Protein 5F0V (pdb70)

Structure (mmCIF, N/CA/C/O backbone):
data_5F0V
#
_entry.id   5F0V
#
_cell.length_a   190.930
_cell.length_b   75.310
_cell.length_c   147.410
_cell.angle_alpha   90.00
_cell.angle_beta   131.42
_cell.angle_gamma   90.00
#
_symmetry.space_group_name_H-M   'C 1 2 1'
#
loop_
_entity.id
_entity.type
_entity.pdbx_description
1 polymer 'Acetyl-CoA acetyltransferase'
2 non-polymer 1,2-ETHANEDIOL
3 water water
#
loop_
_atom_site.group_PDB
_atom_site.id
_atom_site.type_symbol
_atom_site.label_atom_id
_atom_site.label_alt_id
_atom_site.label_comp_id
_atom_site.label_asym_id
_atom_site.label_entity_id
_atom_site.label_seq_id
_atom_site.pdbx_PDB_ins_code
_atom_site.Cartn_x
_atom_site.Cartn_y
_atom_site.Cartn_z
_atom_site.occupancy
_atom_site.B_iso_or_equiv
_atom_site.auth_seq_id
_atom_site.auth_comp_id
_atom_site.auth_asym_id
_atom_site.auth_atom_id
_atom_site.pdbx_PDB_model_num
ATOM 1 N N . ALA A 1 1 ? 89.213 -30.931 0.153 1.00 53.08 -1 ALA A N 1
ATOM 2 C CA . ALA A 1 1 ? 88.273 -29.882 0.654 1.00 51.48 -1 ALA A CA 1
ATOM 3 C C . ALA A 1 1 ? 88.802 -29.383 2.000 1.00 50.84 -1 ALA A C 1
ATOM 4 O O . ALA A 1 1 ? 89.371 -30.162 2.741 1.00 57.77 -1 ALA A O 1
ATOM 5 N N . SER A 1 2 ? 88.658 -28.099 2.296 1.00 46.54 0 SER A N 1
ATOM 6 C CA . SER A 1 2 ? 88.948 -27.584 3.642 1.00 46.99 0 SER A CA 1
ATOM 7 C C . SER A 1 2 ? 87.638 -27.234 4.426 1.00 43.27 0 SER A C 1
ATOM 8 O O . SER A 1 2 ? 86.608 -26.988 3.840 1.00 42.70 0 SER A O 1
ATOM 11 N N . MET A 1 3 ? 87.700 -27.273 5.744 1.00 41.38 1 MET A N 1
ATOM 12 C CA . MET A 1 3 ? 86.554 -27.047 6.617 1.00 37.77 1 MET A CA 1
ATOM 13 C C . MET A 1 3 ? 86.065 -25.631 6.474 1.00 35.82 1 MET A C 1
ATOM 14 O O . MET A 1 3 ? 86.847 -24.707 6.196 1.00 34.92 1 MET A O 1
ATOM 19 N N . LYS A 1 4 ? 84.772 -25.429 6.632 1.00 31.04 2 LYS A N 1
ATOM 20 C CA . LYS A 1 4 ? 84.174 -24.090 6.508 1.00 31.14 2 LYS A CA 1
ATOM 21 C C . LYS A 1 4 ? 83.791 -23.606 7.902 1.00 30.58 2 LYS A C 1
ATOM 22 O O . LYS A 1 4 ? 83.696 -24.387 8.844 1.00 29.04 2 LYS A O 1
ATOM 26 N N . ASN A 1 5 ? 83.550 -22.322 8.014 1.00 30.12 3 ASN A N 1
ATOM 27 C CA . ASN A 1 5 ? 83.051 -21.730 9.236 1.00 30.88 3 ASN A CA 1
ATOM 28 C C . ASN A 1 5 ? 81.531 -21.715 9.212 1.00 27.50 3 ASN A C 1
ATOM 29 O O . ASN A 1 5 ? 80.923 -21.446 8.167 1.00 27.89 3 ASN A O 1
ATOM 34 N N . CYS A 1 6 ? 80.957 -21.886 10.397 1.00 25.30 4 CYS A N 1
ATOM 35 C CA . CYS A 1 6 ? 79.525 -21.901 10.562 1.00 24.52 4 CYS A CA 1
ATOM 36 C C . CYS A 1 6 ? 79.110 -20.718 11.442 1.00 22.66 4 CYS A C 1
ATOM 37 O O . CYS A 1 6 ? 79.703 -20.502 12.490 1.00 24.09 4 CYS A O 1
ATOM 40 N N . VAL A 1 7 ? 78.076 -19.983 11.062 1.00 23.73 5 VAL A N 1
ATOM 41 C CA . VAL A 1 7 ? 77.532 -18.895 11.887 1.00 23.09 5 VAL A CA 1
ATOM 42 C C . VAL A 1 7 ? 76.037 -19.036 12.181 1.00 23.01 5 VAL A C 1
ATOM 43 O O . VAL A 1 7 ? 75.279 -19.595 11.413 1.00 22.42 5 VAL A O 1
ATOM 47 N N . ILE A 1 8 ? 75.634 -18.523 13.337 1.00 22.46 6 ILE A N 1
ATOM 48 C CA . ILE A 1 8 ? 74.281 -18.331 13.686 1.00 22.34 6 ILE A CA 1
ATOM 49 C C . ILE A 1 8 ? 73.772 -17.059 13.107 1.00 23.67 6 ILE A C 1
ATOM 50 O O . ILE A 1 8 ? 74.386 -16.005 13.303 1.00 24.20 6 ILE A O 1
ATOM 55 N N . VAL A 1 9 ? 72.604 -17.128 12.461 1.00 23.14 7 VAL A N 1
ATOM 56 C CA . VAL A 1 9 ? 71.982 -15.963 11.827 1.00 25.07 7 VAL A CA 1
ATOM 57 C C . VAL A 1 9 ? 70.711 -15.507 12.522 1.00 23.15 7 VAL A C 1
ATOM 58 O O . VAL A 1 9 ? 70.282 -14.384 12.339 1.00 23.69 7 VAL A O 1
ATOM 62 N N . SER A 1 10 ? 70.072 -16.401 13.268 1.00 21.92 8 SER A N 1
ATOM 63 C CA . SER A 1 10 ? 68.959 -16.059 14.050 1.00 20.88 8 SER A CA 1
ATOM 64 C C . SER A 1 10 ? 68.791 -17.106 15.149 1.00 19.09 8 SER A C 1
ATOM 65 O O . SER A 1 10 ? 69.307 -18.200 15.054 1.00 18.82 8 SER A O 1
ATOM 68 N N . ALA A 1 11 ? 68.045 -16.712 16.182 1.00 18.96 9 ALA A N 1
ATOM 69 C CA . ALA A 1 11 ? 67.827 -17.529 17.345 1.00 18.59 9 ALA A CA 1
ATOM 70 C C . ALA A 1 11 ? 66.529 -17.155 17.978 1.00 18.73 9 ALA A C 1
ATOM 71 O O . ALA A 1 11 ? 66.331 -15.991 18.369 1.00 20.33 9 ALA A O 1
ATOM 73 N N . VAL A 1 12 ? 65.662 -18.130 18.183 1.00 17.27 10 VAL A N 1
ATOM 74 C CA . VAL A 1 12 ? 64.369 -17.824 18.744 1.00 19.15 10 VAL A CA 1
ATOM 75 C C . VAL A 1 12 ? 63.823 -18.993 19.555 1.00 18.65 10 VAL A C 1
ATOM 76 O O . VAL A 1 12 ? 64.200 -20.127 19.335 1.00 18.05 10 VAL A O 1
ATOM 80 N N . ARG A 1 13 ? 62.917 -18.694 20.462 1.00 17.37 11 ARG A N 1
ATOM 81 C CA . ARG A 1 13 ? 62.280 -19.684 21.274 1.00 17.26 11 ARG A CA 1
ATOM 82 C C . ARG A 1 13 ? 60.863 -19.305 21.628 1.00 17.73 11 ARG A C 1
ATOM 83 O O . ARG A 1 13 ? 60.503 -18.142 21.595 1.00 18.04 11 ARG A O 1
ATOM 91 N N . THR A 1 14 ? 60.041 -20.284 21.967 1.00 17.08 12 THR A N 1
ATOM 92 C CA . THR A 1 14 ? 58.758 -19.931 22.600 1.00 18.17 12 THR A CA 1
ATOM 93 C C . THR A 1 14 ? 59.021 -19.596 24.044 1.00 19.47 12 THR A C 1
ATOM 94 O O . THR A 1 14 ? 60.054 -19.945 24.607 1.00 18.95 12 THR A O 1
ATOM 98 N N . ALA A 1 15 ? 58.067 -18.910 24.647 1.00 18.69 13 ALA A N 1
ATOM 99 C CA . ALA A 1 15 ? 58.005 -18.920 26.078 1.00 18.73 13 ALA A CA 1
ATOM 100 C C . ALA A 1 15 ? 57.762 -20.351 26.509 1.00 18.64 13 ALA A C 1
ATOM 101 O O . ALA A 1 15 ? 57.348 -21.170 25.717 1.00 20.68 13 ALA A O 1
ATOM 103 N N . ILE A 1 16 ? 58.180 -20.667 27.723 1.00 18.01 14 ILE A N 1
ATOM 104 C CA . ILE A 1 16 ? 58.143 -22.066 28.217 1.00 19.34 14 ILE A CA 1
ATOM 105 C C . ILE A 1 16 ? 56.887 -22.194 29.044 1.00 18.65 14 ILE A C 1
ATOM 106 O O . ILE A 1 16 ? 56.663 -21.431 30.006 1.00 19.75 14 ILE A O 1
ATOM 111 N N . GLY A 1 17 ? 56.107 -23.159 28.710 1.00 16.94 15 GLY A N 1
ATOM 112 C CA . GLY A 1 17 ? 54.873 -23.392 29.442 1.00 18.67 15 GLY A CA 1
ATOM 113 C C . GLY A 1 17 ? 55.037 -24.326 30.590 1.00 19.26 15 GLY A C 1
ATOM 114 O O . GLY A 1 17 ? 55.923 -25.233 30.560 1.00 17.51 15 GLY A O 1
ATOM 115 N N . SER A 1 18 ? 54.163 -24.168 31.601 1.00 18.58 16 SER A N 1
ATOM 116 C CA . SER A 1 18 ? 54.022 -25.140 32.681 1.00 19.95 16 SER A CA 1
ATOM 117 C C . SER A 1 18 ? 53.265 -26.389 32.271 1.00 18.93 16 SER A C 1
ATOM 118 O O . SER A 1 18 ? 52.531 -26.415 31.300 1.00 19.15 16 SER A O 1
ATOM 121 N N . PHE A 1 19 ? 53.458 -27.449 33.033 1.00 21.65 17 PHE A N 1
ATOM 122 C CA . PHE A 1 19 ? 52.749 -28.717 32.849 1.00 19.68 17 PHE A CA 1
ATOM 123 C C . PHE A 1 19 ? 51.263 -28.437 32.963 1.00 21.61 17 PHE A C 1
ATOM 124 O O . PHE A 1 19 ? 50.822 -27.809 33.958 1.00 21.74 17 PHE A O 1
ATOM 132 N N . ASN A 1 20 ? 50.479 -28.822 31.949 1.00 20.38 18 ASN A N 1
ATOM 133 C CA A ASN A 1 20 ? 49.036 -28.567 31.835 0.50 22.44 18 ASN A CA 1
ATOM 134 C CA B ASN A 1 20 ? 49.007 -28.525 31.903 0.50 22.29 18 ASN A CA 1
ATOM 135 C C . ASN A 1 20 ? 48.754 -27.040 31.804 1.00 22.79 18 ASN A C 1
ATOM 136 O O . ASN A 1 20 ? 47.669 -26.558 32.130 1.00 25.26 18 ASN A O 1
ATOM 145 N N . GLY A 1 21 ? 49.752 -26.264 31.389 1.00 22.76 19 GLY A N 1
ATOM 146 C CA . GLY A 1 21 ? 49.650 -24.804 31.329 1.00 20.94 19 GLY A CA 1
ATOM 147 C C . GLY A 1 21 ? 49.325 -24.273 29.934 1.00 20.97 19 GLY A C 1
ATOM 148 O O . GLY A 1 21 ? 48.578 -24.882 29.172 1.00 21.28 19 GLY A O 1
ATOM 149 N N . SER A 1 22 ? 49.874 -23.101 29.615 1.00 21.65 20 SER A N 1
ATOM 150 C CA . SER A 1 22 ? 49.468 -22.350 28.450 1.00 20.84 20 SER A CA 1
ATOM 151 C C . SER A 1 22 ? 49.717 -23.025 27.091 1.00 20.50 20 SER A C 1
ATOM 152 O O . SER A 1 22 ? 48.973 -22.770 26.175 1.00 20.51 20 SER A O 1
ATOM 155 N N . LEU A 1 23 ? 50.733 -23.859 26.977 1.00 19.44 21 LEU A N 1
ATOM 156 C CA . LEU A 1 23 ? 51.066 -24.585 25.767 1.00 19.42 21 LEU A CA 1
ATOM 157 C C . LEU A 1 23 ? 50.548 -26.026 25.761 1.00 21.68 21 LEU A C 1
ATOM 158 O O . LEU A 1 23 ? 50.832 -26.823 24.807 1.00 21.53 21 LEU A O 1
ATOM 163 N N . ALA A 1 24 ? 49.785 -26.396 26.788 1.00 21.35 22 ALA A N 1
ATOM 164 C CA . ALA A 1 24 ? 49.357 -27.784 26.936 1.00 22.48 22 ALA A CA 1
ATOM 165 C C . ALA A 1 24 ? 48.418 -28.307 25.850 1.00 23.20 22 ALA A C 1
ATOM 166 O O . ALA A 1 24 ? 48.191 -29.539 25.779 1.00 24.11 22 ALA A O 1
ATOM 168 N N . SER A 1 25 ? 47.911 -27.439 24.998 1.00 23.96 23 SER A N 1
ATOM 169 C CA . SER A 1 25 ? 47.108 -27.876 23.879 1.00 23.91 23 SER A CA 1
ATOM 170 C C . SER A 1 25 ? 47.809 -27.701 22.529 1.00 23.89 23 SER A C 1
ATOM 171 O O . SER A 1 25 ? 47.136 -27.840 21.509 1.00 25.25 23 SER A O 1
ATOM 174 N N . THR A 1 26 ? 49.087 -27.299 22.527 1.00 21.23 24 THR A N 1
ATOM 175 C CA . THR A 1 26 ? 49.814 -27.005 21.291 1.00 20.54 24 THR A CA 1
ATOM 176 C C . THR A 1 26 ? 50.890 -28.069 21.076 1.00 18.26 24 THR A C 1
ATOM 177 O O . THR A 1 26 ? 51.845 -28.136 21.845 1.00 19.55 24 THR A O 1
ATOM 181 N N . SER A 1 27 ? 50.732 -28.866 20.023 1.00 18.29 25 SER A N 1
ATOM 182 C CA . SER A 1 27 ? 51.561 -30.035 19.851 1.00 17.98 25 SER A CA 1
ATOM 183 C C . SER A 1 27 ? 53.051 -29.631 19.839 1.00 17.98 25 SER A C 1
ATOM 184 O O . SER A 1 27 ? 53.353 -28.559 19.327 1.00 17.18 25 SER A O 1
ATOM 187 N N . ALA A 1 28 ? 53.925 -30.582 20.154 1.00 19.25 26 ALA A N 1
ATOM 188 C CA . ALA A 1 28 ? 55.356 -30.351 20.013 1.00 18.57 26 ALA A CA 1
ATOM 189 C C . ALA A 1 28 ? 55.689 -29.944 18.580 1.00 19.55 26 ALA A C 1
ATOM 190 O O . ALA A 1 28 ? 56.505 -29.014 18.362 1.00 19.00 26 ALA A O 1
ATOM 192 N N . ILE A 1 29 ? 55.096 -30.632 17.644 1.00 19.41 27 ILE A N 1
ATOM 193 C CA . ILE A 1 29 ? 55.334 -30.337 16.193 1.00 20.79 27 ILE A CA 1
ATOM 194 C C . ILE A 1 29 ? 54.871 -28.948 15.788 1.00 20.48 27 ILE A C 1
ATOM 195 O O . ILE A 1 29 ? 55.578 -28.268 15.054 1.00 19.29 27 ILE A O 1
ATOM 200 N N . ASP A 1 30 ? 53.740 -28.460 16.314 1.00 18.23 28 ASP A N 1
ATOM 201 C CA . ASP A 1 30 ? 53.336 -27.101 16.088 1.00 19.69 28 ASP A CA 1
ATOM 202 C C . ASP A 1 30 ? 54.183 -26.066 16.760 1.00 19.31 28 ASP A C 1
ATOM 203 O O . ASP A 1 30 ? 54.485 -25.070 16.203 1.00 18.34 28 ASP A O 1
ATOM 208 N N . LEU A 1 31 ? 54.639 -26.360 17.959 1.00 19.42 29 LEU A N 1
ATOM 209 C CA . LEU A 1 31 ? 55.669 -25.489 18.586 1.00 19.53 29 LEU A CA 1
ATOM 210 C C . LEU A 1 31 ? 56.944 -25.455 17.746 1.00 17.93 29 LEU A C 1
ATOM 211 O O . LEU A 1 31 ? 57.517 -24.395 17.536 1.00 17.49 29 LEU A O 1
ATOM 216 N N . GLY A 1 32 ? 57.344 -26.628 17.245 1.00 15.92 30 GLY A N 1
ATOM 217 C CA . GLY A 1 32 ? 58.570 -26.678 16.395 1.00 16.58 30 GLY A CA 1
ATOM 218 C C . GLY A 1 32 ? 58.343 -25.874 15.118 1.00 16.13 30 GLY A C 1
ATOM 219 O O . GLY A 1 32 ? 59.236 -25.101 14.700 1.00 16.64 30 GLY A O 1
ATOM 220 N N . ALA A 1 33 ? 57.180 -26.046 14.499 1.00 16.01 31 ALA A N 1
ATOM 221 C CA . ALA A 1 33 ? 56.879 -25.308 13.276 1.00 18.15 31 ALA A CA 1
ATOM 222 C C . ALA A 1 33 ? 56.917 -23.781 13.524 1.00 18.82 31 ALA A C 1
ATOM 223 O O . ALA A 1 33 ? 57.419 -22.977 12.702 1.00 18.24 31 ALA A O 1
ATOM 225 N N . THR A 1 34 ? 56.436 -23.386 14.690 1.00 19.10 32 THR A N 1
ATOM 226 C CA . THR A 1 34 ? 56.427 -21.967 15.058 1.00 19.54 32 THR A CA 1
ATOM 227 C C . THR A 1 34 ? 57.813 -21.388 15.159 1.00 18.14 32 THR A C 1
ATOM 228 O O . THR A 1 34 ? 58.088 -20.348 14.545 1.00 19.44 32 THR A O 1
ATOM 232 N N . VAL A 1 35 ? 58.727 -22.096 15.801 1.00 17.98 33 VAL A N 1
ATOM 233 C CA . VAL A 1 35 ? 60.086 -21.585 15.922 1.00 17.51 33 VAL A CA 1
ATOM 234 C C . VAL A 1 35 ? 60.883 -21.708 14.658 1.00 18.93 33 VAL A C 1
ATOM 235 O O . VAL A 1 35 ? 61.757 -20.855 14.394 1.00 18.84 33 VAL A O 1
ATOM 239 N N . ILE A 1 36 ? 60.612 -22.731 13.863 1.00 17.77 34 ILE A N 1
ATOM 240 C CA . ILE A 1 36 ? 61.311 -22.831 12.570 1.00 20.00 34 ILE A CA 1
ATOM 241 C C . ILE A 1 36 ? 60.979 -21.630 11.662 1.00 19.72 34 ILE A C 1
ATOM 242 O O . ILE A 1 36 ? 61.852 -20.972 11.111 1.00 19.73 34 ILE A O 1
ATOM 247 N N . LYS A 1 37 ? 59.697 -21.357 11.518 1.00 20.16 35 LYS A N 1
ATOM 248 C CA . LYS A 1 37 ? 59.239 -20.214 10.755 1.00 21.64 35 LYS A CA 1
ATOM 249 C C . LYS A 1 37 ? 59.721 -18.907 11.268 1.00 20.42 35 LYS A C 1
ATOM 250 O O . LYS A 1 37 ? 60.203 -18.082 10.513 1.00 21.08 35 LYS A O 1
ATOM 256 N N . ALA A 1 38 ? 59.646 -18.703 12.586 1.00 21.13 36 ALA A N 1
ATOM 257 C CA . ALA A 1 38 ? 60.216 -17.505 13.194 1.00 20.47 36 ALA A CA 1
ATOM 258 C C . ALA A 1 38 ? 61.742 -17.357 13.027 1.00 20.23 36 ALA A C 1
ATOM 259 O O . ALA A 1 38 ? 62.209 -16.224 12.682 1.00 19.95 36 ALA A O 1
ATOM 261 N N . ALA A 1 39 ? 62.485 -18.456 13.103 1.00 19.50 37 ALA A N 1
ATOM 262 C CA . ALA A 1 39 ? 63.917 -18.369 12.944 1.00 20.33 37 ALA A CA 1
ATOM 263 C C . ALA A 1 39 ? 64.223 -17.979 11.489 1.00 21.24 37 ALA A C 1
ATOM 264 O O . ALA A 1 39 ? 65.117 -17.161 11.230 1.00 21.67 37 ALA A O 1
ATOM 266 N N . ILE A 1 40 ? 63.468 -18.550 10.563 1.00 22.40 38 ILE A N 1
ATOM 267 C CA . ILE A 1 40 ? 63.647 -18.189 9.138 1.00 21.59 38 ILE A CA 1
ATOM 268 C C . ILE A 1 40 ? 63.378 -16.688 8.922 1.00 22.47 38 ILE A C 1
ATOM 269 O O . ILE A 1 40 ? 64.170 -15.992 8.281 1.00 20.92 38 ILE A O 1
ATOM 274 N N . GLU A 1 41 ? 62.250 -16.207 9.440 1.00 23.42 39 GLU A N 1
ATOM 275 C CA . GLU A 1 41 ? 61.866 -14.866 9.283 1.00 26.07 39 GLU A CA 1
ATOM 276 C C . GLU A 1 41 ? 62.943 -13.950 9.821 1.00 27.71 39 GLU A C 1
ATOM 277 O O . GLU A 1 41 ? 63.314 -12.965 9.177 1.00 25.85 39 GLU A O 1
ATOM 283 N N . ARG A 1 42 ? 63.362 -14.213 11.030 1.00 25.71 40 ARG A N 1
ATOM 284 C CA . ARG A 1 42 ? 64.292 -13.315 11.718 1.00 27.20 40 ARG A CA 1
ATOM 285 C C . ARG A 1 42 ? 65.642 -13.325 11.066 1.00 26.73 40 ARG A C 1
ATOM 286 O O . ARG A 1 42 ? 66.340 -12.347 11.160 1.00 25.85 40 ARG A O 1
ATOM 294 N N . ALA A 1 43 ? 66.033 -14.436 10.448 1.00 23.36 41 ALA A N 1
ATOM 295 C CA . ALA A 1 43 ? 67.313 -14.487 9.751 1.00 25.27 41 ALA A CA 1
ATOM 296 C C . ALA A 1 43 ? 67.293 -13.660 8.454 1.00 26.15 41 ALA A C 1
ATOM 297 O O . ALA A 1 43 ? 68.355 -13.347 7.965 1.00 28.35 41 ALA A O 1
ATOM 299 N N . LYS A 1 44 ? 66.093 -13.424 7.893 1.00 26.32 42 LYS A N 1
ATOM 300 C CA . LYS A 1 44 ? 65.908 -12.784 6.580 1.00 29.63 42 LYS A CA 1
ATOM 301 C C . LYS A 1 44 ? 66.508 -13.589 5.437 1.00 31.26 42 LYS A C 1
ATOM 302 O O . LYS A 1 44 ? 66.804 -13.037 4.375 1.00 30.55 42 LYS A O 1
ATOM 306 N N . ILE A 1 45 ? 66.657 -14.902 5.641 1.00 29.44 43 ILE A N 1
ATOM 307 C CA . ILE A 1 45 ? 67.066 -15.764 4.554 1.00 31.34 43 ILE A CA 1
ATOM 308 C C . ILE A 1 45 ? 65.894 -16.032 3.603 1.00 31.47 43 ILE A C 1
ATOM 309 O O . ILE A 1 45 ? 64.718 -15.932 3.965 1.00 36.60 43 ILE A O 1
ATOM 314 N N . ASP A 1 46 ? 66.242 -16.394 2.389 1.00 32.71 44 ASP A N 1
ATOM 315 C CA . ASP A 1 46 ? 65.290 -16.885 1.427 1.00 32.68 44 ASP A CA 1
ATOM 316 C C . ASP A 1 46 ? 64.891 -18.276 1.910 1.00 31.04 44 ASP A C 1
ATOM 317 O O . ASP A 1 46 ? 65.747 -19.146 2.015 1.00 29.68 44 ASP A O 1
ATOM 322 N N . SER A 1 47 ? 63.615 -18.492 2.193 1.00 29.71 45 SER A N 1
ATOM 323 C CA . SER A 1 47 ? 63.213 -19.792 2.763 1.00 31.82 45 SER A CA 1
ATOM 324 C C . SER A 1 47 ? 63.375 -20.962 1.762 1.00 31.71 45 SER A C 1
ATOM 325 O O . SER A 1 47 ? 63.312 -22.115 2.171 1.00 28.39 45 SER A O 1
ATOM 328 N N . GLN A 1 48 ? 63.549 -20.682 0.466 1.00 28.74 46 GLN A N 1
ATOM 329 C CA . GLN A 1 48 ? 63.827 -21.738 -0.481 1.00 31.10 46 GLN A CA 1
ATOM 330 C C . GLN A 1 48 ? 65.302 -22.132 -0.462 1.00 31.10 46 GLN A C 1
ATOM 331 O O . GLN A 1 48 ? 65.679 -22.984 -1.198 1.00 31.44 46 GLN A O 1
ATOM 337 N N . HIS A 1 49 ? 66.128 -21.506 0.363 1.00 29.40 47 HIS A N 1
ATOM 338 C CA . HIS A 1 49 ? 67.551 -21.847 0.426 1.00 31.96 47 HIS A CA 1
ATOM 339 C C . HIS A 1 49 ? 67.899 -22.709 1.679 1.00 30.06 47 HIS A C 1
ATOM 340 O O . HIS A 1 49 ? 69.050 -23.012 1.900 1.00 33.21 47 HIS A O 1
ATOM 347 N N . VAL A 1 50 ? 66.891 -23.173 2.414 1.00 26.39 48 VAL A N 1
ATOM 348 C CA . VAL A 1 50 ? 67.117 -24.038 3.589 1.00 23.22 48 VAL A CA 1
ATOM 349 C C . VAL A 1 50 ? 67.419 -25.469 3.071 1.00 21.72 48 VAL A C 1
ATOM 350 O O . VAL A 1 50 ? 66.569 -26.041 2.365 1.00 19.68 48 VAL A O 1
ATOM 354 N N . ASP A 1 51 ? 68.551 -26.032 3.503 1.00 19.81 49 ASP A N 1
ATOM 355 C CA . ASP A 1 51 ? 68.992 -27.318 3.079 1.00 20.22 49 ASP A CA 1
ATOM 356 C C . ASP A 1 51 ? 68.469 -28.464 3.948 1.00 19.26 49 ASP A C 1
ATOM 357 O O . ASP A 1 51 ? 68.369 -29.612 3.478 1.00 20.40 49 ASP A O 1
ATOM 362 N N . GLU A 1 52 ? 68.168 -28.183 5.197 1.00 18.71 50 GLU A N 1
ATOM 363 C CA . GLU A 1 52 ? 67.757 -29.249 6.138 1.00 17.48 50 GLU A CA 1
ATOM 364 C C . GLU A 1 52 ? 67.246 -28.602 7.384 1.00 16.99 50 GLU A C 1
ATOM 365 O O . GLU A 1 52 ? 67.612 -27.454 7.724 1.00 15.82 50 GLU A O 1
ATOM 371 N N . VAL A 1 53 ? 66.415 -29.364 8.079 1.00 16.55 51 VAL A N 1
ATOM 372 C CA . VAL A 1 53 ? 65.924 -29.030 9.366 1.00 17.39 51 VAL A CA 1
ATOM 373 C C . VAL A 1 53 ? 66.251 -30.185 10.294 1.00 17.24 51 VAL A C 1
ATOM 374 O O . VAL A 1 53 ? 65.940 -31.359 9.973 1.00 17.46 51 VAL A O 1
ATOM 378 N N . ILE A 1 54 ? 66.803 -29.880 11.445 1.00 15.80 52 ILE A N 1
ATOM 379 C CA . ILE A 1 54 ? 67.189 -30.925 12.416 1.00 16.40 52 ILE A CA 1
ATOM 380 C C . ILE A 1 54 ? 66.558 -30.497 13.729 1.00 16.44 52 ILE A C 1
ATOM 381 O O . ILE A 1 54 ? 66.904 -29.452 14.294 1.00 15.27 52 ILE A O 1
ATOM 386 N N . MET A 1 55 ? 65.726 -31.365 14.296 1.00 15.97 53 MET A N 1
ATOM 387 C CA . MET A 1 55 ? 65.069 -31.012 15.556 1.00 15.59 53 MET A CA 1
ATOM 388 C C . MET A 1 55 ? 65.173 -32.127 16.563 1.00 15.58 53 MET A C 1
ATOM 389 O O . MET A 1 55 ? 64.993 -33.309 16.250 1.00 14.40 53 MET A O 1
ATOM 394 N N . GLY A 1 56 ? 65.497 -31.716 17.797 1.00 15.41 54 GLY A N 1
ATOM 395 C CA . GLY A 1 56 ? 65.429 -32.614 18.968 1.00 14.87 54 GLY A CA 1
ATOM 396 C C . GLY A 1 56 ? 64.046 -32.834 19.437 1.00 14.64 54 GLY A C 1
ATOM 397 O O . GLY A 1 56 ? 63.229 -31.881 19.450 1.00 14.84 54 GLY A O 1
ATOM 398 N N . ASN A 1 57 ? 63.772 -34.048 19.915 1.00 14.03 55 ASN A N 1
ATOM 399 C CA . ASN A 1 57 ? 62.452 -34.364 20.429 1.00 15.34 55 ASN A CA 1
ATOM 400 C C . ASN A 1 57 ? 62.569 -35.688 21.127 1.00 15.74 55 ASN A C 1
ATOM 401 O O . ASN A 1 57 ? 63.052 -36.694 20.487 1.00 16.27 55 ASN A O 1
ATOM 406 N N . VAL A 1 58 ? 62.263 -35.714 22.411 1.00 16.14 56 VAL A N 1
ATOM 407 C CA . VAL A 1 58 ? 62.556 -36.929 23.193 1.00 16.79 56 VAL A CA 1
ATOM 408 C C . VAL A 1 58 ? 61.332 -37.846 23.285 1.00 16.95 56 VAL A C 1
ATOM 409 O O . VAL A 1 58 ? 61.444 -39.066 23.171 1.00 16.89 56 VAL A O 1
ATOM 413 N N . LEU A 1 59 ? 60.172 -37.248 23.533 1.00 16.32 57 LEU A N 1
ATOM 414 C CA . LEU A 1 59 ? 58.976 -38.042 23.702 1.00 15.87 57 LEU A CA 1
ATOM 415 C C . LEU A 1 59 ? 58.304 -38.118 22.331 1.00 15.04 57 LEU A C 1
ATOM 416 O O . LEU A 1 59 ? 57.273 -37.495 22.087 1.00 16.92 57 LEU A O 1
ATOM 421 N N . GLN A 1 60 ? 58.841 -39.007 21.470 1.00 14.73 58 GLN A N 1
ATOM 422 C CA . GLN A 1 60 ? 58.369 -39.133 20.108 1.00 15.46 58 GLN A CA 1
ATOM 423 C C . GLN A 1 60 ? 57.119 -40.032 20.022 1.00 16.17 58 GLN A C 1
ATOM 424 O O . GLN A 1 60 ? 56.468 -40.066 19.000 1.00 17.40 58 GLN A O 1
ATOM 430 N N . ALA A 1 61 ? 56.816 -40.770 21.091 1.00 18.07 59 ALA A N 1
ATOM 431 C CA . ALA A 1 61 ? 55.721 -41.749 21.081 1.00 18.25 59 ALA A CA 1
ATOM 432 C C . ALA A 1 61 ? 54.422 -41.158 20.632 1.00 17.99 59 ALA A C 1
ATOM 433 O O . ALA A 1 61 ? 53.884 -40.134 21.208 1.00 21.52 59 ALA A O 1
ATOM 435 N N . GLY A 1 62 ? 53.914 -41.703 19.556 1.00 18.16 60 GLY A N 1
ATOM 436 C CA . GLY A 1 62 ? 52.587 -41.342 19.091 1.00 18.09 60 GLY A CA 1
ATOM 437 C C . GLY A 1 62 ? 52.564 -40.072 18.293 1.00 17.47 60 GLY A C 1
ATOM 438 O O . GLY A 1 62 ? 51.522 -39.697 17.789 1.00 18.69 60 GLY A O 1
ATOM 439 N N . LEU A 1 63 ? 53.721 -39.458 18.066 1.00 16.29 61 LEU A N 1
ATOM 440 C CA . LEU A 1 63 ? 53.690 -38.173 17.339 1.00 16.93 61 LEU A CA 1
ATOM 441 C C . LEU A 1 63 ? 53.685 -38.343 15.794 1.00 17.69 61 LEU A C 1
ATOM 442 O O . LEU A 1 63 ? 53.601 -37.357 15.073 1.00 18.33 61 LEU A O 1
ATOM 447 N N . GLY A 1 64 ? 53.883 -39.571 15.341 1.00 18.36 62 GLY A N 1
ATOM 448 C CA . GLY A 1 64 ? 53.855 -39.803 13.899 1.00 19.01 62 GLY A CA 1
ATOM 449 C C . GLY A 1 64 ? 55.262 -39.813 13.313 1.00 18.51 62 GLY A C 1
ATOM 450 O O . GLY A 1 64 ? 56.219 -39.375 13.941 1.00 18.79 62 GLY A O 1
ATOM 451 N N . GLN A 1 65 ? 55.346 -40.294 12.075 1.00 17.16 63 GLN A N 1
ATOM 452 C CA . GLN A 1 65 ? 56.618 -40.419 11.375 1.00 18.09 63 GLN A CA 1
ATOM 453 C C . GLN A 1 65 ? 57.451 -39.103 11.509 1.00 17.48 63 GLN A C 1
ATOM 454 O O . GLN A 1 65 ? 56.988 -38.031 11.119 1.00 16.43 63 GLN A O 1
ATOM 460 N N . ASN A 1 66 ? 58.685 -39.264 12.017 1.00 17.81 64 ASN A N 1
ATOM 461 C CA . ASN A 1 66 ? 59.721 -38.217 11.975 1.00 15.74 64 ASN A CA 1
ATOM 462 C C . ASN A 1 66 ? 59.224 -36.825 12.304 1.00 15.47 64 ASN A C 1
ATOM 463 O O . ASN A 1 66 ? 59.041 -35.970 11.389 1.00 16.95 64 ASN A O 1
ATOM 468 N N . PRO A 1 67 ? 59.021 -36.525 13.588 1.00 15.00 65 PRO A N 1
ATOM 469 C CA . PRO A 1 67 ? 58.506 -35.223 14.022 1.00 15.77 65 PRO A CA 1
ATOM 470 C C . PRO A 1 67 ? 59.171 -34.006 13.412 1.00 15.07 65 PRO A C 1
ATOM 471 O O . PRO A 1 67 ? 58.485 -33.089 13.054 1.00 15.27 65 PRO A O 1
ATOM 475 N N . ALA A 1 68 ? 60.478 -34.034 13.236 1.00 14.58 66 ALA A N 1
ATOM 476 C CA . ALA A 1 68 ? 61.175 -32.933 12.610 1.00 14.32 66 ALA A CA 1
ATOM 477 C C . ALA A 1 68 ? 60.708 -32.599 11.217 1.00 14.72 66 ALA A C 1
ATOM 478 O O . ALA A 1 68 ? 60.547 -31.415 10.862 1.00 14.57 66 ALA A O 1
ATOM 480 N N . ARG A 1 69 ? 60.499 -33.617 10.388 1.00 15.75 67 ARG A N 1
ATOM 481 C CA . ARG A 1 69 ? 59.960 -33.438 9.058 1.00 17.78 67 ARG A CA 1
ATOM 482 C C . ARG A 1 69 ? 58.487 -32.900 9.091 1.00 17.83 67 ARG A C 1
ATOM 483 O O . ARG A 1 69 ? 58.127 -32.023 8.310 1.00 17.08 67 ARG A O 1
ATOM 491 N N . GLN A 1 70 ? 57.694 -33.365 10.039 1.00 17.90 68 GLN A N 1
ATOM 492 C CA . GLN A 1 70 ? 56.340 -32.826 10.154 1.00 17.51 68 GLN A CA 1
ATOM 493 C C . GLN A 1 70 ? 56.408 -31.352 10.502 1.00 16.85 68 GLN A C 1
ATOM 494 O O . GLN A 1 70 ? 55.622 -30.553 10.016 1.00 17.94 68 GLN A O 1
ATOM 500 N N . ALA A 1 71 ? 57.337 -30.993 11.357 1.00 16.86 69 ALA A N 1
ATOM 501 C CA . ALA A 1 71 ? 57.454 -29.627 11.825 1.00 17.75 69 ALA A CA 1
ATOM 502 C C . ALA A 1 71 ? 57.937 -28.711 10.689 1.00 18.01 69 ALA A C 1
ATOM 503 O O . ALA A 1 71 ? 57.460 -27.633 10.511 1.00 17.80 69 ALA A O 1
ATOM 505 N N . LEU A 1 72 ? 58.880 -29.200 9.908 1.00 18.14 70 LEU A N 1
ATOM 506 C CA . LEU A 1 72 ? 59.371 -28.373 8.795 1.00 19.08 70 LEU A CA 1
ATOM 507 C C . LEU A 1 72 ? 58.271 -28.163 7.760 1.00 18.60 70 LEU A C 1
ATOM 508 O O . LEU A 1 72 ? 58.086 -27.044 7.276 1.00 21.20 70 LEU A O 1
ATOM 513 N N . LEU A 1 73 ? 57.479 -29.195 7.470 1.00 17.91 71 LEU A N 1
ATOM 514 C CA . LEU A 1 73 ? 56.376 -29.088 6.552 1.00 19.56 71 LEU A CA 1
ATOM 515 C C . LEU A 1 73 ? 55.326 -28.094 7.103 1.00 21.76 71 LEU A C 1
ATOM 516 O O . LEU A 1 73 ? 54.873 -27.196 6.393 1.00 21.70 71 LEU A O 1
ATOM 521 N N . LYS A 1 74 ? 54.958 -28.268 8.365 1.00 21.32 72 LYS A N 1
ATOM 522 C CA . LYS A 1 74 ? 53.995 -27.363 8.992 1.00 22.64 72 LYS A CA 1
ATOM 523 C C . LYS A 1 74 ? 54.488 -25.927 9.034 1.00 22.63 72 LYS A C 1
ATOM 524 O O . LYS A 1 74 ? 53.688 -25.002 9.036 1.00 26.85 72 LYS A O 1
ATOM 530 N N . SER A 1 75 ? 55.793 -25.684 9.079 1.00 23.51 73 SER A N 1
ATOM 531 C CA . SER A 1 75 ? 56.360 -24.358 9.051 1.00 21.67 73 SER A CA 1
ATOM 532 C C . SER A 1 75 ? 56.160 -23.667 7.701 1.00 24.01 73 SER A C 1
ATOM 533 O O . SER A 1 75 ? 56.362 -22.443 7.625 1.00 24.90 73 SER A O 1
ATOM 536 N N . GLY A 1 76 ? 55.875 -24.431 6.660 1.00 23.58 74 GLY A N 1
ATOM 537 C CA . GLY A 1 76 ? 55.692 -23.891 5.322 1.00 24.85 74 GLY A CA 1
ATOM 538 C C . GLY A 1 76 ? 56.820 -24.163 4.364 1.00 25.02 74 GLY A C 1
ATOM 539 O O . GLY A 1 76 ? 56.763 -23.705 3.215 1.00 23.79 74 GLY A O 1
ATOM 540 N N . LEU A 1 77 ? 57.879 -24.805 4.829 1.00 22.66 75 LEU A N 1
ATOM 541 C CA . LEU A 1 77 ? 59.000 -25.127 3.977 1.00 25.48 75 LEU A CA 1
ATOM 542 C C . LEU A 1 77 ? 58.579 -26.118 2.896 1.00 24.67 75 LEU A C 1
ATOM 543 O O . LEU A 1 77 ? 57.650 -26.915 3.073 1.00 24.49 75 LEU A O 1
ATOM 548 N N . ALA A 1 78 ? 59.276 -26.072 1.775 1.00 24.11 76 ALA A N 1
ATOM 549 C CA . ALA A 1 78 ? 58.931 -26.920 0.640 1.00 23.13 76 ALA A CA 1
ATOM 550 C C . ALA A 1 78 ? 59.228 -28.411 0.951 1.00 22.95 76 ALA A C 1
ATOM 551 O O . ALA A 1 78 ? 60.116 -28.719 1.762 1.00 21.15 76 ALA A O 1
ATOM 553 N N . GLU A 1 79 ? 58.463 -29.297 0.327 1.00 22.33 77 GLU A N 1
ATOM 554 C CA . GLU A 1 79 ? 58.651 -30.756 0.429 1.00 22.80 77 GLU A CA 1
ATOM 555 C C . GLU A 1 79 ? 60.057 -31.287 0.072 1.00 20.56 77 GLU A C 1
ATOM 556 O O . GLU A 1 79 ? 60.402 -32.401 0.434 1.00 19.37 77 GLU A O 1
ATOM 562 N N . THR A 1 80 ? 60.809 -30.500 -0.661 1.00 19.37 78 THR A N 1
ATOM 563 C CA . THR A 1 80 ? 62.184 -30.818 -1.054 1.00 19.61 78 THR A CA 1
ATOM 564 C C . THR A 1 80 ? 63.168 -30.614 0.053 1.00 19.53 78 THR A C 1
ATOM 565 O O . THR A 1 80 ? 64.305 -31.020 -0.032 1.00 20.78 78 THR A O 1
ATOM 569 N N . VAL A 1 81 ? 62.741 -29.987 1.158 1.00 18.58 79 VAL A N 1
ATOM 570 C CA . VAL A 1 81 ? 63.624 -29.709 2.279 1.00 18.37 79 VAL A CA 1
ATOM 571 C C . VAL A 1 81 ? 63.638 -30.915 3.232 1.00 17.48 79 VAL A C 1
ATOM 572 O O . VAL A 1 81 ? 62.586 -31.299 3.749 1.00 17.07 79 VAL A O 1
ATOM 576 N N . CYS A 1 82 ? 64.825 -31.519 3.369 1.00 16.94 80 CYS A N 1
ATOM 577 C CA . CYS A 1 82 ? 64.952 -32.735 4.214 1.00 16.08 80 CYS A CA 1
ATOM 578 C C . CYS A 1 82 ? 64.984 -32.375 5.679 1.00 15.33 80 CYS A C 1
ATOM 579 O O . CYS A 1 82 ? 65.320 -31.239 6.099 1.00 16.17 80 CYS A O 1
ATOM 582 N N . GLY A 1 83 ? 64.660 -33.376 6.514 1.00 13.92 81 GLY A N 1
ATOM 583 C CA . GLY A 1 83 ? 64.863 -33.212 7.934 1.00 14.33 81 GLY A CA 1
ATOM 584 C C . GLY A 1 83 ? 64.832 -34.519 8.677 1.00 13.60 81 GLY A C 1
ATOM 585 O O . GLY A 1 83 ? 64.309 -35.522 8.185 1.00 14.91 81 GLY A O 1
ATOM 586 N N . PHE A 1 84 ? 65.314 -34.472 9.895 1.00 14.64 82 PHE A N 1
ATOM 587 C CA . PHE A 1 84 ? 65.321 -35.604 10.789 1.00 14.17 82 PHE A CA 1
ATOM 588 C C . PHE A 1 84 ? 65.322 -35.188 12.226 1.00 14.65 82 PHE A C 1
ATOM 589 O O . PHE A 1 84 ? 65.613 -34.062 12.578 1.00 15.42 82 PHE A O 1
ATOM 597 N N . THR A 1 85 ? 64.959 -36.157 13.066 1.00 15.77 83 THR A N 1
ATOM 598 C CA . THR A 1 85 ? 64.706 -35.948 14.440 1.00 15.41 83 THR A CA 1
ATOM 599 C C . THR A 1 85 ? 65.778 -36.659 15.280 1.00 16.67 83 THR A C 1
ATOM 600 O O . THR A 1 85 ? 66.180 -37.845 15.001 1.00 15.84 83 THR A O 1
ATOM 604 N N . VAL A 1 86 ? 66.265 -35.954 16.276 1.00 15.13 84 VAL A N 1
ATOM 605 C CA . VAL A 1 86 ? 67.372 -36.347 17.078 1.00 15.90 84 VAL A CA 1
ATOM 606 C C . VAL A 1 86 ? 66.879 -36.612 18.518 1.00 16.09 84 VAL A C 1
ATOM 607 O O . VAL A 1 86 ? 66.133 -35.790 19.101 1.00 15.41 84 VAL A O 1
ATOM 611 N N . ASN A 1 87 ? 67.340 -37.708 19.060 1.00 14.63 85 ASN A N 1
ATOM 612 C CA . ASN A 1 87 ? 67.093 -38.034 20.490 1.00 16.24 85 ASN A CA 1
ATOM 613 C C . ASN A 1 87 ? 68.430 -38.357 21.118 1.00 15.80 85 ASN A C 1
ATOM 614 O O . ASN A 1 87 ? 69.013 -39.452 20.902 1.00 16.52 85 ASN A O 1
ATOM 630 N N . VAL A 1 89 ? 68.272 -37.423 24.514 1.00 19.07 87 VAL A N 1
ATOM 631 C CA . VAL A 1 89 ? 67.479 -36.992 25.725 1.00 18.26 87 VAL A CA 1
ATOM 632 C C . VAL A 1 89 ? 67.563 -35.455 25.934 1.00 18.69 87 VAL A C 1
ATOM 633 O O . VAL A 1 89 ? 67.246 -34.704 24.964 1.00 16.52 87 VAL A O 1
ATOM 637 N N . CYS A 1 90 ? 67.972 -34.966 27.137 1.00 16.74 88 CYS A N 1
ATOM 638 C CA . CYS A 1 90 ? 68.011 -33.553 27.456 1.00 17.93 88 CYS A CA 1
ATOM 639 C C . CYS A 1 90 ? 68.966 -32.802 26.527 1.00 17.46 88 CYS A C 1
ATOM 640 O O . CYS A 1 90 ? 68.900 -31.599 26.419 1.00 19.08 88 CYS A O 1
ATOM 643 N N . GLY A 1 91 ? 69.918 -33.514 25.907 1.00 15.95 89 GLY A N 1
ATOM 644 C CA . GLY A 1 91 ? 70.899 -32.869 25.009 1.00 15.79 89 GLY A CA 1
ATOM 645 C C . GLY A 1 91 ? 70.407 -32.704 23.596 1.00 16.73 89 GLY A C 1
ATOM 646 O O . GLY A 1 91 ? 71.097 -32.049 22.776 1.00 17.54 89 GLY A O 1
ATOM 647 N N . SER A 1 92 ? 69.214 -33.217 23.297 1.00 15.35 90 SER A N 1
ATOM 648 C CA . SER A 1 92 ? 68.689 -33.297 21.873 1.00 14.77 90 SER A CA 1
ATOM 649 C C . SER A 1 92 ? 68.695 -31.958 21.113 1.00 15.51 90 SER A C 1
ATOM 650 O O . SER A 1 92 ? 69.081 -31.920 19.953 1.00 14.60 90 SER A O 1
ATOM 653 N N . GLY A 1 93 ? 68.230 -30.885 21.760 1.00 15.17 91 GLY A N 1
ATOM 654 C CA . GLY A 1 93 ? 68.129 -29.596 21.107 1.00 15.41 91 GLY A CA 1
ATOM 655 C C . GLY A 1 93 ? 69.471 -28.979 20.846 1.00 15.75 91 GLY A C 1
ATOM 656 O O . GLY A 1 93 ? 69.637 -28.311 19.821 1.00 16.14 91 GLY A O 1
ATOM 657 N N . LEU A 1 94 ? 70.478 -29.204 21.699 1.00 15.07 92 LEU A N 1
ATOM 658 C CA . LEU A 1 94 ? 71.801 -28.673 21.395 1.00 16.47 92 LEU A CA 1
ATOM 659 C C . LEU A 1 94 ? 72.534 -29.596 20.400 1.00 15.39 92 LEU A C 1
ATOM 660 O O . LEU A 1 94 ? 73.268 -29.120 19.507 1.00 16.59 92 LEU A O 1
ATOM 665 N N . LYS A 1 95 ? 72.331 -30.911 20.554 1.00 14.40 93 LYS A N 1
ATOM 666 C CA . LYS A 1 95 ? 72.933 -31.841 19.568 1.00 14.58 93 LYS A CA 1
ATOM 667 C C . LYS A 1 95 ? 72.519 -31.570 18.144 1.00 15.72 93 LYS A C 1
ATOM 668 O O . LYS A 1 95 ? 73.332 -31.668 17.203 1.00 15.53 93 LYS A O 1
ATOM 674 N N . SER A 1 96 ? 71.254 -31.199 17.940 1.00 14.53 94 SER A N 1
ATOM 675 C CA . SER A 1 96 ? 70.753 -30.808 16.653 1.00 14.78 94 SER A CA 1
ATOM 676 C C . SER A 1 96 ? 71.495 -29.622 16.045 1.00 15.09 94 SER A C 1
ATOM 677 O O . SER A 1 96 ? 71.865 -29.651 14.866 1.00 15.33 94 SER A O 1
ATOM 680 N N . VAL A 1 97 ? 71.774 -28.651 16.868 1.00 15.48 95 VAL A N 1
ATOM 681 C CA . VAL A 1 97 ? 72.530 -27.470 16.406 1.00 16.67 95 VAL A CA 1
ATOM 682 C C . VAL A 1 97 ? 73.987 -27.863 16.085 1.00 17.75 95 VAL A C 1
ATOM 683 O O . VAL A 1 97 ? 74.559 -27.431 15.072 1.00 17.29 95 VAL A O 1
ATOM 687 N N . ALA A 1 98 ? 74.574 -28.687 16.926 1.00 16.92 96 ALA A N 1
ATOM 688 C CA . ALA A 1 98 ? 75.936 -29.214 16.674 1.00 17.28 96 ALA A CA 1
ATOM 689 C C . ALA A 1 98 ? 76.072 -30.018 15.397 1.00 16.85 96 ALA A C 1
ATOM 690 O O . ALA A 1 98 ? 77.032 -29.848 14.602 1.00 18.10 96 ALA A O 1
ATOM 692 N N . LEU A 1 99 ? 75.064 -30.802 15.106 1.00 17.13 97 LEU A N 1
ATOM 693 C CA . LEU A 1 99 ? 75.005 -31.528 13.806 1.00 16.09 97 LEU A CA 1
ATOM 694 C C . LEU A 1 99 ? 74.816 -30.633 12.630 1.00 17.29 97 LEU A C 1
ATOM 695 O O . LEU A 1 99 ? 75.421 -30.829 11.585 1.00 16.43 97 LEU A O 1
ATOM 700 N N . ALA A 1 100 ? 74.006 -29.570 12.791 1.00 16.24 98 ALA A N 1
ATOM 701 C CA . ALA A 1 100 ? 73.870 -28.594 11.748 1.00 17.07 98 ALA A CA 1
ATOM 702 C C . ALA A 1 100 ? 75.195 -27.916 11.469 1.00 17.92 98 ALA A C 1
ATOM 703 O O . ALA A 1 100 ? 75.591 -27.759 10.307 1.00 17.12 98 ALA A O 1
ATOM 705 N N . ALA A 1 101 ? 75.893 -27.534 12.520 1.00 18.34 99 ALA A N 1
ATOM 706 C CA . ALA A 1 101 ? 77.158 -26.847 12.372 1.00 19.79 99 ALA A CA 1
ATOM 707 C C . ALA A 1 101 ? 78.139 -27.795 11.676 1.00 20.36 99 ALA A C 1
ATOM 708 O O . ALA A 1 101 ? 78.864 -27.379 10.738 1.00 22.00 99 ALA A O 1
ATOM 710 N N . GLN A 1 102 ? 78.145 -29.050 12.084 1.00 18.63 100 GLN A N 1
ATOM 711 C CA . GLN A 1 102 ? 79.072 -30.021 11.490 1.00 19.31 100 GLN A CA 1
ATOM 712 C C . GLN A 1 102 ? 78.850 -30.228 9.987 1.00 20.80 100 GLN A C 1
ATOM 713 O O . GLN A 1 102 ? 79.802 -30.356 9.205 1.00 21.36 100 GLN A O 1
ATOM 719 N N . ALA A 1 103 ? 77.572 -30.316 9.602 1.00 18.33 101 ALA A N 1
ATOM 720 C CA . ALA A 1 103 ? 77.199 -30.480 8.211 1.00 20.14 101 ALA A CA 1
ATOM 721 C C . ALA A 1 103 ? 77.658 -29.293 7.390 1.00 20.08 101 ALA A C 1
ATOM 722 O O . ALA A 1 103 ? 78.167 -29.446 6.278 1.00 21.54 101 ALA A O 1
ATOM 724 N N . ILE A 1 104 ? 77.510 -28.123 7.967 1.00 19.52 102 ILE A N 1
ATOM 725 C CA . ILE A 1 104 ? 77.952 -26.862 7.312 1.00 22.29 102 ILE A CA 1
ATOM 726 C C . ILE A 1 104 ? 79.483 -26.832 7.246 1.00 23.24 102 ILE A C 1
ATOM 727 O O . ILE A 1 104 ? 80.085 -26.526 6.188 1.00 24.88 102 ILE A O 1
ATOM 732 N N . GLN A 1 105 ? 80.131 -27.105 8.359 1.00 24.05 103 GLN A N 1
ATOM 733 C CA . GLN A 1 105 ? 81.612 -27.081 8.363 1.00 24.67 103 GLN A CA 1
ATOM 734 C C . GLN A 1 105 ? 82.178 -28.063 7.372 1.00 25.21 103 GLN A C 1
ATOM 735 O O . GLN A 1 105 ? 83.236 -27.784 6.722 1.00 27.73 103 GLN A O 1
ATOM 741 N N . ALA A 1 106 ? 81.525 -29.198 7.260 1.00 24.14 104 ALA A N 1
ATOM 742 C CA . ALA A 1 106 ? 81.921 -30.226 6.307 1.00 25.62 104 ALA A CA 1
ATOM 743 C C . ALA A 1 106 ? 81.570 -29.966 4.815 1.00 26.25 104 ALA A C 1
ATOM 744 O O . ALA A 1 106 ? 81.848 -30.826 3.960 1.00 27.68 104 ALA A O 1
ATOM 746 N N . GLY A 1 107 ? 80.927 -28.857 4.515 1.00 26.41 105 GLY A N 1
ATOM 747 C CA . GLY A 1 107 ? 80.584 -28.519 3.151 1.00 27.71 105 GLY A CA 1
ATOM 748 C C . GLY A 1 107 ? 79.378 -29.266 2.639 1.00 28.75 105 GLY A C 1
ATOM 749 O O . GLY A 1 107 ? 79.181 -29.337 1.418 1.00 28.79 105 GLY A O 1
ATOM 750 N N . GLN A 1 108 ? 78.613 -29.895 3.511 1.00 25.93 106 GLN A N 1
ATOM 751 C CA . GLN A 1 108 ? 77.522 -30.741 3.070 1.00 29.05 106 GLN A CA 1
ATOM 752 C C . GLN A 1 108 ? 76.232 -29.977 2.950 1.00 25.51 106 GLN A C 1
ATOM 753 O O . GLN A 1 108 ? 75.239 -30.476 2.413 1.00 26.53 106 GLN A O 1
ATOM 759 N N . ALA A 1 109 ? 76.185 -28.804 3.531 1.00 25.24 107 ALA A N 1
ATOM 760 C CA . ALA A 1 109 ? 74.992 -27.941 3.486 1.00 25.26 107 ALA A CA 1
ATOM 761 C C . ALA A 1 109 ? 75.498 -26.510 3.661 1.00 23.61 107 ALA A C 1
ATOM 762 O O . ALA A 1 109 ? 76.610 -26.279 4.169 1.00 22.67 107 ALA A O 1
ATOM 764 N N . GLN A 1 110 ? 74.677 -25.570 3.273 1.00 25.35 108 GLN A N 1
ATOM 765 C CA . GLN A 1 110 ? 74.968 -24.156 3.497 1.00 26.07 108 GLN A CA 1
ATOM 766 C C . GLN A 1 110 ? 74.059 -23.473 4.523 1.00 24.40 108 GLN A C 1
ATOM 767 O O . GLN A 1 110 ? 74.428 -22.455 5.088 1.00 24.17 108 GLN A O 1
ATOM 773 N N . SER A 1 111 ? 72.819 -23.964 4.654 1.00 23.18 109 SER A N 1
ATOM 774 C CA A SER A 1 111 ? 71.813 -23.325 5.499 0.50 21.03 109 SER A CA 1
ATOM 775 C CA B SER A 1 111 ? 71.803 -23.295 5.492 0.50 21.54 109 SER A CA 1
ATOM 776 C C . SER A 1 111 ? 70.940 -24.399 6.128 1.00 19.67 109 SER A C 1
ATOM 777 O O . SER A 1 111 ? 70.371 -25.212 5.406 1.00 19.33 109 SER A O 1
ATOM 782 N N . ILE A 1 112 ? 70.856 -24.391 7.444 1.00 17.30 110 ILE A N 1
ATOM 783 C CA . ILE A 1 112 ? 70.072 -25.393 8.193 1.00 17.11 110 ILE A CA 1
ATOM 784 C C . ILE A 1 112 ? 69.334 -24.694 9.337 1.00 18.65 110 ILE A C 1
ATOM 785 O O . ILE A 1 112 ? 69.865 -23.749 9.928 1.00 19.32 110 ILE A O 1
ATOM 790 N N . VAL A 1 113 ? 68.082 -25.151 9.622 1.00 16.30 111 VAL A N 1
ATOM 791 C CA . VAL A 1 113 ? 67.439 -24.704 10.769 1.00 16.83 111 VAL A CA 1
ATOM 792 C C . VAL A 1 113 ? 67.554 -25.829 11.763 1.00 16.81 111 VAL A C 1
ATOM 793 O O . VAL A 1 113 ? 67.199 -26.955 11.436 1.00 16.62 111 VAL A O 1
ATOM 797 N N . ALA A 1 114 ? 67.957 -25.503 12.985 1.00 16.05 112 ALA A N 1
ATOM 798 C CA . ALA A 1 114 ? 68.099 -26.567 13.982 1.00 16.44 112 ALA A CA 1
ATOM 799 C C . ALA A 1 114 ? 67.620 -26.111 15.346 1.00 15.73 112 ALA A C 1
ATOM 800 O O . ALA A 1 114 ? 67.708 -24.942 15.715 1.00 16.76 112 ALA A O 1
ATOM 802 N N . GLY A 1 115 ? 67.177 -27.078 16.121 1.00 16.54 113 GLY A N 1
ATOM 803 C CA . GLY A 1 115 ? 66.726 -26.731 17.449 1.00 15.87 113 GLY A CA 1
ATOM 804 C C . GLY A 1 115 ? 66.084 -27.952 18.098 1.00 15.92 113 GLY A C 1
ATOM 805 O O . GLY A 1 115 ? 66.511 -29.075 17.919 1.00 15.15 113 GLY A O 1
ATOM 806 N N . GLY A 1 116 ? 65.021 -27.689 18.848 1.00 15.48 114 GLY A N 1
ATOM 807 C CA . GLY A 1 116 ? 64.297 -28.779 19.511 1.00 14.73 114 GLY A CA 1
ATOM 808 C C . GLY A 1 116 ? 62.913 -28.359 19.921 1.00 14.94 114 GLY A C 1
ATOM 809 O O . GLY A 1 116 ? 62.566 -27.163 19.959 1.00 16.94 114 GLY A O 1
ATOM 810 N N . MET A 1 117 ? 62.122 -29.358 20.322 1.00 15.50 115 MET A N 1
ATOM 811 C CA . MET A 1 117 ? 60.702 -29.144 20.614 1.00 15.38 115 MET A CA 1
ATOM 812 C C . MET A 1 117 ? 60.218 -30.259 21.519 1.00 15.21 115 MET A C 1
ATOM 813 O O . MET A 1 117 ? 60.602 -31.410 21.398 1.00 16.81 115 MET A O 1
ATOM 818 N N . GLU A 1 118 ? 59.335 -29.905 22.407 1.00 16.06 116 GLU A N 1
ATOM 819 C CA . GLU A 1 118 ? 58.816 -30.885 23.365 1.00 15.01 116 GLU A CA 1
ATOM 820 C C . GLU A 1 118 ? 57.499 -30.400 23.910 1.00 15.76 116 GLU A C 1
ATOM 821 O O . GLU A 1 118 ? 57.378 -29.247 24.342 1.00 16.56 116 GLU A O 1
ATOM 827 N N . ASN A 1 119 ? 56.518 -31.302 23.943 1.00 17.36 117 ASN A N 1
ATOM 828 C CA . ASN A 1 119 ? 55.338 -31.008 24.697 1.00 17.49 117 ASN A CA 1
ATOM 829 C C . ASN A 1 119 ? 55.126 -32.174 25.625 1.00 17.20 117 ASN A C 1
ATOM 830 O O . ASN A 1 119 ? 54.656 -33.234 25.238 1.00 17.10 117 ASN A O 1
ATOM 835 N N . MET A 1 120 ? 55.434 -31.912 26.885 1.00 17.92 118 MET A N 1
ATOM 836 C CA . MET A 1 120 ? 55.337 -32.973 27.884 1.00 18.12 118 MET A CA 1
ATOM 837 C C . MET A 1 120 ? 53.924 -33.110 28.370 1.00 19.60 118 MET A C 1
ATOM 838 O O . MET A 1 120 ? 53.517 -34.260 28.738 1.00 17.58 118 MET A O 1
ATOM 843 N N . SER A 1 121 ? 53.193 -32.007 28.450 1.00 19.50 119 SER A N 1
ATOM 844 C CA . SER A 1 121 ? 51.763 -32.089 28.799 1.00 20.70 119 SER A CA 1
ATOM 845 C C . SER A 1 121 ? 50.962 -33.008 27.933 1.00 21.78 119 SER A C 1
ATOM 846 O O . SER A 1 121 ? 50.044 -33.716 28.390 1.00 21.87 119 SER A O 1
ATOM 849 N N . LEU A 1 122 ? 51.318 -33.122 26.650 1.00 22.02 120 LEU A N 1
ATOM 850 C CA . LEU A 1 122 ? 50.658 -34.025 25.730 1.00 21.07 120 LEU A CA 1
ATOM 851 C C . LEU A 1 122 ? 51.292 -35.459 25.539 1.00 22.92 120 LEU A C 1
ATOM 852 O O . LEU A 1 122 ? 50.843 -36.235 24.657 1.00 23.33 120 LEU A O 1
ATOM 857 N N . ALA A 1 123 ? 52.303 -35.817 26.338 1.00 20.68 121 ALA A N 1
ATOM 858 C CA . ALA A 1 123 ? 52.858 -37.104 26.246 1.00 19.73 121 ALA A CA 1
ATOM 859 C C . ALA A 1 123 ? 51.800 -38.188 26.524 1.00 20.41 121 ALA A C 1
ATOM 860 O O . ALA A 1 123 ? 50.968 -37.994 27.377 1.00 20.61 121 ALA A O 1
ATOM 862 N N . PRO A 1 124 ? 51.895 -39.319 25.847 1.00 20.22 122 PRO A N 1
ATOM 863 C CA . PRO A 1 124 ? 50.860 -40.374 25.931 1.00 19.78 122 PRO A CA 1
ATOM 864 C C . PRO A 1 124 ? 51.163 -41.395 27.027 1.00 21.09 122 PRO A C 1
ATOM 865 O O . PRO A 1 124 ? 52.113 -41.224 27.794 1.00 20.59 122 PRO A O 1
ATOM 869 N N . TYR A 1 125 ? 50.316 -42.424 27.083 1.00 20.37 123 TYR A N 1
ATOM 870 C CA . TYR A 1 125 ? 50.514 -43.612 27.901 1.00 21.21 123 TYR A CA 1
ATOM 871 C C . TYR A 1 125 ? 50.647 -44.833 26.996 1.00 19.37 123 TYR A C 1
ATOM 872 O O . TYR A 1 125 ? 50.154 -44.841 25.869 1.00 20.96 123 TYR A O 1
ATOM 881 N N . LEU A 1 126 ? 51.356 -45.817 27.477 1.00 22.24 124 LEU A N 1
ATOM 882 C CA . LEU A 1 126 ? 51.509 -47.093 26.778 1.00 22.96 124 LEU A CA 1
ATOM 883 C C . LEU A 1 126 ? 50.793 -48.228 27.542 1.00 23.03 124 LEU A C 1
ATOM 884 O O . LEU A 1 126 ? 50.849 -48.313 28.796 1.00 21.46 124 LEU A O 1
ATOM 889 N N . LEU A 1 127 ? 50.165 -49.078 26.767 1.00 21.22 125 LEU A N 1
ATOM 890 C CA . LEU A 1 127 ? 49.649 -50.353 27.306 1.00 24.95 125 LEU A CA 1
ATOM 891 C C . LEU A 1 127 ? 50.756 -51.364 27.622 1.00 27.66 125 LEU A C 1
ATOM 892 O O . LEU A 1 127 ? 51.848 -51.265 27.088 1.00 24.25 125 LEU A O 1
ATOM 897 N N . ASP A 1 128 ? 50.527 -52.302 28.568 1.00 31.71 126 ASP A N 1
ATOM 898 C CA . ASP A 1 128 ? 51.657 -53.150 28.890 1.00 32.20 126 ASP A CA 1
ATOM 899 C C . ASP A 1 128 ? 51.980 -54.091 27.752 1.00 29.99 126 ASP A C 1
ATOM 900 O O . ASP A 1 128 ? 51.269 -54.173 26.759 1.00 29.86 126 ASP A O 1
ATOM 905 N N . ALA A 1 129 ? 53.084 -54.778 27.888 1.00 32.13 127 ALA A N 1
ATOM 906 C CA . ALA A 1 129 ? 53.579 -55.656 26.778 1.00 31.80 127 ALA A CA 1
ATOM 907 C C . ALA A 1 129 ? 52.560 -56.718 26.317 1.00 29.35 127 ALA A C 1
ATOM 908 O O . ALA A 1 129 ? 52.599 -57.141 25.172 1.00 29.51 127 ALA A O 1
ATOM 910 N N . LYS A 1 130 ? 51.667 -57.161 27.180 1.00 28.85 128 LYS A N 1
ATOM 911 C CA . LYS A 1 130 ? 50.639 -58.144 26.806 1.00 29.26 128 LYS A CA 1
ATOM 912 C C . LYS A 1 130 ? 49.530 -57.656 25.812 1.00 28.61 128 LYS A C 1
ATOM 913 O O . LYS A 1 130 ? 48.785 -58.451 25.318 1.00 27.50 128 LYS A O 1
ATOM 915 N N . ALA A 1 131 ? 49.387 -56.361 25.549 1.00 25.66 129 ALA A N 1
ATOM 916 C CA . ALA A 1 131 ? 48.199 -55.900 24.782 1.00 25.54 129 ALA A CA 1
ATOM 917 C C . ALA A 1 131 ? 48.092 -56.432 23.361 1.00 26.31 129 ALA A C 1
ATOM 918 O O . ALA A 1 131 ? 46.974 -56.680 22.829 1.00 24.03 129 ALA A O 1
ATOM 920 N N . ARG A 1 132 ? 49.235 -56.548 22.681 1.00 25.01 130 ARG A N 1
ATOM 921 C CA A ARG A 1 132 ? 49.188 -57.017 21.310 0.50 25.88 130 ARG A CA 1
ATOM 922 C CA B ARG A 1 132 ? 49.178 -57.016 21.308 0.50 23.19 130 ARG A CA 1
ATOM 923 C C . ARG A 1 132 ? 48.716 -58.458 21.249 1.00 24.66 130 ARG A C 1
ATOM 924 O O . ARG A 1 132 ? 47.867 -58.806 20.383 1.00 24.96 130 ARG A O 1
ATOM 939 N N . SER A 1 133 ? 49.254 -59.305 22.102 1.00 24.19 131 SER A N 1
ATOM 940 C CA . SER A 1 133 ? 48.898 -60.742 22.032 1.00 28.21 131 SER A CA 1
ATOM 941 C C . SER A 1 133 ? 47.748 -61.087 22.916 1.00 28.18 131 SER A C 1
ATOM 942 O O . SER A 1 133 ? 47.186 -62.194 22.823 1.00 30.35 131 SER A O 1
ATOM 945 N N . GLY A 1 134 ? 47.404 -60.164 23.800 1.00 26.47 132 GLY A N 1
ATOM 946 C CA . GLY A 1 134 ? 46.235 -60.321 24.617 1.00 27.81 132 GLY A CA 1
ATOM 947 C C . GLY A 1 134 ? 46.528 -60.320 26.091 1.00 28.51 132 GLY A C 1
ATOM 948 O O . GLY A 1 134 ? 47.358 -61.094 26.543 1.00 29.90 132 GLY A O 1
ATOM 949 N N . TYR A 1 135 ? 45.788 -59.530 26.873 1.00 28.21 133 TYR A N 1
ATOM 950 C CA . TYR A 1 135 ? 45.913 -59.599 28.330 1.00 29.87 133 TYR A CA 1
ATOM 951 C C . TYR A 1 135 ? 45.489 -60.951 28.913 1.00 30.14 133 TYR A C 1
ATOM 952 O O . TYR A 1 135 ? 45.968 -61.329 29.944 1.00 29.00 133 TYR A O 1
ATOM 961 N N . ARG A 1 136 ? 44.527 -61.586 28.272 1.00 30.94 134 ARG A N 1
ATOM 962 C CA . ARG A 1 136 ? 43.976 -62.897 28.613 1.00 31.74 134 ARG A CA 1
ATOM 963 C C . ARG A 1 136 ? 43.152 -62.895 29.869 1.00 30.29 134 ARG A C 1
ATOM 964 O O . ARG A 1 136 ? 41.959 -63.219 29.835 1.00 30.34 134 ARG A O 1
ATOM 971 N N . LEU A 1 137 ? 43.805 -62.672 31.006 1.00 28.88 135 LEU A N 1
ATOM 972 C CA . LEU A 1 137 ? 43.157 -62.774 32.299 1.00 29.65 135 LEU A CA 1
ATOM 973 C C . LEU A 1 137 ? 44.044 -62.103 33.305 1.00 29.62 135 LEU A C 1
ATOM 974 O O . LEU A 1 137 ? 45.247 -62.292 33.282 1.00 30.03 135 LEU A O 1
ATOM 979 N N . GLY A 1 138 ? 43.475 -61.257 34.142 1.00 29.99 136 GLY A N 1
ATOM 980 C CA . GLY A 1 138 ? 44.266 -60.509 35.108 1.00 31.01 136 GLY A CA 1
ATOM 981 C C . GLY A 1 138 ? 44.534 -59.060 34.720 1.00 30.21 136 GLY A C 1
ATOM 982 O O . GLY A 1 138 ? 44.507 -58.712 33.572 1.00 30.27 136 GLY A O 1
ATOM 983 N N . ASP A 1 139 ? 44.689 -58.207 35.728 1.00 33.19 137 ASP A N 1
ATOM 984 C CA . ASP A 1 139 ? 44.925 -56.777 35.493 1.00 34.61 137 ASP A CA 1
ATOM 985 C C . ASP A 1 139 ? 46.278 -56.503 34.833 1.00 36.72 137 ASP A C 1
ATOM 986 O O . ASP A 1 139 ? 47.137 -57.385 34.760 1.00 36.38 137 ASP A O 1
ATOM 991 N N . GLY A 1 140 ? 46.425 -55.296 34.293 1.00 34.25 138 GLY A N 1
ATOM 992 C CA . GLY A 1 140 ? 47.613 -54.914 33.591 1.00 34.89 138 GLY A CA 1
ATOM 993 C C . GLY A 1 140 ? 47.961 -53.516 33.990 1.00 33.22 138 GLY A C 1
ATOM 994 O O . GLY A 1 140 ? 47.357 -52.951 34.895 1.00 31.67 138 GLY A O 1
ATOM 995 N N . GLN A 1 141 ? 48.916 -52.956 33.301 1.00 32.91 139 GLN A N 1
ATOM 996 C CA . GLN A 1 141 ? 49.382 -51.629 33.626 1.00 35.04 139 GLN A CA 1
ATOM 997 C C . GLN A 1 141 ? 49.282 -50.714 32.477 1.00 30.14 139 GLN A C 1
ATOM 998 O O . GLN A 1 141 ? 49.283 -51.148 31.344 1.00 30.73 139 GLN A O 1
ATOM 1004 N N . VAL A 1 142 ? 49.299 -49.429 32.777 1.00 26.68 140 VAL A N 1
ATOM 1005 C CA . VAL A 1 142 ? 49.525 -48.418 31.761 1.00 27.41 140 VAL A CA 1
ATOM 1006 C C . VAL A 1 142 ? 50.731 -47.601 32.176 1.00 27.23 140 VAL A C 1
ATOM 1007 O O . VAL A 1 142 ? 50.873 -47.248 33.387 1.00 26.99 140 VAL A O 1
ATOM 1011 N N . TYR A 1 143 ? 51.622 -47.316 31.217 1.00 25.17 141 TYR A N 1
ATOM 1012 C CA . TYR A 1 143 ? 52.899 -46.678 31.534 1.00 26.01 141 TYR A CA 1
ATOM 1013 C C . TYR A 1 143 ? 52.975 -45.250 31.041 1.00 23.79 141 TYR A C 1
ATOM 1014 O O . TYR A 1 143 ? 52.733 -44.990 29.877 1.00 21.31 141 TYR A O 1
ATOM 1023 N N . ASP A 1 144 ? 53.343 -44.331 31.926 1.00 21.85 142 ASP A N 1
ATOM 1024 C CA . ASP A 1 144 ? 53.513 -42.914 31.607 1.00 21.07 142 ASP A CA 1
ATOM 1025 C C . ASP A 1 144 ? 54.780 -42.706 30.772 1.00 20.56 142 ASP A C 1
ATOM 1026 O O . ASP A 1 144 ? 55.905 -43.041 31.186 1.00 19.88 142 ASP A O 1
ATOM 1031 N N . VAL A 1 145 ? 54.602 -42.218 29.571 1.00 20.69 143 VAL A N 1
ATOM 1032 C CA . VAL A 1 145 ? 55.746 -42.041 28.639 1.00 19.06 143 VAL A CA 1
ATOM 1033 C C . VAL A 1 145 ? 56.725 -40.975 29.057 1.00 18.20 143 VAL A C 1
ATOM 1034 O O . VAL A 1 145 ? 57.959 -41.126 28.813 1.00 16.84 143 VAL A O 1
ATOM 1038 N N . ILE A 1 146 ? 56.271 -39.926 29.752 1.00 18.58 144 ILE A N 1
ATOM 1039 C CA . ILE A 1 146 ? 57.195 -38.983 30.334 1.00 18.92 144 ILE A CA 1
ATOM 1040 C C . ILE A 1 146 ? 58.223 -39.703 31.136 1.00 19.17 144 ILE A C 1
ATOM 1041 O O . ILE A 1 146 ? 59.426 -39.421 31.047 1.00 19.51 144 ILE A O 1
ATOM 1046 N N . LEU A 1 147 ? 57.740 -40.562 32.064 1.00 19.09 145 LEU A N 1
ATOM 1047 C CA . LEU A 1 147 ? 58.621 -41.272 32.919 1.00 20.63 145 LEU A CA 1
ATOM 1048 C C . LEU A 1 147 ? 59.433 -42.310 32.123 1.00 20.37 145 LEU A C 1
ATOM 1049 O O . LEU A 1 147 ? 60.651 -42.390 32.277 1.00 19.93 145 LEU A O 1
ATOM 1054 N N . ARG A 1 148 ? 58.762 -43.082 31.323 1.00 20.65 146 ARG A N 1
ATOM 1055 C CA A ARG A 1 148 ? 59.428 -44.213 30.675 0.50 22.96 146 ARG A CA 1
ATOM 1056 C CA B ARG A 1 148 ? 59.458 -44.210 30.660 0.50 21.57 146 ARG A CA 1
ATOM 1057 C C . ARG A 1 148 ? 60.539 -43.779 29.708 1.00 20.70 146 ARG A C 1
ATOM 1058 O O . ARG A 1 148 ? 61.656 -44.302 29.736 1.00 20.24 146 ARG A O 1
ATOM 1073 N N . ASP A 1 149 ? 60.219 -42.829 28.874 1.00 21.30 147 ASP A N 1
ATOM 1074 C CA . ASP A 1 149 ? 61.190 -42.391 27.814 1.00 20.33 147 ASP A CA 1
ATOM 1075 C C . ASP A 1 149 ? 61.948 -41.117 28.102 1.00 20.56 147 ASP A C 1
ATOM 1076 O O . ASP A 1 149 ? 62.914 -40.768 27.390 1.00 19.82 147 ASP A O 1
ATOM 1081 N N . GLY A 1 150 ? 61.528 -40.362 29.120 1.00 19.55 148 GLY A N 1
ATOM 1082 C CA . GLY A 1 150 ? 62.081 -39.038 29.379 1.00 19.10 148 GLY A CA 1
ATOM 1083 C C . GLY A 1 150 ? 62.805 -38.892 30.729 1.00 20.60 148 GLY A C 1
ATOM 1084 O O . GLY A 1 150 ? 63.993 -38.493 30.770 1.00 18.72 148 GLY A O 1
ATOM 1085 N N . LEU A 1 151 ? 62.161 -39.324 31.810 1.00 20.31 149 LEU A N 1
ATOM 1086 C CA . LEU A 1 151 ? 62.622 -38.960 33.173 1.00 22.69 149 LEU A CA 1
ATOM 1087 C C . LEU A 1 151 ? 63.097 -40.089 34.068 1.00 26.65 149 LEU A C 1
ATOM 1088 O O . LEU A 1 151 ? 63.590 -39.794 35.154 1.00 26.14 149 LEU A O 1
ATOM 1093 N N . MET A 1 152 ? 63.050 -41.334 33.612 1.00 23.82 150 MET A N 1
ATOM 1094 C CA . MET A 1 152 ? 63.587 -42.450 34.355 1.00 24.76 150 MET A CA 1
ATOM 1095 C C . MET A 1 152 ? 64.812 -42.943 33.656 1.00 24.64 150 MET A C 1
ATOM 1096 O O . MET A 1 152 ? 64.861 -42.975 32.410 1.00 24.00 150 MET A O 1
ATOM 1101 N N . CYS A 1 153 ? 65.764 -43.398 34.450 1.00 23.06 151 CYS A N 1
ATOM 1102 C CA . CYS A 1 153 ? 66.988 -43.953 33.969 1.00 24.05 151 CYS A CA 1
ATOM 1103 C C . CYS A 1 153 ? 66.705 -45.312 33.393 1.00 24.64 151 CYS A C 1
ATOM 1104 O O . CYS A 1 153 ? 66.221 -46.195 34.076 1.00 26.12 151 CYS A O 1
ATOM 1107 N N . ALA A 1 154 ? 67.052 -45.492 32.135 1.00 22.77 152 ALA A N 1
ATOM 1108 C CA . ALA A 1 154 ? 66.984 -46.834 31.572 1.00 24.18 152 ALA A CA 1
ATOM 1109 C C . ALA A 1 154 ? 67.989 -47.831 32.124 1.00 27.74 152 ALA A C 1
ATOM 1110 O O . ALA A 1 154 ? 67.773 -49.044 31.988 1.00 30.54 152 ALA A O 1
ATOM 1112 N N . THR A 1 155 ? 69.130 -47.362 32.614 1.00 27.22 153 THR A N 1
ATOM 1113 C CA . THR A 1 155 ? 70.110 -48.259 33.177 1.00 27.60 153 THR A CA 1
ATOM 1114 C C . THR A 1 155 ? 69.735 -48.681 34.604 1.00 29.62 153 THR A C 1
ATOM 1115 O O . THR A 1 155 ? 69.811 -49.840 34.939 1.00 28.73 153 THR A O 1
ATOM 1119 N N . HIS A 1 156 ? 69.292 -47.740 35.432 1.00 27.28 154 HIS A N 1
ATOM 1120 C CA . HIS A 1 156 ? 69.056 -48.047 36.826 1.00 29.81 154 HIS A CA 1
ATOM 1121 C C . HIS A 1 156 ? 67.588 -48.147 37.195 1.00 30.65 154 HIS A C 1
ATOM 1122 O O . HIS A 1 156 ? 67.274 -48.624 38.267 1.00 30.54 154 HIS A O 1
ATOM 1129 N N . GLY A 1 157 ? 66.691 -47.669 36.366 1.00 29.56 155 GLY A N 1
ATOM 1130 C CA . GLY A 1 157 ? 65.262 -47.817 36.649 1.00 30.35 155 GLY A CA 1
ATOM 1131 C C . GLY A 1 157 ? 64.731 -46.831 37.679 1.00 33.32 155 GLY A C 1
ATOM 1132 O O . GLY A 1 157 ? 63.607 -46.978 38.136 1.00 38.39 155 GLY A O 1
ATOM 1133 N N . TYR A 1 158 ? 65.513 -45.819 38.053 1.00 27.52 156 TYR A N 1
ATOM 1134 C CA . TYR A 1 158 ? 65.020 -44.801 38.985 1.00 26.71 156 TYR A CA 1
ATOM 1135 C C . TYR A 1 158 ? 65.019 -43.446 38.301 1.00 25.51 156 TYR A C 1
ATOM 1136 O O . TYR A 1 158 ? 65.553 -43.296 37.201 1.00 24.27 156 TYR A O 1
ATOM 1145 N N . HIS A 1 159 ? 64.350 -42.479 38.918 1.00 25.06 157 HIS A N 1
ATOM 1146 C CA . HIS A 1 159 ? 64.152 -41.149 38.341 1.00 22.81 157 HIS A CA 1
ATOM 1147 C C . HIS A 1 159 ? 65.449 -40.362 38.219 1.00 24.35 157 HIS A C 1
ATOM 1148 O O . HIS A 1 159 ? 66.427 -40.610 38.956 1.00 23.75 157 HIS A O 1
ATOM 1155 N N . MET A 1 160 ? 65.490 -39.465 37.231 1.00 20.67 158 MET A N 1
ATOM 1156 C CA . MET A 1 160 ? 66.622 -38.528 37.094 1.00 22.15 158 MET A CA 1
ATOM 1157 C C . MET A 1 160 ? 66.906 -37.820 38.447 1.00 21.10 158 MET A C 1
ATOM 1158 O O . MET A 1 160 ? 68.032 -37.559 38.779 1.00 22.32 158 MET A O 1
ATOM 1163 N N . GLY A 1 161 ? 65.867 -37.552 39.195 1.00 21.69 159 GLY A N 1
ATOM 1164 C CA . GLY A 1 161 ? 65.953 -36.939 40.526 1.00 23.07 159 GLY A CA 1
ATOM 1165 C C . GLY A 1 161 ? 66.793 -37.775 41.502 1.00 24.33 159 GLY A C 1
ATOM 1166 O O . GLY A 1 161 ? 67.526 -37.207 42.281 1.00 24.57 159 GLY A O 1
ATOM 1167 N N . ILE A 1 162 ? 66.739 -39.113 41.375 1.00 23.92 160 ILE A N 1
ATOM 1168 C CA . ILE A 1 162 ? 67.639 -39.973 42.111 1.00 26.25 160 ILE A CA 1
ATOM 1169 C C . ILE A 1 162 ? 69.113 -39.808 41.655 1.00 26.46 160 ILE A C 1
ATOM 1170 O O . ILE A 1 162 ? 70.021 -39.805 42.476 1.00 22.98 160 ILE A O 1
ATOM 1175 N N . THR A 1 163 ? 69.350 -39.667 40.339 1.00 23.87 161 THR A N 1
ATOM 1176 C CA . THR A 1 163 ? 70.716 -39.360 39.897 1.00 24.24 161 THR A CA 1
ATOM 1177 C C . THR A 1 163 ? 71.185 -38.042 40.477 1.00 22.53 161 THR A C 1
ATOM 1178 O O . THR A 1 163 ? 72.364 -37.892 40.805 1.00 24.69 161 THR A O 1
ATOM 1182 N N . ALA A 1 164 ? 70.263 -37.120 40.699 1.00 21.71 162 ALA A N 1
ATOM 1183 C CA . ALA A 1 164 ? 70.600 -35.849 41.311 1.00 21.83 162 ALA A CA 1
ATOM 1184 C C . ALA A 1 164 ? 70.981 -36.034 42.792 1.00 23.23 162 ALA A C 1
ATOM 1185 O O . ALA A 1 164 ? 71.960 -35.408 43.256 1.00 22.56 162 ALA A O 1
ATOM 1187 N N . GLU A 1 165 ? 70.245 -36.911 43.492 1.00 22.63 163 GLU A N 1
ATOM 1188 C CA . GLU A 1 165 ? 70.624 -37.261 44.874 1.00 24.57 163 GLU A CA 1
ATOM 1189 C C . GLU A 1 165 ? 71.986 -37.869 44.898 1.00 22.94 163 GLU A C 1
ATOM 1190 O O . GLU A 1 165 ? 72.779 -37.557 45.749 1.00 24.09 163 GLU A O 1
ATOM 1196 N N . ASN A 1 166 ? 72.287 -38.744 43.933 1.00 23.80 164 ASN A N 1
ATOM 1197 C CA . ASN A 1 166 ? 73.627 -39.370 43.885 1.00 24.48 164 ASN A CA 1
ATOM 1198 C C . ASN A 1 166 ? 74.748 -38.327 43.785 1.00 25.81 164 ASN A C 1
ATOM 1199 O O . ASN A 1 166 ? 75.769 -38.401 44.468 1.00 24.21 164 ASN A O 1
ATOM 1204 N N . VAL A 1 167 ? 74.557 -37.380 42.864 1.00 22.88 165 VAL A N 1
ATOM 1205 C CA . VAL A 1 167 ? 75.481 -36.305 42.682 1.00 23.45 165 VAL A CA 1
ATOM 1206 C C . VAL A 1 167 ? 75.583 -35.434 43.948 1.00 22.55 165 VAL A C 1
ATOM 1207 O O . VAL A 1 167 ? 76.702 -35.087 44.381 1.00 25.65 165 VAL A O 1
ATOM 1211 N N . ALA A 1 168 ? 74.466 -35.125 44.557 1.00 22.17 166 ALA A N 1
ATOM 1212 C CA . ALA A 1 168 ? 74.498 -34.342 45.807 1.00 23.56 166 ALA A CA 1
ATOM 1213 C C . ALA A 1 168 ? 75.360 -34.979 46.871 1.00 25.93 166 ALA A C 1
ATOM 1214 O O . ALA A 1 168 ? 76.204 -34.324 47.502 1.00 26.56 166 ALA A O 1
ATOM 1216 N N . LYS A 1 169 ? 75.194 -36.287 47.017 1.00 29.20 167 LYS A N 1
ATOM 1217 C CA . LYS A 1 169 ? 75.974 -37.029 48.003 1.00 31.57 167 LYS A CA 1
ATOM 1218 C C . LYS A 1 169 ? 77.455 -37.089 47.589 1.00 33.22 167 LYS A C 1
ATOM 1219 O O . LYS A 1 169 ? 78.340 -36.866 48.414 1.00 32.85 167 LYS A O 1
ATOM 1225 N N . GLU A 1 170 ? 77.731 -37.398 46.330 1.00 32.50 168 GLU A N 1
ATOM 1226 C CA . GLU A 1 170 ? 79.084 -37.603 45.855 1.00 34.76 168 GLU A CA 1
ATOM 1227 C C . GLU A 1 170 ? 79.897 -36.316 45.918 1.00 34.04 168 GLU A C 1
ATOM 1228 O O . GLU A 1 170 ? 81.070 -36.358 46.228 1.00 34.17 168 GLU A O 1
ATOM 1234 N N . TYR A 1 171 ? 79.260 -35.172 45.694 1.00 31.84 169 TYR A N 1
ATOM 1235 C CA . TYR A 1 171 ? 79.991 -33.886 45.648 1.00 31.81 169 TYR A CA 1
ATOM 1236 C C . TYR A 1 171 ? 79.676 -32.968 46.804 1.00 32.84 169 TYR A C 1
ATOM 1237 O O . TYR A 1 171 ? 80.106 -31.820 46.816 1.00 32.25 169 TYR A O 1
ATOM 1246 N N . GLY A 1 172 ? 78.986 -33.489 47.815 1.00 33.11 170 GLY A N 1
ATOM 1247 C CA . GLY A 1 172 ? 78.694 -32.737 49.009 1.00 33.06 170 GLY A CA 1
ATOM 1248 C C . GLY A 1 172 ? 77.869 -31.492 48.790 1.00 32.62 170 GLY A C 1
ATOM 1249 O O . GLY A 1 172 ? 78.147 -30.457 49.351 1.00 33.05 170 GLY A O 1
ATOM 1250 N N . ILE A 1 173 ? 76.791 -31.622 48.018 1.00 31.83 171 ILE A N 1
ATOM 1251 C CA . ILE A 1 173 ? 75.933 -30.524 47.733 1.00 29.54 171 ILE A CA 1
ATOM 1252 C C . ILE A 1 173 ? 74.703 -30.623 48.622 1.00 28.25 171 ILE A C 1
ATOM 1253 O O . ILE A 1 173 ? 73.817 -31.458 48.385 1.00 30.24 171 ILE A O 1
ATOM 1258 N N . THR A 1 174 ? 74.613 -29.729 49.609 1.00 30.03 172 THR A N 1
ATOM 1259 C CA . THR A 1 174 ? 73.565 -29.833 50.607 1.00 28.82 172 THR A CA 1
ATOM 1260 C C . THR A 1 174 ? 72.186 -29.286 50.170 1.00 29.63 172 THR A C 1
ATOM 1261 O O . THR A 1 174 ? 72.096 -28.499 49.211 1.00 27.50 172 THR A O 1
ATOM 1265 N N . ARG A 1 175 ? 71.153 -29.642 50.917 1.00 27.73 173 ARG A N 1
ATOM 1266 C CA . ARG A 1 175 ? 69.846 -29.109 50.713 1.00 28.92 173 ARG A CA 1
ATOM 1267 C C . ARG A 1 175 ? 69.875 -27.555 50.757 1.00 29.94 173 ARG A C 1
ATOM 1268 O O . ARG A 1 175 ? 69.269 -26.896 49.903 1.00 28.99 173 ARG A O 1
ATOM 1276 N N . GLU A 1 176 ? 70.627 -26.979 51.694 1.00 28.61 174 GLU A N 1
ATOM 1277 C CA A GLU A 1 176 ? 70.639 -25.520 51.831 0.50 29.00 174 GLU A CA 1
ATOM 1278 C CA B GLU A 1 176 ? 70.666 -25.525 51.815 0.50 29.11 174 GLU A CA 1
ATOM 1279 C C . GLU A 1 176 ? 71.365 -24.907 50.607 1.00 28.65 174 GLU A C 1
ATOM 1280 O O . GLU A 1 176 ? 70.933 -23.889 50.092 1.00 29.14 174 GLU A O 1
ATOM 1285 N N . MET A 1 177 ? 72.447 -25.524 50.149 1.00 27.20 175 MET A N 1
ATOM 1286 C CA . MET A 1 177 ? 73.137 -25.033 48.947 1.00 27.57 175 MET A CA 1
ATOM 1287 C C . MET A 1 177 ? 72.180 -25.059 47.731 1.00 26.68 175 MET A C 1
ATOM 1288 O O . MET A 1 177 ? 72.108 -24.131 46.946 1.00 23.64 175 MET A O 1
ATOM 1293 N N . GLN A 1 178 ? 71.458 -26.138 47.587 1.00 24.74 176 GLN A N 1
ATOM 1294 C CA . GLN A 1 178 ? 70.491 -26.314 46.495 1.00 25.88 176 GLN A CA 1
ATOM 1295 C C . GLN A 1 178 ? 69.358 -25.309 46.553 1.00 25.92 176 GLN A C 1
ATOM 1296 O O . GLN A 1 178 ? 69.011 -24.722 45.522 1.00 22.73 176 GLN A O 1
ATOM 1302 N N . ASP A 1 179 ? 68.823 -25.057 47.761 1.00 25.47 177 ASP A N 1
ATOM 1303 C CA . ASP A 1 179 ? 67.797 -24.023 47.929 1.00 25.54 177 ASP A CA 1
ATOM 1304 C C . ASP A 1 179 ? 68.299 -22.605 47.703 1.00 25.01 177 ASP A C 1
ATOM 1305 O O . ASP A 1 179 ? 67.537 -21.791 47.187 1.00 25.78 177 ASP A O 1
ATOM 1310 N N . GLU A 1 180 ? 69.520 -22.279 48.142 1.00 27.58 178 GLU A N 1
ATOM 1311 C CA . GLU A 1 180 ? 70.081 -20.929 47.857 1.00 26.55 178 GLU A CA 1
ATOM 1312 C C . GLU A 1 180 ? 70.203 -20.742 46.332 1.00 24.57 178 GLU A C 1
ATOM 1313 O O . GLU A 1 180 ? 69.866 -19.701 45.798 1.00 24.78 178 GLU A O 1
ATOM 1316 N N . LEU A 1 181 ? 70.642 -21.768 45.630 1.00 24.20 179 LEU A N 1
ATOM 1317 C CA . LEU A 1 181 ? 70.804 -21.705 44.179 1.00 24.05 179 LEU A CA 1
ATOM 1318 C C . LEU A 1 181 ? 69.447 -21.487 43.511 1.00 24.47 179 LEU A C 1
ATOM 1319 O O . LEU A 1 181 ? 69.304 -20.632 42.628 1.00 21.82 179 LEU A O 1
ATOM 1324 N N . ALA A 1 182 ? 68.452 -22.265 43.919 1.00 21.87 180 ALA A N 1
ATOM 1325 C CA . ALA A 1 182 ? 67.138 -22.107 43.410 1.00 22.45 180 ALA A CA 1
ATOM 1326 C C . ALA A 1 182 ? 66.589 -20.683 43.582 1.00 22.87 180 ALA A C 1
ATOM 1327 O O . ALA A 1 182 ? 65.968 -20.153 42.663 1.00 22.84 180 ALA A O 1
ATOM 1329 N N . LEU A 1 183 ? 66.752 -20.097 44.798 1.00 23.18 181 LEU A N 1
ATOM 1330 C CA . LEU A 1 183 ? 66.224 -18.802 45.042 1.00 24.04 181 LEU A CA 1
ATOM 1331 C C . LEU A 1 183 ? 66.952 -17.791 44.137 1.00 24.05 181 LEU A C 1
ATOM 1332 O O . LEU A 1 183 ? 66.323 -16.918 43.608 1.00 26.12 181 LEU A O 1
ATOM 1337 N N . HIS A 1 184 ? 68.245 -17.989 43.910 1.00 23.01 182 HIS A N 1
ATOM 1338 C CA . HIS A 1 184 ? 69.025 -17.136 43.027 1.00 26.00 182 HIS A CA 1
ATOM 1339 C C . HIS A 1 184 ? 68.471 -17.189 41.583 1.00 24.58 182 HIS A C 1
ATOM 1340 O O . HIS A 1 184 ? 68.333 -16.153 40.888 1.00 24.26 182 HIS A O 1
ATOM 1347 N N . SER A 1 185 ? 68.182 -18.392 41.129 1.00 22.98 183 SER A N 1
ATOM 1348 C CA . SER A 1 185 ? 67.626 -18.571 39.804 1.00 22.52 183 SER A CA 1
ATOM 1349 C C . SER A 1 185 ? 66.284 -17.882 39.698 1.00 23.14 183 SER A C 1
ATOM 1350 O O . SER A 1 185 ? 65.990 -17.210 38.698 1.00 22.57 183 SER A O 1
ATOM 1353 N N . GLN A 1 186 ? 65.422 -18.101 40.681 1.00 23.28 184 GLN A N 1
ATOM 1354 C CA . GLN A 1 186 ? 64.110 -17.420 40.720 1.00 23.70 184 GLN A CA 1
ATOM 1355 C C . GLN A 1 186 ? 64.243 -15.912 40.655 1.00 23.96 184 GLN A C 1
ATOM 1356 O O . GLN A 1 186 ? 63.476 -15.261 39.969 1.00 22.88 184 GLN A O 1
ATOM 1362 N N . ARG A 1 187 ? 65.200 -15.379 41.405 1.00 24.54 185 ARG A N 1
ATOM 1363 C CA . ARG A 1 187 ? 65.360 -13.937 41.461 1.00 26.59 185 ARG A CA 1
ATOM 1364 C C . ARG A 1 187 ? 65.885 -13.382 40.123 1.00 24.86 185 ARG A C 1
ATOM 1365 O O . ARG A 1 187 ? 65.392 -12.363 39.654 1.00 24.13 185 ARG A O 1
ATOM 1373 N N . LYS A 1 188 ? 66.846 -14.067 39.517 1.00 23.42 186 LYS A N 1
ATOM 1374 C CA . LYS A 1 188 ? 67.397 -13.606 38.267 1.00 22.55 186 LYS A CA 1
ATOM 1375 C C . LYS A 1 188 ? 66.359 -13.704 37.161 1.00 22.65 186 LYS A C 1
ATOM 1376 O O . LYS A 1 188 ? 66.308 -12.837 36.274 1.00 21.97 186 LYS A O 1
ATOM 1382 N N . ALA A 1 189 ? 65.573 -14.769 37.144 1.00 20.24 187 ALA A N 1
ATOM 1383 C CA . ALA A 1 189 ? 64.562 -14.922 36.146 1.00 20.49 187 ALA A CA 1
ATOM 1384 C C . ALA A 1 189 ? 63.534 -13.816 36.293 1.00 22.58 187 ALA A C 1
ATOM 1385 O O . ALA A 1 189 ? 63.075 -13.250 35.287 1.00 21.30 187 ALA A O 1
ATOM 1387 N N . ALA A 1 190 ? 63.119 -13.529 37.538 1.00 23.69 188 ALA A N 1
ATOM 1388 C CA . ALA A 1 190 ? 62.101 -12.507 37.741 1.00 25.89 188 ALA A CA 1
ATOM 1389 C C . ALA A 1 190 ? 62.580 -11.150 37.245 1.00 26.43 188 ALA A C 1
ATOM 1390 O O . ALA A 1 190 ? 61.820 -10.422 36.634 1.00 29.79 188 ALA A O 1
ATOM 1392 N N . ALA A 1 191 ? 63.836 -10.830 37.515 1.00 25.20 189 ALA A N 1
ATOM 1393 C CA . ALA A 1 191 ? 64.390 -9.576 37.100 1.00 26.25 189 ALA A CA 1
ATOM 1394 C C . ALA A 1 191 ? 64.560 -9.494 35.571 1.00 23.85 189 ALA A C 1
ATOM 1395 O O . ALA A 1 191 ? 64.377 -8.438 34.996 1.00 24.66 189 ALA A O 1
ATOM 1397 N N . ALA A 1 192 ? 64.939 -10.616 34.938 1.00 22.70 190 ALA A N 1
ATOM 1398 C CA . ALA A 1 192 ? 65.039 -10.670 33.497 1.00 24.02 190 ALA A CA 1
ATOM 1399 C C . ALA A 1 192 ? 63.662 -10.476 32.836 1.00 24.79 190 ALA A C 1
ATOM 1400 O O . ALA A 1 192 ? 63.521 -9.735 31.889 1.00 25.49 190 ALA A O 1
ATOM 1402 N N . ILE A 1 193 ? 62.657 -11.138 33.352 1.00 24.12 191 ILE A N 1
ATOM 1403 C CA . ILE A 1 193 ? 61.324 -10.996 32.836 1.00 27.77 191 ILE A CA 1
ATOM 1404 C C . ILE A 1 193 ? 60.878 -9.545 32.971 1.00 29.80 191 ILE A C 1
ATOM 1405 O O . ILE A 1 193 ? 60.485 -8.918 31.973 1.00 30.30 191 ILE A O 1
ATOM 1410 N N . GLU A 1 194 ? 61.024 -8.996 34.166 1.00 28.89 192 GLU A N 1
ATOM 1411 C CA . GLU A 1 194 ? 60.518 -7.648 34.434 1.00 30.42 192 GLU A CA 1
ATOM 1412 C C . GLU A 1 194 ? 61.270 -6.587 33.589 1.00 31.76 192 GLU A C 1
ATOM 1413 O O . GLU A 1 194 ? 60.701 -5.564 33.261 1.00 33.38 192 GLU A O 1
ATOM 1416 N N . SER A 1 195 ? 62.539 -6.800 33.259 1.00 28.53 193 SER A N 1
ATOM 1417 C CA . SER A 1 195 ? 63.309 -5.786 32.559 1.00 28.89 193 SER A CA 1
ATOM 1418 C C . SER A 1 195 ? 63.137 -5.941 31.049 1.00 29.20 193 SER A C 1
ATOM 1419 O O . SER A 1 195 ? 63.710 -5.170 30.289 1.00 26.50 193 SER A O 1
ATOM 1422 N N . GLY A 1 196 ? 62.430 -6.977 30.604 1.00 27.48 194 GLY A N 1
ATOM 1423 C CA . GLY A 1 196 ? 62.311 -7.209 29.156 1.00 27.47 194 GLY A CA 1
ATOM 1424 C C . GLY A 1 196 ? 63.465 -7.945 28.517 1.00 26.54 194 GLY A C 1
ATOM 1425 O O . GLY A 1 196 ? 63.594 -7.951 27.281 1.00 25.94 194 GLY A O 1
ATOM 1426 N N . ALA A 1 197 ? 64.251 -8.640 29.311 1.00 26.45 195 ALA A N 1
ATOM 1427 C CA . ALA A 1 197 ? 65.471 -9.277 28.813 1.00 25.99 195 ALA A CA 1
ATOM 1428 C C . ALA A 1 197 ? 65.156 -10.417 27.844 1.00 23.87 195 ALA A C 1
ATOM 1429 O O . ALA A 1 197 ? 66.015 -10.798 27.069 1.00 25.17 195 ALA A O 1
ATOM 1431 N N . PHE A 1 198 ? 63.962 -11.025 27.952 1.00 23.10 196 PHE A N 1
ATOM 1432 C CA . PHE A 1 198 ? 63.585 -12.133 27.061 1.00 22.76 196 PHE A CA 1
ATOM 1433 C C . PHE A 1 198 ? 62.722 -11.715 25.855 1.00 24.01 196 PHE A C 1
ATOM 1434 O O . PHE A 1 198 ? 62.335 -12.562 25.060 1.00 21.28 196 PHE A O 1
ATOM 1442 N N . THR A 1 199 ? 62.398 -10.425 25.762 1.00 23.93 197 THR A N 1
ATOM 1443 C CA . THR A 1 199 ? 61.507 -9.959 24.748 1.00 24.82 197 THR A CA 1
ATOM 1444 C C . THR A 1 199 ? 62.039 -10.269 23.386 1.00 25.49 197 THR A C 1
ATOM 1445 O O . THR A 1 199 ? 61.294 -10.649 22.502 1.00 22.65 197 THR A O 1
ATOM 1449 N N . ALA A 1 200 ? 63.322 -10.071 23.194 1.00 25.27 198 ALA A N 1
ATOM 1450 C CA . ALA A 1 200 ? 63.905 -10.214 21.866 1.00 25.68 198 ALA A CA 1
ATOM 1451 C C . ALA A 1 200 ? 63.900 -11.663 21.399 1.00 23.76 198 ALA A C 1
ATOM 1452 O O . ALA A 1 200 ? 63.845 -11.939 20.187 1.00 23.11 198 ALA A O 1
ATOM 1454 N N . GLU A 1 201 ? 64.020 -12.604 22.325 1.00 22.15 199 GLU A N 1
ATOM 1455 C CA . GLU A 1 201 ? 64.277 -14.001 21.942 1.00 21.39 199 GLU A CA 1
ATOM 1456 C C . GLU A 1 201 ? 62.994 -14.807 21.823 1.00 20.81 199 GLU A C 1
ATOM 1457 O O . GLU A 1 201 ? 62.990 -15.861 21.210 1.00 20.34 199 GLU A O 1
ATOM 1463 N N . ILE A 1 202 ? 61.908 -14.283 22.339 1.00 19.93 200 ILE A N 1
ATOM 1464 C CA . ILE A 1 202 ? 60.660 -15.032 22.394 1.00 21.19 200 ILE A CA 1
ATOM 1465 C C . ILE A 1 202 ? 59.700 -14.689 21.252 1.00 22.56 200 ILE A C 1
ATOM 1466 O O . ILE A 1 202 ? 59.428 -13.532 20.973 1.00 25.37 200 ILE A O 1
ATOM 1471 N N . VAL A 1 203 ? 59.250 -15.735 20.583 1.00 21.18 201 VAL A N 1
ATOM 1472 C CA . VAL A 1 203 ? 58.175 -15.649 19.639 1.00 21.16 201 VAL A CA 1
ATOM 1473 C C . VAL A 1 203 ? 56.863 -15.990 20.348 1.00 21.45 201 VAL A C 1
ATOM 1474 O O . VAL A 1 203 ? 56.687 -17.059 20.909 1.00 22.35 201 VAL A O 1
ATOM 1478 N N . PRO A 1 204 ? 55.916 -15.069 20.342 1.00 23.88 202 PRO A N 1
ATOM 1479 C CA . PRO A 1 204 ? 54.596 -15.407 20.957 1.00 25.41 202 PRO A CA 1
ATOM 1480 C C . PRO A 1 204 ? 53.860 -16.516 20.253 1.00 23.96 202 PRO A C 1
ATOM 1481 O O . PRO A 1 204 ? 53.987 -16.671 19.040 1.00 23.95 202 PRO A O 1
ATOM 1485 N N . VAL A 1 205 ? 53.066 -17.280 20.989 1.00 22.62 203 VAL A N 1
ATOM 1486 C CA . VAL A 1 205 ? 52.253 -18.310 20.448 1.00 23.04 203 VAL A CA 1
ATOM 1487 C C . VAL A 1 205 ? 50.750 -17.943 20.653 1.00 24.15 203 VAL A C 1
ATOM 1488 O O . VAL A 1 205 ? 50.348 -17.673 21.791 1.00 23.87 203 VAL A O 1
ATOM 1492 N N . ASN A 1 206 ? 49.944 -17.948 19.590 1.00 21.59 204 ASN A N 1
ATOM 1493 C CA . ASN A 1 206 ? 48.471 -17.743 19.764 1.00 24.85 204 ASN A CA 1
ATOM 1494 C C . ASN A 1 206 ? 47.829 -19.028 20.175 1.00 23.46 204 ASN A C 1
ATOM 1495 O O . ASN A 1 206 ? 47.992 -20.063 19.505 1.00 24.29 204 ASN A O 1
ATOM 1500 N N . VAL A 1 207 ? 47.222 -19.038 21.332 1.00 22.39 205 VAL A N 1
ATOM 1501 C CA . VAL A 1 207 ? 46.640 -20.304 21.870 1.00 24.85 205 VAL A CA 1
ATOM 1502 C C . VAL A 1 207 ? 45.133 -20.232 21.820 1.00 27.45 205 VAL A C 1
ATOM 1503 O O . VAL A 1 207 ? 44.521 -19.316 22.414 1.00 28.77 205 VAL A O 1
ATOM 1507 N N . VAL A 1 208 ? 44.517 -21.147 21.091 1.00 28.25 206 VAL A N 1
ATOM 1508 C CA . VAL A 1 208 ? 43.060 -21.104 20.912 1.00 30.70 206 VAL A CA 1
ATOM 1509 C C . VAL A 1 208 ? 42.485 -22.390 21.437 1.00 32.82 206 VAL A C 1
ATOM 1510 O O . VAL A 1 208 ? 42.872 -23.465 20.969 1.00 30.14 206 VAL A O 1
ATOM 1514 N N . THR A 1 209 ? 41.534 -22.277 22.362 1.00 34.52 207 THR A N 1
ATOM 1515 C CA . THR A 1 209 ? 40.749 -23.438 22.787 1.00 37.93 207 THR A CA 1
ATOM 1516 C C . THR A 1 209 ? 39.258 -23.070 22.819 1.00 44.84 207 THR A C 1
ATOM 1517 O O . THR A 1 209 ? 38.890 -21.889 22.702 1.00 49.52 207 THR A O 1
ATOM 1521 N N . ARG A 1 210 ? 38.404 -24.071 23.036 1.00 42.32 208 ARG A N 1
ATOM 1522 C CA . ARG A 1 210 ? 36.975 -23.831 23.153 1.00 46.94 208 ARG A CA 1
ATOM 1523 C C . ARG A 1 210 ? 36.777 -22.782 24.234 1.00 49.91 208 ARG A C 1
ATOM 1524 O O . ARG A 1 210 ? 35.995 -21.857 24.070 1.00 54.54 208 ARG A O 1
ATOM 1525 N N . LYS A 1 211 ? 37.509 -22.896 25.344 1.00 51.68 209 LYS A N 1
ATOM 1526 C CA . LYS A 1 211 ? 37.260 -22.030 26.497 1.00 50.01 209 LYS A CA 1
ATOM 1527 C C . LYS A 1 211 ? 37.740 -20.603 26.225 1.00 52.62 209 LYS A C 1
ATOM 1528 O O . LYS A 1 211 ? 37.035 -19.647 26.544 1.00 48.47 209 LYS A O 1
ATOM 1530 N N . LYS A 1 212 ? 38.939 -20.454 25.646 1.00 43.10 210 LYS A N 1
ATOM 1531 C CA . LYS A 1 212 ? 39.554 -19.146 25.565 1.00 40.24 210 LYS A CA 1
ATOM 1532 C C . LYS A 1 212 ? 40.627 -19.086 24.467 1.00 38.93 210 LYS A C 1
ATOM 1533 O O . LYS A 1 212 ? 41.250 -20.108 24.077 1.00 39.48 210 LYS A O 1
ATOM 1537 N N . THR A 1 213 ? 40.870 -17.859 24.044 1.00 36.31 211 THR A N 1
ATOM 1538 C CA . THR A 1 213 ? 41.982 -17.526 23.198 1.00 35.24 211 THR A CA 1
ATOM 1539 C C . THR A 1 213 ? 42.839 -16.536 23.912 1.00 32.76 211 THR A C 1
ATOM 1540 O O . THR A 1 213 ? 42.332 -15.621 24.524 1.00 29.82 211 THR A O 1
ATOM 1544 N N . PHE A 1 214 ? 44.168 -16.715 23.821 1.00 29.15 212 PHE A N 1
ATOM 1545 C CA . PHE A 1 214 ? 45.074 -15.780 24.390 1.00 29.78 212 PHE A CA 1
ATOM 1546 C C . PHE A 1 214 ? 46.453 -15.961 23.766 1.00 29.54 212 PHE A C 1
ATOM 1547 O O . PHE A 1 214 ? 46.707 -16.944 23.085 1.00 29.51 212 PHE A O 1
ATOM 1555 N N . VAL A 1 215 ? 47.300 -14.946 23.918 1.00 28.63 213 VAL A N 1
ATOM 1556 C CA . VAL A 1 215 ? 48.652 -14.995 23.359 1.00 27.97 213 VAL A CA 1
ATOM 1557 C C . VAL A 1 215 ? 49.624 -15.336 24.485 1.00 26.12 213 VAL A C 1
ATOM 1558 O O . VAL A 1 215 ? 49.585 -14.674 25.528 1.00 25.21 213 VAL A O 1
ATOM 1562 N N . PHE A 1 216 ? 50.458 -16.334 24.292 1.00 24.15 214 PHE A N 1
ATOM 1563 C CA . PHE A 1 216 ? 51.422 -16.736 25.300 1.00 24.15 214 PHE A CA 1
ATOM 1564 C C . PHE A 1 216 ? 52.793 -16.202 24.878 1.00 22.64 214 PHE A C 1
ATOM 1565 O O . PHE A 1 216 ? 53.362 -16.610 23.821 1.00 24.16 214 PHE A O 1
ATOM 1573 N N . SER A 1 217 ? 53.331 -15.328 25.708 1.00 21.79 215 SER A N 1
ATOM 1574 C CA . SER A 1 217 ? 54.641 -14.691 25.453 1.00 22.29 215 SER A CA 1
ATOM 1575 C C . SER A 1 217 ? 55.598 -14.510 26.632 1.00 22.86 215 SER A C 1
ATOM 1576 O O . SER A 1 217 ? 56.693 -13.950 26.430 1.00 24.08 215 SER A O 1
ATOM 1579 N N . GLN A 1 218 ? 55.212 -14.974 27.818 1.00 22.20 216 GLN A N 1
ATOM 1580 C CA . GLN A 1 218 ? 56.011 -14.822 29.008 1.00 22.44 216 GLN A CA 1
ATOM 1581 C C . GLN A 1 218 ? 56.105 -16.134 29.701 1.00 23.10 216 GLN A C 1
ATOM 1582 O O . GLN A 1 218 ? 55.081 -16.803 29.950 1.00 22.57 216 GLN A O 1
ATOM 1588 N N . ASP A 1 219 ? 57.335 -16.509 29.975 1.00 21.54 217 ASP A N 1
ATOM 1589 C CA . ASP A 1 219 ? 57.655 -17.731 30.702 1.00 22.08 217 ASP A CA 1
ATOM 1590 C C . ASP A 1 219 ? 56.843 -17.837 31.981 1.00 22.43 217 ASP A C 1
ATOM 1591 O O . ASP A 1 219 ? 56.797 -16.870 32.768 1.00 23.18 217 ASP A O 1
ATOM 1596 N N . GLU A 1 220 ? 56.116 -18.957 32.164 1.00 21.50 218 GLU A N 1
ATOM 1597 C CA . GLU A 1 220 ? 55.097 -19.012 33.229 1.00 22.45 218 GLU A CA 1
ATOM 1598 C C . GLU A 1 220 ? 55.480 -19.915 34.370 1.00 24.78 218 GLU A C 1
ATOM 1599 O O . GLU A 1 220 ? 54.752 -19.966 35.396 1.00 22.27 218 GLU A O 1
ATOM 1605 N N . PHE A 1 221 ? 56.605 -20.626 34.247 1.00 22.10 219 PHE A N 1
ATOM 1606 C CA . PHE A 1 221 ? 57.040 -21.524 35.311 1.00 22.45 219 PHE A CA 1
ATOM 1607 C C . PHE A 1 221 ? 57.557 -20.771 36.538 1.00 20.94 219 PHE A C 1
ATOM 1608 O O . PHE A 1 221 ? 57.532 -21.346 37.616 1.00 22.58 219 PHE A O 1
ATOM 1616 N N . PRO A 1 222 ? 58.125 -19.563 36.371 1.00 21.22 220 PRO A N 1
ATOM 1617 C CA . PRO A 1 222 ? 58.765 -18.957 37.544 1.00 21.70 220 PRO A CA 1
ATOM 1618 C C . PRO A 1 222 ? 57.800 -18.862 38.717 1.00 22.07 220 PRO A C 1
ATOM 1619 O O . PRO A 1 222 ? 56.623 -18.664 38.501 1.00 25.18 220 PRO A O 1
ATOM 1623 N N . LYS A 1 223 ? 58.311 -19.018 39.937 1.00 23.83 221 LYS A N 1
ATOM 1624 C CA . LYS A 1 223 ? 57.485 -18.977 41.136 1.00 25.54 221 LYS A CA 1
ATOM 1625 C C . LYS A 1 223 ? 57.695 -17.633 41.872 1.00 27.16 221 LYS A C 1
ATOM 1626 O O . LYS A 1 223 ? 58.741 -17.355 42.465 1.00 28.94 221 LYS A O 1
ATOM 1632 N N . ALA A 1 224 ? 56.716 -16.785 41.708 1.00 29.99 222 ALA A N 1
ATOM 1633 C CA . ALA A 1 224 ? 56.740 -15.438 42.294 1.00 35.72 222 ALA A CA 1
ATOM 1634 C C . ALA A 1 224 ? 56.870 -15.488 43.810 1.00 34.47 222 ALA A C 1
ATOM 1635 O O . ALA A 1 224 ? 56.361 -16.401 44.454 1.00 33.32 222 ALA A O 1
ATOM 1637 N N . ASN A 1 225 ? 57.548 -14.489 44.393 1.00 37.94 223 ASN A N 1
ATOM 1638 C CA . ASN A 1 225 ? 57.786 -14.466 45.842 1.00 36.65 223 ASN A CA 1
ATOM 1639 C C . ASN A 1 225 ? 58.383 -15.772 46.422 1.00 38.08 223 ASN A C 1
ATOM 1640 O O . ASN A 1 225 ? 58.009 -16.200 47.501 1.00 34.71 223 ASN A O 1
ATOM 1644 N N . SER A 1 226 ? 59.272 -16.448 45.682 1.00 34.13 224 SER A N 1
ATOM 1645 C CA . SER A 1 226 ? 59.991 -17.557 46.254 1.00 32.27 224 SER A CA 1
ATOM 1646 C C . SER A 1 226 ? 60.776 -17.076 47.472 1.00 33.46 224 SER A C 1
ATOM 1647 O O . SER A 1 226 ? 61.330 -16.007 47.449 1.00 32.38 224 SER A O 1
ATOM 1650 N N . THR A 1 227 ? 60.898 -17.893 48.519 1.00 34.14 225 THR A N 1
ATOM 1651 C CA . THR A 1 227 ? 61.709 -17.492 49.687 1.00 34.13 225 THR A CA 1
ATOM 1652 C C . THR A 1 227 ? 62.503 -18.663 50.204 1.00 34.91 225 THR A C 1
ATOM 1653 O O . THR A 1 227 ? 62.113 -19.835 49.976 1.00 34.31 225 THR A O 1
ATOM 1657 N N . ALA A 1 228 ? 63.599 -18.372 50.920 1.00 34.60 226 ALA A N 1
ATOM 1658 C CA . ALA A 1 228 ? 64.428 -19.442 51.493 1.00 35.28 226 ALA A CA 1
ATOM 1659 C C . ALA A 1 228 ? 63.576 -20.298 52.452 1.00 36.78 226 ALA A C 1
ATOM 1660 O O . ALA A 1 228 ? 63.761 -21.509 52.558 1.00 38.59 226 ALA A O 1
ATOM 1662 N N . GLU A 1 229 ? 62.634 -19.643 53.124 1.00 39.32 227 GLU A N 1
ATOM 1663 C CA . GLU A 1 229 ? 61.762 -20.307 54.113 1.00 41.19 227 GLU A CA 1
ATOM 1664 C C . GLU A 1 229 ? 60.786 -21.254 53.451 1.00 39.15 227 GLU A C 1
ATOM 1665 O O . GLU A 1 229 ? 60.666 -22.391 53.873 1.00 42.72 227 GLU A O 1
ATOM 1668 N N . ALA A 1 230 ? 60.054 -20.778 52.453 1.00 35.50 228 ALA A N 1
ATOM 1669 C CA . ALA A 1 230 ? 59.156 -21.644 51.709 1.00 35.85 228 ALA A CA 1
ATOM 1670 C C . ALA A 1 230 ? 59.922 -22.850 51.075 1.00 34.38 228 ALA A C 1
ATOM 1671 O O . ALA A 1 230 ? 59.457 -23.986 51.124 1.00 33.36 228 ALA A O 1
ATOM 1673 N N . LEU A 1 231 ? 61.124 -22.598 50.555 1.00 33.76 229 LEU A N 1
ATOM 1674 C CA . LEU A 1 231 ? 61.927 -23.663 49.936 1.00 30.87 229 LEU A CA 1
ATOM 1675 C C . LEU A 1 231 ? 62.342 -24.675 50.967 1.00 34.47 229 LEU A C 1
ATOM 1676 O O . LEU A 1 231 ? 62.303 -25.880 50.719 1.00 32.25 229 LEU A O 1
ATOM 1681 N N . GLY A 1 232 ? 62.733 -24.182 52.156 1.00 36.34 230 GLY A N 1
ATOM 1682 C CA . GLY A 1 232 ? 63.247 -25.071 53.197 1.00 39.41 230 GLY A CA 1
ATOM 1683 C C . GLY A 1 232 ? 62.197 -25.973 53.790 1.00 37.73 230 GLY A C 1
ATOM 1684 O O . GLY A 1 232 ? 62.525 -26.978 54.400 1.00 43.07 230 GLY A O 1
ATOM 1685 N N . ALA A 1 233 ? 60.939 -25.604 53.595 1.00 38.57 231 ALA A N 1
ATOM 1686 C CA . ALA A 1 233 ? 59.776 -26.341 54.099 1.00 38.02 231 ALA A CA 1
ATOM 1687 C C . ALA A 1 233 ? 59.231 -27.403 53.135 1.00 36.40 231 ALA A C 1
ATOM 1688 O O . ALA A 1 233 ? 58.402 -28.213 53.496 1.00 34.34 231 ALA A O 1
ATOM 1690 N N . LEU A 1 234 ? 59.694 -27.403 51.895 1.00 33.75 232 LEU A N 1
ATOM 1691 C CA . LEU A 1 234 ? 59.237 -28.415 50.974 1.00 32.56 232 LEU A CA 1
ATOM 1692 C C . LEU A 1 234 ? 59.715 -29.784 51.390 1.00 33.33 232 LEU A C 1
ATOM 1693 O O . LEU A 1 234 ? 60.786 -29.917 51.975 1.00 34.05 232 LEU A O 1
ATOM 1698 N N . ARG A 1 235 ? 58.951 -30.796 51.012 1.00 32.24 233 ARG A N 1
ATOM 1699 C CA . ARG A 1 235 ? 59.343 -32.186 51.197 1.00 33.43 233 ARG A CA 1
ATOM 1700 C C . ARG A 1 235 ? 60.142 -32.634 50.007 1.00 30.95 233 ARG A C 1
ATOM 1701 O O . ARG A 1 235 ? 59.907 -32.162 48.920 1.00 28.86 233 ARG A O 1
ATOM 1709 N N . PRO A 1 236 ? 61.046 -33.582 50.208 1.00 30.99 234 PRO A N 1
ATOM 1710 C CA . PRO A 1 236 ? 61.770 -34.149 49.037 1.00 31.05 234 PRO A CA 1
ATOM 1711 C C . PRO A 1 236 ? 60.845 -34.815 48.071 1.00 33.22 234 PRO A C 1
ATOM 1712 O O . PRO A 1 236 ? 59.819 -35.398 48.469 1.00 32.02 234 PRO A O 1
ATOM 1716 N N . ALA A 1 237 ? 61.191 -34.690 46.799 1.00 30.23 235 ALA A N 1
ATOM 1717 C CA . ALA A 1 237 ? 60.297 -35.105 45.728 1.00 30.85 235 ALA A CA 1
ATOM 1718 C C . ALA A 1 237 ? 60.536 -36.549 45.353 1.00 30.78 235 ALA A C 1
ATOM 1719 O O . ALA A 1 237 ? 59.603 -37.217 44.889 1.00 31.02 235 ALA A O 1
ATOM 1721 N N . PHE A 1 238 ? 61.756 -37.054 45.528 1.00 30.80 236 PHE A N 1
ATOM 1722 C CA . PHE A 1 238 ? 62.088 -38.410 45.001 1.00 31.96 236 PHE A CA 1
ATOM 1723 C C . PHE A 1 238 ? 62.478 -39.434 46.004 1.00 34.25 236 PHE A C 1
ATOM 1724 O O . PHE A 1 238 ? 62.418 -40.616 45.730 1.00 36.08 236 PHE A O 1
ATOM 1732 N N . ASP A 1 239 ? 62.957 -38.981 47.158 1.00 34.20 237 ASP A N 1
ATOM 1733 C CA . ASP A 1 239 ? 63.402 -39.849 48.215 1.00 35.95 237 ASP A CA 1
ATOM 1734 C C . ASP A 1 239 ? 63.115 -39.086 49.521 1.00 35.14 237 ASP A C 1
ATOM 1735 O O . ASP A 1 239 ? 63.579 -37.949 49.676 1.00 31.86 237 ASP A O 1
ATOM 1740 N N . LYS A 1 240 ? 62.430 -39.735 50.464 1.00 35.36 238 LYS A N 1
ATOM 1741 C CA . LYS A 1 240 ? 62.132 -39.114 51.742 1.00 35.95 238 LYS A CA 1
ATOM 1742 C C . LYS A 1 240 ? 63.355 -38.637 52.504 1.00 34.64 238 LYS A C 1
ATOM 1743 O O . LYS A 1 240 ? 63.243 -37.756 53.360 1.00 33.42 238 LYS A O 1
ATOM 1746 N N . ALA A 1 241 ? 64.484 -39.317 52.311 1.00 32.24 239 ALA A N 1
ATOM 1747 C CA . ALA A 1 241 ? 65.704 -38.989 52.982 1.00 32.36 239 ALA A CA 1
ATOM 1748 C C . ALA A 1 241 ? 66.587 -38.070 52.161 1.00 30.46 239 ALA A C 1
ATOM 1749 O O . ALA A 1 241 ? 67.704 -37.833 52.528 1.00 30.91 239 ALA A O 1
ATOM 1751 N N . GLY A 1 242 ? 66.067 -37.540 51.065 1.00 30.76 240 GLY A N 1
ATOM 1752 C CA . GLY A 1 242 ? 66.893 -36.819 50.145 1.00 30.03 240 GLY A CA 1
ATOM 1753 C C . GLY A 1 242 ? 66.811 -35.318 50.276 1.00 31.02 240 GLY A C 1
ATOM 1754 O O . GLY A 1 242 ? 66.301 -34.753 51.255 1.00 28.63 240 GLY A O 1
ATOM 1755 N N . THR A 1 243 ? 67.390 -34.674 49.270 1.00 29.09 241 THR A N 1
ATOM 1756 C CA . THR A 1 243 ? 67.602 -33.238 49.248 1.00 28.80 241 THR A CA 1
ATOM 1757 C C . THR A 1 243 ? 66.855 -32.541 48.117 1.00 26.10 241 THR A C 1
ATOM 1758 O O . THR A 1 243 ? 66.679 -31.293 48.175 1.00 24.65 241 THR A O 1
ATOM 1762 N N . VAL A 1 244 ? 66.462 -33.293 47.081 1.00 26.87 242 VAL A N 1
ATOM 1763 C CA . VAL A 1 244 ? 65.925 -32.703 45.887 1.00 23.98 242 VAL A CA 1
ATOM 1764 C C . VAL A 1 244 ? 64.400 -32.564 46.059 1.00 25.29 242 VAL A C 1
ATOM 1765 O O . VAL A 1 244 ? 63.697 -33.510 46.456 1.00 24.77 242 VAL A O 1
ATOM 1769 N N . THR A 1 245 ? 63.917 -31.343 45.819 1.00 23.56 243 THR A N 1
ATOM 1770 C CA . THR A 1 245 ? 62.532 -31.007 45.919 1.00 24.94 243 THR A CA 1
ATOM 1771 C C . THR A 1 245 ? 62.015 -30.394 44.619 1.00 25.03 243 THR A C 1
ATOM 1772 O O . THR A 1 245 ? 62.796 -30.097 43.665 1.00 26.01 243 THR A O 1
ATOM 1776 N N . ALA A 1 246 ? 60.693 -30.186 44.552 1.00 25.70 244 ALA A N 1
ATOM 1777 C CA . ALA A 1 246 ? 60.089 -29.443 43.448 1.00 24.76 244 ALA A CA 1
ATOM 1778 C C . ALA A 1 246 ? 60.598 -27.991 43.381 1.00 25.71 244 ALA A C 1
ATOM 1779 O O . ALA A 1 246 ? 60.557 -27.353 42.323 1.00 22.22 244 ALA A O 1
ATOM 1781 N N . GLY A 1 247 ? 61.141 -27.486 44.491 1.00 23.83 245 GLY A N 1
ATOM 1782 C CA . GLY A 1 247 ? 61.657 -26.151 44.499 1.00 23.74 245 GLY A CA 1
ATOM 1783 C C . GLY A 1 247 ? 63.105 -25.987 44.085 1.00 23.24 245 GLY A C 1
ATOM 1784 O O . GLY A 1 247 ? 63.538 -24.867 43.805 1.00 24.88 245 GLY A O 1
ATOM 1785 N N . ASN A 1 248 ? 63.886 -27.050 44.120 1.00 21.95 246 ASN A N 1
ATOM 1786 C CA . ASN A 1 248 ? 65.288 -26.967 43.696 1.00 21.10 246 ASN A CA 1
ATOM 1787 C C . ASN A 1 248 ? 65.621 -27.841 42.472 1.00 20.48 246 ASN A C 1
ATOM 1788 O O . ASN A 1 248 ? 66.759 -28.138 42.206 1.00 22.24 246 ASN A O 1
ATOM 1793 N N . ALA A 1 249 ? 64.565 -28.209 41.750 1.00 19.95 247 ALA A N 1
ATOM 1794 C CA . ALA A 1 249 ? 64.666 -28.941 40.483 1.00 21.29 247 ALA A CA 1
ATOM 1795 C C . ALA A 1 249 ? 63.843 -28.194 39.487 1.00 19.17 247 ALA A C 1
ATOM 1796 O O . ALA A 1 249 ? 62.953 -27.414 39.871 1.00 20.65 247 ALA A O 1
ATOM 1798 N N . SER A 1 250 ? 64.129 -28.358 38.206 1.00 19.43 248 SER A N 1
ATOM 1799 C CA . SER A 1 250 ? 63.254 -27.839 37.183 1.00 19.35 248 SER A CA 1
ATOM 1800 C C . SER A 1 250 ? 61.959 -28.685 37.131 1.00 20.72 248 SER A C 1
ATOM 1801 O O . SER A 1 250 ? 61.709 -29.563 37.991 1.00 21.16 248 SER A O 1
ATOM 1804 N N . GLY A 1 251 ? 61.123 -28.366 36.176 1.00 20.41 249 GLY A N 1
ATOM 1805 C CA . GLY A 1 251 ? 59.765 -28.921 36.077 1.00 20.10 249 GLY A CA 1
ATOM 1806 C C . GLY A 1 251 ? 59.593 -29.876 34.921 1.00 20.15 249 GLY A C 1
ATOM 1807 O O . GLY A 1 251 ? 60.581 -30.285 34.254 1.00 21.85 249 GLY A O 1
ATOM 1808 N N . ILE A 1 252 ? 58.326 -30.198 34.671 1.00 19.58 250 ILE A N 1
ATOM 1809 C CA . ILE A 1 252 ? 57.861 -30.812 33.403 1.00 19.36 250 ILE A CA 1
ATOM 1810 C C . ILE A 1 252 ? 57.255 -29.645 32.634 1.00 18.70 250 ILE A C 1
ATOM 1811 O O . ILE A 1 252 ? 56.417 -28.928 33.181 1.00 21.66 250 ILE A O 1
ATOM 1816 N N . ASN A 1 253 ? 57.628 -29.459 31.370 1.00 17.06 251 ASN A N 1
ATOM 1817 C CA . ASN A 1 253 ? 57.336 -28.201 30.681 1.00 17.44 251 ASN A CA 1
ATOM 1818 C C . ASN A 1 253 ? 57.240 -28.439 29.196 1.00 17.94 251 ASN A C 1
ATOM 1819 O O . ASN A 1 253 ? 57.715 -29.458 28.678 1.00 17.57 251 ASN A O 1
ATOM 1824 N N . ASP A 1 254 ? 56.722 -27.426 28.523 1.00 17.92 252 ASP A N 1
ATOM 1825 C CA . ASP A 1 254 ? 56.424 -27.464 27.097 1.00 16.82 252 ASP A CA 1
ATOM 1826 C C . ASP A 1 254 ? 57.026 -26.272 26.412 1.00 15.73 252 ASP A C 1
ATOM 1827 O O . ASP A 1 254 ? 57.086 -25.203 26.977 1.00 17.62 252 ASP A O 1
ATOM 1832 N N . GLY A 1 255 ? 57.602 -26.483 25.230 1.00 16.54 253 GLY A N 1
ATOM 1833 C CA . GLY A 1 255 ? 58.292 -25.390 24.518 1.00 16.32 253 GLY A CA 1
ATOM 1834 C C . GLY A 1 255 ? 59.119 -25.805 23.304 1.00 17.13 253 GLY A C 1
ATOM 1835 O O . GLY A 1 255 ? 59.342 -26.982 23.095 1.00 17.75 253 GLY A O 1
ATOM 1836 N N . ALA A 1 256 ? 59.658 -24.807 22.582 1.00 16.74 254 ALA A N 1
ATOM 1837 C CA . ALA A 1 256 ? 60.539 -25.119 21.480 1.00 16.82 254 ALA A CA 1
ATOM 1838 C C . ALA A 1 256 ? 61.512 -23.978 21.247 1.00 16.99 254 ALA A C 1
ATOM 1839 O O . ALA A 1 256 ? 61.286 -22.857 21.719 1.00 16.05 254 ALA A O 1
ATOM 1841 N N . ALA A 1 257 ? 62.535 -24.261 20.486 1.00 16.49 255 ALA A N 1
ATOM 1842 C CA . ALA A 1 257 ? 63.560 -23.255 20.117 1.00 16.58 255 ALA A CA 1
ATOM 1843 C C . ALA A 1 257 ? 64.224 -23.643 18.816 1.00 16.62 255 ALA A C 1
ATOM 1844 O O . ALA A 1 257 ? 64.358 -24.843 18.512 1.00 15.83 255 ALA A O 1
ATOM 1846 N N . ALA A 1 258 ? 64.683 -22.666 18.048 1.00 16.32 256 ALA A N 1
ATOM 1847 C CA . ALA A 1 258 ? 65.364 -22.970 16.800 1.00 17.17 256 ALA A CA 1
ATOM 1848 C C . ALA A 1 258 ? 66.261 -21.818 16.404 1.00 17.46 256 ALA A C 1
ATOM 1849 O O . ALA A 1 258 ? 66.047 -20.679 16.861 1.00 17.75 256 ALA A O 1
ATOM 1851 N N . LEU A 1 259 ? 67.249 -22.173 15.592 1.00 17.60 257 LEU A N 1
ATOM 1852 C CA . LEU A 1 259 ? 68.263 -21.254 15.069 1.00 17.47 257 LEU A CA 1
ATOM 1853 C C . LEU A 1 259 ? 68.511 -21.521 13.615 1.00 18.44 257 LEU A C 1
ATOM 1854 O O . LEU A 1 259 ? 68.456 -22.674 13.172 1.00 17.89 257 LEU A O 1
ATOM 1859 N N . VAL A 1 260 ? 68.727 -20.462 12.853 1.00 18.34 258 VAL A N 1
ATOM 1860 C CA . VAL A 1 260 ? 69.224 -20.589 11.503 1.00 19.35 258 VAL A CA 1
ATOM 1861 C C . VAL A 1 260 ? 70.744 -20.584 11.645 1.00 20.18 258 VAL A C 1
ATOM 1862 O O . VAL A 1 260 ? 71.356 -19.617 12.176 1.00 18.92 258 VAL A O 1
ATOM 1866 N N . ILE A 1 261 ? 71.341 -21.615 11.086 1.00 19.69 259 ILE A N 1
ATOM 1867 C CA . ILE A 1 261 ? 72.811 -21.699 10.977 1.00 22.14 259 ILE A CA 1
ATOM 1868 C C . ILE A 1 261 ? 73.236 -21.726 9.514 1.00 22.79 259 ILE A C 1
ATOM 1869 O O . ILE A 1 261 ? 72.571 -22.364 8.690 1.00 19.89 259 ILE A O 1
ATOM 1874 N N . MET A 1 262 ? 74.312 -21.043 9.179 1.00 22.40 260 MET A N 1
ATOM 1875 C CA . MET A 1 262 ? 74.713 -20.926 7.765 1.00 22.53 260 MET A CA 1
ATOM 1876 C C . MET A 1 262 ? 76.217 -20.898 7.596 1.00 23.47 260 MET A C 1
ATOM 1877 O O . MET A 1 262 ? 76.940 -20.618 8.534 1.00 21.37 260 MET A O 1
ATOM 1882 N N . GLU A 1 263 ? 76.672 -21.307 6.417 1.00 22.95 261 GLU A N 1
ATOM 1883 C CA . GLU A 1 263 ? 78.076 -21.222 6.095 1.00 24.71 261 GLU A CA 1
ATOM 1884 C C . GLU A 1 263 ? 78.390 -19.725 6.019 1.00 26.15 261 GLU A C 1
ATOM 1885 O O . GLU A 1 263 ? 77.618 -18.947 5.506 1.00 26.49 261 GLU A O 1
ATOM 1891 N N . GLU A 1 264 ? 79.487 -19.331 6.614 1.00 29.00 262 GLU A N 1
ATOM 1892 C CA . GLU A 1 264 ? 79.744 -17.924 6.837 1.00 32.37 262 GLU A CA 1
ATOM 1893 C C . GLU A 1 264 ? 79.847 -17.107 5.513 1.00 32.67 262 GLU A C 1
ATOM 1894 O O . GLU A 1 264 ? 79.210 -16.064 5.387 1.00 31.59 262 GLU A O 1
ATOM 1900 N N . SER A 1 265 ? 80.610 -17.584 4.546 1.00 31.83 263 SER A N 1
ATOM 1901 C CA . SER A 1 265 ? 80.779 -16.790 3.316 1.00 34.65 263 SER A CA 1
ATOM 1902 C C . SER A 1 265 ? 79.426 -16.639 2.640 1.00 35.75 263 SER A C 1
ATOM 1903 O O . SER A 1 265 ? 79.093 -15.578 2.129 1.00 36.02 263 SER A O 1
ATOM 1906 N N . ALA A 1 266 ? 78.612 -17.693 2.697 1.00 34.11 264 ALA A N 1
ATOM 1907 C CA . ALA A 1 266 ? 77.310 -17.674 2.042 1.00 33.06 264 ALA A CA 1
ATOM 1908 C C . ALA A 1 266 ? 76.354 -16.693 2.735 1.00 31.40 264 ALA A C 1
ATOM 1909 O O . ALA A 1 266 ? 75.616 -15.969 2.072 1.00 33.05 264 ALA A O 1
ATOM 1911 N N . ALA A 1 267 ? 76.380 -16.623 4.060 1.00 30.62 265 ALA A N 1
ATOM 1912 C CA . ALA A 1 267 ? 75.552 -15.647 4.776 1.00 30.59 265 ALA A CA 1
ATOM 1913 C C . ALA A 1 267 ? 75.924 -14.198 4.389 1.00 33.52 265 ALA A C 1
ATOM 1914 O O . ALA A 1 267 ? 75.066 -13.376 4.095 1.00 35.14 265 ALA A O 1
ATOM 1916 N N . LEU A 1 268 ? 77.215 -13.920 4.394 1.00 33.56 266 LEU A N 1
ATOM 1917 C CA . LEU A 1 268 ? 77.728 -12.626 3.954 1.00 37.71 266 LEU A CA 1
ATOM 1918 C C . LEU A 1 268 ? 77.394 -12.279 2.515 1.00 38.06 266 LEU A C 1
ATOM 1919 O O . LEU A 1 268 ? 76.955 -11.179 2.236 1.00 45.43 266 LEU A O 1
ATOM 1924 N N . ALA A 1 269 ? 77.525 -13.225 1.608 1.00 38.39 267 ALA A N 1
ATOM 1925 C CA . ALA A 1 269 ? 77.218 -12.998 0.214 1.00 39.13 267 ALA A CA 1
ATOM 1926 C C . ALA A 1 269 ? 75.727 -12.726 0.027 1.00 38.95 267 ALA A C 1
ATOM 1927 O O . ALA A 1 269 ? 75.352 -12.001 -0.874 1.00 39.82 267 ALA A O 1
ATOM 1929 N N . ALA A 1 270 ? 74.894 -13.279 0.893 1.00 36.16 268 ALA A N 1
ATOM 1930 C CA . ALA A 1 270 ? 73.470 -13.054 0.815 1.00 34.12 268 ALA A CA 1
ATOM 1931 C C . ALA A 1 270 ? 73.088 -11.774 1.511 1.00 36.62 268 ALA A C 1
ATOM 1932 O O . ALA A 1 270 ? 71.911 -11.444 1.553 1.00 37.15 268 ALA A O 1
ATOM 1934 N N . GLY A 1 271 ? 74.042 -11.018 2.037 1.00 38.69 269 GLY A N 1
ATOM 1935 C CA . GLY A 1 271 ? 73.695 -9.749 2.701 1.00 39.70 269 GLY A CA 1
ATOM 1936 C C . GLY A 1 271 ? 73.108 -9.909 4.084 1.00 41.03 269 GLY A C 1
ATOM 1937 O O . GLY A 1 271 ? 72.483 -8.985 4.615 1.00 42.83 269 GLY A O 1
ATOM 1938 N N . LEU A 1 272 ? 73.291 -11.084 4.679 1.00 38.36 270 LEU A N 1
ATOM 1939 C CA . LEU A 1 272 ? 72.760 -11.346 5.994 1.00 36.11 270 LEU A CA 1
ATOM 1940 C C . LEU A 1 272 ? 73.785 -10.988 7.028 1.00 36.03 270 LEU A C 1
ATOM 1941 O O . LEU A 1 272 ? 74.941 -10.749 6.722 1.00 35.00 270 LEU A O 1
ATOM 1946 N N . THR A 1 273 ? 73.355 -10.945 8.280 1.00 36.02 271 THR A N 1
ATOM 1947 C CA . THR A 1 273 ? 74.229 -10.510 9.380 1.00 35.08 271 THR A CA 1
ATOM 1948 C C . THR A 1 273 ? 74.521 -11.655 10.350 1.00 35.50 271 THR A C 1
ATOM 1949 O O . THR A 1 273 ? 73.633 -12.028 11.123 1.00 31.19 271 THR A O 1
ATOM 1953 N N . PRO A 1 274 ? 75.753 -12.205 10.319 1.00 32.78 272 PRO A N 1
ATOM 1954 C CA . PRO A 1 274 ? 76.066 -13.237 11.253 1.00 31.23 272 PRO A CA 1
ATOM 1955 C C . PRO A 1 274 ? 75.972 -12.679 12.649 1.00 30.59 272 PRO A C 1
ATOM 1956 O O . PRO A 1 274 ? 76.488 -11.599 12.912 1.00 30.73 272 PRO A O 1
ATOM 1960 N N . LEU A 1 275 ? 75.332 -13.425 13.549 1.00 28.25 273 LEU A N 1
ATOM 1961 C CA . LEU A 1 275 ? 75.254 -13.043 14.947 1.00 27.85 273 LEU A CA 1
ATOM 1962 C C . LEU A 1 275 ? 76.403 -13.615 15.810 1.00 26.53 273 LEU A C 1
ATOM 1963 O O . LEU A 1 275 ? 76.772 -12.999 16.783 1.00 25.25 273 LEU A O 1
ATOM 1968 N N . ALA A 1 276 ? 76.905 -14.803 15.465 1.00 23.69 274 ALA A N 1
ATOM 1969 C CA . ALA A 1 276 ? 77.965 -15.475 16.181 1.00 23.28 274 ALA A CA 1
ATOM 1970 C C . ALA A 1 276 ? 78.496 -16.604 15.330 1.00 23.88 274 ALA A C 1
ATOM 1971 O O . ALA A 1 276 ? 77.765 -17.143 14.510 1.00 23.65 274 ALA A O 1
ATOM 1973 N N . ARG A 1 277 ? 79.741 -16.974 15.545 1.00 22.75 275 ARG A N 1
ATOM 1974 C CA . ARG A 1 277 ? 80.324 -18.102 14.921 1.00 24.05 275 ARG A CA 1
ATOM 1975 C C . ARG A 1 277 ? 80.235 -19.235 15.925 1.00 23.76 275 ARG A C 1
ATOM 1976 O O . ARG A 1 277 ? 80.437 -19.016 17.113 1.00 24.01 275 ARG A O 1
ATOM 1984 N N . ILE A 1 278 ? 79.930 -20.428 15.466 1.00 23.91 276 ILE A N 1
ATOM 1985 C CA . ILE A 1 278 ? 79.978 -21.607 16.315 1.00 24.88 276 ILE A CA 1
ATOM 1986 C C . ILE A 1 278 ? 81.449 -22.052 16.317 1.00 23.80 276 ILE A C 1
ATOM 1987 O O . ILE A 1 278 ? 82.011 -22.364 15.304 1.00 23.79 276 ILE A O 1
ATOM 1992 N N . LYS A 1 279 ? 82.078 -21.992 17.463 1.00 24.98 277 LYS A N 1
ATOM 1993 C CA . LYS A 1 279 ? 83.540 -22.185 17.552 1.00 25.95 277 LYS A CA 1
ATOM 1994 C C . LYS A 1 279 ? 83.913 -23.616 17.797 1.00 25.02 277 LYS A C 1
ATOM 1995 O O . LYS A 1 279 ? 84.881 -24.124 17.235 1.00 25.07 277 LYS A O 1
ATOM 2001 N N . SER A 1 280 ? 83.163 -24.311 18.654 1.00 22.69 278 SER A N 1
ATOM 2002 C CA . SER A 1 280 ? 83.367 -25.694 18.870 1.00 22.33 278 SER A CA 1
ATOM 2003 C C . SER A 1 280 ? 82.117 -26.301 19.544 1.00 21.67 278 SER A C 1
ATOM 2004 O O . SER A 1 280 ? 81.232 -25.610 20.031 1.00 20.71 278 SER A O 1
ATOM 2007 N N . TYR A 1 281 ? 82.114 -27.604 19.579 1.00 21.42 279 TYR A N 1
ATOM 2008 C CA . TYR A 1 281 ? 81.056 -28.369 20.253 1.00 21.07 279 TYR A CA 1
ATOM 2009 C C . TYR A 1 281 ? 81.612 -29.756 20.585 1.00 23.16 279 TYR A C 1
ATOM 2010 O O . TYR A 1 281 ? 82.560 -30.251 19.889 1.00 21.79 279 TYR A O 1
ATOM 2019 N N . ALA A 1 282 ? 81.005 -30.408 21.593 1.00 21.81 280 ALA A N 1
ATOM 2020 C CA . ALA A 1 282 ? 81.480 -31.724 21.965 1.00 21.70 280 ALA A CA 1
ATOM 2021 C C . ALA A 1 282 ? 80.488 -32.372 22.879 1.00 20.08 280 ALA A C 1
ATOM 2022 O O . ALA A 1 282 ? 79.751 -31.679 23.602 1.00 19.87 280 ALA A O 1
ATOM 2024 N N . SER A 1 283 ? 80.570 -33.671 22.930 1.00 19.15 281 SER A N 1
ATOM 2025 C CA . SER A 1 283 ? 79.785 -34.453 23.900 1.00 20.52 281 SER A CA 1
ATOM 2026 C C . SER A 1 283 ? 80.690 -35.243 24.796 1.00 22.22 281 SER A C 1
ATOM 2027 O O . SER A 1 283 ? 81.851 -35.545 24.453 1.00 23.41 281 SER A O 1
ATOM 2030 N N . GLY A 1 284 ? 80.161 -35.634 25.935 1.00 21.78 282 GLY A N 1
ATOM 2031 C CA . GLY A 1 284 ? 80.935 -36.373 26.911 1.00 23.34 282 GLY A CA 1
ATOM 2032 C C . GLY A 1 284 ? 80.049 -37.427 27.579 1.00 21.01 282 GLY A C 1
ATOM 2033 O O . GLY A 1 284 ? 78.825 -37.286 27.627 1.00 22.88 282 GLY A O 1
ATOM 2034 N N . GLY A 1 285 ? 80.692 -38.491 28.050 1.00 22.16 283 GLY A N 1
ATOM 2035 C CA . GLY A 1 285 ? 79.975 -39.585 28.722 1.00 19.84 283 GLY A CA 1
ATOM 2036 C C . GLY A 1 285 ? 80.469 -39.700 30.186 1.00 22.24 283 GLY A C 1
ATOM 2037 O O . GLY A 1 285 ? 81.680 -39.586 30.464 1.00 22.85 283 GLY A O 1
ATOM 2038 N N . VAL A 1 286 ? 79.555 -40.068 31.067 1.00 19.99 284 VAL A N 1
ATOM 2039 C CA . VAL A 1 286 ? 79.823 -40.292 32.500 1.00 22.37 284 VAL A CA 1
ATOM 2040 C C . VAL A 1 286 ? 78.917 -41.445 32.913 1.00 22.22 284 VAL A C 1
ATOM 2041 O O . VAL A 1 286 ? 78.070 -41.876 32.127 1.00 23.01 284 VAL A O 1
ATOM 2045 N N . PRO A 1 287 ? 79.056 -41.937 34.144 1.00 25.16 285 PRO A N 1
ATOM 2046 C CA . PRO A 1 287 ? 78.169 -42.979 34.597 1.00 25.31 285 PRO A CA 1
ATOM 2047 C C . PRO A 1 287 ? 76.711 -42.534 34.584 1.00 24.35 285 PRO A C 1
ATOM 2048 O O . PRO A 1 287 ? 76.382 -41.395 34.984 1.00 24.45 285 PRO A O 1
ATOM 2052 N N . PRO A 1 288 ? 75.816 -43.408 34.144 1.00 24.85 286 PRO A N 1
ATOM 2053 C CA . PRO A 1 288 ? 74.401 -43.015 34.219 1.00 24.18 286 PRO A CA 1
ATOM 2054 C C . PRO A 1 288 ? 73.963 -42.543 35.593 1.00 23.66 286 PRO A C 1
ATOM 2055 O O . PRO A 1 288 ? 73.077 -41.660 35.693 1.00 25.40 286 PRO A O 1
ATOM 2059 N N . ALA A 1 289 ? 74.441 -43.224 36.632 1.00 25.33 287 ALA A N 1
ATOM 2060 C CA . ALA A 1 289 ? 74.034 -42.869 38.017 1.00 25.46 287 ALA A CA 1
ATOM 2061 C C . ALA A 1 289 ? 74.378 -41.428 38.361 1.00 25.39 287 ALA A C 1
ATOM 2062 O O . ALA A 1 289 ? 73.783 -40.852 39.259 1.00 27.48 287 ALA A O 1
ATOM 2064 N N . LEU A 1 290 ? 75.427 -40.891 37.696 1.00 25.68 288 LEU A N 1
ATOM 2065 C CA . LEU A 1 290 ? 75.900 -39.543 37.904 1.00 25.33 288 LEU A CA 1
ATOM 2066 C C . LEU A 1 290 ? 75.729 -38.660 36.665 1.00 23.69 288 LEU A C 1
ATOM 2067 O O . LEU A 1 290 ? 76.589 -37.814 36.366 1.00 24.18 288 LEU A O 1
ATOM 2072 N N . MET A 1 291 ? 74.610 -38.800 36.004 1.00 23.32 289 MET A N 1
ATOM 2073 C CA . MET A 1 291 ? 74.392 -38.184 34.655 1.00 23.13 289 MET A CA 1
ATOM 2074 C C . MET A 1 291 ? 74.529 -36.674 34.706 1.00 23.65 289 MET A C 1
ATOM 2075 O O . MET A 1 291 ? 74.948 -36.046 33.747 1.00 22.46 289 MET A O 1
ATOM 2080 N N . GLY A 1 292 ? 74.226 -36.099 35.873 1.00 22.73 290 GLY A N 1
ATOM 2081 C CA . GLY A 1 292 ? 74.278 -34.699 36.033 1.00 21.72 290 GLY A CA 1
ATOM 2082 C C . GLY A 1 292 ? 75.660 -34.068 35.870 1.00 22.54 290 GLY A C 1
ATOM 2083 O O . GLY A 1 292 ? 75.747 -32.873 35.706 1.00 21.79 290 GLY A O 1
ATOM 2084 N N . MET A 1 293 ? 76.695 -34.905 35.892 1.00 22.17 291 MET A N 1
ATOM 2085 C CA . MET A 1 293 ? 78.077 -34.451 35.710 1.00 24.05 291 MET A CA 1
ATOM 2086 C C . MET A 1 293 ? 78.511 -34.462 34.255 1.00 22.14 291 MET A C 1
ATOM 2087 O O . MET A 1 293 ? 79.651 -34.067 33.953 1.00 24.39 291 MET A O 1
ATOM 2092 N N . GLY A 1 294 ? 77.602 -34.832 33.360 1.00 22.57 292 GLY A N 1
ATOM 2093 C CA . GLY A 1 294 ? 77.870 -34.828 31.907 1.00 21.74 292 GLY A CA 1
ATOM 2094 C C . GLY A 1 294 ? 78.584 -33.612 31.349 1.00 20.64 292 GLY A C 1
ATOM 2095 O O . GLY A 1 294 ? 79.445 -33.744 30.474 1.00 19.19 292 GLY A O 1
ATOM 2096 N N . PRO A 1 295 ? 78.210 -32.406 31.832 1.00 19.69 293 PRO A N 1
ATOM 2097 C CA . PRO A 1 295 ? 78.786 -31.222 31.285 1.00 19.82 293 PRO A CA 1
ATOM 2098 C C . PRO A 1 295 ? 80.257 -31.102 31.486 1.00 21.19 293 PRO A C 1
ATOM 2099 O O . PRO A 1 295 ? 80.887 -30.303 30.756 1.00 23.80 293 PRO A O 1
ATOM 2103 N N . VAL A 1 296 ? 80.823 -31.811 32.493 1.00 22.83 294 VAL A N 1
ATOM 2104 C CA . VAL A 1 296 ? 82.237 -31.700 32.793 1.00 22.61 294 VAL A CA 1
ATOM 2105 C C . VAL A 1 296 ? 83.113 -32.156 31.592 1.00 21.93 294 VAL A C 1
ATOM 2106 O O . VAL A 1 296 ? 83.873 -31.309 31.014 1.00 24.64 294 VAL A O 1
ATOM 2110 N N . PRO A 1 297 ? 83.053 -33.407 31.217 1.00 23.15 295 PRO A N 1
ATOM 2111 C CA . PRO A 1 297 ? 83.850 -33.777 30.029 1.00 23.40 295 PRO A CA 1
ATOM 2112 C C . PRO A 1 297 ? 83.430 -33.112 28.700 1.00 21.81 295 PRO A C 1
ATOM 2113 O O . PRO A 1 297 ? 84.301 -32.738 27.910 1.00 24.45 295 PRO A O 1
ATOM 2117 N N . ALA A 1 298 ? 82.142 -32.835 28.518 1.00 21.20 296 ALA A N 1
ATOM 2118 C CA . ALA A 1 298 ? 81.692 -32.139 27.308 1.00 19.75 296 ALA A CA 1
ATOM 2119 C C . ALA A 1 298 ? 82.342 -30.779 27.233 1.00 20.44 296 ALA A C 1
ATOM 2120 O O . ALA A 1 298 ? 82.901 -30.366 26.181 1.00 21.02 296 ALA A O 1
ATOM 2122 N N . THR A 1 299 ? 82.331 -30.053 28.357 1.00 19.92 297 THR A N 1
ATOM 2123 C CA . THR A 1 299 ? 82.880 -28.734 28.368 1.00 21.58 297 THR A CA 1
ATOM 2124 C C . THR A 1 299 ? 84.381 -28.755 28.171 1.00 22.74 297 THR A C 1
ATOM 2125 O O . THR A 1 299 ? 84.961 -27.880 27.459 1.00 24.01 297 THR A O 1
ATOM 2129 N N . GLN A 1 300 ? 85.049 -29.660 28.864 1.00 24.01 298 GLN A N 1
ATOM 2130 C CA . GLN A 1 300 ? 86.517 -29.763 28.713 1.00 25.20 298 GLN A CA 1
ATOM 2131 C C . GLN A 1 300 ? 86.936 -29.996 27.277 1.00 23.79 298 GLN A C 1
ATOM 2132 O O . GLN A 1 300 ? 87.810 -29.279 26.744 1.00 26.57 298 GLN A O 1
ATOM 2138 N N . LYS A 1 301 ? 86.249 -30.912 26.628 1.00 23.61 299 LYS A N 1
ATOM 2139 C CA . LYS A 1 301 ? 86.469 -31.208 25.197 1.00 25.24 299 LYS A CA 1
ATOM 2140 C C . LYS A 1 301 ? 86.155 -30.050 24.274 1.00 25.70 299 LYS A C 1
ATOM 2141 O O . LYS A 1 301 ? 86.959 -29.669 23.410 1.00 26.60 299 LYS A O 1
ATOM 2147 N N . ALA A 1 302 ? 85.061 -29.362 24.554 1.00 25.49 300 ALA A N 1
ATOM 2148 C CA . ALA A 1 302 ? 84.676 -28.214 23.765 1.00 25.30 300 ALA A CA 1
ATOM 2149 C C . ALA A 1 302 ? 85.683 -27.095 23.850 1.00 24.01 300 ALA A C 1
ATOM 2150 O O . ALA A 1 302 ? 86.022 -26.423 22.841 1.00 23.53 300 ALA A O 1
ATOM 2152 N N . LEU A 1 303 ? 86.136 -26.809 25.071 1.00 25.05 301 LEU A N 1
ATOM 2153 C CA . LEU A 1 303 ? 87.085 -25.759 25.261 1.00 26.22 301 LEU A CA 1
ATOM 2154 C C . LEU A 1 303 ? 88.406 -26.105 24.548 1.00 26.94 301 LEU A C 1
ATOM 2155 O O . LEU A 1 303 ? 89.051 -25.231 23.922 1.00 28.62 301 LEU A O 1
ATOM 2160 N N . GLN A 1 304 ? 88.776 -27.377 24.616 1.00 27.31 302 GLN A N 1
ATOM 2161 C CA . GLN A 1 304 ? 90.037 -27.802 23.968 1.00 29.65 302 GLN A CA 1
ATOM 2162 C C . GLN A 1 304 ? 89.949 -27.618 22.462 1.00 29.99 302 GLN A C 1
ATOM 2163 O O . GLN A 1 304 ? 90.891 -27.065 21.819 1.00 31.30 302 GLN A O 1
ATOM 2169 N N . LEU A 1 305 ? 88.805 -28.008 21.903 1.00 26.98 303 LEU A N 1
ATOM 2170 C CA . LEU A 1 305 ? 88.571 -27.883 20.465 1.00 27.56 303 LEU A CA 1
ATOM 2171 C C . LEU A 1 305 ? 88.530 -26.448 20.025 1.00 27.48 303 LEU A C 1
ATOM 2172 O O . LEU A 1 305 ? 88.834 -26.171 18.881 1.00 28.89 303 LEU A O 1
ATOM 2177 N N . ALA A 1 306 ? 88.150 -25.525 20.909 1.00 26.43 304 ALA A N 1
ATOM 2178 C CA . ALA A 1 306 ? 88.095 -24.114 20.616 1.00 29.04 304 ALA A CA 1
ATOM 2179 C C . ALA A 1 306 ? 89.482 -23.422 20.837 1.00 29.96 304 ALA A C 1
ATOM 2180 O O . ALA A 1 306 ? 89.629 -22.233 20.565 1.00 30.63 304 ALA A O 1
ATOM 2182 N N . GLY A 1 307 ? 90.445 -24.149 21.403 1.00 29.81 305 GLY A N 1
ATOM 2183 C CA . GLY A 1 307 ? 91.693 -23.532 21.813 1.00 29.97 305 GLY A CA 1
ATOM 2184 C C . GLY A 1 307 ? 91.549 -22.484 22.917 1.00 29.93 305 GLY A C 1
ATOM 2185 O O . GLY A 1 307 ? 92.314 -21.507 22.966 1.00 28.91 305 GLY A O 1
ATOM 2186 N N . LEU A 1 308 ? 90.625 -22.720 23.847 1.00 27.80 306 LEU A N 1
ATOM 2187 C CA . LEU A 1 308 ? 90.365 -21.761 24.941 1.00 28.00 306 LEU A CA 1
ATOM 2188 C C . LEU A 1 308 ? 90.529 -22.374 26.340 1.00 27.36 306 LEU A C 1
ATOM 2189 O O . LEU A 1 308 ? 90.484 -23.583 26.505 1.00 28.01 306 LEU A O 1
ATOM 2194 N N . GLN A 1 309 ? 90.606 -21.497 27.331 1.00 27.74 307 GLN A N 1
ATOM 2195 C CA . GLN A 1 309 ? 90.461 -21.849 28.717 1.00 30.27 307 GLN A CA 1
ATOM 2196 C C . GLN A 1 309 ? 89.095 -21.362 29.178 1.00 29.11 307 GLN A C 1
ATOM 2197 O O . GLN A 1 309 ? 88.570 -20.391 28.643 1.00 26.71 307 GLN A O 1
ATOM 2202 N N . LEU A 1 310 ? 88.564 -22.025 30.197 1.00 28.72 308 LEU A N 1
ATOM 2203 C CA . LEU A 1 310 ? 87.273 -21.657 30.782 1.00 28.63 308 LEU A CA 1
ATOM 2204 C C . LEU A 1 310 ? 87.197 -20.193 31.097 1.00 27.50 308 LEU A C 1
ATOM 2205 O O . LEU A 1 310 ? 86.228 -19.545 30.795 1.00 26.22 308 LEU A O 1
ATOM 2210 N N . ALA A 1 311 ? 88.257 -19.622 31.659 1.00 27.57 309 ALA A N 1
ATOM 2211 C CA . ALA A 1 311 ? 88.238 -18.200 31.993 1.00 28.81 309 ALA A CA 1
ATOM 2212 C C . ALA A 1 311 ? 88.060 -17.278 30.798 1.00 27.93 309 ALA A C 1
ATOM 2213 O O . ALA A 1 311 ? 87.624 -16.147 30.966 1.00 27.43 309 ALA A O 1
ATOM 2215 N N . ASP A 1 312 ? 88.366 -17.737 29.585 1.00 25.58 310 ASP A N 1
ATOM 2216 C CA . ASP A 1 312 ? 88.161 -16.891 28.401 1.00 27.01 310 ASP A CA 1
ATOM 2217 C C . ASP A 1 312 ? 86.684 -16.666 28.102 1.00 26.23 310 ASP A C 1
ATOM 2218 O O . ASP A 1 312 ? 86.316 -15.717 27.393 1.00 29.17 310 ASP A O 1
ATOM 2223 N N . ILE A 1 313 ? 85.843 -17.565 28.576 1.00 23.93 311 ILE A N 1
ATOM 2224 C CA . ILE A 1 313 ? 84.396 -17.471 28.344 1.00 23.63 311 ILE A CA 1
ATOM 2225 C C . ILE A 1 313 ? 83.744 -16.349 29.170 1.00 23.46 311 ILE A C 1
ATOM 2226 O O . ILE A 1 313 ? 83.895 -16.298 30.370 1.00 24.17 311 ILE A O 1
ATOM 2231 N N . ASP A 1 314 ? 83.047 -15.466 28.504 1.00 24.94 312 ASP A N 1
ATOM 2232 C CA . ASP A 1 314 ? 82.400 -14.298 29.139 1.00 26.12 312 ASP A CA 1
ATOM 2233 C C . ASP A 1 314 ? 81.068 -14.663 29.789 1.00 26.16 312 ASP A C 1
ATOM 2234 O O . ASP A 1 314 ? 80.728 -14.141 30.837 1.00 25.45 312 ASP A O 1
ATOM 2239 N N . LEU A 1 315 ? 80.298 -15.511 29.139 1.00 25.65 313 LEU A N 1
ATOM 2240 C CA . LEU A 1 315 ? 78.946 -15.905 29.648 1.00 24.36 313 LEU A CA 1
ATOM 2241 C C . LEU A 1 315 ? 78.699 -17.380 29.433 1.00 23.95 313 LEU A C 1
ATOM 2242 O O . LEU A 1 315 ? 79.092 -17.961 28.411 1.00 20.99 313 LEU A O 1
ATOM 2247 N N . ILE A 1 316 ? 78.009 -17.972 30.409 1.00 21.96 314 ILE A N 1
ATOM 2248 C CA . ILE A 1 316 ? 77.783 -19.418 30.460 1.00 21.43 314 ILE A CA 1
ATOM 2249 C C . ILE A 1 316 ? 76.287 -19.652 30.677 1.00 22.16 314 ILE A C 1
ATOM 2250 O O . ILE A 1 316 ? 75.695 -19.050 31.555 1.00 21.00 314 ILE A O 1
ATOM 2255 N N . GLU A 1 317 ? 75.693 -20.525 29.862 1.00 19.82 315 GLU A N 1
ATOM 2256 C CA . GLU A 1 317 ? 74.442 -21.143 30.180 1.00 20.13 315 GLU A CA 1
ATOM 2257 C C . GLU A 1 317 ? 74.671 -22.583 30.479 1.00 19.49 315 GLU A C 1
ATOM 2258 O O . GLU A 1 317 ? 75.023 -23.365 29.584 1.00 21.82 315 GLU A O 1
ATOM 2264 N N . ALA A 1 318 ? 74.454 -22.955 31.713 1.00 20.54 316 ALA A N 1
ATOM 2265 C CA . ALA A 1 318 ? 74.598 -24.337 32.182 1.00 20.37 316 ALA A CA 1
ATOM 2266 C C . ALA A 1 318 ? 73.236 -24.741 32.738 1.00 19.81 316 ALA A C 1
ATOM 2267 O O . ALA A 1 318 ? 72.714 -24.118 33.661 1.00 19.55 316 ALA A O 1
ATOM 2269 N N . ASN A 1 319 ? 72.610 -25.723 32.137 1.00 21.85 317 ASN A N 1
ATOM 2270 C CA . ASN A 1 319 ? 71.210 -26.021 32.470 1.00 21.50 317 ASN A CA 1
ATOM 2271 C C . ASN A 1 319 ? 71.002 -26.430 33.922 1.00 22.17 317 ASN A C 1
ATOM 2272 O O . ASN A 1 319 ? 71.877 -27.033 34.533 1.00 25.95 317 ASN A O 1
ATOM 2277 N N . GLU A 1 320 ? 69.880 -26.031 34.491 1.00 21.03 318 GLU A N 1
ATOM 2278 C CA . GLU A 1 320 ? 69.576 -26.327 35.887 1.00 21.61 318 GLU A CA 1
ATOM 2279 C C . GLU A 1 320 ? 68.461 -27.415 35.975 1.00 20.52 318 GLU A C 1
ATOM 2280 O O . GLU A 1 320 ? 67.411 -27.167 36.565 1.00 22.73 318 GLU A O 1
ATOM 2286 N N . ALA A 1 321 ? 68.666 -28.609 35.428 1.00 19.37 319 ALA A N 1
ATOM 2287 C CA . ALA A 1 321 ? 67.722 -29.676 35.627 1.00 19.02 319 ALA A CA 1
ATOM 2288 C C . ALA A 1 321 ? 67.476 -29.942 37.099 1.00 19.04 319 ALA A C 1
ATOM 2289 O O . ALA A 1 321 ? 66.339 -30.069 37.540 1.00 19.49 319 ALA A O 1
ATOM 2291 N N . PHE A 1 322 ? 68.557 -29.943 37.852 1.00 18.29 320 PHE A N 1
ATOM 2292 C CA . PHE A 1 322 ? 68.578 -30.027 39.328 1.00 20.54 320 PHE A CA 1
ATOM 2293 C C . PHE A 1 322 ? 69.674 -29.169 39.867 1.00 21.32 320 PHE A C 1
ATOM 2294 O O . PHE A 1 322 ? 70.889 -29.267 39.436 1.00 21.81 320 PHE A O 1
ATOM 2302 N N . ALA A 1 323 ? 69.336 -28.370 40.869 1.00 21.93 321 ALA A N 1
ATOM 2303 C CA . ALA A 1 323 ? 70.345 -27.621 41.579 1.00 22.02 321 ALA A CA 1
ATOM 2304 C C . ALA A 1 323 ? 71.537 -28.450 41.992 1.00 22.20 321 ALA A C 1
ATOM 2305 O O . ALA A 1 323 ? 72.707 -28.011 41.888 1.00 21.45 321 ALA A O 1
ATOM 2307 N N . ALA A 1 324 ? 71.281 -29.678 42.435 1.00 22.24 322 ALA A N 1
ATOM 2308 C CA . ALA A 1 324 ? 72.379 -30.555 42.899 1.00 22.75 322 ALA A CA 1
ATOM 2309 C C . ALA A 1 324 ? 73.455 -30.752 41.868 1.00 22.86 322 ALA A C 1
ATOM 2310 O O . ALA A 1 324 ? 74.649 -30.636 42.160 1.00 24.27 322 ALA A O 1
ATOM 2312 N N . GLN A 1 325 ? 73.020 -31.001 40.634 1.00 24.41 323 GLN A N 1
ATOM 2313 C CA . GLN A 1 325 ? 73.992 -31.256 39.564 1.00 22.08 323 GLN A CA 1
ATOM 2314 C C . GLN A 1 325 ? 74.519 -29.977 39.003 1.00 21.43 323 GLN A C 1
ATOM 2315 O O . GLN A 1 325 ? 75.731 -29.903 38.685 1.00 22.36 323 GLN A O 1
ATOM 2321 N N . PHE A 1 326 ? 73.695 -28.950 38.965 1.00 21.82 324 PHE A N 1
ATOM 2322 C CA . PHE A 1 326 ? 74.183 -27.629 38.531 1.00 21.80 324 PHE A CA 1
ATOM 2323 C C . PHE A 1 326 ? 75.389 -27.229 39.386 1.00 23.58 324 PHE A C 1
ATOM 2324 O O . PHE A 1 326 ? 76.473 -26.810 38.861 1.00 22.32 324 PHE A O 1
ATOM 2332 N N . LEU A 1 327 ? 75.208 -27.324 40.705 1.00 23.97 325 LEU A N 1
ATOM 2333 C CA . LEU A 1 327 ? 76.270 -26.919 41.659 1.00 24.96 325 LEU A CA 1
ATOM 2334 C C . LEU A 1 327 ? 77.512 -27.799 41.577 1.00 24.46 325 LEU A C 1
ATOM 2335 O O . LEU A 1 327 ? 78.651 -27.276 41.555 1.00 26.25 325 LEU A O 1
ATOM 2340 N N . ALA A 1 328 ? 77.320 -29.102 41.488 1.00 23.44 326 ALA A N 1
ATOM 2341 C CA . ALA A 1 328 ? 78.429 -30.013 41.398 1.00 23.23 326 ALA A CA 1
ATOM 2342 C C . ALA A 1 328 ? 79.255 -29.784 40.142 1.00 24.35 326 ALA A C 1
ATOM 2343 O O . ALA A 1 328 ? 80.467 -29.801 40.196 1.00 25.75 326 ALA A O 1
ATOM 2345 N N . VAL A 1 329 ? 78.599 -29.476 39.039 1.00 22.90 327 VAL A N 1
ATOM 2346 C CA . VAL A 1 329 ? 79.294 -29.165 37.808 1.00 22.79 327 VAL A CA 1
ATOM 2347 C C . VAL A 1 329 ? 80.085 -27.934 37.964 1.00 23.62 327 VAL A C 1
ATOM 2348 O O . VAL A 1 329 ? 81.271 -27.863 37.493 1.00 22.87 327 VAL A O 1
ATOM 2352 N N . GLY A 1 330 ? 79.448 -26.901 38.574 1.00 23.55 328 GLY A N 1
ATOM 2353 C CA . GLY A 1 330 ? 80.127 -25.629 38.704 1.00 25.04 328 GLY A CA 1
ATOM 2354 C C . GLY A 1 330 ? 81.357 -25.691 39.590 1.00 27.27 328 GLY A C 1
ATOM 2355 O O . GLY A 1 330 ? 82.411 -25.103 39.287 1.00 31.55 328 GLY A O 1
ATOM 2356 N N . LYS A 1 331 ? 81.236 -26.469 40.646 1.00 27.29 329 LYS A N 1
ATOM 2357 C CA . LYS A 1 331 ? 82.330 -26.702 41.593 1.00 29.39 329 LYS A CA 1
ATOM 2358 C C . LYS A 1 331 ? 83.472 -27.449 40.881 1.00 28.73 329 LYS A C 1
ATOM 2359 O O . LYS A 1 331 ? 84.598 -27.022 40.905 1.00 31.03 329 LYS A O 1
ATOM 2361 N N . ASN A 1 332 ? 83.171 -28.510 40.176 1.00 30.54 330 ASN A N 1
ATOM 2362 C CA . ASN A 1 332 ? 84.163 -29.285 39.442 1.00 31.29 330 ASN A CA 1
ATOM 2363 C C . ASN A 1 332 ? 84.846 -28.437 38.362 1.00 33.29 330 ASN A C 1
ATOM 2364 O O . ASN A 1 332 ? 86.080 -28.389 38.322 1.00 33.52 330 ASN A O 1
ATOM 2369 N N . LEU A 1 333 ? 84.103 -27.650 37.582 1.00 29.99 331 LEU A N 1
ATOM 2370 C CA . LEU A 1 333 ? 84.749 -26.886 36.524 1.00 31.43 331 LEU A CA 1
ATOM 2371 C C . LEU A 1 333 ? 85.338 -25.552 37.003 1.00 29.82 331 LEU A C 1
ATOM 2372 O O . LEU A 1 333 ? 86.201 -24.992 36.328 1.00 32.54 331 LEU A O 1
ATOM 2377 N N . GLY A 1 334 ? 84.888 -25.048 38.147 1.00 30.13 332 GLY A N 1
ATOM 2378 C CA . GLY A 1 334 ? 85.309 -23.745 38.678 1.00 30.16 332 GLY A CA 1
ATOM 2379 C C . GLY A 1 334 ? 84.637 -22.562 37.971 1.00 28.59 332 GLY A C 1
ATOM 2380 O O . GLY A 1 334 ? 85.285 -21.540 37.635 1.00 25.96 332 GLY A O 1
ATOM 2381 N N . PHE A 1 335 ? 83.348 -22.692 37.678 1.00 29.00 333 PHE A N 1
ATOM 2382 C CA . PHE A 1 335 ? 82.573 -21.646 37.025 1.00 28.67 333 PHE A CA 1
ATOM 2383 C C . PHE A 1 335 ? 82.620 -20.369 37.878 1.00 29.48 333 PHE A C 1
ATOM 2384 O O . PHE A 1 335 ? 82.476 -20.443 39.070 1.00 31.29 333 PHE A O 1
ATOM 2392 N N . ASP A 1 336 ? 82.802 -19.224 37.258 1.00 29.10 334 ASP A N 1
ATOM 2393 C CA . ASP A 1 336 ? 82.597 -17.952 37.900 1.00 28.92 334 ASP A CA 1
ATOM 2394 C C . ASP A 1 336 ? 81.099 -17.740 37.969 1.00 28.92 334 ASP A C 1
ATOM 2395 O O . ASP A 1 336 ? 80.454 -17.507 36.957 1.00 27.12 334 ASP A O 1
ATOM 2400 N N . SER A 1 337 ? 80.532 -17.803 39.164 1.00 30.44 335 SER A N 1
ATOM 2401 C CA . SER A 1 337 ? 79.063 -17.777 39.318 1.00 29.39 335 SER A CA 1
ATOM 2402 C C . SER A 1 337 ? 78.375 -16.536 38.724 1.00 28.55 335 SER A C 1
ATOM 2403 O O . SER A 1 337 ? 77.212 -16.606 38.279 1.00 26.10 335 SER A O 1
ATOM 2406 N N . GLU A 1 338 ? 79.102 -15.433 38.635 1.00 28.15 336 GLU A N 1
ATOM 2407 C CA . GLU A 1 338 ? 78.551 -14.186 38.098 1.00 30.00 336 GLU A CA 1
ATOM 2408 C C . GLU A 1 338 ? 78.401 -14.237 36.591 1.00 26.45 336 GLU A C 1
ATOM 2409 O O . GLU A 1 338 ? 77.651 -13.467 36.014 1.00 26.25 336 GLU A O 1
ATOM 2415 N N . LYS A 1 339 ? 79.083 -15.184 35.940 1.00 24.88 337 LYS A N 1
ATOM 2416 C CA . LYS A 1 339 ? 78.937 -15.335 34.487 1.00 24.64 337 LYS A CA 1
ATOM 2417 C C . LYS A 1 339 ? 77.825 -16.350 34.046 1.00 24.04 337 LYS A C 1
ATOM 2418 O O . LYS A 1 339 ? 77.597 -16.491 32.854 1.00 23.09 337 LYS A O 1
ATOM 2424 N N . VAL A 1 340 ? 77.219 -17.064 34.985 1.00 24.06 338 VAL A N 1
ATOM 2425 C CA . VAL A 1 340 ? 76.350 -18.216 34.676 1.00 22.85 338 VAL A CA 1
ATOM 2426 C C . VAL A 1 340 ? 74.877 -17.838 34.820 1.00 21.89 338 VAL A C 1
ATOM 2427 O O . VAL A 1 340 ? 74.474 -17.202 35.802 1.00 21.00 338 VAL A O 1
ATOM 2431 N N . ASN A 1 341 ? 74.104 -18.193 33.828 1.00 20.48 339 ASN A N 1
ATOM 2432 C CA . ASN A 1 341 ? 72.644 -18.109 33.815 1.00 20.99 339 ASN A CA 1
ATOM 2433 C C . ASN A 1 341 ? 72.213 -16.743 34.270 1.00 21.57 339 ASN A C 1
ATOM 2434 O O . ASN A 1 341 ? 71.447 -16.595 35.211 1.00 20.10 339 ASN A O 1
ATOM 2439 N N . VAL A 1 342 ? 72.720 -15.718 33.581 1.00 22.74 340 VAL A N 1
ATOM 2440 C CA . VAL A 1 342 ? 72.579 -14.380 34.105 1.00 22.42 340 VAL A CA 1
ATOM 2441 C C . VAL A 1 342 ? 71.156 -13.904 34.114 1.00 23.52 340 VAL A C 1
ATOM 2442 O O . VAL A 1 342 ? 70.828 -12.956 34.887 1.00 24.03 340 VAL A O 1
ATOM 2446 N N . ASN A 1 343 ? 70.293 -14.550 33.298 1.00 21.54 341 ASN A N 1
ATOM 2447 C CA . ASN A 1 343 ? 68.869 -14.242 33.284 1.00 21.64 341 ASN A CA 1
ATOM 2448 C C . ASN A 1 343 ? 68.027 -15.289 33.979 1.00 21.08 341 ASN A C 1
ATOM 2449 O O . ASN A 1 343 ? 66.816 -15.388 33.761 1.00 21.87 341 ASN A O 1
ATOM 2454 N N . GLY A 1 344 ? 68.665 -16.067 34.825 1.00 21.67 342 GLY A N 1
ATOM 2455 C CA . GLY A 1 344 ? 67.954 -17.198 35.474 1.00 20.54 342 GLY A CA 1
ATOM 2456 C C . GLY A 1 344 ? 68.047 -18.449 34.648 1.00 20.75 342 GLY A C 1
ATOM 2457 O O . GLY A 1 344 ? 68.456 -18.418 33.439 1.00 21.41 342 GLY A O 1
ATOM 2458 N N . GLY A 1 345 ? 67.649 -19.548 35.275 1.00 18.21 343 GLY A N 1
ATOM 2459 C CA . GLY A 1 345 ? 67.818 -20.861 34.623 1.00 19.53 343 GLY A CA 1
ATOM 2460 C C . GLY A 1 345 ? 66.607 -21.749 34.844 1.00 19.11 343 GLY A C 1
ATOM 2461 O O . GLY A 1 345 ? 65.553 -21.264 35.290 1.00 20.68 343 GLY A O 1
ATOM 2462 N N . ALA A 1 346 ? 66.747 -22.994 34.460 1.00 18.97 344 ALA A N 1
ATOM 2463 C CA . ALA A 1 346 ? 65.622 -23.906 34.355 1.00 19.09 344 ALA A CA 1
ATOM 2464 C C . ALA A 1 346 ? 64.844 -24.094 35.631 1.00 19.06 344 ALA A C 1
ATOM 2465 O O . ALA A 1 346 ? 63.674 -24.433 35.570 1.00 18.86 344 ALA A O 1
ATOM 2467 N N . ILE A 1 347 ? 65.446 -23.898 36.780 1.00 19.06 345 ILE A N 1
ATOM 2468 C CA . ILE A 1 347 ? 64.658 -24.075 38.035 1.00 19.88 345 ILE A CA 1
ATOM 2469 C C . ILE A 1 347 ? 63.517 -23.088 38.032 1.00 20.05 345 ILE A C 1
ATOM 2470 O O . ILE A 1 347 ? 62.381 -23.414 38.448 1.00 22.07 345 ILE A O 1
ATOM 2475 N N . ALA A 1 348 ? 63.784 -21.909 37.474 1.00 19.11 346 ALA A N 1
ATOM 2476 C CA . ALA A 1 348 ? 62.739 -20.897 37.364 1.00 20.97 346 ALA A CA 1
ATOM 2477 C C . ALA A 1 348 ? 62.002 -21.041 36.038 1.00 19.58 346 ALA A C 1
ATOM 2478 O O . ALA A 1 348 ? 60.772 -20.884 35.963 1.00 19.61 346 ALA A O 1
ATOM 2480 N N . LEU A 1 349 ? 62.749 -21.273 34.961 1.00 20.06 347 LEU A N 1
ATOM 2481 C CA . LEU A 1 349 ? 62.198 -21.180 33.614 1.00 20.97 347 LEU A CA 1
ATOM 2482 C C . LEU A 1 349 ? 61.547 -22.462 33.047 1.00 20.53 347 LEU A C 1
ATOM 2483 O O . LEU A 1 349 ? 60.719 -22.351 32.194 1.00 22.18 347 LEU A O 1
ATOM 2488 N N . GLY A 1 350 ? 61.976 -23.652 33.467 1.00 22.93 348 GLY A N 1
ATOM 2489 C CA . GLY A 1 350 ? 61.372 -24.903 33.001 1.00 20.06 348 GLY A CA 1
ATOM 2490 C C . GLY A 1 350 ? 62.331 -25.689 32.114 1.00 20.53 348 GLY A C 1
ATOM 2491 O O . GLY A 1 350 ? 63.349 -25.128 31.634 1.00 19.53 348 GLY A O 1
ATOM 2492 N N . HIS A 1 351 ? 61.968 -26.927 31.849 1.00 20.33 349 HIS A N 1
ATOM 2493 C CA . HIS A 1 351 ? 62.846 -27.886 31.148 1.00 20.30 349 HIS A CA 1
ATOM 2494 C C . HIS A 1 351 ? 62.052 -28.786 30.205 1.00 18.87 349 HIS A C 1
ATOM 2495 O O . HIS A 1 351 ? 61.827 -29.981 30.472 1.00 17.71 349 HIS A O 1
ATOM 2502 N N . PRO A 1 352 ? 61.656 -28.216 29.063 1.00 18.97 350 PRO A N 1
ATOM 2503 C CA . PRO A 1 352 ? 61.075 -28.986 27.997 1.00 18.88 350 PRO A CA 1
ATOM 2504 C C . PRO A 1 352 ? 62.154 -29.779 27.307 1.00 18.73 350 PRO A C 1
ATOM 2505 O O . PRO A 1 352 ? 62.856 -29.270 26.463 1.00 18.22 350 PRO A O 1
ATOM 2509 N N . ILE A 1 353 ? 62.198 -31.048 27.613 1.00 19.59 351 ILE A N 1
ATOM 2510 C CA . ILE A 1 353 ? 63.467 -31.797 27.515 1.00 18.99 351 ILE A CA 1
ATOM 2511 C C . ILE A 1 353 ? 64.137 -31.753 26.172 1.00 16.74 351 ILE A C 1
ATOM 2512 O O . ILE A 1 353 ? 65.311 -31.371 26.086 1.00 17.47 351 ILE A O 1
ATOM 2517 N N . GLY A 1 354 ? 63.391 -31.943 25.102 1.00 15.87 352 GLY A N 1
ATOM 2518 C CA . GLY A 1 354 ? 64.002 -32.024 23.793 1.00 16.17 352 GLY A CA 1
ATOM 2519 C C . GLY A 1 354 ? 64.334 -30.628 23.229 1.00 16.28 352 GLY A C 1
ATOM 2520 O O . GLY A 1 354 ? 65.091 -30.530 22.250 1.00 17.28 352 GLY A O 1
ATOM 2521 N N . ALA A 1 355 ? 63.760 -29.585 23.801 1.00 16.24 353 ALA A N 1
ATOM 2522 C CA . ALA A 1 355 ? 64.038 -28.197 23.409 1.00 16.10 353 ALA A CA 1
ATOM 2523 C C . ALA A 1 355 ? 65.091 -27.505 24.235 1.00 16.19 353 ALA A C 1
ATOM 2524 O O . ALA A 1 355 ? 65.692 -26.584 23.732 1.00 16.82 353 ALA A O 1
ATOM 2526 N N . SER A 1 356 ? 65.323 -27.905 25.478 1.00 16.23 354 SER A N 1
ATOM 2527 C CA . SER A 1 356 ? 66.150 -27.154 26.388 1.00 17.16 354 SER A CA 1
ATOM 2528 C C . SER A 1 356 ? 67.569 -26.833 25.903 1.00 16.54 354 SER A C 1
ATOM 2529 O O . SER A 1 356 ? 68.065 -25.755 26.145 1.00 17.53 354 SER A O 1
ATOM 2532 N N . GLY A 1 357 ? 68.182 -27.767 25.188 1.00 16.89 355 GLY A N 1
ATOM 2533 C CA . GLY A 1 357 ? 69.533 -27.565 24.739 1.00 17.01 355 GLY A CA 1
ATOM 2534 C C . GLY A 1 357 ? 69.650 -26.461 23.709 1.00 16.96 355 GLY A C 1
ATOM 2535 O O . GLY A 1 357 ? 70.642 -25.714 23.652 1.00 17.37 355 GLY A O 1
ATOM 2536 N N . ALA A 1 358 ? 68.605 -26.307 22.924 1.00 16.60 356 ALA A N 1
ATOM 2537 C CA . ALA A 1 358 ? 68.529 -25.211 21.966 1.00 16.03 356 ALA A CA 1
ATOM 2538 C C . ALA A 1 358 ? 68.068 -23.915 22.688 1.00 16.94 356 ALA A C 1
ATOM 2539 O O . ALA A 1 358 ? 68.546 -22.812 22.380 1.00 16.41 356 ALA A O 1
ATOM 2541 N N . ARG A 1 359 ? 67.180 -24.083 23.637 1.00 16.23 357 ARG A N 1
ATOM 2542 C CA . ARG A 1 359 ? 66.657 -22.977 24.416 1.00 17.16 357 ARG A CA 1
ATOM 2543 C C . ARG A 1 359 ? 67.775 -22.211 25.117 1.00 17.60 357 ARG A C 1
ATOM 2544 O O . ARG A 1 359 ? 67.825 -20.935 25.042 1.00 19.81 357 ARG A O 1
ATOM 2552 N N . ILE A 1 360 ? 68.675 -22.910 25.774 1.00 17.50 358 ILE A N 1
ATOM 2553 C CA . ILE A 1 360 ? 69.766 -22.276 26.474 1.00 17.44 358 ILE A CA 1
ATOM 2554 C C . ILE A 1 360 ? 70.722 -21.566 25.548 1.00 18.78 358 ILE A C 1
ATOM 2555 O O . ILE A 1 360 ? 71.291 -20.541 25.904 1.00 17.50 358 ILE A O 1
ATOM 2560 N N . LEU A 1 361 ? 70.877 -22.127 24.341 1.00 17.64 359 LEU A N 1
ATOM 2561 C CA . LEU A 1 361 ? 71.743 -21.471 23.345 1.00 17.92 359 LEU A CA 1
ATOM 2562 C C . LEU A 1 361 ? 71.140 -20.139 22.893 1.00 16.55 359 LEU A C 1
ATOM 2563 O O . LEU A 1 361 ? 71.828 -19.154 22.734 1.00 16.59 359 LEU A O 1
ATOM 2568 N N . VAL A 1 362 ? 69.853 -20.133 22.630 1.00 16.57 360 VAL A N 1
ATOM 2569 C CA . VAL A 1 362 ? 69.076 -18.921 22.314 1.00 16.73 360 VAL A CA 1
ATOM 2570 C C . VAL A 1 362 ? 69.240 -17.860 23.414 1.00 17.12 360 VAL A C 1
ATOM 2571 O O . VAL A 1 362 ? 69.605 -16.726 23.124 1.00 16.40 360 VAL A O 1
ATOM 2575 N N . THR A 1 363 ? 69.017 -18.245 24.667 1.00 15.84 361 THR A N 1
ATOM 2576 C CA . THR A 1 363 ? 69.158 -17.355 25.807 1.00 17.99 361 THR A CA 1
ATOM 2577 C C . THR A 1 363 ? 70.602 -16.844 25.930 1.00 19.73 361 THR A C 1
ATOM 2578 O O . THR A 1 363 ? 70.827 -15.654 26.128 1.00 21.15 361 THR A O 1
ATOM 2582 N N . LEU A 1 364 ? 71.578 -17.728 25.716 1.00 18.46 362 LEU A N 1
ATOM 2583 C CA . LEU A 1 364 ? 72.979 -17.363 25.791 1.00 20.16 362 LEU A CA 1
ATOM 2584 C C . LEU A 1 364 ? 73.305 -16.256 24.752 1.00 22.22 362 LEU A C 1
ATOM 2585 O O . LEU A 1 364 ? 73.865 -15.223 25.128 1.00 21.90 362 LEU A O 1
ATOM 2590 N N . LEU A 1 365 ? 72.907 -16.472 23.496 1.00 21.70 363 LEU A N 1
ATOM 2591 C CA . LEU A 1 365 ? 73.281 -15.526 22.439 1.00 21.25 363 LEU A CA 1
ATOM 2592 C C . LEU A 1 365 ? 72.697 -14.169 22.787 1.00 21.74 363 LEU A C 1
ATOM 2593 O O . LEU A 1 365 ? 73.382 -13.147 22.670 1.00 21.98 363 LEU A O 1
ATOM 2598 N N . HIS A 1 366 ? 71.408 -14.142 23.128 1.00 21.40 364 HIS A N 1
ATOM 2599 C CA . HIS A 1 366 ? 70.751 -12.865 23.402 1.00 21.87 364 HIS A CA 1
ATOM 2600 C C . HIS A 1 366 ? 71.331 -12.167 24.600 1.00 22.55 364 HIS A C 1
ATOM 2601 O O . HIS A 1 366 ? 71.525 -10.940 24.565 1.00 24.29 364 HIS A O 1
ATOM 2608 N N . ALA A 1 367 ? 71.695 -12.903 25.633 1.00 21.71 365 ALA A N 1
ATOM 2609 C CA . ALA A 1 367 ? 72.369 -12.308 26.788 1.00 22.43 365 ALA A CA 1
ATOM 2610 C C . ALA A 1 367 ? 73.769 -11.743 26.442 1.00 23.48 365 ALA A C 1
ATOM 2611 O O . ALA A 1 367 ? 74.156 -10.699 26.975 1.00 26.20 365 ALA A O 1
ATOM 2613 N N . MET A 1 368 ? 74.524 -12.422 25.557 1.00 23.23 366 MET A N 1
ATOM 2614 C CA . MET A 1 368 ? 75.831 -11.930 25.072 1.00 25.44 366 MET A CA 1
ATOM 2615 C C . MET A 1 368 ? 75.644 -10.637 24.308 1.00 26.87 366 MET A C 1
ATOM 2616 O O . MET A 1 368 ? 76.467 -9.698 24.390 1.00 28.90 366 MET A O 1
ATOM 2621 N N . GLN A 1 369 ? 74.578 -10.566 23.511 1.00 27.84 367 GLN A N 1
ATOM 2622 C CA . GLN A 1 369 ? 74.293 -9.336 22.743 1.00 27.97 367 GLN A CA 1
ATOM 2623 C C . GLN A 1 369 ? 73.937 -8.192 23.684 1.00 30.45 367 GLN A C 1
ATOM 2624 O O . GLN A 1 369 ? 74.447 -7.068 23.536 1.00 30.47 367 GLN A O 1
ATOM 2630 N N . ALA A 1 370 ? 73.094 -8.469 24.669 1.00 30.06 368 ALA A N 1
ATOM 2631 C CA . ALA A 1 370 ? 72.672 -7.436 25.598 1.00 30.93 368 ALA A CA 1
ATOM 2632 C C . ALA A 1 370 ? 73.845 -6.888 26.389 1.00 31.19 368 ALA A C 1
ATOM 2633 O O . ALA A 1 370 ? 73.843 -5.701 26.749 1.00 30.76 368 ALA A O 1
ATOM 2635 N N . ARG A 1 371 ? 74.825 -7.725 26.685 1.00 29.48 369 ARG A N 1
ATOM 2636 C CA . ARG A 1 371 ? 75.936 -7.333 27.516 1.00 30.10 369 ARG A CA 1
ATOM 2637 C C . ARG A 1 371 ? 77.213 -7.088 26.712 1.00 33.62 369 ARG A C 1
ATOM 2638 O O . ARG A 1 371 ? 78.286 -6.941 27.287 1.00 33.05 369 ARG A O 1
ATOM 2646 N N . ASP A 1 372 ? 77.091 -7.113 25.387 1.00 34.36 370 ASP A N 1
ATOM 2647 C CA . ASP A 1 372 ? 78.211 -6.997 24.472 1.00 35.45 370 ASP A CA 1
ATOM 2648 C C . ASP A 1 372 ? 79.421 -7.864 24.857 1.00 34.59 370 ASP A C 1
ATOM 2649 O O . ASP A 1 372 ? 80.533 -7.381 25.030 1.00 32.20 370 ASP A O 1
ATOM 2654 N N . LYS A 1 373 ? 79.182 -9.155 25.028 1.00 31.63 371 LYS A N 1
ATOM 2655 C CA . LYS A 1 373 ? 80.225 -10.083 25.357 1.00 31.61 371 LYS A CA 1
ATOM 2656 C C . LYS A 1 373 ? 80.641 -10.868 24.125 1.00 31.08 371 LYS A C 1
ATOM 2657 O O . LYS A 1 373 ? 79.842 -11.105 23.201 1.00 30.68 371 LYS A O 1
ATOM 2663 N N . THR A 1 374 ? 81.842 -11.403 24.196 1.00 28.68 372 THR A N 1
ATOM 2664 C CA . THR A 1 374 ? 82.434 -12.062 23.052 1.00 29.43 372 THR A CA 1
ATOM 2665 C C . THR A 1 374 ? 82.308 -13.569 22.999 1.00 26.41 372 THR A C 1
ATOM 2666 O O . THR A 1 374 ? 82.145 -14.105 21.924 1.00 25.90 372 THR A O 1
ATOM 2670 N N . LEU A 1 375 ? 82.509 -14.262 24.100 1.00 25.94 373 LEU A N 1
ATOM 2671 C CA . LEU A 1 375 ? 82.603 -15.714 24.078 1.00 24.58 373 LEU A CA 1
ATOM 2672 C C . LEU A 1 375 ? 81.586 -16.267 25.004 1.00 23.74 373 LEU A C 1
ATOM 2673 O O . LEU A 1 375 ? 81.438 -15.809 26.145 1.00 23.05 373 LEU A O 1
ATOM 2678 N N . GLY A 1 376 ? 80.913 -17.319 24.548 1.00 22.92 374 GLY A N 1
ATOM 2679 C CA . GLY A 1 376 ? 79.833 -17.967 25.370 1.00 20.77 374 GLY A CA 1
ATOM 2680 C C . GLY A 1 376 ? 79.887 -19.464 25.305 1.00 21.13 374 GLY A C 1
ATOM 2681 O O . GLY A 1 376 ? 80.356 -20.068 24.298 1.00 21.04 374 GLY A O 1
ATOM 2682 N N . LEU A 1 377 ? 79.433 -20.083 26.372 1.00 20.89 375 LEU A N 1
ATOM 2683 C CA . LEU A 1 377 ? 79.413 -21.524 26.504 1.00 21.87 375 LEU A CA 1
ATOM 2684 C C . LEU A 1 377 ? 77.991 -21.964 26.892 1.00 20.55 375 LEU A C 1
ATOM 2685 O O . LEU A 1 377 ? 77.409 -21.424 27.828 1.00 22.07 375 LEU A O 1
ATOM 2690 N N . ALA A 1 378 ? 77.452 -22.944 26.199 1.00 20.58 376 ALA A N 1
ATOM 2691 C CA . ALA A 1 378 ? 76.180 -23.533 26.574 1.00 18.47 376 ALA A CA 1
ATOM 2692 C C . ALA A 1 378 ? 76.450 -24.993 26.811 1.00 19.56 376 ALA A C 1
ATOM 2693 O O . ALA A 1 378 ? 77.122 -25.670 26.004 1.00 20.54 376 ALA A O 1
ATOM 2695 N N . THR A 1 379 ? 75.942 -25.514 27.911 1.00 18.95 377 THR A N 1
ATOM 2696 C CA . THR A 1 379 ? 76.157 -26.890 28.240 1.00 18.59 377 THR A CA 1
ATOM 2697 C C . THR A 1 379 ? 75.041 -27.454 29.113 1.00 18.89 377 THR A C 1
ATOM 2698 O O . THR A 1 379 ? 74.417 -26.742 29.892 1.00 19.13 377 THR A O 1
ATOM 2702 N N . LEU A 1 380 ? 74.800 -28.743 28.979 1.00 19.45 378 LEU A N 1
ATOM 2703 C CA . LEU A 1 380 ? 73.815 -29.414 29.787 1.00 19.87 378 LEU A CA 1
ATOM 2704 C C . LEU A 1 380 ? 74.016 -30.861 29.939 1.00 20.54 378 LEU A C 1
ATOM 2705 O O . LEU A 1 380 ? 74.606 -31.551 29.097 1.00 19.89 378 LEU A O 1
ATOM 2710 N N . CYS A 1 381 ? 73.522 -31.381 31.074 1.00 20.54 379 CYS A N 1
ATOM 2711 C CA . CYS A 1 381 ? 73.582 -32.832 31.340 1.00 21.91 379 CYS A CA 1
ATOM 2712 C C . CYS A 1 381 ? 72.455 -33.569 30.605 1.00 20.34 379 CYS A C 1
ATOM 2713 O O . CYS A 1 381 ? 71.461 -32.953 30.183 1.00 20.74 379 CYS A O 1
ATOM 2716 N N . ILE A 1 382 ? 72.645 -34.881 30.457 1.00 19.80 380 ILE A N 1
ATOM 2717 C CA . ILE A 1 382 ? 71.830 -35.730 29.623 1.00 18.33 380 ILE A CA 1
ATOM 2718 C C . ILE A 1 382 ? 71.579 -37.046 30.354 1.00 18.71 380 ILE A C 1
ATOM 2719 O O . ILE A 1 382 ? 72.525 -37.759 30.752 1.00 19.09 380 ILE A O 1
ATOM 2724 N N . GLY A 1 383 ? 70.326 -37.371 30.519 1.00 18.69 381 GLY A N 1
ATOM 2725 C CA . GLY A 1 383 ? 69.974 -38.677 31.064 1.00 20.73 381 GLY A CA 1
ATOM 2726 C C . GLY A 1 383 ? 70.651 -39.813 30.318 1.00 20.59 381 GLY A C 1
ATOM 2727 O O . GLY A 1 383 ? 70.723 -39.788 29.046 1.00 21.43 381 GLY A O 1
ATOM 2728 N N . GLY A 1 384 ? 71.042 -40.838 31.051 1.00 19.88 382 GLY A N 1
ATOM 2729 C CA . GLY A 1 384 ? 71.777 -41.969 30.491 1.00 20.66 382 GLY A CA 1
ATOM 2730 C C . GLY A 1 384 ? 73.276 -41.746 30.637 1.00 20.37 382 GLY A C 1
ATOM 2731 O O . GLY A 1 384 ? 74.070 -42.585 30.262 1.00 22.12 382 GLY A O 1
ATOM 2732 N N . GLY A 1 385 ? 73.671 -40.602 31.189 1.00 20.76 383 GLY A N 1
ATOM 2733 C CA . GLY A 1 385 ? 75.065 -40.359 31.511 1.00 21.84 383 GLY A CA 1
ATOM 2734 C C . GLY A 1 385 ? 75.857 -39.666 30.407 1.00 20.82 383 GLY A C 1
ATOM 2735 O O . GLY A 1 385 ? 76.936 -40.181 29.986 1.00 20.88 383 GLY A O 1
ATOM 2736 N N . GLN A 1 386 ? 75.323 -38.557 29.909 1.00 19.74 384 GLN A N 1
ATOM 2737 C CA . GLN A 1 386 ? 76.040 -37.728 28.884 1.00 21.06 384 GLN A CA 1
ATOM 2738 C C . GLN A 1 386 ? 75.952 -36.271 29.159 1.00 20.39 384 GLN A C 1
ATOM 2739 O O . GLN A 1 386 ? 75.327 -35.854 30.138 1.00 20.93 384 GLN A O 1
ATOM 2745 N N . GLY A 1 387 ? 76.724 -35.485 28.398 1.00 21.25 385 GLY A N 1
ATOM 2746 C CA . GLY A 1 387 ? 76.682 -34.082 28.450 1.00 20.14 385 GLY A CA 1
ATOM 2747 C C . GLY A 1 387 ? 76.975 -33.590 27.038 1.00 21.10 385 GLY A C 1
ATOM 2748 O O . GLY A 1 387 ? 77.580 -34.313 26.217 1.00 21.01 385 GLY A O 1
ATOM 2749 N N . ILE A 1 388 ? 76.617 -32.351 26.785 1.00 19.37 386 ILE A N 1
ATOM 2750 C CA . ILE A 1 388 ? 76.953 -31.705 25.529 1.00 18.79 386 ILE A CA 1
ATOM 2751 C C . ILE A 1 388 ? 77.288 -30.266 25.801 1.00 18.18 386 ILE A C 1
ATOM 2752 O O . ILE A 1 388 ? 76.740 -29.644 26.730 1.00 19.28 386 ILE A O 1
ATOM 2757 N N . ALA A 1 389 ? 78.203 -29.705 24.995 1.00 19.93 387 ALA A N 1
ATOM 2758 C CA . ALA A 1 389 ? 78.610 -28.348 25.184 1.00 20.53 387 ALA A CA 1
ATOM 2759 C C . ALA A 1 389 ? 78.899 -27.712 23.842 1.00 21.07 387 ALA A C 1
ATOM 2760 O O . ALA A 1 389 ? 79.337 -28.388 22.891 1.00 23.05 387 ALA A O 1
ATOM 2762 N N . MET A 1 390 ? 78.703 -26.419 23.779 1.00 20.67 388 MET A N 1
ATOM 2763 C CA . MET A 1 390 ? 79.001 -25.658 22.573 1.00 20.44 388 MET A CA 1
ATOM 2764 C C . MET A 1 390 ? 79.584 -24.313 22.981 1.00 21.01 388 MET A C 1
ATOM 2765 O O . MET A 1 390 ? 79.110 -23.681 23.906 1.00 21.48 388 MET A O 1
ATOM 2770 N N . VAL A 1 391 ? 80.566 -23.846 22.225 1.00 20.53 389 VAL A N 1
ATOM 2771 C CA . VAL A 1 391 ? 81.158 -22.531 22.409 1.00 20.45 389 VAL A CA 1
ATOM 2772 C C . VAL A 1 391 ? 80.888 -21.663 21.186 1.00 21.16 389 VAL A C 1
ATOM 2773 O O . VAL A 1 391 ? 81.046 -22.152 20.040 1.00 20.96 389 VAL A O 1
ATOM 2777 N N . ILE A 1 392 ? 80.437 -20.429 21.419 1.00 20.47 390 ILE A N 1
ATOM 2778 C CA . ILE A 1 392 ? 80.110 -19.526 20.368 1.00 22.32 390 ILE A CA 1
ATOM 2779 C C . ILE A 1 392 ? 80.875 -18.216 20.593 1.00 24.32 390 ILE A C 1
ATOM 2780 O O . ILE A 1 392 ? 81.167 -17.806 21.729 1.00 24.97 390 ILE A O 1
ATOM 2785 N N . GLU A 1 393 ? 81.086 -17.525 19.516 1.00 25.78 391 GLU A N 1
ATOM 2786 C CA . GLU A 1 393 ? 81.841 -16.271 19.522 1.00 29.82 391 GLU A CA 1
ATOM 2787 C C . GLU A 1 393 ? 81.062 -15.208 18.800 1.00 31.42 391 GLU A C 1
ATOM 2788 O O . GLU A 1 393 ? 80.735 -15.343 17.602 1.00 26.64 391 GLU A O 1
ATOM 2794 N N . ARG A 1 394 ? 80.739 -14.143 19.508 1.00 34.83 392 ARG A N 1
ATOM 2795 C CA A ARG A 1 394 ? 79.946 -13.064 18.923 0.50 40.49 392 ARG A CA 1
ATOM 2796 C CA B ARG A 1 394 ? 79.953 -13.065 18.924 0.50 37.68 392 ARG A CA 1
ATOM 2797 C C . ARG A 1 394 ? 80.661 -12.276 17.863 1.00 42.02 392 ARG A C 1
ATOM 2798 O O . ARG A 1 394 ? 81.899 -12.009 17.969 1.00 41.09 392 ARG A O 1
ATOM 2813 N N . LEU A 1 395 ? 79.836 -11.915 16.856 1.00 47.73 393 LEU A N 1
ATOM 2814 C CA . LEU A 1 395 ? 80.239 -11.125 15.724 1.00 49.15 393 LEU A CA 1
ATOM 2815 C C . LEU A 1 395 ? 79.395 -9.828 15.703 1.00 48.19 393 LEU A C 1
ATOM 2820 N N . ALA B 1 1 ? 91.511 -26.031 8.520 1.00 52.66 -1 ALA B N 1
ATOM 2821 C CA . ALA B 1 1 ? 91.604 -27.503 8.719 1.00 52.01 -1 ALA B CA 1
ATOM 2822 C C . ALA B 1 1 ? 91.156 -28.187 7.424 1.00 54.89 -1 ALA B C 1
ATOM 2823 O O . ALA B 1 1 ? 90.298 -27.686 6.710 1.00 55.44 -1 ALA B O 1
ATOM 2825 N N . SER B 1 2 ? 91.731 -29.333 7.123 1.00 52.76 0 SER B N 1
ATOM 2826 C CA . SER B 1 2 ? 91.400 -30.068 5.925 1.00 52.85 0 SER B CA 1
ATOM 2827 C C . SER B 1 2 ? 90.403 -31.235 6.235 1.00 48.38 0 SER B C 1
ATOM 2828 O O . SER B 1 2 ? 90.456 -31.816 7.283 1.00 46.81 0 SER B O 1
ATOM 2831 N N . MET B 1 3 ? 89.487 -31.553 5.319 1.00 48.17 1 MET B N 1
ATOM 2832 C CA . MET B 1 3 ? 88.562 -32.694 5.455 1.00 44.43 1 MET B CA 1
ATOM 2833 C C . MET B 1 3 ? 89.318 -34.013 5.380 1.00 42.32 1 MET B C 1
ATOM 2834 O O . MET B 1 3 ? 90.275 -34.138 4.614 1.00 42.52 1 MET B O 1
ATOM 2839 N N . LYS B 1 4 ? 88.828 -35.014 6.078 1.00 36.56 2 LYS B N 1
ATOM 2840 C CA . LYS B 1 4 ? 89.469 -36.304 6.130 1.00 37.24 2 LYS B CA 1
ATOM 2841 C C . LYS B 1 4 ? 88.640 -37.327 5.346 1.00 36.49 2 LYS B C 1
ATOM 2842 O O . LYS B 1 4 ? 87.451 -37.112 5.067 1.00 35.62 2 LYS B O 1
ATOM 2845 N N . ASN B 1 5 ? 89.260 -38.441 4.998 1.00 34.38 3 ASN B N 1
ATOM 2846 C CA . ASN B 1 5 ? 88.566 -39.561 4.399 1.00 34.35 3 ASN B CA 1
ATOM 2847 C C . ASN B 1 5 ? 88.052 -40.485 5.446 1.00 31.27 3 ASN B C 1
ATOM 2848 O O . ASN B 1 5 ? 88.725 -40.740 6.458 1.00 32.18 3 ASN B O 1
ATOM 2853 N N . CYS B 1 6 ? 86.907 -41.093 5.137 1.00 28.81 4 CYS B N 1
ATOM 2854 C CA . CYS B 1 6 ? 86.238 -42.055 6.058 1.00 28.42 4 CYS B CA 1
ATOM 2855 C C . CYS B 1 6 ? 86.204 -43.436 5.407 1.00 27.31 4 CYS B C 1
ATOM 2856 O O . CYS B 1 6 ? 85.839 -43.542 4.205 1.00 29.72 4 CYS B O 1
ATOM 2859 N N . VAL B 1 7 ? 86.521 -44.497 6.134 1.00 27.04 5 VAL B N 1
ATOM 2860 C CA . VAL B 1 7 ? 86.437 -45.869 5.593 1.00 25.88 5 VAL B CA 1
ATOM 2861 C C . VAL B 1 7 ? 85.600 -46.762 6.494 1.00 25.58 5 VAL B C 1
ATOM 2862 O O . VAL B 1 7 ? 85.497 -46.550 7.694 1.00 27.33 5 VAL B O 1
ATOM 2866 N N . ILE B 1 8 ? 84.957 -47.734 5.879 1.00 25.18 6 ILE B N 1
ATOM 2867 C CA . ILE B 1 8 ? 84.304 -48.844 6.584 1.00 24.39 6 ILE B CA 1
ATOM 2868 C C . ILE B 1 8 ? 85.319 -49.917 6.884 1.00 26.89 6 ILE B C 1
ATOM 2869 O O . ILE B 1 8 ? 86.055 -50.337 6.004 1.00 24.76 6 ILE B O 1
ATOM 2874 N N . VAL B 1 9 ? 85.346 -50.346 8.143 1.00 25.79 7 VAL B N 1
ATOM 2875 C CA . VAL B 1 9 ? 86.268 -51.334 8.602 1.00 28.33 7 VAL B CA 1
ATOM 2876 C C . VAL B 1 9 ? 85.601 -52.644 8.949 1.00 27.35 7 VAL B C 1
ATOM 2877 O O . VAL B 1 9 ? 86.269 -53.703 8.970 1.00 27.91 7 VAL B O 1
ATOM 2881 N N . SER B 1 10 ? 84.310 -52.615 9.200 1.00 24.29 8 SER B N 1
ATOM 2882 C CA . SER B 1 10 ? 83.519 -53.827 9.373 1.00 24.86 8 SER B CA 1
ATOM 2883 C C . SER B 1 10 ? 82.063 -53.529 9.102 1.00 23.65 8 SER B C 1
ATOM 2884 O O . SER B 1 10 ? 81.624 -52.350 9.136 1.00 22.95 8 SER B O 1
ATOM 2887 N N . ALA B 1 11 ? 81.313 -54.575 8.808 1.00 23.38 9 ALA B N 1
ATOM 2888 C CA . ALA B 1 11 ? 79.900 -54.459 8.496 1.00 23.75 9 ALA B CA 1
ATOM 2889 C C . ALA B 1 11 ? 79.188 -55.747 8.825 1.00 24.44 9 ALA B C 1
ATOM 2890 O O . ALA B 1 11 ? 79.549 -56.833 8.360 1.00 25.89 9 ALA B O 1
ATOM 2892 N N . VAL B 1 12 ? 78.165 -55.638 9.631 1.00 23.53 10 VAL B N 1
ATOM 2893 C CA . VAL B 1 12 ? 77.475 -56.810 10.086 1.00 23.44 10 VAL B CA 1
ATOM 2894 C C . VAL B 1 12 ? 75.988 -56.559 10.301 1.00 22.05 10 VAL B C 1
ATOM 2895 O O . VAL B 1 12 ? 75.583 -55.438 10.581 1.00 21.76 10 VAL B O 1
ATOM 2899 N N . ARG B 1 13 ? 75.182 -57.623 10.249 1.00 22.39 11 ARG B N 1
ATOM 2900 C CA . ARG B 1 13 ? 73.724 -57.512 10.533 1.00 20.69 11 ARG B CA 1
ATOM 2901 C C . ARG B 1 13 ? 73.193 -58.796 11.156 1.00 22.82 11 ARG B C 1
ATOM 2902 O O . ARG B 1 13 ? 73.845 -59.850 11.089 1.00 22.88 11 ARG B O 1
ATOM 2910 N N . THR B 1 14 ? 72.052 -58.693 11.840 1.00 21.74 12 THR B N 1
ATOM 2911 C CA . THR B 1 14 ? 71.387 -59.914 12.228 1.00 23.12 12 THR B CA 1
ATOM 2912 C C . THR B 1 14 ? 70.706 -60.469 11.017 1.00 23.95 12 THR B C 1
ATOM 2913 O O . THR B 1 14 ? 70.405 -59.726 10.061 1.00 25.00 12 THR B O 1
ATOM 2917 N N . ALA B 1 15 ? 70.335 -61.735 11.090 1.00 24.67 13 ALA B N 1
ATOM 2918 C CA . ALA B 1 15 ? 69.254 -62.198 10.263 1.00 24.74 13 ALA B CA 1
ATOM 2919 C C . ALA B 1 15 ? 68.013 -61.408 10.590 1.00 22.55 13 ALA B C 1
ATOM 2920 O O . ALA B 1 15 ? 67.909 -60.846 11.636 1.00 22.03 13 ALA B O 1
ATOM 2922 N N . ILE B 1 16 ? 67.089 -61.325 9.625 1.00 23.74 14 ILE B N 1
ATOM 2923 C CA . ILE B 1 16 ? 65.877 -60.517 9.765 1.00 22.90 14 ILE B CA 1
ATOM 2924 C C . ILE B 1 16 ? 64.715 -61.405 10.125 1.00 24.30 14 ILE B C 1
ATOM 2925 O O . ILE B 1 16 ? 64.450 -62.401 9.486 1.00 23.95 14 ILE B O 1
ATOM 2930 N N . GLY B 1 17 ? 64.087 -61.077 11.247 1.00 23.48 15 GLY B N 1
ATOM 2931 C CA . GLY B 1 17 ? 63.006 -61.879 11.765 1.00 24.38 15 GLY B CA 1
ATOM 2932 C C . GLY B 1 17 ? 61.684 -61.440 11.204 1.00 24.34 15 GLY B C 1
ATOM 2933 O O . GLY B 1 17 ? 61.501 -60.270 10.862 1.00 23.86 15 GLY B O 1
ATOM 2934 N N . SER B 1 18 ? 60.742 -62.396 11.129 1.00 24.93 16 SER B N 1
ATOM 2935 C CA . SER B 1 18 ? 59.366 -62.102 10.799 1.00 24.07 16 SER B CA 1
ATOM 2936 C C . SER B 1 18 ? 58.623 -61.490 12.003 1.00 24.22 16 SER B C 1
ATOM 2937 O O . SER B 1 18 ? 59.022 -61.669 13.144 1.00 24.04 16 SER B O 1
ATOM 2940 N N . PHE B 1 19 ? 57.483 -60.882 11.705 1.00 23.19 17 PHE B N 1
ATOM 2941 C CA . PHE B 1 19 ? 56.610 -60.356 12.721 1.00 23.43 17 PHE B CA 1
ATOM 2942 C C . PHE B 1 19 ? 56.171 -61.523 13.619 1.00 24.37 17 PHE B C 1
ATOM 2943 O O . PHE B 1 19 ? 55.679 -62.543 13.106 1.00 23.52 17 PHE B O 1
ATOM 2951 N N . ASN B 1 20 ? 56.384 -61.378 14.928 1.00 23.59 18 ASN B N 1
ATOM 2952 C CA . ASN B 1 20 ? 56.120 -62.422 15.874 1.00 25.60 18 ASN B CA 1
ATOM 2953 C C . ASN B 1 20 ? 56.972 -63.687 15.655 1.00 26.69 18 ASN B C 1
ATOM 2954 O O . ASN B 1 20 ? 56.633 -64.764 16.158 1.00 28.00 18 ASN B O 1
ATOM 2959 N N . GLY B 1 21 ? 58.088 -63.538 14.966 1.00 25.08 19 GLY B N 1
ATOM 2960 C CA . GLY B 1 21 ? 58.969 -64.630 14.666 1.00 26.27 19 GLY B CA 1
ATOM 2961 C C . GLY B 1 21 ? 60.184 -64.726 15.621 1.00 27.10 19 GLY B C 1
ATOM 2962 O O . GLY B 1 21 ? 60.082 -64.499 16.850 1.00 26.73 19 GLY B O 1
ATOM 2963 N N . SER B 1 22 ? 61.297 -65.163 15.072 1.00 27.10 20 SER B N 1
ATOM 2964 C CA . SER B 1 22 ? 62.441 -65.620 15.874 1.00 29.09 20 SER B CA 1
ATOM 2965 C C . SER B 1 22 ? 63.075 -64.552 16.795 1.00 27.80 20 SER B C 1
ATOM 2966 O O . SER B 1 22 ? 63.628 -64.896 17.816 1.00 28.40 20 SER B O 1
ATOM 2969 N N . LEU B 1 23 ? 63.015 -63.280 16.383 1.00 26.51 21 LEU B N 1
ATOM 2970 C CA . LEU B 1 23 ? 63.555 -62.180 17.140 1.00 24.84 21 LEU B CA 1
ATOM 2971 C C . LEU B 1 23 ? 62.489 -61.426 17.907 1.00 24.66 21 LEU B C 1
ATOM 2972 O O . LEU B 1 23 ? 62.782 -60.424 18.569 1.00 25.69 21 LEU B O 1
ATOM 2977 N N . ALA B 1 24 ? 61.252 -61.911 17.892 1.00 24.21 22 ALA B N 1
ATOM 2978 C CA . ALA B 1 24 ? 60.163 -61.174 18.562 1.00 24.06 22 ALA B CA 1
ATOM 2979 C C . ALA B 1 24 ? 60.256 -61.048 20.098 1.00 25.96 22 ALA B C 1
ATOM 2980 O O . ALA B 1 24 ? 59.468 -60.319 20.686 1.00 25.88 22 ALA B O 1
ATOM 2982 N N . SER B 1 25 ? 61.166 -61.777 20.748 1.00 26.61 23 SER B N 1
ATOM 2983 C CA . SER B 1 25 ? 61.370 -61.586 22.175 1.00 26.98 23 SER B CA 1
ATOM 2984 C C . SER B 1 25 ? 62.706 -60.930 22.464 1.00 27.78 23 SER B C 1
ATOM 2985 O O . SER B 1 25 ? 63.069 -60.820 23.650 1.00 26.20 23 SER B O 1
ATOM 2988 N N . THR B 1 26 ? 63.436 -60.496 21.425 1.00 26.07 24 THR B N 1
ATOM 2989 C CA . THR B 1 26 ? 64.743 -59.836 21.592 1.00 27.15 24 THR B CA 1
ATOM 2990 C C . THR B 1 26 ? 64.651 -58.307 21.299 1.00 25.24 24 THR B C 1
ATOM 2991 O O . THR B 1 26 ? 64.398 -57.903 20.165 1.00 25.87 24 THR B O 1
ATOM 2995 N N . SER B 1 27 ? 64.779 -57.500 22.342 1.00 24.23 25 SER B N 1
ATOM 2996 C CA . SER B 1 27 ? 64.512 -56.070 22.236 1.00 25.28 25 SER B CA 1
ATOM 2997 C C . SER B 1 27 ? 65.394 -55.420 21.149 1.00 24.12 25 SER B C 1
ATOM 2998 O O . SER B 1 27 ? 66.489 -55.913 20.860 1.00 24.80 25 SER B O 1
ATOM 3001 N N . ALA B 1 28 ? 64.923 -54.360 20.567 1.00 22.81 26 ALA B N 1
ATOM 3002 C CA . ALA B 1 28 ? 65.673 -53.649 19.574 1.00 21.82 26 ALA B CA 1
ATOM 3003 C C . ALA B 1 28 ? 67.039 -53.282 20.098 1.00 22.00 26 ALA B C 1
ATOM 3004 O O . ALA B 1 28 ? 68.041 -53.363 19.394 1.00 20.60 26 ALA B O 1
ATOM 3006 N N . ILE B 1 29 ? 67.082 -52.817 21.358 1.00 22.59 27 ILE B N 1
ATOM 3007 C CA . ILE B 1 29 ? 68.284 -52.415 21.957 1.00 22.95 27 ILE B CA 1
ATOM 3008 C C . ILE B 1 29 ? 69.241 -53.573 22.119 1.00 22.74 27 ILE B C 1
ATOM 3009 O O . ILE B 1 29 ? 70.449 -53.411 21.940 1.00 22.25 27 ILE B O 1
ATOM 3014 N N . ASP B 1 30 ? 68.735 -54.746 22.476 1.00 23.21 28 ASP B N 1
ATOM 3015 C CA . ASP B 1 30 ? 69.576 -55.947 22.527 1.00 24.48 28 ASP B CA 1
ATOM 3016 C C . ASP B 1 30 ? 70.061 -56.346 21.173 1.00 21.60 28 ASP B C 1
ATOM 3017 O O . ASP B 1 30 ? 71.214 -56.785 21.001 1.00 23.75 28 ASP B O 1
ATOM 3022 N N . LEU B 1 31 ? 69.248 -56.212 20.168 1.00 22.16 29 LEU B N 1
ATOM 3023 C CA . LEU B 1 31 ? 69.731 -56.477 18.757 1.00 21.63 29 LEU B CA 1
ATOM 3024 C C . LEU B 1 31 ? 70.798 -55.483 18.360 1.00 22.00 29 LEU B C 1
ATOM 3025 O O . LEU B 1 31 ? 71.803 -55.834 17.772 1.00 21.23 29 LEU B O 1
ATOM 3030 N N . GLY B 1 32 ? 70.576 -54.223 18.723 1.00 19.59 30 GLY B N 1
ATOM 3031 C CA . GLY B 1 32 ? 71.600 -53.197 18.522 1.00 19.63 30 GLY B CA 1
ATOM 3032 C C . GLY B 1 32 ? 72.895 -53.495 19.221 1.00 20.80 30 GLY B C 1
ATOM 3033 O O . GLY B 1 32 ? 73.983 -53.379 18.621 1.00 22.37 30 GLY B O 1
ATOM 3034 N N . ALA B 1 33 ? 72.824 -53.887 20.495 1.00 23.07 31 ALA B N 1
ATOM 3035 C CA . ALA B 1 33 ? 74.029 -54.238 21.268 1.00 23.19 31 ALA B CA 1
ATOM 3036 C C . ALA B 1 33 ? 74.793 -55.399 20.607 1.00 23.15 31 ALA B C 1
ATOM 3037 O O . ALA B 1 33 ? 76.034 -55.414 20.495 1.00 23.87 31 ALA B O 1
ATOM 3039 N N . THR B 1 34 ? 74.058 -56.334 20.104 1.00 22.67 32 THR B N 1
ATOM 3040 C CA . THR B 1 34 ? 74.677 -57.490 19.381 1.00 24.36 32 THR B CA 1
ATOM 3041 C C . THR B 1 34 ? 75.498 -57.067 18.177 1.00 23.62 32 THR B C 1
ATOM 3042 O O . THR B 1 34 ? 76.604 -57.504 18.031 1.00 24.96 32 THR B O 1
ATOM 3046 N N . VAL B 1 35 ? 74.924 -56.219 17.325 1.00 22.64 33 VAL B N 1
ATOM 3047 C CA . VAL B 1 35 ? 75.600 -55.833 16.111 1.00 22.08 33 VAL B CA 1
ATOM 3048 C C . VAL B 1 35 ? 76.720 -54.869 16.412 1.00 23.09 33 VAL B C 1
ATOM 3049 O O . VAL B 1 35 ? 77.716 -54.826 15.677 1.00 24.17 33 VAL B O 1
ATOM 3053 N N . ILE B 1 36 ? 76.568 -54.044 17.441 1.00 22.57 34 ILE B N 1
ATOM 3054 C CA . ILE B 1 36 ? 77.660 -53.141 17.829 1.00 22.74 34 ILE B CA 1
ATOM 3055 C C . ILE B 1 36 ? 78.883 -53.938 18.239 1.00 24.76 34 ILE B C 1
ATOM 3056 O O . ILE B 1 36 ? 80.002 -53.670 17.788 1.00 23.56 34 ILE B O 1
ATOM 3061 N N . LYS B 1 37 ? 78.675 -54.903 19.122 1.00 25.65 35 LYS B N 1
ATOM 3062 C CA . LYS B 1 37 ? 79.732 -55.710 19.603 1.00 27.83 35 LYS B CA 1
ATOM 3063 C C . LYS B 1 37 ? 80.360 -56.506 18.468 1.00 26.91 35 LYS B C 1
ATOM 3064 O O . LYS B 1 37 ? 81.580 -56.571 18.376 1.00 28.68 35 LYS B O 1
ATOM 3069 N N . ALA B 1 38 ? 79.553 -57.085 17.633 1.00 26.63 36 ALA B N 1
ATOM 3070 C CA . ALA B 1 38 ? 80.091 -57.873 16.507 1.00 27.38 36 ALA B CA 1
ATOM 3071 C C . ALA B 1 38 ? 80.872 -56.985 15.522 1.00 27.26 36 ALA B C 1
ATOM 3072 O O . ALA B 1 38 ? 81.926 -57.385 15.017 1.00 25.70 36 ALA B O 1
ATOM 3074 N N . ALA B 1 39 ? 80.385 -55.778 15.279 1.00 25.49 37 ALA B N 1
ATOM 3075 C CA . ALA B 1 39 ? 81.047 -54.918 14.329 1.00 26.72 37 ALA B CA 1
ATOM 3076 C C . ALA B 1 39 ? 82.442 -54.558 14.910 1.00 26.84 37 ALA B C 1
ATOM 3077 O O . ALA B 1 39 ? 83.422 -54.469 14.167 1.00 27.50 37 ALA B O 1
ATOM 3079 N N . ILE B 1 40 ? 82.481 -54.294 16.211 1.00 27.19 38 ILE B N 1
ATOM 3080 C CA . ILE B 1 40 ? 83.727 -53.981 16.869 1.00 27.29 38 ILE B CA 1
ATOM 3081 C C . ILE B 1 40 ? 84.733 -55.147 16.790 1.00 28.96 38 ILE B C 1
ATOM 3082 O O . ILE B 1 40 ? 85.890 -54.957 16.386 1.00 28.39 38 ILE B O 1
ATOM 3087 N N . GLU B 1 41 ? 84.244 -56.330 17.085 1.00 27.62 39 GLU B N 1
ATOM 3088 C CA . GLU B 1 41 ? 85.046 -57.523 16.995 1.00 30.40 39 GLU B CA 1
ATOM 3089 C C . GLU B 1 41 ? 85.588 -57.699 15.590 1.00 30.46 39 GLU B C 1
ATOM 3090 O O . GLU B 1 41 ? 86.776 -57.947 15.404 1.00 29.18 39 GLU B O 1
ATOM 3096 N N . ARG B 1 42 ? 84.720 -57.600 14.605 1.00 29.97 40 ARG B N 1
ATOM 3097 C CA . ARG B 1 42 ? 85.117 -57.897 13.237 1.00 31.09 40 ARG B CA 1
ATOM 3098 C C . ARG B 1 42 ? 86.050 -56.885 12.680 1.00 31.41 40 ARG B C 1
ATOM 3099 O O . ARG B 1 42 ? 86.871 -57.219 11.817 1.00 30.68 40 ARG B O 1
ATOM 3107 N N . ALA B 1 43 ? 85.977 -55.657 13.164 1.00 29.38 41 ALA B N 1
ATOM 3108 C CA . ALA B 1 43 ? 86.912 -54.636 12.750 1.00 29.52 41 ALA B CA 1
ATOM 3109 C C . ALA B 1 43 ? 88.306 -54.839 13.324 1.00 31.52 41 ALA B C 1
ATOM 3110 O O . ALA B 1 43 ? 89.249 -54.257 12.788 1.00 34.04 41 ALA B O 1
ATOM 3112 N N . LYS B 1 44 ? 88.410 -55.567 14.442 1.00 34.15 42 LYS B N 1
ATOM 3113 C CA . LYS B 1 44 ? 89.664 -55.745 15.200 1.00 38.10 42 LYS B CA 1
ATOM 3114 C C . LYS B 1 44 ? 90.214 -54.438 15.743 1.00 38.54 42 LYS B C 1
ATOM 3115 O O . LYS B 1 44 ? 91.398 -54.338 16.045 1.00 38.77 42 LYS B O 1
ATOM 3119 N N . ILE B 1 45 ? 89.330 -53.469 15.923 1.00 36.07 43 ILE B N 1
ATOM 3120 C CA . ILE B 1 45 ? 89.657 -52.239 16.598 1.00 39.63 43 ILE B CA 1
ATOM 3121 C C . ILE B 1 45 ? 89.771 -52.497 18.132 1.00 40.40 43 ILE B C 1
ATOM 3122 O O . ILE B 1 45 ? 89.138 -53.385 18.688 1.00 41.58 43 ILE B O 1
ATOM 3127 N N . ASP B 1 46 ? 90.575 -51.690 18.798 1.00 40.69 44 ASP B N 1
ATOM 3128 C CA . ASP B 1 46 ? 90.550 -51.589 20.245 1.00 42.72 44 ASP B CA 1
ATOM 3129 C C . ASP B 1 46 ? 89.203 -50.961 20.626 1.00 38.46 44 ASP B C 1
ATOM 3130 O O . ASP B 1 46 ? 88.923 -49.837 20.241 1.00 38.05 44 ASP B O 1
ATOM 3135 N N . SER B 1 47 ? 88.372 -51.658 21.381 1.00 37.39 45 SER B N 1
ATOM 3136 C CA . SER B 1 47 ? 87.052 -51.099 21.737 1.00 36.47 45 SER B CA 1
ATOM 3137 C C . SER B 1 47 ? 87.096 -49.851 22.638 1.00 37.90 45 SER B C 1
ATOM 3138 O O . SER B 1 47 ? 86.115 -49.157 22.783 1.00 35.94 45 SER B O 1
ATOM 3141 N N . GLN B 1 48 ? 88.229 -49.567 23.239 1.00 37.81 46 GLN B N 1
ATOM 3142 C CA . GLN B 1 48 ? 88.373 -48.320 23.976 1.00 39.22 46 GLN B CA 1
ATOM 3143 C C . GLN B 1 48 ? 88.630 -47.148 23.016 1.00 39.97 46 GLN B C 1
ATOM 3144 O O . GLN B 1 48 ? 88.721 -46.004 23.478 1.00 41.45 46 GLN B O 1
ATOM 3146 N N . HIS B 1 49 ? 88.774 -47.397 21.715 1.00 36.09 47 HIS B N 1
ATOM 3147 C CA . HIS B 1 49 ? 89.076 -46.323 20.798 1.00 36.18 47 HIS B CA 1
ATOM 3148 C C . HIS B 1 49 ? 87.793 -45.852 20.031 1.00 36.71 47 HIS B C 1
ATOM 3149 O O . HIS B 1 49 ? 87.882 -44.953 19.195 1.00 41.63 47 HIS B O 1
ATOM 3156 N N . VAL B 1 50 ? 86.606 -46.350 20.394 1.00 31.31 48 VAL B N 1
ATOM 3157 C CA . VAL B 1 50 ? 85.335 -45.901 19.810 1.00 28.73 48 VAL B CA 1
ATOM 3158 C C . VAL B 1 50 ? 84.893 -44.526 20.391 1.00 26.43 48 VAL B C 1
ATOM 3159 O O . VAL B 1 50 ? 84.812 -44.378 21.628 1.00 26.32 48 VAL B O 1
ATOM 3163 N N . ASP B 1 51 ? 84.705 -43.555 19.510 1.00 24.26 49 ASP B N 1
ATOM 3164 C CA . ASP B 1 51 ? 84.408 -42.200 19.906 1.00 24.50 49 ASP B CA 1
ATOM 3165 C C . ASP B 1 51 ? 82.896 -41.959 20.065 1.00 23.43 49 ASP B C 1
ATOM 3166 O O . ASP B 1 51 ? 82.482 -41.030 20.798 1.00 25.13 49 ASP B O 1
ATOM 3171 N N . GLU B 1 52 ? 82.060 -42.749 19.383 1.00 22.38 50 GLU B N 1
ATOM 3172 C CA . GLU B 1 52 ? 80.610 -42.522 19.434 1.00 20.95 50 GLU B CA 1
ATOM 3173 C C . GLU B 1 52 ? 79.899 -43.685 18.787 1.00 20.84 50 GLU B C 1
ATOM 3174 O O . GLU B 1 52 ? 80.473 -44.412 17.928 1.00 20.64 50 GLU B O 1
ATOM 3180 N N . VAL B 1 53 ? 78.633 -43.845 19.168 1.00 19.75 51 VAL B N 1
ATOM 3181 C CA . VAL B 1 53 ? 77.746 -44.801 18.593 1.00 20.38 51 VAL B CA 1
ATOM 3182 C C . VAL B 1 53 ? 76.475 -44.046 18.139 1.00 19.21 51 VAL B C 1
ATOM 3183 O O . VAL B 1 53 ? 75.878 -43.267 18.890 1.00 18.73 51 VAL B O 1
ATOM 3187 N N . ILE B 1 54 ? 76.108 -44.228 16.872 1.00 18.49 52 ILE B N 1
ATOM 3188 C CA . ILE B 1 54 ? 74.962 -43.547 16.287 1.00 18.64 52 ILE B CA 1
ATOM 3189 C C . ILE B 1 54 ? 74.010 -44.632 15.728 1.00 18.28 52 ILE B C 1
ATOM 3190 O O . ILE B 1 54 ? 74.388 -45.409 14.789 1.00 18.02 52 ILE B O 1
ATOM 3195 N N . MET B 1 55 ? 72.813 -44.741 16.273 1.00 17.71 53 MET B N 1
ATOM 3196 C CA . MET B 1 55 ? 71.904 -45.812 15.811 1.00 16.81 53 MET B CA 1
ATOM 3197 C C . MET B 1 55 ? 70.520 -45.249 15.434 1.00 15.77 53 MET B C 1
ATOM 3198 O O . MET B 1 55 ? 69.954 -44.416 16.151 1.00 16.22 53 MET B O 1
ATOM 3203 N N . GLY B 1 56 ? 70.008 -45.700 14.323 1.00 15.72 54 GLY B N 1
ATOM 3204 C CA . GLY B 1 56 ? 68.659 -45.466 13.866 1.00 15.88 54 GLY B CA 1
ATOM 3205 C C . GLY B 1 56 ? 67.676 -46.322 14.646 1.00 16.51 54 GLY B C 1
ATOM 3206 O O . GLY B 1 56 ? 67.941 -47.485 14.867 1.00 18.04 54 GLY B O 1
ATOM 3207 N N . ASN B 1 57 ? 66.501 -45.760 14.928 1.00 16.42 55 ASN B N 1
ATOM 3208 C CA . ASN B 1 57 ? 65.457 -46.495 15.598 1.00 17.12 55 ASN B CA 1
ATOM 3209 C C . ASN B 1 57 ? 64.182 -45.638 15.451 1.00 17.72 55 ASN B C 1
ATOM 3210 O O . ASN B 1 57 ? 64.188 -44.446 15.838 1.00 18.02 55 ASN B O 1
ATOM 3215 N N . VAL B 1 58 ? 63.134 -46.223 14.907 1.00 16.20 56 VAL B N 1
ATOM 3216 C CA . VAL B 1 58 ? 61.943 -45.460 14.550 1.00 16.61 56 VAL B CA 1
ATOM 3217 C C . VAL B 1 58 ? 60.865 -45.579 15.585 1.00 17.65 56 VAL B C 1
ATOM 3218 O O . VAL B 1 58 ? 60.253 -44.548 15.966 1.00 18.56 56 VAL B O 1
ATOM 3222 N N . LEU B 1 59 ? 60.666 -46.814 16.035 1.00 18.52 57 LEU B N 1
ATOM 3223 C CA . LEU B 1 59 ? 59.622 -47.044 17.014 1.00 20.97 57 LEU B CA 1
ATOM 3224 C C . LEU B 1 59 ? 60.249 -46.958 18.419 1.00 19.05 57 LEU B C 1
ATOM 3225 O O . LEU B 1 59 ? 60.422 -48.002 19.111 1.00 18.40 57 LEU B O 1
ATOM 3230 N N . GLN B 1 60 ? 60.484 -45.721 18.854 1.00 16.72 58 GLN B N 1
ATOM 3231 C CA . GLN B 1 60 ? 61.204 -45.511 20.102 1.00 17.43 58 GLN B CA 1
ATOM 3232 C C . GLN B 1 60 ? 60.276 -45.681 21.315 1.00 18.18 58 GLN B C 1
ATOM 3233 O O . GLN B 1 60 ? 60.726 -45.663 22.452 1.00 18.63 58 GLN B O 1
ATOM 3239 N N . ALA B 1 61 ? 58.949 -45.623 21.068 1.00 19.02 59 ALA B N 1
ATOM 3240 C CA . ALA B 1 61 ? 57.988 -45.541 22.156 1.00 18.84 59 ALA B CA 1
ATOM 3241 C C . ALA B 1 61 ? 58.196 -46.674 23.210 1.00 18.14 59 ALA B C 1
ATOM 3242 O O . ALA B 1 61 ? 58.192 -47.867 22.882 1.00 18.55 59 ALA B O 1
ATOM 3244 N N . GLY B 1 62 ? 58.345 -46.261 24.475 1.00 19.50 60 GLY B N 1
ATOM 3245 C CA . GLY B 1 62 ? 58.468 -47.145 25.592 1.00 20.97 60 GLY B CA 1
ATOM 3246 C C . GLY B 1 62 ? 59.820 -47.798 25.700 1.00 23.17 60 GLY B C 1
ATOM 3247 O O . GLY B 1 62 ? 60.021 -48.580 26.619 1.00 22.09 60 GLY B O 1
ATOM 3248 N N . LEU B 1 63 ? 60.782 -47.474 24.793 1.00 19.71 61 LEU B N 1
ATOM 3249 C CA . LEU B 1 63 ? 62.079 -48.135 24.849 1.00 19.68 61 LEU B CA 1
ATOM 3250 C C . LEU B 1 63 ? 63.015 -47.570 25.896 1.00 20.17 61 LEU B C 1
ATOM 3251 O O . LEU B 1 63 ? 64.121 -48.124 26.153 1.00 21.10 61 LEU B O 1
ATOM 3256 N N . GLY B 1 64 ? 62.663 -46.428 26.440 1.00 20.19 62 GLY B N 1
ATOM 3257 C CA . GLY B 1 64 ? 63.475 -45.815 27.502 1.00 20.72 62 GLY B CA 1
ATOM 3258 C C . GLY B 1 64 ? 64.442 -44.757 26.907 1.00 20.80 62 GLY B C 1
ATOM 3259 O O . GLY B 1 64 ? 64.600 -44.656 25.696 1.00 18.77 62 GLY B O 1
ATOM 3260 N N . GLN B 1 65 ? 64.996 -43.968 27.770 1.00 20.52 63 GLN B N 1
ATOM 3261 C CA . GLN B 1 65 ? 65.944 -42.888 27.336 1.00 20.19 63 GLN B CA 1
ATOM 3262 C C . GLN B 1 65 ? 66.961 -43.345 26.277 1.00 20.37 63 GLN B C 1
ATOM 3263 O O . GLN B 1 65 ? 67.720 -44.280 26.517 1.00 21.90 63 GLN B O 1
ATOM 3269 N N . ASN B 1 66 ? 66.971 -42.637 25.149 1.00 20.73 64 ASN B N 1
ATOM 3270 C CA . ASN B 1 66 ? 68.028 -42.699 24.118 1.00 20.17 64 ASN B CA 1
ATOM 3271 C C . ASN B 1 66 ? 68.440 -44.113 23.825 1.00 18.19 64 ASN B C 1
ATOM 3272 O O . ASN B 1 66 ? 69.522 -44.574 24.258 1.00 19.87 64 ASN B O 1
ATOM 3277 N N . PRO B 1 67 ? 67.626 -44.832 23.062 1.00 18.90 65 PRO B N 1
ATOM 3278 C CA . PRO B 1 67 ? 67.948 -46.238 22.705 1.00 18.19 65 PRO B CA 1
ATOM 3279 C C . PRO B 1 67 ? 69.379 -46.523 22.220 1.00 18.84 65 PRO B C 1
ATOM 3280 O O . PRO B 1 67 ? 69.969 -47.485 22.657 1.00 20.50 65 PRO B O 1
ATOM 3284 N N . ALA B 1 68 ? 69.993 -45.639 21.432 1.00 18.74 66 ALA B N 1
ATOM 3285 C CA . ALA B 1 68 ? 71.361 -45.861 21.001 1.00 19.11 66 ALA B CA 1
ATOM 3286 C C . ALA B 1 68 ? 72.358 -45.978 22.169 1.00 19.01 66 ALA B C 1
ATOM 3287 O O . ALA B 1 68 ? 73.277 -46.774 22.160 1.00 18.17 66 ALA B O 1
ATOM 3289 N N . ARG B 1 69 ? 72.206 -45.135 23.172 1.00 19.34 67 ARG B N 1
ATOM 3290 C CA . ARG B 1 69 ? 73.064 -45.131 24.338 1.00 19.14 67 ARG B CA 1
ATOM 3291 C C . ARG B 1 69 ? 72.872 -46.418 25.157 1.00 19.36 67 ARG B C 1
ATOM 3292 O O . ARG B 1 69 ? 73.814 -47.023 25.639 1.00 20.56 67 ARG B O 1
ATOM 3300 N N . GLN B 1 70 ? 71.635 -46.877 25.296 1.00 18.84 68 GLN B N 1
ATOM 3301 C CA . GLN B 1 70 ? 71.416 -48.145 26.017 1.00 19.96 68 GLN B CA 1
ATOM 3302 C C . GLN B 1 70 ? 72.093 -49.283 25.254 1.00 20.91 68 GLN B C 1
ATOM 3303 O O . GLN B 1 70 ? 72.601 -50.160 25.857 1.00 22.02 68 GLN B O 1
ATOM 3309 N N . ALA B 1 71 ? 72.004 -49.248 23.915 1.00 19.29 69 ALA B N 1
ATOM 3310 C CA . ALA B 1 71 ? 72.575 -50.285 23.120 1.00 19.23 69 ALA B CA 1
ATOM 3311 C C . ALA B 1 71 ? 74.097 -50.289 23.243 1.00 20.39 69 ALA B C 1
ATOM 3312 O O . ALA B 1 71 ? 74.710 -51.337 23.357 1.00 23.04 69 ALA B O 1
ATOM 3314 N N . LEU B 1 72 ? 74.710 -49.112 23.213 1.00 20.56 70 LEU B N 1
ATOM 3315 C CA . LEU B 1 72 ? 76.152 -49.073 23.360 1.00 22.30 70 LEU B CA 1
ATOM 3316 C C . LEU B 1 72 ? 76.633 -49.568 24.711 1.00 23.30 70 LEU B C 1
ATOM 3317 O O . LEU B 1 72 ? 77.585 -50.333 24.820 1.00 25.41 70 LEU B O 1
ATOM 3322 N N . LEU B 1 73 ? 75.922 -49.177 25.764 1.00 23.77 71 LEU B N 1
ATOM 3323 C CA . LEU B 1 73 ? 76.250 -49.700 27.120 1.00 24.72 71 LEU B CA 1
ATOM 3324 C C . LEU B 1 73 ? 76.064 -51.218 27.188 1.00 25.80 71 LEU B C 1
ATOM 3325 O O . LEU B 1 73 ? 76.935 -51.909 27.710 1.00 29.93 71 LEU B O 1
ATOM 3330 N N . LYS B 1 74 ? 74.964 -51.739 26.674 1.00 28.49 72 LYS B N 1
ATOM 3331 C CA . LYS B 1 74 ? 74.733 -53.201 26.668 1.00 30.06 72 LYS B CA 1
ATOM 3332 C C . LYS B 1 74 ? 75.747 -53.962 25.842 1.00 30.27 72 LYS B C 1
ATOM 3333 O O . LYS B 1 74 ? 76.067 -55.105 26.153 1.00 30.58 72 LYS B O 1
ATOM 3338 N N . SER B 1 75 ? 76.291 -53.341 24.803 1.00 28.20 73 SER B N 1
ATOM 3339 C CA . SER B 1 75 ? 77.374 -53.952 24.020 1.00 27.24 73 SER B CA 1
ATOM 3340 C C . SER B 1 75 ? 78.700 -54.095 24.800 1.00 29.26 73 SER B C 1
ATOM 3341 O O . SER B 1 75 ? 79.580 -54.820 24.344 1.00 29.61 73 SER B O 1
ATOM 3344 N N . GLY B 1 76 ? 78.839 -53.394 25.949 1.00 29.06 74 GLY B N 1
ATOM 3345 C CA . GLY B 1 76 ? 80.026 -53.441 26.790 1.00 29.89 74 GLY B CA 1
ATOM 3346 C C . GLY B 1 76 ? 80.981 -52.269 26.633 1.00 29.65 74 GLY B C 1
ATOM 3347 O O . GLY B 1 76 ? 82.059 -52.280 27.182 1.00 29.53 74 GLY B O 1
ATOM 3348 N N . LEU B 1 77 ? 80.617 -51.281 25.823 1.00 27.31 75 LEU B N 1
ATOM 3349 C CA . LEU B 1 77 ? 81.461 -50.122 25.682 1.00 28.61 75 LEU B CA 1
ATOM 3350 C C . LEU B 1 77 ? 81.455 -49.293 26.962 1.00 28.17 75 LEU B C 1
ATOM 3351 O O . LEU B 1 77 ? 80.484 -49.298 27.718 1.00 26.28 75 LEU B O 1
ATOM 3356 N N . ALA B 1 78 ? 82.539 -48.534 27.183 1.00 29.93 76 ALA B N 1
ATOM 3357 C CA . ALA B 1 78 ? 82.673 -47.735 28.411 1.00 28.13 76 ALA B CA 1
ATOM 3358 C C . ALA B 1 78 ? 81.665 -46.561 28.443 1.00 28.59 76 ALA B C 1
ATOM 3359 O O . ALA B 1 78 ? 81.182 -46.102 27.394 1.00 26.90 76 ALA B O 1
ATOM 3361 N N . GLU B 1 79 ? 81.295 -46.155 29.646 1.00 27.49 77 GLU B N 1
ATOM 3362 C CA . GLU B 1 79 ? 80.353 -45.081 29.865 1.00 28.23 77 GLU B CA 1
ATOM 3363 C C . GLU B 1 79 ? 80.785 -43.732 29.309 1.00 25.99 77 GLU B C 1
ATOM 3364 O O . GLU B 1 79 ? 79.978 -42.836 29.174 1.00 26.70 77 GLU B O 1
ATOM 3370 N N . THR B 1 80 ? 82.069 -43.594 29.012 1.00 26.84 78 THR B N 1
ATOM 3371 C CA . THR B 1 80 ? 82.618 -42.390 28.410 1.00 26.38 78 THR B CA 1
ATOM 3372 C C . THR B 1 80 ? 82.305 -42.316 26.926 1.00 25.97 78 THR B C 1
ATOM 3373 O O . THR B 1 80 ? 82.564 -41.288 26.317 1.00 27.95 78 THR B O 1
ATOM 3377 N N . VAL B 1 81 ? 81.845 -43.416 26.325 1.00 25.05 79 VAL B N 1
ATOM 3378 C CA . VAL B 1 81 ? 81.521 -43.446 24.899 1.00 25.62 79 VAL B CA 1
ATOM 3379 C C . VAL B 1 81 ? 80.086 -42.844 24.710 1.00 24.47 79 VAL B C 1
ATOM 3380 O O . VAL B 1 81 ? 79.086 -43.399 25.210 1.00 24.11 79 VAL B O 1
ATOM 3384 N N . CYS B 1 82 ? 80.010 -41.773 23.923 1.00 22.09 80 CYS B N 1
ATOM 3385 C CA . CYS B 1 82 ? 78.752 -41.096 23.675 1.00 22.30 80 CYS B CA 1
ATOM 3386 C C . CYS B 1 82 ? 77.928 -41.762 22.625 1.00 20.59 80 CYS B C 1
ATOM 3387 O O . CYS B 1 82 ? 78.443 -42.524 21.748 1.00 19.31 80 CYS B O 1
ATOM 3390 N N . GLY B 1 83 ? 76.624 -41.519 22.673 1.00 19.65 81 GLY 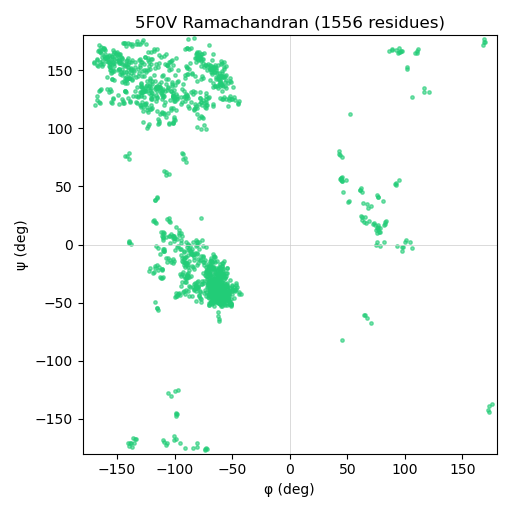B N 1
ATOM 3391 C CA . GLY B 1 83 ? 75.765 -41.974 21.598 1.00 18.25 81 GLY B CA 1
ATOM 3392 C C . GLY B 1 83 ? 74.453 -41.283 21.527 1.00 17.16 81 GLY B C 1
ATOM 3393 O O . GLY B 1 83 ? 74.000 -40.685 22.503 1.00 16.75 81 GLY B O 1
ATOM 3394 N N . PHE B 1 84 ? 73.820 -41.380 20.344 1.00 17.09 82 PHE B N 1
ATOM 3395 C CA . PHE B 1 84 ? 72.469 -40.801 20.127 1.00 17.32 82 PHE B CA 1
ATOM 3396 C C . PHE B 1 84 ? 71.685 -41.542 19.095 1.00 17.20 82 PHE B C 1
ATOM 3397 O O . PHE B 1 84 ? 72.271 -42.325 18.280 1.00 17.12 82 PHE B O 1
ATOM 3405 N N . THR B 1 85 ? 70.371 -41.344 19.144 1.00 15.86 83 THR B N 1
ATOM 3406 C CA . THR B 1 85 ? 69.430 -42.087 18.347 1.00 16.56 83 THR B CA 1
ATOM 3407 C C . THR B 1 85 ? 68.843 -41.202 17.256 1.00 15.61 83 THR B C 1
ATOM 3408 O O . THR B 1 85 ? 68.447 -40.042 17.515 1.00 15.63 83 THR B O 1
ATOM 3412 N N . VAL B 1 86 ? 68.840 -41.741 16.049 1.00 14.83 84 VAL B N 1
ATOM 3413 C CA . VAL B 1 86 ? 68.412 -41.060 14.874 1.00 15.55 84 VAL B CA 1
ATOM 3414 C C . VAL B 1 86 ? 67.046 -41.590 14.413 1.00 15.72 84 VAL B C 1
ATOM 3415 O O . VAL B 1 86 ? 66.855 -42.800 14.267 1.00 16.77 84 VAL B O 1
ATOM 3419 N N . ASN B 1 87 ? 66.133 -40.673 14.107 1.00 16.03 85 ASN B N 1
ATOM 3420 C CA . ASN B 1 87 ? 64.854 -40.975 13.431 1.00 15.10 85 ASN B CA 1
ATOM 3421 C C . ASN B 1 87 ? 64.665 -40.141 12.133 1.00 16.19 85 ASN B C 1
ATOM 3422 O O . ASN B 1 87 ? 64.340 -38.968 12.202 1.00 14.07 85 ASN B O 1
ATOM 3438 N N . VAL B 1 89 ? 62.787 -42.025 9.841 1.00 20.65 87 VAL B N 1
ATOM 3439 C CA . VAL B 1 89 ? 61.963 -43.217 9.504 1.00 17.34 87 VAL B CA 1
ATOM 3440 C C . VAL B 1 89 ? 62.795 -44.345 8.823 1.00 17.35 87 VAL B C 1
ATOM 3441 O O . VAL B 1 89 ? 63.807 -44.742 9.368 1.00 17.00 87 VAL B O 1
ATOM 3445 N N . CYS B 1 90 ? 62.362 -44.793 7.643 1.00 17.52 88 CYS B N 1
ATOM 3446 C CA . CYS B 1 90 ? 63.024 -45.862 6.912 1.00 17.20 88 CYS B CA 1
ATOM 3447 C C . CYS B 1 90 ? 64.491 -45.519 6.606 1.00 16.84 88 CYS B C 1
ATOM 3448 O O . CYS B 1 90 ? 65.282 -46.415 6.364 1.00 17.87 88 CYS B O 1
ATOM 3451 N N . GLY B 1 91 ? 64.856 -44.232 6.594 1.00 16.21 89 GLY B N 1
ATOM 3452 C CA . GLY B 1 91 ? 66.245 -43.831 6.274 1.00 16.92 89 GLY B CA 1
ATOM 3453 C C . GLY B 1 91 ? 67.183 -43.849 7.460 1.00 15.32 89 GLY B C 1
ATOM 3454 O O . GLY B 1 91 ? 68.367 -43.641 7.283 1.00 16.52 89 GLY B O 1
ATOM 3455 N N . SER B 1 92 ? 66.660 -44.105 8.659 1.00 15.69 90 SER B N 1
ATOM 3456 C CA . SER B 1 92 ? 67.409 -43.903 9.894 1.00 15.13 90 SER B CA 1
ATOM 3457 C C . SER B 1 92 ? 68.728 -44.648 9.984 1.00 15.91 90 SER B C 1
ATOM 3458 O O . SER B 1 92 ? 69.742 -44.091 10.448 1.00 15.46 90 SER B O 1
ATOM 3461 N N . GLY B 1 93 ? 68.746 -45.897 9.544 1.00 17.05 91 GLY B N 1
ATOM 3462 C CA . GLY B 1 93 ? 69.971 -46.711 9.624 1.00 18.40 91 GLY B CA 1
ATOM 3463 C C . GLY B 1 93 ? 71.050 -46.236 8.668 1.00 19.15 91 GLY B C 1
ATOM 3464 O O . GLY B 1 93 ? 72.225 -46.306 8.996 1.00 19.45 91 GLY B O 1
ATOM 3465 N N . LEU B 1 94 ? 70.659 -45.734 7.503 1.00 17.34 92 LEU B N 1
ATOM 3466 C CA . LEU B 1 94 ? 71.654 -45.204 6.580 1.00 16.95 92 LEU B CA 1
ATOM 3467 C C . LEU B 1 94 ? 72.049 -43.800 6.983 1.00 16.59 92 LEU B C 1
ATOM 3468 O O . LEU B 1 94 ? 73.241 -43.406 6.912 1.00 17.03 92 LEU B O 1
ATOM 3473 N N . LYS B 1 95 ? 71.092 -43.026 7.459 1.00 15.23 93 LYS B N 1
ATOM 3474 C CA . LYS B 1 95 ? 71.403 -41.718 7.956 1.00 16.52 93 LYS B CA 1
ATOM 3475 C C . LYS B 1 95 ? 72.463 -41.735 9.083 1.00 16.48 93 LYS B C 1
ATOM 3476 O O . LYS B 1 95 ? 73.364 -40.857 9.130 1.00 17.02 93 LYS B O 1
ATOM 3482 N N . SER B 1 96 ? 72.363 -42.705 9.991 1.00 15.54 94 SER B N 1
ATOM 3483 C CA . SER B 1 96 ? 73.347 -42.859 11.051 1.00 15.99 94 SER B CA 1
ATOM 3484 C C . SER B 1 96 ? 74.768 -43.055 10.540 1.00 16.68 94 SER B C 1
ATOM 3485 O O . SER B 1 96 ? 75.713 -42.461 11.066 1.00 16.32 94 SER B O 1
ATOM 3488 N N . VAL B 1 97 ? 74.881 -43.834 9.463 1.00 16.12 95 VAL B N 1
ATOM 3489 C CA . VAL B 1 97 ? 76.188 -44.086 8.901 1.00 17.18 95 VAL B CA 1
ATOM 3490 C C . VAL B 1 97 ? 76.675 -42.815 8.294 1.00 17.65 95 VAL B C 1
ATOM 3491 O O . VAL B 1 97 ? 77.875 -42.501 8.366 1.00 19.22 95 VAL B O 1
ATOM 3495 N N . ALA B 1 98 ? 75.788 -42.132 7.572 1.00 17.75 96 ALA B N 1
ATOM 3496 C CA . ALA B 1 98 ? 76.166 -40.845 6.916 1.00 18.09 96 ALA B CA 1
ATOM 3497 C C . ALA B 1 98 ? 76.638 -39.825 7.948 1.00 18.82 96 ALA B C 1
ATOM 3498 O O . ALA B 1 98 ? 77.655 -39.133 7.732 1.00 19.13 96 ALA B O 1
ATOM 3500 N N . LEU B 1 99 ? 75.927 -39.741 9.084 1.00 18.51 97 LEU B N 1
ATOM 3501 C CA . LEU B 1 99 ? 76.357 -38.870 10.161 1.00 19.15 97 LEU B CA 1
ATOM 3502 C C . LEU B 1 99 ? 77.725 -39.266 10.789 1.00 19.18 97 LEU B C 1
ATOM 3503 O O . LEU B 1 99 ? 78.547 -38.381 11.109 1.00 19.51 97 LEU B O 1
ATOM 3508 N N . ALA B 1 100 ? 77.981 -40.554 10.886 1.00 19.31 98 ALA B N 1
ATOM 3509 C CA . ALA B 1 100 ? 79.266 -41.031 11.368 1.00 20.42 98 ALA B CA 1
ATOM 3510 C C . ALA B 1 100 ? 80.359 -40.596 10.393 1.00 21.64 98 ALA B C 1
ATOM 3511 O O . ALA B 1 100 ? 81.417 -40.123 10.790 1.00 21.38 98 ALA B O 1
ATOM 3513 N N . ALA B 1 101 ? 80.105 -40.794 9.104 1.00 20.97 99 ALA B N 1
ATOM 3514 C CA . ALA B 1 101 ? 81.093 -40.453 8.116 1.00 22.54 99 ALA B CA 1
ATOM 3515 C C . ALA B 1 101 ? 81.368 -38.996 8.163 1.00 22.56 99 ALA B C 1
ATOM 3516 O O . ALA B 1 101 ? 82.549 -38.551 8.103 1.00 25.81 99 ALA B O 1
ATOM 3518 N N . GLN B 1 102 ? 80.339 -38.201 8.269 1.00 20.64 100 GLN B N 1
ATOM 3519 C CA . GLN B 1 102 ? 80.487 -36.758 8.314 1.00 21.75 100 GLN B CA 1
ATOM 3520 C C . GLN B 1 102 ? 81.311 -36.275 9.522 1.00 21.10 100 GLN B C 1
ATOM 3521 O O . GLN B 1 102 ? 82.128 -35.338 9.407 1.00 21.32 100 GLN B O 1
ATOM 3527 N N . ALA B 1 103 ? 81.038 -36.863 10.680 1.00 19.94 101 ALA B N 1
ATOM 3528 C CA . ALA B 1 103 ? 81.779 -36.512 11.855 1.00 22.23 101 ALA B CA 1
ATOM 3529 C C . ALA B 1 103 ? 83.276 -36.814 11.695 1.00 24.98 101 ALA B C 1
ATOM 3530 O O . ALA B 1 103 ? 84.124 -36.026 12.137 1.00 25.55 101 ALA B O 1
ATOM 3532 N N . ILE B 1 104 ? 83.579 -37.948 11.061 1.00 25.25 102 ILE B N 1
ATOM 3533 C CA . ILE B 1 104 ? 84.923 -38.325 10.788 1.00 26.94 102 ILE B CA 1
ATOM 3534 C C . ILE B 1 104 ? 85.535 -37.381 9.787 1.00 29.35 102 ILE B C 1
ATOM 3535 O O . ILE B 1 104 ? 86.676 -36.913 9.958 1.00 31.73 102 ILE B O 1
ATOM 3540 N N . GLN B 1 105 ? 84.825 -37.135 8.711 1.00 27.46 103 GLN B N 1
ATOM 3541 C CA . GLN B 1 105 ? 85.376 -36.271 7.665 1.00 28.97 103 GLN B CA 1
ATOM 3542 C C . GLN B 1 105 ? 85.667 -34.901 8.210 1.00 28.38 103 GLN B C 1
ATOM 3543 O O . GLN B 1 105 ? 86.661 -34.253 7.796 1.00 29.85 103 GLN B O 1
ATOM 3549 N N . ALA B 1 106 ? 84.781 -34.444 9.091 1.00 27.18 104 ALA B N 1
ATOM 3550 C CA . ALA B 1 106 ? 84.942 -33.143 9.778 1.00 28.77 104 ALA B CA 1
ATOM 3551 C C . ALA B 1 106 ? 85.977 -33.084 10.941 1.00 31.46 104 ALA B C 1
ATOM 3552 O O . ALA B 1 106 ? 86.133 -32.022 11.556 1.00 32.53 104 ALA B O 1
ATOM 3554 N N . GLY B 1 107 ? 86.702 -34.167 11.186 1.00 31.21 105 GLY B N 1
ATOM 3555 C CA . GLY B 1 107 ? 87.738 -34.154 12.207 1.00 32.85 105 GLY B CA 1
ATOM 3556 C C . GLY B 1 107 ? 87.160 -34.168 13.611 1.00 33.88 105 GLY B C 1
ATOM 3557 O O . GLY B 1 107 ? 87.899 -33.912 14.540 1.00 34.72 105 GLY B O 1
ATOM 3558 N N . GLN B 1 108 ? 85.873 -34.523 13.788 1.00 29.91 106 GLN B N 1
ATOM 3559 C CA . GLN B 1 108 ? 85.260 -34.483 15.105 1.00 29.49 106 GLN B CA 1
ATOM 3560 C C . GLN B 1 108 ? 85.333 -35.822 15.812 1.00 27.80 106 GLN B C 1
ATOM 3561 O O . GLN B 1 108 ? 85.069 -35.924 17.018 1.00 30.05 106 GLN B O 1
ATOM 3567 N N . ALA B 1 109 ? 85.697 -36.840 15.092 1.00 26.96 107 ALA B N 1
ATOM 3568 C CA . ALA B 1 109 ? 85.864 -38.161 15.652 1.00 28.59 107 ALA B CA 1
ATOM 3569 C C . ALA B 1 109 ? 86.819 -38.945 14.737 1.00 27.62 107 ALA B C 1
ATOM 3570 O O . ALA B 1 109 ? 87.014 -38.602 13.555 1.00 28.40 107 ALA B O 1
ATOM 3572 N N . GLN B 1 110 ? 87.349 -40.024 15.259 1.00 28.35 108 GLN B N 1
ATOM 3573 C CA . GLN B 1 110 ? 88.147 -40.963 14.460 1.00 30.34 108 GLN B CA 1
ATOM 3574 C C . GLN B 1 110 ? 87.556 -42.345 14.240 1.00 29.11 108 GLN B C 1
ATOM 3575 O O . GLN B 1 110 ? 87.898 -43.023 13.258 1.00 29.01 108 GLN B O 1
ATOM 3581 N N . SER B 1 111 ? 86.732 -42.800 15.172 1.00 26.93 109 SER B N 1
ATOM 3582 C CA . SER B 1 111 ? 86.169 -44.141 15.112 1.00 28.60 109 SER B CA 1
ATOM 3583 C C . SER B 1 111 ? 84.743 -44.101 15.671 1.00 26.03 109 SER B C 1
ATOM 3584 O O . SER B 1 111 ? 84.524 -43.612 16.778 1.00 25.62 109 SER B O 1
ATOM 3587 N N . ILE B 1 112 ? 83.774 -44.521 14.848 1.00 26.34 110 ILE B N 1
ATOM 3588 C CA . ILE B 1 112 ? 82.354 -44.559 15.242 1.00 24.96 110 ILE B CA 1
ATOM 3589 C C . ILE B 1 112 ? 81.747 -45.874 14.843 1.00 24.00 110 ILE B C 1
ATOM 3590 O O . ILE B 1 112 ? 82.006 -46.405 13.740 1.00 23.64 110 ILE B O 1
ATOM 3595 N N . VAL B 1 113 ? 80.846 -46.381 15.666 1.00 22.86 111 VAL B N 1
ATOM 3596 C CA . VAL B 1 113 ? 79.980 -47.456 15.265 1.00 22.28 111 VAL B CA 1
ATOM 3597 C C . VAL B 1 113 ? 78.621 -46.885 14.928 1.00 21.32 111 VAL B C 1
ATOM 3598 O O . VAL B 1 113 ? 78.023 -46.142 15.716 1.00 20.88 111 VAL B O 1
ATOM 3602 N N . ALA B 1 114 ? 78.112 -47.207 13.741 1.00 20.58 112 ALA B N 1
ATOM 3603 C CA . ALA B 1 114 ? 76.831 -46.693 13.318 1.00 20.37 112 ALA B CA 1
ATOM 3604 C C . ALA B 1 114 ? 75.942 -47.722 12.630 1.00 19.75 112 ALA B C 1
ATOM 3605 O O . ALA B 1 114 ? 76.442 -48.664 11.932 1.00 19.35 112 ALA B O 1
ATOM 3607 N N . GLY B 1 115 ? 74.634 -47.530 12.732 1.00 17.46 113 GLY B N 1
ATOM 3608 C CA . GLY B 1 115 ? 73.744 -48.428 12.108 1.00 18.53 113 GLY B CA 1
ATOM 3609 C C . GLY B 1 115 ? 72.322 -48.177 12.454 1.00 17.38 113 GLY B C 1
ATOM 3610 O O . GLY B 1 115 ? 71.928 -47.034 12.647 1.00 17.79 113 GLY B O 1
ATOM 3611 N N . GLY B 1 116 ? 71.574 -49.255 12.687 1.00 17.85 114 GLY B N 1
ATOM 3612 C CA . GLY B 1 116 ? 70.187 -49.099 13.105 1.00 17.19 114 GLY B CA 1
ATOM 3613 C C . GLY B 1 116 ? 69.636 -50.424 13.619 1.00 19.26 114 GLY B C 1
ATOM 3614 O O . GLY B 1 116 ? 70.253 -51.500 13.518 1.00 17.92 114 GLY B O 1
ATOM 3615 N N . MET B 1 117 ? 68.497 -50.301 14.278 1.00 18.03 115 MET B N 1
ATOM 3616 C CA . MET B 1 117 ? 67.926 -51.417 15.034 1.00 18.27 115 MET B CA 1
ATOM 3617 C C . MET B 1 117 ? 66.381 -51.174 15.095 1.00 17.34 115 MET B C 1
ATOM 3618 O O . MET B 1 117 ? 65.915 -50.043 15.327 1.00 17.55 115 MET B O 1
ATOM 3623 N N . GLU B 1 118 ? 65.622 -52.248 14.993 1.00 17.12 116 GLU B N 1
ATOM 3624 C CA . GLU B 1 118 ? 64.201 -52.144 15.114 1.00 16.94 116 GLU B CA 1
ATOM 3625 C C . GLU B 1 118 ? 63.613 -53.446 15.535 1.00 18.51 116 GLU B C 1
ATOM 3626 O O . GLU B 1 118 ? 63.978 -54.530 15.000 1.00 20.14 116 GLU B O 1
ATOM 3632 N N . ASN B 1 119 ? 62.712 -53.411 16.505 1.00 17.34 117 ASN B N 1
ATOM 3633 C CA . ASN B 1 119 ? 61.866 -54.567 16.743 1.00 19.39 117 ASN B CA 1
ATOM 3634 C C . ASN B 1 119 ? 60.443 -54.141 16.643 1.00 18.93 117 ASN B C 1
ATOM 3635 O O . ASN B 1 119 ? 59.897 -53.505 17.591 1.00 19.94 117 ASN B O 1
ATOM 3640 N N . MET B 1 120 ? 59.834 -54.446 15.526 1.00 18.86 118 MET B N 1
ATOM 3641 C CA . MET B 1 120 ? 58.493 -54.033 15.243 1.00 18.38 118 MET B CA 1
ATOM 3642 C C . MET B 1 120 ? 57.509 -54.961 15.973 1.00 20.93 118 MET B C 1
ATOM 3643 O O . MET B 1 120 ? 56.474 -54.511 16.448 1.00 21.56 118 MET B O 1
ATOM 3648 N N . SER B 1 121 ? 57.888 -56.219 16.148 1.00 20.44 119 SER B N 1
ATOM 3649 C CA . SER B 1 121 ? 57.030 -57.171 16.945 1.00 21.64 119 SER B CA 1
ATOM 3650 C C . SER B 1 121 ? 56.750 -56.576 18.342 1.00 24.00 119 SER B C 1
ATOM 3651 O O . SER B 1 121 ? 55.680 -56.822 18.895 1.00 24.37 119 SER B O 1
ATOM 3654 N N . LEU B 1 122 ? 57.742 -55.912 18.937 1.00 23.17 120 LEU B N 1
ATOM 3655 C CA . LEU B 1 122 ? 57.622 -55.485 20.328 1.00 23.32 120 LEU B CA 1
ATOM 3656 C C . LEU B 1 122 ? 57.125 -54.069 20.438 1.00 23.50 120 LEU B C 1
ATOM 3657 O O . LEU B 1 122 ? 57.038 -53.516 21.578 1.00 22.24 120 LEU B O 1
ATOM 3662 N N . ALA B 1 123 ? 56.784 -53.411 19.313 1.00 22.49 121 ALA B N 1
ATOM 3663 C CA . ALA B 1 123 ? 56.236 -52.047 19.403 1.00 21.53 121 ALA B CA 1
ATOM 3664 C C . ALA B 1 123 ? 54.940 -52.063 20.226 1.00 22.49 121 ALA B C 1
ATOM 3665 O O . ALA B 1 123 ? 54.164 -52.993 20.136 1.00 23.00 121 ALA B O 1
ATOM 3667 N N . PRO B 1 124 ? 54.735 -51.020 21.062 1.00 20.58 122 PRO B N 1
ATOM 3668 C CA . PRO B 1 124 ? 53.599 -51.055 22.019 1.00 21.14 122 PRO B CA 1
ATOM 3669 C C . PRO B 1 124 ? 52.339 -50.505 21.427 1.00 22.05 122 PRO B C 1
ATOM 3670 O O . PRO B 1 124 ? 52.305 -50.073 20.278 1.00 21.58 122 PRO B O 1
ATOM 3674 N N . TYR B 1 125 ? 51.282 -50.569 22.219 1.00 20.85 123 TYR B N 1
ATOM 3675 C CA . TYR B 1 125 ? 50.058 -49.876 21.962 1.00 21.64 123 TYR B CA 1
ATOM 3676 C C . TYR B 1 125 ? 49.987 -48.657 22.865 1.00 22.19 123 TYR B C 1
ATOM 3677 O O . TYR B 1 125 ? 50.472 -48.713 24.003 1.00 22.22 123 TYR B O 1
ATOM 3686 N N . LEU B 1 126 ? 49.298 -47.613 22.389 1.00 22.59 124 LEU B N 1
ATOM 3687 C CA . LEU B 1 126 ? 49.319 -46.349 22.972 1.00 22.67 124 LEU B CA 1
ATOM 3688 C C . LEU B 1 126 ? 47.967 -45.651 23.154 1.00 23.31 124 LEU B C 1
ATOM 3689 O O . LEU B 1 126 ? 47.111 -45.631 22.272 1.00 24.64 124 LEU B O 1
ATOM 3694 N N . LEU B 1 127 ? 47.749 -45.126 24.347 1.00 22.53 125 LEU B N 1
ATOM 3695 C CA . LEU B 1 127 ? 46.653 -44.229 24.567 1.00 22.28 125 LEU B CA 1
ATOM 3696 C C . LEU B 1 127 ? 47.176 -42.814 24.374 1.00 22.73 125 LEU B C 1
ATOM 3697 O O . LEU B 1 127 ? 48.276 -42.475 24.872 1.00 23.36 125 LEU B O 1
ATOM 3702 N N . ASP B 1 128 ? 46.413 -41.955 23.709 1.00 22.73 126 ASP B N 1
ATOM 3703 C CA . ASP B 1 128 ? 46.900 -40.610 23.348 1.00 23.62 126 ASP B CA 1
ATOM 3704 C C . ASP B 1 128 ? 46.783 -39.651 24.554 1.00 23.11 126 ASP B C 1
ATOM 3705 O O . ASP B 1 128 ? 46.598 -40.115 25.682 1.00 22.98 126 ASP B O 1
ATOM 3710 N N . ALA B 1 129 ? 47.015 -38.368 24.315 1.00 21.37 127 ALA B N 1
ATOM 3711 C CA . ALA B 1 129 ? 47.106 -37.406 25.416 1.00 22.30 127 ALA B CA 1
ATOM 3712 C C . ALA B 1 129 ? 45.870 -37.384 26.249 1.00 22.16 127 ALA B C 1
ATOM 3713 O O . ALA B 1 129 ? 45.917 -37.028 27.422 1.00 23.91 127 ALA B O 1
ATOM 3715 N N . LYS B 1 130 ? 44.745 -37.777 25.691 1.00 24.05 128 LYS B N 1
ATOM 3716 C CA . LYS B 1 130 ? 43.498 -37.763 26.526 1.00 25.17 128 LYS B CA 1
ATOM 3717 C C . LYS B 1 130 ? 43.581 -38.695 27.719 1.00 25.38 128 LYS B C 1
ATOM 3718 O O . LYS B 1 130 ? 42.891 -38.489 28.691 1.00 26.78 128 LYS B O 1
ATOM 3724 N N . ALA B 1 131 ? 44.356 -39.768 27.663 1.00 23.64 129 ALA B N 1
ATOM 3725 C CA . ALA B 1 131 ? 44.552 -40.613 28.825 1.00 24.69 129 ALA B CA 1
ATOM 3726 C C . ALA B 1 131 ? 45.196 -39.826 29.973 1.00 25.84 129 ALA B C 1
ATOM 3727 O O . ALA B 1 131 ? 44.934 -40.059 31.151 1.00 25.94 129 ALA B O 1
ATOM 3729 N N . ARG B 1 132 ? 46.053 -38.866 29.624 1.00 23.45 130 ARG B N 1
ATOM 3730 C CA . ARG B 1 132 ? 46.752 -38.065 30.616 1.00 21.76 130 ARG B CA 1
ATOM 3731 C C . ARG B 1 132 ? 45.875 -36.913 31.147 1.00 23.23 130 ARG B C 1
ATOM 3732 O O . ARG B 1 132 ? 45.806 -36.718 32.358 1.00 22.25 130 ARG B O 1
ATOM 3740 N N . SER B 1 133 ? 45.246 -36.146 30.269 1.00 21.19 131 SER B N 1
ATOM 3741 C CA . SER B 1 133 ? 44.457 -34.986 30.705 1.00 22.31 131 SER B CA 1
ATOM 3742 C C . SER B 1 133 ? 42.985 -35.256 30.735 1.00 22.80 131 SER B C 1
ATOM 3743 O O . SER B 1 133 ? 42.162 -34.365 31.157 1.00 23.63 131 SER B O 1
ATOM 3746 N N . GLY B 1 134 ? 42.618 -36.510 30.436 1.00 21.86 132 GLY B N 1
ATOM 3747 C CA . GLY B 1 134 ? 41.216 -36.875 30.633 1.00 23.85 132 GLY B CA 1
ATOM 3748 C C . GLY B 1 134 ? 40.380 -37.020 29.357 1.00 25.31 132 GLY B C 1
ATOM 3749 O O . GLY B 1 134 ? 40.432 -36.147 28.478 1.00 23.88 132 GLY B O 1
ATOM 3750 N N . TYR B 1 135 ? 39.710 -38.156 29.175 1.00 23.99 133 TYR B N 1
ATOM 3751 C CA . TYR B 1 135 ? 38.840 -38.369 28.020 1.00 24.21 133 TYR B CA 1
ATOM 3752 C C . TYR B 1 135 ? 37.556 -37.501 28.098 1.00 24.20 133 TYR B C 1
ATOM 3753 O O . TYR B 1 135 ? 37.024 -37.126 27.074 1.00 23.18 133 TYR B O 1
ATOM 3762 N N . ARG B 1 136 ? 37.162 -37.138 29.307 1.00 24.82 134 ARG B N 1
ATOM 3763 C CA . ARG B 1 136 ? 36.023 -36.282 29.659 1.00 27.35 134 ARG B CA 1
ATOM 3764 C C . ARG B 1 136 ? 34.646 -36.817 29.316 1.00 26.48 134 ARG B C 1
ATOM 3765 O O . ARG B 1 136 ? 33.861 -37.041 30.234 1.00 27.53 134 ARG B O 1
ATOM 3773 N N . LEU B 1 137 ? 34.384 -37.0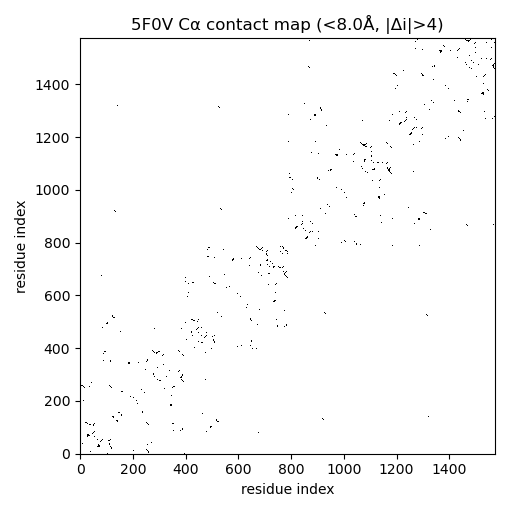54 28.011 1.00 24.89 135 LEU B N 1
ATOM 3774 C CA . LEU B 1 137 ? 33.085 -37.541 27.522 1.00 25.50 135 LEU B CA 1
ATOM 3775 C C . LEU B 1 137 ? 33.230 -37.974 26.113 1.00 25.02 135 LEU B C 1
ATOM 3776 O O . LEU B 1 137 ? 33.928 -37.274 25.328 1.00 24.15 135 LEU B O 1
ATOM 3781 N N . GLY B 1 138 ? 32.802 -39.180 25.796 1.00 24.08 136 GLY B N 1
ATOM 3782 C CA . GLY B 1 138 ? 32.984 -39.709 24.484 1.00 24.63 136 GLY B CA 1
ATOM 3783 C C . GLY B 1 138 ? 34.221 -40.572 24.299 1.00 24.31 136 GLY B C 1
ATOM 3784 O O . GLY B 1 138 ? 35.162 -40.500 25.110 1.00 24.32 136 GLY B O 1
ATOM 3785 N N . ASP B 1 139 ? 34.222 -41.299 23.190 1.00 24.55 137 ASP B N 1
ATOM 3786 C CA . ASP B 1 139 ? 35.217 -42.333 22.948 1.00 25.74 137 ASP B CA 1
ATOM 3787 C C . ASP B 1 139 ? 36.568 -41.783 22.579 1.00 26.88 137 ASP B C 1
ATOM 3788 O O . ASP B 1 139 ? 36.728 -40.617 22.184 1.00 27.76 137 ASP B O 1
ATOM 3793 N N . GLY B 1 140 ? 37.573 -42.645 22.658 1.00 26.67 138 GLY B N 1
ATOM 3794 C CA . GLY B 1 140 ? 38.920 -42.280 22.218 1.00 25.51 138 GLY B CA 1
ATOM 3795 C C . GLY B 1 140 ? 39.407 -43.492 21.430 1.00 25.95 138 GLY B C 1
ATOM 3796 O O . GLY B 1 140 ? 38.631 -44.398 21.154 1.00 24.45 138 GLY B O 1
ATOM 3797 N N . GLN B 1 141 ? 40.702 -43.526 21.169 1.00 26.78 139 GLN B N 1
ATOM 3798 C CA . GLN B 1 141 ? 41.316 -44.623 20.443 1.00 27.90 139 GLN B CA 1
ATOM 3799 C C . GLN B 1 141 ? 42.596 -45.136 21.068 1.00 23.94 139 GLN B C 1
ATOM 3800 O O . GLN B 1 141 ? 43.245 -44.440 21.830 1.00 23.48 139 GLN B O 1
ATOM 3806 N N . VAL B 1 142 ? 42.942 -46.377 20.753 1.00 23.03 140 VAL B N 1
ATOM 3807 C CA . VAL B 1 142 ? 44.157 -46.982 21.223 1.00 25.01 140 VAL B CA 1
ATOM 3808 C C . VAL B 1 142 ? 44.946 -47.313 19.949 1.00 23.16 140 VAL B C 1
ATOM 3809 O O . VAL B 1 142 ? 44.391 -47.902 19.031 1.00 23.65 140 VAL B O 1
ATOM 3813 N N . TYR B 1 143 ? 46.195 -46.866 19.923 1.00 22.03 141 TYR B N 1
ATOM 3814 C CA . TYR B 1 143 ? 46.930 -46.813 18.705 1.00 22.32 141 TYR B CA 1
ATOM 3815 C C . TYR B 1 143 ? 48.053 -47.820 18.694 1.00 21.55 141 TYR B C 1
ATOM 3816 O O . TYR B 1 143 ? 48.817 -47.912 19.615 1.00 20.19 141 TYR B O 1
ATOM 3825 N N . ASP B 1 144 ? 48.160 -48.546 17.593 1.00 20.65 142 ASP B N 1
ATOM 3826 C CA . ASP B 1 144 ? 49.257 -49.413 17.344 1.00 21.43 142 ASP B CA 1
ATOM 3827 C C . ASP B 1 144 ? 50.419 -48.501 16.934 1.00 21.24 142 ASP B C 1
ATOM 3828 O O . ASP B 1 144 ? 50.353 -47.804 15.909 1.00 22.15 142 ASP B O 1
ATOM 3833 N N . VAL B 1 145 ? 51.488 -48.550 17.689 1.00 20.26 143 VAL B N 1
ATOM 3834 C CA . VAL B 1 145 ? 52.641 -47.706 17.411 1.00 19.74 143 VAL B CA 1
ATOM 3835 C C . VAL B 1 145 ? 53.314 -48.036 16.060 1.00 20.04 143 VAL B C 1
ATOM 3836 O O . VAL B 1 145 ? 53.842 -47.116 15.417 1.00 20.39 143 VAL B O 1
ATOM 3840 N N . ILE B 1 146 ? 53.273 -49.299 15.657 1.00 20.88 144 ILE B N 1
ATOM 3841 C CA . ILE B 1 146 ? 53.797 -49.662 14.320 1.00 20.84 144 ILE B CA 1
ATOM 3842 C C . ILE B 1 146 ? 53.179 -48.762 13.275 1.00 20.76 144 ILE B C 1
ATOM 3843 O O . ILE B 1 146 ? 53.858 -48.125 12.433 1.00 20.71 144 ILE B O 1
ATOM 3848 N N . LEU B 1 147 ? 51.866 -48.666 13.319 1.00 21.42 145 LEU B N 1
ATOM 3849 C CA . LEU B 1 147 ? 51.143 -47.810 12.399 1.00 21.42 145 LEU B CA 1
ATOM 3850 C C . LEU B 1 147 ? 51.343 -46.349 12.648 1.00 21.22 145 LEU B C 1
ATOM 3851 O O . LEU B 1 147 ? 51.621 -45.567 11.753 1.00 19.96 145 LEU B O 1
ATOM 3856 N N . ARG B 1 148 ? 51.162 -45.922 13.908 1.00 20.05 146 ARG B N 1
ATOM 3857 C CA A ARG B 1 148 ? 51.182 -44.496 14.194 0.50 20.48 146 ARG B CA 1
ATOM 3858 C CA B ARG B 1 148 ? 51.188 -44.493 14.218 0.50 21.45 146 ARG B CA 1
ATOM 3859 C C . ARG B 1 148 ? 52.540 -43.801 13.929 1.00 18.76 146 ARG B C 1
ATOM 3860 O O . ARG B 1 148 ? 52.585 -42.753 13.319 1.00 20.73 146 ARG B O 1
ATOM 3875 N N . ASP B 1 149 ? 53.627 -44.437 14.325 1.00 17.81 147 ASP B N 1
ATOM 3876 C CA . ASP B 1 149 ? 54.952 -43.820 14.230 1.00 18.45 147 ASP B CA 1
ATOM 3877 C C . ASP B 1 149 ? 55.815 -44.407 13.088 1.00 19.39 147 ASP B C 1
ATOM 3878 O O . ASP B 1 149 ? 56.801 -43.806 12.751 1.00 21.19 147 ASP B O 1
ATOM 3883 N N . GLY B 1 150 ? 55.384 -45.517 12.492 1.00 19.17 148 GLY B N 1
ATOM 3884 C CA . GLY B 1 150 ? 56.165 -46.231 11.493 1.00 20.57 148 GLY B CA 1
ATOM 3885 C C . GLY B 1 150 ? 55.570 -46.279 10.076 1.00 22.74 148 GLY B C 1
ATOM 3886 O O . GLY B 1 150 ? 56.219 -45.860 9.094 1.00 20.54 148 GLY B O 1
ATOM 3887 N N . LEU B 1 151 ? 54.339 -46.747 9.986 1.00 22.57 149 LEU B N 1
ATOM 3888 C CA . LEU B 1 151 ? 53.785 -47.174 8.688 1.00 23.85 149 LEU B CA 1
ATOM 3889 C C . LEU B 1 151 ? 52.656 -46.326 8.156 1.00 22.53 149 LEU B C 1
ATOM 3890 O O . LEU B 1 151 ? 52.204 -46.545 7.017 1.00 22.25 149 LEU B O 1
ATOM 3895 N N . MET B 1 152 ? 52.138 -45.376 8.936 1.00 21.07 150 MET B N 1
ATOM 3896 C CA . MET B 1 152 ? 51.132 -44.443 8.440 1.00 22.12 150 MET B CA 1
ATOM 3897 C C . MET B 1 152 ? 51.728 -43.063 8.199 1.00 21.83 150 MET B C 1
ATOM 3898 O O . MET B 1 152 ? 52.688 -42.665 8.878 1.00 22.99 150 MET B O 1
ATOM 3903 N N . CYS B 1 153 ? 51.277 -42.405 7.138 1.00 21.06 151 CYS B N 1
ATOM 3904 C CA . CYS B 1 153 ? 51.761 -41.092 6.726 1.00 20.72 151 CYS B CA 1
ATOM 3905 C C . CYS B 1 153 ? 51.208 -40.078 7.700 1.00 23.28 151 CYS B C 1
ATOM 3906 O O . CYS B 1 153 ? 49.966 -40.020 7.945 1.00 23.49 151 CYS B O 1
ATOM 3909 N N . ALA B 1 154 ? 52.099 -39.348 8.334 1.00 21.85 152 ALA B N 1
ATOM 3910 C CA . ALA B 1 154 ? 51.636 -38.292 9.281 1.00 26.33 152 ALA B CA 1
ATOM 3911 C C . ALA B 1 154 ? 50.996 -37.118 8.582 1.00 26.93 152 ALA B C 1
ATOM 3912 O O . ALA B 1 154 ? 50.261 -36.359 9.203 1.00 29.77 152 ALA B O 1
ATOM 3914 N N . THR B 1 155 ? 51.362 -36.884 7.337 1.00 27.85 153 THR B N 1
ATOM 3915 C CA . THR B 1 155 ? 50.749 -35.804 6.563 1.00 27.27 153 THR B CA 1
ATOM 3916 C C . THR B 1 155 ? 49.350 -36.200 6.068 1.00 30.64 153 THR B C 1
ATOM 3917 O O . THR B 1 155 ? 48.405 -35.436 6.231 1.00 27.68 153 THR B O 1
ATOM 3921 N N . HIS B 1 156 ? 49.204 -37.391 5.451 1.00 27.71 154 HIS B N 1
ATOM 3922 C CA . HIS B 1 156 ? 47.920 -37.767 4.851 1.00 27.91 154 HIS B CA 1
ATOM 3923 C C . HIS B 1 156 ? 47.050 -38.727 5.677 1.00 28.00 154 HIS B C 1
ATOM 3924 O O . HIS B 1 156 ? 45.879 -38.920 5.346 1.00 28.67 154 HIS B O 1
ATOM 3931 N N . GLY B 1 157 ? 47.599 -39.364 6.698 1.00 24.79 155 GLY B N 1
ATOM 3932 C CA . GLY B 1 157 ? 46.815 -40.239 7.518 1.00 28.04 155 GLY B CA 1
ATOM 3933 C C . GLY B 1 157 ? 46.481 -41.581 6.887 1.00 30.50 155 GLY B C 1
ATOM 3934 O O . GLY B 1 157 ? 45.646 -42.312 7.396 1.00 35.26 155 GLY B O 1
ATOM 3935 N N . TYR B 1 158 ? 47.138 -41.932 5.785 1.00 27.18 156 TYR B N 1
ATOM 3936 C CA . TYR B 1 158 ? 46.918 -43.240 5.196 1.00 27.29 156 TYR B CA 1
ATOM 3937 C C . TYR B 1 158 ? 48.262 -43.997 5.165 1.00 25.80 156 TYR B C 1
ATOM 3938 O O . TYR B 1 158 ? 49.323 -43.431 5.445 1.00 23.26 156 TYR B O 1
ATOM 3947 N N . HIS B 1 159 ? 48.170 -45.279 4.944 1.00 25.57 157 HIS B N 1
ATOM 3948 C CA . HIS B 1 159 ? 49.324 -46.183 5.014 1.00 25.60 157 HIS B CA 1
ATOM 3949 C C . HIS B 1 159 ? 50.359 -45.856 3.936 1.00 23.87 157 HIS B C 1
ATOM 3950 O O . HIS B 1 159 ? 50.029 -45.366 2.869 1.00 24.00 157 HIS B O 1
ATOM 3957 N N . MET B 1 160 ? 51.623 -46.176 4.233 1.00 21.75 158 MET B N 1
ATOM 3958 C CA . MET B 1 160 ? 52.675 -46.193 3.256 1.00 22.54 158 MET B CA 1
ATOM 3959 C C . MET B 1 160 ? 52.253 -46.957 1.998 1.00 22.69 158 MET B C 1
ATOM 3960 O O . MET B 1 160 ? 52.575 -46.545 0.849 1.00 21.75 158 MET B O 1
ATOM 3965 N N . GLY B 1 161 ? 51.490 -48.008 2.169 1.00 23.64 159 GLY B N 1
ATOM 3966 C CA . GLY B 1 161 ? 50.944 -48.768 1.026 1.00 22.67 159 GLY B CA 1
ATOM 3967 C C . GLY B 1 161 ? 50.065 -47.947 0.067 1.00 23.80 159 GLY B C 1
ATOM 3968 O O . GLY B 1 161 ? 50.091 -48.159 -1.155 1.00 23.25 159 GLY B O 1
ATOM 3969 N N . ILE B 1 162 ? 49.351 -46.960 0.592 1.00 22.40 160 ILE B N 1
ATOM 3970 C CA . ILE B 1 162 ? 48.613 -46.046 -0.235 1.00 24.53 160 ILE B CA 1
ATOM 3971 C C . ILE B 1 162 ? 49.556 -45.113 -1.023 1.00 24.42 160 ILE B C 1
ATOM 3972 O O . ILE B 1 162 ? 49.281 -44.803 -2.202 1.00 25.37 160 ILE B O 1
ATOM 3977 N N . THR B 1 163 ? 50.666 -44.719 -0.436 1.00 23.47 161 THR B N 1
ATOM 3978 C CA . THR B 1 163 ? 51.639 -43.924 -1.185 1.00 23.42 161 THR B CA 1
ATOM 3979 C C . THR B 1 163 ? 52.160 -44.777 -2.316 1.00 22.59 161 THR B C 1
ATOM 3980 O O . THR B 1 163 ? 52.493 -44.249 -3.354 1.00 24.00 161 THR B O 1
ATOM 3984 N N . ALA B 1 164 ? 52.227 -46.079 -2.100 1.00 22.45 162 ALA B N 1
ATOM 3985 C CA . ALA B 1 164 ? 52.713 -46.987 -3.137 1.00 23.13 162 ALA B CA 1
ATOM 3986 C C . ALA B 1 164 ? 51.707 -47.048 -4.259 1.00 24.51 162 ALA B C 1
ATOM 3987 O O . ALA B 1 164 ? 52.087 -47.042 -5.455 1.00 24.15 162 ALA B O 1
ATOM 3989 N N . GLU B 1 165 ? 50.410 -47.072 -3.927 1.00 25.26 163 GLU B N 1
ATOM 3990 C CA . GLU B 1 165 ? 49.356 -46.970 -4.925 1.00 25.06 163 GLU B CA 1
ATOM 3991 C C . GLU B 1 165 ? 49.464 -45.682 -5.686 1.00 27.37 163 GLU B C 1
ATOM 3992 O O . GLU B 1 165 ? 49.354 -45.688 -6.918 1.00 29.16 163 GLU B O 1
ATOM 3998 N N . ASN B 1 166 ? 49.675 -44.555 -4.987 1.00 26.31 164 ASN B N 1
ATOM 3999 C CA . ASN B 1 166 ? 49.839 -43.291 -5.703 1.00 27.03 164 ASN B CA 1
ATOM 4000 C C . ASN B 1 166 ? 50.962 -43.383 -6.756 1.00 26.90 164 ASN B C 1
ATOM 4001 O O . ASN B 1 166 ? 50.855 -42.872 -7.888 1.00 30.27 164 ASN B O 1
ATOM 4006 N N . VAL B 1 167 ? 52.082 -43.916 -6.331 1.00 25.53 165 VAL B N 1
ATOM 4007 C CA . VAL B 1 167 ? 53.232 -44.050 -7.208 1.00 25.68 165 VAL B CA 1
ATOM 4008 C C . VAL B 1 167 ? 52.873 -44.963 -8.402 1.00 26.24 165 VAL B C 1
ATOM 4009 O O . VAL B 1 167 ? 53.285 -44.674 -9.551 1.00 27.31 165 VAL B O 1
ATOM 4013 N N . ALA B 1 168 ? 52.237 -46.094 -8.134 1.00 25.64 166 ALA B N 1
ATOM 4014 C CA . ALA B 1 168 ? 51.904 -47.044 -9.206 1.00 27.62 166 ALA B CA 1
ATOM 4015 C C . ALA B 1 168 ? 51.085 -46.332 -10.286 1.00 31.12 166 ALA B C 1
ATOM 4016 O O . ALA B 1 168 ? 51.357 -46.477 -11.501 1.00 28.72 166 ALA B O 1
ATOM 4018 N N . LYS B 1 169 ? 50.127 -45.513 -9.843 1.00 31.39 167 LYS B N 1
ATOM 4019 C CA . LYS B 1 169 ? 49.285 -44.780 -10.794 1.00 34.16 167 LYS B CA 1
ATOM 4020 C C . LYS B 1 169 ? 50.059 -43.680 -11.523 1.00 33.60 167 LYS B C 1
ATOM 4021 O O . LYS B 1 169 ? 49.991 -43.561 -12.732 1.00 33.43 167 LYS B O 1
ATOM 4027 N N . GLU B 1 170 ? 50.824 -42.899 -10.792 1.00 32.57 168 GLU B N 1
ATOM 4028 C CA . GLU B 1 170 ? 51.567 -41.776 -11.341 1.00 34.57 168 GLU B CA 1
ATOM 4029 C C . GLU B 1 170 ? 52.592 -42.238 -12.361 1.00 35.50 168 GLU B C 1
ATOM 4030 O O . GLU B 1 170 ? 52.834 -41.558 -13.353 1.00 34.91 168 GLU B O 1
ATOM 4036 N N . TYR B 1 171 ? 53.237 -43.384 -12.117 1.00 36.28 169 TYR B N 1
ATOM 4037 C CA . TYR B 1 171 ? 54.349 -43.803 -12.991 1.00 35.88 169 TYR B CA 1
ATOM 4038 C C . TYR B 1 171 ? 54.005 -45.008 -13.851 1.00 36.65 169 TYR B C 1
ATOM 4039 O O . TYR B 1 171 ? 54.879 -45.587 -14.503 1.00 40.78 169 TYR B O 1
ATOM 4048 N N . GLY B 1 172 ? 52.742 -45.386 -13.849 1.00 37.45 170 GLY B N 1
ATOM 4049 C CA . GLY B 1 172 ? 52.269 -46.504 -14.654 1.00 37.28 170 GLY B CA 1
ATOM 4050 C C . GLY B 1 172 ? 52.895 -47.845 -14.317 1.00 37.55 170 GLY B C 1
ATOM 4051 O O . GLY B 1 172 ? 53.254 -48.596 -15.225 1.00 35.90 170 GLY B O 1
ATOM 4052 N N . ILE B 1 173 ? 52.931 -48.189 -13.019 1.00 32.49 171 ILE B N 1
ATOM 4053 C CA . ILE B 1 173 ? 53.488 -49.446 -12.570 1.00 31.27 171 ILE B CA 1
ATOM 4054 C C . ILE B 1 173 ? 52.362 -50.406 -12.273 1.00 33.12 171 ILE B C 1
ATOM 4055 O O . ILE B 1 173 ? 51.645 -50.285 -11.261 1.00 31.81 171 ILE B O 1
ATOM 4060 N N . THR B 1 174 ? 52.169 -51.366 -13.165 1.00 31.63 172 THR B N 1
ATOM 4061 C CA . THR B 1 174 ? 51.002 -52.245 -13.071 1.00 31.63 172 THR B CA 1
ATOM 4062 C C . THR B 1 174 ? 51.136 -53.355 -12.026 1.00 29.52 172 THR B C 1
ATOM 4063 O O . THR B 1 174 ? 52.229 -53.704 -11.571 1.00 30.77 172 THR B O 1
ATOM 4067 N N . ARG B 1 175 ? 50.028 -53.979 -11.695 1.00 30.94 173 ARG B N 1
ATOM 4068 C CA . ARG B 1 175 ? 50.018 -55.136 -10.796 1.00 31.27 173 ARG B CA 1
ATOM 4069 C C . ARG B 1 175 ? 50.948 -56.225 -11.295 1.00 31.92 173 ARG B C 1
ATOM 4070 O O . ARG B 1 175 ? 51.683 -56.848 -10.525 1.00 31.36 173 ARG B O 1
ATOM 4078 N N . GLU B 1 176 ? 50.913 -56.475 -12.616 1.00 34.16 174 GLU B N 1
ATOM 4079 C CA . GLU B 1 176 ? 51.718 -57.550 -13.166 1.00 32.93 174 GLU B CA 1
ATOM 4080 C C . GLU B 1 176 ? 53.199 -57.206 -13.035 1.00 30.84 174 GLU B C 1
ATOM 4081 O O . GLU B 1 176 ? 54.011 -58.062 -12.737 1.00 32.29 174 GLU B O 1
ATOM 4087 N N . MET B 1 177 ? 53.558 -55.967 -13.317 1.00 30.58 175 MET B N 1
ATOM 4088 C CA . MET B 1 177 ? 54.927 -55.531 -13.180 1.00 30.39 175 MET B CA 1
ATOM 4089 C C . MET B 1 177 ? 55.402 -55.686 -11.701 1.00 29.24 175 MET B C 1
ATOM 4090 O O . MET B 1 177 ? 56.479 -56.195 -11.424 1.00 27.28 175 MET B O 1
ATOM 4095 N N . GLN B 1 178 ? 54.563 -55.252 -10.780 1.00 28.78 176 GLN B N 1
ATOM 4096 C CA . GLN B 1 178 ? 54.821 -55.442 -9.346 1.00 28.91 176 GLN B CA 1
ATOM 4097 C C . GLN B 1 178 ? 55.039 -56.896 -8.933 1.00 28.30 176 GLN B C 1
ATOM 4098 O O . GLN B 1 178 ? 55.981 -57.221 -8.184 1.00 26.80 176 GLN B O 1
ATOM 4104 N N . ASP B 1 179 ? 54.187 -57.786 -9.420 1.00 31.07 177 ASP B N 1
ATOM 4105 C CA . ASP B 1 179 ? 54.315 -59.233 -9.074 1.00 32.25 177 ASP B CA 1
ATOM 4106 C C . ASP B 1 179 ? 55.506 -59.909 -9.704 1.00 32.25 177 ASP B C 1
ATOM 4107 O O . ASP B 1 179 ? 56.103 -60.794 -9.087 1.00 30.49 177 ASP B O 1
ATOM 4112 N N . GLU B 1 180 ? 55.873 -59.485 -10.920 1.00 33.09 178 GLU B N 1
ATOM 4113 C CA . GLU B 1 180 ? 57.078 -59.998 -11.586 1.00 34.02 178 GLU B CA 1
ATOM 4114 C C . GLU B 1 180 ? 58.290 -59.654 -10.726 1.00 31.82 178 GLU B C 1
ATOM 4115 O O . GLU B 1 180 ? 59.204 -60.455 -10.497 1.00 30.50 178 GLU B O 1
ATOM 4121 N N . LEU B 1 181 ? 58.312 -58.421 -10.258 1.00 30.25 179 LEU B N 1
ATOM 4122 C CA . LEU B 1 181 ? 59.455 -57.909 -9.481 1.00 30.22 179 LEU B CA 1
ATOM 4123 C C . LEU B 1 181 ? 59.538 -58.681 -8.147 1.00 27.02 179 LEU B C 1
ATOM 4124 O O . LEU B 1 181 ? 60.598 -59.152 -7.752 1.00 27.07 179 LEU B O 1
ATOM 4129 N N . ALA B 1 182 ? 58.398 -58.857 -7.498 1.00 28.08 180 ALA B N 1
ATOM 4130 C CA . ALA B 1 182 ? 58.343 -59.650 -6.241 1.00 26.49 180 ALA B CA 1
ATOM 4131 C C . ALA B 1 182 ? 58.849 -61.068 -6.398 1.00 27.44 180 ALA B C 1
ATOM 4132 O O . ALA B 1 182 ? 59.642 -61.578 -5.584 1.00 26.79 180 ALA B O 1
ATOM 4134 N N . LEU B 1 183 ? 58.486 -61.707 -7.507 1.00 28.11 181 LEU B N 1
ATOM 4135 C CA . LEU B 1 183 ? 58.934 -63.088 -7.710 1.00 27.84 181 LEU B CA 1
ATOM 4136 C C . LEU B 1 183 ? 60.448 -63.082 -7.900 1.00 28.83 181 LEU B C 1
ATOM 4137 O O . LEU B 1 183 ? 61.139 -63.977 -7.413 1.00 29.13 181 LEU B O 1
ATOM 4142 N N . HIS B 1 184 ? 60.958 -62.099 -8.651 1.00 26.71 182 HIS B N 1
ATOM 4143 C CA . HIS B 1 184 ? 62.400 -62.011 -8.893 1.00 27.70 182 HIS B CA 1
ATOM 4144 C C . HIS B 1 184 ? 63.155 -61.891 -7.552 1.00 24.80 182 HIS B C 1
ATOM 4145 O O . HIS B 1 184 ? 64.213 -62.487 -7.329 1.00 26.08 182 HIS B O 1
ATOM 4152 N N . SER B 1 185 ? 62.637 -61.053 -6.687 1.00 24.20 183 SER B N 1
ATOM 4153 C CA . SER B 1 185 ? 63.237 -60.853 -5.376 1.00 23.96 183 SER B CA 1
ATOM 4154 C C . SER B 1 185 ? 63.224 -62.130 -4.539 1.00 24.98 183 SER B C 1
ATOM 4155 O O . SER B 1 185 ? 64.238 -62.491 -3.952 1.00 24.51 183 SER B O 1
ATOM 4158 N N . GLN B 1 186 ? 62.082 -62.786 -4.477 1.00 26.27 184 GLN B N 1
ATOM 4159 C CA . GLN B 1 186 ? 62.006 -64.116 -3.828 1.00 26.82 184 GLN B CA 1
ATOM 4160 C C . GLN B 1 186 ? 62.997 -65.140 -4.382 1.00 28.31 184 GLN B C 1
ATOM 4161 O O . GLN B 1 186 ? 63.622 -65.842 -3.627 1.00 27.36 184 GLN B O 1
ATOM 4167 N N . ARG B 1 187 ? 63.175 -65.167 -5.715 1.00 28.58 185 ARG B N 1
ATOM 4168 C CA . ARG B 1 187 ? 64.067 -66.128 -6.305 1.00 30.09 185 ARG B CA 1
ATOM 4169 C C . ARG B 1 187 ? 65.502 -65.823 -5.988 1.00 28.81 185 ARG B C 1
ATOM 4170 O O . ARG B 1 187 ? 66.279 -66.708 -5.642 1.00 28.68 185 ARG B O 1
ATOM 4178 N N . LYS B 1 188 ? 65.875 -64.550 -6.074 1.00 27.97 186 LYS B N 1
ATOM 4179 C CA . LYS B 1 188 ? 67.254 -64.167 -5.773 1.00 26.90 186 LYS B CA 1
ATOM 4180 C C . LYS B 1 188 ? 67.603 -64.351 -4.316 1.00 26.37 186 LYS B C 1
ATOM 4181 O O . LYS B 1 188 ? 68.713 -64.756 -3.962 1.00 27.09 186 LYS B O 1
ATOM 4187 N N . ALA B 1 189 ? 66.674 -64.051 -3.456 1.00 26.30 187 ALA B N 1
ATOM 4188 C CA . ALA B 1 189 ? 66.923 -64.258 -2.041 1.00 26.63 187 ALA B CA 1
ATOM 4189 C C . ALA B 1 189 ? 67.109 -65.763 -1.725 1.00 29.43 187 ALA B C 1
ATOM 4190 O O . ALA B 1 189 ? 68.000 -66.154 -0.942 1.00 30.48 187 ALA B O 1
ATOM 4192 N N . ALA B 1 190 ? 66.248 -66.600 -2.277 1.00 31.75 188 ALA B N 1
ATOM 4193 C CA . ALA B 1 190 ? 66.360 -68.035 -2.044 1.00 32.91 188 ALA B CA 1
ATOM 4194 C C . ALA B 1 190 ? 67.706 -68.569 -2.510 1.00 35.66 188 ALA B C 1
ATOM 4195 O O . ALA B 1 190 ? 68.309 -69.402 -1.832 1.00 35.93 188 ALA B O 1
ATOM 4197 N N . ALA B 1 191 ? 68.173 -68.105 -3.675 1.00 31.71 189 ALA B N 1
ATOM 4198 C CA . ALA B 1 191 ? 69.446 -68.568 -4.197 1.00 31.82 189 ALA B CA 1
ATOM 4199 C C . ALA B 1 191 ? 70.608 -68.074 -3.365 1.00 30.95 189 ALA B C 1
ATOM 4200 O O . ALA B 1 191 ? 71.611 -68.749 -3.224 1.00 29.91 189 ALA B O 1
ATOM 4202 N N . ALA B 1 192 ? 70.481 -66.857 -2.826 1.00 30.51 190 ALA B N 1
ATOM 4203 C CA . ALA B 1 192 ? 71.541 -66.281 -1.979 1.00 30.07 190 ALA B CA 1
ATOM 4204 C C . ALA B 1 192 ? 71.639 -67.053 -0.667 1.00 30.01 190 ALA B C 1
ATOM 4205 O O . ALA B 1 192 ? 72.708 -67.349 -0.204 1.00 29.58 190 ALA B O 1
ATOM 4207 N N . ILE B 1 193 ? 70.505 -67.361 -0.094 1.00 31.53 191 ILE B N 1
ATOM 4208 C CA . ILE B 1 193 ? 70.471 -68.116 1.127 1.00 36.32 191 ILE B CA 1
ATOM 4209 C C . ILE B 1 193 ? 71.087 -69.481 0.881 1.00 40.32 191 ILE B C 1
ATOM 4210 O O . ILE B 1 193 ? 72.031 -69.855 1.579 1.00 40.32 191 ILE B O 1
ATOM 4215 N N . GLU B 1 194 ? 70.634 -70.151 -0.181 1.00 41.66 192 GLU B N 1
ATOM 4216 C CA . GLU B 1 194 ? 71.057 -71.504 -0.493 1.00 43.16 192 GLU B CA 1
ATOM 4217 C C . GLU B 1 194 ? 72.565 -71.571 -0.788 1.00 43.05 192 GLU B C 1
ATOM 4218 O O . GLU B 1 194 ? 73.230 -72.534 -0.413 1.00 44.59 192 GLU B O 1
ATOM 4220 N N . SER B 1 195 ? 73.129 -70.545 -1.397 1.00 36.85 193 SER B N 1
ATOM 4221 C CA . SER B 1 195 ? 74.560 -70.574 -1.720 1.00 37.24 193 SER B CA 1
ATOM 4222 C C . SER B 1 195 ? 75.461 -70.096 -0.595 1.00 36.77 193 SER B C 1
ATOM 4223 O O . SER B 1 195 ? 76.663 -70.099 -0.748 1.00 35.74 193 SER B O 1
ATOM 4226 N N . GLY B 1 196 ? 74.899 -69.597 0.501 1.00 35.69 194 GLY B N 1
ATOM 4227 C CA . GLY B 1 196 ? 75.720 -69.057 1.576 1.00 34.18 194 GLY B CA 1
ATOM 4228 C C . GLY B 1 196 ? 76.174 -67.621 1.398 1.00 33.14 194 GLY B C 1
ATOM 4229 O O . GLY B 1 196 ? 77.068 -67.159 2.079 1.00 30.22 194 GLY B O 1
ATOM 4230 N N . ALA B 1 197 ? 75.476 -66.859 0.547 1.00 32.18 195 ALA B N 1
ATOM 4231 C CA . ALA B 1 197 ? 75.915 -65.547 0.217 1.00 30.35 195 ALA B CA 1
ATOM 4232 C C . ALA B 1 197 ? 75.760 -64.561 1.401 1.00 28.96 195 ALA B C 1
ATOM 4233 O O . ALA B 1 197 ? 76.424 -63.534 1.414 1.00 29.97 195 ALA B O 1
ATOM 4235 N N . PHE B 1 198 ? 74.909 -64.875 2.366 1.00 27.05 196 PHE B N 1
ATOM 4236 C CA . PHE B 1 198 ? 74.716 -64.013 3.553 1.00 28.27 196 PHE B CA 1
ATOM 4237 C C . PHE B 1 198 ? 75.520 -64.465 4.782 1.00 28.62 196 PHE B C 1
ATOM 4238 O O . PHE B 1 198 ? 75.444 -63.845 5.834 1.00 29.48 196 PHE B O 1
ATOM 4246 N N . THR B 1 199 ? 76.239 -65.568 4.661 1.00 29.84 197 THR B N 1
ATOM 4247 C CA . THR B 1 199 ? 76.944 -66.163 5.808 1.00 31.59 197 THR B CA 1
ATOM 4248 C C . THR B 1 199 ? 77.969 -65.239 6.396 1.00 29.61 197 THR B C 1
ATOM 4249 O O . THR B 1 199 ? 78.047 -65.121 7.618 1.00 31.85 197 THR B O 1
ATOM 4253 N N . ALA B 1 200 ? 78.725 -64.562 5.564 1.00 27.43 198 ALA B N 1
ATOM 4254 C CA . ALA B 1 200 ? 79.772 -63.688 6.092 1.00 26.82 198 ALA B CA 1
ATOM 4255 C C . ALA B 1 200 ? 79.183 -62.455 6.849 1.00 26.73 198 ALA B C 1
ATOM 4256 O O . ALA B 1 200 ? 79.818 -61.973 7.808 1.00 26.49 198 ALA B O 1
ATOM 4258 N N . GLU B 1 201 ? 78.011 -61.978 6.440 1.00 24.88 199 GLU B N 1
ATOM 4259 C CA . GLU B 1 201 ? 77.479 -60.697 6.972 1.00 24.17 199 GLU B CA 1
ATOM 4260 C C . GLU B 1 201 ? 76.619 -60.853 8.161 1.00 24.39 199 GLU B C 1
ATOM 4261 O O . GLU B 1 201 ? 76.404 -59.866 8.879 1.00 25.80 199 GLU B O 1
ATOM 4267 N N . ILE B 1 202 ? 76.096 -62.041 8.383 1.00 24.56 200 ILE B N 1
ATOM 4268 C CA . ILE B 1 202 ? 75.174 -62.276 9.484 1.00 25.10 200 ILE B CA 1
ATOM 4269 C C . ILE B 1 202 ? 75.856 -62.737 10.781 1.00 25.73 200 ILE B C 1
ATOM 4270 O O . ILE B 1 202 ? 76.664 -63.649 10.810 1.00 26.14 200 ILE B O 1
ATOM 4275 N N . VAL B 1 203 ? 75.563 -62.027 11.855 1.00 27.02 201 VAL B N 1
ATOM 4276 C CA . VAL B 1 203 ? 75.918 -62.424 13.184 1.00 28.13 201 VAL B CA 1
ATOM 4277 C C . VAL B 1 203 ? 74.714 -63.210 13.802 1.00 29.12 201 VAL B C 1
ATOM 4278 O O . VAL B 1 203 ? 73.599 -62.712 13.882 1.00 29.09 201 VAL B O 1
ATOM 4282 N N . PRO B 1 204 ? 74.959 -64.441 14.222 1.00 32.88 202 PRO B N 1
ATOM 4283 C CA . PRO B 1 204 ? 73.839 -65.211 14.775 1.00 32.42 202 PRO B CA 1
ATOM 4284 C C . PRO B 1 204 ? 73.368 -64.611 16.090 1.00 33.47 202 PRO B C 1
ATOM 4285 O O . PRO B 1 204 ? 74.173 -64.032 16.798 1.00 35.05 202 PRO B O 1
ATOM 4289 N N . VAL B 1 205 ? 72.084 -64.771 16.409 1.00 31.17 203 VAL B N 1
ATOM 4290 C CA . VAL B 1 205 ? 71.538 -64.302 17.655 1.00 30.76 203 VAL B CA 1
ATOM 4291 C C . VAL B 1 205 ? 71.063 -65.509 18.479 1.00 32.96 203 VAL B C 1
ATOM 4292 O O . VAL B 1 205 ? 70.307 -66.322 17.961 1.00 33.92 203 VAL B O 1
ATOM 4296 N N . ASN B 1 206 ? 71.534 -65.631 19.719 1.00 33.07 204 ASN B N 1
ATOM 4297 C CA . ASN B 1 206 ? 71.015 -66.657 20.616 1.00 37.03 204 ASN B CA 1
ATOM 4298 C C . ASN B 1 206 ? 69.707 -66.278 21.216 1.00 35.30 204 ASN B C 1
ATOM 4299 O O . ASN B 1 206 ? 69.596 -65.237 21.819 1.00 33.35 204 ASN B O 1
ATOM 4304 N N . VAL B 1 207 ? 68.684 -67.080 20.988 1.00 34.76 205 VAL B N 1
ATOM 4305 C CA . VAL B 1 207 ? 67.355 -66.709 21.499 1.00 35.13 205 VAL B CA 1
ATOM 4306 C C . VAL B 1 207 ? 66.983 -67.712 22.641 1.00 37.12 205 VAL B C 1
ATOM 4307 O O . VAL B 1 207 ? 67.024 -68.900 22.415 1.00 35.13 205 VAL B O 1
ATOM 4311 N N . VAL B 1 208 ? 66.593 -67.201 23.797 1.00 38.46 206 VAL B N 1
ATOM 4312 C CA . VAL B 1 208 ? 66.198 -68.041 24.924 1.00 43.83 206 VAL B CA 1
ATOM 4313 C C . VAL B 1 208 ? 64.817 -67.674 25.380 1.00 45.63 206 VAL B C 1
ATOM 4314 O O . VAL B 1 208 ? 64.626 -66.547 25.821 1.00 39.94 206 VAL B O 1
ATOM 4317 N N . THR B 1 209 ? 63.867 -68.600 25.303 1.00 48.68 207 THR B N 1
ATOM 4318 C CA . THR B 1 209 ? 62.533 -68.406 25.919 1.00 53.56 207 THR B CA 1
ATOM 4319 C C . THR B 1 209 ? 62.110 -69.734 26.620 1.00 57.43 207 THR B C 1
ATOM 4320 O O . THR B 1 209 ? 62.887 -70.702 26.626 1.00 56.67 207 THR B O 1
ATOM 4324 N N . ARG B 1 210 ? 60.870 -69.790 27.127 1.00 59.26 208 ARG B N 1
ATOM 4325 C CA . ARG B 1 210 ? 60.104 -71.096 27.234 1.00 62.56 208 ARG B CA 1
ATOM 4326 C C . ARG B 1 210 ? 60.919 -72.227 27.776 1.00 63.99 208 ARG B C 1
ATOM 4327 O O . ARG B 1 210 ? 61.548 -72.013 28.783 1.00 71.55 208 ARG B O 1
ATOM 4329 N N . LYS B 1 212 ? 62.051 -72.544 24.680 1.00 61.41 210 LYS B N 1
ATOM 4330 C CA . LYS B 1 212 ? 62.717 -72.177 23.436 1.00 59.28 210 LYS B CA 1
ATOM 4331 C C . LYS B 1 212 ? 64.124 -71.673 23.724 1.00 55.40 210 LYS B C 1
ATOM 4332 N N . THR B 1 213 ? 65.106 -72.465 23.273 1.00 56.13 211 THR B N 1
ATOM 4333 C CA . THR B 1 213 ? 66.476 -71.968 23.095 1.00 53.10 211 THR B CA 1
ATOM 4334 C C . THR B 1 213 ? 67.054 -72.386 21.743 1.00 50.07 211 THR B C 1
ATOM 4335 O O . THR B 1 213 ? 67.052 -73.555 21.394 1.00 46.73 211 THR B O 1
ATOM 4339 N N . PHE B 1 214 ? 67.474 -71.409 20.933 1.00 44.15 212 PHE B N 1
ATOM 4340 C CA . PHE B 1 214 ? 67.925 -71.708 19.594 1.00 42.58 212 PHE B CA 1
ATOM 4341 C C . PHE B 1 214 ? 68.735 -70.556 19.042 1.00 40.11 212 PHE B C 1
ATOM 4342 O O . PHE B 1 214 ? 68.768 -69.506 19.652 1.00 37.45 212 PHE B O 1
ATOM 4350 N N . VAL B 1 215 ? 69.402 -70.799 17.921 1.00 37.52 213 VAL B N 1
ATOM 4351 C CA . VAL B 1 215 ? 70.247 -69.800 17.317 1.00 37.46 213 VAL B CA 1
ATOM 4352 C C . VAL B 1 215 ? 69.593 -69.345 16.049 1.00 36.07 213 VAL B C 1
ATOM 4353 O O . VAL B 1 215 ? 69.260 -70.154 15.204 1.00 36.56 213 VAL B O 1
ATOM 4357 N N . PHE B 1 216 ? 69.420 -68.042 15.903 1.00 34.62 214 PHE B N 1
ATOM 4358 C CA . PHE B 1 216 ? 68.820 -67.475 14.702 1.00 32.56 214 PHE B CA 1
ATOM 4359 C C . PHE B 1 216 ? 69.929 -66.912 13.820 1.00 30.73 214 PHE B C 1
ATOM 4360 O O . PHE B 1 216 ? 70.633 -65.964 14.214 1.00 30.88 214 PHE B O 1
ATOM 4368 N N . SER B 1 217 ? 70.053 -67.490 12.633 1.00 31.39 215 SER B N 1
ATOM 4369 C CA . SER B 1 217 ? 71.088 -67.084 11.708 1.00 30.63 215 SER B CA 1
ATOM 4370 C C . SER B 1 217 ? 70.682 -66.998 10.260 1.00 30.99 215 SER B C 1
ATOM 4371 O O . SER B 1 217 ? 71.526 -66.643 9.423 1.00 31.67 215 SER B O 1
ATOM 4374 N N . GLN B 1 218 ? 69.407 -67.270 9.951 1.00 29.16 216 GLN B N 1
ATOM 4375 C CA . GLN B 1 218 ? 68.938 -67.276 8.589 1.00 32.16 216 GLN B CA 1
ATOM 4376 C C . GLN B 1 218 ? 67.678 -66.484 8.465 1.00 28.74 216 GLN B C 1
ATOM 4377 O O . GLN B 1 218 ? 66.721 -66.717 9.203 1.00 29.81 216 GLN B O 1
ATOM 4383 N N . ASP B 1 219 ? 67.709 -65.538 7.531 1.00 25.92 217 ASP B N 1
ATOM 4384 C CA . ASP B 1 219 ? 66.557 -64.724 7.213 1.00 25.84 217 ASP B CA 1
ATOM 4385 C C . ASP B 1 219 ? 65.291 -65.564 7.004 1.00 26.38 217 ASP B C 1
ATOM 4386 O O . ASP B 1 219 ? 65.302 -66.502 6.215 1.00 25.30 217 ASP B O 1
ATOM 4391 N N . GLU B 1 220 ? 64.212 -65.226 7.712 1.00 26.63 218 GLU B N 1
ATOM 4392 C CA . GLU B 1 220 ? 63.048 -66.109 7.768 1.00 27.18 218 GLU B CA 1
ATOM 4393 C C . GLU B 1 220 ? 61.803 -65.532 7.120 1.00 28.28 218 GLU B C 1
ATOM 4394 O O . GLU B 1 220 ? 60.816 -66.259 6.914 1.00 26.48 218 GLU B O 1
ATOM 4400 N N . PHE B 1 221 ? 61.884 -64.301 6.633 1.00 26.06 219 PHE B N 1
ATOM 4401 C CA . PHE B 1 221 ? 60.752 -63.740 5.884 1.00 26.89 219 PHE B CA 1
ATOM 4402 C C . PHE B 1 221 ? 60.545 -64.250 4.424 1.00 26.39 219 PHE B C 1
ATOM 4403 O O . PHE B 1 221 ? 59.425 -64.257 3.965 1.00 26.89 219 PHE B O 1
ATOM 4411 N N . PRO B 1 222 ? 61.604 -64.742 3.748 1.00 26.40 220 PRO B N 1
ATOM 4412 C CA . PRO B 1 222 ? 61.405 -65.258 2.365 1.00 27.25 220 PRO B CA 1
ATOM 4413 C C . PRO B 1 222 ? 60.321 -66.301 2.246 1.00 28.48 220 PRO B C 1
ATOM 4414 O O . PRO B 1 222 ? 60.118 -67.105 3.183 1.00 29.22 220 PRO B O 1
ATOM 4418 N N . LYS B 1 223 ? 59.520 -66.216 1.188 1.00 29.99 221 LYS B N 1
ATOM 4419 C CA . LYS B 1 223 ? 58.385 -67.109 1.008 1.00 32.38 221 LYS B CA 1
ATOM 4420 C C . LYS B 1 223 ? 58.743 -68.217 0.001 1.00 33.85 221 LYS B C 1
ATOM 4421 O O . LYS B 1 223 ? 58.856 -67.982 -1.220 1.00 29.91 221 LYS B O 1
ATOM 4427 N N . ALA B 1 224 ? 58.976 -69.412 0.545 1.00 36.94 222 ALA B N 1
ATOM 4428 C CA . ALA B 1 224 ? 59.402 -70.567 -0.298 1.00 38.34 222 ALA B CA 1
ATOM 4429 C C . ALA B 1 224 ? 58.408 -70.837 -1.433 1.00 41.57 222 ALA B C 1
ATOM 4430 O O . ALA B 1 224 ? 57.187 -70.721 -1.237 1.00 43.18 222 ALA B O 1
ATOM 4431 N N . ASN B 1 225 ? 58.920 -71.258 -2.586 1.00 43.54 223 ASN B N 1
ATOM 4432 C CA . ASN B 1 225 ? 58.048 -71.597 -3.722 1.00 46.87 223 ASN B CA 1
ATOM 4433 C C . ASN B 1 225 ? 57.021 -70.517 -4.092 1.00 47.05 223 ASN B C 1
ATOM 4434 O O . ASN B 1 225 ? 55.868 -70.826 -4.400 1.00 45.37 223 ASN B O 1
ATOM 4439 N N . SER B 1 226 ? 57.417 -69.248 -3.999 1.00 40.91 224 SER B N 1
ATOM 4440 C CA . SER B 1 226 ? 56.564 -68.194 -4.522 1.00 41.08 224 SER B CA 1
ATOM 4441 C C . SER B 1 226 ? 56.315 -68.434 -6.016 1.00 39.91 224 SER B C 1
ATOM 4442 O O . SER B 1 226 ? 57.204 -68.889 -6.718 1.00 41.20 224 SER B O 1
ATOM 4445 N N . THR B 1 227 ? 55.128 -68.102 -6.507 1.00 40.13 225 THR B N 1
ATOM 4446 C CA . THR B 1 227 ? 54.868 -68.288 -7.940 1.00 41.00 225 THR B CA 1
ATOM 4447 C C . THR B 1 227 ? 54.120 -67.095 -8.444 1.00 40.77 225 THR B C 1
ATOM 4448 O O . THR B 1 227 ? 53.414 -66.422 -7.677 1.00 40.51 225 THR B O 1
ATOM 4452 N N . ALA B 1 228 ? 54.211 -66.865 -9.753 1.00 40.86 226 ALA B N 1
ATOM 4453 C CA . ALA B 1 228 ? 53.424 -65.799 -10.393 1.00 41.98 226 ALA B CA 1
ATOM 4454 C C . ALA B 1 228 ? 51.908 -65.972 -10.165 1.00 42.57 226 ALA B C 1
ATOM 4455 O O . ALA B 1 228 ? 51.188 -64.986 -9.993 1.00 38.73 226 ALA B O 1
ATOM 4457 N N . GLU B 1 229 ? 51.452 -67.235 -10.202 1.00 44.59 227 GLU B N 1
ATOM 4458 C CA . GLU B 1 229 ? 50.028 -67.579 -10.039 1.00 46.11 227 GLU B CA 1
ATOM 4459 C C . GLU B 1 229 ? 49.567 -67.277 -8.599 1.00 45.68 227 GLU B C 1
ATOM 4460 O O . GLU B 1 229 ? 48.561 -66.603 -8.415 1.00 48.15 227 GLU B O 1
ATOM 4463 N N . ALA B 1 230 ? 50.296 -67.754 -7.590 1.00 44.60 228 ALA B N 1
ATOM 4464 C CA . ALA B 1 230 ? 49.924 -67.427 -6.218 1.00 45.80 228 ALA B CA 1
ATOM 4465 C C . ALA B 1 230 ? 49.894 -65.891 -6.012 1.00 44.20 228 ALA B C 1
ATOM 4466 O O . ALA B 1 230 ? 49.008 -65.355 -5.352 1.00 46.58 228 ALA B O 1
ATOM 4468 N N . LEU B 1 231 ? 50.882 -65.180 -6.557 1.00 40.19 229 LEU B N 1
ATOM 4469 C CA . LEU B 1 231 ? 50.984 -63.732 -6.335 1.00 38.54 229 LEU B CA 1
ATOM 4470 C C . LEU B 1 231 ? 49.822 -63.045 -7.000 1.00 37.80 229 LEU B C 1
ATOM 4471 O O . LEU B 1 231 ? 49.259 -62.119 -6.464 1.00 34.95 229 LEU B O 1
ATOM 4476 N N . GLY B 1 232 ? 49.501 -63.478 -8.220 1.00 38.97 230 GLY B N 1
ATOM 4477 C CA . GLY B 1 232 ? 48.455 -62.826 -9.008 1.00 39.39 230 GLY B CA 1
ATOM 4478 C C . GLY B 1 232 ? 47.099 -63.001 -8.406 1.00 41.24 230 GLY B C 1
ATOM 4479 O O . GLY B 1 232 ? 46.176 -62.243 -8.711 1.00 42.12 230 GLY B O 1
ATOM 4480 N N . ALA B 1 233 ? 46.961 -63.967 -7.533 1.00 41.00 231 ALA B N 1
ATOM 4481 C CA . ALA B 1 233 ? 45.676 -64.164 -6.940 1.00 48.35 231 ALA B CA 1
ATOM 4482 C C . ALA B 1 233 ? 45.464 -63.387 -5.648 1.00 46.07 231 ALA B C 1
ATOM 4483 O O . ALA B 1 233 ? 44.340 -63.292 -5.180 1.00 50.21 231 ALA B O 1
ATOM 4485 N N . LEU B 1 234 ? 46.535 -62.893 -5.042 1.00 44.77 232 LEU B N 1
ATOM 4486 C CA . LEU B 1 234 ? 46.436 -62.247 -3.729 1.00 41.69 232 LEU B CA 1
ATOM 4487 C C . LEU B 1 234 ? 45.498 -61.103 -3.872 1.00 38.81 232 LEU B C 1
ATOM 4488 O O . LEU B 1 234 ? 45.401 -60.505 -4.923 1.00 39.87 232 LEU B O 1
ATOM 4493 N N . ARG B 1 235 ? 44.809 -60.798 -2.787 1.00 40.36 233 ARG B N 1
ATOM 4494 C CA . ARG B 1 235 ? 43.924 -59.651 -2.700 1.00 40.75 233 ARG B CA 1
ATOM 4495 C C . ARG B 1 235 ? 44.791 -58.417 -2.391 1.00 39.97 233 ARG B C 1
ATOM 4496 O O . ARG B 1 235 ? 45.762 -58.528 -1.644 1.00 39.75 233 ARG B O 1
ATOM 4501 N N . PRO B 1 236 ? 44.442 -57.245 -2.919 1.00 38.44 234 PRO B N 1
ATOM 4502 C CA . PRO B 1 236 ? 45.148 -56.040 -2.498 1.00 38.37 234 PRO B CA 1
ATOM 4503 C C . PRO B 1 236 ? 45.070 -55.832 -0.986 1.00 39.04 234 PRO B C 1
ATOM 4504 O O . PRO B 1 236 ? 44.011 -56.116 -0.358 1.00 39.87 234 PRO B O 1
ATOM 4508 N N . ALA B 1 237 ? 46.151 -55.312 -0.409 1.00 36.81 235 ALA B N 1
ATOM 4509 C CA . ALA B 1 237 ? 46.252 -55.173 1.043 1.00 35.39 235 ALA B CA 1
ATOM 4510 C C . ALA B 1 237 ? 45.717 -53.866 1.529 1.00 35.14 235 ALA B C 1
ATOM 4511 O O . ALA B 1 237 ? 45.283 -53.786 2.708 1.00 34.83 235 ALA B O 1
ATOM 4513 N N . PHE B 1 238 ? 45.743 -52.808 0.717 1.00 32.91 236 PHE B N 1
ATOM 4514 C CA . PHE B 1 238 ? 45.399 -51.474 1.214 1.00 33.61 236 PHE B CA 1
ATOM 4515 C C . PHE B 1 238 ? 44.236 -50.785 0.598 1.00 36.41 236 PHE B C 1
ATOM 4516 O O . PHE B 1 238 ? 43.670 -49.865 1.208 1.00 35.90 236 PHE B O 1
ATOM 4524 N N . ASP B 1 239 ? 43.913 -51.165 -0.637 1.00 38.17 237 ASP B N 1
ATOM 4525 C CA . ASP B 1 239 ? 42.788 -50.582 -1.355 1.00 42.27 237 ASP B CA 1
ATOM 4526 C C . ASP B 1 239 ? 42.233 -51.698 -2.187 1.00 41.25 237 ASP B C 1
ATOM 4527 O O . ASP B 1 239 ? 42.987 -52.335 -2.984 1.00 40.53 237 ASP B O 1
ATOM 4532 N N . LYS B 1 240 ? 40.932 -51.952 -2.025 1.00 42.49 238 LYS B N 1
ATOM 4533 C CA . LYS B 1 240 ? 40.267 -53.041 -2.707 1.00 43.49 238 LYS B CA 1
ATOM 4534 C C . LYS B 1 240 ? 40.353 -52.973 -4.239 1.00 41.68 238 LYS B C 1
ATOM 4535 O O . LYS B 1 240 ? 40.321 -53.992 -4.907 1.00 47.76 238 LYS B O 1
ATOM 4536 N N . ALA B 1 241 ? 40.493 -51.775 -4.779 1.00 40.98 239 ALA B N 1
ATOM 4537 C CA . ALA B 1 241 ? 40.699 -51.591 -6.215 1.00 40.91 239 ALA B CA 1
ATOM 4538 C C . ALA B 1 241 ? 42.160 -51.373 -6.623 1.00 38.26 239 ALA B C 1
ATOM 4539 O O . ALA B 1 241 ? 42.429 -50.922 -7.721 1.00 39.95 239 ALA B O 1
ATOM 4541 N N . GLY B 1 242 ? 43.096 -51.665 -5.757 1.00 35.46 240 GLY B N 1
ATOM 4542 C CA . GLY B 1 242 ? 44.487 -51.304 -5.974 1.00 34.54 240 GLY B CA 1
ATOM 4543 C C . GLY B 1 242 ? 45.315 -52.442 -6.510 1.00 34.95 240 GLY B C 1
ATOM 4544 O O . GLY B 1 242 ? 44.766 -53.503 -6.877 1.00 37.36 240 GLY B O 1
ATOM 4545 N N . THR B 1 243 ? 46.634 -52.222 -6.474 1.00 34.24 241 THR B N 1
ATOM 4546 C CA . THR B 1 243 ? 47.634 -53.108 -6.990 1.00 36.26 241 THR B CA 1
ATOM 4547 C C . THR B 1 243 ? 48.592 -53.705 -5.934 1.00 35.31 241 THR B C 1
ATOM 4548 O O . THR B 1 243 ? 49.267 -54.735 -6.192 1.00 32.94 241 THR B O 1
ATOM 4552 N N . VAL B 1 244 ? 48.650 -53.084 -4.748 1.00 31.87 242 VAL B N 1
ATOM 4553 C CA . VAL B 1 244 ? 49.666 -53.448 -3.755 1.00 30.58 242 VAL B CA 1
ATOM 4554 C C . VAL B 1 244 ? 49.096 -54.546 -2.830 1.00 28.84 242 VAL B C 1
ATOM 4555 O O . VAL B 1 244 ? 48.002 -54.432 -2.298 1.00 29.03 242 VAL B O 1
ATOM 4559 N N . THR B 1 245 ? 49.844 -55.621 -2.690 1.00 27.96 243 THR B N 1
ATOM 4560 C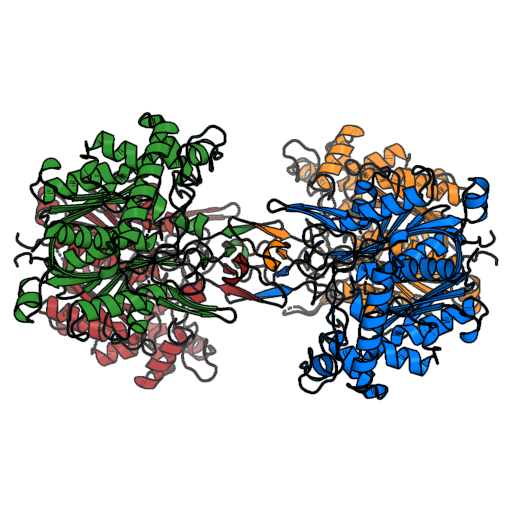 CA . THR B 1 245 ? 49.482 -56.744 -1.878 1.00 28.59 243 THR B CA 1
ATOM 4561 C C . THR B 1 245 ? 50.591 -57.115 -0.877 1.00 27.92 243 THR B C 1
ATOM 4562 O O . THR B 1 245 ? 51.726 -56.572 -0.895 1.00 26.58 243 THR B O 1
ATOM 4566 N N . ALA B 1 246 ? 50.312 -58.098 -0.027 1.00 27.47 244 ALA B N 1
ATOM 4567 C CA . ALA B 1 246 ? 51.308 -58.633 0.877 1.00 27.22 244 ALA B CA 1
ATOM 4568 C C . ALA B 1 246 ? 52.423 -59.322 0.132 1.00 27.02 244 ALA B C 1
ATOM 4569 O O . ALA B 1 246 ? 53.524 -59.529 0.661 1.00 28.38 244 ALA B O 1
ATOM 4571 N N . GLY B 1 247 ? 52.141 -59.717 -1.099 1.00 28.41 245 GLY B N 1
ATOM 4572 C CA . GLY B 1 247 ? 53.152 -60.414 -1.874 1.00 28.53 245 GLY B CA 1
ATOM 4573 C C . GLY B 1 247 ? 54.044 -59.520 -2.705 1.00 26.65 245 GLY B C 1
ATOM 4574 O O . GLY B 1 247 ? 55.127 -59.956 -3.124 1.00 29.17 245 GLY B O 1
ATOM 4575 N N . ASN B 1 248 ? 53.649 -58.290 -2.920 1.00 26.72 246 ASN B N 1
ATOM 4576 C CA . ASN B 1 248 ? 54.538 -57.346 -3.638 1.00 25.47 246 ASN B CA 1
ATOM 4577 C C . ASN B 1 248 ? 55.004 -56.148 -2.823 1.00 24.79 246 ASN B C 1
ATOM 4578 O O . ASN B 1 248 ? 55.400 -55.138 -3.368 1.00 23.57 246 ASN B O 1
ATOM 4583 N N . ALA B 1 249 ? 54.888 -56.268 -1.508 1.00 24.76 247 ALA B N 1
ATOM 4584 C CA . ALA B 1 249 ? 55.340 -55.301 -0.522 1.00 24.58 247 ALA B CA 1
ATOM 4585 C C . ALA B 1 249 ? 56.198 -56.044 0.500 1.00 23.68 247 ALA B C 1
ATOM 4586 O O . ALA B 1 249 ? 56.099 -57.261 0.599 1.00 26.18 247 ALA B O 1
ATOM 4588 N N . SER B 1 250 ? 57.090 -55.339 1.217 1.00 23.72 248 SER B N 1
ATOM 4589 C CA . SER B 1 250 ? 57.830 -55.937 2.292 1.00 21.81 248 SER B CA 1
ATOM 4590 C C . SER B 1 250 ? 56.873 -56.173 3.501 1.00 24.10 248 SER B C 1
ATOM 4591 O O . SER B 1 250 ? 55.659 -55.881 3.377 1.00 22.14 248 SER B O 1
ATOM 4594 N N . GLY B 1 251 ? 57.464 -56.637 4.595 1.00 22.34 249 GLY B N 1
ATOM 4595 C CA . GLY B 1 251 ? 56.758 -56.979 5.786 1.00 23.39 249 GLY B CA 1
ATOM 4596 C C . GLY B 1 251 ? 56.982 -56.045 6.950 1.00 22.79 249 GLY B C 1
ATOM 4597 O O . GLY B 1 251 ? 57.549 -54.939 6.813 1.00 21.67 249 GLY B O 1
ATOM 4598 N N . ILE B 1 252 ? 56.486 -56.517 8.079 1.00 22.31 250 ILE B N 1
ATOM 4599 C CA . ILE B 1 252 ? 56.801 -55.986 9.383 1.00 21.93 250 ILE B CA 1
ATOM 4600 C C . ILE B 1 252 ? 57.800 -56.926 9.944 1.00 22.08 250 ILE B C 1
ATOM 4601 O O . ILE B 1 252 ? 57.581 -58.117 9.983 1.00 23.50 250 ILE B O 1
ATOM 4606 N N . ASN B 1 253 ? 58.944 -56.399 10.385 1.00 20.78 251 ASN B N 1
ATOM 4607 C CA . ASN B 1 253 ? 60.109 -57.242 10.652 1.00 21.74 251 ASN B CA 1
ATOM 4608 C C . ASN B 1 253 ? 60.975 -56.693 11.744 1.00 20.48 251 ASN B C 1
ATOM 4609 O O . ASN B 1 253 ? 60.922 -55.497 12.058 1.00 21.39 251 ASN B O 1
ATOM 4614 N N . ASP B 1 254 ? 61.875 -57.553 12.246 1.00 20.47 252 ASP B N 1
ATOM 4615 C CA . ASP B 1 254 ? 62.753 -57.227 13.347 1.00 20.22 252 ASP B CA 1
ATOM 4616 C C . ASP B 1 254 ? 64.177 -57.443 12.925 1.00 20.46 252 ASP B C 1
ATOM 4617 O O . ASP B 1 254 ? 64.484 -58.486 12.270 1.00 21.37 252 ASP B O 1
ATOM 4622 N N . GLY B 1 255 ? 65.085 -56.576 13.336 1.00 21.33 253 GLY B N 1
ATOM 4623 C CA . GLY B 1 255 ? 66.550 -56.780 13.031 1.00 20.29 253 GLY B CA 1
ATOM 4624 C C . GLY B 1 255 ? 67.425 -55.624 13.318 1.00 19.63 253 GLY B C 1
ATOM 4625 O O . GLY B 1 255 ? 66.945 -54.564 13.727 1.00 20.29 253 GLY B O 1
ATOM 4626 N N . ALA B 1 256 ? 68.731 -55.775 13.127 1.00 20.67 254 ALA B N 1
ATOM 4627 C CA . ALA B 1 256 ? 69.661 -54.682 13.321 1.00 21.18 254 ALA B CA 1
ATOM 4628 C C . ALA B 1 256 ? 70.863 -54.833 12.441 1.00 21.55 254 ALA B C 1
ATOM 4629 O O . ALA B 1 256 ? 71.152 -55.952 11.949 1.00 21.89 254 ALA B O 1
ATOM 4631 N N . ALA B 1 257 ? 71.614 -53.732 12.306 1.00 20.77 255 ALA B N 1
ATOM 4632 C CA . ALA B 1 257 ? 72.832 -53.768 11.507 1.00 20.69 255 ALA B CA 1
ATOM 4633 C C . ALA B 1 257 ? 73.789 -52.686 11.987 1.00 20.50 255 ALA B C 1
ATOM 4634 O O . ALA B 1 257 ? 73.341 -51.657 12.504 1.00 20.19 255 ALA B O 1
ATOM 4636 N N . ALA B 1 258 ? 75.099 -52.919 11.888 1.00 21.50 256 ALA B N 1
ATOM 4637 C CA . ALA B 1 258 ? 76.080 -51.891 12.294 1.00 21.04 256 ALA B CA 1
ATOM 4638 C C . ALA B 1 258 ? 77.363 -52.034 11.540 1.00 21.99 256 ALA B C 1
ATOM 4639 O O . ALA B 1 258 ? 77.700 -53.131 11.046 1.00 21.60 256 ALA B O 1
ATOM 4641 N N . LEU B 1 259 ? 78.063 -50.925 11.468 1.00 21.85 257 LEU B N 1
ATOM 4642 C CA . LEU B 1 259 ? 79.371 -50.832 10.803 1.00 23.22 257 LEU B CA 1
ATOM 4643 C C . LEU B 1 259 ? 80.333 -50.028 11.669 1.00 23.04 257 LEU B C 1
ATOM 4644 O O . LEU B 1 259 ? 79.908 -49.061 12.351 1.00 25.50 257 LEU B O 1
ATOM 4649 N N . VAL B 1 260 ? 81.620 -50.399 11.643 1.00 23.25 258 VAL B N 1
ATOM 4650 C CA . VAL B 1 260 ? 82.665 -49.578 12.192 1.00 23.45 258 VAL B CA 1
ATOM 4651 C C . VAL B 1 260 ? 83.170 -48.685 11.070 1.00 24.21 258 VAL B C 1
ATOM 4652 O O . VAL B 1 260 ? 83.553 -49.166 9.975 1.00 22.55 258 VAL B O 1
ATOM 4656 N N . ILE B 1 261 ? 83.103 -47.385 11.341 1.00 23.89 259 ILE B N 1
ATOM 4657 C CA . ILE B 1 261 ? 83.563 -46.334 10.400 1.00 25.97 259 ILE B CA 1
ATOM 4658 C C . ILE B 1 261 ? 84.773 -45.659 11.046 1.00 26.39 259 ILE B C 1
ATOM 4659 O O . ILE B 1 261 ? 84.729 -45.367 12.230 1.00 26.07 259 ILE B O 1
ATOM 4664 N N . MET B 1 262 ? 85.835 -45.363 10.291 1.00 26.50 260 MET B N 1
ATOM 4665 C CA . MET B 1 262 ? 87.040 -44.779 10.873 1.00 28.08 260 MET B CA 1
ATOM 4666 C C . MET B 1 262 ? 87.706 -43.778 9.940 1.00 28.88 260 MET B C 1
ATOM 4667 O O . MET B 1 262 ? 87.538 -43.892 8.728 1.00 29.45 260 MET B O 1
ATOM 4672 N N . GLU B 1 263 ? 88.450 -42.831 10.507 1.00 27.11 261 GLU B N 1
ATOM 4673 C CA . GLU B 1 263 ? 89.276 -41.975 9.697 1.00 28.61 261 GLU B CA 1
ATOM 4674 C C . GLU B 1 263 ? 90.378 -42.886 9.037 1.00 28.71 261 GLU B C 1
ATOM 4675 O O . GLU B 1 263 ? 90.916 -43.753 9.664 1.00 26.54 261 GLU B O 1
ATOM 4681 N N . GLU B 1 264 ? 90.623 -42.675 7.762 1.00 30.04 262 GLU B N 1
ATOM 4682 C CA . GLU B 1 264 ? 91.398 -43.596 6.968 1.00 31.52 262 GLU B CA 1
ATOM 4683 C C . GLU B 1 264 ? 92.869 -43.725 7.468 1.00 33.01 262 GLU B C 1
ATOM 4684 O O . GLU B 1 264 ? 93.341 -44.844 7.673 1.00 33.37 262 GLU B O 1
ATOM 4690 N N . SER B 1 265 ? 93.544 -42.608 7.732 1.00 33.45 263 SER B N 1
ATOM 4691 C CA . SER B 1 265 ? 94.918 -42.707 8.183 1.00 37.25 263 SER B CA 1
ATOM 4692 C C . SER B 1 265 ? 94.976 -43.433 9.504 1.00 36.32 263 SER B C 1
ATOM 4693 O O . SER B 1 265 ? 95.881 -44.208 9.720 1.00 35.96 263 SER B O 1
ATOM 4696 N N . ALA B 1 266 ? 93.984 -43.173 10.374 1.00 35.42 264 ALA B N 1
ATOM 4697 C CA . ALA B 1 266 ? 93.981 -43.769 11.694 1.00 35.92 264 ALA B CA 1
ATOM 4698 C C . ALA B 1 266 ? 93.744 -45.289 11.635 1.00 34.17 264 ALA B C 1
ATOM 4699 O O . ALA B 1 266 ? 94.414 -46.051 12.319 1.00 38.86 264 ALA B O 1
ATOM 4701 N N . ALA B 1 267 ? 92.878 -45.748 10.762 1.00 31.69 265 ALA B N 1
ATOM 4702 C CA . ALA B 1 267 ? 92.694 -47.183 10.545 1.00 32.30 265 ALA B CA 1
ATOM 4703 C C . ALA B 1 267 ? 94.004 -47.845 10.068 1.00 33.57 265 ALA B C 1
ATOM 4704 O O . ALA B 1 267 ? 94.404 -48.898 10.561 1.00 34.18 265 ALA B O 1
ATOM 4706 N N . LEU B 1 268 ? 94.639 -47.243 9.072 1.00 34.42 266 LEU B N 1
ATOM 4707 C CA . LEU B 1 268 ? 95.896 -47.776 8.521 1.00 36.08 266 LEU B CA 1
ATOM 4708 C C . LEU B 1 268 ? 97.021 -47.776 9.558 1.00 36.29 266 LEU B C 1
ATOM 4709 O O . LEU B 1 268 ? 97.755 -48.771 9.689 1.00 37.33 266 LEU B O 1
ATOM 4714 N N . ALA B 1 269 ? 97.111 -46.705 10.342 1.00 36.24 267 ALA B N 1
ATOM 4715 C CA . ALA B 1 269 ? 98.144 -46.597 11.350 1.00 37.23 267 ALA B CA 1
ATOM 4716 C C . ALA B 1 269 ? 97.954 -47.662 12.404 1.00 39.06 267 ALA B C 1
ATOM 4717 O O . ALA B 1 269 ? 98.954 -48.172 12.951 1.00 39.91 267 ALA B O 1
ATOM 4719 N N . ALA B 1 270 ? 96.701 -48.012 12.685 1.00 38.38 268 ALA B N 1
ATOM 4720 C CA . ALA B 1 270 ? 96.384 -49.079 13.636 1.00 39.52 268 ALA B CA 1
ATOM 4721 C C . ALA B 1 270 ? 96.544 -50.483 13.071 1.00 41.09 268 ALA B C 1
ATOM 4722 O O . ALA B 1 270 ? 96.216 -51.454 13.755 1.00 43.94 268 ALA B O 1
ATOM 4724 N N . GLY B 1 271 ? 96.989 -50.623 11.832 1.00 40.06 269 GLY B N 1
ATOM 4725 C CA . GLY B 1 271 ? 97.138 -51.944 11.254 1.00 41.06 269 GLY B CA 1
ATOM 4726 C C . GLY B 1 271 ? 95.830 -52.623 10.887 1.00 40.15 269 GLY B C 1
ATOM 4727 O O . GLY B 1 271 ? 95.801 -53.820 10.654 1.00 38.28 269 GLY B O 1
ATOM 4728 N N . LEU B 1 272 ? 94.750 -51.857 10.761 1.00 39.67 270 LEU B N 1
ATOM 4729 C CA . LEU B 1 272 ? 93.463 -52.425 10.362 1.00 39.33 270 LEU B CA 1
ATOM 4730 C C . LEU B 1 272 ? 93.340 -52.403 8.850 1.00 39.63 270 LEU B C 1
ATOM 4731 O O . LEU B 1 272 ? 94.125 -51.742 8.136 1.00 41.41 270 LEU B O 1
ATOM 4736 N N . THR B 1 273 ? 92.331 -53.084 8.344 1.00 40.20 271 THR B N 1
ATOM 4737 C CA . THR B 1 273 ? 92.132 -53.194 6.880 1.00 40.10 271 THR B CA 1
ATOM 4738 C C . THR B 1 273 ? 90.848 -52.480 6.421 1.00 38.20 271 THR B C 1
ATOM 4739 O O . THR B 1 273 ? 89.766 -53.004 6.641 1.00 34.16 271 THR B O 1
ATOM 4743 N N . PRO B 1 274 ? 90.961 -51.288 5.798 1.00 37.46 272 PRO B N 1
ATOM 4744 C CA . PRO B 1 274 ? 89.785 -50.667 5.266 1.00 35.62 272 PRO B CA 1
ATOM 4745 C C . PRO B 1 274 ? 89.112 -51.567 4.256 1.00 36.17 272 PRO B C 1
ATOM 4746 O O . PRO B 1 274 ? 89.796 -52.126 3.356 1.00 35.55 272 PRO B O 1
ATOM 4750 N N . LEU B 1 275 ? 87.797 -51.728 4.392 1.00 30.97 273 LEU B N 1
ATOM 4751 C CA . LEU B 1 275 ? 87.030 -52.481 3.431 1.00 30.44 273 LEU B CA 1
ATOM 4752 C C . LEU B 1 275 ? 86.485 -51.638 2.271 1.00 30.47 273 LEU B C 1
ATOM 4753 O O . LEU B 1 275 ? 86.318 -52.148 1.164 1.00 31.41 273 LEU B O 1
ATOM 4758 N N . ALA B 1 276 ? 86.163 -50.372 2.539 1.00 27.63 274 ALA B N 1
ATOM 4759 C CA . ALA B 1 276 ? 85.659 -49.467 1.530 1.00 26.67 274 ALA B CA 1
ATOM 4760 C C . ALA B 1 276 ? 85.784 -48.054 2.037 1.00 26.66 274 ALA B C 1
ATOM 4761 O O . ALA B 1 276 ? 85.738 -47.831 3.227 1.00 26.58 274 ALA B O 1
ATOM 4763 N N . ARG B 1 277 ? 85.902 -47.090 1.132 1.00 26.10 275 ARG B N 1
ATOM 4764 C CA . ARG B 1 277 ? 85.845 -45.703 1.472 1.00 27.74 275 ARG B CA 1
ATOM 4765 C C . ARG B 1 277 ? 84.381 -45.206 1.214 1.00 25.84 275 ARG B C 1
ATOM 4766 O O . ARG B 1 277 ? 83.753 -45.621 0.235 1.00 25.71 275 ARG B O 1
ATOM 4774 N N . ILE B 1 278 ? 83.844 -44.361 2.084 1.00 25.15 276 ILE B N 1
ATOM 4775 C CA . ILE B 1 278 ? 82.553 -43.770 1.846 1.00 23.43 276 ILE B CA 1
ATOM 4776 C C . ILE B 1 278 ? 82.855 -42.597 0.937 1.00 26.35 276 ILE B C 1
ATOM 4777 O O . ILE B 1 278 ? 83.558 -41.676 1.327 1.00 27.17 276 ILE B O 1
ATOM 4782 N N . LYS B 1 279 ? 82.328 -42.631 -0.283 1.00 26.45 277 LYS B N 1
ATOM 4783 C CA . LYS B 1 279 ? 82.641 -41.634 -1.309 1.00 28.73 277 LYS B CA 1
ATOM 4784 C C . LYS B 1 279 ? 81.689 -40.432 -1.282 1.00 29.47 277 LYS B C 1
ATOM 4785 O O . LYS B 1 279 ? 82.097 -39.282 -1.467 1.00 28.31 277 LYS B O 1
ATOM 4791 N N . SER B 1 280 ? 80.403 -40.669 -1.048 1.00 24.78 278 SER B N 1
ATOM 4792 C CA . SER B 1 280 ? 79.452 -39.586 -0.929 1.00 24.84 278 SER B CA 1
ATOM 4793 C C . SER B 1 280 ? 78.152 -40.096 -0.308 1.00 22.53 278 SER B C 1
ATOM 4794 O O . SER B 1 280 ? 77.933 -41.304 -0.157 1.00 21.37 278 SER B O 1
ATOM 4797 N N . TYR B 1 281 ? 77.334 -39.141 0.114 1.00 22.73 279 TYR B N 1
ATOM 4798 C CA . TYR B 1 281 ? 76.011 -39.431 0.640 1.00 21.88 279 TYR B CA 1
ATOM 4799 C C . TYR B 1 281 ? 75.143 -38.187 0.472 1.00 21.01 279 TYR B C 1
ATOM 4800 O O . TYR B 1 281 ? 75.664 -37.060 0.407 1.00 19.48 279 TYR B O 1
ATOM 4809 N N . ALA B 1 282 ? 73.821 -38.401 0.409 1.00 20.68 280 ALA B N 1
ATOM 4810 C CA . ALA B 1 282 ? 72.890 -37.322 0.257 1.00 20.85 280 ALA B CA 1
ATOM 4811 C C . ALA B 1 282 ? 71.491 -37.746 0.605 1.00 19.10 280 ALA B C 1
ATOM 4812 O O . ALA B 1 282 ? 71.151 -38.881 0.484 1.00 18.40 280 ALA B O 1
ATOM 4814 N N . SER B 1 283 ? 70.710 -36.765 0.987 1.00 20.13 281 SER B N 1
ATOM 4815 C CA . SER B 1 283 ? 69.255 -36.904 1.185 1.00 19.78 281 SER B CA 1
ATOM 4816 C C . SER B 1 283 ? 68.452 -36.051 0.223 1.00 20.35 281 SER B C 1
ATOM 4817 O O . SER B 1 283 ? 68.929 -35.018 -0.291 1.00 19.86 281 SER B O 1
ATOM 4820 N N . GLY B 1 284 ? 67.203 -36.468 -0.040 1.00 20.56 282 GLY B N 1
ATOM 4821 C CA . GLY B 1 284 ? 66.329 -35.778 -0.924 1.00 21.27 282 GLY B CA 1
ATOM 4822 C C . GLY B 1 284 ? 64.905 -35.790 -0.395 1.00 19.04 282 GLY B C 1
ATOM 4823 O O . GLY B 1 284 ? 64.539 -36.648 0.401 1.00 18.04 282 GLY B O 1
ATOM 4824 N N . GLY B 1 285 ? 64.147 -34.791 -0.794 1.00 19.13 283 GLY B N 1
ATOM 4825 C CA . GLY B 1 285 ? 62.781 -34.601 -0.361 1.00 18.89 283 GLY B CA 1
ATOM 4826 C C . GLY B 1 285 ? 61.864 -34.632 -1.534 1.00 18.88 283 GLY B C 1
ATOM 4827 O O . GLY B 1 285 ? 62.139 -34.072 -2.632 1.00 18.26 283 GLY B O 1
ATOM 4828 N N . VAL B 1 286 ? 60.721 -35.256 -1.317 1.00 19.25 284 VAL B N 1
ATOM 4829 C CA . VAL B 1 286 ? 59.644 -35.370 -2.346 1.00 21.16 284 VAL B CA 1
ATOM 4830 C C . VAL B 1 286 ? 58.306 -35.192 -1.646 1.00 20.98 284 VAL B C 1
ATOM 4831 O O . VAL B 1 286 ? 58.245 -35.168 -0.415 1.00 21.24 284 VAL B O 1
ATOM 4835 N N . PRO B 1 287 ? 57.212 -35.122 -2.398 1.00 24.65 285 PRO B N 1
ATOM 4836 C CA . PRO B 1 287 ? 55.896 -35.090 -1.696 1.00 23.98 285 PRO B CA 1
ATOM 4837 C C . PRO B 1 287 ? 55.625 -36.313 -0.815 1.00 23.97 285 PRO B C 1
ATOM 4838 O O . PRO B 1 287 ? 55.941 -37.463 -1.202 1.00 23.09 285 PRO B O 1
ATOM 4842 N N . PRO B 1 288 ? 55.055 -36.109 0.389 1.00 22.22 286 PRO B N 1
ATOM 4843 C CA . PRO B 1 288 ? 54.764 -37.267 1.210 1.00 22.57 286 PRO B CA 1
ATOM 4844 C C . PRO B 1 288 ? 53.890 -38.309 0.501 1.00 23.17 286 PRO B C 1
ATOM 4845 O O . PRO B 1 288 ? 54.045 -39.535 0.740 1.00 23.69 286 PRO B O 1
ATOM 4849 N N . ALA B 1 289 ? 52.974 -37.839 -0.360 1.00 24.62 287 ALA B N 1
ATOM 4850 C CA . ALA B 1 289 ? 52.064 -38.755 -1.075 1.00 26.26 287 ALA B CA 1
ATOM 4851 C C . ALA B 1 289 ? 52.833 -39.684 -2.028 1.00 25.15 287 ALA B C 1
ATOM 4852 O O . ALA B 1 289 ? 52.325 -40.749 -2.387 1.00 26.07 287 ALA B O 1
ATOM 4854 N N . LEU B 1 290 ? 53.992 -39.225 -2.441 1.00 22.50 288 LEU B N 1
ATOM 4855 C CA . LEU B 1 290 ? 54.868 -39.988 -3.336 1.00 23.66 288 LEU B CA 1
ATOM 4856 C C . LEU B 1 290 ? 56.198 -40.383 -2.719 1.00 21.91 288 LEU B C 1
ATOM 4857 O O . LEU B 1 290 ? 57.236 -40.371 -3.394 1.00 24.06 288 LEU B O 1
ATOM 4862 N N . MET B 1 291 ? 56.207 -40.791 -1.451 1.00 21.27 289 MET B N 1
ATOM 4863 C CA . MET B 1 291 ? 57.413 -40.852 -0.663 1.00 19.72 289 MET B CA 1
ATOM 4864 C C . MET B 1 291 ? 58.350 -41.935 -1.257 1.00 20.62 289 MET B C 1
ATOM 4865 O O . MET B 1 291 ? 59.582 -41.822 -1.134 1.00 18.71 289 MET B O 1
ATOM 4870 N N . GLY B 1 292 ? 57.735 -42.945 -1.877 1.00 19.59 290 GLY B N 1
ATOM 4871 C CA . GLY B 1 292 ? 58.512 -43.984 -2.493 1.00 19.52 290 GLY B CA 1
ATOM 4872 C C . GLY B 1 292 ? 59.506 -43.506 -3.548 1.00 19.82 290 GLY B C 1
ATOM 4873 O O . GLY B 1 292 ? 60.427 -44.275 -3.929 1.00 20.88 290 GLY B O 1
ATOM 4874 N N . MET B 1 293 ? 59.365 -42.276 -3.990 1.00 20.44 291 MET B N 1
ATOM 4875 C CA . MET B 1 293 ? 60.292 -41.684 -5.025 1.00 20.85 291 MET B CA 1
ATOM 4876 C C . MET B 1 293 ? 61.507 -41.005 -4.467 1.00 21.27 291 MET B C 1
ATOM 4877 O O . MET B 1 293 ? 62.316 -40.465 -5.194 1.00 20.04 291 MET B O 1
ATOM 4882 N N . GLY B 1 294 ? 61.598 -40.977 -3.134 1.00 20.76 292 GLY B N 1
ATOM 4883 C CA . GLY B 1 294 ? 62.686 -40.312 -2.447 1.00 20.55 292 GLY B CA 1
ATOM 4884 C C . GLY B 1 294 ? 64.086 -40.665 -2.915 1.00 20.14 292 GLY B C 1
ATOM 4885 O O . GLY B 1 294 ? 64.952 -39.791 -2.946 1.00 19.48 292 GLY B O 1
ATOM 4886 N N . PRO B 1 295 ? 64.318 -41.935 -3.306 1.00 20.14 293 PRO B N 1
ATOM 4887 C CA . PRO B 1 295 ? 65.646 -42.267 -3.744 1.00 19.55 293 PRO B CA 1
ATOM 4888 C C . PRO B 1 295 ? 66.119 -41.493 -4.962 1.00 18.84 293 PRO B C 1
ATOM 4889 O O . PRO B 1 295 ? 67.322 -41.483 -5.220 1.00 19.61 293 PRO B O 1
ATOM 4893 N N . VAL B 1 296 ? 65.182 -41.034 -5.763 1.00 19.72 294 VAL B N 1
ATOM 4894 C CA . VAL B 1 296 ? 65.581 -40.385 -7.036 1.00 19.72 294 VAL B CA 1
ATOM 4895 C C . VAL B 1 296 ? 66.443 -39.137 -6.780 1.00 19.32 294 VAL B C 1
ATOM 4896 O O . VAL B 1 296 ? 67.634 -39.101 -7.208 1.00 21.97 294 VAL B O 1
ATOM 4900 N N . PRO B 1 297 ? 65.893 -38.088 -6.163 1.00 19.44 295 PRO B N 1
ATOM 4901 C CA . PRO B 1 297 ? 66.786 -36.983 -5.867 1.00 20.50 295 PRO B CA 1
ATOM 4902 C C . PRO B 1 297 ? 68.013 -37.329 -4.994 1.00 19.52 295 PRO B C 1
ATOM 4903 O O . PRO B 1 297 ? 69.085 -36.740 -5.159 1.00 20.94 295 PRO B O 1
ATOM 4907 N N . ALA B 1 298 ? 67.868 -38.246 -4.054 1.00 19.34 296 ALA B N 1
ATOM 4908 C CA . ALA B 1 298 ? 68.948 -38.551 -3.142 1.00 18.61 296 ALA B CA 1
ATOM 4909 C C . ALA B 1 298 ? 70.081 -39.153 -3.967 1.00 18.51 296 ALA B C 1
ATOM 4910 O O . ALA B 1 298 ? 71.251 -38.800 -3.798 1.00 19.79 296 ALA B O 1
ATOM 4912 N N . THR B 1 299 ? 69.734 -40.079 -4.824 1.00 18.38 297 THR B N 1
ATOM 4913 C CA . THR B 1 299 ? 70.754 -40.744 -5.665 1.00 18.96 297 THR B CA 1
ATOM 4914 C C . THR B 1 299 ? 71.400 -39.722 -6.641 1.00 20.64 297 THR B C 1
ATOM 4915 O O . THR B 1 299 ? 72.604 -39.762 -6.865 1.00 20.29 297 THR B O 1
ATOM 4919 N N . GLN B 1 300 ? 70.596 -38.906 -7.282 1.00 21.21 298 GLN B N 1
ATOM 4920 C CA . GLN B 1 300 ? 71.134 -37.867 -8.168 1.00 22.66 298 GLN B CA 1
ATOM 4921 C C . GLN B 1 300 ? 72.175 -37.030 -7.488 1.00 23.83 298 GLN B C 1
ATOM 4922 O O . GLN B 1 300 ? 73.252 -36.802 -8.039 1.00 23.91 298 GLN B O 1
ATOM 4928 N N . LYS B 1 301 ? 71.847 -36.540 -6.299 1.00 22.53 299 LYS B N 1
ATOM 4929 C CA . LYS B 1 301 ? 72.742 -35.742 -5.510 1.00 23.32 299 LYS B CA 1
ATOM 4930 C C . LYS B 1 301 ? 73.975 -36.491 -5.052 1.00 22.97 299 LYS B C 1
ATOM 4931 O O . LYS B 1 301 ? 75.102 -35.973 -5.184 1.00 23.12 299 LYS B O 1
ATOM 4937 N N . ALA B 1 302 ? 73.794 -37.740 -4.577 1.00 21.21 300 ALA B N 1
ATOM 4938 C CA . ALA B 1 302 ? 74.917 -38.545 -4.170 1.00 22.20 300 ALA B CA 1
ATOM 4939 C C . ALA B 1 302 ? 75.891 -38.793 -5.313 1.00 23.05 300 ALA B C 1
ATOM 4940 O O . ALA B 1 302 ? 77.127 -38.737 -5.140 1.00 24.28 300 ALA B O 1
ATOM 4942 N N . LEU B 1 303 ? 75.356 -39.109 -6.480 1.00 23.76 301 LEU B N 1
ATOM 4943 C CA . LEU B 1 303 ? 76.229 -39.391 -7.615 1.00 24.72 301 LEU B CA 1
ATOM 4944 C C . LEU B 1 303 ? 76.971 -38.128 -8.002 1.00 26.81 301 LEU B C 1
ATOM 4945 O O . LEU B 1 303 ? 78.192 -38.159 -8.334 1.00 24.68 301 LEU B O 1
ATOM 4950 N N . GLN B 1 304 ? 76.274 -37.019 -7.930 1.00 27.65 302 GLN B N 1
ATOM 4951 C CA . GLN B 1 304 ? 76.913 -35.750 -8.354 1.00 32.52 302 GLN B CA 1
ATOM 4952 C C . GLN B 1 304 ? 78.053 -35.399 -7.390 1.00 31.37 302 GLN B C 1
ATOM 4953 O O . GLN B 1 304 ? 79.160 -35.049 -7.824 1.00 32.01 302 GLN B O 1
ATOM 4959 N N . LEU B 1 305 ? 77.812 -35.598 -6.089 1.00 29.07 303 LEU B N 1
ATOM 4960 C CA . LEU B 1 305 ? 78.827 -35.384 -5.065 1.00 29.76 303 LEU B CA 1
ATOM 4961 C C . LEU B 1 305 ? 80.023 -36.303 -5.217 1.00 31.94 303 LEU B C 1
ATOM 4962 O O . LEU B 1 305 ? 81.100 -35.935 -4.832 1.00 34.31 303 LEU B O 1
ATOM 4967 N N . ALA B 1 306 ? 79.808 -37.504 -5.745 1.00 30.38 304 ALA B N 1
ATOM 4968 C CA . ALA B 1 306 ? 80.871 -38.466 -5.949 1.00 30.58 304 ALA B CA 1
ATOM 4969 C C . ALA B 1 306 ? 81.610 -38.212 -7.278 1.00 29.82 304 ALA B C 1
ATOM 4970 O O . ALA B 1 306 ? 82.614 -38.883 -7.554 1.00 31.92 304 ALA B O 1
ATOM 4972 N N . GLY B 1 307 ? 81.114 -37.327 -8.117 1.00 30.44 305 GLY B N 1
ATOM 4973 C CA . GLY B 1 307 ? 81.674 -37.135 -9.475 1.00 30.57 305 GLY B CA 1
ATOM 4974 C C . GLY B 1 307 ? 81.443 -38.310 -10.386 1.00 31.52 305 GLY B C 1
ATOM 4975 O O . GLY B 1 307 ? 82.253 -38.595 -11.278 1.00 30.80 305 GLY B O 1
ATOM 4976 N N . LEU B 1 308 ? 80.318 -39.009 -10.186 1.00 30.27 306 LEU B N 1
ATOM 4977 C CA . LEU B 1 308 ? 80.001 -40.188 -10.947 1.00 28.85 306 LEU B CA 1
ATOM 4978 C C . LEU B 1 308 ? 78.702 -40.089 -11.741 1.00 27.97 306 LEU B C 1
ATOM 4979 O O . LEU B 1 308 ? 77.849 -39.279 -11.451 1.00 28.09 306 LEU B O 1
ATOM 4984 N N . GLN B 1 309 ? 78.582 -40.928 -12.751 1.00 29.59 307 GLN B N 1
ATOM 4985 C CA . GLN B 1 309 ? 77.328 -41.204 -13.414 1.00 29.80 307 GLN B CA 1
ATOM 4986 C C . GLN B 1 309 ? 76.827 -42.517 -12.813 1.00 26.88 307 GLN B C 1
ATOM 4987 O O . GLN B 1 309 ? 77.639 -43.415 -12.463 1.00 28.61 307 GLN B O 1
ATOM 4993 N N . LEU B 1 310 ? 75.542 -42.740 -12.965 1.00 25.33 308 LEU B N 1
ATOM 4994 C CA . LEU B 1 310 ? 74.915 -43.970 -12.490 1.00 25.14 308 LEU B CA 1
ATOM 4995 C C . LEU B 1 310 ? 75.588 -45.216 -13.106 1.00 26.01 308 LEU B C 1
ATOM 4996 O O . LEU B 1 310 ? 75.842 -46.187 -12.413 1.00 24.21 308 LEU B O 1
ATOM 5001 N N . ALA B 1 311 ? 75.870 -45.182 -14.387 1.00 26.14 309 ALA B N 1
ATOM 5002 C CA . ALA B 1 311 ? 76.500 -46.316 -15.030 1.00 27.60 309 ALA B CA 1
ATOM 5003 C C . ALA B 1 311 ? 77.862 -46.710 -14.395 1.00 28.11 309 ALA B C 1
ATOM 5004 O O . ALA B 1 311 ? 78.317 -47.841 -14.613 1.00 29.54 309 ALA B O 1
ATOM 5006 N N . ASP B 1 312 ? 78.516 -45.810 -13.677 1.00 27.10 310 ASP B N 1
ATOM 5007 C CA . ASP B 1 312 ? 79.821 -46.116 -13.066 1.00 27.44 310 ASP B CA 1
ATOM 5008 C C . ASP B 1 312 ? 79.666 -47.088 -11.888 1.00 26.19 310 ASP B C 1
ATOM 5009 O O . ASP B 1 312 ? 80.618 -47.778 -11.491 1.00 25.40 310 ASP B O 1
ATOM 5014 N N . ILE B 1 313 ? 78.488 -47.115 -11.320 1.00 24.14 311 ILE B N 1
ATOM 5015 C CA . ILE B 1 313 ? 78.201 -47.976 -10.190 1.00 25.20 311 ILE B CA 1
ATOM 5016 C C . ILE B 1 313 ? 78.098 -49.444 -10.624 1.00 25.57 311 ILE B C 1
ATOM 5017 O O . ILE B 1 313 ? 77.328 -49.788 -11.530 1.00 26.41 311 ILE B O 1
ATOM 5022 N N . ASP B 1 314 ? 78.809 -50.334 -9.923 1.00 25.35 312 ASP B N 1
ATOM 5023 C CA . ASP B 1 314 ? 78.789 -51.762 -10.229 1.00 25.24 312 ASP B CA 1
ATOM 5024 C C . ASP B 1 314 ? 77.661 -52.538 -9.626 1.00 25.47 312 ASP B C 1
ATOM 5025 O O . ASP B 1 314 ? 77.120 -53.439 -10.255 1.00 24.30 312 ASP B O 1
ATOM 5030 N N . LEU B 1 315 ? 77.268 -52.165 -8.383 1.00 24.57 313 LEU B N 1
ATOM 5031 C CA . LEU B 1 315 ? 76.203 -52.844 -7.671 1.00 24.63 313 LEU B CA 1
ATOM 5032 C C . LEU B 1 315 ? 75.365 -51.833 -6.890 1.00 22.77 313 LEU B C 1
ATOM 5033 O O . LEU B 1 315 ? 75.904 -50.851 -6.359 1.00 19.92 313 LEU B O 1
ATOM 5038 N N . ILE B 1 316 ? 74.063 -52.112 -6.830 1.00 21.69 314 ILE B N 1
ATOM 5039 C CA . ILE B 1 316 ? 73.108 -51.237 -6.203 1.00 21.03 314 ILE B CA 1
ATOM 5040 C C . ILE B 1 316 ? 72.244 -52.035 -5.217 1.00 20.90 314 ILE B C 1
ATOM 5041 O O . ILE B 1 316 ? 71.775 -53.080 -5.557 1.00 19.42 314 ILE B O 1
ATOM 5046 N N . GLU B 1 317 ? 72.015 -51.456 -4.028 1.00 19.73 315 GLU B N 1
ATOM 5047 C CA . GLU B 1 317 ? 70.979 -51.917 -3.187 1.00 19.84 315 GLU B CA 1
ATOM 5048 C C . GLU B 1 317 ? 69.953 -50.792 -3.073 1.00 18.75 315 GLU B C 1
ATOM 5049 O O . GLU B 1 317 ? 70.284 -49.734 -2.542 1.00 20.07 315 GLU B O 1
ATOM 5055 N N . ALA B 1 318 ? 68.747 -51.026 -3.582 1.00 19.69 316 ALA B N 1
ATOM 5056 C CA . ALA B 1 318 ? 67.646 -50.068 -3.561 1.00 20.18 316 ALA B CA 1
ATOM 5057 C C . ALA B 1 318 ? 66.492 -50.748 -2.862 1.00 20.24 316 ALA B C 1
ATOM 5058 O O . ALA B 1 318 ? 66.055 -51.775 -3.291 1.00 19.56 316 ALA B O 1
ATOM 5060 N N . ASN B 1 319 ? 66.122 -50.235 -1.694 1.00 19.05 317 ASN B N 1
ATOM 5061 C CA . ASN B 1 319 ? 65.251 -50.994 -0.839 1.00 19.89 317 ASN B CA 1
ATOM 5062 C C . ASN B 1 319 ? 63.894 -51.234 -1.499 1.00 20.41 317 ASN B C 1
ATOM 5063 O O . ASN B 1 319 ? 63.402 -50.409 -2.308 1.00 23.61 317 ASN B O 1
ATOM 5068 N N . GLU B 1 320 ? 63.274 -52.375 -1.214 1.00 20.22 318 GLU B N 1
ATOM 5069 C CA . GLU B 1 320 ? 61.980 -52.754 -1.783 1.00 20.60 318 GLU B CA 1
ATOM 5070 C C . GLU B 1 320 ? 60.881 -52.669 -0.793 1.00 21.19 318 GLU B C 1
ATOM 5071 O O . GLU B 1 320 ? 60.239 -53.692 -0.476 1.00 22.29 318 GLU B O 1
ATOM 5077 N N . ALA B 1 321 ? 60.595 -51.501 -0.276 1.00 21.94 319 ALA B N 1
ATOM 5078 C CA . ALA B 1 321 ? 59.476 -51.410 0.606 1.00 22.56 319 ALA B CA 1
ATOM 5079 C C . ALA B 1 321 ? 58.207 -51.827 -0.088 1.00 20.76 319 ALA B C 1
ATOM 5080 O O . ALA B 1 321 ? 57.354 -52.534 0.497 1.00 20.11 319 ALA B O 1
ATOM 5082 N N . PHE B 1 322 ? 58.059 -51.393 -1.335 1.00 19.80 320 PHE B N 1
ATOM 5083 C CA . PHE B 1 322 ? 56.956 -51.783 -2.213 1.00 21.44 320 PHE B CA 1
ATOM 5084 C C . PHE B 1 322 ? 57.486 -51.915 -3.627 1.00 22.12 320 PHE B C 1
ATOM 5085 O O . PHE B 1 322 ? 58.174 -50.986 -4.140 1.00 20.20 320 PHE B O 1
ATOM 5093 N N . ALA B 1 323 ? 57.132 -53.021 -4.279 1.00 22.45 321 ALA B N 1
ATOM 5094 C CA . ALA B 1 323 ? 57.507 -53.168 -5.663 1.00 22.92 321 ALA B CA 1
ATOM 5095 C C . ALA B 1 323 ? 57.140 -51.930 -6.510 1.00 24.56 321 ALA B C 1
ATOM 5096 O O . ALA B 1 323 ? 57.902 -51.522 -7.397 1.00 23.05 321 ALA B O 1
ATOM 5098 N N . ALA B 1 324 ? 55.963 -51.354 -6.246 1.00 24.16 322 ALA B N 1
ATOM 5099 C CA . ALA B 1 324 ? 55.520 -50.222 -7.012 1.00 25.86 322 ALA B CA 1
ATOM 5100 C C . ALA B 1 324 ? 56.576 -49.127 -7.029 1.00 24.34 322 ALA B C 1
ATOM 5101 O O . ALA B 1 324 ? 56.848 -48.515 -8.073 1.00 23.06 322 ALA B O 1
ATOM 5103 N N . GLN B 1 325 ? 57.096 -48.807 -5.856 1.00 22.78 323 GLN B N 1
ATOM 5104 C CA . GLN B 1 325 ? 58.058 -47.687 -5.753 1.00 22.03 323 GLN B CA 1
ATOM 5105 C C . GLN B 1 325 ? 59.439 -48.128 -6.155 1.00 22.18 323 GLN B C 1
ATOM 5106 O O . GLN B 1 325 ? 60.157 -47.347 -6.769 1.00 21.87 323 GLN B O 1
ATOM 5112 N N . PHE B 1 326 ? 59.818 -49.353 -5.850 1.00 20.98 324 PHE B N 1
ATOM 5113 C CA . PHE B 1 326 ? 61.077 -49.882 -6.352 1.00 22.42 324 PHE B CA 1
ATOM 5114 C C . PHE B 1 326 ? 61.148 -49.663 -7.884 1.00 22.83 324 PHE B C 1
ATOM 5115 O O . PHE B 1 326 ? 62.169 -49.174 -8.410 1.00 22.88 324 PHE B O 1
ATOM 5123 N N . LEU B 1 327 ? 60.063 -50.009 -8.584 1.00 21.74 325 LEU B N 1
ATOM 5124 C CA . LEU B 1 327 ? 60.065 -50.019 -10.048 1.00 23.32 325 LEU B CA 1
ATOM 5125 C C . LEU B 1 327 ? 60.027 -48.593 -10.604 1.00 24.36 325 LEU B C 1
ATOM 5126 O O . LEU B 1 327 ? 60.780 -48.260 -11.513 1.00 23.97 325 LEU B O 1
ATOM 5131 N N . ALA B 1 328 ? 59.211 -47.736 -9.989 1.00 23.33 326 ALA B N 1
ATOM 5132 C CA . ALA B 1 328 ? 59.125 -46.360 -10.417 1.00 24.72 326 ALA B CA 1
ATOM 5133 C C . ALA B 1 328 ? 60.471 -45.685 -10.221 1.00 23.38 326 ALA B C 1
ATOM 5134 O O . ALA B 1 328 ? 60.880 -44.903 -11.070 1.00 25.03 326 ALA B O 1
ATOM 5136 N N . VAL B 1 329 ? 61.149 -45.977 -9.102 1.00 21.66 327 VAL B N 1
ATOM 5137 C CA . VAL B 1 329 ? 62.455 -45.427 -8.843 1.00 21.03 327 VAL B CA 1
ATOM 5138 C C . VAL B 1 329 ? 63.445 -45.874 -9.894 1.00 21.78 327 VAL B C 1
ATOM 5139 O O . VAL B 1 329 ? 64.272 -45.045 -10.458 1.00 20.28 327 VAL B O 1
ATOM 5143 N N . GLY B 1 330 ? 63.398 -47.172 -10.191 1.00 22.57 328 GLY B N 1
ATOM 5144 C CA . GLY B 1 330 ? 64.288 -47.714 -11.220 1.00 23.18 328 GLY B CA 1
ATOM 5145 C C . GLY B 1 330 ? 64.092 -47.002 -12.567 1.00 24.02 328 GLY B C 1
ATOM 5146 O O . GLY B 1 330 ? 65.056 -46.815 -13.349 1.00 24.62 328 GLY B O 1
ATOM 5147 N N . LYS B 1 331 ? 62.867 -46.846 -12.948 1.00 23.76 329 LYS B N 1
ATOM 5148 C CA . LYS B 1 331 ? 62.528 -46.233 -14.263 1.00 27.41 329 LYS B CA 1
ATOM 5149 C C . LYS B 1 331 ? 63.024 -44.757 -14.304 1.00 26.41 329 LYS B C 1
ATOM 5150 O O . LYS B 1 331 ? 63.642 -44.343 -15.271 1.00 24.57 329 LYS B O 1
ATOM 5156 N N . ASN B 1 332 ? 62.808 -44.009 -13.217 1.00 24.76 330 ASN B N 1
ATOM 5157 C CA . ASN B 1 332 ? 63.266 -42.644 -13.109 1.00 24.43 330 ASN B CA 1
ATOM 5158 C C . ASN B 1 332 ? 64.756 -42.478 -12.990 1.00 24.87 330 ASN B C 1
ATOM 5159 O O . ASN B 1 332 ? 65.290 -41.461 -13.452 1.00 27.25 330 ASN B O 1
ATOM 5164 N N . LEU B 1 333 ? 65.451 -43.446 -12.431 1.00 22.92 331 LEU B N 1
ATOM 5165 C CA . LEU B 1 333 ? 66.885 -43.337 -12.423 1.00 24.25 331 LEU B CA 1
ATOM 5166 C C . LEU B 1 333 ? 67.561 -44.026 -13.615 1.00 24.26 331 LEU B C 1
ATOM 5167 O O . LEU B 1 333 ? 68.672 -43.628 -14.006 1.00 27.32 331 LEU B O 1
ATOM 5172 N N . GLY B 1 334 ? 66.884 -45.003 -14.222 1.00 24.90 332 GLY B N 1
ATOM 5173 C CA . GLY B 1 334 ? 67.497 -45.822 -15.289 1.00 26.36 332 GLY B CA 1
ATOM 5174 C C . GLY B 1 334 ? 68.397 -46.949 -14.796 1.00 26.86 332 GLY B C 1
ATOM 5175 O O . GLY B 1 334 ? 69.422 -47.295 -15.415 1.00 28.33 332 GLY B O 1
ATOM 5176 N N . PHE B 1 335 ? 68.008 -47.594 -13.693 1.00 26.29 333 PHE B N 1
ATOM 5177 C CA . PHE B 1 335 ? 68.804 -48.679 -13.089 1.00 26.31 333 PHE B CA 1
ATOM 5178 C C . PHE B 1 335 ? 68.994 -49.787 -14.091 1.00 26.34 333 PHE B C 1
ATOM 5179 O O . PHE B 1 335 ? 68.056 -50.164 -14.763 1.00 29.63 333 PHE B O 1
ATOM 5187 N N . ASP B 1 336 ? 70.181 -50.348 -14.192 1.00 27.80 334 ASP B N 1
ATOM 5188 C CA . ASP B 1 336 ? 70.388 -51.655 -14.844 1.00 26.92 334 ASP B CA 1
ATOM 5189 C C . ASP B 1 336 ? 69.879 -52.751 -13.883 1.00 26.71 334 ASP B C 1
ATOM 5190 O O . ASP B 1 336 ? 70.517 -53.004 -12.854 1.00 24.33 334 ASP B O 1
ATOM 5195 N N . SER B 1 337 ? 68.759 -53.395 -14.214 1.00 26.91 335 SER B N 1
ATOM 5196 C CA . SER B 1 337 ? 68.099 -54.337 -13.272 1.00 28.94 335 SER B CA 1
ATOM 5197 C C . SER B 1 337 ? 68.993 -55.488 -12.809 1.00 28.88 335 SER B C 1
ATOM 5198 O O . SER B 1 337 ? 68.857 -55.965 -11.689 1.00 26.18 335 SER B O 1
ATOM 5201 N N . GLU B 1 338 ? 69.960 -55.878 -13.626 1.00 28.25 336 GLU B N 1
ATOM 5202 C CA . GLU B 1 338 ? 70.883 -56.938 -13.262 1.00 30.84 336 GLU B CA 1
ATOM 5203 C C . GLU B 1 338 ? 71.882 -56.569 -12.136 1.00 28.31 336 GLU B C 1
ATOM 5204 O O . GLU B 1 338 ? 72.472 -57.433 -11.530 1.00 25.90 336 GLU B O 1
ATOM 5210 N N . LYS B 1 339 ? 72.086 -55.280 -11.899 1.00 26.68 337 LYS B N 1
ATOM 5211 C CA . LYS B 1 339 ? 73.027 -54.812 -10.874 1.00 24.32 337 LYS B CA 1
ATOM 5212 C C . LYS B 1 339 ? 72.369 -54.526 -9.556 1.00 23.05 337 LYS B C 1
ATOM 5213 O O . LYS B 1 339 ? 73.054 -54.203 -8.590 1.00 21.76 337 LYS B O 1
ATOM 5219 N N . VAL B 1 340 ? 71.049 -54.645 -9.506 1.00 22.82 338 VAL B N 1
ATOM 5220 C CA . VAL B 1 340 ? 70.312 -54.241 -8.326 1.00 22.22 338 VAL B CA 1
ATOM 5221 C C . VAL B 1 340 ? 69.908 -55.468 -7.492 1.00 21.72 338 VAL B C 1
ATOM 5222 O O . VAL B 1 340 ? 69.433 -56.469 -8.047 1.00 22.70 338 VAL B O 1
ATOM 5226 N N . ASN B 1 341 ? 70.020 -55.318 -6.163 1.00 20.98 339 ASN B N 1
ATOM 5227 C CA . ASN B 1 341 ? 69.550 -56.275 -5.194 1.00 21.38 339 ASN B CA 1
ATOM 5228 C C . ASN B 1 341 ? 69.929 -57.713 -5.648 1.00 22.25 339 ASN B C 1
ATOM 5229 O O . ASN B 1 341 ? 69.106 -58.560 -5.730 1.00 24.00 339 ASN B O 1
ATOM 5234 N N . VAL B 1 342 ? 71.215 -57.964 -5.874 1.00 23.78 340 VAL B N 1
ATOM 5235 C CA . VAL B 1 342 ? 71.652 -59.193 -6.517 1.00 23.63 340 VAL B CA 1
ATOM 5236 C C . VAL B 1 342 ? 71.429 -60.404 -5.653 1.00 24.71 340 VAL B C 1
ATOM 5237 O O . VAL B 1 342 ? 71.308 -61.509 -6.199 1.00 27.61 340 VAL B O 1
ATOM 5241 N N . ASN B 1 343 ? 71.312 -60.178 -4.346 1.00 23.84 341 ASN B N 1
ATOM 5242 C CA . ASN B 1 343 ? 70.973 -61.264 -3.414 1.00 24.50 341 ASN B CA 1
ATOM 5243 C C . ASN B 1 343 ? 69.510 -61.208 -2.941 1.00 24.63 341 ASN B C 1
ATOM 5244 O O . ASN B 1 343 ? 69.147 -61.805 -1.932 1.00 25.23 341 ASN B O 1
ATOM 5249 N N . GLY B 1 344 ? 68.661 -60.491 -3.684 1.00 25.40 342 GLY B N 1
ATOM 5250 C CA . GLY B 1 344 ? 67.292 -60.336 -3.301 1.00 23.95 342 GLY B CA 1
ATOM 5251 C C . GLY B 1 344 ? 67.132 -59.052 -2.463 1.00 22.94 342 GLY B C 1
ATOM 5252 O O . GLY B 1 344 ? 68.120 -58.516 -1.945 1.00 22.07 342 GLY B O 1
ATOM 5253 N N . GLY B 1 345 ? 65.890 -58.663 -2.282 1.00 20.55 343 GLY B N 1
ATOM 5254 C CA . GLY B 1 345 ? 65.592 -57.459 -1.492 1.00 20.90 343 GLY B CA 1
ATOM 5255 C C . GLY B 1 345 ? 64.498 -57.615 -0.473 1.00 21.12 343 GLY B C 1
ATOM 5256 O O . GLY B 1 345 ? 64.033 -58.749 -0.204 1.00 21.24 343 GLY B O 1
ATOM 5257 N N . ALA B 1 346 ? 64.035 -56.468 0.068 1.00 20.60 344 ALA B N 1
ATOM 5258 C CA . ALA B 1 346 ? 63.142 -56.477 1.197 1.00 20.87 344 ALA B CA 1
ATOM 5259 C C . ALA B 1 346 ? 61.843 -57.199 0.964 1.00 22.29 344 ALA B C 1
ATOM 5260 O O . ALA B 1 346 ? 61.218 -57.632 1.953 1.00 22.33 344 ALA B O 1
ATOM 5262 N N . ILE B 1 347 ? 61.353 -57.338 -0.274 1.00 23.27 345 ILE B N 1
ATOM 5263 C CA . ILE B 1 347 ? 60.081 -58.049 -0.474 1.00 24.79 345 ILE B CA 1
ATOM 5264 C C . ILE B 1 347 ? 60.230 -59.499 0.065 1.00 23.94 345 ILE B C 1
ATOM 5265 O O . ILE B 1 347 ? 59.322 -60.055 0.671 1.00 26.40 345 ILE B O 1
ATOM 5270 N N . ALA B 1 348 ? 61.411 -60.068 -0.150 1.00 25.04 346 ALA B N 1
ATOM 5271 C CA . ALA B 1 348 ? 61.780 -61.369 0.341 1.00 25.88 346 ALA B CA 1
ATOM 5272 C C . ALA B 1 348 ? 62.363 -61.295 1.752 1.00 27.30 346 ALA B C 1
ATOM 5273 O O . ALA B 1 348 ? 62.028 -62.128 2.606 1.00 26.51 346 ALA B O 1
ATOM 5275 N N . LEU B 1 349 ? 63.247 -60.313 1.991 1.00 24.83 347 LEU B N 1
ATOM 5276 C CA . LEU B 1 349 ? 64.042 -60.324 3.183 1.00 24.08 347 LEU B CA 1
ATOM 5277 C C . LEU B 1 349 ? 63.431 -59.623 4.390 1.00 24.14 347 LEU B C 1
ATOM 5278 O O . LEU B 1 349 ? 63.810 -59.941 5.519 1.00 26.27 347 LEU B O 1
ATOM 5283 N N . GLY B 1 350 ? 62.575 -58.659 4.182 1.00 22.41 348 GLY B N 1
ATOM 5284 C CA . GLY B 1 350 ? 61.943 -57.955 5.312 1.00 22.31 348 GLY B CA 1
ATOM 5285 C C . GLY B 1 350 ? 62.433 -56.545 5.436 1.00 22.40 348 GLY B C 1
ATOM 5286 O O . GLY B 1 350 ? 63.463 -56.167 4.868 1.00 21.36 348 GLY B O 1
ATOM 5287 N N . HIS B 1 351 ? 61.716 -55.755 6.253 1.00 21.42 349 HIS B N 1
ATOM 5288 C CA . HIS B 1 351 ? 61.956 -54.349 6.369 1.00 20.70 349 HIS B CA 1
ATOM 5289 C C . HIS B 1 351 ? 61.805 -53.828 7.825 1.00 20.56 349 HIS B C 1
ATOM 5290 O O . HIS B 1 351 ? 60.830 -53.160 8.176 1.00 19.63 349 HIS B O 1
ATOM 5297 N N . PRO B 1 352 ? 62.812 -54.105 8.632 1.00 20.55 350 PRO B N 1
ATOM 5298 C CA . PRO B 1 352 ? 62.863 -53.613 10.047 1.00 21.49 350 PRO B CA 1
ATOM 5299 C C . PRO B 1 352 ? 63.274 -52.136 9.977 1.00 19.89 350 PRO B C 1
ATOM 5300 O O . PRO B 1 352 ? 64.444 -51.825 9.816 1.00 19.97 350 PRO B O 1
ATOM 5304 N N . ILE B 1 353 ? 62.298 -51.288 10.070 1.00 18.71 351 ILE B N 1
ATOM 5305 C CA . ILE B 1 353 ? 62.417 -49.977 9.507 1.00 20.31 351 ILE B CA 1
ATOM 5306 C C . ILE B 1 353 ? 63.687 -49.192 9.895 1.00 19.32 351 ILE B C 1
ATOM 5307 O O . ILE B 1 353 ? 64.378 -48.686 9.018 1.00 18.34 351 ILE B O 1
ATOM 5312 N N . GLY B 1 354 ? 64.008 -49.073 11.174 1.00 17.89 352 GLY B N 1
ATOM 5313 C CA . GLY B 1 354 ? 65.135 -48.249 11.575 1.00 18.31 352 GLY B CA 1
ATOM 5314 C C . GLY B 1 354 ? 66.484 -48.868 11.281 1.00 18.42 352 GLY B C 1
ATOM 5315 O O . GLY B 1 354 ? 67.486 -48.194 11.336 1.00 19.30 352 GLY B O 1
ATOM 5316 N N . ALA B 1 355 ? 66.513 -50.166 10.989 1.00 17.38 353 ALA B N 1
ATOM 5317 C CA . ALA B 1 355 ? 67.720 -50.892 10.619 1.00 18.47 353 ALA B CA 1
ATOM 5318 C C . ALA B 1 355 ? 67.952 -50.988 9.140 1.00 19.24 353 ALA B C 1
ATOM 5319 O O . ALA B 1 355 ? 69.092 -51.191 8.746 1.00 19.62 353 ALA B O 1
ATOM 5321 N N . SER B 1 356 ? 66.886 -50.911 8.314 1.00 18.58 354 SER B N 1
ATOM 5322 C CA . SER B 1 356 ? 66.977 -51.335 6.911 1.00 18.36 354 SER B CA 1
ATOM 5323 C C . SER B 1 356 ? 68.009 -50.547 6.148 1.00 19.24 354 SER B C 1
ATOM 5324 O O . SER B 1 356 ? 68.728 -51.104 5.277 1.00 18.24 354 SER B O 1
ATOM 5327 N N . GLY B 1 357 ? 68.151 -49.292 6.476 1.00 17.86 355 GLY B N 1
ATOM 5328 C CA . GLY B 1 357 ? 69.173 -48.434 5.764 1.00 19.00 355 GLY B CA 1
ATOM 5329 C C . GLY B 1 357 ? 70.614 -48.854 5.978 1.00 19.19 355 GLY B C 1
ATOM 5330 O O . GLY B 1 357 ? 71.464 -48.807 5.047 1.00 20.14 355 GLY B O 1
ATOM 5331 N N . ALA B 1 358 ? 70.899 -49.360 7.184 1.00 17.38 356 ALA B N 1
ATOM 5332 C CA . ALA B 1 358 ? 72.193 -49.911 7.458 1.00 18.42 356 ALA B CA 1
ATOM 5333 C C . ALA B 1 358 ? 72.281 -51.338 6.891 1.00 18.47 356 ALA B C 1
ATOM 5334 O O . ALA B 1 358 ? 73.354 -51.779 6.425 1.00 18.64 356 ALA B O 1
ATOM 5336 N N . ARG B 1 359 ? 71.169 -52.067 6.985 1.00 17.58 357 ARG B N 1
ATOM 5337 C CA . ARG B 1 359 ? 71.099 -53.437 6.517 1.00 18.49 357 ARG B CA 1
ATOM 5338 C C . ARG B 1 359 ? 71.457 -53.540 5.050 1.00 18.54 357 ARG B C 1
ATOM 5339 O O . ARG B 1 359 ? 72.287 -54.414 4.666 1.00 19.87 357 ARG B O 1
ATOM 5347 N N . ILE B 1 360 ? 70.949 -52.619 4.249 1.00 18.46 358 ILE B N 1
ATOM 5348 C CA . ILE B 1 360 ? 71.224 -52.702 2.810 1.00 19.19 358 ILE B CA 1
ATOM 5349 C C . ILE B 1 360 ? 72.674 -52.377 2.536 1.00 19.82 358 ILE B C 1
ATOM 5350 O O . ILE B 1 360 ? 73.250 -52.876 1.532 1.00 18.79 358 ILE B O 1
ATOM 5355 N N . LEU B 1 361 ? 73.254 -51.501 3.351 1.00 19.95 359 LEU B N 1
ATOM 5356 C CA . LEU B 1 361 ? 74.661 -51.128 3.188 1.00 20.73 359 LEU B CA 1
ATOM 5357 C C . LEU B 1 361 ? 75.591 -52.290 3.485 1.00 20.90 359 LEU B C 1
ATOM 5358 O O . LEU B 1 361 ? 76.520 -52.581 2.726 1.00 19.85 359 LEU B O 1
ATOM 5363 N N . VAL B 1 362 ? 75.313 -53.001 4.559 1.00 19.78 360 VAL B N 1
ATOM 5364 C CA . VAL B 1 362 ? 76.021 -54.224 4.913 1.00 21.44 360 VAL B CA 1
ATOM 5365 C C . VAL B 1 362 ? 75.918 -55.282 3.764 1.00 21.17 360 VAL B C 1
ATOM 5366 O O . VAL B 1 362 ? 76.915 -55.839 3.313 1.00 21.79 360 VAL B O 1
ATOM 5370 N N . THR B 1 363 ? 74.718 -55.514 3.264 1.00 20.94 361 THR B N 1
ATOM 5371 C CA . THR B 1 363 ? 74.495 -56.420 2.161 1.00 21.45 361 THR B CA 1
ATOM 5372 C C . THR B 1 363 ? 75.214 -55.993 0.886 1.00 21.86 361 THR B C 1
ATOM 5373 O O . THR B 1 363 ? 75.883 -56.833 0.214 1.00 21.83 361 THR B O 1
ATOM 5377 N N . LEU B 1 364 ? 75.142 -54.703 0.592 1.00 19.87 362 LEU B N 1
ATOM 5378 C CA . LEU B 1 364 ? 75.868 -54.163 -0.560 1.00 20.78 362 LEU B CA 1
ATOM 5379 C C . LEU B 1 364 ? 77.350 -54.485 -0.461 1.00 22.95 362 LEU B C 1
ATOM 5380 O O . LEU B 1 364 ? 77.963 -54.996 -1.445 1.00 22.69 362 LEU B O 1
ATOM 5385 N N . LEU B 1 365 ? 77.969 -54.170 0.670 1.00 23.42 363 LEU B N 1
ATOM 5386 C CA . LEU B 1 365 ? 79.429 -54.271 0.743 1.00 24.23 363 LEU B CA 1
ATOM 5387 C C . LEU B 1 365 ? 79.830 -55.727 0.537 1.00 25.33 363 LEU B C 1
ATOM 5388 O O . LEU B 1 365 ? 80.810 -56.009 -0.166 1.00 27.09 363 LEU B O 1
ATOM 5393 N N . HIS B 1 366 ? 79.138 -56.640 1.224 1.00 23.72 364 HIS B N 1
ATOM 5394 C CA . HIS B 1 366 ? 79.495 -58.037 1.119 1.00 25.57 364 HIS B CA 1
ATOM 5395 C C . HIS B 1 366 ? 79.292 -58.544 -0.300 1.00 25.75 364 HIS B C 1
ATOM 5396 O O . HIS B 1 366 ? 80.106 -59.336 -0.780 1.00 27.70 364 HIS B O 1
ATOM 5403 N N . ALA B 1 367 ? 78.237 -58.116 -0.963 1.00 25.37 365 ALA B N 1
ATOM 5404 C CA . ALA B 1 367 ? 78.014 -58.507 -2.347 1.00 25.67 365 ALA B CA 1
ATOM 5405 C C . ALA B 1 367 ? 79.098 -57.982 -3.270 1.00 26.99 365 ALA B C 1
ATOM 5406 O O . ALA B 1 367 ? 79.504 -58.687 -4.220 1.00 29.40 365 ALA B O 1
ATOM 5408 N N . MET B 1 368 ? 79.583 -56.768 -3.011 1.00 27.54 366 MET B N 1
ATOM 5409 C CA . MET B 1 368 ? 80.696 -56.188 -3.796 1.00 28.58 366 MET B CA 1
ATOM 5410 C C . MET B 1 368 ? 81.990 -57.010 -3.597 1.00 30.39 366 MET B C 1
ATOM 5411 O O . MET B 1 368 ? 82.779 -57.202 -4.533 1.00 30.02 366 MET B O 1
ATOM 5416 N N . GLN B 1 369 ? 82.224 -57.433 -2.359 1.00 28.98 367 GLN B N 1
ATOM 5417 C CA . GLN B 1 369 ? 83.394 -58.294 -2.053 1.00 30.61 367 GLN B CA 1
ATOM 5418 C C . GLN B 1 369 ? 83.294 -59.643 -2.763 1.00 30.18 367 GLN B C 1
ATOM 5419 O O . GLN B 1 369 ? 84.239 -60.084 -3.403 1.00 30.29 367 GLN B O 1
ATOM 5425 N N . ALA B 1 370 ? 82.121 -60.259 -2.697 1.00 30.85 368 ALA B N 1
ATOM 5426 C CA . ALA B 1 370 ? 81.904 -61.516 -3.339 1.00 31.56 368 ALA B CA 1
ATOM 5427 C C . ALA B 1 370 ? 82.085 -61.466 -4.850 1.00 33.50 368 ALA B C 1
ATOM 5428 O O . ALA B 1 370 ? 82.558 -62.469 -5.464 1.00 31.53 368 ALA B O 1
ATOM 5430 N N . ARG B 1 371 ? 81.701 -60.351 -5.469 1.00 30.22 369 ARG B N 1
ATOM 5431 C CA . ARG B 1 371 ? 81.785 -60.202 -6.890 1.00 32.38 369 ARG B CA 1
ATOM 5432 C C . ARG B 1 371 ? 82.973 -59.383 -7.361 1.00 31.74 369 ARG B C 1
ATOM 5433 O O . ARG B 1 371 ? 83.057 -59.043 -8.524 1.00 33.20 369 ARG B O 1
ATOM 5441 N N . ASP B 1 372 ? 83.861 -59.038 -6.438 1.00 35.66 370 ASP B N 1
ATOM 5442 C CA . ASP B 1 372 ? 84.999 -58.158 -6.710 1.00 38.29 370 ASP B CA 1
ATOM 5443 C C . ASP B 1 372 ? 84.614 -56.940 -7.532 1.00 38.12 370 ASP B C 1
ATOM 5444 O O . ASP B 1 372 ? 85.168 -56.666 -8.604 1.00 38.98 370 ASP B O 1
ATOM 5449 N N . LYS B 1 373 ? 83.657 -56.185 -7.012 1.00 33.79 371 LYS B N 1
ATOM 5450 C CA . LYS B 1 373 ? 83.254 -54.939 -7.630 1.00 33.62 371 LYS B CA 1
ATOM 5451 C C . LYS B 1 373 ? 83.798 -53.716 -6.894 1.00 31.43 371 LYS B C 1
ATOM 5452 O O . LYS B 1 373 ? 83.994 -53.742 -5.668 1.00 31.08 371 LYS B O 1
ATOM 5458 N N . THR B 1 374 ? 83.897 -52.610 -7.613 1.00 29.07 372 THR B N 1
ATOM 5459 C CA . THR B 1 374 ? 84.532 -51.411 -7.120 1.00 27.80 372 THR B CA 1
ATOM 5460 C C . THR B 1 374 ? 83.574 -50.353 -6.538 1.00 27.39 372 THR B C 1
ATOM 5461 O O . THR B 1 374 ? 83.934 -49.766 -5.512 1.00 27.52 372 THR B O 1
ATOM 5465 N N . LEU B 1 375 ? 82.429 -50.087 -7.166 1.00 25.48 373 LEU B N 1
ATOM 5466 C CA . LEU B 1 375 ? 81.563 -48.965 -6.749 1.00 25.02 373 LEU B CA 1
ATOM 5467 C C . LEU B 1 375 ? 80.200 -49.463 -6.462 1.00 23.56 373 LEU B C 1
ATOM 5468 O O . LEU B 1 375 ? 79.643 -50.264 -7.223 1.00 22.50 373 LEU B O 1
ATOM 5473 N N . GLY B 1 376 ? 79.630 -48.975 -5.358 1.00 23.23 374 GLY B N 1
ATOM 5474 C CA . GLY B 1 376 ? 78.313 -49.433 -4.923 1.00 22.85 374 GLY B CA 1
ATOM 5475 C C . GLY B 1 376 ? 77.445 -48.286 -4.443 1.00 21.41 374 GLY B C 1
ATOM 5476 O O . GLY B 1 376 ? 77.969 -47.246 -4.008 1.00 19.93 374 GLY B O 1
ATOM 5477 N N . LEU B 1 377 ? 76.139 -48.452 -4.608 1.00 21.06 375 LEU B N 1
ATOM 5478 C CA . LEU B 1 377 ? 75.138 -47.424 -4.215 1.00 20.14 375 LEU B CA 1
ATOM 5479 C C . LEU B 1 377 ? 74.122 -48.093 -3.359 1.00 19.93 375 LEU B C 1
ATOM 5480 O O . LEU B 1 377 ? 73.609 -49.144 -3.698 1.00 20.57 375 LEU B O 1
ATOM 5485 N N . ALA B 1 378 ? 73.812 -47.486 -2.210 1.00 19.60 376 ALA B N 1
ATOM 5486 C CA . ALA B 1 378 ? 72.746 -47.922 -1.365 1.00 18.84 376 ALA B CA 1
ATOM 5487 C C . ALA B 1 378 ? 71.769 -46.775 -1.225 1.00 19.11 376 ALA B C 1
ATOM 5488 O O . ALA B 1 378 ? 72.164 -45.637 -1.000 1.00 17.50 376 ALA B O 1
ATOM 5490 N N . THR B 1 379 ? 70.470 -47.059 -1.472 1.00 18.86 377 THR B N 1
ATOM 5491 C CA . THR B 1 379 ? 69.464 -46.019 -1.379 1.00 17.95 377 THR B CA 1
ATOM 5492 C C . THR B 1 379 ? 68.120 -46.559 -0.954 1.00 17.77 377 THR B C 1
ATOM 5493 O O . THR B 1 379 ? 67.793 -47.718 -1.231 1.00 17.99 377 THR B O 1
ATOM 5497 N N . LEU B 1 380 ? 67.354 -45.715 -0.267 1.00 16.84 378 LEU B N 1
ATOM 5498 C CA . LEU B 1 380 ? 66.017 -46.078 0.095 1.00 19.21 378 LEU B CA 1
ATOM 5499 C C . LEU B 1 380 ? 65.078 -44.934 0.294 1.00 18.10 378 LEU B C 1
ATOM 5500 O O . LEU B 1 380 ? 65.482 -43.821 0.630 1.00 17.44 378 LEU B O 1
ATOM 5505 N N . CYS B 1 381 ? 63.778 -45.217 0.121 1.00 18.92 379 CYS B N 1
ATOM 5506 C CA . CYS B 1 381 ? 62.745 -44.239 0.344 1.00 17.53 379 CYS B CA 1
ATOM 5507 C C . CYS B 1 381 ? 62.434 -44.158 1.810 1.00 18.19 379 CYS B C 1
ATOM 5508 O O . CYS B 1 381 ? 62.721 -45.060 2.599 1.00 17.33 379 CYS B O 1
ATOM 5511 N N . ILE B 1 382 ? 61.807 -43.032 2.172 1.00 17.69 380 ILE B N 1
ATOM 5512 C CA . ILE B 1 382 ? 61.564 -42.679 3.555 1.00 18.12 380 ILE B CA 1
ATOM 5513 C C . ILE B 1 382 ? 60.124 -42.064 3.742 1.00 17.53 380 ILE B C 1
ATOM 5514 O O . ILE B 1 382 ? 59.748 -41.158 3.051 1.00 16.46 380 ILE B O 1
ATOM 5519 N N . GLY B 1 383 ? 59.342 -42.683 4.604 1.00 17.17 381 GLY B N 1
ATOM 5520 C CA . GLY B 1 383 ? 58.041 -42.175 4.932 1.00 18.05 381 GLY B CA 1
ATOM 5521 C C . GLY B 1 383 ? 58.106 -40.710 5.314 1.00 18.60 381 GLY B C 1
ATOM 5522 O O . GLY B 1 383 ? 59.031 -40.291 6.025 1.00 19.89 381 GLY B O 1
ATOM 5523 N N . GLY B 1 384 ? 57.128 -39.951 4.856 1.00 18.53 382 GLY B N 1
ATOM 5524 C CA . GLY B 1 384 ? 57.085 -38.512 5.046 1.00 19.56 382 GLY B CA 1
ATOM 5525 C C . GLY B 1 384 ? 57.611 -37.789 3.838 1.00 18.52 382 GLY B C 1
ATOM 5526 O O . GLY B 1 384 ? 57.637 -36.559 3.799 1.00 19.88 382 GLY B O 1
ATOM 5527 N N . GLY B 1 385 ? 58.125 -38.532 2.855 1.00 19.02 383 GLY B N 1
ATOM 5528 C CA . GLY B 1 385 ? 58.543 -37.928 1.612 1.00 18.29 383 GLY B CA 1
ATOM 5529 C C . GLY B 1 385 ? 60.047 -37.572 1.568 1.00 17.25 383 GLY B C 1
ATOM 5530 O O . GLY B 1 385 ? 60.413 -36.422 1.201 1.00 18.24 383 GLY B O 1
ATOM 5531 N N . GLN B 1 386 ? 60.889 -38.570 1.804 1.00 17.15 384 GLN B N 1
ATOM 5532 C CA . GLN B 1 386 ? 62.358 -38.368 1.709 1.00 15.50 384 GLN B CA 1
ATOM 5533 C C . GLN B 1 386 ? 63.030 -39.588 1.101 1.00 15.73 384 GLN B C 1
ATOM 5534 O O . GLN B 1 386 ? 62.394 -40.615 0.851 1.00 16.24 384 GLN B O 1
ATOM 5540 N N . GLY B 1 387 ? 64.314 -39.426 0.798 1.00 15.00 385 GLY B N 1
ATOM 5541 C CA . GLY B 1 387 ? 65.142 -40.531 0.395 1.00 14.98 385 GLY B CA 1
ATOM 5542 C C . GLY B 1 387 ? 66.558 -40.249 0.891 1.00 15.00 385 GLY B C 1
ATOM 5543 O O . GLY B 1 387 ? 66.911 -39.090 1.184 1.00 15.72 385 GLY B O 1
ATOM 5544 N N . ILE B 1 388 ? 67.372 -41.266 0.901 1.00 15.19 386 ILE B N 1
ATOM 5545 C CA . ILE B 1 388 ? 68.776 -41.137 1.292 1.00 15.87 386 ILE B CA 1
ATOM 5546 C C . ILE B 1 388 ? 69.547 -42.097 0.386 1.00 17.03 386 ILE B C 1
ATOM 5547 O O . ILE B 1 388 ? 69.039 -43.176 0.031 1.00 16.62 386 ILE B O 1
ATOM 5552 N N . ALA B 1 389 ? 70.801 -41.730 0.077 1.00 17.15 387 ALA B N 1
ATOM 5553 C CA . ALA B 1 389 ? 71.632 -42.532 -0.755 1.00 16.34 387 ALA B CA 1
ATOM 5554 C C . ALA B 1 389 ? 73.116 -42.357 -0.310 1.00 16.88 387 ALA B C 1
ATOM 5555 O O . ALA B 1 389 ? 73.524 -41.326 0.232 1.00 15.90 387 ALA B O 1
ATOM 5557 N N . MET B 1 390 ? 73.890 -43.415 -0.528 1.00 17.25 388 MET B N 1
ATOM 5558 C CA . MET B 1 390 ? 75.305 -43.424 -0.201 1.00 18.76 388 MET B CA 1
ATOM 5559 C C . MET B 1 390 ? 76.072 -44.206 -1.276 1.00 19.50 388 MET B C 1
ATOM 5560 O O . MET B 1 390 ? 75.621 -45.261 -1.688 1.00 19.13 388 MET B O 1
ATOM 5565 N N . VAL B 1 391 ? 77.232 -43.687 -1.665 1.00 19.87 389 VAL B N 1
ATOM 5566 C CA . VAL B 1 391 ? 78.073 -44.354 -2.570 1.00 21.15 389 VAL B CA 1
ATOM 5567 C C . VAL B 1 391 ? 79.361 -44.746 -1.839 1.00 22.24 389 VAL B C 1
ATOM 5568 O O . VAL B 1 391 ? 79.935 -43.938 -1.105 1.00 22.08 389 VAL B O 1
ATOM 5572 N N . ILE B 1 392 ? 79.802 -46.001 -2.073 1.00 22.11 390 ILE B N 1
ATOM 5573 C CA . ILE B 1 392 ? 81.005 -46.527 -1.467 1.00 22.93 390 ILE B CA 1
ATOM 5574 C C . ILE B 1 392 ? 81.896 -47.159 -2.526 1.00 23.94 390 ILE B C 1
ATOM 5575 O O . ILE B 1 392 ? 81.443 -47.601 -3.594 1.00 23.30 390 ILE B O 1
ATOM 5580 N N . GLU B 1 393 ? 83.183 -47.183 -2.196 1.00 25.63 391 GLU B N 1
ATOM 5581 C CA . GLU B 1 393 ? 84.196 -47.620 -3.121 1.00 27.92 391 GLU B CA 1
ATOM 5582 C C . GLU B 1 393 ? 85.038 -48.647 -2.387 1.00 31.57 391 GLU B C 1
ATOM 5583 O O . GLU B 1 393 ? 85.709 -48.330 -1.391 1.00 27.33 391 GLU B O 1
ATOM 5589 N N . ARG B 1 394 ? 85.063 -49.850 -2.942 1.00 36.08 392 ARG B N 1
ATOM 5590 C CA . ARG B 1 394 ? 85.838 -50.927 -2.360 1.00 36.69 392 ARG B CA 1
ATOM 5591 C C . ARG B 1 394 ? 87.314 -50.709 -2.470 1.00 37.33 392 ARG B C 1
ATOM 5592 O O . ARG B 1 394 ? 87.869 -50.197 -3.494 1.00 38.85 392 ARG B O 1
ATOM 5599 N N . LEU B 1 395 ? 87.971 -51.112 -1.374 1.00 41.73 393 LEU B N 1
ATOM 5600 C CA . LEU B 1 395 ? 89.451 -51.023 -1.227 1.00 43.64 393 LEU B CA 1
ATOM 5601 C C . LEU B 1 395 ? 90.111 -52.418 -1.133 1.00 43.75 393 LEU B C 1
ATOM 5602 O O . LEU B 1 395 ? 89.527 -53.334 -0.542 1.00 43.76 393 LEU B O 1
ATOM 5607 N N . ALA C 1 1 ? -4.188 -68.787 48.295 1.00 60.91 -1 ALA C N 1
ATOM 5608 C CA . ALA C 1 1 ? -3.642 -67.633 49.088 1.00 58.92 -1 ALA C CA 1
ATOM 5609 C C . ALA C 1 1 ? -4.049 -66.337 48.398 1.00 55.03 -1 ALA C C 1
ATOM 5610 O O . ALA C 1 1 ? -4.227 -66.307 47.185 1.00 54.22 -1 ALA C O 1
ATOM 5612 N N . SER C 1 2 ? -4.319 -65.298 49.180 1.00 52.78 0 SER C N 1
ATOM 5613 C CA . SER C 1 2 ? -4.854 -64.056 48.630 1.00 47.37 0 SER C CA 1
ATOM 5614 C C . SER C 1 2 ? -3.672 -63.071 48.414 1.00 41.41 0 SER C C 1
ATOM 5615 O O . SER C 1 2 ? -2.705 -63.128 49.138 1.00 41.76 0 SER C O 1
ATOM 5617 N N . MET C 1 3 ? -3.775 -62.191 47.431 1.00 39.94 1 MET C N 1
ATOM 5618 C CA . MET C 1 3 ? -2.776 -61.115 47.201 1.00 39.13 1 MET C CA 1
ATOM 5619 C C . MET C 1 3 ? -2.843 -60.173 48.406 1.00 37.63 1 MET C C 1
ATOM 5620 O O . MET C 1 3 ? -3.891 -60.094 49.069 1.00 36.13 1 MET C O 1
ATOM 5625 N N . LYS C 1 4 ? -1.733 -59.495 48.698 1.00 33.38 2 LYS C N 1
ATOM 5626 C CA . LYS C 1 4 ? -1.670 -58.542 49.793 1.00 31.87 2 LYS C CA 1
ATOM 5627 C C . LYS C 1 4 ? -1.524 -57.126 49.219 1.00 31.61 2 LYS C C 1
ATOM 5628 O O . LYS C 1 4 ? -1.181 -56.972 48.050 1.00 28.27 2 LYS C O 1
ATOM 5632 N N . ASN C 1 5 ? -1.833 -56.125 50.043 1.00 29.88 3 ASN C N 1
ATOM 5633 C CA . ASN C 1 5 ? -1.614 -54.726 49.682 1.00 30.39 3 ASN C CA 1
ATOM 5634 C C . ASN C 1 5 ? -0.215 -54.305 50.074 1.00 28.67 3 ASN C C 1
ATOM 5635 O O . ASN C 1 5 ? 0.262 -54.702 51.124 1.00 29.12 3 ASN C O 1
ATOM 5640 N N . CYS C 1 6 ? 0.351 -53.415 49.271 1.00 26.78 4 CYS C N 1
ATOM 5641 C CA . CYS C 1 6 ? 1.646 -52.901 49.477 1.00 26.94 4 CYS C CA 1
ATOM 5642 C C . CYS C 1 6 ? 1.528 -51.382 49.715 1.00 27.16 4 CYS C C 1
ATOM 5643 O O . CYS C 1 6 ? 0.875 -50.698 48.940 1.00 26.06 4 CYS C O 1
ATOM 5646 N N . VAL C 1 7 ? 2.211 -50.863 50.731 1.00 25.21 5 VAL C N 1
ATOM 5647 C CA . VAL C 1 7 ? 2.290 -49.444 50.956 1.00 24.97 5 VAL C CA 1
ATOM 5648 C C . VAL C 1 7 ? 3.723 -48.895 50.973 1.00 25.27 5 VAL C C 1
ATOM 5649 O O . VAL C 1 7 ? 4.680 -49.593 51.354 1.00 23.86 5 VAL C O 1
ATOM 5653 N N . ILE C 1 8 ? 3.824 -47.632 50.626 1.00 23.82 6 ILE C N 1
ATOM 5654 C CA . ILE C 1 8 ? 5.066 -46.842 50.820 1.00 24.12 6 ILE C CA 1
ATOM 5655 C C . ILE C 1 8 ? 5.042 -46.300 52.224 1.00 23.40 6 ILE C C 1
ATOM 5656 O O . ILE C 1 8 ? 4.081 -45.655 52.637 1.00 25.89 6 ILE C O 1
ATOM 5661 N N . VAL C 1 9 ? 6.157 -46.487 52.924 1.00 24.12 7 VAL C N 1
ATOM 5662 C CA . VAL C 1 9 ? 6.308 -46.024 54.291 1.00 25.20 7 VAL C CA 1
ATOM 5663 C C . VAL C 1 9 ? 7.341 -44.917 54.435 1.00 23.73 7 VAL C C 1
ATOM 5664 O O . VAL C 1 9 ? 7.298 -44.135 55.431 1.00 22.98 7 VAL C O 1
ATOM 5668 N N . SER C 1 10 ? 8.234 -44.775 53.469 1.00 21.90 8 SER C N 1
ATOM 5669 C CA . SER C 1 10 ? 9.128 -43.621 53.413 1.00 21.94 8 SER C CA 1
ATOM 5670 C C . SER C 1 10 ? 9.629 -43.465 51.981 1.00 22.55 8 SER C C 1
ATOM 5671 O O . SER C 1 10 ? 9.579 -44.432 51.178 1.00 23.15 8 SER C O 1
ATOM 5674 N N . ALA C 1 11 ? 10.124 -42.278 51.700 1.00 21.72 9 ALA C N 1
ATOM 5675 C CA . ALA C 1 11 ? 10.584 -41.956 50.387 1.00 21.51 9 ALA C CA 1
ATOM 5676 C C . ALA C 1 11 ? 11.599 -40.841 50.478 1.00 21.65 9 ALA C C 1
ATOM 5677 O O . ALA C 1 11 ? 11.324 -39.761 51.024 1.00 21.25 9 ALA C O 1
ATOM 5679 N N . VAL C 1 12 ? 12.787 -41.096 49.966 1.00 18.78 10 VAL C N 1
ATOM 5680 C CA . VAL C 1 12 ? 13.856 -40.119 50.053 1.00 19.70 10 VAL C CA 1
ATOM 5681 C C . VAL C 1 12 ? 14.771 -40.158 48.831 1.00 18.53 10 VAL C C 1
ATOM 5682 O O . VAL C 1 12 ? 14.858 -41.172 48.168 1.00 19.39 10 VAL C O 1
ATOM 5686 N N . ARG C 1 13 ? 15.455 -39.040 48.600 1.00 18.24 11 ARG C N 1
ATOM 5687 C CA . ARG C 1 13 ? 16.441 -38.988 47.509 1.00 18.87 11 ARG C CA 1
ATOM 5688 C C . ARG C 1 13 ? 17.601 -38.096 47.893 1.00 18.35 11 ARG C C 1
ATOM 5689 O O . ARG C 1 13 ? 17.466 -37.228 48.765 1.00 19.44 11 ARG C O 1
ATOM 5697 N N . THR C 1 14 ? 18.729 -38.246 47.216 1.00 18.72 12 THR C N 1
ATOM 5698 C CA . THR C 1 14 ? 19.753 -37.216 47.286 1.00 18.75 12 THR C CA 1
ATOM 5699 C C . THR C 1 14 ? 19.333 -36.039 46.415 1.00 19.70 12 THR C C 1
ATOM 5700 O O . THR C 1 14 ? 18.481 -36.174 45.515 1.00 21.05 12 THR C O 1
ATOM 5704 N N . ALA C 1 15 ? 19.912 -34.880 46.680 1.00 18.49 13 ALA C N 1
ATOM 5705 C CA . ALA C 1 15 ? 19.945 -33.860 45.657 1.00 19.31 13 ALA C CA 1
ATOM 5706 C C . ALA C 1 15 ? 20.671 -34.450 44.438 1.00 18.60 13 ALA C C 1
ATOM 5707 O O . ALA C 1 15 ? 21.432 -35.394 44.577 1.00 19.45 13 ALA C O 1
ATOM 5709 N N . ILE C 1 16 ? 20.385 -33.892 43.255 1.00 19.35 14 ILE C N 1
ATOM 5710 C CA . ILE C 1 16 ? 20.927 -34.471 42.003 1.00 17.89 14 ILE C CA 1
ATOM 5711 C C . ILE C 1 16 ? 22.125 -33.614 41.640 1.00 18.19 14 ILE C C 1
ATOM 5712 O O . ILE C 1 16 ? 22.030 -32.394 41.554 1.00 18.71 14 ILE C O 1
ATOM 5717 N N . GLY C 1 17 ? 23.271 -34.272 41.497 1.00 17.57 15 GLY C N 1
ATOM 5718 C CA . GLY C 1 17 ? 24.457 -33.573 41.113 1.00 17.94 15 GLY C CA 1
ATOM 5719 C C . GLY C 1 17 ? 24.606 -33.434 39.604 1.00 17.73 15 GLY C C 1
ATOM 5720 O O . GLY C 1 17 ? 24.121 -34.254 38.847 1.00 17.55 15 GLY C O 1
ATOM 5721 N N . SER C 1 18 ? 25.366 -32.414 39.212 1.00 18.52 16 SER C N 1
ATOM 5722 C CA . SER C 1 18 ? 25.770 -32.230 37.830 1.00 20.04 16 SER C CA 1
ATOM 5723 C C . SER C 1 18 ? 26.978 -33.089 37.513 1.00 19.20 16 SER C C 1
ATOM 5724 O O . SER C 1 18 ? 27.672 -33.576 38.376 1.00 20.49 16 SER C O 1
ATOM 5727 N N . PHE C 1 19 ? 27.165 -33.301 36.240 1.00 18.89 17 PHE C N 1
ATOM 5728 C CA . PHE C 1 19 ? 28.281 -34.044 35.734 1.00 19.46 17 PHE C CA 1
ATOM 5729 C C . PHE C 1 19 ? 29.545 -33.330 36.198 1.00 21.21 17 PHE C C 1
ATOM 5730 O O . PHE C 1 19 ? 29.702 -32.103 35.984 1.00 20.53 17 PHE C O 1
ATOM 5738 N N . ASN C 1 20 ? 30.429 -34.063 36.879 1.00 21.45 18 ASN C N 1
ATOM 5739 C CA . ASN C 1 20 ? 31.647 -33.530 37.453 1.00 23.25 18 ASN C CA 1
ATOM 5740 C C . ASN C 1 20 ? 31.390 -32.532 38.603 1.00 23.97 18 ASN C C 1
ATOM 5741 O O . ASN C 1 20 ? 32.234 -31.708 38.904 1.00 22.06 18 ASN C O 1
ATOM 5746 N N . GLY C 1 21 ? 30.194 -32.596 39.140 1.00 21.43 19 GLY C N 1
ATOM 5747 C CA . GLY C 1 21 ? 29.756 -31.649 40.139 1.00 22.27 19 GLY C CA 1
ATOM 5748 C C . GLY C 1 21 ? 29.877 -32.206 41.555 1.00 21.69 19 GLY C C 1
ATOM 5749 O O . GLY C 1 21 ? 30.799 -32.950 41.879 1.00 20.73 19 GLY C O 1
ATOM 5750 N N . SER C 1 22 ? 28.972 -31.783 42.414 1.00 21.69 20 SER C N 1
ATOM 5751 C CA . SER C 1 22 ? 29.120 -31.998 43.863 1.00 21.25 20 SER C CA 1
ATOM 5752 C C . SER C 1 22 ? 29.198 -33.470 44.307 1.00 21.39 20 SER C C 1
ATOM 5753 O O . SER C 1 22 ? 29.777 -33.753 45.351 1.00 22.34 20 SER C O 1
ATOM 5756 N N . LEU C 1 23 ? 28.579 -34.380 43.561 1.00 20.57 21 LEU C N 1
ATOM 5757 C CA . LEU C 1 23 ? 28.552 -35.825 43.912 1.00 20.40 21 LEU C CA 1
ATOM 5758 C C . LEU C 1 23 ? 29.544 -36.600 43.082 1.00 19.73 21 LEU C C 1
ATOM 5759 O O . LEU C 1 23 ? 29.616 -37.820 43.180 1.00 20.58 21 LEU C O 1
ATOM 5764 N N . ALA C 1 24 ? 30.355 -35.888 42.282 1.00 19.84 22 ALA C N 1
ATOM 5765 C CA . ALA C 1 24 ? 31.259 -36.619 41.375 1.00 20.42 22 ALA C CA 1
ATOM 5766 C C . ALA C 1 24 ? 32.358 -37.419 42.036 1.00 21.61 22 ALA C C 1
ATOM 5767 O O . ALA C 1 24 ? 33.067 -38.184 41.330 1.00 21.01 22 ALA C O 1
ATOM 5769 N N . SER C 1 25 ? 32.543 -37.285 43.356 1.00 21.71 23 SER C N 1
ATOM 5770 C CA . SER C 1 25 ? 33.540 -38.127 44.016 1.00 22.74 23 SER C CA 1
ATOM 5771 C C . SER C 1 25 ? 32.861 -39.159 44.911 1.00 23.41 23 SER C C 1
ATOM 5772 O O . SER C 1 25 ? 33.546 -39.820 45.682 1.00 25.13 23 SER C O 1
ATOM 5775 N N . THR C 1 26 ? 31.524 -39.188 44.899 1.00 23.03 24 THR C N 1
ATOM 5776 C CA . THR C 1 26 ? 30.761 -40.120 45.774 1.00 22.00 24 THR C CA 1
ATOM 5777 C C . THR C 1 26 ? 30.202 -41.251 44.906 1.00 21.32 24 THR C C 1
ATOM 5778 O O . THR C 1 26 ? 29.266 -41.056 44.134 1.00 22.10 24 THR C O 1
ATOM 5782 N N . SER C 1 27 ? 30.700 -42.449 45.126 1.00 21.11 25 SER C N 1
ATOM 5783 C CA . SER C 1 27 ? 30.336 -43.625 44.309 1.00 21.23 25 SER C CA 1
ATOM 5784 C C . SER C 1 27 ? 28.828 -43.859 44.325 1.00 20.56 25 SER C C 1
ATOM 5785 O O . SER C 1 27 ? 28.119 -43.530 45.296 1.00 20.25 25 SER C O 1
ATOM 5788 N N . ALA C 1 28 ? 28.340 -44.421 43.264 1.00 20.17 26 ALA C N 1
ATOM 5789 C CA . ALA C 1 28 ? 26.897 -44.793 43.157 1.00 18.87 26 ALA C CA 1
ATOM 5790 C C . ALA C 1 28 ? 26.469 -45.630 44.313 1.00 18.01 26 ALA C C 1
ATOM 5791 O O . ALA C 1 28 ? 25.384 -45.407 44.917 1.00 16.44 26 ALA C O 1
ATOM 5793 N N . ILE C 1 29 ? 27.320 -46.564 44.676 1.00 18.49 27 ILE C N 1
ATOM 5794 C CA . ILE C 1 29 ? 27.007 -47.472 45.805 1.00 19.24 27 ILE C CA 1
ATOM 5795 C C . ILE C 1 29 ? 26.947 -46.704 47.164 1.00 19.38 27 ILE C C 1
ATOM 5796 O O . ILE C 1 29 ? 26.100 -46.986 48.011 1.00 18.75 27 ILE C O 1
ATOM 5801 N N . ASP C 1 30 ? 27.809 -45.712 47.348 1.00 18.91 28 ASP C N 1
ATOM 5802 C CA . ASP C 1 30 ? 27.743 -44.886 48.573 1.00 19.89 28 ASP C CA 1
ATOM 5803 C C . ASP C 1 30 ? 26.536 -43.974 48.533 1.00 21.69 28 ASP C C 1
ATOM 5804 O O . ASP C 1 30 ? 25.887 -43.766 49.581 1.00 20.39 28 ASP C O 1
ATOM 5809 N N . LEU C 1 31 ? 26.174 -43.447 47.364 1.00 19.49 29 LEU C N 1
ATOM 5810 C CA . LEU C 1 31 ? 24.876 -42.758 47.243 1.00 18.59 29 LEU C CA 1
ATOM 5811 C C . LEU C 1 31 ? 23.685 -43.695 47.599 1.00 17.86 29 LEU C C 1
ATOM 5812 O O . LEU C 1 31 ? 22.746 -43.307 48.299 1.00 18.68 29 LEU C O 1
ATOM 5817 N N . GLY C 1 32 ? 23.710 -44.906 47.092 1.00 17.28 30 GLY C N 1
ATOM 5818 C CA . GLY C 1 32 ? 22.679 -45.889 47.389 1.00 16.62 30 GLY C CA 1
ATOM 5819 C C . GLY C 1 32 ? 22.617 -46.194 48.860 1.00 17.54 30 GLY C C 1
ATOM 5820 O O . GLY C 1 32 ? 21.518 -46.255 49.418 1.00 18.50 30 GLY C O 1
ATOM 5821 N N . ALA C 1 33 ? 23.750 -46.401 49.496 1.00 18.21 31 ALA C N 1
ATOM 5822 C CA . ALA C 1 33 ? 23.797 -46.686 50.962 1.00 18.19 31 ALA C CA 1
ATOM 5823 C C . ALA C 1 33 ? 23.172 -45.530 51.734 1.00 19.88 31 ALA C C 1
ATOM 5824 O O . ALA C 1 33 ? 22.446 -45.736 52.680 1.00 19.54 31 ALA C O 1
ATOM 5826 N N . THR C 1 34 ? 23.468 -44.303 51.300 1.00 18.34 32 THR C N 1
ATOM 5827 C CA . THR C 1 34 ? 22.905 -43.130 51.953 1.00 20.19 32 THR C CA 1
ATOM 5828 C C . THR C 1 34 ? 21.404 -43.091 51.908 1.00 18.33 32 THR C C 1
ATOM 5829 O O . THR C 1 34 ? 20.777 -42.917 52.935 1.00 20.32 32 THR C O 1
ATOM 5833 N N . VAL C 1 35 ? 20.805 -43.345 50.747 1.00 17.65 33 VAL C N 1
ATOM 5834 C CA . VAL C 1 35 ? 19.344 -43.317 50.660 1.00 17.46 33 VAL C CA 1
ATOM 5835 C C . VAL C 1 35 ? 18.687 -44.524 51.289 1.00 17.48 33 VAL C C 1
ATOM 5836 O O . VAL C 1 35 ? 17.576 -44.420 51.796 1.00 19.31 33 VAL C O 1
ATOM 5840 N N . ILE C 1 36 ? 19.354 -45.681 51.213 1.00 17.19 34 ILE C N 1
ATOM 5841 C CA . ILE C 1 36 ? 18.786 -46.906 51.893 1.00 17.60 34 ILE C CA 1
ATOM 5842 C C . ILE C 1 36 ? 18.664 -46.656 53.379 1.00 19.23 34 ILE C C 1
ATOM 5843 O O . ILE C 1 36 ? 17.639 -46.875 54.004 1.00 18.77 34 ILE C O 1
ATOM 5848 N N . LYS C 1 37 ? 19.759 -46.200 53.962 1.00 21.10 35 LYS C N 1
ATOM 5849 C CA . LYS C 1 37 ? 19.774 -45.898 55.408 1.00 22.70 35 LYS C CA 1
ATOM 5850 C C . LYS C 1 37 ? 18.770 -44.828 55.760 1.00 22.03 35 LYS C C 1
ATOM 5851 O O . LYS C 1 37 ? 18.049 -44.987 56.753 1.00 22.68 35 LYS C O 1
ATOM 5857 N N . ALA C 1 38 ? 18.719 -43.757 54.998 1.00 20.64 36 ALA C N 1
ATOM 5858 C CA . ALA C 1 38 ? 17.764 -42.679 55.273 1.00 21.84 36 ALA C CA 1
ATOM 5859 C C . ALA C 1 38 ? 16.310 -43.154 55.136 1.00 21.77 36 ALA C C 1
ATOM 5860 O O . ALA C 1 38 ? 15.459 -42.782 55.958 1.00 21.48 36 ALA C O 1
ATOM 5862 N N . ALA C 1 39 ? 16.012 -43.968 54.112 1.00 20.69 37 ALA C N 1
ATOM 5863 C CA . ALA C 1 39 ? 14.654 -44.458 53.922 1.00 20.58 37 ALA C CA 1
ATOM 5864 C C . ALA C 1 39 ? 14.263 -45.339 55.112 1.00 20.71 37 ALA C C 1
ATOM 5865 O O . ALA C 1 39 ? 13.147 -45.260 55.592 1.00 20.29 37 ALA C O 1
ATOM 5867 N N . ILE C 1 40 ? 15.204 -46.153 55.598 1.00 20.58 38 ILE C N 1
ATOM 5868 C CA . ILE C 1 40 ? 14.946 -47.012 56.738 1.00 21.35 38 ILE C CA 1
ATOM 5869 C C . ILE C 1 40 ? 14.666 -46.122 58.000 1.00 22.89 38 ILE C C 1
ATOM 5870 O O . ILE C 1 40 ? 13.672 -46.333 58.720 1.00 23.04 38 ILE C O 1
ATOM 5875 N N . GLU C 1 41 ? 15.532 -45.144 58.223 1.00 23.24 39 GLU C N 1
ATOM 5876 C CA . GLU C 1 41 ? 15.382 -44.242 59.356 1.00 25.16 39 GLU C CA 1
ATOM 5877 C C . GLU C 1 41 ? 14.021 -43.548 59.299 1.00 26.57 39 GLU C C 1
ATOM 5878 O O . GLU C 1 41 ? 13.290 -43.483 60.307 1.00 25.41 39 GLU C O 1
ATOM 5884 N N . ARG C 1 42 ? 13.676 -42.998 58.147 1.00 25.22 40 ARG C N 1
ATOM 5885 C CA . ARG C 1 42 ? 12.422 -42.195 58.031 1.00 25.49 40 ARG C CA 1
ATOM 5886 C C . ARG C 1 42 ? 11.179 -43.046 58.167 1.00 26.80 40 ARG C C 1
ATOM 5887 O O . ARG C 1 42 ? 10.185 -42.553 58.560 1.00 25.36 40 ARG C O 1
ATOM 5895 N N . ALA C 1 43 ? 11.247 -44.309 57.751 1.00 25.03 41 ALA C N 1
ATOM 5896 C CA . ALA C 1 43 ? 10.136 -45.229 57.917 1.00 25.21 41 ALA C CA 1
ATOM 5897 C C . ALA C 1 43 ? 9.916 -45.611 59.346 1.00 26.54 41 ALA C C 1
ATOM 5898 O O . ALA C 1 43 ? 8.828 -46.042 59.661 1.00 27.84 41 ALA C O 1
ATOM 5900 N N . LYS C 1 44 ? 10.944 -45.511 60.178 1.00 27.88 42 LYS C N 1
ATOM 5901 C CA . LYS C 1 44 ? 10.890 -45.940 61.608 1.00 31.49 42 LYS C CA 1
ATOM 5902 C C . LYS C 1 44 ? 10.691 -47.429 61.759 1.00 32.48 42 LYS C C 1
ATOM 5903 O O . LYS C 1 44 ? 10.252 -47.893 62.808 1.00 31.19 42 LYS C O 1
ATOM 5907 N N . ILE C 1 45 ? 11.070 -48.180 60.721 1.00 34.05 43 ILE C N 1
ATOM 5908 C CA . ILE C 1 45 ? 11.058 -49.641 60.817 1.00 33.89 43 ILE C CA 1
ATOM 5909 C C . ILE C 1 45 ? 12.238 -50.134 61.611 1.00 36.60 43 ILE C C 1
ATOM 5910 O O . ILE C 1 45 ? 13.266 -49.470 61.724 1.00 39.42 43 ILE C O 1
ATOM 5915 N N . ASP C 1 46 ? 12.063 -51.297 62.208 1.00 37.73 44 ASP C N 1
ATOM 5916 C CA . ASP C 1 46 ? 13.158 -52.029 62.774 1.00 39.38 44 ASP C CA 1
ATOM 5917 C C . ASP C 1 46 ? 14.037 -52.464 61.591 1.00 37.85 44 ASP C C 1
ATOM 5918 O O . ASP C 1 46 ? 13.589 -53.227 60.743 1.00 41.44 44 ASP C O 1
ATOM 5923 N N . SER C 1 47 ? 15.290 -52.071 61.567 1.00 39.28 45 SER C N 1
ATOM 5924 C CA . SER C 1 47 ? 16.146 -52.424 60.416 1.00 40.46 45 SER C CA 1
ATOM 5925 C C . SER C 1 47 ? 16.495 -53.902 60.299 1.00 40.82 45 SER C C 1
ATOM 5926 O O . SER C 1 47 ? 16.960 -54.349 59.258 1.00 39.60 45 SER C O 1
ATOM 5929 N N . GLN C 1 48 ? 16.267 -54.670 61.340 1.00 41.44 46 GLN C N 1
ATOM 5930 C CA . GLN C 1 48 ? 16.436 -56.115 61.236 1.00 42.69 46 GLN C CA 1
ATOM 5931 C C . GLN C 1 48 ? 15.212 -56.759 60.597 1.00 38.61 46 GLN C C 1
ATOM 5932 O O . GLN C 1 48 ? 15.211 -57.949 60.423 1.00 39.59 46 GLN C O 1
ATOM 5938 N N . HIS C 1 49 ? 14.183 -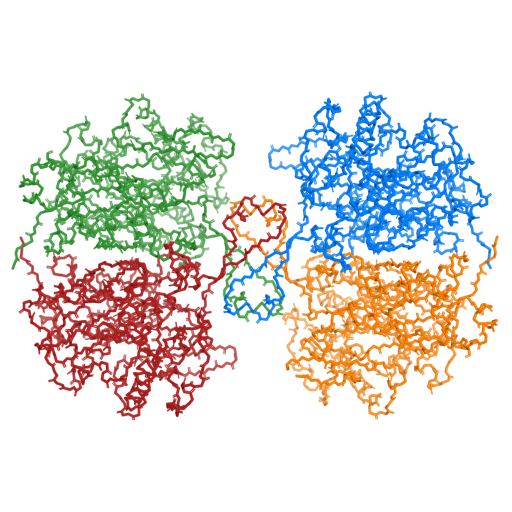55.996 60.246 1.00 34.82 47 HIS C N 1
ATOM 5939 C CA . HIS C 1 49 ? 13.011 -56.577 59.631 1.00 34.61 47 HIS C CA 1
ATOM 5940 C C . HIS C 1 49 ? 13.001 -56.359 58.101 1.00 32.56 47 HIS C C 1
ATOM 5941 O O . HIS C 1 49 ? 12.036 -56.717 57.426 1.00 36.05 47 HIS C O 1
ATOM 5948 N N . VAL C 1 50 ? 14.077 -55.842 57.535 1.00 27.15 48 VAL C N 1
ATOM 5949 C CA . VAL C 1 50 ? 14.147 -55.655 56.085 1.00 24.76 48 VAL C CA 1
ATOM 5950 C C . VAL C 1 50 ? 14.453 -57.016 55.435 1.00 23.90 48 VAL C C 1
ATOM 5951 O O . VAL C 1 50 ? 15.464 -57.639 55.743 1.00 23.63 48 VAL C O 1
ATOM 5955 N N . ASP C 1 51 ? 13.614 -57.409 54.491 1.00 23.69 49 ASP C N 1
ATOM 5956 C CA . ASP C 1 51 ? 13.728 -58.671 53.813 1.00 23.08 49 ASP C CA 1
ATOM 5957 C C . ASP C 1 51 ? 14.599 -58.624 52.555 1.00 22.01 49 ASP C C 1
ATOM 5958 O O . ASP C 1 51 ? 15.145 -59.686 52.154 1.00 23.10 49 ASP C O 1
ATOM 5963 N N . GLU C 1 52 ? 14.727 -57.470 51.918 1.00 20.64 50 GLU C N 1
ATOM 5964 C CA . GLU C 1 52 ? 15.508 -57.405 50.679 1.00 19.59 50 GLU C CA 1
ATOM 5965 C C . GLU C 1 52 ? 15.734 -55.961 50.372 1.00 18.42 50 GLU C C 1
ATOM 5966 O O . GLU C 1 52 ? 14.911 -55.082 50.729 1.00 19.50 50 GLU C O 1
ATOM 5972 N N . VAL C 1 53 ? 16.748 -55.732 49.553 1.00 17.02 51 VAL C N 1
ATOM 5973 C CA . VAL C 1 53 ? 16.996 -54.463 48.941 1.00 16.68 51 VAL C CA 1
ATOM 5974 C C . VAL C 1 53 ? 17.088 -54.656 47.413 1.00 16.59 51 VAL C C 1
ATOM 5975 O O . VAL C 1 53 ? 17.836 -55.557 46.962 1.00 17.24 51 VAL C O 1
ATOM 5979 N N . ILE C 1 54 ? 16.408 -53.820 46.661 1.00 16.10 52 ILE C N 1
ATOM 5980 C CA . ILE C 1 54 ? 16.362 -53.925 45.214 1.00 14.86 52 ILE C CA 1
ATOM 5981 C C . ILE C 1 54 ? 16.751 -52.554 44.649 1.00 14.66 52 ILE C C 1
ATOM 5982 O O . ILE C 1 54 ? 16.046 -51.549 44.903 1.00 15.03 52 ILE C O 1
ATOM 5987 N N . MET C 1 55 ? 17.873 -52.464 43.947 1.00 15.90 53 MET C N 1
ATOM 5988 C CA . MET C 1 55 ? 18.312 -51.153 43.465 1.00 15.32 53 MET C CA 1
ATOM 5989 C C . MET C 1 55 ? 18.592 -51.171 41.974 1.00 15.18 53 MET C C 1
ATOM 5990 O O . MET C 1 55 ? 19.245 -52.104 41.481 1.00 16.29 53 MET C O 1
ATOM 5995 N N . GLY C 1 56 ? 18.082 -50.150 41.292 1.00 15.34 54 GLY C N 1
ATOM 5996 C CA . GLY C 1 56 ? 18.399 -49.911 39.908 1.00 15.42 54 GLY C CA 1
ATOM 5997 C C . GLY C 1 56 ? 19.780 -49.294 39.792 1.00 14.61 54 GLY C C 1
ATOM 5998 O O . GLY C 1 56 ? 20.189 -48.463 40.594 1.00 15.45 54 GLY C O 1
ATOM 5999 N N . ASN C 1 57 ? 20.508 -49.699 38.741 1.00 13.96 55 ASN C N 1
ATOM 6000 C CA . ASN C 1 57 ? 21.822 -49.173 38.474 1.00 13.95 55 ASN C CA 1
ATOM 6001 C C . ASN C 1 57 ? 22.169 -49.587 37.051 1.00 14.28 55 ASN C C 1
ATOM 6002 O O . ASN C 1 57 ? 22.152 -50.768 36.750 1.00 15.63 55 ASN C O 1
ATOM 6007 N N . VAL C 1 58 ? 22.473 -48.607 36.194 1.00 13.91 56 VAL C N 1
ATOM 6008 C CA . VAL C 1 58 ? 22.593 -48.904 34.776 1.00 16.34 56 VAL C CA 1
ATOM 6009 C C . VAL C 1 58 ? 24.083 -49.060 34.385 1.00 16.00 56 VAL C C 1
ATOM 6010 O O . VAL C 1 58 ? 24.435 -49.967 33.614 1.00 15.36 56 VAL C O 1
ATOM 6014 N N . LEU C 1 59 ? 24.923 -48.154 34.852 1.00 16.24 57 LEU C N 1
ATOM 6015 C CA . LEU C 1 59 ? 26.337 -48.235 34.548 1.00 16.69 57 LEU C CA 1
ATOM 6016 C C . LEU C 1 59 ? 27.110 -49.025 35.569 1.00 17.17 57 LEU C C 1
ATOM 6017 O O . LEU C 1 59 ? 27.773 -48.444 36.482 1.00 18.08 57 LEU C O 1
ATOM 6022 N N . GLN C 1 60 ? 26.949 -50.375 35.515 1.00 16.77 58 GLN C N 1
ATOM 6023 C CA . GLN C 1 60 ? 27.494 -51.242 36.509 1.00 16.82 58 GLN C CA 1
ATOM 6024 C C . GLN C 1 60 ? 29.015 -51.484 36.342 1.00 16.82 58 GLN C C 1
ATOM 6025 O O . GLN C 1 60 ? 29.658 -52.021 37.212 1.00 16.16 58 GLN C O 1
ATOM 6031 N N . ALA C 1 61 ? 29.539 -51.103 35.176 1.00 17.50 59 ALA C N 1
ATOM 6032 C CA . ALA C 1 61 ? 30.887 -51.469 34.812 1.00 18.23 59 ALA C CA 1
ATOM 6033 C C . ALA C 1 61 ? 31.873 -51.016 35.877 1.00 18.09 59 ALA C C 1
ATOM 6034 O O . ALA C 1 61 ? 31.952 -49.825 36.254 1.00 21.10 59 ALA C O 1
ATOM 6036 N N . GLY C 1 62 ? 32.634 -51.975 36.341 1.00 18.45 60 GLY C N 1
ATOM 6037 C CA . GLY C 1 62 ? 33.728 -51.739 37.275 1.00 19.58 60 GLY C CA 1
ATOM 6038 C C . GLY C 1 62 ? 33.299 -51.540 38.721 1.00 18.39 60 GLY C C 1
ATOM 6039 O O . GLY C 1 62 ? 34.142 -51.319 39.582 1.00 18.38 60 GLY C O 1
ATOM 6040 N N . LEU C 1 63 ? 31.991 -51.578 38.985 1.00 17.36 61 LEU C N 1
ATOM 6041 C CA . LEU C 1 63 ? 31.479 -51.292 40.318 1.00 18.33 61 LEU C CA 1
ATOM 6042 C C . LEU C 1 63 ? 31.575 -52.446 41.280 1.00 19.55 61 LEU C C 1
ATOM 6043 O O . LEU C 1 63 ? 31.373 -52.273 42.511 1.00 18.12 61 LEU C O 1
ATOM 6048 N N . GLY C 1 64 ? 31.943 -53.627 40.762 1.00 18.21 62 GLY C N 1
ATOM 6049 C CA . GLY C 1 64 ? 32.101 -54.764 41.645 1.00 19.84 62 GLY C CA 1
ATOM 6050 C C . GLY C 1 64 ? 30.825 -55.602 41.720 1.00 19.53 62 GLY C C 1
ATOM 6051 O O . GLY C 1 64 ? 29.754 -55.143 41.291 1.00 20.53 62 GLY C O 1
ATOM 6052 N N . GLN C 1 65 ? 30.950 -56.817 42.245 1.00 19.08 63 GLN C N 1
ATOM 6053 C CA . GLN C 1 65 ? 29.807 -57.759 42.383 1.00 19.36 63 GLN C CA 1
ATOM 6054 C C . GLN C 1 65 ? 28.551 -57.088 42.934 1.00 19.13 63 GLN C C 1
ATOM 6055 O O . GLN C 1 65 ? 28.607 -56.479 44.024 1.00 20.88 63 GLN C O 1
ATOM 6061 N N . ASN C 1 66 ? 27.463 -57.132 42.155 1.00 17.27 64 ASN C N 1
ATOM 6062 C CA . ASN C 1 66 ? 26.101 -56.785 42.601 1.00 18.04 64 ASN C CA 1
ATOM 6063 C C . ASN C 1 66 ? 25.995 -55.488 43.419 1.00 17.59 64 ASN C C 1
ATOM 6064 O O . ASN C 1 66 ? 25.956 -55.525 44.666 1.00 19.46 64 ASN C O 1
ATOM 6069 N N . PRO C 1 67 ? 26.091 -54.342 42.753 1.00 17.06 65 PRO C N 1
ATOM 6070 C CA . PRO C 1 67 ? 26.069 -53.058 43.423 1.00 17.88 65 PRO C CA 1
ATOM 6071 C C . PRO C 1 67 ? 25.008 -52.941 44.506 1.00 17.53 65 PRO C C 1
ATOM 6072 O O . PRO C 1 67 ? 25.300 -52.368 45.535 1.00 17.55 65 PRO C O 1
ATOM 6076 N N . ALA C 1 68 ? 23.776 -53.424 44.276 1.00 16.08 66 ALA C N 1
ATOM 6077 C CA . ALA C 1 68 ? 22.751 -53.347 45.284 1.00 17.62 66 ALA C CA 1
ATOM 6078 C C . ALA C 1 68 ? 23.173 -53.954 46.627 1.00 17.80 66 ALA C C 1
ATOM 6079 O O . ALA C 1 68 ? 22.853 -53.427 47.672 1.00 17.43 66 ALA C O 1
ATOM 6081 N N . ARG C 1 69 ? 23.799 -55.111 46.580 1.00 18.50 67 ARG C N 1
ATOM 6082 C CA . ARG C 1 69 ? 24.252 -55.829 47.776 1.00 20.52 67 ARG C CA 1
ATOM 6083 C C . ARG C 1 69 ? 25.383 -55.045 48.446 1.00 22.04 67 ARG C C 1
ATOM 6084 O O . ARG C 1 69 ? 25.379 -54.889 49.678 1.00 19.78 67 ARG C O 1
ATOM 6092 N N . GLN C 1 70 ? 26.270 -54.421 47.661 1.00 19.57 68 GLN C N 1
ATOM 6093 C CA . GLN C 1 70 ? 27.304 -53.588 48.282 1.00 20.43 68 GLN C CA 1
ATOM 6094 C C . GLN C 1 70 ? 26.686 -52.389 48.965 1.00 19.70 68 GLN C C 1
ATOM 6095 O O . GLN C 1 70 ? 27.086 -52.017 50.066 1.00 18.98 68 GLN C O 1
ATOM 6101 N N . ALA C 1 71 ? 25.641 -51.843 48.342 1.00 17.98 69 ALA C N 1
ATOM 6102 C CA . ALA C 1 71 ? 24.966 -50.654 48.947 1.00 18.96 69 ALA C CA 1
ATOM 6103 C C . ALA C 1 71 ? 24.281 -51.033 50.225 1.00 19.39 69 ALA C C 1
ATOM 6104 O O . ALA C 1 71 ? 24.308 -50.304 51.191 1.00 20.66 69 ALA C O 1
ATOM 6106 N N . LEU C 1 72 ? 23.577 -52.155 50.241 1.00 21.13 70 LEU C N 1
ATOM 6107 C CA . LEU C 1 72 ? 22.855 -52.549 51.446 1.00 22.80 70 LEU C CA 1
ATOM 6108 C C . LEU C 1 72 ? 23.803 -52.809 52.598 1.00 23.48 70 LEU C C 1
ATOM 6109 O O . LEU C 1 72 ? 23.573 -52.374 53.723 1.00 21.56 70 LEU C O 1
ATOM 6114 N N . LEU C 1 73 ? 24.907 -53.463 52.312 1.00 22.55 71 LEU C N 1
ATOM 6115 C CA . LEU C 1 73 ? 25.948 -53.667 53.325 1.00 24.11 71 LEU C CA 1
ATOM 6116 C C . LEU C 1 73 ? 26.546 -52.385 53.850 1.00 23.65 71 LEU C C 1
ATOM 6117 O O . LEU C 1 73 ? 26.632 -52.194 55.058 1.00 23.06 71 LEU C O 1
ATOM 6122 N N . LYS C 1 74 ? 26.902 -51.480 52.957 1.00 23.20 72 LYS C N 1
ATOM 6123 C CA . LYS C 1 74 ? 27.374 -50.182 53.345 1.00 24.09 72 LYS C CA 1
ATOM 6124 C C . LYS C 1 74 ? 26.361 -49.341 54.126 1.00 24.23 72 LYS C C 1
ATOM 6125 O O . LYS C 1 74 ? 26.743 -48.536 54.963 1.00 26.99 72 LYS C O 1
ATOM 6131 N N . SER C 1 75 ? 25.080 -49.572 53.945 1.00 24.07 73 SER C N 1
ATOM 6132 C CA . SER C 1 75 ? 24.089 -48.849 54.695 1.00 23.66 73 SER C CA 1
ATOM 6133 C C . SER C 1 75 ? 24.024 -49.306 56.135 1.00 25.04 73 SER C C 1
ATOM 6134 O O . SER C 1 75 ? 23.336 -48.662 56.935 1.00 23.05 73 SER C O 1
ATOM 6137 N N . GLY C 1 76 ? 24.647 -50.438 56.436 1.00 23.49 74 GLY C N 1
ATOM 6138 C CA . GLY C 1 76 ? 24.675 -50.972 57.778 1.00 24.06 74 GLY C CA 1
ATOM 6139 C C . GLY C 1 76 ? 23.748 -52.165 58.000 1.00 23.82 74 GLY C C 1
ATOM 6140 O O . GLY C 1 76 ? 23.558 -52.615 59.108 1.00 23.16 74 GLY C O 1
ATOM 6141 N N . LEU C 1 77 ? 23.056 -52.635 56.970 1.00 22.78 75 LEU C N 1
ATOM 6142 C CA . LEU C 1 77 ? 22.135 -53.764 57.113 1.00 22.81 75 LEU C CA 1
ATOM 6143 C C . LEU C 1 77 ? 22.917 -55.026 57.337 1.00 23.91 75 LEU C C 1
ATOM 6144 O O . LEU C 1 77 ? 24.033 -55.168 56.856 1.00 25.67 75 LEU C O 1
ATOM 6149 N N . ALA C 1 78 ? 22.290 -56.014 57.971 1.00 25.23 76 ALA C N 1
ATOM 6150 C CA . ALA C 1 78 ? 22.967 -57.281 58.255 1.00 25.09 76 ALA C CA 1
ATOM 6151 C C . ALA C 1 78 ? 23.229 -58.071 56.967 1.00 25.47 76 ALA C C 1
ATOM 6152 O O . ALA C 1 78 ? 22.519 -57.924 56.001 1.00 23.72 76 ALA C O 1
ATOM 6154 N N . GLU C 1 79 ? 24.286 -58.873 56.985 1.00 26.57 77 GLU C N 1
ATOM 6155 C CA . GLU C 1 79 ? 24.668 -59.771 55.921 1.00 27.09 77 GLU C CA 1
ATOM 6156 C C . GLU C 1 79 ? 23.634 -60.816 55.549 1.00 26.92 77 GLU C C 1
ATOM 6157 O O . GLU C 1 79 ? 23.677 -61.360 54.467 1.00 24.91 77 GLU C O 1
ATOM 6163 N N . THR C 1 80 ? 22.671 -61.072 56.435 1.00 25.37 78 THR C N 1
ATOM 6164 C CA . THR C 1 80 ? 21.533 -61.930 56.129 1.00 25.56 78 THR C CA 1
ATOM 6165 C C . THR C 1 80 ? 20.488 -61.258 55.223 1.00 24.50 78 THR C C 1
ATOM 6166 O O . THR C 1 80 ? 19.588 -61.932 54.730 1.00 26.90 78 THR C O 1
ATOM 6170 N N . VAL C 1 81 ? 20.587 -59.952 54.993 1.00 24.07 79 VAL C N 1
ATOM 6171 C CA . VAL C 1 81 ? 19.598 -59.254 54.140 1.00 22.91 79 VAL C CA 1
ATOM 6172 C C . VAL C 1 81 ? 20.058 -59.391 52.662 1.00 21.78 79 VAL C C 1
ATOM 6173 O O . VAL C 1 81 ? 21.149 -58.937 52.303 1.00 21.67 79 VAL C O 1
ATOM 6177 N N . CYS C 1 82 ? 19.180 -59.950 51.844 1.00 21.37 80 CYS C N 1
ATOM 6178 C CA . CYS C 1 82 ? 19.496 -60.160 50.452 1.00 21.32 80 CYS C CA 1
ATOM 6179 C C . CYS C 1 82 ? 19.337 -58.899 49.637 1.00 20.36 80 CYS C C 1
ATOM 6180 O O . CYS C 1 82 ? 18.535 -57.999 49.959 1.00 19.79 80 CYS C O 1
ATOM 6183 N N . GLY C 1 83 ? 19.994 -58.888 48.506 1.00 19.76 81 GLY C N 1
ATOM 6184 C CA . GLY C 1 83 ? 19.706 -57.858 47.529 1.00 18.63 81 GLY C CA 1
ATOM 6185 C C . GLY C 1 83 ? 20.157 -58.183 46.135 1.00 17.80 81 GLY C C 1
ATOM 6186 O O . GLY C 1 83 ? 20.984 -59.040 45.940 1.00 18.04 81 GLY C O 1
ATOM 6187 N N . PHE C 1 84 ? 19.612 -57.427 45.193 1.00 17.34 82 PHE C N 1
ATOM 6188 C CA . PHE C 1 84 ? 19.970 -57.596 43.771 1.00 16.69 82 PHE C CA 1
ATOM 6189 C C . PHE C 1 84 ? 19.750 -56.302 42.994 1.00 16.25 82 PHE C C 1
ATOM 6190 O O . PHE C 1 84 ? 19.052 -55.367 43.409 1.00 15.40 82 PHE C O 1
ATOM 6198 N N . THR C 1 85 ? 20.437 -56.262 41.866 1.00 15.46 83 THR C N 1
ATOM 6199 C CA . THR C 1 85 ? 20.583 -55.022 41.060 1.00 15.65 83 THR C CA 1
ATOM 6200 C C . THR C 1 85 ? 19.795 -55.177 39.757 1.00 16.61 83 THR C C 1
ATOM 6201 O O . THR C 1 85 ? 19.905 -56.257 39.083 1.00 16.05 83 THR C O 1
ATOM 6205 N N . VAL C 1 86 ? 19.000 -54.161 39.435 1.00 15.62 84 VAL C N 1
ATOM 6206 C CA . VAL C 1 86 ? 18.071 -54.146 38.287 1.00 15.17 84 VAL C CA 1
ATOM 6207 C C . VAL C 1 86 ? 18.582 -53.167 37.242 1.00 14.30 84 VAL C C 1
ATOM 6208 O O . VAL C 1 86 ? 18.943 -52.068 37.531 1.00 14.80 84 VAL C O 1
ATOM 6212 N N . ASN C 1 87 ? 18.556 -53.640 35.992 1.00 15.32 85 ASN C N 1
ATOM 6213 C CA . ASN C 1 87 ? 18.894 -52.835 34.815 1.00 13.84 85 ASN C CA 1
ATOM 6214 C C . ASN C 1 87 ? 17.806 -52.930 33.792 1.00 14.66 85 ASN C C 1
ATOM 6215 O O . ASN C 1 87 ? 17.661 -53.930 33.097 1.00 14.21 85 ASN C O 1
ATOM 6231 N N . VAL C 1 89 ? 17.473 -49.851 32.130 1.00 18.27 87 VAL C N 1
ATOM 6232 C CA . VAL C 1 89 ? 18.020 -48.525 31.720 1.00 17.51 87 VAL C CA 1
ATOM 6233 C C . VAL C 1 89 ? 17.357 -47.423 32.539 1.00 18.04 87 VAL C C 1
ATOM 6234 O O . VAL C 1 89 ? 17.315 -47.563 33.788 1.00 16.23 87 VAL C O 1
ATOM 6238 N N . CYS C 1 90 ? 16.802 -46.389 31.880 1.00 16.56 88 CYS C N 1
ATOM 6239 C CA . CYS C 1 90 ? 16.107 -45.282 32.565 1.00 17.92 88 CYS C CA 1
ATOM 6240 C C . CYS C 1 90 ? 14.951 -45.746 33.506 1.00 18.61 88 CYS C C 1
ATOM 6241 O O . CYS C 1 90 ? 14.599 -45.018 34.429 1.00 19.68 88 CYS C O 1
ATOM 6244 N N . GLY C 1 91 ? 14.378 -46.898 33.278 1.00 17.02 89 GLY C N 1
ATOM 6245 C CA . GLY C 1 91 ? 13.249 -47.412 34.117 1.00 16.32 89 GLY C CA 1
ATOM 6246 C C . GLY C 1 91 ? 13.693 -48.109 35.395 1.00 16.02 89 GLY C C 1
ATOM 6247 O O . GLY C 1 91 ? 12.855 -48.439 36.209 1.00 16.09 89 GLY C O 1
ATOM 6248 N N . SER C 1 92 ? 15.010 -48.348 35.562 1.00 14.47 90 SER C N 1
ATOM 6249 C CA . SER C 1 92 ? 15.544 -49.210 36.608 1.00 14.48 90 SER C CA 1
ATOM 6250 C C . SER C 1 92 ? 15.070 -48.878 38.020 1.00 13.74 90 SER C C 1
ATOM 6251 O O . SER C 1 92 ? 14.744 -49.776 38.777 1.00 15.24 90 SER C O 1
ATOM 6254 N N . GLY C 1 93 ? 15.063 -47.610 38.360 1.00 15.81 91 GLY C N 1
ATOM 6255 C CA . GLY C 1 93 ? 14.696 -47.205 39.729 1.00 15.21 91 GLY C CA 1
ATOM 6256 C C . GLY C 1 93 ? 13.208 -47.410 39.977 1.00 16.59 91 GLY C C 1
ATOM 6257 O O . GLY C 1 93 ? 12.834 -47.707 41.094 1.00 17.39 91 GLY C O 1
ATOM 6258 N N . LEU C 1 94 ? 12.351 -47.226 38.977 1.00 15.61 92 LEU C N 1
ATOM 6259 C CA . LEU C 1 94 ? 10.896 -47.498 39.184 1.00 16.39 92 LEU C CA 1
ATOM 6260 C C . LEU C 1 94 ? 10.623 -48.980 39.132 1.00 15.72 92 LEU C C 1
ATOM 6261 O O . LEU C 1 94 ? 9.812 -49.505 39.900 1.00 17.54 92 LEU C O 1
ATOM 6266 N N . LYS C 1 95 ? 11.286 -49.690 38.199 1.00 15.70 93 LYS C N 1
ATOM 6267 C CA . LYS C 1 95 ? 11.188 -51.108 38.181 1.00 16.12 93 LYS C CA 1
ATOM 6268 C C . LYS C 1 95 ? 11.534 -51.796 39.465 1.00 14.91 93 LYS C C 1
ATOM 6269 O O . LYS C 1 95 ? 10.796 -52.729 39.885 1.00 15.58 93 LYS C O 1
ATOM 6275 N N . SER C 1 96 ? 12.599 -51.329 40.140 1.00 15.82 94 SER C N 1
ATOM 6276 C CA . SER C 1 96 ? 12.949 -51.852 41.477 1.00 16.67 94 SER C CA 1
ATOM 6277 C C . SER C 1 96 ? 11.819 -51.744 42.464 1.00 16.55 94 SER C C 1
ATOM 6278 O O . SER C 1 96 ? 11.498 -52.705 43.198 1.00 17.08 94 SER C O 1
ATOM 6281 N N . VAL C 1 97 ? 11.136 -50.606 42.442 1.00 17.09 95 VAL C N 1
ATOM 6282 C CA . VAL C 1 97 ? 10.001 -50.415 43.339 1.00 17.89 95 VAL C CA 1
ATOM 6283 C C . VAL C 1 97 ? 8.797 -51.277 42.967 1.00 18.46 95 VAL C C 1
ATOM 6284 O O . VAL C 1 97 ? 8.144 -51.894 43.845 1.00 17.87 95 VAL C O 1
ATOM 6288 N N . ALA C 1 98 ? 8.533 -51.415 41.648 1.00 19.21 96 ALA C N 1
ATOM 6289 C CA . ALA C 1 98 ? 7.508 -52.351 41.174 1.00 19.27 96 ALA C CA 1
ATOM 6290 C C . ALA C 1 98 ? 7.751 -53.780 41.576 1.00 18.33 96 ALA C C 1
ATOM 6291 O O . ALA C 1 98 ? 6.829 -54.490 42.027 1.00 18.31 96 ALA C O 1
ATOM 6293 N N . LEU C 1 99 ? 9.016 -54.230 41.467 1.00 18.77 97 LEU C N 1
ATOM 6294 C CA . LEU C 1 99 ? 9.399 -55.533 41.934 1.00 18.14 97 LEU C CA 1
ATOM 6295 C C . LEU C 1 99 ? 9.227 -55.724 43.430 1.00 18.15 97 LEU C C 1
ATOM 6296 O O . LEU C 1 99 ? 8.778 -56.837 43.889 1.00 18.82 97 LEU C O 1
ATOM 6301 N N . ALA C 1 100 ? 9.536 -54.684 44.197 1.00 20.18 98 ALA C N 1
ATOM 6302 C CA . ALA C 1 100 ? 9.364 -54.776 45.636 1.00 19.27 98 ALA C CA 1
ATOM 6303 C C . ALA C 1 100 ? 7.881 -54.929 45.939 1.00 20.23 98 ALA C C 1
ATOM 6304 O O . ALA C 1 100 ? 7.488 -55.758 46.771 1.00 20.84 98 ALA C O 1
ATOM 6306 N N . ALA C 1 101 ? 7.057 -54.104 45.294 1.00 19.92 99 ALA C N 1
ATOM 6307 C CA . ALA C 1 101 ? 5.609 -54.185 45.484 1.00 22.53 99 ALA C CA 1
ATOM 6308 C C . ALA C 1 101 ? 5.075 -55.560 45.137 1.00 22.06 99 ALA C C 1
ATOM 6309 O O . ALA C 1 101 ? 4.307 -56.166 45.904 1.00 24.22 99 ALA C O 1
ATOM 6311 N N . GLN C 1 102 ? 5.497 -56.102 44.002 1.00 19.90 100 GLN C N 1
ATOM 6312 C CA . GLN C 1 102 ? 5.079 -57.429 43.573 1.00 21.07 100 GLN C CA 1
ATOM 6313 C C . GLN C 1 102 ? 5.436 -58.550 44.540 1.00 19.67 100 GLN C C 1
ATOM 6314 O O . GLN C 1 102 ? 4.585 -59.416 44.858 1.00 20.05 100 GLN C O 1
ATOM 6320 N N . ALA C 1 103 ? 6.653 -58.512 45.081 1.00 19.48 101 ALA C N 1
ATOM 6321 C CA . ALA C 1 103 ? 7.095 -59.444 46.057 1.00 19.60 101 ALA C CA 1
ATOM 6322 C C . ALA C 1 103 ? 6.253 -59.399 47.313 1.00 21.47 101 ALA C C 1
ATOM 6323 O O . ALA C 1 103 ? 5.912 -60.443 47.880 1.00 24.18 101 ALA C O 1
ATOM 6325 N N . ILE C 1 104 ? 5.905 -58.185 47.728 1.00 22.41 102 ILE C N 1
ATOM 6326 C CA . ILE C 1 104 ? 5.070 -57.995 48.914 1.00 24.73 102 ILE C CA 1
ATOM 6327 C C . ILE C 1 104 ? 3.652 -58.444 48.601 1.00 23.20 102 ILE C C 1
ATOM 6328 O O . ILE C 1 104 ? 3.038 -59.190 49.413 1.00 24.38 102 ILE C O 1
ATOM 6333 N N . GLN C 1 105 ? 3.114 -58.062 47.447 1.00 23.06 103 GLN C N 1
ATOM 6334 C CA . GLN C 1 105 ? 1.766 -58.464 47.085 1.00 27.10 103 GLN C CA 1
ATOM 6335 C C . GLN C 1 105 ? 1.633 -59.980 46.981 1.00 27.72 103 GLN C C 1
ATOM 6336 O O . GLN C 1 105 ? 0.561 -60.578 47.377 1.00 28.42 103 GLN C O 1
ATOM 6342 N N . ALA C 1 106 ? 2.718 -60.614 46.525 1.00 25.87 104 ALA C N 1
ATOM 6343 C CA . ALA C 1 106 ? 2.772 -62.064 46.389 1.00 26.39 104 ALA C CA 1
ATOM 6344 C C . ALA C 1 106 ? 3.088 -62.817 47.675 1.00 26.83 104 ALA C C 1
ATOM 6345 O O . ALA C 1 106 ? 3.170 -64.045 47.642 1.00 25.74 104 ALA C O 1
ATOM 6347 N N . GLY C 1 107 ? 3.197 -62.109 48.801 1.00 28.32 105 GLY C N 1
ATOM 6348 C CA . GLY C 1 107 ? 3.445 -62.760 50.059 1.00 29.44 105 GLY C CA 1
ATOM 6349 C C . GLY C 1 107 ? 4.858 -63.302 50.213 1.00 30.29 105 GLY C C 1
ATOM 6350 O O . GLY C 1 107 ? 5.082 -64.119 51.101 1.00 27.78 105 GLY C O 1
ATOM 6351 N N . GLN C 1 108 ? 5.809 -62.848 49.390 1.00 26.13 106 GLN C N 1
ATOM 6352 C CA . GLN C 1 108 ? 7.173 -63.333 49.463 1.00 25.77 106 GLN C CA 1
ATOM 6353 C C . GLN C 1 108 ? 8.080 -62.525 50.353 1.00 24.62 106 GLN C C 1
ATOM 6354 O O . GLN C 1 108 ? 9.200 -62.935 50.652 1.00 25.23 106 GLN C O 1
ATOM 6360 N N . ALA C 1 109 ? 7.616 -61.350 50.775 1.00 23.04 107 ALA C N 1
ATOM 6361 C CA . ALA C 1 109 ? 8.364 -60.508 51.641 1.00 23.72 107 ALA C CA 1
ATOM 6362 C C . ALA C 1 109 ? 7.345 -59.600 52.342 1.00 24.21 107 ALA C C 1
ATOM 6363 O O . ALA C 1 109 ? 6.212 -59.437 51.860 1.00 23.09 107 ALA C O 1
ATOM 6365 N N . GLN C 1 110 ? 7.781 -59.016 53.429 1.00 24.40 108 GLN C N 1
ATOM 6366 C CA . GLN C 1 110 ? 6.980 -58.010 54.119 1.00 26.83 108 GLN C CA 1
ATOM 6367 C C . GLN C 1 110 ? 7.519 -56.586 54.077 1.00 24.84 108 GLN C C 1
ATOM 6368 O O . GLN C 1 110 ? 6.730 -55.653 54.219 1.00 24.51 108 GLN C O 1
ATOM 6374 N N . SER C 1 111 ? 8.859 -56.443 53.986 1.00 22.87 109 SER C N 1
ATOM 6375 C CA A SER C 1 111 ? 9.504 -55.152 54.042 0.50 22.92 109 SER C CA 1
ATOM 6376 C CA B SER C 1 111 ? 9.514 -55.127 54.045 0.50 22.51 109 SER C CA 1
ATOM 6377 C C . SER C 1 111 ? 10.713 -55.145 53.096 1.00 21.36 109 SER C C 1
ATOM 6378 O O . SER C 1 111 ? 11.562 -56.050 53.185 1.00 21.47 109 SER C O 1
ATOM 6383 N N . ILE C 1 112 ? 10.761 -54.152 52.202 1.00 20.03 110 ILE C N 1
ATOM 6384 C CA . ILE C 1 112 ? 11.810 -54.088 51.194 1.00 18.82 110 ILE C CA 1
ATOM 6385 C C . ILE C 1 112 ? 12.169 -52.635 50.974 1.00 19.15 110 ILE C C 1
ATOM 6386 O O . ILE C 1 112 ? 11.308 -51.755 51.033 1.00 19.56 110 ILE C O 1
ATOM 6391 N N . VAL C 1 113 ? 13.456 -52.411 50.816 1.00 18.34 111 VAL C N 1
ATOM 6392 C CA . VAL C 1 113 ? 13.911 -51.065 50.416 1.00 18.25 111 VAL C CA 1
ATOM 6393 C C . VAL C 1 113 ? 14.216 -51.131 48.969 1.00 18.10 111 VAL C C 1
ATOM 6394 O O . VAL C 1 113 ? 14.983 -52.044 48.534 1.00 19.30 111 VAL C O 1
ATOM 6398 N N . ALA C 1 114 ? 13.625 -50.226 48.198 1.00 17.69 112 ALA C N 1
ATOM 6399 C CA . ALA C 1 114 ? 13.841 -50.247 46.743 1.00 16.49 112 ALA C CA 1
ATOM 6400 C C . ALA C 1 114 ? 14.100 -48.861 46.209 1.00 16.53 112 ALA C C 1
ATOM 6401 O O . ALA C 1 114 ? 13.531 -47.846 46.701 1.00 16.43 112 ALA C O 1
ATOM 6403 N N . GLY C 1 115 ? 14.887 -48.783 45.135 1.00 15.33 113 GLY C N 1
ATOM 6404 C CA . GLY C 1 115 ? 15.110 -47.515 44.499 1.00 14.48 113 GLY C CA 1
ATOM 6405 C C . GLY C 1 115 ? 16.088 -47.629 43.404 1.00 14.51 113 GLY C C 1
ATOM 6406 O O . GLY C 1 115 ? 16.144 -48.649 42.710 1.00 13.99 113 GLY C O 1
ATOM 6407 N N . GLY C 1 116 ? 16.993 -46.670 43.339 1.00 15.54 114 GLY C N 1
ATOM 6408 C CA . GLY C 1 116 ? 18.047 -46.732 42.327 1.00 15.51 114 GLY C CA 1
ATOM 6409 C C . GLY C 1 116 ? 19.186 -45.756 42.645 1.00 15.81 114 GLY C C 1
ATOM 6410 O O . GLY C 1 116 ? 19.046 -44.851 43.503 1.00 16.03 114 GLY C O 1
ATOM 6411 N N . MET C 1 117 ? 20.299 -45.930 41.958 1.00 14.92 115 MET C N 1
ATOM 6412 C CA . MET C 1 117 ? 21.517 -45.192 42.224 1.00 18.06 115 MET C CA 1
ATOM 6413 C C . MET C 1 117 ? 22.316 -45.091 40.961 1.00 17.57 115 MET C C 1
ATOM 6414 O O . MET C 1 117 ? 22.412 -46.078 40.179 1.00 17.40 115 MET C O 1
ATOM 6419 N N . GLU C 1 118 ? 22.935 -43.951 40.735 1.00 16.66 116 GLU C N 1
ATOM 6420 C CA . GLU C 1 118 ? 23.768 -43.780 39.569 1.00 16.57 116 GLU C CA 1
ATOM 6421 C C . GLU C 1 118 ? 24.825 -42.700 39.802 1.00 17.39 116 GLU C C 1
ATOM 6422 O O . GLU C 1 118 ? 24.492 -41.590 40.245 1.00 17.63 116 GLU C O 1
ATOM 6428 N N . ASN C 1 119 ? 26.074 -42.997 39.473 1.00 17.15 117 ASN C N 1
ATOM 6429 C CA . ASN C 1 119 ? 27.042 -41.938 39.360 1.00 18.07 117 ASN C CA 1
ATOM 6430 C C . ASN C 1 119 ? 27.628 -41.969 37.964 1.00 18.50 117 ASN C C 1
ATOM 6431 O O . ASN C 1 119 ? 28.482 -42.824 37.652 1.00 17.78 117 ASN C O 1
ATOM 6436 N N . MET C 1 120 ? 27.174 -41.038 37.135 1.00 17.04 118 MET C N 1
ATOM 6437 C CA . MET C 1 120 ? 27.568 -41.030 35.738 1.00 17.92 118 MET C CA 1
ATOM 6438 C C . MET C 1 120 ? 28.955 -40.395 35.650 1.00 19.24 118 MET C C 1
ATOM 6439 O O . MET C 1 120 ? 29.725 -40.775 34.769 1.00 18.82 118 MET C O 1
ATOM 6444 N N . SER C 1 121 ? 29.267 -39.449 36.519 1.00 18.78 119 SER C N 1
ATOM 6445 C CA . SER C 1 121 ? 30.616 -38.780 36.557 1.00 20.17 119 SER C CA 1
ATOM 6446 C C . SER C 1 121 ? 31.721 -39.836 36.669 1.00 20.26 119 SER C C 1
ATOM 6447 O O . SER C 1 121 ? 32.759 -39.669 36.103 1.00 20.99 119 SER C O 1
ATOM 6450 N N . LEU C 1 122 ? 31.486 -40.899 37.439 1.00 20.38 120 LEU C N 1
ATOM 6451 C CA . LEU C 1 122 ? 32.491 -41.888 37.751 1.00 20.56 120 LEU C CA 1
ATOM 6452 C C . LEU C 1 122 ? 32.479 -43.097 36.832 1.00 19.57 120 LEU C C 1
ATOM 6453 O O . LEU C 1 122 ? 33.242 -44.017 37.026 1.00 19.73 120 LEU C O 1
ATOM 6458 N N . ALA C 1 123 ? 31.575 -43.111 35.831 1.00 20.84 121 ALA C N 1
ATOM 6459 C CA . ALA C 1 123 ? 31.532 -44.184 34.850 1.00 19.07 121 ALA C CA 1
ATOM 6460 C C . ALA C 1 123 ? 32.915 -44.294 34.171 1.00 17.99 121 ALA C C 1
ATOM 6461 O O . ALA C 1 123 ? 33.511 -43.316 33.850 1.00 18.80 121 ALA C O 1
ATOM 6463 N N . PRO C 1 124 ? 33.393 -45.506 33.994 1.00 17.77 122 PRO C N 1
ATOM 6464 C CA . PRO C 1 124 ? 34.729 -45.759 33.448 1.00 19.55 122 PRO C CA 1
ATOM 6465 C C . PRO C 1 124 ? 34.769 -45.713 31.933 1.00 19.09 122 PRO C C 1
ATOM 6466 O O . PRO C 1 124 ? 33.737 -45.550 31.262 1.00 18.59 122 PRO C O 1
ATOM 6470 N N . TYR C 1 125 ? 35.968 -45.890 31.423 1.00 19.83 123 TYR C N 1
ATOM 6471 C CA . TYR C 1 125 ? 36.208 -46.155 30.044 1.00 21.56 123 TYR C CA 1
ATOM 6472 C C . TYR C 1 125 ? 36.638 -47.603 29.870 1.00 20.76 123 TYR C C 1
ATOM 6473 O O . TYR C 1 125 ? 37.224 -48.199 30.744 1.00 23.63 123 TYR C O 1
ATOM 6482 N N . LEU C 1 126 ? 36.402 -48.135 28.679 1.00 21.58 124 LEU C N 1
ATOM 6483 C CA . LEU C 1 126 ? 36.589 -49.498 28.454 1.00 22.19 124 LEU C CA 1
ATOM 6484 C C . LEU C 1 126 ? 37.373 -49.844 27.209 1.00 22.61 124 LEU C C 1
ATOM 6485 O O . LEU C 1 126 ? 37.167 -49.230 26.164 1.00 23.32 124 LEU C O 1
ATOM 6490 N N . LEU C 1 127 ? 38.148 -50.899 27.328 1.00 23.80 125 LEU C N 1
ATOM 6491 C CA . LEU C 1 127 ? 38.770 -51.512 26.183 1.00 23.73 125 LEU C CA 1
ATOM 6492 C C . LEU C 1 127 ? 37.931 -52.744 25.893 1.00 25.72 125 LEU C C 1
ATOM 6493 O O . LEU C 1 127 ? 37.572 -53.479 26.830 1.00 24.84 125 LEU C O 1
ATOM 6498 N N . ASP C 1 128 ? 37.617 -52.991 24.620 1.00 24.82 126 ASP C N 1
ATOM 6499 C CA . ASP C 1 128 ? 36.699 -54.109 24.305 1.00 25.48 126 ASP C CA 1
ATOM 6500 C C . ASP C 1 128 ? 37.463 -55.440 24.310 1.00 23.93 126 ASP C C 1
ATOM 6501 O O . ASP C 1 128 ? 38.613 -55.507 24.748 1.00 22.12 126 ASP C O 1
ATOM 6506 N N . ALA C 1 129 ? 36.794 -56.519 23.919 1.00 23.54 127 ALA C N 1
ATOM 6507 C CA . ALA C 1 129 ? 37.368 -57.850 24.062 1.00 23.18 127 ALA C CA 1
ATOM 6508 C C . ALA C 1 129 ? 38.681 -58.002 23.326 1.00 24.88 127 ALA C C 1
ATOM 6509 O O . ALA C 1 129 ? 39.470 -58.878 23.663 1.00 23.62 127 ALA C O 1
ATOM 6511 N N . LYS C 1 130 ? 38.970 -57.134 22.343 1.00 24.73 128 LYS C N 1
ATOM 6512 C CA . LYS C 1 130 ? 40.236 -57.331 21.593 1.00 26.86 128 LYS C CA 1
ATOM 6513 C C . LYS C 1 130 ? 41.399 -57.120 22.514 1.00 25.63 128 LYS C C 1
ATOM 6514 O O . LYS C 1 130 ? 42.481 -57.563 22.274 1.00 25.61 128 LYS C O 1
ATOM 6517 N N . ALA C 1 131 ? 41.212 -56.374 23.596 1.00 26.24 129 ALA C N 1
ATOM 6518 C CA . ALA C 1 131 ? 42.295 -56.236 24.600 1.00 25.64 129 ALA C CA 1
ATOM 6519 C C . ALA C 1 131 ? 42.623 -57.567 25.274 1.00 25.84 129 ALA C C 1
ATOM 6520 O O . ALA C 1 131 ? 43.806 -57.815 25.610 1.00 27.80 129 ALA C O 1
ATOM 6522 N N . ARG C 1 132 ? 41.624 -58.395 25.468 1.00 22.86 130 ARG C N 1
ATOM 6523 C CA . ARG C 1 132 ? 41.776 -59.686 26.136 1.00 23.60 130 ARG C CA 1
ATOM 6524 C C . ARG C 1 132 ? 42.375 -60.711 25.179 1.00 24.64 130 ARG C C 1
ATOM 6525 O O . ARG C 1 132 ? 43.288 -61.427 25.542 1.00 24.27 130 ARG C O 1
ATOM 6533 N N . SER C 1 133 ? 41.894 -60.752 23.946 1.00 25.69 131 SER C N 1
ATOM 6534 C CA . SER C 1 133 ? 42.398 -61.748 22.978 1.00 26.81 131 SER C CA 1
ATOM 6535 C C . SER C 1 133 ? 43.526 -61.234 22.146 1.00 26.54 131 SER C C 1
ATOM 6536 O O . SER C 1 133 ? 44.244 -62.008 21.439 1.00 28.41 131 SER C O 1
ATOM 6539 N N . GLY C 1 134 ? 43.683 -59.923 22.171 1.00 25.99 132 GLY C N 1
ATOM 6540 C CA . GLY C 1 134 ? 44.842 -59.331 21.593 1.00 26.13 132 GLY C CA 1
ATOM 6541 C C . GLY C 1 134 ? 44.538 -58.432 20.428 1.00 27.19 132 GLY C C 1
ATOM 6542 O O . GLY C 1 134 ? 43.789 -58.835 19.520 1.00 26.25 132 GLY C O 1
ATOM 6543 N N . TYR C 1 135 ? 45.106 -57.211 20.431 1.00 25.94 133 TYR C N 1
ATOM 6544 C CA . TYR C 1 135 ? 44.889 -56.313 19.313 1.00 25.22 133 TYR C CA 1
ATOM 6545 C C . TYR C 1 135 ? 45.532 -56.831 18.045 1.00 25.35 133 TYR C C 1
ATOM 6546 O O . TYR C 1 135 ? 45.046 -56.561 16.992 1.00 25.66 133 TYR C O 1
ATOM 6555 N N . ARG C 1 136 ? 46.649 -57.541 18.171 1.00 25.40 134 ARG C N 1
ATOM 6556 C CA . ARG C 1 136 ? 47.461 -58.106 17.097 1.00 26.34 134 ARG C CA 1
ATOM 6557 C C . ARG C 1 136 ? 48.164 -57.125 16.207 1.00 25.86 134 ARG C C 1
ATOM 6558 O O . ARG C 1 136 ? 49.406 -57.175 16.067 1.00 26.71 134 ARG C O 1
ATOM 6566 N N . LEU C 1 137 ? 47.395 -56.328 15.503 1.00 24.97 135 LEU C N 1
ATOM 6567 C CA . LEU C 1 137 ? 47.923 -55.317 14.562 1.00 26.05 135 LEU C CA 1
ATOM 6568 C C . LEU C 1 137 ? 46.807 -54.352 14.245 1.00 25.98 135 LEU C C 1
ATOM 6569 O O . LEU C 1 137 ? 45.665 -54.758 14.052 1.00 27.22 135 LEU C O 1
ATOM 6574 N N . GLY C 1 138 ? 47.084 -53.057 14.288 1.00 26.07 136 GLY C N 1
ATOM 6575 C CA . GLY C 1 138 ? 46.018 -52.112 14.098 1.00 24.85 136 GLY C CA 1
ATOM 6576 C C . GLY C 1 138 ? 45.401 -51.605 15.369 1.00 25.22 136 GLY C C 1
ATOM 6577 O O . GLY C 1 138 ? 45.578 -52.170 16.451 1.00 23.40 136 GLY C O 1
ATOM 6578 N N . ASP C 1 139 ? 44.584 -50.588 15.194 1.00 26.01 137 ASP C N 1
ATOM 6579 C CA . ASP C 1 139 ? 44.063 -49.792 16.303 1.00 25.95 137 ASP C CA 1
ATOM 6580 C C . ASP C 1 139 ? 42.793 -50.368 16.875 1.00 26.92 137 ASP C C 1
ATOM 6581 O O . ASP C 1 139 ? 42.155 -51.246 16.282 1.00 27.49 137 ASP C O 1
ATOM 6586 N N . GLY C 1 140 ? 42.393 -49.836 18.031 1.00 25.28 138 GLY C N 1
ATOM 6587 C CA . GLY C 1 140 ? 41.105 -50.190 18.602 1.00 25.35 138 GLY C CA 1
ATOM 6588 C C . GLY C 1 140 ? 40.500 -48.928 19.170 1.00 24.77 138 GLY C C 1
ATOM 6589 O O . GLY C 1 140 ? 41.044 -47.838 18.994 1.00 25.37 138 GLY C O 1
ATOM 6590 N N . GLN C 1 141 ? 39.386 -49.095 19.848 1.00 27.06 139 GLN C N 1
ATOM 6591 C CA . GLN C 1 141 ? 38.641 -47.973 20.400 1.00 27.02 139 GLN C CA 1
ATOM 6592 C C . GLN C 1 141 ? 38.688 -48.061 21.942 1.00 23.97 139 GLN C C 1
ATOM 6593 O O . GLN C 1 141 ? 38.807 -49.155 22.531 1.00 23.53 139 GLN C O 1
ATOM 6598 N N . VAL C 1 142 ? 38.499 -46.922 22.579 1.00 22.82 140 VAL C N 1
ATOM 6599 C CA . VAL C 1 142 ? 38.379 -46.840 24.054 1.00 24.38 140 VAL C CA 1
ATOM 6600 C C . VAL C 1 142 ? 36.975 -46.254 24.230 1.00 21.96 140 VAL C C 1
ATOM 6601 O O . VAL C 1 142 ? 36.741 -45.144 23.826 1.00 20.30 140 VAL C O 1
ATOM 6605 N N . TYR C 1 143 ? 36.064 -47.001 24.866 1.00 21.07 141 TYR C N 1
ATOM 6606 C CA . TYR C 1 143 ? 34.659 -46.626 24.888 1.00 19.93 141 TYR C CA 1
ATOM 6607 C C . TYR C 1 143 ? 34.233 -45.963 26.175 1.00 20.19 141 TYR C C 1
ATOM 6608 O O . TYR C 1 143 ? 34.526 -46.502 27.231 1.00 19.42 141 TYR C O 1
ATOM 6617 N N . ASP C 1 144 ? 33.513 -44.855 26.069 1.00 18.96 142 ASP C N 1
ATOM 6618 C CA . ASP C 1 144 ? 32.874 -44.213 27.217 1.00 20.37 142 ASP C CA 1
ATOM 6619 C C . ASP C 1 144 ? 31.672 -45.048 27.635 1.00 18.04 142 ASP C C 1
ATOM 6620 O O . ASP C 1 144 ? 30.728 -45.211 26.862 1.00 18.22 142 ASP C O 1
ATOM 6625 N N . VAL C 1 145 ? 31.708 -45.558 28.852 1.00 19.28 143 VAL C N 1
ATOM 6626 C CA . VAL C 1 145 ? 30.616 -46.410 29.315 1.00 19.65 143 VAL C CA 1
ATOM 6627 C C . VAL C 1 145 ? 29.285 -45.649 29.395 1.00 18.81 143 VAL C C 1
ATOM 6628 O O . VAL C 1 145 ? 28.251 -46.276 29.213 1.00 16.07 143 VAL C O 1
ATOM 6632 N N . ILE C 1 146 ? 29.323 -44.346 29.730 1.00 18.68 144 ILE C N 1
ATOM 6633 C CA . ILE C 1 146 ? 28.092 -43.576 29.734 1.00 17.46 144 ILE C CA 1
ATOM 6634 C C . ILE C 1 146 ? 27.369 -43.778 28.417 1.00 17.55 144 ILE C C 1
ATOM 6635 O O . ILE C 1 146 ? 26.161 -44.029 28.341 1.00 18.05 144 ILE C O 1
ATOM 6640 N N . LEU C 1 147 ? 28.103 -43.559 27.333 1.00 18.68 145 LEU C N 1
ATOM 6641 C CA . LEU C 1 147 ? 27.531 -43.701 25.979 1.00 20.52 145 LEU C CA 1
ATOM 6642 C C . LEU C 1 147 ? 27.203 -45.158 25.668 1.00 19.40 145 LEU C C 1
ATOM 6643 O O . LEU C 1 147 ? 26.094 -45.473 25.239 1.00 19.02 145 LEU C O 1
ATOM 6648 N N . ARG C 1 148 ? 28.147 -46.058 25.907 1.00 18.68 146 ARG C N 1
ATOM 6649 C CA . ARG C 1 148 ? 27.999 -47.437 25.451 1.00 19.28 146 ARG C CA 1
ATOM 6650 C C . ARG C 1 148 ? 26.846 -48.173 26.163 1.00 17.85 146 ARG C C 1
ATOM 6651 O O . ARG C 1 148 ? 26.095 -48.820 25.541 1.00 16.65 146 ARG C O 1
ATOM 6657 N N . ASP C 1 149 ? 26.735 -47.983 27.480 1.00 16.34 147 ASP C N 1
ATOM 6658 C CA . ASP C 1 149 ? 25.761 -48.783 28.278 1.00 17.57 147 ASP C CA 1
ATOM 6659 C C . ASP C 1 149 ? 24.560 -47.926 28.724 1.00 17.98 147 ASP C C 1
ATOM 6660 O O . ASP C 1 149 ? 23.545 -48.453 29.165 1.00 16.15 147 ASP C O 1
ATOM 6665 N N . GLY C 1 150 ? 24.658 -46.634 28.565 1.00 16.49 148 GLY C N 1
ATOM 6666 C CA . GLY C 1 150 ? 23.594 -45.729 29.024 1.00 17.40 148 GLY C CA 1
ATOM 6667 C C . GLY C 1 150 ? 22.824 -44.923 27.995 1.00 19.29 148 GLY C C 1
ATOM 6668 O O . GLY C 1 150 ? 21.592 -44.917 27.970 1.00 18.96 148 GLY C O 1
ATOM 6669 N N . LEU C 1 151 ? 23.556 -44.165 27.149 1.00 19.65 149 LEU C N 1
ATOM 6670 C CA . LEU C 1 151 ? 22.961 -43.156 26.346 1.00 21.33 149 LEU C CA 1
ATOM 6671 C C . LEU C 1 151 ? 22.917 -43.442 24.825 1.00 22.00 149 LEU C C 1
ATOM 6672 O O . LEU C 1 151 ? 22.339 -42.618 24.096 1.00 24.25 149 LEU C O 1
ATOM 6677 N N . MET C 1 152 ? 23.513 -44.517 24.370 1.00 21.62 150 MET C N 1
ATOM 6678 C CA . MET C 1 152 ? 23.433 -44.876 22.948 1.00 24.76 150 MET C CA 1
ATOM 6679 C C . MET C 1 152 ? 22.533 -46.073 22.773 1.00 22.18 150 MET C C 1
ATOM 6680 O O . MET C 1 152 ? 22.459 -46.933 23.649 1.00 21.14 150 MET C O 1
ATOM 6685 N N . CYS C 1 153 ? 21.762 -46.061 21.691 1.00 22.06 151 CYS C N 1
ATOM 6686 C CA . CYS C 1 153 ? 20.832 -47.110 21.391 1.00 22.62 151 CYS C CA 1
ATOM 6687 C C . CYS C 1 153 ? 21.612 -48.308 20.993 1.00 22.34 151 CYS C C 1
ATOM 6688 O O . CYS C 1 153 ? 22.380 -48.263 20.022 1.00 22.79 151 CYS C O 1
ATOM 6691 N N . ALA C 1 154 ? 21.359 -49.431 21.666 1.00 19.33 152 ALA C N 1
ATOM 6692 C CA . ALA C 1 154 ? 22.010 -50.704 21.202 1.00 22.44 152 ALA C CA 1
ATOM 6693 C C . ALA C 1 154 ? 21.459 -51.266 19.913 1.00 24.29 152 ALA C C 1
ATOM 6694 O O . ALA C 1 154 ? 22.123 -52.065 19.255 1.00 26.40 152 ALA C O 1
ATOM 6696 N N . THR C 1 155 ? 20.189 -50.990 19.605 1.00 24.03 153 THR C N 1
ATOM 6697 C CA . THR C 1 155 ? 19.612 -51.437 18.397 1.00 24.97 153 THR C CA 1
ATOM 6698 C C . THR C 1 155 ? 20.062 -50.592 17.194 1.00 26.71 153 THR C C 1
ATOM 6699 O O . THR C 1 155 ? 20.469 -51.148 16.174 1.00 26.17 153 THR C O 1
ATOM 6703 N N . HIS C 1 156 ? 20.040 -49.259 17.307 1.00 23.67 154 HIS C N 1
ATOM 6704 C CA . HIS C 1 156 ? 20.358 -48.386 16.153 1.00 26.49 154 HIS C CA 1
ATOM 6705 C C . HIS C 1 156 ? 21.728 -47.739 16.189 1.00 25.70 154 HIS C C 1
ATOM 6706 O O . HIS C 1 156 ? 22.214 -47.221 15.155 1.00 25.82 154 HIS C O 1
ATOM 6713 N N . GLY C 1 157 ? 22.411 -47.777 17.320 1.00 24.67 155 GLY C N 1
ATOM 6714 C CA . GLY C 1 157 ? 23.786 -47.290 17.361 1.00 27.05 155 GLY C CA 1
ATOM 6715 C C . GLY C 1 157 ? 23.886 -45.766 17.398 1.00 31.19 155 GLY C C 1
ATOM 6716 O O . GLY C 1 157 ? 24.982 -45.210 17.196 1.00 36.32 155 GLY C O 1
ATOM 6717 N N . TYR C 1 158 ? 22.765 -45.073 17.610 1.00 26.08 156 TYR C N 1
ATOM 6718 C CA . TYR C 1 158 ? 22.799 -43.636 17.708 1.00 25.70 156 TYR C CA 1
ATOM 6719 C C . TYR C 1 158 ? 22.326 -43.206 19.105 1.00 24.52 156 TYR C C 1
ATOM 6720 O O . TYR C 1 158 ? 21.782 -44.014 19.857 1.00 23.35 156 TYR C O 1
ATOM 6729 N N . HIS C 1 159 ? 22.532 -41.959 19.419 1.00 24.89 157 HIS C N 1
ATOM 6730 C CA . HIS C 1 159 ? 22.226 -41.444 20.769 1.00 24.24 157 HIS C CA 1
ATOM 6731 C C . HIS C 1 159 ? 20.725 -41.444 21.008 1.00 24.89 157 HIS C C 1
ATOM 6732 O O . HIS C 1 159 ? 19.885 -41.291 20.097 1.00 22.13 157 HIS C O 1
ATOM 6739 N N . MET C 1 160 ? 20.368 -41.584 22.260 1.00 24.07 158 MET C N 1
ATOM 6740 C CA . MET C 1 160 ? 19.000 -41.317 22.686 1.00 24.03 158 MET C CA 1
ATOM 6741 C C . MET C 1 160 ? 18.438 -40.011 22.150 1.00 21.55 158 MET C C 1
ATOM 6742 O O . MET C 1 160 ? 17.247 -39.917 21.809 1.00 22.07 158 MET C O 1
ATOM 6747 N N . GLY C 1 161 ? 19.277 -39.018 21.991 1.00 21.60 159 GLY C N 1
ATOM 6748 C CA . GLY C 1 161 ? 18.873 -37.737 21.442 1.00 23.16 159 GLY C CA 1
ATOM 6749 C C . GLY C 1 161 ? 18.328 -37.859 20.027 1.00 22.34 159 GLY C C 1
ATOM 6750 O O . GLY C 1 161 ? 17.447 -37.103 19.639 1.00 23.91 159 GLY C O 1
ATOM 6751 N N . ILE C 1 162 ? 18.871 -38.777 19.258 1.00 23.87 160 ILE C N 1
ATOM 6752 C CA . ILE C 1 162 ? 18.361 -39.026 17.927 1.00 23.36 160 ILE C CA 1
ATOM 6753 C C . ILE C 1 162 ? 16.977 -39.663 17.998 1.00 23.15 160 ILE C C 1
ATOM 6754 O O . ILE C 1 162 ? 16.104 -39.341 17.184 1.00 21.89 160 ILE C O 1
ATOM 6759 N N . THR C 1 163 ? 16.724 -40.501 19.005 1.00 21.88 161 THR C N 1
ATOM 6760 C CA . THR C 1 163 ? 15.386 -41.031 19.182 1.00 21.79 161 THR C CA 1
ATOM 6761 C C . THR C 1 163 ? 14.451 -39.921 19.512 1.00 21.92 161 THR C C 1
ATOM 6762 O O . THR C 1 163 ? 13.277 -39.929 19.109 1.00 22.78 161 THR C O 1
ATOM 6766 N N . ALA C 1 164 ? 14.952 -38.931 20.204 1.00 23.81 162 ALA C N 1
ATOM 6767 C CA . ALA C 1 164 ? 14.128 -37.748 20.498 1.00 23.95 162 ALA C CA 1
ATOM 6768 C C . ALA C 1 164 ? 13.795 -36.931 19.219 1.00 25.61 162 ALA C C 1
ATOM 6769 O O . ALA C 1 164 ? 12.656 -36.484 19.051 1.00 24.66 162 ALA C O 1
ATOM 6771 N N . GLU C 1 165 ? 14.789 -36.761 18.345 1.00 25.11 163 GLU C N 1
ATOM 6772 C CA . GLU C 1 165 ? 14.528 -36.158 17.048 1.00 26.86 163 GLU C CA 1
ATOM 6773 C C . GLU C 1 165 ? 13.482 -36.986 16.294 1.00 27.92 163 GLU C C 1
ATOM 6774 O O . GLU C 1 165 ? 12.613 -36.401 15.644 1.00 29.78 163 GLU C O 1
ATOM 6780 N N . ASN C 1 166 ? 13.571 -38.329 16.326 1.00 27.75 164 ASN C N 1
ATOM 6781 C CA . ASN C 1 166 ? 12.600 -39.138 15.609 1.00 28.28 164 ASN C CA 1
ATOM 6782 C C . ASN C 1 166 ? 11.199 -38.812 16.086 1.00 29.78 164 ASN C C 1
ATOM 6783 O O . ASN C 1 166 ? 10.237 -38.705 15.311 1.00 28.05 164 ASN C O 1
ATOM 6788 N N . VAL C 1 167 ? 11.067 -38.736 17.407 1.00 28.36 165 VAL C N 1
ATOM 6789 C CA . VAL C 1 167 ? 9.763 -38.474 18.009 1.00 28.52 165 VAL C CA 1
ATOM 6790 C C . VAL C 1 167 ? 9.272 -37.056 17.680 1.00 28.55 165 VAL C C 1
ATOM 6791 O O . VAL C 1 167 ? 8.109 -36.843 17.321 1.00 27.89 165 VAL C O 1
ATOM 6795 N N . ALA C 1 168 ? 10.189 -36.080 17.711 1.00 28.04 166 ALA C N 1
ATOM 6796 C CA . ALA C 1 168 ? 9.822 -34.705 17.332 1.00 28.59 166 ALA C CA 1
ATOM 6797 C C . ALA C 1 168 ? 9.237 -34.663 15.928 1.00 29.20 166 ALA C C 1
ATOM 6798 O O . ALA C 1 168 ? 8.201 -34.000 15.682 1.00 32.26 166 ALA C O 1
ATOM 6800 N N . LYS C 1 169 ? 9.892 -35.353 15.005 1.00 29.70 167 LYS C N 1
ATOM 6801 C CA . LYS C 1 169 ? 9.412 -35.392 13.608 1.00 32.08 167 LYS C CA 1
ATOM 6802 C C . LYS C 1 169 ? 8.073 -36.125 13.496 1.00 32.96 167 LYS C C 1
ATOM 6803 O O . LYS C 1 169 ? 7.147 -35.631 12.878 1.00 33.46 167 LYS C O 1
ATOM 6809 N N . GLU C 1 170 ? 7.961 -37.293 14.125 1.00 32.86 168 GLU C N 1
ATOM 6810 C CA . GLU C 1 170 ? 6.785 -38.132 14.007 1.00 36.42 168 GLU C CA 1
ATOM 6811 C C . GLU C 1 170 ? 5.564 -37.441 14.606 1.00 36.92 168 GLU C C 1
ATOM 6812 O O . GLU C 1 170 ? 4.464 -37.589 14.083 1.00 35.97 168 GLU C O 1
ATOM 6818 N N . TYR C 1 171 ? 5.734 -36.693 15.694 1.00 36.08 169 TYR C N 1
ATOM 6819 C CA . TYR C 1 171 ? 4.566 -36.126 16.391 1.00 36.81 169 TYR C CA 1
ATOM 6820 C C . TYR C 1 171 ? 4.456 -34.617 16.225 1.00 37.98 169 TYR C C 1
ATOM 6821 O O . TYR C 1 171 ? 3.642 -33.988 16.898 1.00 40.23 169 TYR C O 1
ATOM 6830 N N . GLY C 1 172 ? 5.276 -34.036 15.339 1.00 35.19 170 GLY C N 1
ATOM 6831 C CA . GLY C 1 172 ? 5.236 -32.623 15.052 1.00 36.16 170 GLY C CA 1
ATOM 6832 C C . GLY C 1 172 ? 5.568 -31.742 16.232 1.00 36.72 170 GLY C C 1
ATOM 6833 O O . GLY C 1 172 ? 4.874 -30.752 16.485 1.00 37.48 170 GLY C O 1
ATOM 6834 N N . ILE C 1 173 ? 6.636 -32.092 16.963 1.00 33.65 171 ILE C N 1
ATOM 6835 C CA . ILE C 1 173 ? 7.033 -31.314 18.130 1.00 33.62 171 ILE C CA 1
ATOM 6836 C C . ILE C 1 173 ? 8.188 -30.385 17.730 1.00 33.44 171 ILE C C 1
ATOM 6837 O O . ILE C 1 173 ? 9.314 -30.841 17.545 1.00 31.21 171 ILE C O 1
ATOM 6842 N N . THR C 1 174 ? 7.892 -29.094 17.621 1.00 34.37 172 THR C N 1
ATOM 6843 C CA . THR C 1 174 ? 8.871 -28.122 17.091 1.00 35.85 172 THR C CA 1
ATOM 6844 C C . THR C 1 174 ? 9.903 -27.666 18.103 1.00 34.65 172 THR C C 1
ATOM 6845 O O . THR C 1 174 ? 9.774 -27.875 19.319 1.00 32.26 172 THR C O 1
ATOM 6849 N N . ARG C 1 175 ? 10.955 -27.047 17.593 1.00 35.47 173 ARG C N 1
ATOM 6850 C CA . ARG C 1 175 ? 12.000 -26.505 18.433 1.00 34.24 173 ARG C CA 1
ATOM 6851 C C . ARG C 1 175 ? 11.381 -25.562 19.440 1.00 34.76 173 ARG C C 1
ATOM 6852 O O . ARG C 1 175 ? 11.744 -25.571 20.627 1.00 30.96 173 ARG C O 1
ATOM 6860 N N . GLU C 1 176 ? 10.473 -24.731 18.972 1.00 36.57 174 GLU C N 1
ATOM 6861 C CA . GLU C 1 176 ? 9.890 -23.705 19.842 1.00 38.07 174 GLU C CA 1
ATOM 6862 C C . GLU C 1 176 ? 9.079 -24.383 20.952 1.00 36.48 174 GLU C C 1
ATOM 6863 O O . GLU C 1 176 ? 9.099 -23.939 22.101 1.00 33.18 174 GLU C O 1
ATOM 6869 N N . MET C 1 177 ? 8.316 -25.403 20.591 1.00 36.12 175 MET C N 1
ATOM 6870 C CA . MET C 1 177 ? 7.503 -26.160 21.592 1.00 33.89 175 MET C CA 1
ATOM 6871 C C . MET C 1 177 ? 8.402 -26.766 22.674 1.00 32.29 175 MET C C 1
ATOM 6872 O O . MET C 1 177 ? 8.159 -26.636 23.878 1.00 30.53 175 MET C O 1
ATOM 6877 N N . GLN C 1 178 ? 9.490 -27.364 22.222 1.00 29.43 176 GLN C N 1
ATOM 6878 C CA . GLN C 1 178 ? 10.487 -27.924 23.121 1.00 29.17 176 GLN C CA 1
ATOM 6879 C C . GLN C 1 178 ? 11.103 -26.904 24.055 1.00 29.59 176 GLN C C 1
ATOM 6880 O O . GLN C 1 178 ? 11.299 -27.187 25.243 1.00 27.34 176 GLN C O 1
ATOM 6886 N N . ASP C 1 179 ? 11.469 -25.732 23.516 1.00 31.77 177 ASP C N 1
ATOM 6887 C CA . ASP C 1 179 ? 12.099 -24.721 24.346 1.00 30.77 177 ASP C CA 1
ATOM 6888 C C . ASP C 1 179 ? 11.117 -24.098 25.329 1.00 31.53 177 ASP C C 1
ATOM 6889 O O . ASP C 1 179 ? 11.523 -23.705 26.419 1.00 28.97 177 ASP C O 1
ATOM 6894 N N . GLU C 1 180 ? 9.860 -23.948 24.924 1.00 32.53 178 GLU C N 1
ATOM 6895 C CA . GLU C 1 180 ? 8.833 -23.418 25.818 1.00 34.33 178 GLU C CA 1
ATOM 6896 C C . GLU C 1 180 ? 8.681 -24.376 27.033 1.00 33.51 178 GLU C C 1
ATOM 6897 O O . GLU C 1 180 ? 8.579 -23.953 28.199 1.00 31.14 178 GLU C O 1
ATOM 6900 N N . LEU C 1 181 ? 8.709 -25.673 26.749 1.00 29.78 179 LEU C N 1
ATOM 6901 C CA . LEU C 1 181 ? 8.545 -26.683 27.769 1.00 29.36 179 LEU C CA 1
ATOM 6902 C C . LEU C 1 181 ? 9.742 -26.667 28.715 1.00 29.41 179 LEU C C 1
ATOM 6903 O O . LEU C 1 181 ? 9.597 -26.675 29.944 1.00 28.82 179 LEU C O 1
ATOM 6908 N N . ALA C 1 182 ? 10.941 -26.597 28.138 1.00 28.61 180 ALA C N 1
ATOM 6909 C CA . ALA C 1 182 ? 12.169 -26.493 28.942 1.00 26.65 180 ALA C CA 1
ATOM 6910 C C . ALA C 1 182 ? 12.095 -25.294 29.905 1.00 27.39 180 ALA C C 1
ATOM 6911 O O . ALA C 1 182 ? 12.510 -25.400 31.056 1.00 27.22 180 ALA C O 1
ATOM 6913 N N . LEU C 1 183 ? 11.659 -24.137 29.406 1.00 29.20 181 LEU C N 1
ATOM 6914 C CA . LEU C 1 183 ? 11.677 -22.947 30.231 1.00 30.85 181 LEU C CA 1
ATOM 6915 C C . LEU C 1 183 ? 10.683 -23.120 31.352 1.00 30.34 181 LEU C C 1
ATOM 6916 O O . LEU C 1 183 ? 10.941 -22.747 32.471 1.00 31.47 181 LEU C O 1
ATOM 6921 N N . HIS C 1 184 ? 9.561 -23.738 31.048 1.00 31.52 182 HIS C N 1
ATOM 6922 C CA . HIS C 1 184 ? 8.569 -24.004 32.046 1.00 31.65 182 HIS C CA 1
ATOM 6923 C C . HIS C 1 184 ? 9.101 -24.909 33.166 1.00 29.22 182 HIS C C 1
ATOM 6924 O O . HIS C 1 184 ? 8.864 -24.693 34.369 1.00 27.25 182 HIS C O 1
ATOM 6931 N N . SER C 1 185 ? 9.855 -25.948 32.763 1.00 26.80 183 SER C N 1
ATOM 6932 C CA . SER C 1 185 ? 10.464 -26.840 33.739 1.00 27.38 183 SER C CA 1
ATOM 6933 C C . SER C 1 185 ? 11.469 -26.106 34.608 1.00 26.72 183 SER C C 1
ATOM 6934 O O . SER C 1 185 ? 11.499 -26.271 35.817 1.00 26.71 183 SER C O 1
ATOM 6937 N N . GLN C 1 186 ? 12.325 -25.302 33.993 1.00 26.33 184 GLN C N 1
ATOM 6938 C CA . GLN C 1 186 ? 13.288 -24.527 34.723 1.00 26.04 184 GLN C CA 1
ATOM 6939 C C . GLN C 1 186 ? 12.592 -23.603 35.719 1.00 26.98 184 GLN C C 1
ATOM 6940 O O . GLN C 1 186 ? 13.086 -23.421 36.812 1.00 26.13 184 GLN C O 1
ATOM 6946 N N . ARG C 1 187 ? 11.461 -23.024 35.304 1.00 28.98 185 ARG C N 1
ATOM 6947 C CA . ARG C 1 187 ? 10.787 -22.043 36.172 1.00 30.79 185 ARG C CA 1
ATOM 6948 C C . ARG C 1 187 ? 10.124 -22.726 37.332 1.00 29.57 185 ARG C C 1
ATOM 6949 O O . ARG C 1 187 ? 10.271 -22.253 38.461 1.00 28.03 185 ARG C O 1
ATOM 6957 N N . LYS C 1 188 ? 9.495 -23.875 37.065 1.00 28.38 186 LYS C N 1
ATOM 6958 C CA . LYS C 1 188 ? 8.856 -24.633 38.148 1.00 27.19 186 LYS C CA 1
ATOM 6959 C C . LYS C 1 188 ? 9.884 -25.186 39.117 1.00 26.86 186 LYS C C 1
ATOM 6960 O O . LYS C 1 188 ? 9.685 -25.173 40.331 1.00 28.44 186 LYS C O 1
ATOM 6966 N N . ALA C 1 189 ? 10.988 -25.667 38.608 1.00 25.00 187 ALA C N 1
ATOM 6967 C CA . ALA C 1 189 ? 12.070 -26.114 39.465 1.00 24.35 187 ALA C CA 1
ATOM 6968 C C . ALA C 1 189 ? 12.661 -25.036 40.351 1.00 25.77 187 ALA C C 1
ATOM 6969 O O . ALA C 1 189 ? 12.827 -25.220 41.555 1.00 26.32 187 ALA C O 1
ATOM 6971 N N . ALA C 1 190 ? 12.938 -23.868 39.768 1.00 27.27 188 ALA C N 1
ATOM 6972 C CA . ALA C 1 190 ? 13.451 -22.762 40.540 1.00 28.05 188 ALA C CA 1
ATOM 6973 C C . ALA C 1 190 ? 12.491 -22.356 41.650 1.00 29.48 188 ALA C C 1
ATOM 6974 O O . ALA C 1 190 ? 12.929 -22.062 42.772 1.00 31.45 188 ALA C O 1
ATOM 6976 N N . ALA C 1 191 ? 11.197 -22.290 41.354 1.00 29.49 189 ALA C N 1
ATOM 6977 C CA . ALA C 1 191 ? 10.225 -21.913 42.359 1.00 30.56 189 ALA C CA 1
ATOM 6978 C C . ALA C 1 191 ? 10.067 -22.974 43.469 1.00 30.35 189 ALA C C 1
ATOM 6979 O O . ALA C 1 191 ? 9.844 -22.637 44.610 1.00 29.77 189 ALA C O 1
ATOM 6981 N N . ALA C 1 192 ? 10.123 -24.247 43.086 1.00 28.30 190 ALA C N 1
ATOM 6982 C CA . ALA C 1 192 ? 10.047 -25.344 44.053 1.00 28.55 190 ALA C CA 1
ATOM 6983 C C . ALA C 1 192 ? 11.263 -25.299 44.960 1.00 28.56 190 ALA C C 1
ATOM 6984 O O . ALA C 1 192 ? 11.150 -25.442 46.162 1.00 29.28 190 ALA C O 1
ATOM 6986 N N . ILE C 1 193 ? 12.453 -25.092 44.386 1.00 28.67 191 ILE C N 1
ATOM 6987 C CA . ILE C 1 193 ? 13.668 -24.984 45.207 1.00 30.61 191 ILE C CA 1
ATOM 6988 C C . ILE C 1 193 ? 13.544 -23.825 46.199 1.00 31.69 191 ILE C C 1
ATOM 6989 O O . ILE C 1 193 ? 13.688 -24.012 47.397 1.00 33.63 191 ILE C O 1
ATOM 6994 N N . GLU C 1 194 ? 13.191 -22.660 45.703 1.00 30.93 192 GLU C N 1
ATOM 6995 C CA . GLU C 1 194 ? 13.115 -21.457 46.497 1.00 32.22 192 GLU C CA 1
ATOM 6996 C C . GLU C 1 194 ? 12.060 -21.535 47.592 1.00 33.04 192 GLU C C 1
ATOM 6997 O O . GLU C 1 194 ? 12.243 -20.969 48.635 1.00 33.70 192 GLU C O 1
ATOM 6999 N N . SER C 1 195 ? 10.956 -22.234 47.370 1.00 31.98 193 SER C N 1
ATOM 7000 C CA . SER C 1 195 ? 9.888 -22.309 48.330 1.00 32.62 193 SER C CA 1
ATOM 7001 C C . SER C 1 195 ? 10.114 -23.440 49.324 1.00 32.23 193 SER C C 1
ATOM 7002 O O . SER C 1 195 ? 9.299 -23.624 50.225 1.00 34.46 193 SER C O 1
ATOM 7005 N N . GLY C 1 196 ? 11.176 -24.231 49.150 1.00 30.82 194 GLY C N 1
ATOM 7006 C CA . GLY C 1 196 ? 11.409 -25.388 50.011 1.00 31.78 194 GLY C CA 1
ATOM 7007 C C . GLY C 1 196 ? 10.658 -26.667 49.702 1.00 29.36 194 GLY C C 1
ATOM 7008 O O . GLY C 1 196 ? 10.552 -27.573 50.542 1.00 28.18 194 GLY C O 1
ATOM 7009 N N . ALA C 1 197 ? 10.117 -26.767 48.501 1.00 28.10 195 ALA C N 1
ATOM 7010 C CA . ALA C 1 197 ? 9.247 -27.864 48.177 1.00 29.24 195 ALA C CA 1
ATOM 7011 C C . ALA C 1 197 ? 10.011 -29.228 48.186 1.00 25.10 195 ALA C C 1
ATOM 7012 O O . ALA C 1 197 ? 9.378 -30.252 48.285 1.00 25.43 195 ALA C O 1
ATOM 7014 N N . PHE C 1 198 ? 11.343 -29.199 48.064 1.00 24.30 196 PHE C N 1
ATOM 7015 C CA . PHE C 1 198 ? 12.169 -30.417 48.034 1.00 23.62 196 PHE C CA 1
ATOM 7016 C C . PHE C 1 198 ? 12.914 -30.695 49.351 1.00 23.53 196 PHE C C 1
ATOM 7017 O O . PHE C 1 198 ? 13.564 -31.710 49.510 1.00 22.67 196 PHE C O 1
ATOM 7025 N N . THR C 1 199 ? 12.716 -29.843 50.333 1.00 23.81 197 THR C N 1
ATOM 7026 C CA . THR C 1 199 ? 13.332 -30.031 51.616 1.00 25.12 197 THR C CA 1
ATOM 7027 C C . THR C 1 199 ? 12.974 -31.335 52.279 1.00 23.20 197 THR C C 1
ATOM 7028 O O . THR C 1 199 ? 13.831 -31.982 52.871 1.00 26.13 197 THR C O 1
ATOM 7032 N N . ALA C 1 200 ? 11.729 -31.713 52.248 1.00 23.18 198 ALA C N 1
ATOM 7033 C CA . ALA C 1 200 ? 11.325 -32.910 53.006 1.00 23.10 198 ALA C CA 1
ATOM 7034 C C . ALA C 1 200 ? 11.904 -34.186 52.376 1.00 23.49 198 ALA C C 1
ATOM 7035 O O . ALA C 1 200 ? 12.188 -35.166 53.100 1.00 24.92 198 ALA C O 1
ATOM 7037 N N . GLU C 1 201 ? 12.064 -34.175 51.055 1.00 22.95 199 GLU C N 1
ATOM 7038 C CA . GLU C 1 201 ? 12.404 -35.429 50.317 1.00 22.14 199 GLU C CA 1
ATOM 7039 C C . GLU C 1 201 ? 13.888 -35.634 50.155 1.00 22.66 199 GLU C C 1
ATOM 7040 O O . GLU C 1 201 ? 14.322 -36.743 49.909 1.00 23.65 199 GLU C O 1
ATOM 7046 N N . ILE C 1 202 ? 14.676 -34.598 50.320 1.00 22.45 200 ILE C N 1
ATOM 7047 C CA . ILE C 1 202 ? 16.118 -34.685 50.134 1.00 23.14 200 ILE C CA 1
ATOM 7048 C C . ILE C 1 202 ? 16.877 -35.009 51.391 1.00 23.61 200 ILE C C 1
ATOM 7049 O O . ILE C 1 202 ? 16.688 -34.416 52.478 1.00 23.88 200 ILE C O 1
ATOM 7054 N N . VAL C 1 203 ? 17.772 -35.966 51.261 1.00 21.79 201 VAL C N 1
ATOM 7055 C CA . VAL C 1 203 ? 18.725 -36.286 52.287 1.00 25.15 201 VAL C CA 1
ATOM 7056 C C . VAL C 1 203 ? 20.075 -35.666 51.918 1.00 25.40 201 VAL C C 1
ATOM 7057 O O . VAL C 1 203 ? 20.618 -35.950 50.848 1.00 25.46 201 VAL C O 1
ATOM 7061 N N . PRO C 1 204 ? 20.683 -34.908 52.820 1.00 25.74 202 PRO C N 1
ATOM 7062 C CA . PRO C 1 204 ? 21.948 -34.241 52.431 1.00 24.97 202 PRO C CA 1
ATOM 7063 C C . PRO C 1 204 ? 23.065 -35.237 52.368 1.00 25.08 202 PRO C C 1
ATOM 7064 O O . PRO C 1 204 ? 23.013 -36.258 53.074 1.00 24.02 202 PRO C O 1
ATOM 7068 N N . VAL C 1 205 ? 24.084 -34.953 51.571 1.00 23.29 203 VAL C N 1
ATOM 7069 C CA . VAL C 1 205 ? 25.236 -35.807 51.456 1.00 23.26 203 VAL C CA 1
ATOM 7070 C C . VAL C 1 205 ? 26.476 -35.070 51.857 1.00 24.84 203 VAL C C 1
ATOM 7071 O O . VAL C 1 205 ? 26.719 -33.928 51.375 1.00 23.73 203 VAL C O 1
ATOM 7075 N N . ASN C 1 206 ? 27.245 -35.610 52.810 1.00 24.88 204 ASN C N 1
ATOM 7076 C CA . ASN C 1 206 ? 28.537 -34.959 53.160 1.00 25.23 204 ASN C CA 1
ATOM 7077 C C . ASN C 1 206 ? 29.566 -35.281 52.147 1.00 25.13 204 ASN C C 1
ATOM 7078 O O . ASN C 1 206 ? 29.823 -36.480 51.873 1.00 25.08 204 ASN C O 1
ATOM 7083 N N . VAL C 1 207 ? 30.243 -34.256 51.677 1.00 24.89 205 VAL C N 1
ATOM 7084 C CA . VAL C 1 207 ? 31.300 -34.470 50.709 1.00 27.00 205 VAL C CA 1
ATOM 7085 C C . VAL C 1 207 ? 32.663 -33.963 51.214 1.00 29.75 205 VAL C C 1
ATOM 7086 O O . VAL C 1 207 ? 32.787 -32.833 51.610 1.00 31.84 205 VAL C O 1
ATOM 7090 N N . VAL C 1 208 ? 33.662 -34.823 51.196 1.00 32.22 206 VAL C N 1
ATOM 7091 C CA . VAL C 1 208 ? 35.005 -34.457 51.604 1.00 33.55 206 VAL C CA 1
ATOM 7092 C C . VAL C 1 208 ? 35.986 -34.781 50.488 1.00 35.57 206 VAL C C 1
ATOM 7093 O O . VAL C 1 208 ? 36.091 -35.942 50.079 1.00 35.85 206 VAL C O 1
ATOM 7097 N N . THR C 1 209 ? 36.709 -33.769 50.020 1.00 37.57 207 THR C N 1
ATOM 7098 C CA . THR C 1 209 ? 37.839 -33.996 49.106 1.00 41.40 207 THR C CA 1
ATOM 7099 C C . THR C 1 209 ? 39.059 -33.188 49.584 1.00 45.42 207 THR C C 1
ATOM 7100 O O . THR C 1 209 ? 38.961 -32.372 50.506 1.00 40.93 207 THR C O 1
ATOM 7104 N N . ARG C 1 210 ? 40.190 -33.366 48.909 1.00 47.82 208 ARG C N 1
ATOM 7105 C CA . ARG C 1 210 ? 41.372 -32.582 49.216 1.00 46.36 208 ARG C CA 1
ATOM 7106 C C . ARG C 1 210 ? 41.011 -31.101 49.094 1.00 46.54 208 ARG C C 1
ATOM 7107 O O . ARG C 1 210 ? 41.356 -30.295 49.938 1.00 47.62 208 ARG C O 1
ATOM 7110 N N . LYS C 1 211 ? 40.231 -30.744 48.089 1.00 45.15 209 LYS C N 1
ATOM 7111 C CA . LYS C 1 211 ? 39.922 -29.352 47.849 1.00 43.97 209 LYS C CA 1
ATOM 7112 C C . LYS C 1 211 ? 38.796 -28.733 48.700 1.00 43.47 209 LYS C C 1
ATOM 7113 O O . LYS C 1 211 ? 38.867 -27.549 48.987 1.00 43.19 209 LYS C O 1
ATOM 7114 N N . LYS C 1 212 ? 37.751 -29.497 49.035 1.00 38.74 210 LYS C N 1
ATOM 7115 C CA . LYS C 1 212 ? 36.500 -28.923 49.525 1.00 39.35 210 LYS C CA 1
ATOM 7116 C C . LYS C 1 212 ? 35.888 -29.868 50.551 1.00 37.99 210 LYS C C 1
ATOM 7117 O O . LYS C 1 212 ? 36.036 -31.090 50.451 1.00 37.65 210 LYS C O 1
ATOM 7119 N N . THR C 1 213 ? 35.230 -29.293 51.549 1.00 34.33 211 THR C N 1
ATOM 7120 C CA . THR C 1 213 ? 34.486 -30.073 52.492 1.00 33.05 211 THR C CA 1
ATOM 7121 C C . THR C 1 213 ? 33.172 -29.370 52.598 1.00 30.59 211 THR C C 1
ATOM 7122 O O . THR C 1 213 ? 33.145 -28.161 52.895 1.00 30.06 211 THR C O 1
ATOM 7126 N N . PHE C 1 214 ? 32.078 -30.060 52.308 1.00 27.18 212 PHE C N 1
ATOM 7127 C CA . PHE C 1 214 ? 30.788 -29.388 52.271 1.00 27.10 212 PHE C CA 1
ATOM 7128 C C . PHE C 1 214 ? 29.642 -30.339 52.309 1.00 24.91 212 PHE C C 1
ATOM 7129 O O . PHE C 1 214 ? 29.804 -31.525 52.150 1.00 25.59 212 PHE C O 1
ATOM 7137 N N . VAL C 1 215 ? 28.448 -29.798 52.488 1.00 24.75 213 VAL C N 1
ATOM 7138 C CA . VAL C 1 215 ? 27.224 -30.619 52.505 1.00 24.82 213 VAL C CA 1
ATOM 7139 C C . VAL C 1 215 ? 26.398 -30.326 51.260 1.00 25.09 213 VAL C C 1
ATOM 7140 O O . VAL C 1 215 ? 26.137 -29.170 50.965 1.00 25.73 213 VAL C O 1
ATOM 7144 N N . PHE C 1 216 ? 26.060 -31.358 50.485 1.00 22.87 214 PHE C N 1
ATOM 7145 C CA . PHE C 1 216 ? 25.276 -31.169 49.278 1.00 21.90 214 PHE C CA 1
ATOM 7146 C C . PHE C 1 216 ? 23.807 -31.484 49.548 1.00 21.17 214 PHE C C 1
ATOM 7147 O O . PHE C 1 216 ? 23.456 -32.628 49.935 1.00 21.93 214 PHE C O 1
ATOM 7155 N N . SER C 1 217 ? 22.950 -30.492 49.431 1.00 22.29 215 SER C N 1
ATOM 7156 C CA . SER C 1 217 ? 21.509 -30.650 49.719 1.00 21.56 215 SER C CA 1
ATOM 7157 C C . SER C 1 217 ? 20.550 -29.995 48.775 1.00 22.72 215 SER C C 1
ATOM 7158 O O . SER C 1 217 ? 19.304 -30.078 48.991 1.00 24.30 215 SER C O 1
ATOM 7161 N N . GLN C 1 218 ? 21.054 -29.318 47.730 1.00 23.16 216 GLN C N 1
ATOM 7162 C CA . GLN C 1 218 ? 20.193 -28.584 46.791 1.00 22.43 216 GLN C CA 1
ATOM 7163 C C . GLN C 1 218 ? 20.569 -29.015 45.344 1.00 21.89 216 GLN C C 1
ATOM 7164 O O . GLN C 1 218 ? 21.741 -29.013 44.986 1.00 22.97 216 GLN C O 1
ATOM 7170 N N . ASP C 1 219 ? 19.560 -29.388 44.600 1.00 20.84 217 ASP C N 1
ATOM 7171 C CA . ASP C 1 219 ? 19.693 -29.790 43.196 1.00 21.45 217 ASP C CA 1
ATOM 7172 C C . ASP C 1 219 ? 20.495 -28.694 42.441 1.00 20.74 217 ASP C C 1
ATOM 7173 O O . ASP C 1 219 ? 20.102 -27.522 42.537 1.00 21.65 217 ASP C O 1
ATOM 7178 N N . GLU C 1 220 ? 21.585 -29.062 41.770 1.00 20.02 218 GLU C N 1
ATOM 7179 C CA . GLU C 1 220 ? 22.487 -28.082 41.218 1.00 21.83 218 GLU C CA 1
ATOM 7180 C C . GLU C 1 220 ? 22.424 -28.013 39.663 1.00 23.58 218 GLU C C 1
ATOM 7181 O O . GLU C 1 220 ? 23.076 -27.143 39.062 1.00 22.02 218 GLU C O 1
ATOM 7187 N N . PHE C 1 221 ? 21.640 -28.875 39.034 1.00 22.77 219 PHE C N 1
ATOM 7188 C CA . PHE C 1 221 ? 21.528 -28.857 37.571 1.00 22.53 219 PHE C CA 1
ATOM 7189 C C . PHE C 1 221 ? 20.726 -27.698 37.043 1.00 23.87 219 PHE C C 1
ATOM 7190 O O . PHE C 1 221 ? 20.970 -27.288 35.935 1.00 24.00 219 PHE C O 1
ATOM 7198 N N . PRO C 1 222 ? 19.776 -27.130 37.817 1.00 24.04 220 PRO C N 1
ATOM 7199 C CA . PRO C 1 222 ? 18.900 -26.138 37.255 1.00 25.72 220 PRO C CA 1
ATOM 7200 C C . PRO C 1 222 ? 19.670 -24.930 36.766 1.00 27.00 220 PRO C C 1
ATOM 7201 O O . PRO C 1 222 ? 20.727 -24.603 37.307 1.00 28.86 220 PRO C O 1
ATOM 7205 N N . LYS C 1 223 ? 19.230 -24.377 35.658 1.00 28.34 221 LYS C N 1
ATOM 7206 C CA . LYS C 1 223 ? 19.979 -23.288 35.016 1.00 29.77 221 LYS C CA 1
ATOM 7207 C C . LYS C 1 223 ? 19.252 -21.965 35.276 1.00 33.74 221 LYS C C 1
ATOM 7208 O O . LYS C 1 223 ? 18.197 -21.693 34.718 1.00 35.97 221 LYS C O 1
ATOM 7214 N N . ALA C 1 224 ? 19.818 -21.187 36.176 1.00 34.15 222 ALA C N 1
ATOM 7215 C CA . ALA C 1 224 ? 19.274 -19.873 36.527 1.00 42.00 222 ALA C CA 1
ATOM 7216 C C . ALA C 1 224 ? 19.202 -18.968 35.299 1.00 41.93 222 ALA C C 1
ATOM 7217 O O . ALA C 1 224 ? 18.235 -18.229 35.111 1.00 42.18 222 ALA C O 1
ATOM 7218 N N . ASN C 1 225 ? 20.190 -19.104 34.413 1.00 41.17 223 ASN C N 1
ATOM 7219 C CA . ASN C 1 225 ? 20.283 -18.240 33.230 1.00 45.64 223 ASN C CA 1
ATOM 7220 C C . ASN C 1 225 ? 19.291 -18.605 32.073 1.00 45.60 223 ASN C C 1
ATOM 7221 O O . ASN C 1 225 ? 19.534 -18.228 30.896 1.00 41.08 223 ASN C O 1
ATOM 7226 N N . SER C 1 226 ? 18.170 -19.298 32.421 1.00 45.18 224 SER C N 1
ATOM 7227 C CA . SER C 1 226 ? 17.120 -19.713 31.457 1.00 43.56 224 SER C CA 1
ATOM 7228 C C . SER C 1 226 ? 16.077 -18.716 31.003 1.00 40.80 224 SER C C 1
ATOM 7229 O O . SER C 1 226 ? 15.234 -18.183 31.737 1.00 45.95 224 SER C O 1
ATOM 7232 N N . THR C 1 227 ? 16.156 -18.495 29.696 1.00 38.15 225 THR C N 1
ATOM 7233 C CA . THR C 1 227 ? 15.261 -17.620 29.009 1.00 37.90 225 THR C CA 1
ATOM 7234 C C . THR C 1 227 ? 14.947 -18.203 27.667 1.00 38.25 225 THR C C 1
ATOM 7235 O O . THR C 1 227 ? 15.751 -19.001 27.142 1.00 37.18 225 THR C O 1
ATOM 7239 N N . ALA C 1 228 ? 13.817 -17.785 27.099 1.00 38.37 226 ALA C N 1
ATOM 7240 C CA . ALA C 1 228 ? 13.421 -18.257 25.786 1.00 41.01 226 ALA C CA 1
ATOM 7241 C C . ALA C 1 228 ? 14.497 -17.893 24.767 1.00 43.67 226 ALA C C 1
ATOM 7242 O O . ALA C 1 228 ? 14.768 -18.677 23.827 1.00 43.17 226 ALA C O 1
ATOM 7244 N N . GLU C 1 229 ? 15.121 -16.730 24.966 1.00 41.57 227 GLU C N 1
ATOM 7245 C CA . GLU C 1 229 ? 16.166 -16.242 24.089 1.00 42.73 227 GLU C CA 1
ATOM 7246 C C . GLU C 1 229 ? 17.421 -17.089 24.170 1.00 41.04 227 GLU C C 1
ATOM 7247 O O . GLU C 1 229 ? 17.949 -17.493 23.147 1.00 42.56 227 GLU C O 1
ATOM 7248 N N . ALA C 1 230 ? 17.927 -17.333 25.371 1.00 39.67 228 ALA C N 1
ATOM 7249 C CA . ALA C 1 230 ? 19.116 -18.166 25.511 1.00 40.34 228 ALA C CA 1
ATOM 7250 C C . ALA C 1 230 ? 18.845 -19.595 24.914 1.00 38.78 228 ALA C C 1
ATOM 7251 O O . ALA C 1 230 ? 19.698 -20.167 24.235 1.00 37.39 228 ALA C O 1
ATOM 7253 N N . LEU C 1 231 ? 17.633 -20.101 25.131 1.00 37.25 229 LEU C N 1
ATOM 7254 C CA . LEU C 1 231 ? 17.297 -21.485 24.681 1.00 35.25 229 LEU C CA 1
ATOM 7255 C C . LEU C 1 231 ? 17.229 -21.529 23.171 1.00 37.05 229 LEU C C 1
ATOM 7256 O O . LEU C 1 231 ? 17.781 -22.449 22.550 1.00 33.61 229 LEU C O 1
ATOM 7261 N N . GLY C 1 232 ? 16.658 -20.484 22.591 1.00 36.85 230 GLY C N 1
ATOM 7262 C CA . GLY C 1 232 ? 16.522 -20.416 21.140 1.00 39.52 230 GLY C CA 1
ATOM 7263 C C . GLY C 1 232 ? 17.858 -20.292 20.439 1.00 36.97 230 GLY C C 1
ATOM 7264 O O . GLY C 1 232 ? 17.932 -20.523 19.267 1.00 40.38 230 GLY C O 1
ATOM 7265 N N . ALA C 1 233 ? 18.888 -19.853 21.152 1.00 39.93 231 ALA C N 1
ATOM 7266 C CA . ALA C 1 233 ? 20.225 -19.572 20.575 1.00 40.66 231 ALA C CA 1
ATOM 7267 C C . ALA C 1 233 ? 21.139 -20.763 20.634 1.00 38.27 231 ALA C C 1
ATOM 7268 O O . ALA C 1 233 ? 22.196 -20.796 20.025 1.00 35.77 231 ALA C O 1
ATOM 7270 N N . LEU C 1 234 ? 20.736 -21.800 21.360 1.00 36.76 232 LEU C N 1
ATOM 7271 C CA . LEU C 1 234 ? 21.568 -22.998 21.444 1.00 34.81 232 LEU C CA 1
ATOM 7272 C C . LEU C 1 234 ? 21.628 -23.719 20.146 1.00 33.42 232 LEU C C 1
ATOM 7273 O O . LEU C 1 234 ? 20.681 -23.674 19.340 1.00 35.39 232 LEU C O 1
ATOM 7278 N N . ARG C 1 235 ? 22.759 -24.371 19.901 1.00 34.36 233 ARG C N 1
ATOM 7279 C CA . ARG C 1 235 ? 22.954 -25.189 18.698 1.00 34.68 233 ARG C CA 1
ATOM 7280 C C . ARG C 1 235 ? 22.381 -26.596 18.990 1.00 33.28 233 ARG C C 1
ATOM 7281 O O . ARG C 1 235 ? 22.413 -27.023 20.134 1.00 30.58 233 ARG C O 1
ATOM 7285 N N . PRO C 1 236 ? 21.811 -27.281 17.983 1.00 31.65 234 PRO C N 1
ATOM 7286 C CA . PRO C 1 236 ? 21.379 -28.681 18.220 1.00 31.94 234 PRO C CA 1
ATOM 7287 C C . PRO C 1 236 ? 22.531 -29.557 18.661 1.00 33.07 234 PRO C C 1
ATOM 7288 O O . PRO C 1 236 ? 23.689 -29.355 18.205 1.00 31.36 234 PRO C O 1
ATOM 7292 N N . ALA C 1 237 ? 22.232 -30.502 19.561 1.00 29.29 235 ALA C N 1
ATOM 7293 C CA . ALA C 1 237 ? 23.251 -31.270 20.193 1.00 27.66 235 ALA C CA 1
ATOM 7294 C C . ALA C 1 237 ? 23.566 -32.521 19.381 1.00 28.95 235 ALA C C 1
ATOM 7295 O O . ALA C 1 237 ? 24.695 -33.007 19.450 1.00 28.96 235 ALA C O 1
ATOM 7297 N N . PHE C 1 238 ? 22.598 -33.065 18.638 1.00 28.23 236 PHE C N 1
ATOM 7298 C CA . PHE C 1 238 ? 22.790 -34.402 18.068 1.00 28.60 236 PHE C CA 1
ATOM 7299 C C . PHE C 1 238 ? 22.679 -34.478 16.580 1.00 31.99 236 PHE C C 1
ATOM 7300 O O . PHE C 1 238 ? 23.236 -35.412 15.970 1.00 29.71 236 PHE C O 1
ATOM 7308 N N . ASP C 1 239 ? 21.991 -33.528 15.971 1.00 33.82 237 ASP C N 1
ATOM 7309 C CA . ASP C 1 239 ? 21.835 -33.483 14.511 1.00 35.20 237 ASP C CA 1
ATOM 7310 C C . ASP C 1 239 ? 21.839 -31.999 14.157 1.00 35.22 237 ASP C C 1
ATOM 7311 O O . ASP C 1 239 ? 21.028 -31.217 14.701 1.00 34.36 237 ASP C O 1
ATOM 7316 N N . LYS C 1 240 ? 22.754 -31.591 13.278 1.00 37.09 238 LYS C N 1
ATOM 7317 C CA . LYS C 1 240 ? 22.830 -30.180 12.842 1.00 37.37 238 LYS C CA 1
ATOM 7318 C C . LYS C 1 240 ? 21.551 -29.615 12.261 1.00 36.08 238 LYS C C 1
ATOM 7319 O O . LYS C 1 240 ? 21.312 -28.408 12.335 1.00 34.88 238 LYS C O 1
ATOM 7325 N N . ALA C 1 241 ? 20.723 -30.483 11.702 1.00 34.70 239 ALA C N 1
ATOM 7326 C CA . ALA C 1 241 ? 19.426 -30.058 11.186 1.00 37.56 239 ALA C CA 1
ATOM 7327 C C . ALA C 1 241 ? 18.276 -30.266 12.168 1.00 37.73 239 ALA C C 1
ATOM 7328 O O . ALA C 1 241 ? 17.136 -30.164 11.790 1.00 37.69 239 ALA C O 1
ATOM 7330 N N . GLY C 1 242 ? 18.580 -30.558 13.433 1.00 34.70 240 GLY C N 1
ATOM 7331 C CA . GLY C 1 242 ? 17.566 -31.023 14.361 1.00 31.66 240 GLY C CA 1
ATOM 7332 C C . GLY C 1 242 ? 17.081 -29.915 15.286 1.00 32.30 240 GLY C C 1
ATOM 7333 O O . GLY C 1 242 ? 17.373 -28.719 15.054 1.00 31.99 240 GLY C O 1
ATOM 7334 N N . THR C 1 243 ? 16.408 -30.370 16.346 1.00 29.35 241 THR C N 1
ATOM 7335 C CA . THR C 1 243 ? 15.697 -29.579 17.304 1.00 29.47 241 THR C CA 1
ATOM 7336 C C . THR C 1 243 ? 16.159 -29.726 18.746 1.00 28.03 241 THR C C 1
ATOM 7337 O O . THR C 1 243 ? 15.867 -28.862 19.578 1.00 28.97 241 THR C O 1
ATOM 7341 N N . VAL C 1 244 ? 16.840 -30.826 19.048 1.00 28.94 242 VAL C N 1
ATOM 7342 C CA . VAL C 1 244 ? 17.147 -31.193 20.423 1.00 27.29 242 VAL C CA 1
ATOM 7343 C C . VAL C 1 244 ? 18.503 -30.553 20.752 1.00 28.02 242 VAL C C 1
ATOM 7344 O O . VAL C 1 244 ? 19.487 -30.680 19.988 1.00 29.62 242 VAL C O 1
ATOM 7348 N N . THR C 1 245 ? 18.545 -29.855 21.878 1.00 26.50 243 THR C N 1
ATOM 7349 C CA . THR C 1 245 ? 19.716 -29.151 22.359 1.00 25.78 243 THR C CA 1
ATOM 7350 C C . THR C 1 245 ? 19.972 -29.515 23.834 1.00 25.48 243 THR C C 1
ATOM 7351 O O . THR C 1 245 ? 19.139 -30.225 24.501 1.00 23.82 243 THR C O 1
ATOM 7355 N N . ALA C 1 246 ? 21.092 -29.056 24.343 1.00 24.50 244 ALA C N 1
ATOM 7356 C CA . ALA C 1 246 ? 21.413 -29.260 25.755 1.00 25.46 244 ALA C CA 1
ATOM 7357 C C . ALA C 1 246 ? 20.385 -28.532 26.633 1.00 27.20 244 ALA C C 1
ATOM 7358 O O . ALA C 1 246 ? 20.282 -28.805 27.822 1.00 27.13 244 ALA C O 1
ATOM 7360 N N . GLY C 1 247 ? 19.680 -27.558 26.062 1.00 26.16 245 GLY C N 1
ATOM 7361 C CA . GLY C 1 247 ? 18.731 -26.764 26.830 1.00 26.49 245 GLY C CA 1
ATOM 7362 C C . GLY C 1 247 ? 17.346 -27.388 26.890 1.00 25.93 245 GLY C C 1
ATOM 7363 O O . GLY C 1 247 ? 16.539 -27.019 27.748 1.00 27.95 245 GLY C O 1
ATOM 7364 N N . ASN C 1 248 ? 17.028 -28.262 25.942 1.00 24.53 246 ASN C N 1
ATOM 7365 C CA . ASN C 1 248 ? 15.672 -28.881 25.942 1.00 24.74 246 ASN C CA 1
ATOM 7366 C C . ASN C 1 248 ? 15.743 -30.410 26.124 1.00 23.41 246 ASN C C 1
ATOM 7367 O O . ASN C 1 248 ? 14.793 -31.092 25.874 1.00 24.26 246 ASN C O 1
ATOM 7372 N N . ALA C 1 249 ? 16.861 -30.873 26.672 1.00 23.39 247 ALA C N 1
ATOM 7373 C CA . ALA C 1 249 ? 17.064 -32.248 27.094 1.00 23.65 247 ALA C CA 1
ATOM 7374 C C . ALA C 1 249 ? 17.607 -32.224 28.519 1.00 24.31 247 ALA C C 1
ATOM 7375 O O . ALA C 1 249 ? 18.128 -31.202 28.952 1.00 24.45 247 ALA C O 1
ATOM 7377 N N . SER C 1 250 ? 17.480 -33.361 29.252 1.00 21.24 248 SER C N 1
ATOM 7378 C CA . SER C 1 250 ? 18.127 -33.478 30.547 1.00 21.46 248 SER C CA 1
ATOM 7379 C C . SER C 1 250 ? 19.615 -33.654 30.370 1.00 21.63 248 SER C C 1
ATOM 7380 O O . SER C 1 250 ? 20.148 -33.595 29.246 1.00 23.67 248 SER C O 1
ATOM 7383 N N . GLY C 1 251 ? 20.281 -33.855 31.482 1.00 19.44 249 GLY C N 1
ATOM 7384 C CA . GLY C 1 251 ? 21.752 -33.960 31.570 1.00 19.41 249 GLY C CA 1
ATOM 7385 C C . GLY C 1 251 ? 22.308 -35.326 31.834 1.00 18.90 249 GLY C C 1
ATOM 7386 O O . GLY C 1 251 ? 21.566 -36.339 31.806 1.00 20.95 249 GLY C O 1
ATOM 7387 N N . ILE C 1 252 ? 23.616 -35.345 32.065 1.00 18.99 250 ILE C N 1
ATOM 7388 C CA . ILE C 1 252 ? 24.327 -36.445 32.659 1.00 18.80 250 ILE C CA 1
ATOM 7389 C C . ILE C 1 252 ? 24.459 -36.059 34.136 1.00 19.02 250 ILE C C 1
ATOM 7390 O O . ILE C 1 252 ? 24.955 -34.966 34.449 1.00 19.21 250 ILE C O 1
ATOM 7395 N N . ASN C 1 253 ? 24.014 -36.929 35.043 1.00 17.43 251 ASN C N 1
ATOM 7396 C CA . ASN C 1 253 ? 23.850 -36.522 36.432 1.00 17.55 251 ASN C CA 1
ATOM 7397 C C . ASN C 1 253 ? 24.048 -37.683 37.386 1.00 17.95 251 ASN C C 1
ATOM 7398 O O . ASN C 1 253 ? 24.071 -38.839 36.956 1.00 17.81 251 ASN C O 1
ATOM 7403 N N . ASP C 1 254 ? 24.257 -37.333 38.655 1.00 17.30 252 ASP C N 1
ATOM 7404 C CA . ASP C 1 254 ? 24.592 -38.242 39.690 1.00 17.83 252 ASP C CA 1
ATOM 7405 C C . ASP C 1 254 ? 23.543 -38.163 40.797 1.00 17.68 252 ASP C C 1
ATOM 7406 O O . ASP C 1 254 ? 23.130 -37.069 41.148 1.00 17.71 252 ASP C O 1
ATOM 7411 N N . GLY C 1 255 ? 23.125 -39.308 41.360 1.00 16.57 253 GLY C N 1
ATOM 7412 C CA . GLY C 1 255 ? 22.136 -39.242 42.431 1.00 17.45 253 GLY C CA 1
ATOM 7413 C C . GLY C 1 255 ? 21.546 -40.616 42.760 1.00 17.11 253 GLY C C 1
ATOM 7414 O O . GLY C 1 255 ? 21.881 -41.601 42.153 1.00 15.74 253 GLY C O 1
ATOM 7415 N N . ALA C 1 256 ? 20.775 -40.665 43.816 1.00 16.53 254 ALA C N 1
ATOM 7416 C CA . ALA C 1 256 ? 20.092 -41.887 44.251 1.00 16.63 254 ALA C CA 1
ATOM 7417 C C . ALA C 1 256 ? 18.762 -41.597 44.926 1.00 16.63 254 ALA C C 1
ATOM 7418 O O . ALA C 1 256 ? 18.522 -40.449 45.359 1.00 17.39 254 ALA C O 1
ATOM 7420 N N . ALA C 1 257 ? 17.932 -42.633 45.057 1.00 16.99 255 ALA C N 1
ATOM 7421 C CA . ALA C 1 257 ? 16.656 -42.500 45.718 1.00 16.66 255 ALA C CA 1
ATOM 7422 C C . ALA C 1 257 ? 16.232 -43.861 46.233 1.00 16.09 255 ALA C C 1
ATOM 7423 O O . ALA C 1 257 ? 16.573 -44.863 45.612 1.00 16.68 255 ALA C O 1
ATOM 7425 N N . ALA C 1 258 ? 15.491 -43.874 47.304 1.00 16.68 256 ALA C N 1
ATOM 7426 C CA . ALA C 1 258 ? 14.981 -45.141 47.856 1.00 17.06 256 ALA C CA 1
ATOM 7427 C C . ALA C 1 258 ? 13.713 -44.929 48.622 1.00 17.42 256 ALA C C 1
ATOM 7428 O O . ALA C 1 258 ? 13.443 -43.808 49.090 1.00 19.00 256 ALA C O 1
ATOM 7430 N N . LEU C 1 259 ? 12.947 -46.024 48.741 1.00 16.85 257 LEU C N 1
ATOM 7431 C CA . LEU C 1 259 ? 11.674 -46.041 49.432 1.00 18.25 257 LEU C CA 1
ATOM 7432 C C . LEU C 1 259 ? 11.598 -47.320 50.233 1.00 17.71 257 LEU C C 1
ATOM 7433 O O . LEU C 1 259 ? 12.117 -48.376 49.808 1.00 17.34 257 LEU C O 1
ATOM 7438 N N . VAL C 1 260 ? 11.002 -47.214 51.404 1.00 18.35 258 VAL C N 1
ATOM 7439 C CA . VAL C 1 260 ? 10.652 -48.425 52.166 1.00 19.50 258 VAL C CA 1
ATOM 7440 C C . VAL C 1 260 ? 9.226 -48.786 51.710 1.00 19.69 258 VAL C C 1
ATOM 7441 O O . VAL C 1 260 ? 8.273 -47.967 51.797 1.00 20.21 258 VAL C O 1
ATOM 7445 N N . ILE C 1 261 ? 9.088 -50.050 51.272 1.00 20.55 259 ILE C N 1
ATOM 7446 C CA . ILE C 1 261 ? 7.796 -50.609 50.831 1.00 22.84 259 ILE C CA 1
ATOM 7447 C C . ILE C 1 261 ? 7.439 -51.735 51.809 1.00 22.50 259 ILE C C 1
ATOM 7448 O O . ILE C 1 261 ? 8.320 -52.519 52.185 1.00 20.19 259 ILE C O 1
ATOM 7453 N N . MET C 1 262 ? 6.175 -51.824 52.253 1.00 24.60 260 MET C N 1
ATOM 7454 C CA . MET C 1 262 ? 5.803 -52.880 53.210 1.00 24.02 260 MET C CA 1
ATOM 7455 C C . MET C 1 262 ? 4.453 -53.447 52.935 1.00 25.50 260 MET C C 1
ATOM 7456 O O . MET C 1 262 ? 3.605 -52.789 52.350 1.00 24.65 260 MET C O 1
ATOM 7461 N N . GLU C 1 263 ? 4.211 -54.677 53.444 1.00 25.35 261 GLU C N 1
ATOM 7462 C CA . GLU C 1 263 ? 2.895 -55.187 53.430 1.00 27.44 261 GLU C CA 1
ATOM 7463 C C . GLU C 1 263 ? 2.058 -54.307 54.380 1.00 27.09 261 GLU C C 1
ATOM 7464 O O . GLU C 1 263 ? 2.466 -54.001 55.476 1.00 27.12 261 GLU C O 1
ATOM 7470 N N . GLU C 1 264 ? 0.844 -53.988 53.970 1.00 28.38 262 GLU C N 1
ATOM 7471 C CA . GLU C 1 264 ? 0.045 -52.998 54.678 1.00 29.20 262 GLU C CA 1
ATOM 7472 C C . GLU C 1 264 ? -0.305 -53.425 56.118 1.00 31.90 262 GLU C C 1
ATOM 7473 O O . GLU C 1 264 ? -0.127 -52.641 57.063 1.00 32.42 262 GLU C O 1
ATOM 7479 N N . SER C 1 265 ? -0.759 -54.651 56.320 1.00 34.01 263 SER C N 1
ATOM 7480 C CA . SER C 1 265 ? -1.157 -55.058 57.700 1.00 36.72 263 SER C CA 1
ATOM 7481 C C . SER C 1 265 ? 0.040 -55.027 58.605 1.00 34.05 263 SER C C 1
ATOM 7482 O O . SER C 1 265 ? -0.064 -54.642 59.741 1.00 32.38 263 SER C O 1
ATOM 7485 N N . ALA C 1 266 ? 1.178 -55.448 58.084 1.00 33.27 264 ALA C N 1
ATOM 7486 C CA . ALA C 1 266 ? 2.389 -55.505 58.874 1.00 33.37 264 ALA C CA 1
ATOM 7487 C C . ALA C 1 266 ? 2.870 -54.101 59.240 1.00 32.15 264 ALA C C 1
ATOM 7488 O O . ALA C 1 266 ? 3.309 -53.898 60.362 1.00 33.89 264 ALA C O 1
ATOM 7490 N N . ALA C 1 267 ? 2.811 -53.135 58.321 1.00 31.02 265 ALA C N 1
ATOM 7491 C CA . ALA C 1 267 ? 3.172 -51.784 58.655 1.00 30.97 265 ALA C CA 1
ATOM 7492 C C . ALA C 1 267 ? 2.292 -51.256 59.799 1.00 32.64 265 ALA C C 1
ATOM 7493 O O . ALA C 1 267 ? 2.764 -50.693 60.763 1.00 34.61 265 ALA C O 1
ATOM 7495 N N . LEU C 1 268 ? 0.990 -51.468 59.662 1.00 34.01 266 LEU C N 1
ATOM 7496 C CA . LEU C 1 268 ? 0.043 -51.036 60.703 1.00 35.64 266 LEU C CA 1
ATOM 7497 C C . LEU C 1 268 ? 0.292 -51.744 62.027 1.00 36.94 266 LEU C C 1
ATOM 7498 O O . LEU C 1 268 ? 0.255 -51.096 63.086 1.00 40.33 266 LEU C O 1
ATOM 7502 N N . ALA C 1 269 ? 0.559 -53.048 61.997 1.00 36.47 267 ALA C N 1
ATOM 7503 C CA . ALA C 1 269 ? 0.756 -53.813 63.255 1.00 39.02 267 ALA C CA 1
ATOM 7504 C C . ALA C 1 269 ? 2.009 -53.325 63.962 1.00 40.77 267 ALA C C 1
ATOM 7505 O O . ALA C 1 269 ? 2.061 -53.340 65.197 1.00 41.09 267 ALA C O 1
ATOM 7507 N N . ALA C 1 270 ? 2.984 -52.862 63.182 1.00 36.78 268 ALA C N 1
ATOM 7508 C CA . ALA C 1 270 ? 4.208 -52.310 63.709 1.00 37.88 268 ALA C CA 1
ATOM 7509 C C . ALA C 1 270 ? 4.071 -50.865 64.158 1.00 38.28 268 ALA C C 1
ATOM 7510 O O . ALA C 1 270 ? 5.060 -50.278 64.599 1.00 38.03 268 ALA C O 1
ATOM 7512 N N . GLY C 1 271 ? 2.878 -50.264 64.070 1.00 35.46 269 GLY C N 1
ATOM 7513 C CA . GLY C 1 271 ? 2.721 -48.897 64.535 1.00 35.92 269 GLY C CA 1
ATOM 7514 C C . GLY C 1 271 ? 3.289 -47.862 63.592 1.00 36.40 269 GLY C C 1
ATOM 7515 O O . GLY C 1 271 ? 3.463 -46.718 63.969 1.00 34.69 269 GLY C O 1
ATOM 7516 N N . LEU C 1 272 ? 3.586 -48.243 62.344 1.00 34.76 270 LEU C N 1
ATOM 7517 C CA . LEU C 1 272 ? 4.116 -47.325 61.373 1.00 34.01 270 LEU C CA 1
ATOM 7518 C C . LEU C 1 272 ? 2.966 -46.641 60.617 1.00 35.40 270 LEU C C 1
ATOM 7519 O O . LEU C 1 272 ? 1.790 -47.038 60.712 1.00 37.27 270 LEU C O 1
ATOM 7524 N N . THR C 1 273 ? 3.306 -45.617 59.848 1.00 33.99 271 THR C N 1
ATOM 7525 C CA . THR C 1 273 ? 2.318 -44.819 59.147 1.00 34.87 271 THR C CA 1
ATOM 7526 C C . THR C 1 273 ? 2.490 -45.011 57.601 1.00 31.88 271 THR C C 1
ATOM 7527 O O . THR C 1 273 ? 3.365 -44.407 57.013 1.00 28.85 271 THR C O 1
ATOM 7531 N N . PRO C 1 274 ? 1.545 -45.726 56.971 1.00 31.68 272 PRO C N 1
ATOM 7532 C CA . PRO C 1 274 ? 1.585 -45.796 55.504 1.00 30.14 272 PRO C CA 1
ATOM 7533 C C . PRO C 1 274 ? 1.392 -44.435 54.897 1.00 28.98 272 PRO C C 1
ATOM 7534 O O . PRO C 1 274 ? 0.504 -43.675 55.306 1.00 27.63 272 PRO C O 1
ATOM 7538 N N . LEU C 1 275 ? 2.194 -44.129 53.905 1.00 27.80 273 LEU C N 1
ATOM 7539 C CA . LEU C 1 275 ? 2.094 -42.837 53.214 1.00 27.35 273 LEU C CA 1
ATOM 7540 C C . LEU C 1 275 ? 1.220 -42.923 51.975 1.00 28.00 273 LEU C C 1
ATOM 7541 O O . LEU C 1 275 ? 0.625 -41.959 51.571 1.00 26.74 273 LEU C O 1
ATOM 7546 N N . ALA C 1 276 ? 1.288 -44.063 51.286 1.00 28.24 274 ALA C N 1
ATOM 7547 C CA . ALA C 1 276 ? 0.504 -44.305 50.066 1.00 28.05 274 ALA C CA 1
ATOM 7548 C C . ALA C 1 276 ? 0.454 -45.786 49.769 1.00 26.41 274 ALA C C 1
ATOM 7549 O O . ALA C 1 276 ? 1.346 -46.520 50.201 1.00 25.78 274 ALA C O 1
ATOM 7551 N N . ARG C 1 277 ? -0.570 -46.225 49.041 1.00 25.31 275 ARG C N 1
ATOM 7552 C CA . ARG C 1 277 ? -0.704 -47.606 48.627 1.00 25.56 275 ARG C CA 1
ATOM 7553 C C . ARG C 1 277 ? -0.274 -47.631 47.175 1.00 24.76 275 ARG C C 1
ATOM 7554 O O . ARG C 1 277 ? -0.559 -46.708 46.425 1.00 24.52 275 ARG C O 1
ATOM 7562 N N . ILE C 1 278 ? 0.476 -48.639 46.786 1.00 22.61 276 ILE C N 1
ATOM 7563 C CA . ILE C 1 278 ? 0.825 -48.829 45.377 1.00 24.65 276 ILE C CA 1
ATOM 7564 C C . ILE C 1 278 ? -0.374 -49.494 44.716 1.00 24.02 276 ILE C C 1
ATOM 7565 O O . ILE C 1 278 ? -0.721 -50.626 45.109 1.00 27.75 276 ILE C O 1
ATOM 7570 N N . LYS C 1 279 ? -1.054 -48.780 43.824 1.00 22.41 277 LYS C N 1
ATOM 7571 C CA . LYS C 1 279 ? -2.290 -49.271 43.272 1.00 26.22 277 LYS C CA 1
ATOM 7572 C C . LYS C 1 279 ? -2.090 -50.172 42.031 1.00 26.36 277 LYS C C 1
ATOM 7573 O O . LYS C 1 279 ? -2.817 -51.123 41.831 1.00 25.44 277 LYS C O 1
ATOM 7579 N N . SER C 1 280 ? -1.112 -49.831 41.197 1.00 21.93 278 SER C N 1
ATOM 7580 C CA . SER C 1 280 ? -0.776 -50.627 40.027 1.00 22.46 278 SER C CA 1
ATOM 7581 C C . SER C 1 280 ? 0.588 -50.196 39.473 1.00 21.35 278 SER C C 1
ATOM 7582 O O . SER C 1 280 ? 1.112 -49.140 39.817 1.00 20.67 278 SER C O 1
ATOM 7585 N N . TYR C 1 281 ? 1.115 -51.034 38.575 1.00 20.96 279 TYR C N 1
ATOM 7586 C CA . TYR C 1 281 ? 2.298 -50.697 37.842 1.00 20.97 279 TYR C CA 1
ATOM 7587 C C . TYR C 1 281 ? 2.257 -51.531 36.576 1.00 20.24 279 TYR C C 1
ATOM 7588 O O . TYR C 1 281 ? 1.600 -52.599 36.530 1.00 19.78 279 TYR C O 1
ATOM 7597 N N . ALA C 1 282 ? 2.978 -51.091 35.552 1.00 18.89 280 ALA C N 1
ATOM 7598 C CA . ALA C 1 282 ? 3.067 -51.795 34.287 1.00 18.62 280 ALA C CA 1
ATOM 7599 C C . ALA C 1 282 ? 4.210 -51.283 33.469 1.00 19.36 280 ALA C C 1
ATOM 7600 O O . ALA C 1 282 ? 4.640 -50.125 33.624 1.00 18.43 280 ALA C O 1
ATOM 7602 N N . SER C 1 283 ? 4.674 -52.124 32.555 1.00 18.13 281 SER C N 1
ATOM 7603 C CA . SER C 1 283 ? 5.699 -51.726 31.617 1.00 19.16 281 SER C CA 1
ATOM 7604 C C . SER C 1 283 ? 5.129 -51.923 30.185 1.00 18.70 281 SER C C 1
ATOM 7605 O O . SER C 1 283 ? 4.196 -52.648 29.984 1.00 19.17 281 SER C O 1
ATOM 7608 N N . GLY C 1 284 ? 5.702 -51.191 29.246 1.00 19.26 282 GLY C N 1
ATOM 7609 C CA . GLY C 1 284 ? 5.260 -51.229 27.863 1.00 20.63 282 GLY C CA 1
ATOM 7610 C C . GLY C 1 284 ? 6.438 -51.181 26.947 1.00 20.39 282 GLY C C 1
ATOM 7611 O O . GLY C 1 284 ? 7.523 -50.730 27.322 1.00 19.40 282 GLY C O 1
ATOM 7612 N N . GLY C 1 285 ? 6.205 -51.607 25.701 1.00 22.81 283 GLY C N 1
ATOM 7613 C CA . GLY C 1 285 ? 7.315 -51.626 24.710 1.00 22.45 283 GLY C CA 1
ATOM 7614 C C . GLY C 1 285 ? 6.886 -50.883 23.480 1.00 22.12 283 GLY C C 1
ATOM 7615 O O . GLY C 1 285 ? 5.690 -50.977 23.061 1.00 22.81 283 GLY C O 1
ATOM 7616 N N . VAL C 1 286 ? 7.851 -50.211 22.873 1.00 20.52 284 VAL C N 1
ATOM 7617 C CA . VAL C 1 286 ? 7.633 -49.468 21.645 1.00 22.31 284 VAL C CA 1
ATOM 7618 C C . VAL C 1 286 ? 8.899 -49.616 20.813 1.00 22.03 284 VAL C C 1
ATOM 7619 O O . VAL C 1 286 ? 9.869 -50.237 21.253 1.00 21.29 284 VAL C O 1
ATOM 7623 N N . PRO C 1 287 ? 8.888 -49.125 19.576 1.00 23.66 285 PRO C N 1
ATOM 7624 C CA . PRO C 1 287 ? 10.134 -49.248 18.778 1.00 23.19 285 PRO C CA 1
ATOM 7625 C C . PRO C 1 287 ? 11.312 -48.527 19.456 1.00 22.14 285 PRO C C 1
ATOM 7626 O O . PRO C 1 287 ? 11.126 -47.440 19.989 1.00 24.59 285 PRO C O 1
ATOM 7630 N N . PRO C 1 288 ? 12.493 -49.127 19.468 1.00 22.33 286 PRO C N 1
ATOM 7631 C CA . PRO C 1 288 ? 13.662 -48.455 19.995 1.00 22.87 286 PRO C CA 1
ATOM 7632 C C . PRO C 1 288 ? 13.864 -47.095 19.397 1.00 23.03 286 PRO C C 1
ATOM 7633 O O . PRO C 1 288 ? 14.264 -46.185 20.112 1.00 22.53 286 PRO C O 1
ATOM 7637 N N . ALA C 1 289 ? 13.573 -46.939 18.100 1.00 22.87 287 ALA C N 1
ATOM 7638 C CA . ALA C 1 289 ? 13.768 -45.624 17.439 1.00 24.75 287 ALA C CA 1
ATOM 7639 C C . ALA C 1 289 ? 12.865 -44.549 18.037 1.00 25.60 287 ALA C C 1
ATOM 7640 O O . ALA C 1 289 ? 13.148 -43.380 17.923 1.00 25.18 287 ALA C O 1
ATOM 7642 N N . LEU C 1 290 ? 11.740 -44.990 18.621 1.00 25.56 288 LEU C N 1
ATOM 7643 C CA . LEU C 1 290 ? 10.745 -44.071 19.216 1.00 26.44 288 LEU C CA 1
ATOM 7644 C C . LEU C 1 290 ? 10.617 -44.304 20.749 1.00 24.27 288 LEU C C 1
ATOM 7645 O O . LEU C 1 290 ? 9.524 -44.195 21.293 1.00 23.58 288 LEU C O 1
ATOM 7650 N N . MET C 1 291 ? 11.741 -44.572 21.399 1.00 22.29 289 MET C N 1
ATOM 7651 C CA . MET C 1 291 ? 11.742 -45.115 22.783 1.00 20.50 289 MET C CA 1
ATOM 7652 C C . MET C 1 291 ? 11.060 -44.076 23.726 1.00 19.96 289 MET C C 1
ATOM 7653 O O . MET C 1 291 ? 10.443 -44.423 24.720 1.00 19.42 289 MET C O 1
ATOM 7658 N N . GLY C 1 292 ? 11.179 -42.800 23.369 1.00 19.58 290 GLY C N 1
ATOM 7659 C CA . GLY C 1 292 ? 10.539 -41.750 24.178 1.00 21.22 290 GLY C CA 1
ATOM 7660 C C . GLY C 1 292 ? 9.034 -41.869 24.339 1.00 20.77 290 GLY C C 1
ATOM 7661 O O . GLY C 1 292 ? 8.426 -41.206 25.243 1.00 21.81 290 GLY C O 1
ATOM 7662 N N . MET C 1 293 ? 8.407 -42.681 23.509 1.00 20.41 291 MET C N 1
ATOM 7663 C CA . MET C 1 293 ? 6.908 -42.902 23.598 1.00 21.65 291 MET C CA 1
ATOM 7664 C C . MET C 1 293 ? 6.541 -44.031 24.541 1.00 21.73 291 MET C C 1
ATOM 7665 O O . MET C 1 293 ? 5.348 -44.335 24.729 1.00 22.94 291 MET C O 1
ATOM 7670 N N . GLY C 1 294 ? 7.554 -44.643 25.152 1.00 21.94 292 GLY C N 1
ATOM 7671 C CA . GLY C 1 294 ? 7.326 -45.756 26.088 1.00 22.36 292 GLY C CA 1
ATOM 7672 C C . GLY C 1 294 ? 6.257 -45.551 27.119 1.00 21.89 292 GLY C C 1
ATOM 7673 O O . GLY C 1 294 ? 5.517 -46.508 27.472 1.00 23.09 292 GLY C O 1
ATOM 7674 N N . PRO C 1 295 ? 6.107 -44.306 27.597 1.00 23.78 293 PRO C N 1
ATOM 7675 C CA . PRO C 1 295 ? 5.159 -44.125 28.685 1.00 22.34 293 PRO C CA 1
ATOM 7676 C C . PRO C 1 295 ? 3.723 -44.345 28.262 1.00 23.98 293 PRO C C 1
ATOM 7677 O O . PRO C 1 295 ? 2.855 -44.507 29.132 1.00 22.40 293 PRO C O 1
ATOM 7681 N N . VAL C 1 296 ? 3.440 -44.258 26.947 1.00 23.69 294 VAL C N 1
ATOM 7682 C CA . VAL C 1 296 ? 2.068 -44.349 26.486 1.00 24.63 294 VAL C CA 1
ATOM 7683 C C . VAL C 1 296 ? 1.452 -45.715 26.818 1.00 24.49 294 VAL C C 1
ATOM 7684 O O . VAL C 1 296 ? 0.491 -45.790 27.590 1.00 24.33 294 VAL C O 1
ATOM 7688 N N . PRO C 1 297 ? 2.081 -46.814 26.328 1.00 22.78 295 PRO C N 1
ATOM 7689 C CA . PRO C 1 297 ? 1.482 -48.066 26.687 1.00 22.09 295 PRO C CA 1
ATOM 7690 C C . PRO C 1 297 ? 1.611 -48.395 28.159 1.00 22.59 295 PRO C C 1
ATOM 7691 O O . PRO C 1 297 ? 0.722 -49.060 28.736 1.00 22.13 295 PRO C O 1
ATOM 7695 N N . ALA C 1 298 ? 2.705 -47.998 28.770 1.00 23.25 296 ALA C N 1
ATOM 7696 C CA . ALA C 1 298 ? 2.913 -48.302 30.219 1.00 21.98 296 ALA C CA 1
ATOM 7697 C C . ALA C 1 298 ? 1.806 -47.631 31.047 1.00 21.86 296 ALA C C 1
ATOM 7698 O O . ALA C 1 298 ? 1.149 -48.296 31.884 1.00 22.00 296 ALA C O 1
ATOM 7700 N N . THR C 1 299 ? 1.548 -46.383 30.743 1.00 20.79 297 THR C N 1
ATOM 7701 C CA . THR C 1 299 ? 0.516 -45.646 31.444 1.00 22.59 297 THR C CA 1
ATOM 7702 C C . THR C 1 299 ? -0.888 -46.173 31.179 1.00 23.58 297 THR C C 1
ATOM 7703 O O . THR C 1 299 ? -1.690 -46.341 32.108 1.00 23.67 297 THR C O 1
ATOM 7707 N N . GLN C 1 300 ? -1.182 -46.499 29.914 1.00 25.41 298 GLN C N 1
ATOM 7708 C CA . GLN C 1 300 ? -2.468 -47.052 29.616 1.00 26.49 298 GLN C CA 1
ATOM 7709 C C . GLN C 1 300 ? -2.722 -48.322 30.429 1.00 26.58 298 GLN C C 1
ATOM 7710 O O . GLN C 1 300 ? -3.794 -48.517 30.986 1.00 25.85 298 GLN C O 1
ATOM 7716 N N . LYS C 1 301 ? -1.743 -49.209 30.438 1.00 24.41 299 LYS C N 1
ATOM 7717 C CA . LYS C 1 301 ? -1.879 -50.455 31.137 1.00 26.49 299 LYS C CA 1
ATOM 7718 C C . LYS C 1 301 ? -1.995 -50.239 32.637 1.00 25.56 299 LYS C C 1
ATOM 7719 O O . LYS C 1 301 ? -2.796 -50.911 33.315 1.00 27.37 299 LYS C O 1
ATOM 7725 N N . ALA C 1 302 ? -1.184 -49.341 33.176 1.00 25.35 300 ALA C N 1
ATOM 7726 C CA . ALA C 1 302 ? -1.220 -49.070 34.641 1.00 23.57 300 ALA C CA 1
ATOM 7727 C C . ALA C 1 302 ? -2.556 -48.518 35.048 1.00 25.32 300 ALA C C 1
ATOM 7728 O O . ALA C 1 302 ? -3.135 -48.943 36.079 1.00 25.77 300 ALA C O 1
ATOM 7730 N N . LEU C 1 303 ? -3.102 -47.619 34.230 1.00 23.78 301 LEU C N 1
ATOM 7731 C CA . LEU C 1 303 ? -4.433 -47.090 34.511 1.00 27.61 301 LEU C CA 1
ATOM 7732 C C . LEU C 1 303 ? -5.513 -48.198 34.480 1.00 25.90 301 LEU C C 1
ATOM 7733 O O . LEU C 1 303 ? -6.400 -48.262 35.357 1.00 27.02 301 LEU C O 1
ATOM 7738 N N . GLN C 1 304 ? -5.394 -49.090 33.517 1.00 27.55 302 GLN C N 1
ATOM 7739 C CA . GLN C 1 304 ? -6.408 -50.162 33.381 1.00 30.25 302 GLN C CA 1
ATOM 7740 C C . GLN C 1 304 ? -6.324 -51.030 34.616 1.00 29.12 302 GLN C C 1
ATOM 7741 O O . GLN C 1 304 ? -7.356 -51.434 35.183 1.00 30.84 302 GLN C O 1
ATOM 7747 N N . LEU C 1 305 ? -5.108 -51.412 34.984 1.00 27.47 303 LEU C N 1
ATOM 7748 C CA . LEU C 1 305 ? -4.891 -52.297 36.166 1.00 27.09 303 LEU C CA 1
ATOM 7749 C C . LEU C 1 305 ? -5.363 -51.659 37.478 1.00 27.47 303 LEU C C 1
ATOM 7750 O O . LEU C 1 305 ? -5.754 -52.367 38.374 1.00 27.81 303 LEU C O 1
ATOM 7755 N N . ALA C 1 306 ? -5.390 -50.334 37.555 1.00 26.70 304 ALA C N 1
ATOM 7756 C CA . ALA C 1 306 ? -5.883 -49.605 38.699 1.00 26.79 304 ALA C CA 1
ATOM 7757 C C . ALA C 1 306 ? -7.409 -49.346 38.614 1.00 28.55 304 ALA C C 1
ATOM 7758 O O . ALA C 1 306 ? -7.988 -48.849 39.581 1.00 30.55 304 ALA C O 1
ATOM 7760 N N . GLY C 1 307 ? -8.042 -49.633 37.469 1.00 28.42 305 GLY C N 1
ATOM 7761 C CA . GLY C 1 307 ? -9.463 -49.349 37.326 1.00 33.18 305 GLY C CA 1
ATOM 7762 C C . GLY C 1 307 ? -9.751 -47.872 37.242 1.00 34.63 305 GLY C C 1
ATOM 7763 O O . GLY C 1 307 ? -10.815 -47.407 37.689 1.00 35.58 305 GLY C O 1
ATOM 7764 N N . LEU C 1 308 ? -8.811 -47.118 36.627 1.00 31.25 306 LEU C N 1
ATOM 7765 C CA . LEU C 1 308 ? -8.924 -45.695 36.571 1.00 33.05 306 LEU C CA 1
ATOM 7766 C C . LEU C 1 308 ? -8.892 -45.175 35.148 1.00 32.50 306 LEU C C 1
ATOM 7767 O O . LEU C 1 308 ? -8.413 -45.843 34.266 1.00 31.16 306 LEU C O 1
ATOM 7772 N N . GLN C 1 309 ? -9.420 -43.962 34.983 1.00 33.40 307 GLN C N 1
ATOM 7773 C CA . GLN C 1 309 ? -9.199 -43.162 33.785 1.00 35.35 307 GLN C CA 1
ATOM 7774 C C . GLN C 1 309 ? -8.138 -42.108 34.102 1.00 31.72 307 GLN C C 1
ATOM 7775 O O . GLN C 1 309 ? -7.985 -41.721 35.282 1.00 30.17 307 GLN C O 1
ATOM 7781 N N . LEU C 1 310 ? -7.427 -41.654 33.072 1.00 31.09 308 LEU C N 1
ATOM 7782 C CA . LEU C 1 310 ? -6.350 -40.678 33.234 1.00 30.84 308 LEU C CA 1
ATOM 7783 C C . LEU C 1 310 ? -6.832 -39.429 33.991 1.00 30.86 308 LEU C C 1
ATOM 7784 O O . LEU C 1 310 ? -6.193 -38.970 34.913 1.00 30.01 308 LEU C O 1
ATOM 7789 N N . ALA C 1 311 ? -8.040 -38.975 33.690 1.00 33.12 309 ALA C N 1
ATOM 7790 C CA . ALA C 1 311 ? -8.639 -37.821 34.420 1.00 34.31 309 ALA C CA 1
ATOM 7791 C C . ALA C 1 311 ? -8.837 -38.037 35.924 1.00 34.72 309 ALA C C 1
ATOM 7792 O O . ALA C 1 311 ? -8.891 -37.056 36.676 1.00 36.04 309 ALA C O 1
ATOM 7794 N N . ASP C 1 312 ? -8.847 -39.277 36.417 1.00 34.02 310 ASP C N 1
ATOM 7795 C CA . ASP C 1 312 ? -8.917 -39.501 37.877 1.00 33.40 310 ASP C CA 1
ATOM 7796 C C . ASP C 1 312 ? -7.607 -39.165 38.621 1.00 33.54 310 ASP C C 1
ATOM 7797 O O . ASP C 1 312 ? -7.590 -38.936 39.828 1.00 33.57 310 ASP C O 1
ATOM 7802 N N . ILE C 1 313 ? -6.484 -39.199 37.889 1.00 31.88 311 ILE C N 1
ATOM 7803 C CA . ILE C 1 313 ? -5.188 -38.888 38.467 1.00 30.80 311 ILE C CA 1
ATOM 7804 C C . ILE C 1 313 ? -5.069 -37.397 38.806 1.00 29.91 311 ILE C C 1
ATOM 7805 O O . ILE C 1 313 ? -5.260 -36.524 37.962 1.00 30.08 311 ILE C O 1
ATOM 7810 N N . ASP C 1 314 ? -4.709 -37.096 40.045 1.00 31.97 312 ASP C N 1
ATOM 7811 C CA . ASP C 1 314 ? -4.567 -35.693 40.511 1.00 32.28 312 ASP C CA 1
ATOM 7812 C C . ASP C 1 314 ? -3.193 -35.058 40.140 1.00 31.37 312 ASP C C 1
ATOM 7813 O O . ASP C 1 314 ? -3.120 -33.853 39.838 1.00 27.84 312 ASP C O 1
ATOM 7818 N N . LEU C 1 315 ? -2.116 -35.858 40.195 1.00 29.27 313 LEU C N 1
ATOM 7819 C CA . LEU C 1 315 ? -0.738 -35.351 39.918 1.00 26.56 313 LEU C CA 1
ATOM 7820 C C . LEU C 1 315 ? 0.041 -36.419 39.178 1.00 24.38 313 LEU C C 1
ATOM 7821 O O . LEU C 1 315 ? -0.106 -37.599 39.424 1.00 22.78 313 LEU C O 1
ATOM 7826 N N . ILE C 1 316 ? 0.871 -35.943 38.259 1.00 23.82 314 ILE C N 1
ATOM 7827 C CA . ILE C 1 316 ? 1.627 -36.783 37.388 1.00 23.40 314 ILE C CA 1
ATOM 7828 C C . ILE C 1 316 ? 3.081 -36.367 37.429 1.00 24.40 314 ILE C C 1
ATOM 7829 O O . ILE C 1 316 ? 3.367 -35.180 37.317 1.00 23.92 314 ILE C O 1
ATOM 7834 N N . GLU C 1 317 ? 3.991 -37.347 37.520 1.00 22.38 315 GLU C N 1
ATOM 7835 C CA . GLU C 1 317 ? 5.394 -37.166 37.204 1.00 21.29 315 GLU C CA 1
ATOM 7836 C C . GLU C 1 317 ? 5.750 -37.969 35.979 1.00 22.47 315 GLU C C 1
ATOM 7837 O O . GLU C 1 317 ? 5.658 -39.168 36.012 1.00 20.46 315 GLU C O 1
ATOM 7843 N N . ALA C 1 318 ? 6.055 -37.261 34.882 1.00 21.89 316 ALA C N 1
ATOM 7844 C CA . ALA C 1 318 ? 6.388 -37.860 33.624 1.00 22.16 316 ALA C CA 1
ATOM 7845 C C . ALA C 1 318 ? 7.761 -37.374 33.296 1.00 21.79 316 ALA C C 1
ATOM 7846 O O . ALA C 1 318 ? 7.973 -36.151 33.187 1.00 22.13 316 ALA C O 1
ATOM 7848 N N . ASN C 1 319 ? 8.726 -38.283 33.211 1.00 21.93 317 ASN C N 1
ATOM 7849 C CA . ASN C 1 319 ? 10.127 -37.833 33.187 1.00 22.52 317 ASN C CA 1
ATOM 7850 C C . ASN C 1 319 ? 10.442 -37.029 31.897 1.00 23.13 317 ASN C C 1
ATOM 7851 O O . ASN C 1 319 ? 9.812 -37.272 30.856 1.00 24.66 317 ASN C O 1
ATOM 7856 N N . GLU C 1 320 ? 11.347 -36.064 31.999 1.00 22.14 318 GLU C N 1
ATOM 7857 C CA . GLU C 1 320 ? 11.710 -35.207 30.905 1.00 22.53 318 GLU C CA 1
ATOM 7858 C C . GLU C 1 320 ? 13.112 -35.526 30.429 1.00 22.53 318 GLU C C 1
ATOM 7859 O O . GLU C 1 320 ? 13.965 -34.665 30.416 1.00 25.47 318 GLU C O 1
ATOM 7865 N N . ALA C 1 321 ? 13.337 -36.745 29.925 1.00 20.10 319 ALA C N 1
ATOM 7866 C CA . ALA C 1 321 ? 14.592 -37.013 29.316 1.00 19.76 319 ALA C CA 1
ATOM 7867 C C . ALA C 1 321 ? 14.860 -36.032 28.165 1.00 19.59 319 ALA C C 1
ATOM 7868 O O . ALA C 1 321 ? 15.979 -35.516 28.018 1.00 20.65 319 ALA C O 1
ATOM 7870 N N . PHE C 1 322 ? 13.822 -35.806 27.336 1.00 20.67 320 PHE C N 1
ATOM 7871 C CA . PHE C 1 322 ? 13.864 -34.856 26.245 1.00 21.65 320 PHE C CA 1
ATOM 7872 C C . PHE C 1 322 ? 12.518 -34.192 26.125 1.00 22.86 320 PHE C C 1
ATOM 7873 O O . PHE C 1 322 ? 11.448 -34.864 26.111 1.00 23.99 320 PHE C O 1
ATOM 7881 N N . ALA C 1 323 ? 12.534 -32.855 26.023 1.00 24.09 321 ALA C N 1
ATOM 7882 C CA . ALA C 1 323 ? 11.276 -32.164 25.819 1.00 24.87 321 ALA C CA 1
ATOM 7883 C C . ALA C 1 323 ? 10.458 -32.772 24.671 1.00 25.53 321 ALA C C 1
ATOM 7884 O O . ALA C 1 323 ? 9.218 -32.862 24.730 1.00 28.14 321 ALA C O 1
ATOM 7886 N N . ALA C 1 324 ? 11.155 -33.181 23.616 1.00 26.02 322 ALA C N 1
ATOM 7887 C CA . ALA C 1 324 ? 10.458 -33.718 22.420 1.00 26.88 322 ALA C CA 1
ATOM 7888 C C . ALA C 1 324 ? 9.568 -34.887 22.764 1.00 26.30 322 ALA C C 1
ATOM 7889 O O . ALA C 1 324 ? 8.392 -34.941 22.355 1.00 25.02 322 ALA C O 1
ATOM 7891 N N . GLN C 1 325 ? 10.110 -35.794 23.560 1.00 24.58 323 GLN C N 1
ATOM 7892 C CA . GLN C 1 325 ? 9.290 -36.963 23.944 1.00 24.50 323 GLN C CA 1
ATOM 7893 C C . GLN C 1 325 ? 8.322 -36.671 25.054 1.00 23.59 323 GLN C C 1
ATOM 7894 O O . GLN C 1 325 ? 7.226 -37.200 25.073 1.00 26.74 323 GLN C O 1
ATOM 7900 N N . PHE C 1 326 ? 8.713 -35.829 25.998 1.00 25.22 324 PHE C N 1
ATOM 7901 C CA . PHE C 1 326 ? 7.786 -35.436 27.041 1.00 24.79 324 PHE C CA 1
ATOM 7902 C C . PHE C 1 326 ? 6.482 -34.890 26.400 1.00 25.58 324 PHE C C 1
ATOM 7903 O O . PHE C 1 326 ? 5.346 -35.284 26.768 1.00 23.88 324 PHE C O 1
ATOM 7911 N N . LEU C 1 327 ? 6.665 -34.005 25.431 1.00 25.43 325 LEU C N 1
ATOM 7912 C CA . LEU C 1 327 ? 5.514 -33.356 24.781 1.00 29.61 325 LEU C CA 1
ATOM 7913 C C . LEU C 1 327 ? 4.684 -34.318 23.946 1.00 28.13 325 LEU C C 1
ATOM 7914 O O . LEU C 1 327 ? 3.445 -34.308 23.999 1.00 28.68 325 LEU C O 1
ATOM 7919 N N . ALA C 1 328 ? 5.354 -35.170 23.188 1.00 28.97 326 ALA C N 1
ATOM 7920 C CA . ALA C 1 328 ? 4.675 -36.139 22.339 1.00 27.97 326 ALA C CA 1
ATOM 7921 C C . ALA C 1 328 ? 3.863 -37.096 23.179 1.00 27.38 326 ALA C C 1
ATOM 7922 O O . ALA C 1 328 ? 2.736 -37.411 22.835 1.00 26.25 326 ALA C O 1
ATOM 7924 N N . VAL C 1 329 ? 4.417 -37.502 24.319 1.00 25.79 327 VAL C N 1
ATOM 7925 C CA . VAL C 1 329 ? 3.647 -38.371 25.242 1.00 26.41 327 VAL C CA 1
ATOM 7926 C C . VAL C 1 329 ? 2.397 -37.673 25.767 1.00 28.85 327 VAL C C 1
ATOM 7927 O O . VAL C 1 329 ? 1.313 -38.287 25.856 1.00 27.40 327 VAL C O 1
ATOM 7931 N N . GLY C 1 330 ? 2.576 -36.414 26.186 1.00 27.58 328 GLY C N 1
ATOM 7932 C CA . GLY C 1 330 ? 1.500 -35.667 26.761 1.00 28.33 328 GLY C CA 1
ATOM 7933 C C . GLY C 1 330 ? 0.356 -35.420 25.785 1.00 29.84 328 GLY C C 1
ATOM 7934 O O . GLY C 1 330 ? -0.819 -35.551 26.129 1.00 29.70 328 GLY C O 1
ATOM 7935 N N . LYS C 1 331 ? 0.720 -35.104 24.558 1.00 32.02 329 LYS C N 1
ATOM 7936 C CA . LYS C 1 331 ? -0.264 -34.916 23.469 1.00 34.63 329 LYS C CA 1
ATOM 7937 C C . LYS C 1 331 ? -1.019 -36.236 23.217 1.00 35.88 329 LYS C C 1
ATOM 7938 O O . LYS C 1 331 ? -2.232 -36.277 23.179 1.00 38.43 329 LYS C O 1
ATOM 7942 N N . ASN C 1 332 ? -0.292 -37.338 23.081 1.00 34.12 330 ASN C N 1
ATOM 7943 C CA . ASN C 1 332 ? -0.898 -38.622 22.867 1.00 34.67 330 ASN C CA 1
ATOM 7944 C C . ASN C 1 332 ? -1.846 -39.019 24.012 1.00 34.24 330 ASN C C 1
ATOM 7945 O O . ASN C 1 332 ? -2.972 -39.439 23.758 1.00 32.19 330 ASN C O 1
ATOM 7950 N N . LEU C 1 333 ? -1.443 -38.853 25.263 1.00 31.07 331 LEU C N 1
ATOM 7951 C CA . LEU C 1 333 ? -2.269 -39.314 26.354 1.00 31.09 331 LEU C CA 1
ATOM 7952 C C . LEU C 1 333 ? -3.339 -38.273 26.740 1.00 33.09 331 LEU C C 1
ATOM 7953 O O . LEU C 1 333 ? -4.324 -38.607 27.394 1.00 33.60 331 LEU C O 1
ATOM 7958 N N . GLY C 1 334 ? -3.130 -37.030 26.341 1.00 30.98 332 GLY C N 1
ATOM 7959 C CA . GLY C 1 334 ? -3.992 -35.926 26.770 1.00 33.88 332 GLY C CA 1
ATOM 7960 C C . GLY C 1 334 ? -3.752 -35.469 28.217 1.00 34.97 332 GLY C C 1
ATOM 7961 O O . GLY C 1 334 ? -4.710 -35.193 28.951 1.00 33.52 332 GLY C O 1
ATOM 7962 N N . PHE C 1 335 ? -2.484 -35.364 28.633 1.00 35.13 333 PHE C N 1
ATOM 7963 C CA . PHE C 1 335 ? -2.148 -34.918 30.009 1.00 33.65 333 PHE C CA 1
ATOM 7964 C C . PHE C 1 335 ? -2.666 -33.518 30.245 1.00 34.87 333 PHE C C 1
ATOM 7965 O O . PHE C 1 335 ? -2.550 -32.675 29.382 1.00 36.28 333 PHE C O 1
ATOM 7973 N N . ASP C 1 336 ? -3.228 -33.269 31.408 1.00 34.12 334 ASP C N 1
ATOM 7974 C CA . ASP C 1 336 ? -3.552 -31.899 31.827 1.00 34.69 334 ASP C CA 1
ATOM 7975 C C . ASP C 1 336 ? -2.251 -31.284 32.295 1.00 33.81 334 ASP C C 1
ATOM 7976 O O . ASP C 1 336 ? -1.741 -31.666 33.327 1.00 31.59 334 ASP C O 1
ATOM 7981 N N . SER C 1 337 ? -1.712 -30.342 31.532 1.00 33.65 335 SER C N 1
ATOM 7982 C CA . SER C 1 337 ? -0.371 -29.830 31.789 1.00 34.24 335 SER C CA 1
ATOM 7983 C C . SER C 1 337 ? -0.197 -29.203 33.195 1.00 35.05 335 SER C C 1
ATOM 7984 O O . SER C 1 337 ? 0.906 -29.249 33.747 1.00 33.63 335 SER C O 1
ATOM 7987 N N . GLU C 1 338 ? -1.278 -28.709 33.797 1.00 34.14 336 GLU C N 1
ATOM 7988 C CA . GLU C 1 338 ? -1.226 -28.178 35.152 1.00 36.16 336 GLU C CA 1
ATOM 7989 C C . GLU C 1 338 ? -1.049 -29.234 36.227 1.00 33.33 336 GLU C C 1
ATOM 7990 O O . GLU C 1 338 ? -0.647 -28.927 37.327 1.00 30.65 336 GLU C O 1
ATOM 7996 N N . LYS C 1 339 ? -1.297 -30.495 35.906 1.00 34.50 337 LYS C N 1
ATOM 7997 C CA . LYS C 1 339 ? -1.079 -31.571 36.857 1.00 33.41 337 LYS C CA 1
ATOM 7998 C C . LYS C 1 339 ? 0.318 -32.228 36.789 1.00 30.24 337 LYS C C 1
ATOM 7999 O O . LYS C 1 339 ? 0.602 -33.123 37.586 1.00 28.05 337 LYS C O 1
ATOM 8005 N N . VAL C 1 340 ? 1.131 -31.841 35.811 1.00 28.11 338 VAL C N 1
ATOM 8006 C CA . VAL C 1 340 ? 2.338 -32.577 35.487 1.00 26.59 338 VAL C CA 1
ATOM 8007 C C . VAL C 1 340 ? 3.585 -31.850 35.962 1.00 27.61 338 VAL C C 1
ATOM 8008 O O . VAL C 1 340 ? 3.696 -30.631 35.768 1.00 26.81 338 VAL C O 1
ATOM 8012 N N . ASN C 1 341 ? 4.503 -32.619 36.569 1.00 24.07 339 ASN C N 1
ATOM 8013 C CA . ASN C 1 341 ? 5.790 -32.146 37.001 1.00 23.85 339 ASN C CA 1
ATOM 8014 C C . ASN C 1 341 ? 5.646 -30.780 37.718 1.00 24.27 339 ASN C C 1
ATOM 8015 O O . ASN C 1 341 ? 6.296 -29.820 37.357 1.00 22.93 339 ASN C O 1
ATOM 8020 N N . VAL C 1 342 ? 4.809 -30.743 38.730 1.00 24.31 340 VAL C N 1
ATOM 8021 C CA . VAL C 1 342 ? 4.432 -29.439 39.325 1.00 26.29 340 VAL C CA 1
ATOM 8022 C C . VAL C 1 342 ? 5.589 -28.731 39.990 1.00 26.04 340 VAL C C 1
ATOM 8023 O O . VAL C 1 342 ? 5.538 -27.488 40.127 1.00 25.46 340 VAL C O 1
ATOM 8027 N N . ASN C 1 343 ? 6.630 -29.485 40.363 1.00 24.86 341 ASN C N 1
ATOM 8028 C CA . ASN C 1 343 ? 7.858 -28.922 40.896 1.00 24.82 341 ASN C CA 1
ATOM 8029 C C . ASN C 1 343 ? 9.017 -28.932 39.926 1.00 24.32 341 ASN C C 1
ATOM 8030 O O . ASN C 1 343 ? 10.188 -28.788 40.315 1.00 23.95 341 ASN C O 1
ATOM 8035 N N . GLY C 1 344 ? 8.689 -28.990 38.649 1.00 23.11 342 GLY C N 1
ATOM 8036 C CA . GLY C 1 344 ? 9.742 -29.065 37.638 1.00 23.26 342 GLY C CA 1
ATOM 8037 C C . GLY C 1 344 ? 10.178 -30.514 37.390 1.00 21.90 342 GLY C C 1
ATOM 8038 O O . GLY C 1 344 ? 9.789 -31.444 38.142 1.00 20.16 342 GLY C O 1
ATOM 8039 N N . GLY C 1 345 ? 10.927 -30.683 36.288 1.00 21.07 343 GLY C N 1
ATOM 8040 C CA . GLY C 1 345 ? 11.320 -32.001 35.833 1.00 21.07 343 GLY C CA 1
ATOM 8041 C C . GLY C 1 345 ? 12.743 -32.097 35.422 1.00 19.93 343 GLY C C 1
ATOM 8042 O O . GLY C 1 345 ? 13.531 -31.174 35.644 1.00 20.25 343 GLY C O 1
ATOM 8043 N N . ALA C 1 346 ? 13.082 -33.251 34.819 1.00 19.40 344 ALA C N 1
ATOM 8044 C CA . ALA C 1 346 ? 14.498 -33.589 34.602 1.00 19.22 344 ALA C CA 1
ATOM 8045 C C . ALA C 1 346 ? 15.259 -32.606 33.748 1.00 19.69 344 ALA C C 1
ATOM 8046 O O . ALA C 1 346 ? 16.472 -32.554 33.844 1.00 20.15 344 ALA C O 1
ATOM 8048 N N . ILE C 1 347 ? 14.584 -31.852 32.891 1.00 20.65 345 ILE C N 1
ATOM 8049 C CA . ILE C 1 347 ? 15.348 -30.860 32.070 1.00 22.51 345 ILE C CA 1
ATOM 8050 C C . ILE C 1 347 ? 16.084 -29.890 33.020 1.00 23.02 345 ILE C C 1
ATOM 8051 O O . ILE C 1 347 ? 17.212 -29.484 32.761 1.00 21.37 345 ILE C O 1
ATOM 8056 N N . ALA C 1 348 ? 15.401 -29.500 34.096 1.00 22.46 346 ALA C N 1
ATOM 8057 C CA . ALA C 1 348 ? 15.967 -28.675 35.128 1.00 22.25 346 ALA C CA 1
ATOM 8058 C C . ALA C 1 348 ? 16.738 -29.489 36.167 1.00 21.78 346 ALA C C 1
ATOM 8059 O O . ALA C 1 348 ? 17.817 -29.080 36.586 1.00 21.77 346 ALA C O 1
ATOM 8061 N N . LEU C 1 349 ? 16.158 -30.632 36.604 1.00 20.00 347 LEU C N 1
ATOM 8062 C CA . LEU C 1 349 ? 16.661 -31.326 37.772 1.00 20.19 347 LEU C CA 1
ATOM 8063 C C . LEU C 1 349 ? 17.725 -32.350 37.497 1.00 19.62 347 LEU C C 1
ATOM 8064 O O . LEU C 1 349 ? 18.524 -32.630 38.376 1.00 20.45 347 LEU C O 1
ATOM 8069 N N . GLY C 1 350 ? 17.754 -32.946 36.303 1.00 19.20 348 GLY C N 1
ATOM 8070 C CA . GLY C 1 350 ? 18.806 -33.900 35.994 1.00 18.69 348 GLY C CA 1
ATOM 8071 C C . GLY C 1 350 ? 18.237 -35.323 35.893 1.00 18.81 348 GLY C C 1
ATOM 8072 O O . GLY C 1 350 ? 17.145 -35.598 36.294 1.00 20.26 348 GLY C O 1
ATOM 8073 N N . HIS C 1 351 ? 19.033 -36.221 35.316 1.00 19.42 349 HIS C N 1
ATOM 8074 C CA . HIS C 1 351 ? 18.626 -37.583 34.994 1.00 19.56 349 HIS C CA 1
ATOM 8075 C C . HIS C 1 351 ? 19.730 -38.622 35.279 1.00 18.64 349 HIS C C 1
ATOM 8076 O O . HIS C 1 351 ? 20.379 -39.152 34.348 1.00 18.64 349 HIS C O 1
ATOM 8083 N N . PRO C 1 352 ? 19.964 -38.921 36.558 1.00 18.56 350 PRO C N 1
ATOM 8084 C CA . PRO C 1 352 ? 20.844 -39.985 36.963 1.00 17.81 350 PRO C CA 1
ATOM 8085 C C . PRO C 1 352 ? 20.193 -41.300 36.682 1.00 17.70 350 PRO C C 1
ATOM 8086 O O . PRO C 1 352 ? 19.338 -41.778 37.415 1.00 18.56 350 PRO C O 1
ATOM 8090 N N . ILE C 1 353 ? 20.581 -41.914 35.578 1.00 18.69 351 ILE C N 1
ATOM 8091 C CA . ILE C 1 353 ? 19.671 -42.806 34.856 1.00 16.78 351 ILE C CA 1
ATOM 8092 C C . ILE C 1 353 ? 19.081 -43.933 35.719 1.00 16.29 351 ILE C C 1
ATOM 8093 O O . ILE C 1 353 ? 17.852 -44.082 35.729 1.00 16.48 351 ILE C O 1
ATOM 8098 N N . GLY C 1 354 ? 19.888 -44.630 36.488 1.00 15.71 352 GLY C N 1
ATOM 8099 C CA . GLY C 1 354 ? 19.358 -45.762 37.256 1.00 17.09 352 GLY C CA 1
ATOM 8100 C C . GLY C 1 354 ? 18.545 -45.353 38.475 1.00 16.43 352 GLY C C 1
ATOM 8101 O O . GLY C 1 354 ? 17.843 -46.167 39.041 1.00 16.18 352 GLY C O 1
ATOM 8102 N N . ALA C 1 355 ? 18.654 -44.106 38.870 1.00 17.26 353 ALA C N 1
ATOM 8103 C CA . ALA C 1 355 ? 17.918 -43.537 40.000 1.00 17.30 353 ALA C CA 1
ATOM 8104 C C . ALA C 1 355 ? 16.654 -42.859 39.600 1.00 17.74 353 ALA C C 1
ATOM 8105 O O . ALA C 1 355 ? 15.768 -42.729 40.412 1.00 16.64 353 ALA C O 1
ATOM 8107 N N . SER C 1 356 ? 16.563 -42.341 38.374 1.00 17.57 354 SER C N 1
ATOM 8108 C CA . SER C 1 356 ? 15.482 -41.376 38.023 1.00 19.40 354 SER C CA 1
ATOM 8109 C C . SER C 1 356 ? 14.093 -41.890 38.242 1.00 19.35 354 SER C C 1
ATOM 8110 O O . SER C 1 356 ? 13.200 -41.150 38.644 1.00 19.01 354 SER C O 1
ATOM 8113 N N . GLY C 1 357 ? 13.881 -43.180 37.983 1.00 18.40 355 GLY C N 1
ATOM 8114 C CA . GLY C 1 357 ? 12.571 -43.741 38.145 1.00 17.02 355 GLY C CA 1
ATOM 8115 C C . GLY C 1 357 ? 12.086 -43.754 39.609 1.00 17.39 355 GLY C C 1
ATOM 8116 O O . GLY C 1 357 ? 10.861 -43.610 39.847 1.00 20.18 355 GLY C O 1
ATOM 8117 N N . ALA C 1 358 ? 12.989 -44.020 40.525 1.00 16.22 356 ALA C N 1
ATOM 8118 C CA . ALA C 1 358 ? 12.684 -43.918 41.929 1.00 17.11 356 ALA C CA 1
ATOM 8119 C C . ALA C 1 358 ? 12.601 -42.438 42.327 1.00 17.84 356 ALA C C 1
ATOM 8120 O O . ALA C 1 358 ? 11.754 -42.025 43.138 1.00 17.33 356 ALA C O 1
ATOM 8122 N N . ARG C 1 359 ? 13.489 -41.603 41.772 1.00 16.56 357 ARG C N 1
ATOM 8123 C CA . ARG C 1 359 ? 13.524 -40.177 42.039 1.00 18.26 357 ARG C CA 1
ATOM 8124 C C . ARG C 1 359 ? 12.203 -39.505 41.772 1.00 18.09 357 ARG C C 1
ATOM 8125 O O . ARG C 1 359 ? 11.676 -38.735 42.633 1.00 17.58 357 ARG C O 1
ATOM 8133 N N . ILE C 1 360 ? 11.609 -39.789 40.632 1.00 18.25 358 ILE C N 1
ATOM 8134 C CA . ILE C 1 360 ? 10.310 -39.162 40.290 1.00 19.59 358 ILE C CA 1
ATOM 8135 C C . ILE C 1 360 ? 9.212 -39.636 41.173 1.00 18.71 358 ILE C C 1
ATOM 8136 O O . ILE C 1 360 ? 8.238 -38.860 41.456 1.00 19.34 358 ILE C O 1
ATOM 8141 N N . LEU C 1 361 ? 9.301 -40.882 41.597 1.00 18.08 359 LEU C N 1
ATOM 8142 C CA . LEU C 1 361 ? 8.293 -41.418 42.495 1.00 18.31 359 LEU C CA 1
ATOM 8143 C C . LEU C 1 361 ? 8.328 -40.707 43.868 1.00 17.75 359 LEU C C 1
ATOM 8144 O O . LEU C 1 361 ? 7.287 -40.343 44.442 1.00 18.71 359 LEU C O 1
ATOM 8149 N N . VAL C 1 362 ? 9.532 -40.537 44.399 1.00 17.69 360 VAL C N 1
ATOM 8150 C CA . VAL C 1 362 ? 9.761 -39.729 45.598 1.00 20.09 360 VAL C CA 1
ATOM 8151 C C . VAL C 1 362 ? 9.172 -38.326 45.465 1.00 19.59 360 VAL C C 1
ATOM 8152 O O . VAL C 1 362 ? 8.462 -37.847 46.354 1.00 21.81 360 VAL C O 1
ATOM 8156 N N . THR C 1 363 ? 9.482 -37.622 44.386 1.00 18.78 361 THR C N 1
ATOM 8157 C CA . THR C 1 363 ? 9.013 -36.311 44.122 1.00 20.47 361 THR C CA 1
ATOM 8158 C C . THR C 1 363 ? 7.507 -36.263 44.030 1.00 21.94 361 THR C C 1
ATOM 8159 O O . THR C 1 363 ? 6.865 -35.361 44.610 1.00 21.89 361 THR C O 1
ATOM 8163 N N . LEU C 1 364 ? 6.934 -37.270 43.369 1.00 22.64 362 LEU C N 1
ATOM 8164 C CA . LEU C 1 364 ? 5.499 -37.369 43.217 1.00 22.87 362 LEU C CA 1
ATOM 8165 C C . LEU C 1 364 ? 4.824 -37.439 44.579 1.00 22.91 362 LEU C C 1
ATOM 8166 O O . LEU C 1 364 ? 3.881 -36.649 44.851 1.00 25.74 362 LEU C O 1
ATOM 8171 N N . LEU C 1 365 ? 5.257 -38.364 45.407 1.00 21.88 363 LEU C N 1
ATOM 8172 C CA . LEU C 1 365 ? 4.587 -38.607 46.690 1.00 23.15 363 LEU C CA 1
ATOM 8173 C C . LEU C 1 365 ? 4.642 -37.308 47.513 1.00 23.44 363 LEU C C 1
ATOM 8174 O O . LEU C 1 365 ? 3.634 -36.899 48.085 1.00 26.06 363 LEU C O 1
ATOM 8179 N N . HIS C 1 366 ? 5.823 -36.684 47.606 1.00 23.57 364 HIS C N 1
ATOM 8180 C CA . HIS C 1 366 ? 5.947 -35.435 48.401 1.00 23.05 364 HIS C CA 1
ATOM 8181 C C . HIS C 1 366 ? 5.102 -34.320 47.851 1.00 23.89 364 HIS C C 1
ATOM 8182 O O . HIS C 1 366 ? 4.463 -33.587 48.640 1.00 24.39 364 HIS C O 1
ATOM 8189 N N . ALA C 1 367 ? 4.989 -34.208 46.532 1.00 24.65 365 ALA C N 1
ATOM 8190 C CA . ALA C 1 367 ? 4.126 -33.205 45.934 1.00 27.12 365 ALA C CA 1
ATOM 8191 C C . ALA C 1 367 ? 2.621 -33.466 46.212 1.00 28.43 365 ALA C C 1
ATOM 8192 O O . ALA C 1 367 ? 1.859 -32.504 46.419 1.00 30.88 365 ALA C O 1
ATOM 8194 N N . MET C 1 368 ? 2.235 -34.730 46.256 1.00 27.50 366 MET C N 1
ATOM 8195 C CA . MET C 1 368 ? 0.853 -35.124 46.595 1.00 29.21 366 MET C CA 1
ATOM 8196 C C . MET C 1 368 ? 0.536 -34.769 48.037 1.00 29.87 366 MET C C 1
ATOM 8197 O O . MET C 1 368 ? -0.597 -34.320 48.350 1.00 31.69 366 MET C O 1
ATOM 8202 N N . GLN C 1 369 ? 1.507 -34.967 48.910 1.00 28.33 367 GLN C N 1
ATOM 8203 C CA . GLN C 1 369 ? 1.343 -34.605 50.286 1.00 30.16 367 GLN C CA 1
ATOM 8204 C C . GLN C 1 369 ? 1.200 -33.104 50.432 1.00 29.89 367 GLN C C 1
ATOM 8205 O O . GLN C 1 369 ? 0.324 -32.616 51.145 1.00 30.03 367 GLN C O 1
ATOM 8211 N N . ALA C 1 370 ? 2.050 -32.347 49.761 1.00 28.92 368 ALA C N 1
ATOM 8212 C CA . ALA C 1 370 ? 2.017 -30.908 49.879 1.00 30.53 368 ALA C CA 1
ATOM 8213 C C . ALA C 1 370 ? 0.691 -30.329 49.407 1.00 32.32 368 ALA C C 1
ATOM 8214 O O . ALA C 1 370 ? 0.262 -29.281 49.903 1.00 34.33 368 ALA C O 1
ATOM 8216 N N . ARG C 1 371 ? 0.093 -30.945 48.406 1.00 29.79 369 ARG C N 1
ATOM 8217 C CA . ARG C 1 371 ? -1.074 -30.431 47.792 1.00 31.41 369 ARG C CA 1
ATOM 8218 C C . ARG C 1 371 ? -2.329 -31.191 48.213 1.00 31.19 369 ARG C C 1
ATOM 8219 O O . ARG C 1 371 ? -3.379 -30.993 47.626 1.00 34.74 369 ARG C O 1
ATOM 8227 N N . ASP C 1 372 ? -2.185 -32.093 49.179 1.00 31.34 370 ASP C N 1
ATOM 8228 C CA . ASP C 1 372 ? -3.267 -32.954 49.630 1.00 32.56 370 ASP C CA 1
ATOM 8229 C C . ASP C 1 372 ? -4.039 -33.559 48.458 1.00 33.83 370 ASP C C 1
ATOM 8230 O O . ASP C 1 372 ? -5.245 -33.453 48.379 1.00 32.53 370 ASP C O 1
ATOM 8233 N N . LYS C 1 373 ? -3.332 -34.296 47.582 1.00 31.52 371 LYS C N 1
ATOM 8234 C CA . LYS C 1 373 ? -3.932 -35.011 46.462 1.00 33.00 371 LYS C CA 1
ATOM 8235 C C . LYS C 1 373 ? -3.958 -36.527 46.694 1.00 32.33 371 LYS C C 1
ATOM 8236 O O . LYS C 1 373 ? -3.120 -37.070 47.436 1.00 34.43 371 LYS C O 1
ATOM 8242 N N . THR C 1 374 ? -4.894 -37.191 46.040 1.00 31.92 372 THR C N 1
ATOM 8243 C CA . THR C 1 374 ? -5.193 -38.568 46.333 1.00 29.55 372 THR C CA 1
ATOM 8244 C C . THR C 1 374 ? -4.543 -39.547 45.396 1.00 27.42 372 THR C C 1
ATOM 8245 O O . THR C 1 374 ? -4.100 -40.554 45.868 1.00 28.62 372 THR C O 1
ATOM 8249 N N . LEU C 1 375 ? -4.517 -39.269 44.100 1.00 27.46 373 LEU C N 1
ATOM 8250 C CA . LEU C 1 375 ? -4.036 -40.245 43.097 1.00 27.28 373 LEU C CA 1
ATOM 8251 C C . LEU C 1 375 ? -2.898 -39.652 42.317 1.00 27.94 373 LEU C C 1
ATOM 8252 O O . LEU C 1 375 ? -2.978 -38.504 41.855 1.00 28.61 373 LEU C O 1
ATOM 8257 N N . GLY C 1 376 ? -1.824 -40.461 42.142 1.00 26.13 374 GLY C N 1
ATOM 8258 C CA . GLY C 1 376 ? -0.643 -39.996 41.420 1.00 23.62 374 GLY C CA 1
ATOM 8259 C C . GLY C 1 376 ? -0.175 -41.026 40.432 1.00 21.18 374 GLY C C 1
ATOM 8260 O O . GLY C 1 376 ? -0.358 -42.228 40.634 1.00 19.51 374 GLY C O 1
ATOM 8261 N N . LEU C 1 377 ? 0.466 -40.547 39.381 1.00 20.48 375 LEU C N 1
ATOM 8262 C CA . LEU C 1 377 ? 1.023 -41.418 38.300 1.00 20.98 375 LEU C CA 1
ATOM 8263 C C . LEU C 1 377 ? 2.471 -41.010 38.126 1.00 20.85 375 LEU C C 1
ATOM 8264 O O . LEU C 1 377 ? 2.780 -39.813 37.978 1.00 20.46 375 LEU C O 1
ATOM 8269 N N . ALA C 1 378 ? 3.354 -41.985 38.108 1.00 21.64 376 ALA C N 1
ATOM 8270 C CA . ALA C 1 378 ? 4.748 -41.766 37.757 1.00 19.56 376 ALA C CA 1
ATOM 8271 C C . ALA C 1 378 ? 5.044 -42.614 36.546 1.00 19.68 376 ALA C C 1
ATOM 8272 O O . ALA C 1 378 ? 4.739 -43.802 36.518 1.00 18.24 376 ALA C O 1
ATOM 8274 N N . THR C 1 379 ? 5.646 -41.996 35.529 1.00 18.56 377 THR C N 1
ATOM 8275 C CA . THR C 1 379 ? 6.013 -42.736 34.361 1.00 19.49 377 THR C CA 1
ATOM 8276 C C . THR C 1 379 ? 7.271 -42.178 33.684 1.00 19.96 377 THR C C 1
ATOM 8277 O O . THR C 1 379 ? 7.532 -40.976 33.722 1.00 18.75 377 THR C O 1
ATOM 8281 N N . LEU C 1 380 ? 8.012 -43.069 33.015 1.00 20.26 378 LEU C N 1
ATOM 8282 C CA . LEU C 1 380 ? 9.130 -42.629 32.226 1.00 21.07 378 LEU C CA 1
ATOM 8283 C C . LEU C 1 380 ? 9.487 -43.515 31.061 1.00 19.62 378 LEU C C 1
ATOM 8284 O O . LEU C 1 380 ? 9.195 -44.715 31.073 1.00 19.10 378 LEU C O 1
ATOM 8289 N N . CYS C 1 381 ? 10.099 -42.903 30.053 1.00 17.97 379 CYS C N 1
ATOM 8290 C CA . CYS C 1 381 ? 10.575 -43.649 28.903 1.00 19.19 379 CYS C CA 1
ATOM 8291 C C . CYS C 1 381 ? 11.881 -44.305 29.204 1.00 18.83 379 CYS C C 1
ATOM 8292 O O . CYS C 1 381 ? 12.587 -43.934 30.174 1.00 19.43 379 CYS C O 1
ATOM 8295 N N . ILE C 1 382 ? 12.250 -45.282 28.361 1.00 17.26 380 ILE C N 1
ATOM 8296 C CA . ILE C 1 382 ? 13.367 -46.180 28.644 1.00 17.71 380 ILE C CA 1
ATOM 8297 C C . ILE C 1 382 ? 14.101 -46.523 27.367 1.00 18.54 380 ILE C C 1
ATOM 8298 O O . ILE C 1 382 ? 13.465 -46.958 26.361 1.00 19.04 380 ILE C O 1
ATOM 8303 N N . GLY C 1 383 ? 15.407 -46.212 27.335 1.00 18.64 381 GLY C N 1
ATOM 8304 C CA . GLY C 1 383 ? 16.198 -46.553 26.169 1.00 21.20 381 GLY C CA 1
ATOM 8305 C C . GLY C 1 383 ? 16.058 -47.997 25.799 1.00 20.59 381 GLY C C 1
ATOM 8306 O O . GLY C 1 383 ? 15.969 -48.882 26.672 1.00 19.68 381 GLY C O 1
ATOM 8307 N N . GLY C 1 384 ? 15.999 -48.259 24.486 1.00 21.20 382 GLY C N 1
ATOM 8308 C CA . GLY C 1 384 ? 15.792 -49.617 23.964 1.00 20.30 382 GLY C CA 1
ATOM 8309 C C . GLY C 1 384 ? 14.305 -49.819 23.635 1.00 20.57 382 GLY C C 1
ATOM 8310 O O . GLY C 1 384 ? 13.930 -50.864 23.136 1.00 21.96 382 GLY C O 1
ATOM 8311 N N . GLY C 1 385 ? 13.468 -48.815 23.898 1.00 18.53 383 GLY C N 1
ATOM 8312 C CA . GLY C 1 385 ? 12.063 -48.859 23.465 1.00 19.00 383 GLY C CA 1
ATOM 8313 C C . GLY C 1 385 ? 11.139 -49.434 24.497 1.00 19.04 383 GLY C C 1
ATOM 8314 O O . GLY C 1 385 ? 10.330 -50.333 24.200 1.00 19.17 383 GLY C O 1
ATOM 8315 N N . GLN C 1 386 ? 11.191 -48.876 25.708 1.00 18.10 384 GLN C N 1
ATOM 8316 C CA . GLN C 1 386 ? 10.252 -49.300 26.766 1.00 18.96 384 GLN C CA 1
ATOM 8317 C C . GLN C 1 386 ? 9.725 -48.100 27.573 1.00 19.20 384 GLN C C 1
ATOM 8318 O O . GLN C 1 386 ? 10.128 -46.959 27.345 1.00 21.05 384 GLN C O 1
ATOM 8324 N N . GLY C 1 387 ? 8.764 -48.390 28.444 1.00 17.55 385 GLY C N 1
ATOM 8325 C CA . GLY C 1 387 ? 8.233 -47.443 29.364 1.00 18.14 385 GLY C CA 1
ATOM 8326 C C . GLY C 1 387 ? 7.832 -48.172 30.598 1.00 17.65 385 GLY C C 1
ATOM 8327 O O . GLY C 1 387 ? 7.564 -49.357 30.571 1.00 16.92 385 GLY C O 1
ATOM 8328 N N . ILE C 1 388 ? 7.755 -47.432 31.709 1.00 18.08 386 ILE C N 1
ATOM 8329 C CA . ILE C 1 388 ? 7.244 -47.999 32.951 1.00 17.77 386 ILE C CA 1
ATOM 8330 C C . ILE C 1 388 ? 6.381 -46.923 33.630 1.00 16.22 386 ILE C C 1
ATOM 8331 O O . ILE C 1 388 ? 6.608 -45.766 33.465 1.00 16.41 386 ILE C O 1
ATOM 8336 N N . ALA C 1 389 ? 5.345 -47.371 34.321 1.00 16.74 387 ALA C N 1
ATOM 8337 C CA . ALA C 1 389 ? 4.391 -46.495 34.990 1.00 17.91 387 ALA C CA 1
ATOM 8338 C C . ALA C 1 389 ? 3.898 -47.133 36.280 1.00 17.11 387 ALA C C 1
ATOM 8339 O O . ALA C 1 389 ? 3.820 -48.349 36.412 1.00 18.09 387 ALA C O 1
ATOM 8341 N N . MET C 1 390 ? 3.615 -46.278 37.256 1.00 18.35 388 MET C N 1
ATOM 8342 C CA . MET C 1 390 ? 3.109 -46.733 38.552 1.00 18.37 388 MET C CA 1
ATOM 8343 C C . MET C 1 390 ? 2.044 -45.713 39.012 1.00 19.79 388 MET C C 1
ATOM 8344 O O . MET C 1 390 ? 2.208 -44.525 38.844 1.00 21.45 388 MET C O 1
ATOM 8349 N N . VAL C 1 391 ? 0.945 -46.216 39.582 1.00 19.84 389 VAL C N 1
ATOM 8350 C CA . VAL C 1 391 ? -0.085 -45.384 40.173 1.00 20.94 389 VAL C CA 1
ATOM 8351 C C . VAL C 1 391 ? -0.084 -45.625 41.676 1.00 20.91 389 VAL C C 1
ATOM 8352 O O . VAL C 1 391 ? -0.036 -46.786 42.126 1.00 21.20 389 VAL C O 1
ATOM 8356 N N . ILE C 1 392 ? -0.173 -44.528 42.437 1.00 20.94 390 ILE C N 1
ATOM 8357 C CA . ILE C 1 392 ? -0.165 -44.592 43.857 1.00 22.25 390 ILE C CA 1
ATOM 8358 C C . ILE C 1 392 ? -1.321 -43.789 44.392 1.00 24.34 390 ILE C C 1
ATOM 8359 O O . ILE C 1 392 ? -1.808 -42.815 43.776 1.00 27.12 390 ILE C O 1
ATOM 8364 N N . GLU C 1 393 ? -1.762 -44.200 45.556 1.00 26.78 391 GLU C N 1
ATOM 8365 C CA . GLU C 1 393 ? -2.888 -43.571 46.216 1.00 29.18 391 GLU C CA 1
ATOM 8366 C C . GLU C 1 393 ? -2.449 -43.173 47.584 1.00 29.36 391 GLU C C 1
ATOM 8367 O O . GLU C 1 393 ? -2.144 -44.005 48.427 1.00 29.08 391 GLU C O 1
ATOM 8373 N N . ARG C 1 394 ? -2.553 -41.881 47.849 1.00 32.05 392 ARG C N 1
ATOM 8374 C CA . ARG C 1 394 ? -2.260 -41.394 49.183 1.00 37.15 392 ARG C CA 1
ATOM 8375 C C . ARG C 1 394 ? -3.186 -41.893 50.277 1.00 37.11 392 ARG C C 1
ATOM 8376 O O . ARG C 1 394 ? -4.431 -41.954 50.108 1.00 41.91 392 ARG C O 1
ATOM 8384 N N . LEU C 1 395 ? -2.550 -42.129 51.428 1.00 37.78 393 LEU C N 1
ATOM 8385 C CA . LEU C 1 395 ? -3.221 -42.519 52.654 1.00 41.66 393 LEU C CA 1
ATOM 8386 C C . LEU C 1 395 ? -2.985 -41.512 53.792 1.00 43.95 393 LEU C C 1
ATOM 8387 O O . LEU C 1 395 ? -1.979 -40.777 53.764 1.00 41.42 393 LEU C O 1
ATOM 8392 N N . ALA D 1 1 ? -7.741 -60.335 45.235 1.00 56.78 -1 ALA D N 1
ATOM 8393 C CA . ALA D 1 1 ? -7.199 -61.252 44.165 1.00 52.79 -1 ALA D CA 1
ATOM 8394 C C . ALA D 1 1 ? -6.658 -62.497 44.838 1.00 50.82 -1 ALA D C 1
ATOM 8395 O O . ALA D 1 1 ? -6.215 -62.444 45.980 1.00 56.91 -1 ALA D O 1
ATOM 8396 N N . SER D 1 2 ? -6.680 -63.629 44.149 1.00 50.41 0 SER D N 1
ATOM 8397 C CA . SER D 1 2 ? -6.015 -64.861 44.645 1.00 48.27 0 SER D CA 1
ATOM 8398 C C . SER D 1 2 ? -4.692 -65.140 43.882 1.00 42.44 0 SER D C 1
ATOM 8399 O O . SER D 1 2 ? -4.598 -64.800 42.732 1.00 47.05 0 SER D O 1
ATOM 8400 N N . MET D 1 3 ? -3.712 -65.776 44.519 1.00 42.10 1 MET D N 1
ATOM 8401 C CA . MET D 1 3 ? -2.472 -66.192 43.850 1.00 39.95 1 MET D CA 1
ATOM 8402 C C . MET D 1 3 ? -2.755 -67.241 42.783 1.00 41.84 1 MET D C 1
ATOM 8403 O O . MET D 1 3 ? -3.722 -67.987 42.887 1.00 39.43 1 MET D O 1
ATOM 8405 N N . LYS D 1 4 ? -1.877 -67.303 41.789 1.00 33.03 2 LYS D N 1
ATOM 8406 C CA . LYS D 1 4 ? -1.993 -68.268 40.719 1.00 32.57 2 LYS D CA 1
ATOM 8407 C C . LYS D 1 4 ? -0.834 -69.230 40.800 1.00 30.76 2 LYS D C 1
ATOM 8408 O O . LYS D 1 4 ? 0.198 -68.947 41.427 1.00 29.41 2 LYS D O 1
ATOM 8412 N N . ASN D 1 5 ? -0.976 -70.365 40.130 1.00 30.37 3 ASN D N 1
ATOM 8413 C CA . ASN D 1 5 ? 0.102 -71.349 39.972 1.00 29.66 3 ASN D CA 1
ATOM 8414 C C . ASN D 1 5 ? 0.915 -71.094 38.706 1.00 26.90 3 ASN D C 1
ATOM 8415 O O . ASN D 1 5 ? 0.334 -70.672 37.697 1.00 27.83 3 ASN D O 1
ATOM 8420 N N . CYS D 1 6 ? 2.220 -71.323 38.814 1.00 26.08 4 CYS D N 1
ATOM 8421 C CA . CYS D 1 6 ? 3.154 -71.048 37.753 1.00 25.90 4 CYS D CA 1
ATOM 8422 C C . CYS D 1 6 ? 3.716 -72.389 37.300 1.00 23.43 4 CYS D C 1
ATOM 8423 O O . CYS D 1 6 ? 4.168 -73.168 38.134 1.00 24.88 4 CYS D O 1
ATOM 8426 N N . VAL D 1 7 ? 3.776 -72.617 36.016 1.00 23.18 5 VAL D N 1
ATOM 8427 C CA . VAL D 1 7 ? 4.424 -73.810 35.471 1.00 21.32 5 VAL D CA 1
ATOM 8428 C C . VAL D 1 7 ? 5.528 -73.509 34.483 1.00 20.76 5 VAL D C 1
ATOM 8429 O O . VAL D 1 7 ? 5.482 -72.518 33.782 1.00 22.91 5 VAL D O 1
ATOM 8433 N N . ILE D 1 8 ? 6.507 -74.412 34.441 1.00 20.98 6 ILE D N 1
ATOM 8434 C CA . ILE D 1 8 ? 7.527 -74.416 33.373 1.00 20.40 6 ILE D CA 1
ATOM 8435 C C . ILE D 1 8 ? 6.916 -75.162 32.207 1.00 20.95 6 ILE D C 1
ATOM 8436 O O . ILE D 1 8 ? 6.410 -76.279 32.363 1.00 20.47 6 ILE D O 1
ATOM 8441 N N . VAL D 1 9 ? 7.025 -74.577 31.035 1.00 21.53 7 VAL D N 1
ATOM 8442 C CA . VAL D 1 9 ? 6.536 -75.156 29.809 1.00 22.36 7 VAL D CA 1
ATOM 8443 C C . VAL D 1 9 ? 7.638 -75.578 28.857 1.00 24.16 7 VAL D C 1
ATOM 8444 O O . VAL D 1 9 ? 7.377 -76.393 27.955 1.00 22.27 7 VAL D O 1
ATOM 8448 N N . SER D 1 10 ? 8.855 -75.011 29.022 1.00 23.23 8 SER D N 1
ATOM 8449 C CA . SER D 1 10 ? 10.003 -75.454 28.281 1.00 23.29 8 SER D CA 1
ATOM 8450 C C . SER D 1 10 ? 11.238 -75.031 29.040 1.00 21.31 8 SER D C 1
ATOM 8451 O O . SER D 1 10 ? 11.189 -74.137 29.889 1.00 19.79 8 SER D O 1
ATOM 8454 N N . ALA D 1 11 ? 12.336 -75.707 28.741 1.00 19.64 9 ALA D N 1
ATOM 8455 C CA . ALA D 1 11 ? 13.620 -75.490 29.405 1.00 19.88 9 ALA D CA 1
ATOM 8456 C C . ALA D 1 11 ? 14.727 -75.890 28.496 1.00 21.70 9 ALA D C 1
ATOM 8457 O O . ALA D 1 11 ? 14.781 -77.009 27.969 1.00 20.95 9 ALA D O 1
ATOM 8459 N N . VAL D 1 12 ? 15.633 -74.925 28.205 1.00 20.67 10 VAL D N 1
ATOM 8460 C CA . VAL D 1 12 ? 16.691 -75.192 27.239 1.00 20.98 10 VAL D CA 1
ATOM 8461 C C . VAL D 1 12 ? 17.966 -74.436 27.578 1.00 20.29 10 VAL D C 1
ATOM 8462 O O . VAL D 1 12 ? 17.924 -73.415 28.274 1.00 18.53 10 VAL D O 1
ATOM 8466 N N . ARG D 1 13 ? 19.109 -74.927 27.122 1.00 19.27 11 ARG D N 1
ATOM 8467 C CA . ARG D 1 13 ? 20.364 -74.279 27.373 1.00 20.08 11 ARG D CA 1
ATOM 8468 C C . ARG D 1 13 ? 21.265 -74.466 26.194 1.00 20.97 11 ARG D C 1
ATOM 8469 O O . ARG D 1 13 ? 21.141 -75.425 25.425 1.00 20.44 11 ARG D O 1
ATOM 8477 N N . THR D 1 14 ? 22.278 -73.588 26.087 1.00 19.99 12 THR D N 1
ATOM 8478 C CA . THR D 1 14 ? 23.349 -73.948 25.203 1.00 20.18 12 THR D CA 1
ATOM 8479 C C . THR D 1 14 ? 24.251 -74.960 25.871 1.00 21.72 12 THR D C 1
ATOM 8480 O O . THR D 1 14 ? 24.306 -75.101 27.085 1.00 21.12 12 THR D O 1
ATOM 8484 N N . ALA D 1 15 ? 25.042 -75.652 25.052 1.00 19.91 13 ALA D N 1
ATOM 8485 C CA . ALA D 1 15 ? 26.239 -76.260 25.621 1.00 21.57 13 ALA D CA 1
ATOM 8486 C C . ALA D 1 15 ? 27.108 -75.180 26.216 1.00 22.21 13 ALA D C 1
ATOM 8487 O O . ALA D 1 15 ? 27.005 -74.031 25.825 1.00 22.22 13 ALA D O 1
ATOM 8489 N N . ILE D 1 16 ? 27.978 -75.572 27.144 1.00 22.81 14 ILE D N 1
ATOM 8490 C CA . ILE D 1 16 ? 28.814 -74.609 27.812 1.00 22.52 14 ILE D CA 1
ATOM 8491 C C . ILE D 1 16 ? 30.172 -74.588 27.205 1.00 22.16 14 ILE D C 1
ATOM 8492 O O . ILE D 1 16 ? 30.844 -75.636 27.138 1.00 22.57 14 ILE D O 1
ATOM 8497 N N . GLY D 1 17 ? 30.616 -73.393 26.801 1.00 22.02 15 GLY D N 1
ATOM 8498 C CA . GLY D 1 17 ? 31.940 -73.275 26.251 1.00 21.98 15 GLY D CA 1
ATOM 8499 C C . GLY D 1 17 ? 33.042 -73.003 27.268 1.00 22.12 15 GLY D C 1
ATOM 8500 O O . GLY D 1 17 ? 32.775 -72.427 28.334 1.00 22.06 15 GLY D O 1
ATOM 8501 N N . SER D 1 18 ? 34.253 -73.434 26.934 1.00 22.15 16 SER D N 1
ATOM 8502 C CA . SER D 1 18 ? 35.435 -73.139 27.700 1.00 23.62 16 SER D CA 1
ATOM 8503 C C . SER D 1 18 ? 35.912 -71.709 27.416 1.00 23.23 16 SER D C 1
ATOM 8504 O O . SER D 1 18 ? 35.547 -71.093 26.394 1.00 24.75 16 SER D O 1
ATOM 8507 N N . PHE D 1 19 ? 36.691 -71.182 28.332 1.00 24.84 17 PHE D N 1
ATOM 8508 C CA . PHE D 1 19 ? 37.305 -69.860 28.165 1.00 23.95 17 PHE D CA 1
ATOM 8509 C C . PHE D 1 19 ? 38.119 -69.881 26.891 1.00 24.02 17 PHE D C 1
ATOM 8510 O O . PHE D 1 19 ? 38.951 -70.776 26.683 1.00 23.82 17 PHE D O 1
ATOM 8518 N N . ASN D 1 20 ? 37.868 -68.919 26.018 1.00 23.20 18 ASN D N 1
ATOM 8519 C CA . ASN D 1 20 ? 38.537 -68.846 24.679 1.00 25.20 18 ASN D CA 1
ATOM 8520 C C . ASN D 1 20 ? 38.163 -70.024 23.800 1.00 25.30 18 ASN D C 1
ATOM 8521 O O . ASN D 1 20 ? 38.875 -70.350 22.848 1.00 27.91 18 ASN D O 1
ATOM 8526 N N . GLY D 1 21 ? 37.068 -70.710 24.104 1.00 25.56 19 GLY D N 1
ATOM 8527 C CA . GLY D 1 21 ? 36.667 -71.894 23.379 1.00 25.90 19 GLY D CA 1
ATOM 8528 C C . GLY D 1 21 ? 35.587 -71.641 22.331 1.00 25.37 19 GLY D C 1
ATOM 8529 O O . GLY D 1 21 ? 35.572 -70.608 21.648 1.00 25.29 19 GLY D O 1
ATOM 8530 N N . SER D 1 22 ? 34.717 -72.618 22.172 1.00 24.82 20 SER D N 1
ATOM 8531 C CA . SER D 1 22 ? 33.761 -72.678 21.044 1.00 24.70 20 SER D CA 1
ATOM 8532 C C . SER D 1 22 ? 32.786 -71.530 20.948 1.00 23.45 20 SER D C 1
ATOM 8533 O O . SER D 1 22 ? 32.382 -71.136 19.851 1.00 22.97 20 SER D O 1
ATOM 8536 N N . LEU D 1 23 ? 32.416 -70.976 22.087 1.00 23.10 21 LEU D N 1
ATOM 8537 C CA . LEU D 1 23 ? 31.510 -69.837 22.110 1.00 22.45 21 LEU D CA 1
ATOM 8538 C C . LEU D 1 23 ? 32.191 -68.471 22.280 1.00 23.42 21 LEU D C 1
ATOM 8539 O O . LEU D 1 23 ? 31.502 -67.444 22.447 1.00 23.40 21 LEU D O 1
ATOM 8544 N N . ALA D 1 24 ? 33.522 -68.440 22.277 1.00 23.42 22 ALA D N 1
ATOM 8545 C CA . ALA D 1 24 ? 34.251 -67.214 22.548 1.00 23.68 22 ALA D CA 1
ATOM 8546 C C . ALA D 1 24 ? 34.079 -66.112 21.535 1.00 23.18 22 ALA D C 1
ATOM 8547 O O . ALA D 1 24 ? 34.488 -64.995 21.825 1.00 23.99 22 ALA D O 1
ATOM 8549 N N . SER D 1 25 ? 33.472 -66.370 20.387 1.00 23.25 23 SER D N 1
ATOM 8550 C CA . SER D 1 25 ? 33.146 -65.292 19.481 1.00 24.53 23 SER D CA 1
ATOM 8551 C C . SER D 1 25 ? 31.655 -64.970 19.414 1.00 22.61 23 SER D C 1
ATOM 8552 O O . SER D 1 25 ? 31.246 -64.180 18.567 1.00 21.55 23 SER D O 1
ATOM 8555 N N . THR D 1 26 ? 30.841 -65.592 20.254 1.00 20.91 24 THR D N 1
ATOM 8556 C CA . THR D 1 26 ? 29.375 -65.408 20.217 1.00 19.36 24 THR D CA 1
ATOM 8557 C C . THR D 1 26 ? 28.950 -64.599 21.462 1.00 19.21 24 THR D C 1
ATOM 8558 O O . THR D 1 26 ? 29.011 -65.125 22.595 1.00 19.70 24 THR D O 1
ATOM 8562 N N . SER D 1 27 ? 28.499 -63.382 21.240 1.00 19.00 25 SER D N 1
ATOM 8563 C CA . SER D 1 27 ? 28.169 -62.453 22.339 1.00 19.63 25 SER D CA 1
ATOM 8564 C C . SER D 1 27 ? 27.159 -63.080 23.295 1.00 19.42 25 SER D C 1
ATOM 8565 O O . SER D 1 27 ? 26.359 -63.907 22.913 1.00 17.01 25 SER D O 1
ATOM 8568 N N . ALA D 1 28 ? 27.198 -62.606 24.556 1.00 19.70 26 ALA D N 1
ATOM 8569 C CA . ALA D 1 28 ? 26.248 -63.068 25.560 1.00 18.86 26 ALA D CA 1
ATOM 8570 C C . ALA D 1 28 ? 24.808 -62.873 25.086 1.00 17.61 26 ALA D C 1
ATOM 8571 O O . ALA D 1 28 ? 23.958 -63.742 25.265 1.00 18.75 26 ALA D O 1
ATOM 8573 N N . ILE D 1 29 ? 24.577 -61.733 24.509 1.00 18.79 27 ILE D N 1
ATOM 8574 C CA . ILE D 1 29 ? 23.284 -61.386 23.994 1.00 18.57 27 ILE D CA 1
ATOM 8575 C C . ILE D 1 29 ? 22.834 -62.277 22.843 1.00 17.90 27 ILE D C 1
ATOM 8576 O O . ILE D 1 29 ? 21.651 -62.678 22.759 1.00 17.16 27 ILE D O 1
ATOM 8581 N N . ASP D 1 30 ? 23.756 -62.661 21.957 1.00 19.08 28 ASP D N 1
ATOM 8582 C CA . ASP D 1 30 ? 23.380 -63.617 20.920 1.00 18.33 28 ASP D CA 1
ATOM 8583 C C . ASP D 1 30 ? 23.119 -65.012 21.504 1.00 19.29 28 ASP D C 1
ATOM 8584 O O . ASP D 1 30 ? 22.224 -65.741 21.042 1.00 16.45 28 ASP D O 1
ATOM 8589 N N . LEU D 1 31 ? 23.895 -65.421 22.496 1.00 17.54 29 LEU D N 1
ATOM 8590 C CA . LEU D 1 31 ? 23.563 -66.684 23.204 1.00 17.57 29 LEU D CA 1
ATOM 8591 C C . LEU D 1 31 ? 22.197 -66.594 23.862 1.00 16.79 29 LEU D C 1
ATOM 8592 O O . LEU D 1 31 ? 21.406 -67.554 23.822 1.00 17.53 29 LEU D O 1
ATOM 8597 N N . GLY D 1 32 ? 21.922 -65.463 24.522 1.00 16.52 30 GLY D N 1
ATOM 8598 C CA . GLY D 1 32 ? 20.613 -65.264 25.104 1.00 16.62 30 GLY D CA 1
ATOM 8599 C C . GLY D 1 32 ? 19.489 -65.321 24.099 1.00 16.12 30 GLY D C 1
ATOM 8600 O O . GLY D 1 32 ? 18.481 -66.007 24.303 1.00 16.06 30 GLY D O 1
ATOM 8601 N N . ALA D 1 33 ? 19.663 -64.654 22.975 1.00 16.48 31 ALA D N 1
ATOM 8602 C CA . ALA D 1 33 ? 18.675 -64.747 21.862 1.00 17.06 31 ALA D CA 1
ATOM 8603 C C . ALA D 1 33 ? 18.413 -66.189 21.398 1.00 17.88 31 ALA D C 1
ATOM 8604 O O . ALA D 1 33 ? 17.249 -66.617 21.160 1.00 17.55 31 ALA D O 1
ATOM 8606 N N . THR D 1 34 ? 19.479 -66.969 21.298 1.00 17.80 32 THR D N 1
ATOM 8607 C CA . THR D 1 34 ? 19.351 -68.392 20.874 1.00 18.11 32 THR D CA 1
ATOM 8608 C C . THR D 1 34 ? 18.537 -69.225 21.798 1.00 17.85 32 THR D C 1
ATOM 8609 O O . THR D 1 34 ? 17.578 -69.843 21.352 1.00 19.86 32 THR D O 1
ATOM 8613 N N . VAL D 1 35 ? 18.746 -69.053 23.105 1.00 17.87 33 VAL D N 1
ATOM 8614 C CA . VAL D 1 35 ? 17.928 -69.839 24.072 1.00 17.69 33 VAL D CA 1
ATOM 8615 C C . VAL D 1 35 ? 16.523 -69.296 24.229 1.00 18.54 33 VAL D C 1
ATOM 8616 O O . VAL D 1 35 ? 15.604 -70.066 24.524 1.00 19.14 33 VAL D O 1
ATOM 8620 N N . ILE D 1 36 ? 16.347 -67.980 24.136 1.00 17.93 34 ILE D N 1
ATOM 8621 C CA . ILE D 1 36 ? 14.987 -67.419 24.174 1.00 17.68 34 ILE D CA 1
ATOM 8622 C C . ILE D 1 36 ? 14.097 -67.964 23.048 1.00 18.24 34 ILE D C 1
ATOM 8623 O O . ILE D 1 36 ? 12.988 -68.470 23.275 1.00 18.78 34 ILE D O 1
ATOM 8628 N N . LYS D 1 37 ? 14.600 -67.863 21.805 1.00 18.67 35 LYS D N 1
ATOM 8629 C CA . LYS D 1 37 ? 13.915 -68.397 20.634 1.00 19.33 35 LYS D CA 1
ATOM 8630 C C . LYS D 1 37 ? 13.646 -69.877 20.784 1.00 19.56 35 LYS D C 1
ATOM 8631 O O . LYS D 1 37 ? 12.532 -70.330 20.532 1.00 20.46 35 LYS D O 1
ATOM 8636 N N . ALA D 1 38 ? 14.646 -70.655 21.191 1.00 20.60 36 ALA D N 1
ATOM 8637 C CA . ALA D 1 38 ? 14.443 -72.110 21.369 1.00 21.26 36 ALA D CA 1
ATOM 8638 C C . ALA D 1 38 ? 13.438 -72.428 22.472 1.00 20.57 36 ALA D C 1
ATOM 8639 O O . ALA D 1 38 ? 12.625 -73.371 22.307 1.00 20.09 36 ALA D O 1
ATOM 8641 N N . ALA D 1 39 ? 13.464 -71.680 23.601 1.00 18.79 37 ALA D N 1
ATOM 8642 C CA . ALA D 1 39 ? 12.575 -71.986 24.663 1.00 19.30 37 ALA D CA 1
ATOM 8643 C C . ALA D 1 39 ? 11.138 -71.724 24.157 1.00 20.04 37 ALA D C 1
ATOM 8644 O O . ALA D 1 39 ? 10.174 -72.474 24.473 1.00 20.47 37 ALA D O 1
ATOM 8646 N N . ILE D 1 40 ? 10.964 -70.676 23.403 1.00 20.97 38 ILE D N 1
ATOM 8647 C CA . ILE D 1 40 ? 9.621 -70.336 22.830 1.00 21.13 38 ILE D CA 1
ATOM 8648 C C . ILE D 1 40 ? 9.132 -71.447 21.844 1.00 20.04 38 ILE D C 1
ATOM 8649 O O . ILE D 1 40 ? 8.025 -71.961 21.949 1.00 21.71 38 ILE D O 1
ATOM 8654 N N . GLU D 1 41 ? 10.019 -71.857 20.971 1.00 22.81 39 GLU D N 1
ATOM 8655 C CA . GLU D 1 41 ? 9.719 -72.950 20.034 1.00 24.89 39 GLU D CA 1
ATOM 8656 C C . GLU D 1 41 ? 9.340 -74.232 20.759 1.00 25.07 39 GLU D C 1
ATOM 8657 O O . GLU D 1 41 ? 8.332 -74.871 20.468 1.00 24.33 39 GLU D O 1
ATOM 8663 N N . ARG D 1 42 ? 10.141 -74.596 21.750 1.00 24.77 40 ARG D N 1
ATOM 8664 C CA . ARG D 1 42 ? 9.869 -75.868 22.453 1.00 26.85 40 ARG D CA 1
ATOM 8665 C C . ARG D 1 42 ? 8.611 -75.820 23.260 1.00 26.46 40 ARG D C 1
ATOM 8666 O O . ARG D 1 42 ? 7.997 -76.874 23.492 1.00 24.02 40 ARG D O 1
ATOM 8674 N N . ALA D 1 43 ? 8.231 -74.648 23.773 1.00 22.75 41 ALA D N 1
ATOM 8675 C CA . ALA D 1 43 ? 6.994 -74.539 24.535 1.00 23.50 41 ALA D CA 1
ATOM 8676 C C . ALA D 1 43 ? 5.733 -74.678 23.687 1.00 23.59 41 ALA D C 1
ATOM 8677 O O . ALA D 1 43 ? 4.640 -74.944 24.238 1.00 23.64 41 ALA D O 1
ATOM 8679 N N . LYS D 1 44 ? 5.873 -74.447 22.386 1.00 24.36 42 LYS D N 1
ATOM 8680 C CA . LYS D 1 44 ? 4.765 -74.498 21.419 1.00 28.00 42 LYS D CA 1
ATOM 8681 C C . LYS D 1 44 ? 3.779 -73.364 21.626 1.00 29.60 42 LYS D C 1
ATOM 8682 O O . LYS D 1 44 ? 2.573 -73.503 21.268 1.00 30.73 42 LYS D O 1
ATOM 8686 N N . ILE D 1 45 ? 4.229 -72.315 22.300 1.00 30.31 43 ILE D N 1
ATOM 8687 C CA . ILE D 1 45 ? 3.379 -71.144 22.520 1.00 32.66 43 ILE D CA 1
ATOM 8688 C C . ILE D 1 45 ? 3.322 -70.381 21.213 1.00 36.01 43 ILE D C 1
ATOM 8689 O O . ILE D 1 45 ? 4.219 -70.502 20.376 1.00 36.18 43 ILE D O 1
ATOM 8694 N N . ASP D 1 46 ? 2.263 -69.600 21.030 1.00 34.42 44 ASP D N 1
ATOM 8695 C CA . ASP D 1 46 ? 2.226 -68.694 19.881 1.00 34.74 44 ASP D CA 1
ATOM 8696 C C . ASP D 1 46 ? 3.493 -67.878 20.044 1.00 32.73 44 ASP D C 1
ATOM 8697 O O . ASP D 1 46 ? 3.782 -67.389 21.114 1.00 29.80 44 ASP D O 1
ATOM 8702 N N . SER D 1 47 ? 4.207 -67.713 18.952 1.00 34.91 45 SER D N 1
ATOM 8703 C CA . SER D 1 47 ? 5.576 -67.237 19.047 1.00 36.15 45 SER D CA 1
ATOM 8704 C C . SER D 1 47 ? 5.707 -65.786 19.515 1.00 33.97 45 SER D C 1
ATOM 8705 O O . SER D 1 47 ? 6.783 -65.363 19.727 1.00 33.99 45 SER D O 1
ATOM 8708 N N . GLN D 1 48 ? 4.608 -65.028 19.571 1.00 32.37 46 GLN D N 1
ATOM 8709 C CA . GLN D 1 48 ? 4.571 -63.701 20.187 1.00 30.45 46 GLN D CA 1
ATOM 8710 C C . GLN D 1 48 ? 3.776 -63.590 21.479 1.00 31.14 46 GLN D C 1
ATOM 8711 O O . GLN D 1 48 ? 3.615 -62.482 21.967 1.00 32.21 46 GLN D O 1
ATOM 8717 N N . HIS D 1 49 ? 3.283 -64.676 22.062 1.00 30.82 47 HIS D N 1
ATOM 8718 C CA . HIS D 1 49 ? 2.544 -64.549 23.347 1.00 33.52 47 HIS D CA 1
ATOM 8719 C C . HIS D 1 49 ? 3.554 -64.678 24.483 1.00 30.51 47 HIS D C 1
ATOM 8720 O O . HIS D 1 49 ? 3.746 -65.762 25.114 1.00 29.59 47 HIS D O 1
ATOM 8727 N N . VAL D 1 50 ? 4.336 -63.622 24.568 1.00 24.24 48 VAL D N 1
ATOM 8728 C CA . VAL D 1 50 ? 5.261 -63.469 25.665 1.00 21.63 48 VAL D CA 1
ATOM 8729 C C . VAL D 1 50 ? 5.062 -62.099 26.273 1.00 20.53 48 VAL D C 1
ATOM 8730 O O . VAL D 1 50 ? 5.063 -61.069 25.544 1.00 19.90 48 VAL D O 1
ATOM 8734 N N . ASP D 1 51 ? 4.865 -62.065 27.578 1.00 18.67 49 ASP D N 1
ATOM 8735 C CA . ASP D 1 51 ? 4.645 -60.790 28.281 1.00 19.99 49 ASP D CA 1
ATOM 8736 C C . ASP D 1 51 ? 5.940 -60.072 28.699 1.00 19.37 49 ASP D C 1
ATOM 8737 O O . ASP D 1 51 ? 5.923 -58.863 28.919 1.00 22.53 49 ASP D O 1
ATOM 8742 N N . GLU D 1 52 ? 7.017 -60.835 28.915 1.00 19.11 50 GLU D N 1
ATOM 8743 C CA . GLU D 1 52 ? 8.261 -60.270 29.385 1.00 17.83 50 GLU D CA 1
ATOM 8744 C C . GLU D 1 52 ? 9.351 -61.263 29.249 1.00 16.47 50 GLU D C 1
ATOM 8745 O O . GLU D 1 52 ? 9.112 -62.485 29.250 1.00 15.84 50 GLU D O 1
ATOM 8751 N N . VAL D 1 53 ? 10.577 -60.735 29.127 1.00 16.38 51 VAL D N 1
ATOM 8752 C CA . VAL D 1 53 ? 11.783 -61.542 29.147 1.00 15.83 51 VAL D CA 1
ATOM 8753 C C . VAL D 1 53 ? 12.649 -61.031 30.279 1.00 16.73 51 VAL D C 1
ATOM 8754 O O . VAL D 1 53 ? 12.894 -59.790 30.377 1.00 16.57 51 VAL D O 1
ATOM 8758 N N . ILE D 1 54 ? 13.123 -61.917 31.115 1.00 15.30 52 ILE D N 1
ATOM 8759 C CA . ILE D 1 54 ? 13.938 -61.553 32.247 1.00 15.97 52 ILE D CA 1
ATOM 8760 C C . ILE D 1 54 ? 15.212 -62.391 32.178 1.00 16.65 52 ILE D C 1
ATOM 8761 O O . ILE D 1 54 ? 15.169 -63.623 32.258 1.00 16.55 52 ILE D O 1
ATOM 8766 N N . MET D 1 55 ? 16.352 -61.737 32.045 1.00 15.62 53 MET D N 1
ATOM 8767 C CA . MET D 1 55 ? 17.618 -62.472 31.894 1.00 14.59 53 MET D CA 1
ATOM 8768 C C . MET D 1 55 ? 18.672 -61.974 32.882 1.00 14.95 53 MET D C 1
ATOM 8769 O O . MET D 1 55 ? 18.873 -60.767 33.041 1.00 16.22 53 MET D O 1
ATOM 8774 N N . GLY D 1 56 ? 19.391 -62.915 33.456 1.00 15.10 54 GLY D N 1
ATOM 8775 C CA . GLY D 1 56 ? 20.570 -62.690 34.256 1.00 15.24 54 GLY D CA 1
ATOM 8776 C C . GLY D 1 56 ? 21.761 -62.464 33.422 1.00 15.49 54 GLY D C 1
ATOM 8777 O O . GLY D 1 56 ? 21.925 -63.102 32.374 1.00 16.03 54 GLY D O 1
ATOM 8778 N N . ASN D 1 57 ? 22.586 -61.547 33.854 1.00 15.21 55 ASN D N 1
ATOM 8779 C CA . ASN D 1 57 ? 23.846 -61.197 33.152 1.00 15.78 55 ASN D CA 1
ATOM 8780 C C . ASN D 1 57 ? 24.713 -60.394 34.103 1.00 14.59 55 ASN D C 1
ATOM 8781 O O . ASN D 1 57 ? 24.218 -59.395 34.646 1.00 15.58 55 ASN D O 1
ATOM 8786 N N . VAL D 1 58 ? 25.906 -60.864 34.382 1.00 14.74 56 VAL D N 1
ATOM 8787 C CA . VAL D 1 58 ? 26.727 -60.299 35.473 1.00 16.02 56 VAL D CA 1
ATOM 8788 C C . VAL D 1 58 ? 27.749 -59.298 34.914 1.00 16.75 56 VAL D C 1
ATOM 8789 O O . VAL D 1 58 ? 27.929 -58.207 35.434 1.00 16.53 56 VAL D O 1
ATOM 8793 N N . LEU D 1 59 ? 28.375 -59.689 33.831 1.00 15.51 57 LEU D N 1
ATOM 8794 C CA . LEU D 1 59 ? 29.404 -58.834 33.213 1.00 17.62 57 LEU D CA 1
ATOM 8795 C C . LEU D 1 59 ? 28.795 -57.944 32.134 1.00 16.87 57 LEU D C 1
ATOM 8796 O O . LEU D 1 59 ? 28.901 -58.251 30.906 1.00 16.68 57 LEU D O 1
ATOM 8801 N N . GLN D 1 60 ? 28.053 -56.927 32.581 1.00 15.02 58 GLN D N 1
ATOM 8802 C CA . GLN D 1 60 ? 27.218 -56.152 31.665 1.00 15.06 58 GLN D CA 1
ATOM 8803 C C . GLN D 1 60 ? 28.083 -55.070 30.978 1.00 14.65 58 GLN D C 1
ATOM 8804 O O . GLN D 1 60 ? 27.632 -54.478 30.017 1.00 17.65 58 GLN D O 1
ATOM 8810 N N . ALA D 1 61 ? 29.298 -54.885 31.477 1.00 15.02 59 ALA D N 1
ATOM 8811 C CA . ALA D 1 61 ? 30.175 -53.814 30.979 1.00 16.63 59 ALA D CA 1
ATOM 8812 C C . ALA D 1 61 ? 30.311 -53.882 29.449 1.00 18.20 59 ALA D C 1
ATOM 8813 O O . ALA D 1 61 ? 30.798 -54.906 28.870 1.00 19.27 59 ALA D O 1
ATOM 8815 N N . GLY D 1 62 ? 29.970 -52.752 28.810 1.00 18.11 60 GLY D N 1
ATOM 8816 C CA . GLY D 1 62 ? 30.170 -52.591 27.375 1.00 20.04 60 GLY D CA 1
ATOM 8817 C C . GLY D 1 62 ? 29.192 -53.342 26.516 1.00 18.30 60 GLY D C 1
ATOM 8818 O O . GLY D 1 62 ? 29.265 -53.232 25.299 1.00 19.81 60 GLY D O 1
ATOM 8819 N N . LEU D 1 63 ? 28.220 -54.096 27.115 1.00 16.06 61 LEU D N 1
ATOM 8820 C CA . LEU D 1 63 ? 27.277 -54.822 26.319 1.00 16.22 61 LEU D CA 1
ATOM 8821 C C . LEU D 1 63 ? 26.115 -54.023 25.773 1.00 17.74 61 LEU D C 1
ATOM 8822 O O . LEU D 1 63 ? 25.327 -54.502 24.948 1.00 17.48 61 LEU D O 1
ATOM 8827 N N . GLY D 1 64 ? 25.970 -52.773 26.186 1.00 19.27 62 GLY D N 1
ATOM 8828 C CA . GLY D 1 64 ? 24.934 -51.902 25.673 1.00 18.91 62 GLY D CA 1
ATOM 8829 C C . GLY D 1 64 ? 23.701 -51.863 26.526 1.00 18.69 62 GLY D C 1
ATOM 8830 O O . GLY D 1 64 ? 23.540 -52.710 27.408 1.00 17.17 62 GLY D O 1
ATOM 8831 N N . GLN D 1 65 ? 22.863 -50.900 26.274 1.00 18.09 63 GLN D N 1
ATOM 8832 C CA . GLN D 1 65 ? 21.588 -50.761 27.067 1.00 17.97 63 GLN D CA 1
ATOM 8833 C C . GLN D 1 65 ? 20.842 -52.083 27.278 1.00 16.24 63 GLN D C 1
ATOM 8834 O O . GLN D 1 65 ? 20.513 -52.787 26.308 1.00 18.50 63 GLN D O 1
ATOM 8840 N N . ASN D 1 66 ? 20.633 -52.415 28.522 1.00 15.53 64 ASN D N 1
ATOM 8841 C CA . ASN D 1 66 ? 19.744 -53.532 28.947 1.00 14.85 64 ASN D CA 1
ATOM 8842 C C . ASN D 1 66 ? 19.911 -54.794 28.086 1.00 14.39 64 ASN D C 1
ATOM 8843 O O . ASN D 1 66 ? 19.097 -55.074 27.233 1.00 16.02 64 ASN D O 1
ATOM 8848 N N . PRO D 1 67 ? 20.951 -55.571 28.372 1.00 15.49 65 PRO D N 1
ATOM 8849 C CA . PRO D 1 67 ? 21.229 -56.762 27.599 1.00 15.79 65 PRO D CA 1
ATOM 8850 C C . PRO D 1 67 ? 20.007 -57.684 27.411 1.00 15.18 65 PRO D C 1
ATOM 8851 O O . PRO D 1 67 ? 19.827 -58.207 26.311 1.00 15.13 65 PRO D O 1
ATOM 8855 N N . ALA D 1 68 ? 19.160 -57.851 28.419 1.00 13.83 66 ALA D N 1
ATOM 8856 C CA . ALA D 1 68 ? 17.955 -58.689 28.243 1.00 15.06 66 ALA D CA 1
ATOM 8857 C C . ALA D 1 68 ? 17.050 -58.234 27.102 1.00 15.90 66 ALA D C 1
ATOM 8858 O O . ALA D 1 68 ? 16.521 -59.047 26.360 1.00 15.70 66 ALA D O 1
ATOM 8860 N N . ARG D 1 69 ? 16.826 -56.938 26.997 1.00 15.66 67 ARG D N 1
ATOM 8861 C CA . ARG D 1 69 ? 16.014 -56.393 25.953 1.00 18.20 67 ARG D CA 1
ATOM 8862 C C . ARG D 1 69 ? 16.705 -56.562 24.562 1.00 18.13 67 ARG D C 1
ATOM 8863 O O . ARG D 1 69 ? 16.037 -56.908 23.563 1.00 16.82 67 ARG D O 1
ATOM 8871 N N . GLN D 1 70 ? 18.015 -56.345 24.511 1.00 17.85 68 GLN D N 1
ATOM 8872 C CA . GLN D 1 70 ? 18.713 -56.642 23.220 1.00 19.27 68 GLN D CA 1
ATOM 8873 C C . GLN D 1 70 ? 18.496 -58.108 22.839 1.00 17.36 68 GLN D C 1
ATOM 8874 O O . GLN D 1 70 ? 18.334 -58.444 21.661 1.00 20.36 68 GLN D O 1
ATOM 8880 N N . ALA D 1 71 ? 18.605 -58.989 23.808 1.00 17.49 69 ALA D N 1
ATOM 8881 C CA . ALA D 1 71 ? 18.515 -60.431 23.541 1.00 18.02 69 ALA D CA 1
ATOM 8882 C C . ALA D 1 71 ? 17.085 -60.782 23.067 1.00 19.76 69 ALA D C 1
ATOM 8883 O O . ALA D 1 71 ? 16.885 -61.583 22.136 1.00 17.60 69 ALA D O 1
ATOM 8885 N N . LEU D 1 72 ? 16.078 -60.201 23.696 1.00 16.82 70 LEU D N 1
ATOM 8886 C CA . LEU D 1 72 ? 14.727 -60.551 23.278 1.00 18.20 70 LEU D CA 1
ATOM 8887 C C . LEU D 1 72 ? 14.462 -60.059 21.853 1.00 19.17 70 LEU D C 1
ATOM 8888 O O . LEU D 1 72 ? 13.823 -60.738 21.075 1.00 20.42 70 LEU D O 1
ATOM 8893 N N . LEU D 1 73 ? 14.976 -58.868 21.514 1.00 18.63 71 LEU D N 1
ATOM 8894 C CA . LEU D 1 73 ? 14.803 -58.346 20.183 1.00 18.22 71 LEU D CA 1
ATOM 8895 C C . LEU D 1 73 ? 15.523 -59.236 19.159 1.00 18.34 71 LEU D C 1
ATOM 8896 O O . LEU D 1 73 ? 14.966 -59.515 18.095 1.00 19.67 71 LEU D O 1
ATOM 8901 N N . LYS D 1 74 ? 16.770 -59.551 19.428 1.00 19.57 72 LYS D N 1
ATOM 8902 C CA . LYS D 1 74 ? 17.497 -60.447 18.553 1.00 21.80 72 LYS D CA 1
ATOM 8903 C C . LYS D 1 74 ? 16.831 -61.792 18.374 1.00 21.14 72 LYS D C 1
ATOM 8904 O O . LYS D 1 74 ? 16.985 -62.439 17.319 1.00 21.06 72 LYS D O 1
ATOM 8909 N N . SER D 1 75 ? 16.152 -62.307 19.384 1.00 20.37 73 SER D N 1
ATOM 8910 C CA . SER D 1 75 ? 15.417 -63.552 19.252 1.00 21.37 73 SER D CA 1
ATOM 8911 C C . SER D 1 75 ? 14.239 -63.493 18.257 1.00 22.61 73 SER D C 1
ATOM 8912 O O . SER D 1 75 ? 13.678 -64.528 17.916 1.00 21.04 73 SER D O 1
ATOM 8915 N N . GLY D 1 76 ? 13.826 -62.286 17.876 1.00 21.96 74 GLY D N 1
ATOM 8916 C CA . GLY D 1 76 ? 12.707 -62.070 16.983 1.00 22.50 74 GLY D CA 1
ATOM 8917 C C . GLY D 1 76 ? 11.395 -61.677 17.651 1.00 24.11 74 GLY D C 1
ATOM 8918 O O . GLY D 1 76 ? 10.376 -61.581 16.974 1.00 21.98 74 GLY D O 1
ATOM 8919 N N . LEU D 1 77 ? 11.371 -61.517 18.983 1.00 23.05 75 LEU D N 1
ATOM 8920 C CA . LEU D 1 77 ? 10.160 -61.062 19.646 1.00 22.99 75 LEU D CA 1
ATOM 8921 C C . LEU D 1 77 ? 9.828 -59.637 19.281 1.00 22.35 75 LEU D C 1
ATOM 8922 O O . LEU D 1 77 ? 10.716 -58.820 18.973 1.00 22.39 75 LEU D O 1
ATOM 8927 N N . ALA D 1 78 ? 8.552 -59.301 19.295 1.00 20.85 76 ALA D N 1
ATOM 8928 C CA . ALA D 1 78 ? 8.136 -57.990 18.886 1.00 22.75 76 ALA D CA 1
ATOM 8929 C C . ALA D 1 78 ? 8.615 -56.922 19.890 1.00 22.70 76 ALA D C 1
ATOM 8930 O O . ALA D 1 78 ? 8.858 -57.205 21.072 1.00 20.50 76 ALA D O 1
ATOM 8932 N N . GLU D 1 79 ? 8.775 -55.697 19.367 1.00 23.31 77 GLU D N 1
ATOM 8933 C CA . GLU D 1 79 ? 9.181 -54.533 20.156 1.00 24.02 77 GLU D CA 1
ATOM 8934 C C . GLU D 1 79 ? 8.241 -54.159 21.337 1.00 24.76 77 GLU D C 1
ATOM 8935 O O . GLU D 1 79 ? 8.669 -53.465 22.267 1.00 21.36 77 GLU D O 1
ATOM 8941 N N . THR D 1 80 ? 7.002 -54.657 21.296 1.00 24.31 78 THR D N 1
ATOM 8942 C CA . THR D 1 80 ? 6.074 -54.506 22.360 1.00 23.20 78 THR D CA 1
ATOM 8943 C C . THR D 1 80 ? 6.372 -55.427 23.577 1.00 22.50 78 THR D C 1
ATOM 8944 O O . THR D 1 80 ? 5.738 -55.264 24.617 1.00 22.01 78 THR D O 1
ATOM 8948 N N . VAL D 1 81 ? 7.306 -56.386 23.462 1.00 20.92 79 VAL D N 1
ATOM 8949 C CA . VAL D 1 81 ? 7.625 -57.276 24.549 1.00 19.60 79 VAL D CA 1
ATOM 8950 C C . VAL D 1 81 ? 8.690 -56.691 25.437 1.00 20.75 79 VAL D C 1
ATOM 8951 O O . VAL D 1 81 ? 9.810 -56.358 24.962 1.00 18.84 79 VAL D O 1
ATOM 8955 N N . CYS D 1 82 ? 8.356 -56.492 26.708 1.00 20.05 80 CYS D N 1
ATOM 8956 C CA . CYS D 1 82 ? 9.291 -55.848 27.626 1.00 18.47 80 CYS D CA 1
ATOM 8957 C C . CYS D 1 82 ? 10.335 -56.797 28.105 1.00 16.71 80 CYS D C 1
ATOM 8958 O O . CYS D 1 82 ? 10.140 -58.022 28.170 1.00 18.02 80 CYS D O 1
ATOM 8961 N N . GLY D 1 83 ? 11.439 -56.253 28.619 1.00 16.81 81 GLY D N 1
ATOM 8962 C CA . GLY D 1 83 ? 12.440 -57.040 29.292 1.00 15.98 81 GLY D CA 1
ATOM 8963 C C . GLY D 1 83 ? 13.376 -56.251 30.194 1.00 16.62 81 GLY D C 1
ATOM 8964 O O . GLY D 1 83 ? 13.521 -55.037 29.985 1.00 15.30 81 GLY D O 1
ATOM 8965 N N . PHE D 1 84 ? 14.026 -56.947 31.114 1.00 13.99 82 PHE D N 1
ATOM 8966 C CA . PHE D 1 84 ? 15.045 -56.419 31.954 1.00 13.60 82 PHE D CA 1
ATOM 8967 C C . PHE D 1 84 ? 16.082 -57.375 32.335 1.00 13.98 82 PHE D C 1
ATOM 8968 O O . PHE D 1 84 ? 15.861 -58.599 32.310 1.00 13.84 82 PHE D O 1
ATOM 8976 N N . THR D 1 85 ? 17.191 -56.833 32.800 1.00 14.27 83 THR D N 1
ATOM 8977 C CA . THR D 1 85 ? 18.371 -57.578 33.093 1.00 13.75 83 THR D CA 1
ATOM 8978 C C . THR D 1 85 ? 18.619 -57.582 34.606 1.00 13.37 83 THR D C 1
ATOM 8979 O O . THR D 1 85 ? 18.543 -56.547 35.275 1.00 12.48 83 THR D O 1
ATOM 8983 N N . VAL D 1 86 ? 18.866 -58.770 35.136 1.00 13.58 84 VAL D N 1
ATOM 8984 C CA . VAL D 1 86 ? 19.073 -59.013 36.559 1.00 13.94 84 VAL D CA 1
ATOM 8985 C C . VAL D 1 86 ? 20.560 -59.316 36.853 1.00 14.49 84 VAL D C 1
ATOM 8986 O O . VAL D 1 86 ? 21.210 -60.151 36.184 1.00 13.96 84 VAL D O 1
ATOM 8990 N N . ASN D 1 87 ? 21.034 -58.741 37.942 1.00 13.91 85 ASN D N 1
ATOM 8991 C CA . ASN D 1 87 ? 22.380 -59.036 38.511 1.00 15.29 85 ASN D CA 1
ATOM 8992 C C . ASN D 1 87 ? 22.285 -59.318 40.002 1.00 16.24 85 ASN D C 1
ATOM 8993 O O . ASN D 1 87 ? 22.089 -58.393 40.824 1.00 14.65 85 ASN D O 1
ATOM 9009 N N . VAL D 1 89 ? 24.767 -61.630 40.788 1.00 21.98 87 VAL D N 1
ATOM 9010 C CA . VAL D 1 89 ? 26.019 -62.384 40.478 1.00 21.05 87 VAL D CA 1
ATOM 9011 C C . VAL D 1 89 ? 25.662 -63.851 40.050 1.00 21.39 87 VAL D C 1
ATOM 9012 O O . VAL D 1 89 ? 24.887 -64.012 39.106 1.00 21.14 87 VAL D O 1
ATOM 9016 N N . CYS D 1 90 ? 26.301 -64.854 40.637 1.00 22.12 88 CYS D N 1
ATOM 9017 C CA . CYS D 1 90 ? 26.118 -66.260 40.269 1.00 21.97 88 CYS D CA 1
ATOM 9018 C C . CYS D 1 90 ? 24.654 -66.680 40.321 1.00 21.68 88 CYS D C 1
ATOM 9019 O O . CYS D 1 90 ? 24.261 -67.661 39.733 1.00 24.04 88 CYS D O 1
ATOM 9022 N N . GLY D 1 91 ? 23.853 -65.988 41.103 1.00 20.69 89 GLY D N 1
ATOM 9023 C CA . GLY D 1 91 ? 22.418 -66.354 41.270 1.00 20.28 89 GLY D CA 1
ATOM 9024 C C . GLY D 1 91 ? 21.512 -65.766 40.223 1.00 16.68 89 GLY D C 1
ATOM 9025 O O . GLY D 1 91 ? 20.347 -66.100 40.173 1.00 15.08 89 GLY D O 1
ATOM 9026 N N . SER D 1 92 ? 22.055 -64.866 39.359 1.00 16.64 90 SER D N 1
ATOM 9027 C CA . SER D 1 92 ? 21.243 -64.151 38.394 1.00 15.67 90 SER D CA 1
ATOM 9028 C C . SER D 1 92 ? 20.267 -64.961 37.542 1.00 14.62 90 SER D C 1
ATOM 9029 O O . SER D 1 92 ? 19.127 -64.529 37.337 1.00 15.62 90 SER D O 1
ATOM 9032 N N . GLY D 1 93 ? 20.711 -66.081 36.986 1.00 15.60 91 GLY D N 1
ATOM 9033 C CA . GLY D 1 93 ? 19.919 -66.877 36.135 1.00 14.95 91 GLY D CA 1
ATOM 9034 C C . GLY D 1 93 ? 18.782 -67.585 36.856 1.00 16.47 91 GLY D C 1
ATOM 9035 O O . GLY D 1 93 ? 17.701 -67.696 36.289 1.00 18.53 91 GLY D O 1
ATOM 9036 N N . LEU D 1 94 ? 18.962 -67.934 38.123 1.00 16.30 92 LEU D N 1
ATOM 9037 C CA . LEU D 1 94 ? 17.858 -68.547 38.877 1.00 16.13 92 LEU D CA 1
ATOM 9038 C C . LEU D 1 94 ? 16.949 -67.438 39.420 1.00 16.39 92 LEU D C 1
ATOM 9039 O O . LEU D 1 94 ? 15.693 -67.580 39.392 1.00 16.06 92 LEU D O 1
ATOM 9044 N N . LYS D 1 95 ? 17.566 -66.342 39.852 1.00 15.12 93 LYS D N 1
ATOM 9045 C CA . LYS D 1 95 ? 16.758 -65.132 40.296 1.00 15.74 93 LYS D CA 1
ATOM 9046 C C . LYS D 1 95 ? 15.769 -64.658 39.209 1.00 15.74 93 LYS D C 1
ATOM 9047 O O . LYS D 1 95 ? 14.612 -64.356 39.485 1.00 16.28 93 LYS D O 1
ATOM 9053 N N . SER D 1 96 ? 16.200 -64.646 37.925 1.00 15.80 94 SER D N 1
ATOM 9054 C CA . SER D 1 96 ? 15.289 -64.297 36.874 1.00 15.44 94 SER D CA 1
ATOM 9055 C C . SER D 1 96 ? 14.073 -65.204 36.799 1.00 15.56 94 SER D C 1
ATOM 9056 O O . SER D 1 96 ? 12.961 -64.738 36.534 1.00 18.31 94 SER D O 1
ATOM 9059 N N . VAL D 1 97 ? 14.329 -66.515 36.855 1.00 16.72 95 VAL D N 1
ATOM 9060 C CA . VAL D 1 97 ? 13.213 -67.461 36.819 1.00 16.63 95 VAL D CA 1
ATOM 9061 C C . VAL D 1 97 ? 12.285 -67.214 38.033 1.00 16.98 95 VAL D C 1
ATOM 9062 O O . VAL D 1 97 ? 11.021 -67.266 37.939 1.00 17.58 95 VAL D O 1
ATOM 9066 N N . ALA D 1 98 ? 12.876 -66.996 39.185 1.00 17.15 96 ALA D N 1
ATOM 9067 C CA . ALA D 1 98 ? 12.054 -66.729 40.400 1.00 17.58 96 ALA D CA 1
ATOM 9068 C C . ALA D 1 98 ? 11.180 -65.520 40.260 1.00 17.16 96 ALA D C 1
ATOM 9069 O O . ALA D 1 98 ? 9.989 -65.501 40.692 1.00 19.69 96 ALA D O 1
ATOM 9071 N N . LEU D 1 99 ? 11.723 -64.462 39.642 1.00 15.59 97 LEU D N 1
ATOM 9072 C CA . LEU D 1 99 ? 10.958 -63.252 39.445 1.00 15.82 97 LEU D CA 1
ATOM 9073 C C . LEU D 1 99 ? 9.845 -63.477 38.454 1.00 15.72 97 LEU D C 1
ATOM 9074 O O . LEU D 1 99 ? 8.775 -62.898 38.530 1.00 15.55 97 LEU D O 1
ATOM 9079 N N . ALA D 1 100 ? 10.115 -64.317 37.437 1.00 15.78 98 ALA D N 1
ATOM 9080 C CA . ALA D 1 100 ? 9.075 -64.626 36.463 1.00 16.36 98 ALA D CA 1
ATOM 9081 C C . ALA D 1 100 ? 7.943 -65.397 37.130 1.00 18.09 98 ALA D C 1
ATOM 9082 O O . ALA D 1 100 ? 6.768 -65.095 36.908 1.00 18.65 98 ALA D O 1
ATOM 9084 N N . ALA D 1 101 ? 8.319 -66.324 38.011 1.00 19.16 99 ALA D N 1
ATOM 9085 C CA . ALA D 1 101 ? 7.287 -67.117 38.697 1.00 19.86 99 ALA D CA 1
ATOM 9086 C C . ALA D 1 101 ? 6.455 -66.227 39.604 1.00 19.78 99 ALA D C 1
ATOM 9087 O O . ALA D 1 101 ? 5.216 -66.301 39.602 1.00 21.43 99 ALA D O 1
ATOM 9089 N N . GLN D 1 102 ? 7.128 -65.290 40.257 1.00 20.56 100 GLN D N 1
ATOM 9090 C CA . GLN D 1 102 ? 6.449 -64.348 41.126 1.00 20.25 100 GLN D CA 1
ATOM 9091 C C . GLN D 1 102 ? 5.449 -63.421 40.384 1.00 21.03 100 GLN D C 1
ATOM 9092 O O . GLN D 1 102 ? 4.318 -63.162 40.852 1.00 21.30 100 GLN D O 1
ATOM 9098 N N . ALA D 1 103 ? 5.869 -62.898 39.235 1.00 19.81 101 ALA D N 1
ATOM 9099 C CA . ALA D 1 103 ? 4.975 -62.089 38.421 1.00 20.63 101 ALA D CA 1
ATOM 9100 C C . ALA D 1 103 ? 3.745 -62.858 37.970 1.00 21.75 101 ALA D C 1
ATOM 9101 O O . ALA D 1 103 ? 2.616 -62.330 37.968 1.00 24.42 101 ALA D O 1
ATOM 9103 N N . ILE D 1 104 ? 3.953 -64.111 37.580 1.00 21.28 102 ILE D N 1
ATOM 9104 C CA . ILE D 1 104 ? 2.828 -64.964 37.202 1.00 22.22 102 ILE D CA 1
ATOM 9105 C C . ILE D 1 104 ? 1.969 -65.287 38.410 1.00 23.64 102 ILE D C 1
ATOM 9106 O O . ILE D 1 104 ? 0.714 -65.186 38.339 1.00 26.23 102 ILE D O 1
ATOM 9111 N N . GLN D 1 105 ? 2.581 -65.624 39.534 1.00 23.03 103 GLN D N 1
ATOM 9112 C CA . GLN D 1 105 ? 1.759 -65.976 40.727 1.00 25.08 103 GLN D CA 1
ATOM 9113 C C . GLN D 1 105 ? 0.952 -64.782 41.194 1.00 26.60 103 GLN D C 1
ATOM 9114 O O . GLN D 1 105 ? -0.221 -64.929 41.676 1.00 25.55 103 GLN D O 1
ATOM 9120 N N . ALA D 1 106 ? 1.552 -63.606 41.040 1.00 24.98 104 ALA D N 1
ATOM 9121 C CA . ALA D 1 106 ? 0.878 -62.358 41.330 1.00 25.27 104 ALA D CA 1
ATOM 9122 C C . ALA D 1 106 ? -0.221 -61.874 40.342 1.00 26.76 104 ALA D C 1
ATOM 9123 O O . ALA D 1 106 ? -0.787 -60.798 40.535 1.00 27.41 104 ALA D O 1
ATOM 9125 N N . GLY D 1 107 ? -0.456 -62.606 39.269 1.00 27.25 105 GLY D N 1
ATOM 9126 C CA . GLY D 1 107 ? -1.412 -62.209 38.277 1.00 28.33 105 GLY D CA 1
ATOM 9127 C C . GLY D 1 107 ? -0.965 -61.112 37.378 1.00 27.85 105 GLY D C 1
ATOM 9128 O O . GLY D 1 107 ? -1.814 -60.512 36.699 1.00 31.02 105 GLY D O 1
ATOM 9129 N N . GLN D 1 108 ? 0.323 -60.779 37.348 1.00 26.23 106 GLN D N 1
ATOM 9130 C CA . GLN D 1 108 ? 0.792 -59.631 36.556 1.00 27.11 106 GLN D CA 1
ATOM 9131 C C . GLN D 1 108 ? 1.159 -60.002 35.127 1.00 25.99 106 GLN D C 1
ATOM 9132 O O . GLN D 1 108 ? 1.414 -59.145 34.314 1.00 26.75 106 GLN D O 1
ATOM 9138 N N . ALA D 1 109 ? 1.327 -61.282 34.888 1.00 26.97 107 ALA D N 1
ATOM 9139 C CA . ALA D 1 109 ? 1.728 -61.767 33.561 1.00 25.49 107 ALA D CA 1
ATOM 9140 C C . ALA D 1 109 ? 1.199 -63.168 33.407 1.00 24.31 107 ALA D C 1
ATOM 9141 O O . ALA D 1 109 ? 0.913 -63.846 34.424 1.00 23.27 107 ALA D O 1
ATOM 9143 N N . GLN D 1 110 ? 1.087 -63.612 32.165 1.00 24.38 108 GLN D N 1
ATOM 9144 C CA . GLN D 1 110 ? 0.692 -64.966 31.892 1.00 25.36 108 GLN D CA 1
ATOM 9145 C C . GLN D 1 110 ? 1.808 -65.828 31.324 1.00 24.45 108 GLN D C 1
ATOM 9146 O O . GLN D 1 110 ? 1.761 -67.031 31.540 1.00 22.67 108 GLN D O 1
ATOM 9152 N N . SER D 1 111 ? 2.779 -65.211 30.625 1.00 20.41 109 SER D N 1
ATOM 9153 C CA . SER D 1 111 ? 3.819 -65.940 29.919 1.00 20.76 109 SER D CA 1
ATOM 9154 C C . SER D 1 111 ? 5.113 -65.135 29.909 1.00 19.63 109 SER D C 1
ATOM 9155 O O . SER D 1 111 ? 5.075 -63.953 29.515 1.00 19.16 109 SER D O 1
ATOM 9158 N N . ILE D 1 112 ? 6.194 -65.691 30.455 1.00 18.46 110 ILE D N 1
ATOM 9159 C CA . ILE D 1 112 ? 7.473 -64.974 30.581 1.00 17.99 110 ILE D CA 1
ATOM 9160 C C . ILE D 1 112 ? 8.589 -65.954 30.178 1.00 17.86 110 ILE D C 1
ATOM 9161 O O . ILE D 1 112 ? 8.502 -67.151 30.466 1.00 17.93 110 ILE D O 1
ATOM 9166 N N . VAL D 1 113 ? 9.615 -65.444 29.476 1.00 15.65 111 VAL D N 1
ATOM 9167 C CA . VAL D 1 113 ? 10.805 -66.215 29.214 1.00 16.61 111 VAL D CA 1
ATOM 9168 C C . VAL D 1 113 ? 11.872 -65.709 30.142 1.00 16.69 111 VAL D C 1
ATOM 9169 O O . VAL D 1 113 ? 12.076 -64.505 30.220 1.00 17.99 111 VAL D O 1
ATOM 9173 N N . ALA D 1 114 ? 12.463 -66.612 30.934 1.00 17.93 112 ALA D N 1
ATOM 9174 C CA . ALA D 1 114 ? 13.459 -66.227 31.905 1.00 17.46 112 ALA D CA 1
ATOM 9175 C C . ALA D 1 114 ? 14.638 -67.126 31.935 1.00 16.81 112 ALA D C 1
ATOM 9176 O O . ALA D 1 114 ? 14.534 -68.329 31.643 1.00 18.39 112 ALA D O 1
ATOM 9178 N N . GLY D 1 115 ? 15.785 -66.554 32.284 1.00 18.27 113 GLY D N 1
ATOM 9179 C CA . GLY D 1 115 ? 16.995 -67.322 32.299 1.00 17.80 113 GLY D CA 1
ATOM 9180 C C . GLY D 1 115 ? 18.208 -66.470 32.547 1.00 16.17 113 GLY D C 1
ATOM 9181 O O . GLY D 1 115 ? 18.143 -65.516 33.273 1.00 14.57 113 GLY D O 1
ATOM 9182 N N . GLY D 1 116 ? 19.320 -66.834 31.899 1.00 15.88 114 GLY D N 1
ATOM 9183 C CA . GLY D 1 116 ? 20.508 -66.056 32.008 1.00 17.20 114 GLY D CA 1
ATOM 9184 C C . GLY D 1 116 ? 21.504 -66.326 30.861 1.00 18.63 114 GLY D C 1
ATOM 9185 O O . GLY D 1 116 ? 21.362 -67.318 30.109 1.00 17.80 114 GLY D O 1
ATOM 9186 N N . MET D 1 117 ? 22.481 -65.444 30.781 1.00 16.61 115 MET D N 1
ATOM 9187 C CA . MET D 1 117 ? 23.449 -65.469 29.651 1.00 18.06 115 MET D CA 1
ATOM 9188 C C . MET D 1 117 ? 24.760 -64.823 30.104 1.00 15.76 115 MET D C 1
ATOM 9189 O O . MET D 1 117 ? 24.749 -63.857 30.864 1.00 16.04 115 MET D O 1
ATOM 9194 N N . GLU D 1 118 ? 25.877 -65.369 29.654 1.00 14.61 116 GLU D N 1
ATOM 9195 C CA . GLU D 1 118 ? 27.188 -64.875 30.024 1.00 16.82 116 GLU D CA 1
ATOM 9196 C C . GLU D 1 118 ? 28.176 -65.272 28.992 1.00 17.87 116 GLU D C 1
ATOM 9197 O O . GLU D 1 118 ? 28.223 -66.441 28.599 1.00 17.38 116 GLU D O 1
ATOM 9203 N N . ASN D 1 119 ? 28.967 -64.298 28.551 1.00 17.86 117 ASN D N 1
ATOM 9204 C CA . ASN D 1 119 ? 30.131 -64.674 27.804 1.00 17.90 117 ASN D CA 1
ATOM 9205 C C . ASN D 1 119 ? 31.353 -64.073 28.492 1.00 18.68 117 ASN D C 1
ATOM 9206 O O . ASN D 1 119 ? 31.613 -62.869 28.382 1.00 20.50 117 ASN D O 1
ATOM 9211 N N . MET D 1 120 ? 32.038 -64.909 29.245 1.00 17.48 118 MET D N 1
ATOM 9212 C CA . MET D 1 120 ? 33.183 -64.457 30.022 1.00 19.30 118 MET D CA 1
ATOM 9213 C C . MET D 1 120 ? 34.400 -64.252 29.125 1.00 19.65 118 MET D C 1
ATOM 9214 O O . MET D 1 120 ? 35.185 -63.334 29.374 1.00 21.74 118 MET D O 1
ATOM 9219 N N . SER D 1 121 ? 34.546 -65.078 28.070 1.00 21.31 119 SER D N 1
ATOM 9220 C CA . SER D 1 121 ? 35.619 -64.896 27.112 1.00 20.88 119 SER D CA 1
ATOM 9221 C C . SER D 1 121 ? 35.666 -63.477 26.511 1.00 20.76 119 SER D C 1
ATOM 9222 O O . SER D 1 121 ? 36.728 -62.959 26.242 1.00 22.97 119 SER D O 1
ATOM 9225 N N . LEU D 1 122 ? 34.519 -62.876 26.283 1.00 20.67 120 LEU D N 1
ATOM 9226 C CA . LEU D 1 122 ? 34.412 -61.549 25.660 1.00 20.87 120 LEU D CA 1
ATOM 9227 C C . LEU D 1 122 ? 34.280 -60.366 26.659 1.00 20.20 120 LEU D C 1
ATOM 9228 O O . LEU D 1 122 ? 34.081 -59.217 26.261 1.00 19.93 120 LEU D O 1
ATOM 9233 N N . ALA D 1 123 ? 34.450 -60.632 27.952 1.00 20.89 121 ALA D N 1
ATOM 9234 C CA . ALA D 1 123 ? 34.420 -59.594 28.928 1.00 18.96 121 ALA D CA 1
ATOM 9235 C C . ALA D 1 123 ? 35.558 -58.594 28.618 1.00 21.13 121 ALA D C 1
ATOM 9236 O O . ALA D 1 123 ? 36.672 -59.013 28.254 1.00 20.19 121 ALA D O 1
ATOM 9238 N N . PRO D 1 124 ? 35.292 -57.302 28.781 1.00 19.30 122 PRO D N 1
ATOM 9239 C CA . PRO D 1 124 ? 36.231 -56.290 28.454 1.00 20.41 122 PRO D CA 1
ATOM 9240 C C . PRO D 1 124 ? 37.244 -56.008 29.565 1.00 19.62 122 PRO D C 1
ATOM 9241 O O . PRO D 1 124 ? 37.228 -56.628 30.633 1.00 20.00 122 PRO D O 1
ATOM 9245 N N . TYR D 1 125 ? 38.054 -55.021 29.321 1.00 20.81 123 TYR D N 1
ATOM 9246 C CA . TYR D 1 125 ? 38.895 -54.368 30.297 1.00 22.37 123 TYR D CA 1
ATOM 9247 C C . TYR D 1 125 ? 38.476 -52.879 30.522 1.00 22.13 123 TYR D C 1
ATOM 9248 O O . TYR D 1 125 ? 37.947 -52.253 29.630 1.00 23.02 123 TYR D O 1
ATOM 9257 N N . LEU D 1 126 ? 38.757 -52.393 31.707 1.00 21.45 124 LEU D N 1
ATOM 9258 C CA . LEU D 1 126 ? 38.426 -51.060 32.172 1.00 24.00 124 LEU D CA 1
ATOM 9259 C C . LEU D 1 126 ? 39.677 -50.229 32.462 1.00 23.38 124 LEU D C 1
ATOM 9260 O O . LEU D 1 126 ? 40.648 -50.689 33.083 1.00 20.76 124 LEU D O 1
ATOM 9265 N N . LEU D 1 127 ? 39.654 -48.986 32.009 1.00 24.35 125 LEU D N 1
ATOM 9266 C CA . LEU D 1 127 ? 40.636 -48.042 32.488 1.00 26.15 125 LEU D CA 1
ATOM 9267 C C . LEU D 1 127 ? 40.316 -47.651 33.932 1.00 30.43 125 LEU D C 1
ATOM 9268 O O . LEU D 1 127 ? 39.193 -47.753 34.352 1.00 30.24 125 LEU D O 1
ATOM 9273 N N . ASP D 1 128 ? 41.338 -47.237 34.684 1.00 33.51 126 ASP D N 1
ATOM 9274 C CA . ASP D 1 128 ? 41.022 -46.646 35.987 1.00 41.18 126 ASP D CA 1
ATOM 9275 C C . ASP D 1 128 ? 39.917 -45.551 35.855 1.00 40.69 126 ASP D C 1
ATOM 9276 O O . ASP D 1 128 ? 39.945 -44.753 34.917 1.00 31.06 126 ASP D O 1
ATOM 9281 N N . ALA D 1 129 ? 38.917 -45.516 36.729 1.00 36.00 127 ALA D N 1
ATOM 9282 C CA . ALA D 1 129 ? 37.801 -44.511 36.600 1.00 33.76 127 ALA D CA 1
ATOM 9283 C C . ALA D 1 129 ? 38.312 -43.078 36.534 1.00 35.95 127 ALA D C 1
ATO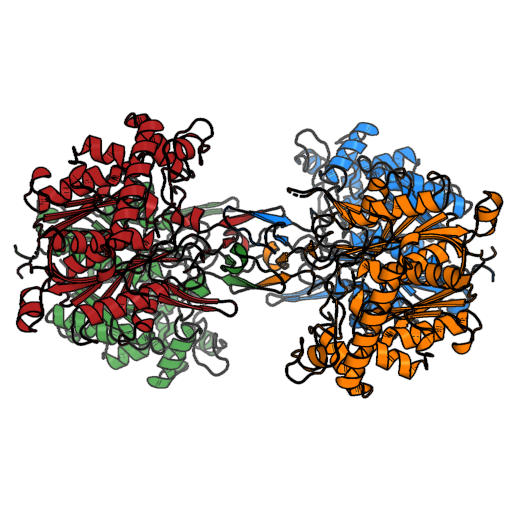M 9284 O O . ALA D 1 129 ? 37.657 -42.228 35.958 1.00 38.01 127 ALA D O 1
ATOM 9285 N N . LYS D 1 130 ? 39.547 -42.828 36.996 1.00 31.39 128 LYS D N 1
ATOM 9286 C CA . LYS D 1 130 ? 40.201 -41.532 36.787 1.00 35.91 128 LYS D CA 1
ATOM 9287 C C . LYS D 1 130 ? 40.615 -41.144 35.378 1.00 32.55 128 LYS D C 1
ATOM 9288 O O . LYS D 1 130 ? 40.953 -40.002 35.143 1.00 36.37 128 LYS D O 1
ATOM 9294 N N . ALA D 1 131 ? 40.640 -42.090 34.427 1.00 28.41 129 ALA D N 1
ATOM 9295 C CA . ALA D 1 131 ? 40.878 -41.796 33.035 1.00 27.11 129 ALA D CA 1
ATOM 9296 C C . ALA D 1 131 ? 39.973 -40.695 32.449 1.00 25.89 129 ALA D C 1
ATOM 9297 O O . ALA D 1 131 ? 40.366 -39.941 31.561 1.00 22.91 129 ALA D O 1
ATOM 9299 N N . ARG D 1 132 ? 38.753 -40.578 32.971 1.00 22.93 130 ARG D N 1
ATOM 9300 C CA . ARG D 1 132 ? 37.859 -39.536 32.522 1.00 22.17 130 ARG D CA 1
ATOM 9301 C C . ARG D 1 132 ? 38.373 -38.163 32.796 1.00 22.54 130 ARG D C 1
ATOM 9302 O O . ARG D 1 132 ? 38.331 -37.301 31.929 1.00 23.02 130 ARG D O 1
ATOM 9310 N N . SER D 1 133 ? 38.908 -37.920 34.016 1.00 23.74 131 SER D N 1
ATOM 9311 C CA . SER D 1 133 ? 39.570 -36.641 34.294 1.00 27.56 131 SER D CA 1
ATOM 9312 C C . SER D 1 133 ? 41.074 -36.697 34.076 1.00 27.02 131 SER D C 1
ATOM 9313 O O . SER D 1 133 ? 41.748 -35.646 34.066 1.00 31.70 131 SER D O 1
ATOM 9316 N N . GLY D 1 134 ? 41.626 -37.882 33.848 1.00 25.57 132 GLY D N 1
ATOM 9317 C CA . GLY D 1 134 ? 43.074 -37.979 33.426 1.00 25.12 132 GLY D CA 1
ATOM 9318 C C . GLY D 1 134 ? 43.991 -38.682 34.371 1.00 26.57 132 GLY D C 1
ATOM 9319 O O . GLY D 1 134 ? 43.857 -38.487 35.613 1.00 24.93 132 GLY D O 1
ATOM 9320 N N . TYR D 1 135 ? 44.849 -39.578 33.881 1.00 25.85 133 TYR D N 1
ATOM 9321 C CA . TYR D 1 135 ? 45.887 -40.221 34.713 1.00 26.97 133 TYR D CA 1
ATOM 9322 C C . TYR D 1 135 ? 46.904 -39.209 35.249 1.00 26.69 133 TYR D C 1
ATOM 9323 O O . TYR D 1 135 ? 47.544 -39.449 36.267 1.00 25.49 133 TYR D O 1
ATOM 9332 N N . ARG D 1 136 ? 47.083 -38.085 34.540 1.00 26.35 134 ARG D N 1
ATOM 9333 C CA . ARG D 1 136 ? 47.915 -36.985 34.830 1.00 25.83 134 ARG D CA 1
ATOM 9334 C C . ARG D 1 136 ? 49.412 -37.178 34.850 1.00 25.08 134 ARG D C 1
ATOM 9335 O O . ARG D 1 136 ? 50.114 -36.543 34.066 1.00 26.26 134 ARG D O 1
ATOM 9338 N N . LEU D 1 137 ? 49.906 -38.036 35.719 1.00 24.46 135 LEU D N 1
ATOM 9339 C CA . LEU D 1 137 ? 51.335 -38.286 35.878 1.00 25.54 135 LEU D CA 1
ATOM 9340 C C . LEU D 1 137 ? 51.494 -39.561 36.681 1.00 26.81 135 LEU D C 1
ATOM 9341 O O . LEU D 1 137 ? 50.786 -39.737 37.690 1.00 26.77 135 LEU D O 1
ATOM 9346 N N . GLY D 1 138 ? 52.340 -40.464 36.231 1.00 26.62 136 GLY D N 1
ATOM 9347 C CA . GLY D 1 138 ? 52.528 -41.745 36.887 1.00 27.21 136 GLY D CA 1
ATOM 9348 C C . GLY D 1 138 ? 51.851 -42.932 36.243 1.00 24.46 136 GLY D C 1
ATOM 9349 O O . GLY D 1 138 ? 50.796 -42.823 35.657 1.00 23.26 136 GLY D O 1
ATOM 9350 N N . ASP D 1 139 ? 52.420 -44.115 36.453 1.00 27.27 137 ASP D N 1
ATOM 9351 C CA . ASP D 1 139 ? 51.827 -45.353 35.885 1.00 27.45 137 ASP D CA 1
ATOM 9352 C C . ASP D 1 139 ? 50.511 -45.670 36.518 1.00 29.37 137 ASP D C 1
ATOM 9353 O O . ASP D 1 139 ? 50.150 -45.172 37.631 1.00 28.37 137 ASP D O 1
ATOM 9358 N N . GLY D 1 140 ? 49.732 -46.444 35.822 1.00 27.55 138 GLY D N 1
ATOM 9359 C CA . GLY D 1 140 ? 48.349 -46.703 36.251 1.00 28.07 138 GLY D CA 1
ATOM 9360 C C . GLY D 1 140 ? 48.027 -48.125 36.002 1.00 27.32 138 GLY D C 1
ATOM 9361 O O . GLY D 1 140 ? 48.906 -48.918 35.612 1.00 25.43 138 GLY D O 1
ATOM 9362 N N . GLN D 1 141 ? 46.747 -48.469 36.163 1.00 26.99 139 GLN D N 1
ATOM 9363 C CA . GLN D 1 141 ? 46.308 -49.826 35.912 1.00 28.68 139 GLN D CA 1
ATOM 9364 C C . GLN D 1 141 ? 45.150 -49.939 34.934 1.00 27.14 139 GLN D C 1
ATOM 9365 O O . GLN D 1 141 ? 44.365 -48.982 34.741 1.00 26.82 139 GLN D O 1
ATOM 9371 N N . VAL D 1 142 ? 44.991 -51.152 34.396 1.00 24.93 140 VAL D N 1
ATOM 9372 C CA . VAL D 1 142 ? 43.902 -51.517 33.545 1.00 26.91 140 VAL D CA 1
ATOM 9373 C C . VAL D 1 142 ? 43.283 -52.738 34.185 1.00 27.82 140 VAL D C 1
ATOM 9374 O O . VAL D 1 142 ? 44.016 -53.627 34.598 1.00 28.97 140 VAL D O 1
ATOM 9378 N N . TYR D 1 143 ? 41.942 -52.773 34.279 1.00 24.80 141 TYR D N 1
ATOM 9379 C CA . TYR D 1 143 ? 41.266 -53.763 35.124 1.00 25.90 141 TYR D CA 1
ATOM 9380 C C . TYR D 1 143 ? 40.476 -54.794 34.340 1.00 25.35 141 TYR D C 1
ATOM 9381 O O . TYR D 1 143 ? 39.665 -54.438 33.503 1.00 23.97 141 TYR D O 1
ATOM 9390 N N . ASP D 1 144 ? 40.688 -56.074 34.644 1.00 25.23 142 ASP D N 1
ATOM 9391 C CA . ASP D 1 144 ? 39.945 -57.171 34.060 1.00 24.51 142 ASP D CA 1
ATOM 9392 C C . ASP D 1 144 ? 38.524 -57.205 34.631 1.00 22.01 142 ASP D C 1
ATOM 9393 O O . ASP D 1 144 ? 38.322 -57.412 35.839 1.00 22.27 142 ASP D O 1
ATOM 9398 N N . VAL D 1 145 ? 37.530 -57.076 33.767 1.00 20.55 143 VAL D N 1
ATOM 9399 C CA . VAL D 1 145 ? 36.138 -57.007 34.243 1.00 19.26 143 VAL D CA 1
ATOM 9400 C C . VAL D 1 145 ? 35.640 -58.330 34.816 1.00 19.80 143 VAL D C 1
ATOM 9401 O O . VAL D 1 145 ? 34.840 -58.335 35.760 1.00 17.82 143 VAL D O 1
ATOM 9405 N N . ILE D 1 146 ? 36.129 -59.463 34.270 1.00 18.31 144 ILE D N 1
ATOM 9406 C CA . ILE D 1 146 ? 35.787 -60.734 34.883 1.00 19.07 144 ILE D CA 1
ATOM 9407 C C . ILE D 1 146 ? 36.086 -60.685 36.378 1.00 18.89 144 ILE D C 1
ATOM 9408 O O . ILE D 1 146 ? 35.306 -61.134 37.208 1.00 19.26 144 ILE D O 1
ATOM 9413 N N . LEU D 1 147 ? 37.295 -60.279 36.699 1.00 20.30 145 LEU D N 1
ATOM 9414 C CA . LEU D 1 147 ? 37.737 -60.211 38.102 1.00 20.38 145 LEU D CA 1
ATOM 9415 C C . LEU D 1 147 ? 37.029 -59.123 38.855 1.00 20.00 145 LEU D C 1
ATOM 9416 O O . LEU D 1 147 ? 36.458 -59.362 39.926 1.00 22.41 145 LEU D O 1
ATOM 9421 N N . ARG D 1 148 ? 37.005 -57.931 38.308 1.00 19.35 146 ARG D N 1
ATOM 9422 C CA . ARG D 1 148 ? 36.353 -56.785 39.054 1.00 20.26 146 ARG D CA 1
ATOM 9423 C C . ARG D 1 148 ? 34.853 -56.940 39.338 1.00 20.10 146 ARG D C 1
ATOM 9424 O O . ARG D 1 148 ? 34.413 -56.685 40.453 1.00 19.38 146 ARG D O 1
ATOM 9432 N N . ASP D 1 149 ? 34.099 -57.365 38.337 1.00 19.19 147 ASP D N 1
ATOM 9433 C CA . ASP D 1 149 ? 32.632 -57.416 38.424 1.00 18.30 147 ASP D CA 1
ATOM 9434 C C . ASP D 1 149 ? 32.080 -58.825 38.683 1.00 17.96 147 ASP D C 1
ATOM 9435 O O . ASP D 1 149 ? 30.930 -58.968 39.073 1.00 20.77 147 ASP D O 1
ATOM 9440 N N . GLY D 1 150 ? 32.906 -59.844 38.470 1.00 19.15 148 GLY D N 1
ATOM 9441 C CA . GLY D 1 150 ? 32.463 -61.226 38.546 1.00 20.75 148 GLY D CA 1
ATOM 9442 C C . GLY D 1 150 ? 33.062 -62.045 39.665 1.00 21.80 148 GLY D C 1
ATOM 9443 O O . GLY D 1 150 ? 32.345 -62.734 40.414 1.00 21.44 148 GLY D O 1
ATOM 9444 N N . LEU D 1 151 ? 34.410 -62.109 39.712 1.00 24.08 149 LEU D N 1
ATOM 9445 C CA . LEU D 1 151 ? 35.113 -63.132 40.458 1.00 26.33 149 LEU D CA 1
ATOM 9446 C C . LEU D 1 151 ? 35.838 -62.670 41.713 1.00 26.52 149 LEU D C 1
ATOM 9447 O O . LEU D 1 151 ? 36.373 -63.511 42.422 1.00 28.35 149 LEU D O 1
ATOM 9452 N N . MET D 1 152 ? 35.883 -61.355 41.976 1.00 24.63 150 MET D N 1
ATOM 9453 C CA . MET D 1 152 ? 36.533 -60.841 43.177 1.00 25.80 150 MET D CA 1
ATOM 9454 C C . MET D 1 152 ? 35.468 -60.275 44.107 1.00 25.94 150 MET D C 1
ATOM 9455 O O . MET D 1 152 ? 34.445 -59.792 43.663 1.00 26.34 150 MET D O 1
ATOM 9460 N N . CYS D 1 153 ? 35.689 -60.441 45.393 1.00 28.31 151 CYS D N 1
ATOM 9461 C CA . CYS D 1 153 ? 34.760 -60.007 46.398 1.00 27.57 151 CYS D CA 1
ATOM 9462 C C . CYS D 1 153 ? 34.857 -58.522 46.528 1.00 27.48 151 CYS D C 1
ATOM 9463 O O . CYS D 1 153 ? 35.959 -57.990 46.709 1.00 26.67 151 CYS D O 1
ATOM 9466 N N . ALA D 1 154 ? 33.720 -57.821 46.366 1.00 25.45 152 ALA D N 1
ATOM 9467 C CA . ALA D 1 154 ? 33.697 -56.405 46.567 1.00 26.44 152 ALA D CA 1
ATOM 9468 C C . ALA D 1 154 ? 33.846 -55.997 47.981 1.00 27.00 152 ALA D C 1
ATOM 9469 O O . ALA D 1 154 ? 34.251 -54.844 48.257 1.00 28.60 152 ALA D O 1
ATOM 9471 N N . THR D 1 155 ? 33.485 -56.848 48.904 1.00 25.84 153 THR D N 1
ATOM 9472 C CA . THR D 1 155 ? 33.710 -56.524 50.314 1.00 30.79 153 THR D CA 1
ATOM 9473 C C . THR D 1 155 ? 35.184 -56.726 50.753 1.00 34.30 153 THR D C 1
ATOM 9474 O O . THR D 1 155 ? 35.745 -55.868 51.423 1.00 36.16 153 THR D O 1
ATOM 9478 N N . HIS D 1 156 ? 35.800 -57.850 50.386 1.00 32.58 154 HIS D N 1
ATOM 9479 C CA . HIS D 1 156 ? 37.141 -58.182 50.867 1.00 34.73 154 HIS D CA 1
ATOM 9480 C C . HIS D 1 156 ? 38.274 -57.973 49.873 1.00 33.56 154 HIS D C 1
ATOM 9481 O O . HIS D 1 156 ? 39.428 -58.033 50.235 1.00 32.29 154 HIS D O 1
ATOM 9488 N N . GLY D 1 157 ? 37.944 -57.813 48.601 1.00 31.18 155 GLY D N 1
ATOM 9489 C CA . GLY D 1 157 ? 38.951 -57.573 47.599 1.00 31.27 155 GLY D CA 1
ATOM 9490 C C . GLY D 1 157 ? 39.742 -58.794 47.202 1.00 33.85 155 GLY D C 1
ATOM 9491 O O . GLY D 1 157 ? 40.774 -58.675 46.534 1.00 39.30 155 GLY D O 1
ATOM 9492 N N . TYR D 1 158 ? 39.337 -59.977 47.621 1.00 32.65 156 TYR D N 1
ATOM 9493 C CA . TYR D 1 158 ? 40.057 -61.175 47.201 1.00 31.36 156 TYR D CA 1
ATOM 9494 C C . TYR D 1 158 ? 39.129 -62.047 46.331 1.00 32.29 156 TYR D C 1
ATOM 9495 O O . TYR D 1 158 ? 37.918 -61.830 46.286 1.00 29.96 156 TYR D O 1
ATOM 9504 N N . HIS D 1 159 ? 39.709 -63.049 45.685 1.00 31.14 157 HIS D N 1
ATOM 9505 C CA . HIS D 1 159 ? 39.011 -63.918 44.763 1.00 32.00 157 HIS D CA 1
ATOM 9506 C C . HIS D 1 159 ? 37.972 -64.813 45.449 1.00 30.48 157 HIS D C 1
ATOM 9507 O O . HIS D 1 159 ? 38.083 -65.134 46.617 1.00 32.34 157 HIS D O 1
ATOM 9514 N N . MET D 1 160 ? 36.883 -65.101 44.738 1.00 31.20 158 MET D N 1
ATOM 9515 C CA . MET D 1 160 ? 35.929 -66.130 45.193 1.00 29.76 158 MET D CA 1
ATOM 9516 C C . MET D 1 160 ? 36.633 -67.429 45.659 1.00 29.99 158 MET D C 1
ATOM 9517 O O . MET D 1 160 ? 36.210 -68.056 46.612 1.00 30.73 158 MET D O 1
ATOM 9522 N N . GLY D 1 161 ? 37.713 -67.799 44.998 1.00 30.87 159 GLY D N 1
ATOM 9523 C CA . GLY D 1 161 ? 38.534 -68.930 45.374 1.00 32.49 159 GLY D CA 1
ATOM 9524 C C . GLY D 1 161 ? 39.022 -68.849 46.828 1.00 30.61 159 GLY D C 1
ATOM 9525 O O . GLY D 1 161 ? 39.128 -69.856 47.517 1.00 32.37 159 GLY D O 1
ATOM 9526 N N . ILE D 1 162 ? 39.305 -67.651 47.297 1.00 30.35 160 ILE D N 1
ATOM 9527 C CA . ILE D 1 162 ? 39.709 -67.443 48.697 1.00 31.65 160 ILE D CA 1
ATOM 9528 C C . ILE D 1 162 ? 38.531 -67.659 49.619 1.00 31.39 160 ILE D C 1
ATOM 9529 O O . ILE D 1 162 ? 38.700 -68.211 50.700 1.00 33.18 160 ILE D O 1
ATOM 9534 N N . THR D 1 163 ? 37.313 -67.250 49.197 1.00 32.57 161 THR D N 1
ATOM 9535 C CA . THR D 1 163 ? 36.138 -67.553 50.000 1.00 32.59 161 THR D CA 1
ATOM 9536 C C . THR D 1 163 ? 35.994 -69.036 50.099 1.00 31.74 161 THR D C 1
ATOM 9537 O O . THR D 1 163 ? 35.541 -69.550 51.107 1.00 32.05 161 THR D O 1
ATOM 9541 N N . ALA D 1 164 ? 36.384 -69.745 49.044 1.00 31.23 162 ALA D N 1
ATOM 9542 C CA . ALA D 1 164 ? 36.323 -71.191 49.071 1.00 32.54 162 ALA D CA 1
ATOM 9543 C C . ALA D 1 164 ? 37.316 -71.801 50.076 1.00 36.01 162 ALA D C 1
ATOM 9544 O O . ALA D 1 164 ? 36.972 -72.779 50.774 1.00 34.84 162 ALA D O 1
ATOM 9546 N N . GLU D 1 165 ? 38.534 -71.245 50.118 1.00 37.17 163 GLU D N 1
ATOM 9547 C CA . GLU D 1 165 ? 39.495 -71.654 51.124 1.00 38.45 163 GLU D CA 1
ATOM 9548 C C . GLU D 1 165 ? 38.933 -71.375 52.503 1.00 38.99 163 GLU D C 1
ATOM 9549 O O . GLU D 1 165 ? 39.084 -72.192 53.387 1.00 39.56 163 GLU D O 1
ATOM 9555 N N . ASN D 1 166 ? 38.292 -70.219 52.709 1.00 39.50 164 ASN D N 1
ATOM 9556 C CA . ASN D 1 166 ? 37.667 -69.910 54.032 1.00 39.47 164 ASN D CA 1
ATOM 9557 C C . ASN D 1 166 ? 36.658 -70.969 54.450 1.00 42.40 164 ASN D C 1
ATOM 9558 O O . ASN D 1 166 ? 36.667 -71.459 55.579 1.00 43.14 164 ASN D O 1
ATOM 9563 N N . VAL D 1 167 ? 35.802 -71.356 53.513 1.00 39.99 165 VAL D N 1
ATOM 9564 C CA . VAL D 1 167 ? 34.835 -72.410 53.766 1.00 40.38 165 VAL D CA 1
ATOM 9565 C C . VAL D 1 167 ? 35.526 -73.792 54.005 1.00 41.46 165 VAL D C 1
ATOM 9566 O O . VAL D 1 167 ? 35.157 -74.519 54.946 1.00 40.64 165 VAL D O 1
ATOM 9570 N N . ALA D 1 168 ? 36.542 -74.128 53.206 1.00 41.58 166 ALA D N 1
ATOM 9571 C CA . ALA D 1 168 ? 37.304 -75.395 53.413 1.00 44.01 166 ALA D CA 1
ATOM 9572 C C . ALA D 1 168 ? 37.858 -75.481 54.845 1.00 47.13 166 ALA D C 1
ATOM 9573 O O . ALA D 1 168 ? 37.710 -76.499 55.530 1.00 47.89 166 ALA D O 1
ATOM 9575 N N . LYS D 1 169 ? 38.445 -74.380 55.302 1.00 49.77 167 LYS D N 1
ATOM 9576 C CA . LYS D 1 169 ? 38.964 -74.332 56.655 1.00 53.39 167 LYS D CA 1
ATOM 9577 C C . LYS D 1 169 ? 37.816 -74.429 57.666 1.00 53.83 167 LYS D C 1
ATOM 9578 O O . LYS D 1 169 ? 37.849 -75.272 58.541 1.00 54.92 167 LYS D O 1
ATOM 9582 N N . GLU D 1 170 ? 36.802 -73.584 57.539 1.00 50.49 168 GLU D N 1
ATOM 9583 C CA . GLU D 1 170 ? 35.755 -73.471 58.534 1.00 51.26 168 GLU D CA 1
ATOM 9584 C C . GLU D 1 170 ? 35.014 -74.781 58.693 1.00 49.83 168 GLU D C 1
ATOM 9585 O O . GLU D 1 170 ? 34.585 -75.132 59.800 1.00 47.43 168 GLU D O 1
ATOM 9591 N N . TYR D 1 171 ? 34.836 -75.517 57.600 1.00 49.03 169 TYR D N 1
ATOM 9592 C CA . TYR D 1 171 ? 34.031 -76.737 57.653 1.00 51.77 169 TYR D CA 1
ATOM 9593 C C . TYR D 1 171 ? 34.863 -78.013 57.508 1.00 50.78 169 TYR D C 1
ATOM 9594 O O . TYR D 1 171 ? 34.294 -79.113 57.405 1.00 52.97 169 TYR D O 1
ATOM 9603 N N . GLY D 1 172 ? 36.188 -77.882 57.569 1.00 48.64 170 GLY D N 1
ATOM 9604 C CA . GLY D 1 172 ? 37.088 -79.024 57.519 1.00 49.29 170 GLY D CA 1
ATOM 9605 C C . GLY D 1 172 ? 37.018 -79.853 56.266 1.00 49.57 170 GLY D C 1
ATOM 9606 O O . GLY D 1 172 ? 36.953 -81.095 56.318 1.00 51.19 170 GLY D O 1
ATOM 9607 N N . ILE D 1 173 ? 37.030 -79.181 55.129 1.00 46.79 171 ILE D N 1
ATOM 9608 C CA . ILE D 1 173 ? 36.948 -79.855 53.845 1.00 45.76 171 ILE D CA 1
ATOM 9609 C C . ILE D 1 173 ? 38.356 -79.928 53.258 1.00 46.86 171 ILE D C 1
ATOM 9610 O O . ILE D 1 173 ? 38.889 -78.906 52.794 1.00 45.31 171 ILE D O 1
ATOM 9615 N N . THR D 1 174 ? 38.916 -81.137 53.221 1.00 47.54 172 THR D N 1
ATOM 9616 C CA . THR D 1 174 ? 40.302 -81.324 52.820 1.00 49.64 172 THR D CA 1
ATOM 9617 C C . THR D 1 174 ? 40.528 -81.353 51.312 1.00 50.62 172 THR D C 1
ATOM 9618 O O . THR D 1 174 ? 39.601 -81.518 50.526 1.00 50.01 172 THR D O 1
ATOM 9622 N N . ARG D 1 175 ? 41.781 -81.196 50.917 1.00 53.50 173 ARG D N 1
ATOM 9623 C CA . ARG D 1 175 ? 42.169 -81.285 49.520 1.00 52.22 173 ARG D CA 1
ATOM 9624 C C . ARG D 1 175 ? 41.704 -82.614 48.931 1.00 51.97 173 ARG D C 1
ATOM 9625 O O . ARG D 1 175 ? 41.198 -82.676 47.826 1.00 50.42 173 ARG D O 1
ATOM 9633 N N . GLU D 1 176 ? 41.848 -83.689 49.690 1.00 53.45 174 GLU D N 1
ATOM 9634 C CA . GLU D 1 176 ? 41.522 -85.019 49.193 1.00 52.01 174 GLU D CA 1
ATOM 9635 C C . GLU D 1 176 ? 40.020 -85.152 49.020 1.00 48.72 174 GLU D C 1
ATOM 9636 O O . GLU D 1 176 ? 39.555 -85.711 48.044 1.00 49.15 174 GLU D O 1
ATOM 9642 N N . MET D 1 177 ? 39.256 -84.615 49.956 1.00 48.09 175 MET D N 1
ATOM 9643 C CA . MET D 1 177 ? 37.787 -84.592 49.825 1.00 47.15 175 MET D CA 1
ATOM 9644 C C . MET D 1 177 ? 37.361 -83.831 48.570 1.00 45.22 175 MET D C 1
ATOM 9645 O O . MET D 1 177 ? 36.521 -84.276 47.804 1.00 42.22 175 MET D O 1
ATOM 9650 N N . GLN D 1 178 ? 37.973 -82.672 48.377 1.00 44.78 176 GLN D N 1
ATOM 9651 C CA . GLN D 1 178 ? 37.711 -81.857 47.208 1.00 44.29 176 GLN D CA 1
ATOM 9652 C C . GLN D 1 178 ? 38.033 -82.572 45.911 1.00 43.78 176 GLN D C 1
ATOM 9653 O O . GLN D 1 178 ? 37.254 -82.477 44.935 1.00 43.43 176 GLN D O 1
ATOM 9659 N N . ASP D 1 179 ? 39.167 -83.261 45.858 1.00 44.39 177 ASP D N 1
ATOM 9660 C CA . ASP D 1 179 ? 39.565 -83.978 44.633 1.00 44.25 177 ASP D CA 1
ATOM 9661 C C . ASP D 1 179 ? 38.732 -85.201 44.350 1.00 44.15 177 ASP D C 1
ATOM 9662 O O . ASP D 1 179 ? 38.471 -85.488 43.173 1.00 45.09 177 ASP D O 1
ATOM 9667 N N . GLU D 1 180 ? 38.269 -85.896 45.398 1.00 42.57 178 GLU D N 1
ATOM 9668 C CA . GLU D 1 180 ? 37.360 -87.022 45.214 1.00 44.15 178 GLU D CA 1
ATOM 9669 C C . GLU D 1 180 ? 36.052 -86.536 44.600 1.00 41.83 178 GLU D C 1
ATOM 9670 O O . GLU D 1 180 ? 35.504 -87.139 43.672 1.00 40.03 178 GLU D O 1
ATOM 9672 N N . LEU D 1 181 ? 35.561 -85.419 45.108 1.00 42.31 179 LEU D N 1
ATOM 9673 C CA . LEU D 1 181 ? 34.321 -84.849 44.619 1.00 40.76 179 LEU D CA 1
ATOM 9674 C C . LEU D 1 181 ? 34.493 -84.451 43.136 1.00 39.80 179 LEU D C 1
ATOM 9675 O O . LEU D 1 181 ? 33.633 -84.733 42.299 1.00 40.62 179 LEU D O 1
ATOM 9680 N N . ALA D 1 182 ? 35.584 -83.778 42.824 1.00 38.39 180 ALA D N 1
ATOM 9681 C CA . ALA D 1 182 ? 35.855 -83.381 41.440 1.00 38.01 180 ALA D CA 1
ATOM 9682 C C . ALA D 1 182 ? 35.866 -84.580 40.475 1.00 39.15 180 ALA D C 1
ATOM 9683 O O . ALA D 1 182 ? 35.332 -84.499 39.373 1.00 38.32 180 ALA D O 1
ATOM 9685 N N . LEU D 1 183 ? 36.504 -85.683 40.873 1.00 40.97 181 LEU D N 1
ATOM 9686 C CA . LEU D 1 183 ? 36.638 -86.811 39.991 1.00 41.99 181 LEU D CA 1
ATOM 9687 C C . LEU D 1 183 ? 35.253 -87.404 39.797 1.00 42.52 181 LEU D C 1
ATOM 9688 O O . LEU D 1 183 ? 34.897 -87.789 38.706 1.00 42.41 181 LEU D O 1
ATOM 9693 N N . HIS D 1 184 ? 34.459 -87.411 40.854 1.00 41.84 182 HIS D N 1
ATOM 9694 C CA . HIS D 1 184 ? 33.095 -87.878 40.762 1.00 44.06 182 HIS D CA 1
ATOM 9695 C C . HIS D 1 184 ? 32.270 -87.055 39.746 1.00 39.96 182 HIS D C 1
ATOM 9696 O O . HIS D 1 184 ? 31.490 -87.603 38.935 1.00 38.09 182 HIS D O 1
ATOM 9703 N N . SER D 1 185 ? 32.423 -85.727 39.810 1.00 40.45 183 SER D N 1
ATOM 9704 C CA . SER D 1 185 ? 31.724 -84.819 38.899 1.00 37.62 183 SER D CA 1
ATOM 9705 C C . SER D 1 185 ? 32.171 -85.039 37.460 1.00 36.28 183 SER D C 1
ATOM 9706 O O . SER D 1 185 ? 31.346 -85.178 36.563 1.00 34.68 183 SER D O 1
ATOM 9709 N N . GLN D 1 186 ? 33.470 -85.171 37.252 1.00 37.27 184 GLN D N 1
ATOM 9710 C CA . GLN D 1 186 ? 33.998 -85.564 35.934 1.00 37.10 184 GLN D CA 1
ATOM 9711 C C . GLN 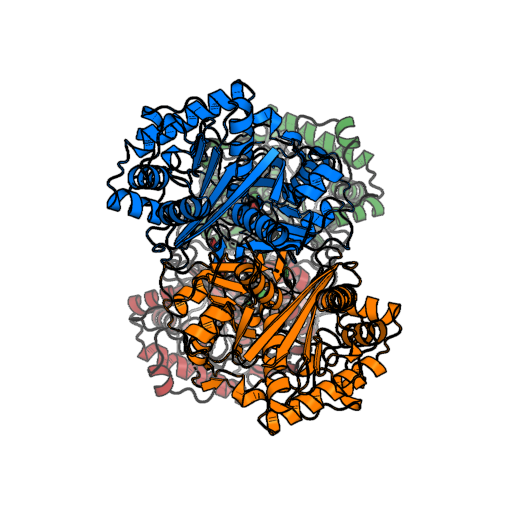D 1 186 ? 33.457 -86.855 35.401 1.00 36.89 184 GLN D C 1
ATOM 9712 O O . GLN D 1 186 ? 33.138 -86.958 34.221 1.00 35.91 184 GLN D O 1
ATOM 9718 N N . ARG D 1 187 ? 33.328 -87.852 36.275 1.00 38.69 185 ARG D N 1
ATOM 9719 C CA . ARG D 1 187 ? 32.869 -89.146 35.824 1.00 41.50 185 ARG D CA 1
ATOM 9720 C C . ARG D 1 187 ? 31.419 -89.124 35.457 1.00 39.81 185 ARG D C 1
ATOM 9721 O O . ARG D 1 187 ? 31.033 -89.717 34.441 1.00 38.93 185 ARG D O 1
ATOM 9729 N N . LYS D 1 188 ? 30.614 -88.453 36.278 1.00 37.18 186 LYS D N 1
ATOM 9730 C CA . LYS D 1 188 ? 29.157 -88.378 36.018 1.00 35.63 186 LYS D CA 1
ATOM 9731 C C . LYS D 1 188 ? 28.875 -87.602 34.789 1.00 34.44 186 LYS D C 1
ATOM 9732 O O . LYS D 1 188 ? 27.999 -87.929 34.016 1.00 35.82 186 LYS D O 1
ATOM 9738 N N . ALA D 1 189 ? 29.612 -86.522 34.601 1.00 34.42 187 ALA D N 1
ATOM 9739 C CA . ALA D 1 189 ? 29.437 -85.736 33.396 1.00 33.15 187 ALA D CA 1
ATOM 9740 C C . ALA D 1 189 ? 29.798 -86.551 32.140 1.00 33.42 187 ALA D C 1
ATOM 9741 O O . ALA D 1 189 ? 29.099 -86.491 31.147 1.00 33.72 187 ALA D O 1
ATOM 9743 N N . ALA D 1 190 ? 30.915 -87.235 32.177 1.00 35.57 188 ALA D N 1
ATOM 9744 C CA . ALA D 1 190 ? 31.341 -88.051 31.016 1.00 36.55 188 ALA D CA 1
ATOM 9745 C C . ALA D 1 190 ? 30.310 -89.108 30.659 1.00 37.83 188 ALA D C 1
ATOM 9746 O O . ALA D 1 190 ? 29.987 -89.277 29.504 1.00 38.37 188 ALA D O 1
ATOM 9748 N N . ALA D 1 191 ? 29.745 -89.771 31.665 1.00 37.94 189 ALA D N 1
ATOM 9749 C CA . ALA D 1 191 ? 28.710 -90.739 31.449 1.00 38.79 189 ALA D CA 1
ATOM 9750 C C . ALA D 1 191 ? 27.408 -90.130 30.944 1.00 38.31 189 ALA D C 1
ATOM 9751 O O . ALA D 1 191 ? 26.720 -90.761 30.143 1.00 37.25 189 ALA D O 1
ATOM 9753 N N . ALA D 1 192 ? 27.058 -88.931 31.434 1.00 37.69 190 ALA D N 1
ATOM 9754 C CA . ALA D 1 192 ? 25.866 -88.273 30.999 1.00 34.94 190 ALA D CA 1
ATOM 9755 C C . ALA D 1 192 ? 26.040 -87.885 29.535 1.00 34.95 190 ALA D C 1
ATOM 9756 O O . ALA D 1 192 ? 25.114 -88.025 28.730 1.00 34.42 190 ALA D O 1
ATOM 9758 N N . ILE D 1 193 ? 27.200 -87.357 29.192 1.00 36.03 191 ILE D N 1
ATOM 9759 C CA . ILE D 1 193 ? 27.456 -86.941 27.808 1.00 39.05 191 ILE D CA 1
ATOM 9760 C C . ILE D 1 193 ? 27.349 -88.182 26.907 1.00 41.35 191 ILE D C 1
ATOM 9761 O O . ILE D 1 193 ? 26.609 -88.163 25.936 1.00 43.74 191 ILE D O 1
ATOM 9766 N N . GLU D 1 194 ? 28.033 -89.251 27.295 1.00 42.39 192 GLU D N 1
ATOM 9767 C CA . GLU D 1 194 ? 28.153 -90.472 26.492 1.00 41.93 192 GLU D CA 1
ATOM 9768 C C . GLU D 1 194 ? 26.787 -91.133 26.334 1.00 41.12 192 GLU D C 1
ATOM 9769 O O . GLU D 1 194 ? 26.487 -91.660 25.273 1.00 43.85 192 GLU D O 1
ATOM 9771 N N . SER D 1 195 ? 25.904 -91.031 27.332 1.00 40.15 193 SER D N 1
ATOM 9772 C CA . SER D 1 195 ? 24.570 -91.635 27.258 1.00 39.52 193 SER D CA 1
ATOM 9773 C C . SER D 1 195 ? 23.511 -90.768 26.607 1.00 36.14 193 SER D C 1
ATOM 9774 O O . SER D 1 195 ? 22.372 -91.203 26.433 1.00 36.52 193 SER D O 1
ATOM 9777 N N . GLY D 1 196 ? 23.860 -89.557 26.198 1.00 35.63 194 GLY D N 1
ATOM 9778 C CA . GLY D 1 196 ? 22.886 -88.662 25.594 1.00 31.53 194 GLY D CA 1
ATOM 9779 C C . GLY D 1 196 ? 22.014 -87.883 26.571 1.00 30.37 194 GLY D C 1
ATOM 9780 O O . GLY D 1 196 ? 20.956 -87.386 26.215 1.00 28.03 194 GLY D O 1
ATOM 9781 N N . ALA D 1 197 ? 22.437 -87.807 27.814 1.00 30.09 195 ALA D N 1
ATOM 9782 C CA . ALA D 1 197 ? 21.517 -87.308 28.837 1.00 31.54 195 ALA D CA 1
ATOM 9783 C C . ALA D 1 197 ? 21.265 -85.830 28.690 1.00 30.31 195 ALA D C 1
ATOM 9784 O O . ALA D 1 197 ? 20.307 -85.314 29.242 1.00 29.36 195 ALA D O 1
ATOM 9786 N N . PHE D 1 198 ? 22.137 -85.129 27.978 1.00 27.87 196 PHE D N 1
ATOM 9787 C CA . PHE D 1 198 ? 21.969 -83.683 27.770 1.00 30.07 196 PHE D CA 1
ATOM 9788 C C . PHE D 1 198 ? 21.358 -83.304 26.425 1.00 29.83 196 PHE D C 1
ATOM 9789 O O . PHE D 1 198 ? 21.212 -82.157 26.110 1.00 28.97 196 PHE D O 1
ATOM 9797 N N . THR D 1 199 ? 21.154 -84.303 25.575 1.00 30.53 197 THR D N 1
ATOM 9798 C CA . THR D 1 199 ? 20.720 -84.055 24.241 1.00 29.58 197 THR D CA 1
ATOM 9799 C C . THR D 1 199 ? 19.405 -83.292 24.210 1.00 28.34 197 THR D C 1
ATOM 9800 O O . THR D 1 199 ? 19.219 -82.444 23.380 1.00 26.37 197 THR D O 1
ATOM 9804 N N . ALA D 1 200 ? 18.482 -83.643 25.070 1.00 26.81 198 ALA D N 1
ATOM 9805 C CA . ALA D 1 200 ? 17.178 -83.039 25.010 1.00 27.44 198 ALA D CA 1
ATOM 9806 C C . ALA D 1 200 ? 17.210 -81.549 25.463 1.00 26.56 198 ALA D C 1
ATOM 9807 O O . ALA D 1 200 ? 16.438 -80.734 24.939 1.00 28.56 198 ALA D O 1
ATOM 9809 N N . GLU D 1 201 ? 18.128 -81.201 26.356 1.00 24.20 199 GLU D N 1
ATOM 9810 C CA . GLU D 1 201 ? 18.132 -79.871 26.953 1.00 22.83 199 GLU D CA 1
ATOM 9811 C C . GLU D 1 201 ? 18.976 -78.878 26.162 1.00 22.98 199 GLU D C 1
ATOM 9812 O O . GLU D 1 201 ? 18.858 -77.683 26.363 1.00 24.57 199 GLU D O 1
ATOM 9818 N N . ILE D 1 202 ? 19.834 -79.366 25.314 1.00 22.73 200 ILE D N 1
ATOM 9819 C CA . ILE D 1 202 ? 20.748 -78.494 24.628 1.00 22.67 200 ILE D CA 1
ATOM 9820 C C . ILE D 1 202 ? 20.221 -78.054 23.275 1.00 22.96 200 ILE D C 1
ATOM 9821 O O . ILE D 1 202 ? 19.946 -78.889 22.415 1.00 23.64 200 ILE D O 1
ATOM 9826 N N . VAL D 1 203 ? 20.350 -76.744 23.034 1.00 22.81 201 VAL D N 1
ATOM 9827 C CA . VAL D 1 203 ? 20.166 -76.169 21.725 1.00 24.05 201 VAL D CA 1
ATOM 9828 C C . VAL D 1 203 ? 21.528 -75.910 21.061 1.00 24.05 201 VAL D C 1
ATOM 9829 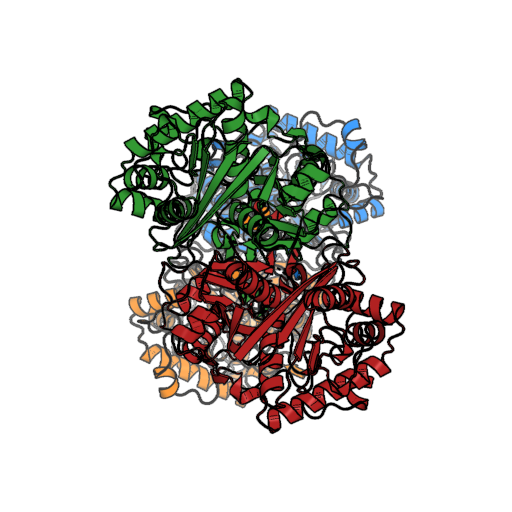O O . VAL D 1 203 ? 22.380 -75.269 21.612 1.00 20.96 201 VAL D O 1
ATOM 9833 N N . PRO D 1 204 ? 21.716 -76.463 19.859 1.00 26.25 202 PRO D N 1
ATOM 9834 C CA . PRO D 1 204 ? 23.038 -76.300 19.229 1.00 24.78 202 PRO D CA 1
ATOM 9835 C C . PRO D 1 204 ? 23.222 -74.897 18.781 1.00 25.48 202 PRO D C 1
ATOM 9836 O O . PRO D 1 204 ? 22.248 -74.212 18.505 1.00 23.96 202 PRO D O 1
ATOM 9840 N N . VAL D 1 205 ? 24.475 -74.428 18.773 1.00 25.06 203 VAL D N 1
ATOM 9841 C CA . VAL D 1 205 ? 24.785 -73.071 18.341 1.00 25.19 203 VAL D CA 1
ATOM 9842 C C . VAL D 1 205 ? 25.658 -73.167 17.100 1.00 25.45 203 VAL D C 1
ATOM 9843 O O . VAL D 1 205 ? 26.676 -73.865 17.123 1.00 26.93 203 VAL D O 1
ATOM 9847 N N . ASN D 1 206 ? 25.234 -72.548 15.998 1.00 26.63 204 ASN D N 1
ATOM 9848 C CA . ASN D 1 206 ? 26.107 -72.485 14.808 1.00 27.51 204 ASN D CA 1
ATOM 9849 C C . ASN D 1 206 ? 27.179 -71.424 15.046 1.00 26.49 204 ASN D C 1
ATOM 9850 O O . ASN D 1 206 ? 26.871 -70.286 15.301 1.00 28.54 204 ASN D O 1
ATOM 9855 N N . VAL D 1 207 ? 28.430 -71.808 14.964 1.00 27.33 205 VAL D N 1
ATOM 9856 C CA . VAL D 1 207 ? 29.520 -70.868 15.090 1.00 29.00 205 VAL D CA 1
ATOM 9857 C C . VAL D 1 207 ? 30.172 -70.660 13.731 1.00 31.72 205 VAL D C 1
ATOM 9858 O O . VAL D 1 207 ? 30.661 -71.607 13.122 1.00 30.50 205 VAL D O 1
ATOM 9862 N N . VAL D 1 208 ? 30.209 -69.412 13.301 1.00 33.56 206 VAL D N 1
ATOM 9863 C CA . VAL D 1 208 ? 30.836 -69.058 12.036 1.00 38.25 206 VAL D CA 1
ATOM 9864 C C . VAL D 1 208 ? 31.799 -67.925 12.237 1.00 37.01 206 VAL D C 1
ATOM 9865 O O . VAL D 1 208 ? 31.415 -66.863 12.755 1.00 40.33 206 VAL D O 1
ATOM 9869 N N . THR D 1 209 ? 33.064 -68.177 11.946 1.00 40.68 207 THR D N 1
ATOM 9870 C CA . THR D 1 209 ? 34.091 -67.114 11.980 1.00 42.97 207 THR D CA 1
ATOM 9871 C C . THR D 1 209 ? 34.910 -67.180 10.687 1.00 45.74 207 THR D C 1
ATOM 9872 O O . THR D 1 209 ? 34.799 -68.148 9.899 1.00 49.23 207 THR D O 1
ATOM 9876 N N . ARG D 1 210 ? 35.781 -66.195 10.499 1.00 45.40 208 ARG D N 1
ATOM 9877 C CA . ARG D 1 210 ? 36.663 -66.214 9.326 1.00 47.76 208 ARG D CA 1
ATOM 9878 C C . ARG D 1 210 ? 37.439 -67.519 9.360 1.00 46.93 208 ARG D C 1
ATOM 9879 O O . ARG D 1 210 ? 37.612 -68.162 8.368 1.00 51.55 208 ARG D O 1
ATOM 9880 N N . LYS D 1 211 ? 37.908 -67.913 10.532 1.00 48.07 209 LYS D N 1
ATOM 9881 C CA . LYS D 1 211 ? 38.767 -69.071 10.642 1.00 45.51 209 LYS D CA 1
ATOM 9882 C C . LYS D 1 211 ? 38.042 -70.411 10.577 1.00 48.17 209 LYS D C 1
ATOM 9883 O O . LYS D 1 211 ? 38.519 -71.312 9.929 1.00 45.58 209 LYS D O 1
ATOM 9884 N N . LYS D 1 212 ? 36.871 -70.536 11.219 1.00 47.57 210 LYS D N 1
ATOM 9885 C CA . LYS D 1 212 ? 36.294 -71.849 11.542 1.00 48.00 210 LYS D CA 1
ATOM 9886 C C . LYS D 1 212 ? 34.761 -71.771 11.493 1.00 45.28 210 LYS D C 1
ATOM 9887 O O . LYS D 1 212 ? 34.162 -70.723 11.782 1.00 46.09 210 LYS D O 1
ATOM 9889 N N . THR D 1 213 ? 34.131 -72.861 11.091 1.00 43.62 211 THR D N 1
ATOM 9890 C CA . THR D 1 213 ? 32.663 -72.953 11.061 1.00 41.67 211 THR D CA 1
ATOM 9891 C C . THR D 1 213 ? 32.220 -74.319 11.518 1.00 36.40 211 THR D C 1
ATOM 9892 O O . THR D 1 213 ? 32.671 -75.317 11.016 1.00 36.69 211 THR D O 1
ATOM 9896 N N . PHE D 1 214 ? 31.339 -74.357 12.517 1.00 31.94 212 PHE D N 1
ATOM 9897 C CA . PHE D 1 214 ? 30.975 -75.631 13.121 1.00 30.24 212 PHE D CA 1
ATOM 9898 C C . PHE D 1 214 ? 29.732 -75.493 13.965 1.00 27.94 212 PHE D C 1
ATOM 9899 O O . PHE D 1 214 ? 29.304 -74.410 14.211 1.00 28.32 212 PHE D O 1
ATOM 9907 N N . VAL D 1 215 ? 29.220 -76.619 14.427 1.00 27.29 213 VAL D N 1
ATOM 9908 C CA . VAL D 1 215 ? 28.046 -76.617 15.281 1.00 27.78 213 VAL D CA 1
ATOM 9909 C C . VAL D 1 215 ? 28.499 -77.007 16.695 1.00 27.22 213 VAL D C 1
ATOM 9910 O O . VAL D 1 215 ? 29.143 -78.014 16.870 1.00 28.60 213 VAL D O 1
ATOM 9914 N N . PHE D 1 216 ? 28.144 -76.200 17.697 1.00 25.81 214 PHE D N 1
ATOM 9915 C CA . PHE D 1 216 ? 28.565 -76.473 19.039 1.00 25.29 214 PHE D CA 1
ATOM 9916 C C . PHE D 1 216 ? 27.334 -77.054 19.748 1.00 26.63 214 PHE D C 1
ATOM 9917 O O . PHE D 1 216 ? 26.322 -76.335 19.939 1.00 25.11 214 PHE D O 1
ATOM 9925 N N . SER D 1 217 ? 27.450 -78.303 20.162 1.00 26.84 215 SER D N 1
ATOM 9926 C CA . SER D 1 217 ? 26.332 -78.965 20.848 1.00 28.57 215 SER D CA 1
ATOM 9927 C C . SER D 1 217 ? 26.699 -79.830 22.020 1.00 29.12 215 SER D C 1
ATOM 9928 O O . SER D 1 217 ? 25.819 -80.401 22.641 1.00 32.21 215 SER D O 1
ATOM 9931 N N . GLN D 1 218 ? 27.981 -79.879 22.377 1.00 29.47 216 GLN D N 1
ATOM 9932 C CA . GLN D 1 218 ? 28.470 -80.749 23.456 1.00 29.47 216 GLN D CA 1
ATOM 9933 C C . GLN D 1 218 ? 29.380 -79.986 24.373 1.00 28.42 216 GLN D C 1
ATOM 9934 O O . GLN D 1 218 ? 30.309 -79.276 23.920 1.00 27.05 216 GLN D O 1
ATOM 9940 N N . ASP D 1 219 ? 29.059 -80.063 25.654 1.00 27.99 217 ASP D N 1
ATOM 9941 C CA . ASP D 1 219 ? 29.798 -79.365 26.713 1.00 26.02 217 ASP D CA 1
ATOM 9942 C C . ASP D 1 219 ? 31.260 -79.692 26.586 1.00 28.25 217 ASP D C 1
ATOM 9943 O O . ASP D 1 219 ? 31.609 -80.877 26.508 1.00 27.78 217 ASP D O 1
ATOM 9948 N N . GLU D 1 220 ? 32.133 -78.669 26.534 1.00 26.83 218 GLU D N 1
ATOM 9949 C CA . GLU D 1 220 ? 33.519 -78.895 26.211 1.00 28.10 218 GLU D CA 1
ATOM 9950 C C . GLU D 1 220 ? 34.488 -78.697 27.367 1.00 29.38 218 GLU D C 1
ATOM 9951 O O . GLU D 1 220 ? 35.684 -79.008 27.255 1.00 28.08 218 GLU D O 1
ATOM 9957 N N . PHE D 1 221 ? 33.971 -78.259 28.511 1.00 29.51 219 PHE D N 1
ATOM 9958 C CA . PHE D 1 221 ? 34.808 -78.097 29.688 1.00 29.26 219 PHE D CA 1
ATOM 9959 C C . PHE D 1 221 ? 35.243 -79.417 30.368 1.00 30.95 219 PHE D C 1
ATOM 9960 O O . PHE D 1 221 ? 36.270 -79.443 30.990 1.00 30.34 219 PHE D O 1
ATOM 9968 N N . PRO D 1 222 ? 34.467 -80.509 30.242 1.00 32.25 220 PRO D N 1
ATOM 9969 C CA . PRO D 1 222 ? 34.865 -81.741 30.931 1.00 34.11 220 PRO D CA 1
ATOM 9970 C C . PRO D 1 222 ? 36.278 -82.201 30.589 1.00 35.38 220 PRO D C 1
ATOM 9971 O O . PRO D 1 222 ? 36.711 -82.039 29.445 1.00 36.61 220 PRO D O 1
ATOM 9975 N N . LYS D 1 223 ? 36.998 -82.702 31.579 1.00 35.15 221 LYS D N 1
ATOM 9976 C CA . LYS D 1 223 ? 38.401 -83.105 31.330 1.00 37.72 221 LYS D CA 1
ATOM 9977 C C . LYS D 1 223 ? 38.476 -84.620 31.173 1.00 37.88 221 LYS D C 1
ATOM 9978 O O . LYS D 1 223 ? 38.280 -85.357 32.156 1.00 39.44 221 LYS D O 1
ATOM 9984 N N . ALA D 1 224 ? 38.633 -85.050 29.919 1.00 38.18 222 ALA D N 1
ATOM 9985 C CA . ALA D 1 224 ? 38.624 -86.483 29.561 1.00 41.36 222 ALA D CA 1
ATOM 9986 C C . ALA D 1 224 ? 39.797 -87.179 30.304 1.00 45.32 222 ALA D C 1
ATOM 9987 O O . ALA D 1 224 ? 40.828 -86.557 30.594 1.00 46.34 222 ALA D O 1
ATOM 9988 N N . ASN D 1 225 ? 39.595 -88.436 30.661 1.00 45.19 223 ASN D N 1
ATOM 9989 C CA . ASN D 1 225 ? 40.544 -89.192 31.483 1.00 47.99 223 ASN D CA 1
ATOM 9990 C C . ASN D 1 225 ? 41.062 -88.440 32.696 1.00 48.62 223 ASN D C 1
ATOM 9991 O O . ASN D 1 225 ? 42.267 -88.426 32.910 1.00 50.86 223 ASN D O 1
ATOM 9992 N N . SER D 1 226 ? 40.192 -87.756 33.465 1.00 47.23 224 SER D N 1
ATOM 9993 C CA . SER D 1 226 ? 40.581 -87.274 34.802 1.00 46.77 224 SER D CA 1
ATOM 9994 C C . SER D 1 226 ? 40.936 -88.411 35.762 1.00 48.36 224 SER D C 1
ATOM 9995 O O . SER D 1 226 ? 40.270 -89.427 35.774 1.00 48.12 224 SER D O 1
ATOM 9998 N N . THR D 1 227 ? 41.940 -88.221 36.606 1.00 49.46 225 THR D N 1
ATOM 9999 C CA . THR D 1 227 ? 42.295 -89.232 37.595 1.00 51.70 225 THR D CA 1
ATOM 10000 C C . THR D 1 227 ? 42.587 -88.578 38.942 1.00 52.92 225 THR D C 1
ATOM 10001 O O . THR D 1 227 ? 42.972 -87.397 38.997 1.00 50.01 225 THR D O 1
ATOM 10005 N N . ALA D 1 228 ? 42.491 -89.381 40.015 1.00 56.21 226 ALA D N 1
ATOM 10006 C CA . ALA D 1 228 ? 42.856 -88.941 41.362 1.00 55.73 226 ALA D CA 1
ATOM 10007 C C . ALA D 1 228 ? 44.317 -88.484 41.388 1.00 55.07 226 ALA D C 1
ATOM 10008 O O . ALA D 1 228 ? 44.647 -87.521 42.071 1.00 55.18 226 ALA D O 1
ATOM 10009 N N . GLU D 1 229 ? 45.176 -89.155 40.622 1.00 56.08 227 GLU D N 1
ATOM 10010 C CA . GLU D 1 229 ? 46.615 -88.861 40.561 1.00 56.67 227 GLU D CA 1
ATOM 10011 C C . GLU D 1 229 ? 46.887 -87.521 39.863 1.00 56.07 227 GLU D C 1
ATOM 10012 O O . GLU D 1 229 ? 47.559 -86.657 40.413 1.00 54.98 227 GLU D O 1
ATOM 10013 N N . ALA D 1 230 ? 46.335 -87.323 38.674 1.00 55.10 228 ALA D N 1
ATOM 10014 C CA . ALA D 1 230 ? 46.462 -86.014 38.006 1.00 52.76 228 ALA D CA 1
ATOM 10015 C C . ALA D 1 230 ? 45.914 -84.865 38.886 1.00 50.85 228 ALA D C 1
ATOM 10016 O O . ALA D 1 230 ? 46.521 -83.784 39.007 1.00 51.41 228 ALA D O 1
ATOM 10018 N N . LEU D 1 231 ? 44.788 -85.092 39.546 1.00 51.40 229 LEU D N 1
ATOM 10019 C CA . LEU D 1 231 ? 44.172 -84.024 40.402 1.00 51.11 229 LEU D CA 1
ATOM 10020 C C . LEU D 1 231 ? 45.053 -83.713 41.601 1.00 50.72 229 LEU D C 1
ATOM 10021 O O . LEU D 1 231 ? 45.231 -82.553 41.977 1.00 49.02 229 LEU D O 1
ATOM 10025 N N . GLY D 1 232 ? 45.605 -84.767 42.196 1.00 51.67 230 GLY D N 1
ATOM 10026 C CA . GLY D 1 232 ? 46.394 -84.624 43.409 1.00 53.51 230 GLY D CA 1
ATOM 10027 C C . GLY D 1 232 ? 47.708 -83.931 43.162 1.00 54.18 230 GLY D C 1
ATOM 10028 O O . GLY D 1 232 ? 48.294 -83.398 44.088 1.00 56.82 230 GLY D O 1
ATOM 10029 N N . ALA D 1 233 ? 48.130 -83.886 41.897 1.00 55.27 231 ALA D N 1
ATOM 10030 C CA . ALA D 1 233 ? 49.376 -83.250 41.482 1.00 54.98 231 ALA D CA 1
ATOM 10031 C C . ALA D 1 233 ? 49.258 -81.765 41.186 1.00 53.28 231 ALA D C 1
ATOM 10032 O O . ALA D 1 233 ? 50.261 -81.080 41.018 1.00 54.03 231 ALA D O 1
ATOM 10034 N N . LEU D 1 234 ? 48.046 -81.268 41.043 1.00 50.82 232 LEU D N 1
ATOM 10035 C CA . LEU D 1 234 ? 47.876 -79.881 40.670 1.00 48.82 232 LEU D CA 1
ATOM 10036 C C . LEU D 1 234 ? 48.369 -78.987 41.818 1.00 48.58 232 LEU D C 1
ATOM 10037 O O . LEU D 1 234 ? 48.267 -79.371 42.979 1.00 49.93 232 LEU D O 1
ATOM 10042 N N . ARG D 1 235 ? 48.820 -77.792 41.476 1.00 47.05 233 ARG D N 1
ATOM 10043 C CA . ARG D 1 235 ? 49.169 -76.753 42.438 1.00 50.19 233 ARG D CA 1
ATOM 10044 C C . ARG D 1 235 ? 47.903 -75.975 42.819 1.00 49.89 233 ARG D C 1
ATOM 10045 O O . ARG D 1 235 ? 47.016 -75.814 41.986 1.00 50.94 233 ARG D O 1
ATOM 10047 N N . PRO D 1 236 ? 47.814 -75.477 44.067 1.00 53.91 234 PRO D N 1
ATOM 10048 C CA . PRO D 1 236 ? 46.703 -74.595 44.422 1.00 55.07 234 PRO D CA 1
ATOM 10049 C C . PRO D 1 236 ? 46.678 -73.349 43.561 1.00 54.68 234 PRO D C 1
ATOM 10050 O O . PRO D 1 236 ? 47.736 -72.839 43.158 1.00 56.70 234 PRO D O 1
ATOM 10054 N N . ALA D 1 237 ? 45.470 -72.882 43.265 1.00 52.19 235 ALA D N 1
ATOM 10055 C CA . ALA D 1 237 ? 45.293 -71.798 42.344 1.00 50.06 235 ALA D CA 1
ATOM 10056 C C . ALA D 1 237 ? 45.377 -70.457 43.029 1.00 49.90 235 ALA D C 1
ATOM 10057 O O . ALA D 1 237 ? 45.842 -69.494 42.432 1.00 52.81 235 ALA D O 1
ATOM 10058 N N . PHE D 1 238 ? 44.878 -70.353 44.253 1.00 51.02 236 PHE D N 1
ATOM 10059 C CA . PHE D 1 238 ? 44.634 -69.010 44.849 1.00 50.44 236 PHE D CA 1
ATOM 10060 C C . PHE D 1 238 ? 45.506 -68.721 46.043 1.00 54.62 236 PHE D C 1
ATOM 10061 O O . PHE D 1 238 ? 45.700 -67.562 46.398 1.00 61.11 236 PHE D O 1
ATOM 10069 N N . ASP D 1 239 ? 46.005 -69.773 46.673 1.00 58.60 237 ASP D N 1
ATOM 10070 C CA . ASP D 1 239 ? 46.938 -69.668 47.769 1.00 59.27 237 ASP D CA 1
ATOM 10071 C C . ASP D 1 239 ? 47.897 -70.827 47.688 1.00 58.63 237 ASP D C 1
ATOM 10075 N N . LYS D 1 240 ? 49.165 -70.543 47.955 1.00 63.05 238 LYS D N 1
ATOM 10076 C CA . LYS D 1 240 ? 50.181 -71.587 47.907 1.00 62.45 238 LYS D CA 1
ATOM 10077 C C . LYS D 1 240 ? 50.028 -72.660 48.976 1.00 62.48 238 LYS D C 1
ATOM 10078 O O . LYS D 1 240 ? 50.444 -73.790 48.754 1.00 62.85 238 LYS D O 1
ATOM 10079 N N . ALA D 1 241 ? 49.470 -72.321 50.141 1.00 63.08 239 ALA D N 1
ATOM 10080 C CA . ALA D 1 241 ? 49.259 -73.311 51.215 1.00 59.90 239 ALA D CA 1
ATOM 10081 C C . ALA D 1 241 ? 47.841 -73.872 51.189 1.00 59.65 239 ALA D C 1
ATOM 10082 N N . GLY D 1 242 ? 47.078 -73.568 50.124 1.00 56.90 240 GLY D N 1
ATOM 10083 C CA . GLY D 1 242 ? 45.645 -73.817 50.122 1.00 52.69 240 GLY D CA 1
ATOM 10084 C C . GLY D 1 242 ? 45.305 -75.143 49.482 1.00 55.88 240 GLY D C 1
ATOM 10085 O O . GLY D 1 242 ? 46.201 -75.997 49.230 1.00 58.03 240 GLY D O 1
ATOM 10086 N N . THR D 1 243 ? 44.000 -75.331 49.277 1.00 52.74 241 THR D N 1
ATOM 10087 C CA . THR D 1 243 ? 43.430 -76.602 48.821 1.00 51.12 241 THR D CA 1
ATOM 10088 C C . THR D 1 243 ? 42.755 -76.513 47.461 1.00 50.92 241 THR D C 1
ATOM 10089 O O . THR D 1 243 ? 42.542 -77.553 46.803 1.00 49.08 241 THR D O 1
ATOM 10093 N N . VAL D 1 244 ? 42.417 -75.287 47.039 1.00 46.95 242 VAL D N 1
ATOM 10094 C CA . VAL D 1 244 ? 41.583 -75.095 45.860 1.00 43.83 242 VAL D CA 1
ATOM 10095 C C . VAL D 1 244 ? 42.503 -75.007 44.636 1.00 45.72 242 VAL D C 1
ATOM 10096 O O . VAL D 1 244 ? 43.457 -74.230 44.608 1.00 44.99 242 VAL D O 1
ATOM 10100 N N . THR D 1 245 ? 42.191 -75.823 43.626 1.00 45.94 243 THR D N 1
ATOM 10101 C CA . THR D 1 245 ? 42.928 -75.883 42.369 1.00 43.12 243 THR D CA 1
ATOM 10102 C C . THR D 1 245 ? 41.973 -75.746 41.172 1.00 41.74 243 THR D C 1
ATOM 10103 O O . THR D 1 245 ? 40.738 -75.732 41.313 1.00 36.58 243 THR D O 1
ATOM 10107 N N . ALA D 1 246 ? 42.570 -75.663 39.983 1.00 41.92 244 ALA D N 1
ATOM 10108 C CA . ALA D 1 246 ? 41.805 -75.646 38.731 1.00 40.37 244 ALA D CA 1
ATOM 10109 C C . ALA D 1 246 ? 41.020 -76.943 38.560 1.00 42.34 244 ALA D C 1
ATOM 10110 O O . ALA D 1 246 ? 40.060 -77.002 37.799 1.00 40.02 244 ALA D O 1
ATOM 10112 N N . GLY D 1 247 ? 41.466 -78.010 39.231 1.00 42.39 245 GLY D N 1
ATOM 10113 C CA . GLY D 1 247 ? 40.833 -79.290 39.086 1.00 41.52 245 GLY D CA 1
ATOM 10114 C C . GLY D 1 247 ? 39.704 -79.534 40.028 1.00 40.81 245 GLY D C 1
ATOM 10115 O O . GLY D 1 247 ? 38.897 -80.446 39.790 1.00 41.75 245 GLY D O 1
ATOM 10116 N N . ASN D 1 248 ? 39.614 -78.760 41.110 1.00 39.98 246 ASN D N 1
ATOM 10117 C CA . ASN D 1 248 ? 38.469 -78.925 42.041 1.00 39.69 246 ASN D CA 1
ATOM 10118 C C . ASN D 1 248 ? 37.592 -77.691 42.185 1.00 39.06 246 ASN D C 1
ATOM 10119 O O . ASN D 1 248 ? 36.873 -77.528 43.155 1.00 39.20 246 ASN D O 1
ATOM 10124 N N . ALA D 1 249 ? 37.688 -76.820 41.194 1.00 38.04 247 ALA D N 1
ATOM 10125 C CA . ALA D 1 249 ? 36.876 -75.629 41.073 1.00 36.72 247 ALA D CA 1
ATOM 10126 C C . ALA D 1 249 ? 36.326 -75.615 39.654 1.00 34.10 247 ALA D C 1
ATOM 10127 O O . ALA D 1 249 ? 36.874 -76.286 38.780 1.00 36.27 247 ALA D O 1
ATOM 10129 N N . SER D 1 250 ? 35.233 -74.886 39.433 1.00 29.69 248 SER D N 1
ATOM 10130 C CA . SER D 1 250 ? 34.743 -74.717 38.089 1.00 27.85 248 SER D CA 1
ATOM 10131 C C . SER D 1 250 ? 35.653 -73.752 37.327 1.00 28.50 248 SER D C 1
ATOM 10132 O O . SER D 1 250 ? 36.687 -73.286 37.845 1.00 25.72 248 SER D O 1
ATOM 10135 N N . GLY D 1 251 ? 35.255 -73.463 36.094 1.00 29.17 249 GLY D N 1
ATOM 10136 C CA . GLY D 1 251 ? 36.002 -72.596 35.206 1.00 26.40 249 GLY D CA 1
ATOM 10137 C C . GLY D 1 251 ? 35.438 -71.217 34.971 1.00 26.55 249 GLY D C 1
ATOM 10138 O O . GLY D 1 251 ? 34.547 -70.733 35.673 1.00 27.64 249 GLY D O 1
ATOM 10139 N N . ILE D 1 252 ? 36.050 -70.534 33.997 1.00 24.41 250 ILE D N 1
ATOM 10140 C CA . ILE D 1 252 ? 35.529 -69.356 33.380 1.00 23.44 250 ILE D CA 1
ATOM 10141 C C . ILE D 1 252 ? 34.908 -69.886 32.113 1.00 24.29 250 ILE D C 1
ATOM 10142 O O . ILE D 1 252 ? 35.604 -70.582 31.348 1.00 24.74 250 ILE D O 1
ATOM 10147 N N . ASN D 1 253 ? 33.652 -69.529 31.841 1.00 19.97 251 ASN D N 1
ATOM 10148 C CA . ASN D 1 253 ? 32.911 -70.225 30.794 1.00 22.10 251 ASN D CA 1
ATOM 10149 C C . ASN D 1 253 ? 31.846 -69.354 30.195 1.00 20.61 251 ASN D C 1
ATOM 10150 O O . ASN D 1 253 ? 31.485 -68.315 30.762 1.00 19.92 251 ASN D O 1
ATOM 10155 N N . ASP D 1 254 ? 31.359 -69.783 29.046 1.00 19.66 252 ASP D N 1
ATOM 10156 C CA . ASP D 1 254 ? 30.397 -69.073 28.242 1.00 19.52 252 ASP D CA 1
ATOM 10157 C C . ASP D 1 254 ? 29.154 -69.922 28.038 1.00 19.51 252 ASP D C 1
ATOM 10158 O O . ASP D 1 254 ? 29.269 -71.114 27.769 1.00 19.83 252 ASP D O 1
ATOM 10163 N N . GLY D 1 255 ? 27.975 -69.308 28.064 1.00 16.68 253 GLY D N 1
ATOM 10164 C CA . GLY D 1 255 ? 26.771 -70.002 27.834 1.00 17.25 253 GLY D CA 1
ATOM 10165 C C . GLY D 1 255 ? 25.507 -69.274 28.142 1.00 16.56 253 GLY D C 1
ATOM 10166 O O . GLY D 1 255 ? 25.542 -68.217 28.746 1.00 17.51 253 GLY D O 1
ATOM 10167 N N . ALA D 1 256 ? 24.378 -69.866 27.827 1.00 18.33 254 ALA D N 1
ATOM 10168 C CA . ALA D 1 256 ? 23.079 -69.270 28.201 1.00 17.14 254 ALA D CA 1
ATOM 10169 C C . ALA D 1 256 ? 22.003 -70.388 28.414 1.00 17.03 254 ALA D C 1
ATOM 10170 O O . ALA D 1 256 ? 22.182 -71.526 28.025 1.00 16.48 254 ALA D O 1
ATOM 10172 N N . ALA D 1 257 ? 20.919 -70.007 29.067 1.00 15.40 255 ALA D N 1
ATOM 10173 C CA . ALA D 1 257 ? 19.807 -70.945 29.370 1.00 17.78 255 ALA D CA 1
ATOM 10174 C C . ALA D 1 257 ? 18.523 -70.153 29.546 1.00 17.31 255 ALA D C 1
ATOM 10175 O O . ALA D 1 257 ? 18.562 -68.986 29.978 1.00 19.47 255 ALA D O 1
ATOM 10177 N N . ALA D 1 258 ? 17.389 -70.735 29.175 1.00 17.57 256 ALA D N 1
ATOM 10178 C CA . ALA D 1 258 ? 16.111 -70.042 29.301 1.00 16.65 256 ALA D CA 1
ATOM 10179 C C . ALA D 1 258 ? 14.968 -71.035 29.388 1.00 18.04 256 ALA D C 1
ATOM 10180 O O . ALA D 1 258 ? 15.096 -72.196 28.961 1.00 17.95 256 ALA D O 1
ATOM 10182 N N . LEU D 1 259 ? 13.893 -70.559 29.981 1.00 16.24 257 LEU D N 1
ATOM 10183 C CA . LEU D 1 259 ? 12.699 -71.312 30.209 1.00 17.71 257 LEU D CA 1
ATOM 10184 C C . LEU D 1 259 ? 11.512 -70.462 29.906 1.00 17.93 257 LEU D C 1
ATOM 10185 O O . LEU D 1 259 ? 11.508 -69.267 30.191 1.00 16.78 257 LEU D O 1
ATOM 10190 N N . VAL D 1 260 ? 10.440 -71.077 29.413 1.00 18.57 258 VAL D N 1
ATOM 10191 C CA . VAL D 1 260 ? 9.134 -70.445 29.321 1.00 18.61 258 VAL D CA 1
ATOM 10192 C C . VAL D 1 260 ? 8.362 -70.833 30.591 1.00 19.18 258 VAL D C 1
ATOM 10193 O O . VAL D 1 260 ? 8.196 -72.042 30.910 1.00 18.11 258 VAL D O 1
ATOM 10197 N N . ILE D 1 261 ? 7.871 -69.807 31.239 1.00 20.16 259 ILE D N 1
ATOM 10198 C CA . ILE D 1 261 ? 7.124 -69.929 32.488 1.00 22.81 259 ILE D CA 1
ATOM 10199 C C . ILE D 1 261 ? 5.728 -69.321 32.234 1.00 21.18 259 ILE D C 1
ATOM 10200 O O . ILE D 1 261 ? 5.620 -68.334 31.585 1.00 20.83 259 ILE D O 1
ATOM 10205 N N . MET D 1 262 ? 4.664 -69.981 32.666 1.00 21.34 260 MET D N 1
ATOM 10206 C CA . MET D 1 262 ? 3.291 -69.551 32.336 1.00 21.30 260 MET D CA 1
ATOM 10207 C C . MET D 1 262 ? 2.368 -69.765 33.497 1.00 22.67 260 MET D C 1
ATOM 10208 O O . MET D 1 262 ? 2.571 -70.668 34.311 1.00 22.29 260 MET D O 1
ATOM 10213 N N . GLU D 1 263 ? 1.291 -68.989 33.529 1.00 21.69 261 GLU D N 1
ATOM 10214 C CA . GLU D 1 263 ? 0.202 -69.300 34.454 1.00 23.14 261 GLU D CA 1
ATOM 10215 C C . GLU D 1 263 ? -0.444 -70.640 34.077 1.00 23.37 261 GLU D C 1
ATOM 10216 O O . GLU D 1 263 ? -0.712 -70.930 32.911 1.00 24.16 261 GLU D O 1
ATOM 10222 N N . GLU D 1 264 ? -0.725 -71.478 35.066 1.00 24.08 262 GLU D N 1
ATOM 10223 C CA . GLU D 1 264 ? -1.098 -72.876 34.793 1.00 24.42 262 GLU D CA 1
ATOM 10224 C C . GLU D 1 264 ? -2.445 -73.076 34.047 1.00 25.96 262 GLU D C 1
ATOM 10225 O O . GLU D 1 264 ? -2.519 -73.764 33.013 1.00 24.82 262 GLU D O 1
ATOM 10231 N N . SER D 1 265 ? -3.496 -72.422 34.494 1.00 25.91 263 SER D N 1
ATOM 10232 C CA . SER D 1 265 ? -4.837 -72.696 33.915 1.00 27.56 263 SER D CA 1
ATOM 10233 C C . SER D 1 265 ? -4.910 -72.201 32.487 1.00 29.50 263 SER D C 1
ATOM 10234 O O . SER D 1 265 ? -5.450 -72.865 31.587 1.00 29.19 263 SER D O 1
ATOM 10237 N N . ALA D 1 266 ? -4.228 -71.104 32.228 1.00 29.92 264 ALA D N 1
ATOM 10238 C CA . ALA D 1 266 ? -4.120 -70.546 30.882 1.00 29.65 264 ALA D CA 1
ATOM 10239 C C . ALA D 1 266 ? -3.236 -71.415 29.937 1.00 28.79 264 ALA D C 1
ATOM 10240 O O . ALA D 1 266 ? -3.609 -71.590 28.806 1.00 29.91 264 ALA D O 1
ATOM 10242 N N . ALA D 1 267 ? -2.070 -71.919 30.378 1.00 28.34 265 ALA D N 1
ATOM 10243 C CA . ALA D 1 267 ? -1.285 -72.857 29.621 1.00 27.76 265 ALA D CA 1
ATOM 10244 C C . ALA D 1 267 ? -2.226 -74.031 29.210 1.00 25.77 265 ALA D C 1
ATOM 10245 O O . ALA D 1 267 ? -2.171 -74.506 28.079 1.00 28.88 265 ALA D O 1
ATOM 10247 N N . LEU D 1 268 ? -2.945 -74.615 30.161 1.00 25.49 266 LEU D N 1
ATOM 10248 C CA . LEU D 1 268 ? -3.833 -75.757 29.874 1.00 27.93 266 LEU D CA 1
ATOM 10249 C C . LEU D 1 268 ? -4.943 -75.397 28.882 1.00 27.49 266 LEU D C 1
ATOM 10250 O O . LEU D 1 268 ? -5.268 -76.161 28.015 1.00 28.99 266 LEU D O 1
ATOM 10255 N N . ALA D 1 269 ? -5.496 -74.210 29.032 1.00 28.41 267 ALA D N 1
ATOM 10256 C CA . ALA D 1 269 ? -6.643 -73.821 28.168 1.00 30.71 267 ALA D CA 1
ATOM 10257 C C . ALA D 1 269 ? -6.127 -73.627 26.760 1.00 30.47 267 ALA D C 1
ATOM 10258 O O . ALA D 1 269 ? -6.869 -73.862 25.803 1.00 31.81 267 ALA D O 1
ATOM 10260 N N . ALA D 1 270 ? -4.845 -73.285 26.649 1.00 28.78 268 ALA D N 1
ATOM 10261 C CA . ALA D 1 270 ? -4.192 -73.146 25.372 1.00 29.29 268 ALA D CA 1
ATOM 10262 C C . ALA D 1 270 ? -3.744 -74.485 24.764 1.00 31.24 268 ALA D C 1
ATOM 10263 O O . ALA D 1 270 ? -3.082 -74.489 23.744 1.00 31.21 268 ALA D O 1
ATOM 10265 N N . GLY D 1 271 ? -4.034 -75.591 25.439 1.00 31.36 269 GLY D N 1
ATOM 10266 C CA . GLY D 1 271 ? -3.601 -76.892 24.944 1.00 30.45 269 GLY D CA 1
ATOM 10267 C C . GLY D 1 271 ? -2.131 -77.204 25.160 1.00 30.14 269 GLY D C 1
ATOM 10268 O O . GLY D 1 271 ? -1.591 -78.066 24.501 1.00 29.19 269 GLY D O 1
ATOM 10269 N N . LEU D 1 272 ? -1.434 -76.442 25.985 1.00 30.28 270 LEU D N 1
ATOM 10270 C CA . LEU D 1 272 ? 0.029 -76.666 26.158 1.00 29.44 270 LEU D CA 1
ATOM 10271 C C . LEU D 1 272 ? 0.217 -77.737 27.206 1.00 29.13 270 LEU D C 1
ATOM 10272 O O . LEU D 1 272 ? -0.729 -78.069 27.894 1.00 29.62 270 LEU D O 1
ATOM 10277 N N . THR D 1 273 ? 1.439 -78.238 27.350 1.00 29.31 271 THR D N 1
ATOM 10278 C CA . THR D 1 273 ? 1.766 -79.274 28.341 1.00 29.17 271 THR D CA 1
ATOM 10279 C C . THR D 1 273 ? 2.731 -78.745 29.403 1.00 28.25 271 THR D C 1
ATOM 10280 O O . THR D 1 273 ? 3.946 -78.622 29.180 1.00 27.24 271 THR D O 1
ATOM 10284 N N . PRO D 1 274 ? 2.210 -78.462 30.581 1.00 27.72 272 PRO D N 1
ATOM 10285 C CA . PRO D 1 274 ? 3.116 -78.088 31.669 1.00 27.62 272 PRO D CA 1
ATOM 10286 C C . PRO D 1 274 ? 4.094 -79.184 31.980 1.00 27.75 272 PRO D C 1
ATOM 10287 O O . PRO D 1 274 ? 3.700 -80.383 32.087 1.00 26.44 272 PRO D O 1
ATOM 10291 N N . LEU D 1 275 ? 5.353 -78.809 32.182 1.00 25.69 273 LEU D N 1
ATOM 10292 C CA . LEU D 1 275 ? 6.388 -79.756 32.533 1.00 26.01 273 LEU D CA 1
ATOM 10293 C C . LEU D 1 275 ? 6.613 -79.891 34.016 1.00 26.19 273 LEU D C 1
ATOM 10294 O O . LEU D 1 275 ? 6.951 -80.987 34.510 1.00 27.63 273 LEU D O 1
ATOM 10299 N N . ALA D 1 276 ? 6.418 -78.799 34.759 1.00 24.15 274 ALA D N 1
ATOM 10300 C CA . ALA D 1 276 ? 6.562 -78.820 36.210 1.00 23.79 274 ALA D CA 1
ATOM 10301 C C . ALA D 1 276 ? 5.874 -77.583 36.750 1.00 23.53 274 ALA D C 1
ATOM 10302 O O . ALA D 1 276 ? 5.863 -76.545 36.073 1.00 22.87 274 ALA D O 1
ATOM 10304 N N . ARG D 1 277 ? 5.501 -77.632 38.014 1.00 22.81 275 ARG D N 1
ATOM 10305 C CA . ARG D 1 277 ? 5.035 -76.479 38.712 1.00 25.13 275 ARG D CA 1
ATOM 10306 C C . ARG D 1 277 ? 6.187 -75.920 39.568 1.00 25.53 275 ARG D C 1
ATOM 10307 O O . ARG D 1 277 ? 6.973 -76.689 40.136 1.00 27.19 275 ARG D O 1
ATOM 10315 N N . ILE D 1 278 ? 6.375 -74.588 39.605 1.00 23.62 276 ILE D N 1
ATOM 10316 C CA . ILE D 1 278 ? 7.366 -74.004 40.471 1.00 22.28 276 ILE D CA 1
ATOM 10317 C C . ILE D 1 278 ? 6.699 -73.922 41.828 1.00 25.33 276 ILE D C 1
ATOM 10318 O O . ILE D 1 278 ? 5.654 -73.292 41.999 1.00 24.69 276 ILE D O 1
ATOM 10323 N N . LYS D 1 279 ? 7.255 -74.620 42.796 1.00 27.30 277 LYS D N 1
ATOM 10324 C CA . LYS D 1 279 ? 6.563 -74.761 44.110 1.00 28.69 277 LYS D CA 1
ATOM 10325 C C . LYS D 1 279 ? 7.004 -73.677 45.095 1.00 26.36 277 LYS D C 1
ATOM 10326 O O . LYS D 1 279 ? 6.205 -73.166 45.877 1.00 27.20 277 LYS D O 1
ATOM 10332 N N . SER D 1 280 ? 8.292 -73.364 45.122 1.00 25.53 278 SER D N 1
ATOM 10333 C CA . SER D 1 280 ? 8.771 -72.309 45.952 1.00 25.55 278 SER D CA 1
ATOM 10334 C C . SER D 1 280 ? 10.139 -71.837 45.488 1.00 23.68 278 SER D C 1
ATOM 10335 O O . SER D 1 280 ? 10.824 -72.462 44.668 1.00 23.54 278 SER D O 1
ATOM 10338 N N . TYR D 1 281 ? 10.517 -70.720 46.047 1.00 21.58 279 TYR D N 1
ATOM 10339 C CA . TYR D 1 281 ? 11.858 -70.118 45.782 1.00 21.33 279 TYR D CA 1
ATOM 10340 C C . TYR D 1 281 ? 12.184 -69.226 46.946 1.00 21.59 279 TYR D C 1
ATOM 10341 O O . TYR D 1 281 ? 11.291 -68.633 47.573 1.00 20.64 279 TYR D O 1
ATOM 10350 N N . ALA D 1 282 ? 13.485 -69.053 47.176 1.00 22.30 280 ALA D N 1
ATOM 10351 C CA . ALA D 1 282 ? 13.953 -68.115 48.180 1.00 22.93 280 ALA D CA 1
ATOM 10352 C C . ALA D 1 282 ? 15.403 -67.765 48.018 1.00 22.30 280 ALA D C 1
ATOM 10353 O O . ALA D 1 282 ? 16.180 -68.544 47.451 1.00 22.65 280 ALA D O 1
ATOM 10355 N N . SER D 1 283 ? 15.782 -66.678 48.625 1.00 22.24 281 SER D N 1
ATOM 10356 C CA . SER D 1 283 ? 17.176 -66.238 48.689 1.00 21.77 281 SER D CA 1
ATOM 10357 C C . SER D 1 283 ? 17.620 -66.127 50.128 1.00 23.62 281 SER D C 1
ATOM 10358 O O . SER D 1 283 ? 16.805 -65.955 51.055 1.00 23.60 281 SER D O 1
ATOM 10361 N N . GLY D 1 284 ? 18.930 -66.235 50.337 1.00 24.81 282 GLY D N 1
ATOM 10362 C CA . GLY D 1 284 ? 19.509 -66.174 51.688 1.00 24.91 282 GLY D CA 1
ATOM 10363 C C . GLY D 1 284 ? 20.809 -65.380 51.684 1.00 24.58 282 GLY D C 1
ATOM 10364 O O . GLY D 1 284 ? 21.451 -65.270 50.637 1.00 24.18 282 GLY D O 1
ATOM 10365 N N . GLY D 1 285 ? 21.161 -64.825 52.843 1.00 22.98 283 GLY D N 1
ATOM 10366 C CA . GLY D 1 285 ? 22.404 -64.032 52.985 1.00 22.46 283 GLY D CA 1
ATOM 10367 C C . GLY D 1 285 ? 23.308 -64.631 54.044 1.00 23.96 283 GLY D C 1
ATOM 10368 O O . GLY D 1 285 ? 22.809 -65.212 55.083 1.00 25.14 283 GLY D O 1
ATOM 10369 N N . VAL D 1 286 ? 24.592 -64.577 53.795 1.00 25.17 284 VAL D N 1
ATOM 10370 C CA . VAL D 1 286 ? 25.629 -65.124 54.684 1.00 26.98 284 VAL D CA 1
ATOM 10371 C C . VAL D 1 286 ? 26.789 -64.141 54.587 1.00 30.50 284 VAL D C 1
ATOM 10372 O O . VAL D 1 286 ? 26.744 -63.214 53.760 1.00 29.64 284 VAL D O 1
ATOM 10376 N N . PRO D 1 287 ? 27.849 -64.314 55.406 1.00 33.23 285 PRO D N 1
ATOM 10377 C CA . PRO D 1 287 ? 29.001 -63.423 55.273 1.00 31.73 285 PRO D CA 1
ATOM 10378 C C . PRO D 1 287 ? 29.652 -63.505 53.893 1.00 31.58 285 PRO D C 1
ATOM 10379 O O . PRO D 1 287 ? 29.778 -64.613 53.355 1.00 28.56 285 PRO D O 1
ATOM 10383 N N . PRO D 1 288 ? 30.050 -62.342 53.317 1.00 27.95 286 PRO D N 1
ATOM 10384 C CA . PRO D 1 288 ? 30.695 -62.418 52.063 1.00 28.20 286 PRO D CA 1
ATOM 10385 C C . PRO D 1 288 ? 31.921 -63.366 52.081 1.00 28.33 286 PRO D C 1
ATOM 10386 O O . PRO D 1 288 ? 32.230 -63.992 51.055 1.00 26.95 286 PRO D O 1
ATOM 10390 N N . ALA D 1 289 ? 32.638 -63.415 53.204 1.00 29.00 287 ALA D N 1
ATOM 10391 C CA . ALA D 1 289 ? 33.876 -64.241 53.295 1.00 29.99 287 ALA D CA 1
ATOM 10392 C C . ALA D 1 289 ? 33.523 -65.732 53.150 1.00 30.89 287 ALA D C 1
ATOM 10393 O O . ALA D 1 289 ? 34.375 -66.545 52.811 1.00 32.61 287 ALA D O 1
ATOM 10395 N N . LEU D 1 290 ? 32.283 -66.069 53.493 1.00 31.92 288 LEU D N 1
ATOM 10396 C CA . LEU D 1 290 ? 31.781 -67.452 53.475 1.00 32.26 288 LEU D CA 1
ATOM 10397 C C . LEU D 1 290 ? 30.631 -67.593 52.454 1.00 30.30 288 LEU D C 1
ATOM 10398 O O . LEU D 1 290 ? 29.738 -68.405 52.637 1.00 30.97 288 LEU D O 1
ATOM 10403 N N . MET D 1 291 ? 30.761 -66.903 51.315 1.00 29.37 289 MET D N 1
ATOM 10404 C CA . MET D 1 291 ? 29.689 -66.813 50.345 1.00 28.03 289 MET D CA 1
ATOM 10405 C C . MET D 1 291 ? 29.232 -68.186 49.817 1.00 28.06 289 MET D C 1
ATOM 10406 O O . MET D 1 291 ? 28.032 -68.400 49.526 1.00 24.71 289 MET D O 1
ATOM 10411 N N . GLY D 1 292 ? 30.157 -69.132 49.737 1.00 28.08 290 GLY D N 1
ATOM 10412 C CA . GLY D 1 292 ? 29.816 -70.465 49.339 1.00 29.15 290 GLY D CA 1
ATOM 10413 C C . GLY D 1 292 ? 28.783 -71.219 50.149 1.00 29.18 290 GLY D C 1
ATOM 10414 O O . GLY D 1 292 ? 28.252 -72.228 49.669 1.00 31.16 290 GLY D O 1
ATOM 10415 N N . MET D 1 293 ? 28.489 -70.740 51.363 1.00 29.26 291 MET D N 1
ATOM 10416 C CA . MET D 1 293 ? 27.455 -71.321 52.227 1.00 31.26 291 MET D CA 1
ATOM 10417 C C . MET D 1 293 ? 26.058 -70.741 51.988 1.00 30.35 291 MET D C 1
ATOM 10418 O O . MET D 1 293 ? 25.084 -71.175 52.605 1.00 29.26 291 MET D O 1
ATOM 10423 N N . GLY D 1 294 ? 25.954 -69.793 51.062 1.00 29.33 292 GLY D N 1
ATOM 10424 C CA . GLY D 1 294 ? 24.676 -69.210 50.686 1.00 27.25 292 GLY D CA 1
ATOM 10425 C C . GLY D 1 294 ? 23.506 -70.166 50.529 1.00 26.95 292 GLY D C 1
ATOM 10426 O O . GLY D 1 294 ? 22.358 -69.815 50.870 1.00 26.44 292 GLY D O 1
ATOM 10427 N N . PRO D 1 295 ? 23.739 -71.331 49.894 1.00 26.32 293 PRO D N 1
ATOM 10428 C CA . PRO D 1 295 ? 22.638 -72.237 49.655 1.00 25.39 293 PRO D CA 1
ATOM 10429 C C . PRO D 1 295 ? 21.955 -72.727 50.898 1.00 27.36 293 PRO D C 1
ATOM 10430 O O . PRO D 1 295 ? 20.811 -73.181 50.806 1.00 27.82 293 PRO D O 1
ATOM 10434 N N . VAL D 1 296 ? 22.641 -72.677 52.033 1.00 27.48 294 VAL D N 1
ATOM 10435 C CA . VAL D 1 296 ? 22.038 -73.210 53.266 1.00 29.65 294 VAL D CA 1
ATOM 10436 C C . VAL D 1 296 ? 20.766 -72.443 53.665 1.00 29.26 294 VAL D C 1
ATOM 10437 O O . VAL D 1 296 ? 19.679 -73.064 53.689 1.00 32.72 294 VAL D O 1
ATOM 10441 N N . PRO D 1 297 ? 20.862 -71.130 53.945 1.00 28.99 295 PRO D N 1
ATOM 10442 C CA . PRO D 1 297 ? 19.626 -70.449 54.301 1.00 29.58 295 PRO D CA 1
ATOM 10443 C C . PRO D 1 297 ? 18.612 -70.363 53.132 1.00 27.75 295 PRO D C 1
ATOM 10444 O O . PRO D 1 297 ? 17.437 -70.466 53.337 1.00 27.45 295 PRO D O 1
ATOM 10448 N N . ALA D 1 298 ? 19.098 -70.262 51.885 1.00 26.35 296 ALA D N 1
ATOM 10449 C CA . ALA D 1 298 ? 18.176 -70.215 50.734 1.00 26.18 296 ALA D CA 1
ATOM 10450 C C . ALA D 1 298 ? 17.365 -71.518 50.664 1.00 25.41 296 ALA D C 1
ATOM 10451 O O . ALA D 1 298 ? 16.121 -71.488 50.542 1.00 24.61 296 ALA D O 1
ATOM 10453 N N . THR D 1 299 ? 18.061 -72.642 50.749 1.00 26.94 297 THR D N 1
ATOM 10454 C CA . THR D 1 299 ? 17.416 -73.931 50.698 1.00 27.18 297 THR D CA 1
ATOM 10455 C C . THR D 1 299 ? 16.484 -74.179 51.889 1.00 28.40 297 THR D C 1
ATOM 10456 O O . THR D 1 299 ? 15.319 -74.651 51.719 1.00 29.27 297 THR D O 1
ATOM 10460 N N . GLN D 1 300 ? 16.940 -73.860 53.083 1.00 29.71 298 GLN D N 1
ATOM 10461 C CA . GLN D 1 300 ? 16.030 -73.960 54.266 1.00 31.55 298 GLN D CA 1
ATOM 10462 C C . GLN D 1 300 ? 14.727 -73.186 54.080 1.00 31.27 298 GLN D C 1
ATOM 10463 O O . GLN D 1 300 ? 13.616 -73.719 54.316 1.00 31.94 298 GLN D O 1
ATOM 10469 N N . LYS D 1 301 ? 14.850 -71.946 53.600 1.00 30.34 299 LYS D N 1
ATOM 10470 C CA . LYS D 1 301 ? 13.657 -71.110 53.354 1.00 28.97 299 LYS D CA 1
ATOM 10471 C C . LYS D 1 301 ? 12.761 -71.664 52.244 1.00 28.60 299 LYS D C 1
ATOM 10472 O O . LYS D 1 301 ? 11.549 -71.672 52.379 1.00 29.65 299 LYS D O 1
ATOM 10476 N N . ALA D 1 302 ? 13.376 -72.132 51.129 1.00 27.03 300 ALA D N 1
ATOM 10477 C CA . ALA D 1 302 ? 12.639 -72.638 50.003 1.00 25.71 300 ALA D CA 1
ATOM 10478 C C . ALA D 1 302 ? 11.857 -73.882 50.406 1.00 26.49 300 ALA D C 1
ATOM 10479 O O . ALA D 1 302 ? 10.685 -74.025 50.068 1.00 25.16 300 ALA D O 1
ATOM 10481 N N . LEU D 1 303 ? 12.503 -74.744 51.156 1.00 27.40 301 LEU D N 1
ATOM 10482 C CA . LEU D 1 303 ? 11.809 -75.929 51.634 1.00 29.42 301 LEU D CA 1
ATOM 10483 C C . LEU D 1 303 ? 10.646 -75.567 52.549 1.00 30.90 301 LEU D C 1
ATOM 10484 O O . LEU D 1 303 ? 9.540 -76.191 52.470 1.00 32.52 301 LEU D O 1
ATOM 10489 N N . GLN D 1 304 ? 10.864 -74.606 53.427 1.00 32.27 302 GLN D N 1
ATOM 10490 C CA . GLN D 1 304 ? 9.798 -74.226 54.392 1.00 34.41 302 GLN D CA 1
ATOM 10491 C C . GLN D 1 304 ? 8.595 -73.645 53.621 1.00 32.80 302 GLN D C 1
ATOM 10492 O O . GLN D 1 304 ? 7.456 -74.014 53.844 1.00 32.98 302 GLN D O 1
ATOM 10496 N N . LEU D 1 305 ? 8.877 -72.773 52.657 1.00 31.43 303 LEU D N 1
ATOM 10497 C CA . LEU D 1 305 ? 7.831 -72.220 51.804 1.00 31.71 303 LEU D CA 1
ATOM 10498 C C . LEU D 1 305 ? 7.088 -73.274 50.968 1.00 31.58 303 LEU D C 1
ATOM 10499 O O . LEU D 1 305 ? 5.934 -73.074 50.643 1.00 33.47 303 LEU D O 1
ATOM 10504 N N . ALA D 1 306 ? 7.756 -74.355 50.580 1.00 30.38 304 ALA D N 1
ATOM 10505 C CA . ALA D 1 306 ? 7.148 -75.453 49.818 1.00 30.01 304 ALA D CA 1
ATOM 10506 C C . ALA D 1 306 ? 6.410 -76.425 50.785 1.00 32.12 304 ALA D C 1
ATOM 10507 O O . ALA D 1 306 ? 5.701 -77.307 50.335 1.00 31.55 304 ALA D O 1
ATOM 10509 N N . GLY D 1 307 ? 6.547 -76.242 52.091 1.00 33.55 305 GLY D N 1
ATOM 10510 C CA . GLY D 1 307 ? 5.966 -77.201 53.058 1.00 34.60 305 GLY D CA 1
ATOM 10511 C C . GLY D 1 307 ? 6.617 -78.580 53.021 1.00 35.34 305 GLY D C 1
ATOM 10512 O O . GLY D 1 307 ? 5.958 -79.588 53.235 1.00 34.84 305 GLY D O 1
ATOM 10513 N N . LEU D 1 308 ? 7.913 -78.628 52.775 1.00 33.83 306 LEU D N 1
ATOM 10514 C CA . LEU D 1 308 ? 8.645 -79.868 52.591 1.00 36.23 306 LEU D CA 1
ATOM 10515 C C . LEU D 1 308 ? 9.829 -79.995 53.511 1.00 36.05 306 LEU D C 1
ATOM 10516 O O . LEU D 1 308 ? 10.347 -79.015 54.021 1.00 36.18 306 LEU D O 1
ATOM 10521 N N . GLN D 1 309 ? 10.288 -81.222 53.669 1.00 38.29 307 GLN D N 1
ATOM 10522 C CA . GLN D 1 309 ? 11.566 -81.505 54.287 1.00 40.51 307 GLN D CA 1
ATOM 10523 C C . GLN D 1 309 ? 12.513 -81.888 53.169 1.00 38.30 307 GLN D C 1
ATOM 10524 O O . GLN D 1 309 ? 12.094 -82.384 52.109 1.00 37.46 307 GLN D O 1
ATOM 10529 N N . LEU D 1 310 ? 13.796 -81.720 53.437 1.00 36.69 308 LEU D N 1
ATOM 10530 C CA . LEU D 1 310 ? 14.824 -82.030 52.467 1.00 37.91 308 LEU D CA 1
ATOM 10531 C C . LEU D 1 310 ? 14.671 -83.438 51.932 1.00 37.71 308 LEU D C 1
ATOM 10532 O O . LEU D 1 310 ? 14.810 -83.676 50.737 1.00 36.32 308 LEU D O 1
ATOM 10537 N N . ALA D 1 311 ? 14.348 -84.401 52.807 1.00 36.95 309 ALA D N 1
ATOM 10538 C CA . ALA D 1 311 ? 14.208 -85.762 52.381 1.00 37.46 309 ALA D CA 1
ATOM 10539 C C . ALA D 1 311 ? 13.114 -85.988 51.336 1.00 37.64 309 ALA D C 1
ATOM 10540 O O . ALA D 1 311 ? 13.166 -86.989 50.624 1.00 37.87 309 ALA D O 1
ATOM 10542 N N . ASP D 1 312 ? 12.145 -85.074 51.218 1.00 35.01 310 ASP D N 1
ATOM 10543 C CA . ASP D 1 312 ? 11.085 -85.220 50.211 1.00 33.84 310 ASP D CA 1
ATOM 10544 C C . ASP D 1 312 ? 11.579 -84.982 48.796 1.00 33.26 310 ASP D C 1
ATOM 10545 O O . ASP D 1 312 ? 10.975 -85.410 47.821 1.00 31.21 310 ASP D O 1
ATOM 10550 N N . ILE D 1 313 ? 12.690 -84.279 48.678 1.00 31.18 311 ILE D N 1
ATOM 10551 C CA . ILE D 1 313 ? 13.270 -83.980 47.380 1.00 31.06 311 ILE D CA 1
ATOM 10552 C C . ILE D 1 313 ? 13.929 -85.200 46.727 1.00 32.65 311 ILE D C 1
ATOM 10553 O O . ILE D 1 313 ? 14.793 -85.835 47.330 1.00 34.36 311 ILE D O 1
ATOM 10558 N N . ASP D 1 314 ? 13.557 -85.483 45.489 1.00 32.25 312 ASP D N 1
ATOM 10559 C CA . ASP D 1 314 ? 14.106 -86.608 44.743 1.00 33.86 312 ASP D CA 1
ATOM 10560 C C . ASP D 1 314 ? 15.440 -86.352 44.056 1.00 34.30 312 ASP D C 1
ATOM 10561 O O . ASP D 1 314 ? 16.311 -87.228 44.039 1.00 33.37 312 ASP D O 1
ATOM 10566 N N . LEU D 1 315 ? 15.612 -85.157 43.501 1.00 32.99 313 LEU D N 1
ATOM 10567 C CA . LEU D 1 315 ? 16.837 -84.795 42.805 1.00 32.65 313 LEU D CA 1
ATOM 10568 C C . LEU D 1 315 ? 17.231 -83.335 43.093 1.00 30.58 313 LEU D C 1
ATOM 10569 O O . LEU D 1 315 ? 16.359 -82.474 43.291 1.00 27.02 313 LEU D O 1
ATOM 10574 N N . ILE D 1 316 ? 18.536 -83.125 43.216 1.00 29.50 314 ILE D N 1
ATOM 10575 C CA . ILE D 1 316 ? 19.099 -81.858 43.633 1.00 28.91 314 ILE D CA 1
ATOM 10576 C C . ILE D 1 316 ? 20.156 -81.458 42.638 1.00 28.80 314 ILE D C 1
ATOM 10577 O O . ILE D 1 316 ? 20.972 -82.275 42.255 1.00 27.40 314 ILE D O 1
ATOM 10582 N N . GLU D 1 317 ? 20.083 -80.212 42.173 1.00 27.41 315 GLU D N 1
ATOM 10583 C CA . GLU D 1 317 ? 21.212 -79.585 41.497 1.00 29.44 315 GLU D CA 1
ATOM 10584 C C . GLU D 1 317 ? 21.730 -78.504 42.412 1.00 27.32 315 GLU D C 1
ATOM 10585 O O . GLU D 1 317 ? 21.045 -77.524 42.693 1.00 24.38 315 GLU D O 1
ATOM 10591 N N . ALA D 1 318 ? 22.953 -78.728 42.907 1.00 28.96 316 ALA D N 1
ATOM 10592 C CA . ALA D 1 318 ? 23.613 -77.772 43.777 1.00 28.19 316 ALA D CA 1
ATOM 10593 C C . ALA D 1 318 ? 24.895 -77.404 43.046 1.00 28.36 316 ALA D C 1
ATOM 10594 O O . ALA D 1 318 ? 25.728 -78.269 42.804 1.00 29.64 316 ALA D O 1
ATOM 10596 N N . ASN D 1 319 ? 25.069 -76.124 42.714 1.00 27.48 317 ASN D N 1
ATOM 10597 C CA . ASN D 1 319 ? 26.169 -75.748 41.834 1.00 27.92 317 ASN D CA 1
ATOM 10598 C C . ASN D 1 319 ? 27.527 -76.028 42.454 1.00 30.25 317 ASN D C 1
ATOM 10599 O O . ASN D 1 319 ? 27.702 -75.936 43.674 1.00 31.29 317 ASN D O 1
ATOM 10604 N N . GLU D 1 320 ? 28.471 -76.439 41.627 1.00 29.32 318 GLU D N 1
ATOM 10605 C CA . GLU D 1 320 ? 29.814 -76.740 42.065 1.00 31.61 318 GLU D CA 1
ATOM 10606 C C . GLU D 1 320 ? 30.782 -75.628 41.644 1.00 31.75 318 GLU D C 1
ATOM 10607 O O . GLU D 1 320 ? 31.766 -75.899 40.946 1.00 32.05 318 GLU D O 1
ATOM 10613 N N . ALA D 1 321 ? 30.579 -74.398 42.098 1.00 28.96 319 ALA D N 1
ATOM 10614 C CA . ALA D 1 321 ? 31.579 -73.358 41.860 1.00 28.82 319 ALA D CA 1
ATOM 10615 C C . ALA D 1 321 ? 32.956 -73.794 42.399 1.00 31.20 319 ALA D C 1
ATOM 10616 O O . ALA D 1 321 ? 33.983 -73.632 41.714 1.00 29.28 319 ALA D O 1
ATOM 10618 N N . PHE D 1 322 ? 32.967 -74.330 43.628 1.00 31.10 320 PHE D N 1
ATOM 10619 C CA . PHE D 1 322 ? 34.165 -74.917 44.229 1.00 32.81 320 PHE D CA 1
ATOM 10620 C C . PHE D 1 322 ? 33.792 -76.154 45.039 1.00 33.38 320 PHE D C 1
ATOM 10621 O O . PHE D 1 322 ? 32.792 -76.138 45.810 1.00 31.24 320 PHE D O 1
ATOM 10629 N N . ALA D 1 323 ? 34.528 -77.238 44.804 1.00 32.33 321 ALA D N 1
ATOM 10630 C CA . ALA D 1 323 ? 34.277 -78.445 45.559 1.00 35.25 321 ALA D CA 1
ATOM 10631 C C . ALA D 1 323 ? 34.185 -78.142 47.052 1.00 35.44 321 ALA D C 1
ATOM 10632 O O . ALA D 1 323 ? 33.358 -78.712 47.771 1.00 36.35 321 ALA D O 1
ATOM 10634 N N . ALA D 1 324 ? 35.041 -77.242 47.519 1.00 36.43 322 ALA D N 1
ATOM 10635 C CA . ALA D 1 324 ? 35.089 -76.903 48.949 1.00 38.36 322 ALA D CA 1
ATOM 10636 C C . ALA D 1 324 ? 33.732 -76.466 49.483 1.00 38.02 322 ALA D C 1
ATOM 10637 O O . ALA D 1 324 ? 33.280 -76.908 50.545 1.00 39.75 322 ALA D O 1
ATOM 10639 N N . GLN D 1 325 ? 33.078 -75.604 48.726 1.00 36.05 323 GLN D N 1
ATOM 10640 C CA A GLN D 1 325 ? 31.779 -75.093 49.179 0.50 34.84 323 GLN D CA 1
ATOM 10641 C CA B GLN D 1 325 ? 31.817 -75.045 49.068 0.50 37.02 323 GLN D CA 1
ATOM 10642 C C . GLN D 1 325 ? 30.677 -76.052 48.855 1.00 36.41 323 GLN D C 1
ATOM 10643 O O . GLN D 1 325 ? 29.729 -76.170 49.664 1.00 36.87 323 GLN D O 1
ATOM 10654 N N . PHE D 1 326 ? 30.795 -76.790 47.750 1.00 33.85 324 PHE D N 1
ATOM 10655 C CA . PHE D 1 326 ? 29.793 -77.755 47.439 1.00 33.00 324 PHE D CA 1
ATOM 10656 C C . PHE D 1 326 ? 29.663 -78.743 48.622 1.00 35.88 324 PHE D C 1
ATOM 10657 O O . PHE D 1 326 ? 28.559 -79.066 49.090 1.00 33.85 324 PHE D O 1
ATOM 10665 N N . LEU D 1 327 ? 30.821 -79.226 49.081 1.00 37.03 325 LEU D N 1
ATOM 10666 C CA . LEU D 1 327 ? 30.865 -80.254 50.118 1.00 39.31 325 LEU D CA 1
ATOM 10667 C C . LEU D 1 327 ? 30.417 -79.709 51.457 1.00 39.43 325 LEU D C 1
ATOM 10668 O O . LEU D 1 327 ? 29.638 -80.349 52.155 1.00 40.31 325 LEU D O 1
ATOM 10673 N N . ALA D 1 328 ? 30.881 -78.516 51.808 1.00 37.02 326 ALA D N 1
ATOM 10674 C CA . ALA D 1 328 ? 30.459 -77.891 53.055 1.00 37.18 326 ALA D CA 1
ATOM 10675 C C . ALA D 1 328 ? 28.954 -77.687 53.103 1.00 37.41 326 ALA D C 1
ATOM 10676 O O . ALA D 1 328 ? 28.330 -77.918 54.143 1.00 37.03 326 ALA D O 1
ATOM 10678 N N . VAL D 1 329 ? 28.361 -77.267 51.979 1.00 35.03 327 VAL D N 1
ATOM 10679 C CA . VAL D 1 329 ? 26.905 -77.089 51.921 1.00 33.93 327 VAL D CA 1
ATOM 10680 C C . VAL D 1 329 ? 26.183 -78.426 52.137 1.00 36.00 327 VAL D C 1
ATOM 10681 O O . VAL D 1 329 ? 25.182 -78.498 52.885 1.00 34.52 327 VAL D O 1
ATOM 10685 N N . GLY D 1 330 ? 26.707 -79.476 51.488 1.00 35.42 328 GLY D N 1
ATOM 10686 C CA . GLY D 1 330 ? 26.103 -80.787 51.562 1.00 36.55 328 GLY D CA 1
ATOM 10687 C C . GLY D 1 330 ? 26.156 -81.368 52.967 1.00 38.86 328 GLY D C 1
ATOM 10688 O O . GLY D 1 330 ? 25.179 -81.948 53.449 1.00 42.34 328 GLY D O 1
ATOM 10689 N N . LYS D 1 331 ? 27.289 -81.189 53.609 1.00 38.25 329 LYS D N 1
ATOM 10690 C CA . LYS D 1 331 ? 27.477 -81.650 54.974 1.00 41.16 329 LYS D CA 1
ATOM 10691 C C . LYS D 1 331 ? 26.494 -80.897 55.863 1.00 41.06 329 LYS D C 1
ATOM 10692 O O . LYS D 1 331 ? 25.792 -81.487 56.676 1.00 41.36 329 LYS D O 1
ATOM 10696 N N . ASN D 1 332 ? 26.437 -79.592 55.746 1.00 38.64 330 ASN D N 1
ATOM 10697 C CA . ASN D 1 332 ? 25.569 -78.803 56.582 1.00 40.82 330 ASN D CA 1
ATOM 10698 C C . ASN D 1 332 ? 24.108 -79.184 56.391 1.00 39.57 330 ASN D C 1
ATOM 10699 O O . ASN D 1 332 ? 23.395 -79.421 57.372 1.00 39.49 330 ASN D O 1
ATOM 10704 N N . LEU D 1 333 ? 23.670 -79.360 55.154 1.00 36.76 331 LEU D N 1
ATOM 10705 C CA . LEU D 1 333 ? 22.244 -79.645 54.933 1.00 38.47 331 LEU D CA 1
ATOM 10706 C C . LEU D 1 333 ? 21.914 -81.131 55.106 1.00 39.44 331 LEU D C 1
ATOM 10707 O O . LEU D 1 333 ? 20.762 -81.481 55.287 1.00 39.46 331 LEU D O 1
ATOM 10712 N N . GLY D 1 334 ? 22.924 -81.985 54.987 1.00 40.47 332 GLY D N 1
ATOM 10713 C CA . GLY D 1 334 ? 22.742 -83.435 54.971 1.00 42.49 332 GLY D CA 1
ATOM 10714 C C . GLY D 1 334 ? 22.220 -83.985 53.657 1.00 42.22 332 GLY D C 1
ATOM 10715 O O . GLY D 1 334 ? 21.329 -84.846 53.648 1.00 42.27 332 GLY D O 1
ATOM 10716 N N . PHE D 1 335 ? 22.721 -83.462 52.530 1.00 40.75 333 PHE D N 1
ATOM 10717 C CA . PHE D 1 335 ? 22.300 -83.936 51.198 1.00 40.20 333 PHE D CA 1
ATOM 10718 C C . PHE D 1 335 ? 22.611 -85.421 51.030 1.00 41.31 333 PHE D C 1
ATOM 10719 O O . PHE D 1 335 ? 23.647 -85.863 51.446 1.00 43.31 333 PHE D O 1
ATOM 10727 N N . ASP D 1 336 ? 21.704 -86.179 50.438 1.00 40.96 334 ASP D N 1
ATOM 10728 C CA . ASP D 1 336 ? 21.990 -87.535 50.012 1.00 42.25 334 ASP D CA 1
ATOM 10729 C C . ASP D 1 336 ? 22.788 -87.421 48.737 1.00 43.37 334 ASP D C 1
ATOM 10730 O O . ASP D 1 336 ? 22.259 -87.034 47.711 1.00 39.66 334 ASP D O 1
ATOM 10735 N N . SER D 1 337 ? 24.067 -87.778 48.794 1.00 44.59 335 SER D N 1
ATOM 10736 C CA . SER D 1 337 ? 24.944 -87.575 47.660 1.00 45.59 335 SER D CA 1
ATOM 10737 C C . SER D 1 337 ? 24.496 -88.214 46.351 1.00 42.46 335 SER D C 1
ATOM 10738 O O . SER D 1 337 ? 24.836 -87.737 45.284 1.00 42.21 335 SER D O 1
ATOM 10741 N N . GLU D 1 338 ? 23.762 -89.315 46.453 1.00 42.39 336 GLU D N 1
ATOM 10742 C CA . GLU D 1 338 ? 23.254 -90.056 45.306 1.00 40.72 336 GLU D CA 1
ATOM 10743 C C . GLU D 1 338 ? 22.185 -89.261 44.566 1.00 39.24 336 GLU D C 1
ATOM 10744 O O . GLU D 1 338 ? 21.913 -89.533 43.404 1.00 39.18 336 GLU D O 1
ATOM 10746 N N . LYS D 1 339 ? 21.578 -88.266 45.220 1.00 38.13 337 LYS D N 1
ATOM 10747 C CA . LYS D 1 339 ? 20.510 -87.500 44.590 1.00 35.34 337 LYS D CA 1
ATOM 10748 C C . LYS D 1 339 ? 21.020 -86.192 43.938 1.00 32.02 337 LYS D C 1
ATOM 10749 O O . LYS D 1 339 ? 20.238 -85.487 43.316 1.00 29.89 337 LYS D O 1
ATOM 10755 N N . VAL D 1 340 ? 22.302 -85.902 44.101 1.00 31.09 338 VAL D N 1
ATOM 10756 C CA . VAL D 1 340 ? 22.839 -84.560 43.762 1.00 30.53 338 VAL D CA 1
ATOM 10757 C C . VAL D 1 340 ? 23.635 -84.650 42.478 1.00 31.12 338 VAL D C 1
ATOM 10758 O O . VAL D 1 340 ? 24.467 -85.572 42.276 1.00 32.55 338 VAL D O 1
ATOM 10762 N N . ASN D 1 341 ? 23.382 -83.687 41.612 1.00 30.57 339 ASN D N 1
ATOM 10763 C CA . ASN D 1 341 ? 24.127 -83.506 40.376 1.00 30.56 339 ASN D CA 1
ATOM 10764 C C . ASN D 1 341 ? 24.338 -84.832 39.652 1.00 31.41 339 ASN D C 1
ATOM 10765 O O . ASN D 1 341 ? 25.460 -85.211 39.320 1.00 31.39 339 ASN D O 1
ATOM 10770 N N . VAL D 1 342 ? 23.244 -85.512 39.338 1.00 33.16 340 VAL D N 1
ATOM 10771 C CA . VAL D 1 342 ? 23.326 -86.881 38.855 1.00 33.26 340 VAL D CA 1
ATOM 10772 C C . VAL D 1 342 ? 23.972 -87.004 37.496 1.00 33.90 340 VAL D C 1
ATOM 10773 O O . VAL D 1 342 ? 24.501 -88.061 37.161 1.00 33.32 340 VAL D O 1
ATOM 10777 N N . ASN D 1 343 ? 23.996 -85.897 36.755 1.00 31.99 341 ASN D N 1
ATOM 10778 C CA . ASN D 1 343 ? 24.673 -85.850 35.456 1.00 31.48 341 ASN D CA 1
ATOM 10779 C C . ASN D 1 343 ? 25.978 -85.053 35.510 1.00 30.42 341 ASN D C 1
ATOM 10780 O O . ASN D 1 343 ? 26.490 -84.640 34.475 1.00 31.38 341 ASN D O 1
ATOM 10785 N N . GLY D 1 344 ? 26.537 -84.911 36.695 1.00 29.23 342 GLY D N 1
ATOM 10786 C CA . GLY D 1 344 ? 27.714 -84.125 36.858 1.00 30.50 342 GLY D CA 1
ATOM 10787 C C . GLY D 1 344 ? 27.380 -82.679 37.127 1.00 28.65 342 GLY D C 1
ATOM 10788 O O . GLY D 1 344 ? 26.220 -82.201 36.929 1.00 27.94 342 GLY D O 1
ATOM 10789 N N . GLY D 1 345 ? 28.393 -81.943 37.540 1.00 29.17 343 GLY D N 1
ATOM 10790 C CA . GLY D 1 345 ? 28.181 -80.547 37.879 1.00 28.67 343 GLY D CA 1
ATOM 10791 C C . GLY D 1 345 ? 29.240 -79.625 37.301 1.00 28.16 343 GLY D C 1
ATOM 10792 O O . GLY D 1 345 ? 30.075 -80.033 36.479 1.00 28.35 343 GLY D O 1
ATOM 10793 N N . ALA D 1 346 ? 29.223 -78.408 37.806 1.00 26.61 344 ALA D N 1
ATOM 10794 C CA . ALA D 1 346 ? 30.032 -77.323 37.202 1.00 26.78 344 ALA D CA 1
ATOM 10795 C C . ALA D 1 346 ? 31.522 -77.575 37.198 1.00 28.68 344 ALA D C 1
ATOM 10796 O O . ALA D 1 346 ? 32.211 -76.997 36.376 1.00 30.52 344 ALA D O 1
ATOM 10798 N N . ILE D 1 347 ? 32.055 -78.394 38.092 1.00 30.82 345 ILE D N 1
ATOM 10799 C CA . ILE D 1 347 ? 33.526 -78.666 38.038 1.00 33.85 345 ILE D CA 1
ATOM 10800 C C . ILE D 1 347 ? 33.903 -79.297 36.676 1.00 33.78 345 ILE D C 1
ATOM 10801 O O . ILE D 1 347 ? 34.931 -78.971 36.084 1.00 33.57 345 ILE D O 1
ATOM 10806 N N . ALA D 1 348 ? 33.006 -80.145 36.175 1.00 32.19 346 ALA D N 1
ATOM 10807 C CA . ALA D 1 348 ? 33.136 -80.747 34.888 1.00 30.90 346 ALA D CA 1
ATOM 10808 C C . ALA D 1 348 ? 32.512 -79.872 33.792 1.00 30.86 346 ALA D C 1
ATOM 10809 O O . ALA D 1 348 ? 33.095 -79.700 32.728 1.00 30.74 346 ALA D O 1
ATOM 10811 N N . LEU D 1 349 ? 31.340 -79.258 34.091 1.00 27.86 347 LEU D N 1
ATOM 10812 C CA . LEU D 1 349 ? 30.565 -78.629 33.056 1.00 26.96 347 LEU D CA 1
ATOM 10813 C C . LEU D 1 349 ? 30.831 -77.148 32.806 1.00 25.83 347 LEU D C 1
ATOM 10814 O O . LEU D 1 349 ? 30.601 -76.685 31.705 1.00 25.05 347 LEU D O 1
ATOM 10819 N N . GLY D 1 350 ? 31.276 -76.412 33.807 1.00 25.60 348 GLY D N 1
ATOM 10820 C CA . GLY D 1 350 ? 31.585 -75.004 33.632 1.00 24.70 348 GLY D CA 1
ATOM 10821 C C . GLY D 1 350 ? 30.568 -74.088 34.332 1.00 24.74 348 GLY D C 1
ATOM 10822 O O . GLY D 1 350 ? 29.510 -74.561 34.767 1.00 23.65 348 GLY D O 1
ATOM 10823 N N . HIS D 1 351 ? 30.946 -72.822 34.491 1.00 22.27 349 HIS D N 1
ATOM 10824 C CA . HIS D 1 351 ? 30.195 -71.861 35.322 1.00 24.38 349 HIS D CA 1
ATOM 10825 C C . HIS D 1 351 ? 30.150 -70.492 34.645 1.00 24.28 349 HIS D C 1
ATOM 10826 O O . HIS D 1 351 ? 30.831 -69.528 35.043 1.00 25.63 349 HIS D O 1
ATOM 10833 N N . PRO D 1 352 ? 29.237 -70.365 33.640 1.00 24.22 350 PRO D N 1
ATOM 10834 C CA . PRO D 1 352 ? 29.031 -69.076 32.949 1.00 22.22 350 PRO D CA 1
ATOM 10835 C C . PRO D 1 352 ? 28.128 -68.282 33.893 1.00 21.65 350 PRO D C 1
ATOM 10836 O O . PRO D 1 352 ? 26.928 -68.465 33.915 1.00 20.21 350 PRO D O 1
ATOM 10840 N N . ILE D 1 353 ? 28.748 -67.380 34.621 1.00 22.03 351 ILE D N 1
ATOM 10841 C CA . ILE D 1 353 ? 28.165 -66.922 35.928 1.00 23.47 351 ILE D CA 1
ATOM 10842 C C . ILE D 1 353 ? 26.714 -66.467 35.862 1.00 18.83 351 ILE D C 1
ATOM 10843 O O . ILE D 1 353 ? 25.883 -67.009 36.583 1.00 20.67 351 ILE D O 1
ATOM 10848 N N . GLY D 1 354 ? 26.345 -65.599 34.960 1.00 17.68 352 GLY D N 1
ATOM 10849 C CA . GLY D 1 354 ? 24.953 -65.073 34.890 1.00 17.01 352 GLY D CA 1
ATOM 10850 C C . GLY D 1 354 ? 23.915 -66.112 34.355 1.00 18.07 352 GLY D C 1
ATOM 10851 O O . GLY D 1 354 ? 22.733 -65.916 34.503 1.00 16.69 352 GLY D O 1
ATOM 10852 N N . ALA D 1 355 ? 24.392 -67.156 33.675 1.00 18.70 353 ALA D N 1
ATOM 10853 C CA . ALA D 1 355 ? 23.577 -68.223 33.151 1.00 19.25 353 ALA D CA 1
ATOM 10854 C C . ALA D 1 355 ? 23.411 -69.402 34.117 1.00 18.09 353 ALA D C 1
ATOM 10855 O O . ALA D 1 355 ? 22.458 -70.128 33.988 1.00 19.74 353 ALA D O 1
ATOM 10857 N N . SER D 1 356 ? 24.381 -69.637 34.979 1.00 17.47 354 SER D N 1
ATOM 10858 C CA . SER D 1 356 ? 24.445 -70.941 35.709 1.00 18.82 354 SER D CA 1
ATOM 10859 C C . SER D 1 356 ? 23.224 -71.273 36.506 1.00 18.89 354 SER D C 1
ATOM 10860 O O . SER D 1 356 ? 22.857 -72.433 36.582 1.00 18.77 354 SER D O 1
ATOM 10863 N N . GLY D 1 357 ? 22.596 -70.260 37.115 1.00 17.13 355 GLY D N 1
ATOM 10864 C CA . GLY D 1 357 ? 21.442 -70.537 37.918 1.00 18.52 355 GLY D CA 1
ATOM 10865 C C . GLY D 1 357 ? 20.220 -71.024 37.151 1.00 19.15 355 GLY D C 1
ATOM 10866 O O . GLY D 1 357 ? 19.440 -71.885 37.624 1.00 19.27 355 GLY D O 1
ATOM 10867 N N . ALA D 1 358 ? 20.108 -70.569 35.911 1.00 18.18 356 ALA D N 1
ATOM 10868 C CA . ALA D 1 358 ? 19.112 -71.079 34.996 1.00 18.81 356 ALA D CA 1
ATOM 10869 C C . ALA D 1 358 ? 19.560 -72.420 34.395 1.00 19.53 356 ALA D C 1
ATOM 10870 O O . ALA D 1 358 ? 18.746 -73.333 34.208 1.00 21.78 356 ALA D O 1
ATOM 10872 N N . ARG D 1 359 ? 20.849 -72.507 34.160 1.00 17.33 357 ARG D N 1
ATOM 10873 C CA . ARG D 1 359 ? 21.467 -73.723 33.556 1.00 19.11 357 ARG D CA 1
ATOM 10874 C C . ARG D 1 359 ? 21.161 -74.955 34.440 1.00 19.02 357 ARG D C 1
ATOM 10875 O O . ARG D 1 359 ? 20.702 -75.999 33.961 1.00 20.96 357 ARG D O 1
ATOM 10883 N N . ILE D 1 360 ? 21.343 -74.798 35.760 1.00 18.88 358 ILE D N 1
ATOM 10884 C CA . ILE D 1 360 ? 21.135 -75.920 36.642 1.00 19.76 358 ILE D CA 1
ATOM 10885 C C . ILE D 1 360 ? 19.695 -76.267 36.763 1.00 20.29 358 ILE D C 1
ATOM 10886 O O . ILE D 1 360 ? 19.341 -77.464 36.994 1.00 22.68 358 ILE D O 1
ATOM 10891 N N . LEU D 1 361 ? 18.826 -75.267 36.678 1.00 19.68 359 LEU D N 1
ATOM 10892 C CA . LEU D 1 361 ? 17.398 -75.563 36.683 1.00 19.76 359 LEU D CA 1
ATOM 10893 C C . LEU D 1 361 ? 16.952 -76.360 35.449 1.00 19.74 359 LEU D C 1
ATOM 10894 O O . LEU D 1 361 ? 16.158 -77.321 35.526 1.00 20.15 359 LEU D O 1
ATOM 10899 N N . VAL D 1 362 ? 17.429 -75.941 34.293 1.00 19.50 360 VAL D N 1
ATOM 10900 C CA . VAL D 1 362 ? 17.254 -76.757 33.078 1.00 19.99 360 VAL D CA 1
ATOM 10901 C C . VAL D 1 362 ? 17.727 -78.220 33.218 1.00 21.46 360 VAL D C 1
ATOM 10902 O O . VAL D 1 362 ? 16.984 -79.163 32.904 1.00 23.43 360 VAL D O 1
ATOM 10906 N N . THR D 1 363 ? 18.931 -78.443 33.741 1.00 21.20 361 THR D N 1
ATOM 10907 C CA . THR D 1 363 ? 19.477 -79.746 33.915 1.00 23.24 361 THR D CA 1
ATOM 10908 C C . THR D 1 363 ? 18.614 -80.530 34.906 1.00 23.58 361 THR D C 1
ATOM 10909 O O . THR D 1 363 ? 18.366 -81.694 34.673 1.00 23.26 361 THR D O 1
ATOM 10913 N N . LEU D 1 364 ? 18.123 -79.841 35.964 1.00 22.51 362 LEU D N 1
ATOM 10914 C CA . LEU D 1 364 ? 17.381 -80.505 36.993 1.00 23.21 362 LEU D CA 1
ATOM 10915 C C . LEU D 1 364 ? 16.116 -81.009 36.393 1.00 24.23 362 LEU D C 1
ATOM 10916 O O . LEU D 1 364 ? 15.789 -82.242 36.548 1.00 24.11 362 LEU D O 1
ATOM 10921 N N . LEU D 1 365 ? 15.397 -80.147 35.669 1.00 21.93 363 LEU D N 1
ATOM 10922 C CA . LEU D 1 365 ? 14.119 -80.547 35.113 1.00 23.36 363 LEU D CA 1
ATOM 10923 C C . LEU D 1 365 ? 14.279 -81.776 34.183 1.00 26.67 363 LEU D C 1
ATOM 10924 O O . LEU D 1 365 ? 13.532 -82.804 34.296 1.00 25.72 363 LEU D O 1
ATOM 10929 N N . HIS D 1 366 ? 15.231 -81.679 33.247 1.00 25.02 364 HIS D N 1
ATOM 10930 C CA . HIS D 1 366 ? 15.436 -82.825 32.340 1.00 25.92 364 HIS D CA 1
ATOM 10931 C C . HIS D 1 366 ? 15.848 -84.099 33.042 1.00 27.11 364 HIS D C 1
ATOM 10932 O O . HIS D 1 366 ? 15.406 -85.196 32.686 1.00 30.74 364 HIS D O 1
ATOM 10939 N N . ALA D 1 367 ? 16.647 -84.001 34.083 1.00 27.38 365 ALA D N 1
ATOM 10940 C CA . ALA D 1 367 ? 17.034 -85.182 34.836 1.00 29.44 365 ALA D CA 1
ATOM 10941 C C . ALA D 1 367 ? 15.855 -85.808 35.600 1.00 30.15 365 ALA D C 1
ATOM 10942 O O . ALA D 1 367 ? 15.793 -87.048 35.696 1.00 29.81 365 ALA D O 1
ATOM 10944 N N . MET D 1 368 ? 14.939 -84.980 36.072 1.00 28.30 366 MET D N 1
ATOM 10945 C CA . MET D 1 368 ? 13.723 -85.440 36.731 1.00 29.94 366 MET D CA 1
ATOM 10946 C C . MET D 1 368 ? 12.822 -86.183 35.773 1.00 31.98 366 MET D C 1
ATOM 10947 O O . MET D 1 368 ? 12.230 -87.199 36.111 1.00 30.59 366 MET D O 1
ATOM 10952 N N . GLN D 1 369 ? 12.748 -85.679 34.558 1.00 33.70 367 GLN D N 1
ATOM 10953 C CA . GLN D 1 369 ? 11.995 -86.336 33.504 1.00 34.12 367 GLN D CA 1
ATOM 10954 C C . GLN D 1 369 ? 12.613 -87.683 33.145 1.00 34.34 367 GLN D C 1
ATOM 10955 O O . GLN D 1 369 ? 11.919 -88.659 33.030 1.00 33.34 367 GLN D O 1
ATOM 10961 N N . ALA D 1 370 ? 13.919 -87.718 32.997 1.00 33.63 368 ALA D N 1
ATOM 10962 C CA . ALA D 1 370 ? 14.599 -88.923 32.618 1.00 35.29 368 ALA D CA 1
ATOM 10963 C C . ALA D 1 370 ? 14.462 -90.002 33.669 1.00 35.74 368 ALA D C 1
ATOM 10964 O O . ALA D 1 370 ? 14.399 -91.176 33.304 1.00 39.46 368 ALA D O 1
ATOM 10966 N N . ARG D 1 371 ? 14.420 -89.604 34.946 1.00 34.20 369 ARG D N 1
ATOM 10967 C CA A ARG D 1 371 ? 14.346 -90.544 36.046 0.50 36.46 369 ARG D CA 1
ATOM 10968 C CA B ARG D 1 371 ? 14.355 -90.525 36.073 0.50 36.33 369 ARG D CA 1
ATOM 10969 C C . ARG D 1 371 ? 12.958 -90.616 36.662 1.00 36.67 369 ARG D C 1
ATOM 10970 O O . ARG D 1 371 ? 12.769 -91.277 37.683 1.00 37.66 369 ARG D O 1
ATOM 10985 N N . ASP D 1 372 ? 11.991 -89.983 35.994 1.00 35.85 370 ASP D N 1
ATOM 10986 C CA . ASP D 1 372 ? 10.624 -89.959 36.437 1.00 37.31 370 ASP D CA 1
ATOM 10987 C C . ASP D 1 372 ? 10.541 -89.651 37.928 1.00 37.50 370 ASP D C 1
ATOM 10988 O O . ASP D 1 372 ? 9.889 -90.329 38.689 1.00 36.61 370 ASP D O 1
ATOM 10993 N N . LYS D 1 373 ? 11.157 -88.539 38.326 1.00 33.91 371 LYS D N 1
ATOM 10994 C CA . LYS D 1 373 ? 11.087 -88.085 39.691 1.00 35.13 371 LYS D CA 1
ATOM 10995 C C . LYS D 1 373 ? 10.114 -86.906 39.856 1.00 35.57 371 LYS D C 1
ATOM 10996 O O . LYS D 1 373 ? 9.868 -86.127 38.920 1.00 36.04 371 LYS D O 1
ATOM 11000 N N . THR D 1 374 ? 9.643 -86.731 41.093 1.00 32.92 372 THR D N 1
ATOM 11001 C CA . THR D 1 374 ? 8.604 -85.781 41.371 1.00 33.19 372 THR D CA 1
ATOM 11002 C C . THR D 1 374 ? 9.055 -84.406 41.871 1.00 34.02 372 THR D C 1
ATOM 11003 O O . THR D 1 374 ? 8.424 -83.439 41.489 1.00 30.76 372 THR D O 1
ATOM 11007 N N . LEU D 1 375 ? 10.047 -84.343 42.778 1.00 32.20 373 LEU D N 1
ATOM 11008 C CA . LEU D 1 375 ? 10.405 -83.102 43.449 1.00 30.90 373 LEU D CA 1
ATOM 11009 C C . LEU D 1 375 ? 11.859 -82.840 43.250 1.00 28.31 373 LEU D C 1
ATOM 11010 O O . LEU D 1 375 ? 12.699 -83.763 43.381 1.00 27.02 373 LEU D O 1
ATOM 11015 N N . GLY D 1 376 ? 12.178 -81.611 42.855 1.00 26.41 374 GLY D N 1
ATOM 11016 C CA . GLY D 1 376 ? 13.548 -81.224 42.608 1.00 25.68 374 GLY D CA 1
ATOM 11017 C C . GLY D 1 376 ? 13.900 -79.917 43.288 1.00 25.96 374 GLY D C 1
ATOM 11018 O O . GLY D 1 376 ? 13.027 -79.064 43.505 1.00 25.50 374 GLY D O 1
ATOM 11019 N N . LEU D 1 377 ? 15.174 -79.782 43.631 1.00 25.46 375 LEU D N 1
ATOM 11020 C CA . LEU D 1 377 ? 15.710 -78.570 44.228 1.00 26.21 375 LEU D CA 1
ATOM 11021 C C . LEU D 1 377 ? 16.921 -78.097 43.432 1.00 24.96 375 LEU D C 1
ATOM 11022 O O . LEU D 1 377 ? 17.799 -78.867 43.121 1.00 23.96 375 LEU D O 1
ATOM 11027 N N . ALA D 1 378 ? 16.935 -76.808 43.124 1.00 23.79 376 ALA D N 1
ATOM 11028 C CA . ALA D 1 378 ? 18.083 -76.184 42.488 1.00 23.59 376 ALA D CA 1
ATOM 11029 C C . ALA D 1 378 ? 18.564 -75.096 43.381 1.00 23.50 376 ALA D C 1
ATOM 11030 O O . ALA D 1 378 ? 17.761 -74.275 43.854 1.00 21.36 376 ALA D O 1
ATOM 11032 N N . THR D 1 379 ? 19.870 -75.072 43.634 1.00 23.44 377 THR D N 1
ATOM 11033 C CA . THR D 1 379 ? 20.426 -74.059 44.518 1.00 24.44 377 THR D CA 1
ATOM 11034 C C . THR D 1 379 ? 21.869 -73.753 44.208 1.00 23.27 377 THR D C 1
ATOM 11035 O O . THR D 1 379 ? 22.601 -74.601 43.705 1.00 22.50 377 THR D O 1
ATOM 11039 N N . LEU D 1 380 ? 22.257 -72.511 44.470 1.00 23.80 378 LEU D N 1
ATOM 11040 C CA . LEU D 1 380 ? 23.637 -72.111 44.281 1.00 25.39 378 LEU D CA 1
ATOM 11041 C C . LEU D 1 380 ? 24.098 -70.931 45.098 1.00 23.63 378 LEU D C 1
ATOM 11042 O O . LEU D 1 380 ? 23.283 -70.094 45.495 1.00 23.09 378 LEU D O 1
ATOM 11047 N N . CYS D 1 381 ? 25.403 -70.896 45.379 1.00 23.26 379 CYS D N 1
ATOM 11048 C CA . CYS D 1 381 ? 25.989 -69.815 46.117 1.00 23.98 379 CYS D CA 1
ATOM 11049 C C . CYS D 1 381 ? 26.204 -68.644 45.206 1.00 24.18 379 CYS D C 1
ATOM 11050 O O . CYS D 1 381 ? 26.235 -68.765 43.955 1.00 23.25 379 CYS D O 1
ATOM 11053 N N . ILE D 1 382 ? 26.329 -67.486 45.830 1.00 23.65 380 ILE D N 1
ATOM 11054 C CA . ILE D 1 382 ? 26.401 -66.207 45.145 1.00 22.94 380 ILE D CA 1
ATOM 11055 C C . ILE D 1 382 ? 27.519 -65.321 45.757 1.00 22.58 380 ILE D C 1
ATOM 11056 O O . ILE D 1 382 ? 27.510 -65.026 46.971 1.00 23.96 380 ILE D O 1
ATOM 11061 N N . GLY D 1 383 ? 28.406 -64.812 44.921 1.00 22.05 381 GLY D N 1
ATOM 11062 C CA . GLY D 1 383 ? 29.434 -63.867 45.394 1.00 21.68 381 GLY D CA 1
ATOM 11063 C C . GLY D 1 383 ? 28.802 -62.669 46.080 1.00 22.43 381 GLY D C 1
ATOM 11064 O O . GLY D 1 383 ? 27.734 -62.164 45.630 1.00 23.25 381 GLY D O 1
ATOM 11065 N N . GLY D 1 384 ? 29.408 -62.226 47.176 1.00 22.01 382 GLY D N 1
ATOM 11066 C CA . GLY D 1 384 ? 28.870 -61.126 47.987 1.00 21.26 382 GLY D CA 1
ATOM 11067 C C . GLY D 1 384 ? 28.123 -61.698 49.169 1.00 24.45 382 GLY D C 1
ATOM 11068 O O . GLY D 1 384 ? 27.628 -60.940 49.991 1.00 25.60 382 GLY D O 1
ATOM 11069 N N . GLY D 1 385 ? 28.030 -63.029 49.265 1.00 23.55 383 GLY D N 1
ATOM 11070 C CA . GLY D 1 385 ? 27.465 -63.666 50.454 1.00 23.99 383 GLY D CA 1
ATOM 11071 C C . GLY D 1 385 ? 25.968 -63.920 50.359 1.00 23.20 383 GLY D C 1
ATOM 11072 O O . GLY D 1 385 ? 25.192 -63.526 51.245 1.00 23.76 383 GLY D O 1
ATOM 11073 N N . GLN D 1 386 ? 25.540 -64.565 49.277 1.00 22.87 384 GLN D N 1
ATOM 11074 C CA . GLN D 1 386 ? 24.128 -64.925 49.127 1.00 23.47 384 GLN D CA 1
ATOM 11075 C C . GLN D 1 386 ? 23.981 -66.322 48.590 1.00 23.11 384 GLN D C 1
ATOM 11076 O O . GLN D 1 386 ? 24.948 -66.986 48.245 1.00 25.25 384 GLN D O 1
ATOM 11082 N N . GLY D 1 387 ? 22.738 -66.777 48.579 1.00 22.77 385 GLY D N 1
ATOM 11083 C CA . GLY D 1 387 ? 22.376 -68.031 47.958 1.00 23.73 385 GLY D CA 1
ATOM 11084 C C . GLY D 1 387 ? 20.944 -67.878 47.417 1.00 23.43 385 GLY D C 1
ATOM 11085 O O . GLY D 1 387 ? 20.164 -67.009 47.859 1.00 22.54 385 GLY D O 1
ATOM 11086 N N . ILE D 1 388 ? 20.605 -68.730 46.475 1.00 21.76 386 ILE D N 1
ATOM 11087 C CA . ILE D 1 388 ? 19.225 -68.788 45.985 1.00 21.73 386 ILE D CA 1
ATOM 11088 C C . ILE D 1 388 ? 18.846 -70.243 45.757 1.00 20.32 386 ILE D C 1
ATOM 11089 O O . ILE D 1 388 ? 19.718 -71.103 45.483 1.00 21.99 386 ILE D O 1
ATOM 11094 N N . ALA D 1 389 ? 17.566 -70.541 45.919 1.00 20.92 387 ALA D N 1
ATOM 11095 C CA . ALA D 1 389 ? 17.070 -71.900 45.819 1.00 20.52 387 ALA D CA 1
ATOM 11096 C C . ALA D 1 389 ? 15.668 -71.904 45.237 1.00 20.97 387 ALA D C 1
ATOM 11097 O O . ALA D 1 389 ? 14.901 -70.959 45.433 1.00 19.64 387 ALA D O 1
ATOM 11099 N N . MET D 1 390 ? 15.340 -72.958 44.519 1.00 21.01 388 MET D N 1
ATOM 11100 C CA . MET D 1 390 ? 13.993 -73.171 43.956 1.00 21.31 388 MET D CA 1
ATOM 11101 C C . MET D 1 390 ? 13.611 -74.632 44.045 1.00 21.79 388 MET D C 1
ATOM 11102 O O . MET D 1 390 ? 14.448 -75.517 43.743 1.00 22.82 388 MET D O 1
ATOM 11107 N N . VAL D 1 391 ? 12.360 -74.907 44.331 1.00 22.27 389 VAL D N 1
ATOM 11108 C CA . VAL D 1 391 ? 11.805 -76.229 44.340 1.00 23.21 389 VAL D CA 1
ATOM 11109 C C . VAL D 1 391 ? 10.729 -76.355 43.267 1.00 23.76 389 VAL D C 1
ATOM 11110 O O . VAL D 1 391 ? 9.901 -75.438 43.122 1.00 24.02 389 VAL D O 1
ATOM 11114 N N . ILE D 1 392 ? 10.851 -77.395 42.426 1.00 23.36 390 ILE D N 1
ATOM 11115 C CA . ILE D 1 392 ? 9.931 -77.652 41.360 1.00 23.38 390 ILE D CA 1
ATOM 11116 C C . ILE D 1 392 ? 9.310 -79.078 41.544 1.00 25.88 390 ILE D C 1
ATOM 11117 O O . ILE D 1 392 ? 9.921 -79.985 42.113 1.00 25.09 390 ILE D O 1
ATOM 11122 N N . GLU D 1 393 ? 8.089 -79.209 41.041 1.00 27.45 391 GLU D N 1
ATOM 11123 C CA . GLU D 1 393 ? 7.308 -80.431 41.129 1.00 31.59 391 GLU D CA 1
ATOM 11124 C C . GLU D 1 393 ? 6.850 -80.855 39.746 1.00 31.83 391 GLU D C 1
ATOM 11125 O O . GLU D 1 393 ? 6.167 -80.128 39.061 1.00 29.34 391 GLU D O 1
ATOM 11131 N N . ARG D 1 394 ? 7.246 -82.062 39.339 1.00 34.93 392 ARG D N 1
ATOM 11132 C CA . ARG D 1 394 ? 6.745 -82.640 38.090 1.00 37.32 392 ARG D CA 1
ATOM 11133 C C . ARG D 1 394 ? 5.305 -83.125 38.210 1.00 37.22 392 ARG D C 1
ATOM 11134 O O . ARG D 1 394 ? 4.927 -83.830 39.139 1.00 39.43 392 ARG D O 1
ATOM 11142 C CA . LEU D 1 395 ? 3.638 -82.507 36.005 1.00 50.01 393 LEU D CA 1
ATOM 11143 C C . LEU D 1 395 ? 4.338 -82.939 34.727 1.00 55.09 393 LEU D C 1
ATOM 11144 O O . LEU D 1 395 ? 4.431 -84.125 34.430 1.00 48.11 393 LEU D O 1
#

Solvent-accessible surface area: 48134 Å² total

GO terms:
  GO:0043442 acetoacetic acid catabolic process (P, IEP)
  GO:0042802 identical protein binding (F, IDA)
  GO:0032991 protein-containing complex (C, IDA)
  GO:0003985 acetyl-CoA C-acetyltransferase activity (F, IDA)
  GO:0043442 acetoacetic acid catabolic process (P, IMP)

Sequence (1575 aa):
ASMKNCVIVSAVRTAIGSFNNGSLASTSAIDLGATVIKAAIERAKIDSQHVDEVIMGNVLQAGLGQNPARQALLKSGLAETVCGFTVNVCGSGLKSVALAAQAIQAGQAQSSIVAGGMENMSLAPYLLDAKARRSGYRLGDGQVYDVILRRDGLMCATHGYHMGITAENVAKEYGITREEMQDELALHSQRK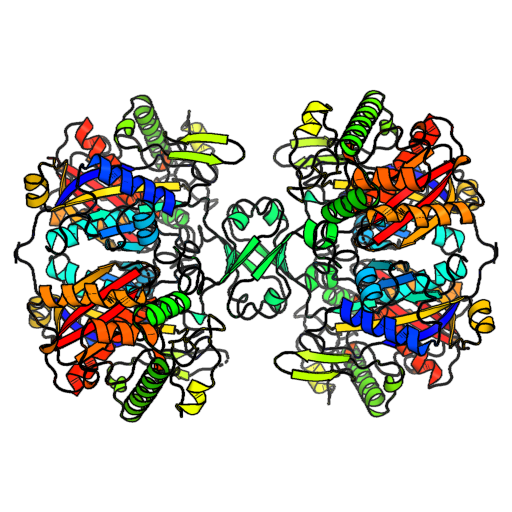AAAAIESGAFTAEIVPVNVVTRKKTFVFSQDEFPKANSTAEALGALRPAFDKAGTVTAGNASGINDGAAALVIMEESAALAAGLTPLARIKSYASGGVPPALMGMGPVPATQKALQLAGLQLADIDLIEANEAFAAQFLAVGKNLGFDSEKVNVNGGAIALGHPIGASGARILVTLLHAMQARDKTLGLATLCIGGGQGIAMVIERRLASMKNCVIVSAVRTAIGSFNGSLASTSAIDLGATVIKAAIERAKIDSQHVDEVIMGNVLQAGLGQNPARQALLKSGLAETVCGFTVNVCGSGLKSVALAAQAIQAGQAQSIVAGGMENMSLAPYLLDAKARSGYRLGDGQVYDVILRRDGLMCATHGYHMGITAENVAKEYGITREMQDELALHSQRKAAAAIESGAFTAEIVPVNVVTRKTFVFSQDEFPKANSTAEALGALRPAFDKAGTVTAGNASGINDGAAALVIMEESAALAAGLTPLARIKSYASGGVPPALMGMGPVPATQKALQLAGLQLADIDLIEANEAFAAQFLAVGKNLGFDSEKVNVNGGAIALGHPIGASGARILVTLLHAMQARDKTLGLATLCIGGGQGIAMVIERLASMKNCVIVSAVRTAIGSFNGSLASTSAIDLGATVIKAAIERAKIDSQHVDEVIMGNVLQAGLGQNPARQALLKSGLAETVCGFTVNVCGSGLKSVALAAQAIQAGQAQSSIVAGGMENMSLAPYLLDAKARSGYRLGDGQVYDVILRDGLMCATHGYHMGITAENVAKEYGITREMQDELALHSQRKAAAAIESGAFTAEIVPVNVVTRKKTFVFSQDEFPKANSTAEALGALRPAFDKAGTVTAGNASGINDGAAALVIMEESAALAAGLTPLARIKSYASGGVPPALMGMGPVPATQKALQLAGLQLADIDLIEANEAFAAQFLAVGKNLGFDSEKVNVNGGAIALGHPIGASGARILVTLLHAMQARDKTLGLATLCIGGGQGIAMVIERLASMKNCVIVSAVRTAIGSFNGSLASTSAIDLGATVIKAAIERAKIDSQHVDEVIMGNVLQAGLGQNPARQALLKSGLAETVCGFTVNVCGSGLKSVALAAQAIQAGQAQSIVAGGMENMSLAPYLLDAKARSGYRLGDGQVYDVILRDGLMCATHGYHMGITAENVAKEYGITREMQDELALHSQRKAAAAIESGAFTAEIVPVNVVTRKKTFVFSQDEFPKANSTAEALGALRPAFDKAGTVTAGNASGINDGAAALVIMEESAALAAGLTPLARIKSYASGGVPPALMGMGPVPATQKALQLAGLQLADIDLIEANEAFAAQQFLAVGKNLGFDSEKVNVNGGAIALGHPIGASGARILVTLLHAMQARRDKTLGLATLCIGGGQGIAMVIERL

InterPro domains:
  IPR002155 Thiolase [PIRSF000429] (1-393)
  IPR002155 Thiolase [TIGR01930] (6-391)
  IPR002155 Thiolase [cd00751] (5-392)
  IPR016039 Thiolase-like [G3DSA:3.40.47.10] (5-276)
  IPR016039 Thiolase-like [G3DSA:3.40.47.10] (126-390)
  IPR016039 Thiolase-like [SSF53901] (4-267)
  IPR016039 Thiolase-like [SSF53901] (271-392)
  IPR020610 Thiolase, active site [PS00099] (374-387)
  IPR020613 Thiolase, conserved site [PS00737] (339-355)
  IPR020615 Thiolase, acyl-enzyme intermediate active site [PS00098] (84-102)
  IPR020616 Thiolase, N-terminal [PF00108] (4-263)
  IPR020617 Thiolase, C-terminal [PF02803] (270-392)

Radius of gyration: 37.38 Å; Cα contacts (8 Å, |Δi|>4): 4680; chains: 4; bounding box: 108×86×80 Å

Secondary structure (P-SEA, 3-state):
cbbbbbbbcccccccccccccccccccaaaaaaaaaaaaaaaaccccccccbbbbbbcccccccccaaaaaaaaaccccccccccccccaaaaaaaaaaaaaaaaccccbbbbbccccccccccccccccccccccccccccccccccccccccccccaaaaaaaaaaaacccaaaaaaaaaaaaaaaaaaaaaccccccbbbbbbbcccbbbbbcccccccccccaaaaaaccccccccccccccccccccccbbbbbbccaaaaaaacccccccccccbbbbcccccccccaaaaaaaaaaaaccccccccbbbbbcccaaaaaaaaaaaccccccccccccccccccccccaaaaaaaaaaaaaaaacccccccccccccccccccccccc/cbbbbbbbcccccccccccccccccccaaaaaaaaaaaaaaaaccccccccbbbbbbcccccccccaaaaaaaaaccccccccccccccaaaaaaaaaaaaaaaaccccbbbbbcccccccbbbbbcccccccccbbbbbbbccccccccccccccccaaaaaaaaaaaacccaaaaaaaaaaaaaaaaaaaaaccccccbbbbbbbcccbbbbcccccccccccaaaaaaccccccccccccccccccccccbbbbbbccaaaaaaacccccccccccbbbbcccccccccaaaaaaaaaaaaccccccccbbbbbcccaaaaaaaaaaaccccccccccccccccccccccaaaaaaaaaaaaaaaacccbbbbbbcccccbbbbbbbbcc/cbbbbbbbcccccccccccccccccccaaaaaaaaaaaaaaaaccccccccbbbbbbcccccccccaaaaaaaaaccccccccccccccaaaaaaaaaaaaaaaaccccbbbbbcccccccbbbbbcccccccccbbbbbbbccccccccccccccccaaaaaaaaaaaacccaaaaaaaaaaaaaaaaaaaaaccccccbbbbbbbcccbbbbbcccccccccccaaaaaaccccccccccccccccccccccbbbbbbccaaaaaaaccccccccccccccccccccccccaaaaaaaaaaaaccccccccbbbbbcccaaaaaaaaaaaccccccccccccccccccccccaaaaaaaaaaaaaaaacccbbbbbbcccccbbbbbbbbcc/cbbbbbbbcccccccccccccccccccaaaaaaaaaaaaaaaaccccccccbbbbbbcccccccccaaaaaaaaaccccccccccccccaaaaaaaaaaaaaaaaccccbbbbbccccccccccccccccccccccccccccccccccccccccccccaaaaaaaaaaaacccaaaaaaaaaaaaaaaaaaaaaccccccbbbbbbbcccbbbbbcccccccccccaaaaaaccccccccccccccccccccccbbbbbbbcaaaaaaacccccccccccbbbbcccccccccaaaaaaaaaaaaccccccccccccccccaaaaaaaaaaaccccccccccccccccccccccaaaaaaaaaaaaaaaacccbbbbbbccccccccccccccc

B-factor: mean 28.29, std 9.61, range [10.19, 71.9]

CATH classification: 3.40.47.10 (+1 more: 3.40.47.10)

Nearest PDB structures (foldseek):
  5f0v-assembly1_B  TM=9.988E-01  e=2.216E-91  Escherichia coli K-12
  5f38-assembly1_D  TM=1.001E+00  e=1.132E-90  Escherichia coli K-12
  4wys-assembly1_D  TM=1.001E+00  e=1.956E-88  Escherichia coli K-12
  4wyr-assembly1_A  TM=9.908E-01  e=9.755E-67  Clostridium acetobutylicum ATCC 824
  4n45-assembly1_A  TM=9.890E-01  e=7.040E-67  Clostridium acetobutylicum EA 2018

Organism: Escherichia coli (strain K12) (NCBI:txid83333)

Foldseek 3Di:
DAFFWKFFQFKAKAFWAAQVGDCLVPAQLNLLLLQQLVQCVSSVDDLQQAQEEEAEEFLCPPVDPFSRLSSVVSNVRDPNHYYGYAYALQQFQVFVVVVRVCQRVVNGFKYKGFYWFNLNPRDKAWDPQVVVHPDDDDGDIGGSCQVGYAAFPVPRAGVVQLLQVLCVVQVPALLNLLVQLVVLLVLQVVCQVVCLCVVRHDWDWGDDPVDTDIGHHQDQADPPDDSVVSVPFAADGDRPGRFGLRSAFHAIGIAMMTMMGRVVVCVVVVGDGFWIFQFKAKAFDALSNQLLQQQVRVVVRCVSNVHQLVLAQAEEEARRGSSSSVSNCVVRVDPVCRYCSNGHRSRRHRSRRRRQSVSVSSFSSVCVVVVHFKYKYKYTTRNGMMMMTMIGGD/DAFFWKFFQFKAKAAWAAQVGDCLVPAQLNLLLLQQLVQCVSSVDDLQQAQEEEAEEFLCPPVDPFSRLSSVVSNPRDPNHYYGYAYALQQFQVFVVVVRVCQRVVNGFKYKGGYWFNLNPRDKDDDCCVVVHPPDDDGDIGRSCAVRYAAFPVPRAGPVQLLQVLCVVQVPALLNLLVQLVVQLVLQVVCQVVCLCVVRHDWDFDDDPDTDIGHHQDQRDPPDDSVVSVVFQADGDRPTRFGLSSAFHAIGMAMMTMMGRVVVCVVVVTDGFWIFQFKAKAFDALSNQLQQQQVRVVVRQVSNVHQLVLAQAEEEARRGSSSVVSNCVSRVDPVCRYCSNGHRSRRHDSRRRVNSVSVSSQSSVCVVVVHFKYKYKYTTRNGMMMMTMIGGD/DAFFWKFFQFKAKAFWAAQVGDCLVPDQLNLLLLQQLVQCVSSVDDLQQAQEEEAEEFLCPPVDPFSRLSSVVSNPHDPNHYYHYAYALQQFQVFVVVVRRCQRVVNGFKYKGFYWFNLNPRDKDDDCCVVVHPPDDDGDIGGSCQVRYAAFPVPRAGPVQLLQVLCVVQVQALLNLLVQLLVQLVLQVVCQVVVLCVVRHDWDWDDDPVDTDIGHHQDQRDPPDDSVVSVPFQADGDNVTRFGLSSAFHAIGMAMMTMMGRVVVCVVVVGDGFWIFQFKAKAFDALSNLLLQQQVRVVVRQVSNVHQLVLAQAEEEARRGSSSSVSNCVVNVDPVCRYCSNGHRSRRHDSRRRVQSVSVSSFSSVCVVVVHFKYKYKYGTRNGMMMMTMIGGD/DAFFWKFFQFKAKAFKAAQVGDCLVPDQLNQLLLQQLVQLVSSVPPNAQAQEEEAEEFLCPPVDPFSRLSSVVSNPHDPNHYYHYDYALQQFQVFVQVVRVCQRVVNGFKYKGFYWFNLNPRDKAFDPCVVVHPPDDDGDIGGSCQVRYAAFPVPRAGPVQLLQVLCVVQVPALLNLLVQLVVLLVLQVVCQVVCLCVVRHDWDWDDDPVDTDIRHHQDQRDPPDDSVVSVPFQADRDRVTRFGLRRAFHAIGIAMMTMMGGPVVCVVVVTDGDWIFQFKAKAFDALSNQLLQQQVRVVVRQVSSVHQLVLAQAEEEARRGSSSSVSNCVVRVDPPCRYCSNGHRSRRHRSRRRRQSVSVSSQSSVCVVVVHFKYKYKYGTRNGMMMMTMIGDD